Protein 7T7I (pdb70)

B-factor: mean 219.09, std 50.27, range [125.23, 400.24]

Structure (mmCIF, N/CA/C/O backbone):
data_7T7I
#
_entry.id   7T7I
#
_cell.length_a   238.153
_cell.length_b   238.153
_cell.length_c   137.532
_cell.angle_alpha   90.000
_cell.angle_beta   90.000
_cell.angle_gamma   90.000
#
_symmetry.space_group_name_H-M   'P 43 21 2'
#
loop_
_entity.id
_entity.type
_entity.pdbx_description
1 polymer 'Nuclear egress protein 2'
2 polymer 'Nuclear egress protein 1'
3 non-polymer 'ZINC ION'
4 water water
#
loop_
_atom_site.group_PDB
_atom_site.id
_atom_site.type_symbol
_atom_site.label_atom_id
_atom_site.label_alt_id
_atom_site.label_comp_id
_atom_site.label_asym_id
_atom_site.label_entity_id
_atom_site.label_seq_id
_atom_site.pdbx_PDB_ins_code
_atom_site.Cartn_x
_atom_site.Cartn_y
_atom_site.Cartn_z
_atom_site.occupancy
_atom_site.B_iso_or_equiv
_atom_site.auth_seq_id
_atom_site.auth_comp_id
_atom_site.auth_asym_id
_atom_site.auth_atom_id
_atom_site.pdbx_PDB_model_num
ATOM 1 N N . MET A 1 6 ? -73.65342 10.86787 -34.99493 1.000 250.85742 1 MET A N 1
ATOM 2 C CA . MET A 1 6 ? -72.70064 11.85621 -35.57085 1.000 245.20915 1 MET A CA 1
ATOM 3 C C . MET A 1 6 ? -72.63737 13.09954 -34.70514 1.000 218.58898 1 MET A C 1
ATOM 4 O O . MET A 1 6 ? -71.58759 13.39826 -34.12332 1.000 216.11936 1 MET A O 1
ATOM 18 N N . ALA A 1 7 ? -73.75678 13.81231 -34.59550 1.000 267.63959 2 ALA A N 1
ATOM 19 C CA . ALA A 1 7 ? -73.79797 15.07423 -33.87660 1.000 218.40951 2 ALA A CA 1
ATOM 20 C C . ALA A 1 7 ? -72.53747 15.86362 -34.18317 1.000 187.27045 2 ALA A C 1
ATOM 21 O O . ALA A 1 7 ? -71.87906 16.41815 -33.30939 1.000 175.71452 2 ALA A O 1
ATOM 28 N N . SER A 1 8 ? -72.18937 15.88649 -35.47168 1.000 211.69346 3 SER A N 1
ATOM 29 C CA . SER A 1 8 ? -70.87147 16.38131 -35.85527 1.000 210.78580 3 SER A CA 1
ATOM 30 C C . SER A 1 8 ? -70.64360 17.82241 -35.42996 1.000 216.84961 3 SER A C 1
ATOM 31 O O . SER A 1 8 ? -69.52523 18.12492 -34.97674 1.000 209.12211 3 SER A O 1
ATOM 39 N N . PRO A 1 9 ? -71.63346 18.72251 -35.47775 1.000 219.47810 4 PRO A N 1
ATOM 40 C CA . PRO A 1 9 ? -71.36733 20.10606 -35.04663 1.000 199.76311 4 PRO A CA 1
ATOM 41 C C . PRO A 1 9 ? -70.60870 20.20733 -33.73352 1.000 185.53069 4 PRO A C 1
ATOM 42 O O . PRO A 1 9 ? -69.62858 20.96189 -33.65055 1.000 192.87891 4 PRO A O 1
ATOM 53 N N . GLU A 1 10 ? -71.03339 19.48020 -32.70263 1.000 186.07400 5 GLU A N 1
ATOM 54 C CA . GLU A 1 10 ? -70.34231 19.47745 -31.41930 1.000 158.55065 5 GLU A CA 1
ATOM 55 C C . GLU A 1 10 ? -69.39831 18.29519 -31.23510 1.000 178.53647 5 GLU A C 1
ATOM 56 O O . GLU A 1 10 ? -68.24918 18.47664 -30.80436 1.000 183.00154 5 GLU A O 1
ATOM 68 N N . GLU A 1 11 ? -69.85642 17.09023 -31.58127 1.000 172.75244 6 GLU A N 1
ATOM 69 C CA . GLU A 1 11 ? -69.05030 15.89284 -31.36249 1.000 162.42799 6 GLU A CA 1
ATOM 70 C C . GLU A 1 11 ? -67.76511 15.91860 -32.17535 1.000 160.58372 6 GLU A C 1
ATOM 71 O O . GLU A 1 11 ? -66.68536 15.59104 -31.66181 1.000 159.51405 6 GLU A O 1
ATOM 83 N N . ARG A 1 12 ? -67.86257 16.27554 -33.45581 1.000 175.59595 7 ARG A N 1
ATOM 84 C CA . ARG A 1 12 ? -66.67550 16.26869 -34.30347 1.000 165.90156 7 ARG A CA 1
ATOM 85 C C . ARG A 1 12 ? -65.65127 17.27962 -33.80663 1.000 164.84591 7 ARG A C 1
ATOM 86 O O . ARG A 1 12 ? -64.44602 16.99187 -33.78406 1.000 163.96079 7 ARG A O 1
ATOM 107 N N . LEU A 1 13 ? -66.10984 18.46101 -33.38941 1.000 163.58956 8 LEU A N 1
ATOM 108 C CA . LEU A 1 13 ? -65.18859 19.46538 -32.86592 1.000 143.86145 8 LEU A CA 1
ATOM 109 C C . LEU A 1 13 ? -64.50274 18.98379 -31.59294 1.000 152.04055 8 LEU A C 1
ATOM 110 O O . LEU A 1 13 ? -63.27957 19.12581 -31.43980 1.000 141.79119 8 LEU A O 1
ATOM 126 N N . LEU A 1 14 ? -65.27182 18.40011 -30.66942 1.000 158.59373 9 LEU A N 1
ATOM 127 C CA . LEU A 1 14 ? -64.66873 17.89897 -29.43723 1.000 144.99839 9 LEU A CA 1
ATOM 128 C C . LEU A 1 14 ? -63.62114 16.83281 -29.73307 1.000 144.37920 9 LEU A C 1
ATOM 129 O O . LEU A 1 14 ? -62.53032 16.83467 -29.14090 1.000 169.83404 9 LEU A O 1
ATOM 145 N N . ASP A 1 15 ? -63.92590 15.92898 -30.66783 1.000 167.83321 10 ASP A N 1
ATOM 146 C CA . ASP A 1 15 ? -62.96985 14.89000 -31.03501 1.000 167.37405 10 ASP A CA 1
ATOM 147 C C . ASP A 1 15 ? -61.69585 15.48331 -31.62752 1.000 166.76556 10 ASP A C 1
ATOM 148 O O . ASP A 1 15 ? -60.58559 15.05695 -31.28150 1.000 180.22672 10 ASP A O 1
ATOM 157 N N . GLU A 1 16 ? -61.82998 16.46565 -32.52450 1.000 146.81996 11 GLU A N 1
ATOM 158 C CA . GLU A 1 16 ? -60.64064 17.07621 -33.11422 1.000 146.34897 11 GLU A CA 1
ATOM 159 C C . GLU A 1 16 ? -59.78245 17.75456 -32.05375 1.000 145.28412 11 GLU A C 1
ATOM 160 O O . GLU A 1 16 ? -58.54980 17.66323 -32.09161 1.000 151.94462 11 GLU A O 1
ATOM 172 N N . LEU A 1 17 ? -60.40998 18.46191 -31.11240 1.000 139.70847 12 LEU A N 1
ATOM 173 C CA . LEU A 1 17 ? -59.62699 19.13062 -30.07650 1.000 138.79611 12 LEU A CA 1
ATOM 174 C C . LEU A 1 17 ? -58.87966 18.11348 -29.21769 1.000 137.89469 12 LEU A C 1
ATOM 175 O O . LEU A 1 17 ? -57.69384 18.29944 -28.90258 1.000 137.07104 12 LEU A O 1
ATOM 191 N N . ASN A 1 18 ? -59.55540 17.02953 -28.82728 1.000 163.84846 13 ASN A N 1
ATOM 192 C CA . ASN A 1 18 ? -58.87704 15.99709 -28.04932 1.000 163.10081 13 ASN A CA 1
ATOM 193 C C . ASN A 1 18 ? -57.71065 15.40432 -28.83025 1.000 162.70392 13 ASN A C 1
ATOM 194 O O . ASN A 1 18 ? -56.64666 15.13385 -28.26167 1.000 177.42325 13 ASN A O 1
ATOM 205 N N . ASN A 1 19 ? -57.88964 15.19987 -30.13845 1.000 156.91972 14 ASN A N 1
ATOM 206 C CA . ASN A 1 19 ? -56.80722 14.65752 -30.95466 1.000 155.00083 14 ASN A CA 1
ATOM 207 C C . ASN A 1 19 ? -55.62468 15.61697 -31.01518 1.000 145.52461 14 ASN A C 1
ATOM 208 O O . ASN A 1 19 ? -54.46485 15.19227 -30.94025 1.000 145.12061 14 ASN A O 1
ATOM 219 N N . VAL A 1 20 ? -55.89824 16.91633 -31.14392 1.000 136.93913 15 VAL A N 1
ATOM 220 C CA . VAL A 1 20 ? -54.82467 17.90789 -31.11985 1.000 136.39518 15 VAL A CA 1
ATOM 221 C C . VAL A 1 20 ? -54.03697 17.79579 -29.82227 1.000 135.38820 15 VAL A C 1
ATOM 222 O O . VAL A 1 20 ? -52.80075 17.71895 -29.82200 1.000 145.14293 15 VAL A O 1
ATOM 235 N N . ILE A 1 21 ? -54.74720 17.80255 -28.69290 1.000 143.23646 16 ILE A N 1
ATOM 236 C CA . ILE A 1 21 ? -54.07342 17.77356 -27.39677 1.000 134.44520 16 ILE A CA 1
ATOM 237 C C . ILE A 1 21 ? -53.26039 16.49427 -27.24083 1.000 133.88613 16 ILE A C 1
ATOM 238 O O . ILE A 1 21 ? -52.14681 16.51217 -26.70438 1.000 133.13600 16 ILE A O 1
ATOM 254 N N . VAL A 1 22 ? -53.79552 15.36614 -27.70679 1.000 134.30198 17 VAL A N 1
ATOM 255 C CA . VAL A 1 22 ? -53.06729 14.10758 -27.58711 1.000 133.87526 17 VAL A CA 1
ATOM 256 C C . VAL A 1 22 ? -51.82086 14.12295 -28.46171 1.000 133.56454 17 VAL A C 1
ATOM 257 O O . VAL A 1 22 ? -50.77695 13.57582 -28.08768 1.000 132.91006 17 VAL A O 1
ATOM 270 N N . SER A 1 23 ? -51.90426 14.75034 -29.63516 1.000 134.08078 18 SER A N 1
ATOM 271 C CA . SER A 1 23 ? -50.81096 14.66265 -30.59420 1.000 133.95213 18 SER A CA 1
ATOM 272 C C . SER A 1 23 ? -49.67148 15.61782 -30.25982 1.000 133.28774 18 SER A C 1
ATOM 273 O O . SER A 1 23 ? -48.49857 15.24760 -30.38603 1.000 135.15488 18 SER A O 1
ATOM 281 N N . PHE A 1 24 ? -49.98450 16.84446 -29.82981 1.000 133.31921 19 PHE A N 1
ATOM 282 C CA . PHE A 1 24 ? -48.96633 17.88258 -29.74192 1.000 133.54114 19 PHE A CA 1
ATOM 283 C C . PHE A 1 24 ? -48.55666 18.27656 -28.33019 1.000 132.22314 19 PHE A C 1
ATOM 284 O O . PHE A 1 24 ? -47.51259 18.91721 -28.17519 1.000 131.81529 19 PHE A O 1
ATOM 301 N N . LEU A 1 25 ? -49.32886 17.92235 -27.30278 1.000 132.14020 20 LEU A N 1
ATOM 302 C CA . LEU A 1 25 ? -48.99234 18.37386 -25.95621 1.000 131.59296 20 LEU A CA 1
ATOM 303 C C . LEU A 1 25 ? -47.59269 17.92080 -25.55750 1.000 130.82757 20 LEU A C 1
ATOM 304 O O . LEU A 1 25 ? -46.69384 18.74427 -25.35135 1.000 130.51545 20 LEU A O 1
ATOM 320 N N . CYS A 1 26 ? -47.38784 16.61255 -25.44492 1.000 134.32138 21 CYS A N 1
ATOM 321 C CA . CYS A 1 26 ? -46.10493 16.04946 -25.04770 1.000 133.64443 21 CYS A CA 1
ATOM 322 C C . CYS A 1 26 ? -45.46860 15.36782 -26.25050 1.000 184.95712 21 CYS A C 1
ATOM 323 O O . CYS A 1 26 ? -46.11886 14.56842 -26.93261 1.000 208.32960 21 CYS A O 1
ATOM 331 N N . ASP A 1 27 ? -44.19638 15.68271 -26.50383 1.000 177.87286 22 ASP A N 1
ATOM 332 C CA . ASP A 1 27 ? -43.53744 15.18946 -27.70844 1.000 178.76177 22 ASP A CA 1
ATOM 333 C C . ASP A 1 27 ? -43.32703 13.68067 -27.66668 1.000 166.48239 22 ASP A C 1
ATOM 334 O O . ASP A 1 27 ? -43.32061 13.03188 -28.71895 1.000 169.56574 22 ASP A O 1
ATOM 343 N N . SER A 1 28 ? -43.15244 13.10369 -26.47897 1.000 169.46116 23 SER A N 1
ATOM 344 C CA . SER A 1 28 ? -42.88925 11.67648 -26.37512 1.000 172.10579 23 SER A CA 1
ATOM 345 C C . SER A 1 28 ? -43.43391 11.14183 -25.05916 1.000 160.12846 23 SER A C 1
ATOM 346 O O . SER A 1 28 ? -43.72044 11.89466 -24.12545 1.000 176.17876 23 SER A O 1
ATOM 354 N N . GLY A 1 29 ? -43.57600 9.82095 -25.00504 1.000 164.84994 24 GLY A N 1
ATOM 355 C CA . GLY A 1 29 ? -44.04068 9.13442 -23.82043 1.000 199.86491 24 GLY A CA 1
ATOM 356 C C . GLY A 1 29 ? -45.53705 8.87780 -23.83909 1.000 185.34340 24 GLY A C 1
ATOM 357 O O . GLY A 1 29 ? -46.28884 9.39844 -24.66675 1.000 173.62341 24 GLY A O 1
ATOM 361 N N . SER A 1 30 ? -45.97321 8.04785 -22.89305 1.000 172.29495 25 SER A N 1
ATOM 362 C CA . SER A 1 30 ? -47.38777 7.72809 -22.75091 1.000 172.93514 25 SER A CA 1
ATOM 363 C C . SER A 1 30 ? -48.09189 8.86518 -22.01990 1.000 172.92479 25 SER A C 1
ATOM 364 O O . SER A 1 30 ? -47.73580 9.19483 -20.88300 1.000 186.15164 25 SER A O 1
ATOM 372 N N . LEU A 1 31 ? -49.08636 9.46302 -22.66842 1.000 172.97749 26 LEU A N 1
ATOM 373 C CA . LEU A 1 31 ? -49.84364 10.57132 -22.10122 1.000 130.84168 26 LEU A CA 1
ATOM 374 C C . LEU A 1 31 ? -51.10604 10.01207 -21.45571 1.000 135.47010 26 LEU A C 1
ATOM 375 O O . LEU A 1 31 ? -51.96829 9.45973 -22.14736 1.000 167.74167 26 LEU A O 1
ATOM 391 N N . GLU A 1 32 ? -51.21276 10.15493 -20.13711 1.000 151.05936 27 GLU A N 1
ATOM 392 C CA . GLU A 1 32 ? -52.38169 9.67966 -19.39925 1.000 151.60004 27 GLU A CA 1
ATOM 393 C C . GLU A 1 32 ? -53.45741 10.75104 -19.50846 1.000 152.05814 27 GLU A C 1
ATOM 394 O O . GLU A 1 32 ? -53.47876 11.71100 -18.73421 1.000 151.86419 27 GLU A O 1
ATOM 406 N N . VAL A 1 33 ? -54.35443 10.58721 -20.47749 1.000 132.84858 28 VAL A N 1
ATOM 407 C CA . VAL A 1 33 ? -55.40387 11.55469 -20.76658 1.000 133.38759 28 VAL A CA 1
ATOM 408 C C . VAL A 1 33 ? -56.76003 10.90575 -20.54595 1.000 134.20608 28 VAL A C 1
ATOM 409 O O . VAL A 1 33 ? -56.99971 9.78240 -21.00145 1.000 150.88746 28 VAL A O 1
ATOM 422 N N . GLU A 1 34 ? -57.63463 11.60924 -19.83908 1.000 134.52240 29 GLU A N 1
ATOM 423 C CA . GLU A 1 34 ? -59.02228 11.21046 -19.64837 1.000 135.39413 29 GLU A CA 1
ATOM 424 C C . GLU A 1 34 ? -59.85405 12.19173 -20.46675 1.000 135.95704 29 GLU A C 1
ATOM 425 O O . GLU A 1 34 ? -59.88914 13.39392 -20.16697 1.000 135.81842 29 GLU A O 1
ATOM 437 N N . ARG A 1 35 ? -60.47955 11.67231 -21.52260 1.000 153.55665 30 ARG A N 1
ATOM 438 C CA . ARG A 1 35 ? -61.37280 12.43570 -22.37725 1.000 154.25948 30 ARG A CA 1
ATOM 439 C C . ARG A 1 35 ? -62.76350 12.48923 -21.76187 1.000 155.05364 30 ARG A C 1
ATOM 440 O O . ARG A 1 35 ? -63.19155 11.56902 -21.05878 1.000 184.13313 30 ARG A O 1
ATOM 461 N N . CYS A 1 36 ? -63.46666 13.58183 -22.02508 1.000 151.57355 31 CYS A N 1
ATOM 462 C CA . CYS A 1 36 ? -64.83257 13.74964 -21.56066 1.000 189.93331 31 CYS A CA 1
ATOM 463 C C . CYS A 1 36 ? -65.82141 13.51464 -22.68957 1.000 217.74333 31 CYS A C 1
ATOM 464 O O . CYS A 1 36 ? -65.61916 13.98696 -23.81059 1.000 218.93080 31 CYS A O 1
ATOM 472 N N . SER A 1 37 ? -66.88026 12.76516 -22.38695 1.000 233.32397 32 SER A N 1
ATOM 473 C CA . SER A 1 37 ? -67.97002 12.51495 -23.32269 1.000 249.33323 32 SER A CA 1
ATOM 474 C C . SER A 1 37 ? -69.23351 13.16696 -22.77100 1.000 246.36963 32 SER A C 1
ATOM 475 O O . SER A 1 37 ? -70.16085 12.49915 -22.31885 1.000 246.76921 32 SER A O 1
ATOM 483 N N . GLY A 1 38 ? -69.25106 14.49853 -22.78894 1.000 248.10081 33 GLY A N 1
ATOM 484 C CA . GLY A 1 38 ? -70.38578 15.24515 -22.28374 1.000 189.67431 33 GLY A CA 1
ATOM 485 C C . GLY A 1 38 ? -70.59630 16.54041 -23.03315 1.000 188.81143 33 GLY A C 1
ATOM 486 O O . GLY A 1 38 ? -69.63111 17.26256 -23.29557 1.000 197.18977 33 GLY A O 1
ATOM 490 N N . ALA A 1 39 ? -71.84116 16.84843 -23.39018 1.000 194.11276 34 ALA A N 1
ATOM 491 C CA . ALA A 1 39 ? -72.12780 18.12014 -24.03482 1.000 197.56106 34 ALA A CA 1
ATOM 492 C C . ALA A 1 39 ? -71.96939 19.29522 -23.08022 1.000 188.85087 34 ALA A C 1
ATOM 493 O O . ALA A 1 39 ? -71.93696 20.44331 -23.54266 1.000 163.40752 34 ALA A O 1
ATOM 500 N N . HIS A 1 40 ? -71.87296 19.04392 -21.76756 1.000 193.20888 35 HIS A N 1
ATOM 501 C CA . HIS A 1 40 ? -71.75141 20.15186 -20.83026 1.000 189.58888 35 HIS A CA 1
ATOM 502 C C . HIS A 1 40 ? -70.45811 20.92328 -21.04958 1.000 181.99955 35 HIS A C 1
ATOM 503 O O . HIS A 1 40 ? -70.34085 22.06256 -20.58704 1.000 181.92011 35 HIS A O 1
ATOM 517 N N . VAL A 1 41 ? -69.48588 20.32538 -21.73918 1.000 174.13221 36 VAL A N 1
ATOM 518 C CA . VAL A 1 41 ? -68.26750 21.01735 -22.14372 1.000 142.09410 36 VAL A CA 1
ATOM 519 C C . VAL A 1 41 ? -68.62591 22.39585 -22.67986 1.000 170.35685 36 VAL A C 1
ATOM 520 O O . VAL A 1 41 ? -68.05472 23.40712 -22.25470 1.000 224.65024 36 VAL A O 1
ATOM 533 N N . PHE A 1 42 ? -69.57359 22.44224 -23.62623 1.000 172.09449 37 PHE A N 1
ATOM 534 C CA . PHE A 1 42 ? -69.89119 23.68958 -24.30544 1.000 172.71340 37 PHE A CA 1
ATOM 535 C C . PHE A 1 42 ? -70.72048 24.65203 -23.46479 1.000 173.26190 37 PHE A C 1
ATOM 536 O O . PHE A 1 42 ? -70.56813 25.87028 -23.60456 1.000 173.42715 37 PHE A O 1
ATOM 553 N N . SER A 1 43 ? -71.57163 24.14257 -22.58245 1.000 145.12254 38 SER A N 1
ATOM 554 C CA . SER A 1 43 ? -72.47151 25.00835 -21.82887 1.000 155.83484 38 SER A CA 1
ATOM 555 C C . SER A 1 43 ? -71.69882 25.95618 -20.91692 1.000 162.61153 38 SER A C 1
ATOM 556 O O . SER A 1 43 ? -70.72053 25.57081 -20.27269 1.000 159.99212 38 SER A O 1
ATOM 564 N N . ARG A 1 44 ? -72.16069 27.20637 -20.86860 1.000 163.88205 39 ARG A N 1
ATOM 565 C CA . ARG A 1 44 ? -71.54439 28.24268 -20.05108 1.000 148.98839 39 ARG A CA 1
ATOM 566 C C . ARG A 1 44 ? -71.41673 27.80983 -18.59710 1.000 148.52217 39 ARG A C 1
ATOM 567 O O . ARG A 1 44 ? -72.21045 27.01361 -18.09016 1.000 185.17600 39 ARG A O 1
ATOM 588 N N . GLY A 1 45 ? -70.39533 28.33476 -17.92040 1.000 150.14888 40 GLY A N 1
ATOM 589 C CA . GLY A 1 45 ? -70.16547 27.98274 -16.53921 1.000 149.72098 40 GLY A CA 1
ATOM 590 C C . GLY A 1 45 ? -69.84973 26.50953 -16.42500 1.000 178.37766 40 GLY A C 1
ATOM 591 O O . GLY A 1 45 ? -70.41551 25.80884 -15.58284 1.000 232.52379 40 GLY A O 1
ATOM 595 N N . SER A 1 46 ? -68.90203 26.04054 -17.23372 1.000 156.42138 41 SER A N 1
ATOM 596 C CA . SER A 1 46 ? -68.60518 24.62056 -17.25239 1.000 155.90918 41 SER A CA 1
ATOM 597 C C . SER A 1 46 ? -67.63714 24.25547 -16.14280 1.000 155.03888 41 SER A C 1
ATOM 598 O O . SER A 1 46 ? -66.65793 24.96332 -15.87924 1.000 213.76925 41 SER A O 1
ATOM 606 N N . SER A 1 47 ? -67.94804 23.15230 -15.47811 1.000 141.08499 42 SER A N 1
ATOM 607 C CA . SER A 1 47 ? -67.12520 22.57997 -14.43549 1.000 140.36001 42 SER A CA 1
ATOM 608 C C . SER A 1 47 ? -66.43054 21.32448 -14.93413 1.000 139.73376 42 SER A C 1
ATOM 609 O O . SER A 1 47 ? -65.68194 20.69861 -14.17704 1.000 155.98019 42 SER A O 1
ATOM 617 N N . GLN A 1 48 ? -66.69560 20.91703 -16.17854 1.000 168.79335 43 GLN A N 1
ATOM 618 C CA . GLN A 1 48 ? -66.11698 19.73106 -16.79364 1.000 168.34043 43 GLN A CA 1
ATOM 619 C C . GLN A 1 48 ? -65.21184 20.06250 -17.97717 1.000 167.87445 43 GLN A C 1
ATOM 620 O O . GLN A 1 48 ? -65.55191 20.91217 -18.80587 1.000 168.30788 43 GLN A O 1
ATOM 634 N N . PRO A 1 49 ? -64.06830 19.38008 -18.08352 1.000 146.55028 44 PRO A N 1
ATOM 635 C CA . PRO A 1 49 ? -63.06107 19.68017 -19.10553 1.000 137.72932 44 PRO A CA 1
ATOM 636 C C . PRO A 1 49 ? -63.24433 18.94751 -20.43130 1.000 138.02754 44 PRO A C 1
ATOM 637 O O . PRO A 1 49 ? -63.87836 17.89377 -20.51575 1.000 138.41910 44 PRO A O 1
ATOM 648 N N . LEU A 1 50 ? -62.66048 19.54330 -21.47747 1.000 137.90368 45 LEU A N 1
ATOM 649 C CA . LEU A 1 50 ? -62.46980 18.81342 -22.72538 1.000 138.02010 45 LEU A CA 1
ATOM 650 C C . LEU A 1 50 ? -61.64741 17.55922 -22.46287 1.000 137.35858 45 LEU A C 1
ATOM 651 O O . LEU A 1 50 ? -62.00888 16.45309 -22.88447 1.000 176.81687 45 LEU A O 1
ATOM 667 N N . CYS A 1 51 ? -60.52810 17.72386 -21.75820 1.000 136.48808 46 CYS A N 1
ATOM 668 C CA . CYS A 1 51 ? -59.66311 16.61837 -21.38808 1.000 135.83526 46 CYS A CA 1
ATOM 669 C C . CYS A 1 51 ? -58.88471 16.97200 -20.12763 1.000 135.12428 46 CYS A C 1
ATOM 670 O O . CYS A 1 51 ? -58.59650 18.14742 -19.85122 1.000 134.96384 46 CYS A O 1
ATOM 678 N N . THR A 1 52 ? -58.54401 15.92771 -19.37056 1.000 134.77211 47 THR A N 1
ATOM 679 C CA . THR A 1 52 ? -57.71567 16.03506 -18.17503 1.000 134.11515 47 THR A CA 1
ATOM 680 C C . THR A 1 52 ? -56.46493 15.19383 -18.39329 1.000 133.42265 47 THR A C 1
ATOM 681 O O . THR A 1 52 ? -56.56291 13.99330 -18.66205 1.000 133.53771 47 THR A O 1
ATOM 692 N N . VAL A 1 53 ? -55.29513 15.81091 -18.25749 1.000 132.76500 48 VAL A N 1
ATOM 693 C CA . VAL A 1 53 ? -54.02025 15.16921 -18.55105 1.000 132.11537 48 VAL A CA 1
ATOM 694 C C . VAL A 1 53 ? -53.22575 15.06580 -17.25785 1.000 131.55915 48 VAL A C 1
ATOM 695 O O . VAL A 1 53 ? -53.04921 16.06192 -16.54805 1.000 131.43507 48 VAL A O 1
ATOM 708 N N . LYS A 1 54 ? -52.75024 13.86221 -16.95589 1.000 131.29575 49 LYS A N 1
ATOM 709 C CA . LYS A 1 54 ? -51.87863 13.64905 -15.81036 1.000 130.78494 49 LYS A CA 1
ATOM 710 C C . LYS A 1 54 ? -50.46530 14.11539 -16.12898 1.000 130.31238 49 LYS A C 1
ATOM 711 O O . LYS A 1 54 ? -49.98587 13.96628 -17.25621 1.000 139.69218 49 LYS A O 1
ATOM 730 N N . LEU A 1 55 ? -49.80045 14.68459 -15.12815 1.000 129.78039 50 LEU A N 1
ATOM 731 C CA . LEU A 1 55 ? -48.46954 15.25614 -15.28490 1.000 129.22499 50 LEU A CA 1
ATOM 732 C C . LEU A 1 55 ? -47.44613 14.37075 -14.58925 1.000 128.75313 50 LEU A C 1
ATOM 733 O O . LEU A 1 55 ? -47.63361 13.98498 -13.43111 1.000 143.38124 50 LEU A O 1
ATOM 749 N N . ARG A 1 56 ? -46.36954 14.05408 -15.30545 1.000 155.00191 51 ARG A N 1
ATOM 750 C CA . ARG A 1 56 ? -45.32767 13.14266 -14.85081 1.000 154.57855 51 ARG A CA 1
ATOM 751 C C . ARG A 1 56 ? -44.01685 13.89772 -14.68521 1.000 154.10805 51 ARG A C 1
ATOM 752 O O . ARG A 1 56 ? -43.70580 14.79460 -15.47583 1.000 154.05617 51 ARG A O 1
ATOM 773 N N . HIS A 1 57 ? -43.25519 13.54111 -13.65060 1.000 146.55287 52 HIS A N 1
ATOM 774 C CA . HIS A 1 57 ? -42.00284 14.23523 -13.38717 1.000 144.10020 52 HIS A CA 1
ATOM 775 C C . HIS A 1 57 ? -41.04209 14.11584 -14.56127 1.000 128.85613 52 HIS A C 1
ATOM 776 O O . HIS A 1 57 ? -40.86172 13.03849 -15.13485 1.000 130.89375 52 HIS A O 1
ATOM 790 N N . GLY A 1 58 ? -40.42603 15.24440 -14.91484 1.000 126.37807 53 GLY A N 1
ATOM 791 C CA . GLY A 1 58 ? -39.40305 15.30500 -15.92832 1.000 126.12881 53 GLY A CA 1
ATOM 792 C C . GLY A 1 58 ? -39.90701 15.58387 -17.32808 1.000 127.49794 53 GLY A C 1
ATOM 793 O O . GLY A 1 58 ? -39.16631 16.14588 -18.14117 1.000 126.30415 53 GLY A O 1
ATOM 797 N N . GLN A 1 59 ? -41.14952 15.22040 -17.62629 1.000 135.34614 54 GLN A N 1
ATOM 798 C CA . GLN A 1 59 ? -41.66624 15.38913 -18.97514 1.000 135.65906 54 GLN A CA 1
ATOM 799 C C . GLN A 1 59 ? -41.89471 16.86271 -19.28607 1.000 135.91717 54 GLN A C 1
ATOM 800 O O . GLN A 1 59 ? -42.20139 17.67011 -18.40470 1.000 136.01090 54 GLN A O 1
ATOM 814 N N . ILE A 1 60 ? -41.74052 17.20619 -20.56026 1.000 139.12325 55 ILE A N 1
ATOM 815 C CA . ILE A 1 60 ? -41.96652 18.55980 -21.05263 1.000 127.83295 55 ILE A CA 1
ATOM 816 C C . ILE A 1 60 ? -43.31999 18.58703 -21.74011 1.000 141.23227 55 ILE A C 1
ATOM 817 O O . ILE A 1 60 ? -43.65264 17.68132 -22.51574 1.000 162.87986 55 ILE A O 1
ATOM 833 N N . TYR A 1 61 ? -44.10789 19.62421 -21.45904 1.000 136.45130 56 TYR A N 1
ATOM 834 C CA . TYR A 1 61 ? -45.45929 19.75636 -21.99562 1.000 129.37113 56 TYR A CA 1
ATOM 835 C C . TYR A 1 61 ? -45.55967 21.08933 -22.72712 1.000 129.82978 56 TYR A C 1
ATOM 836 O O . TYR A 1 61 ? -45.49990 22.15145 -22.09953 1.000 129.91740 56 TYR A O 1
ATOM 854 N N . HIS A 1 62 ? -45.70939 21.02562 -24.05448 1.000 130.19364 57 HIS A N 1
ATOM 855 C CA . HIS A 1 62 ? -45.79401 22.21118 -24.89526 1.000 130.72515 57 HIS A CA 1
ATOM 856 C C . HIS A 1 62 ? -47.15358 22.87312 -24.72044 1.000 131.33580 57 HIS A C 1
ATOM 857 O O . HIS A 1 62 ? -48.09311 22.61644 -25.48540 1.000 137.28830 57 HIS A O 1
ATOM 871 N N . LEU A 1 63 ? -47.25865 23.71847 -23.70070 1.000 131.32811 58 LEU A N 1
ATOM 872 C CA . LEU A 1 63 ? -48.54023 24.30987 -23.34657 1.000 131.89206 58 LEU A CA 1
ATOM 873 C C . LEU A 1 63 ? -48.98182 25.35046 -24.36933 1.000 132.64444 58 LEU A C 1
ATOM 874 O O . LEU A 1 63 ? -50.10426 25.28808 -24.88389 1.000 133.22017 58 LEU A O 1
ATOM 890 N N . GLU A 1 64 ? -48.11475 26.31893 -24.67499 1.000 132.71895 59 GLU A N 1
ATOM 891 C CA . GLU A 1 64 ? -48.54526 27.46875 -25.46445 1.000 133.52409 59 GLU A CA 1
ATOM 892 C C . GLU A 1 64 ? -48.95781 27.06720 -26.87436 1.000 133.98499 59 GLU A C 1
ATOM 893 O O . GLU A 1 64 ? -49.93658 27.59797 -27.41466 1.000 163.70590 59 GLU A O 1
ATOM 905 N N . PHE A 1 65 ? -48.20053 26.16917 -27.50669 1.000 133.60053 60 PHE A N 1
ATOM 906 C CA . PHE A 1 65 ? -48.56042 25.72786 -28.85005 1.000 134.09327 60 PHE A CA 1
ATOM 907 C C . PHE A 1 65 ? -49.96619 25.14185 -28.85895 1.000 134.47751 60 PHE A C 1
ATOM 908 O O . PHE A 1 65 ? -50.80666 25.51198 -29.69095 1.000 147.23895 60 PHE A O 1
ATOM 925 N N . VAL A 1 66 ? -50.24184 24.23407 -27.91872 1.000 133.97078 61 VAL A N 1
ATOM 926 C CA . VAL A 1 66 ? -51.56216 23.62193 -27.82405 1.000 134.35012 61 VAL A CA 1
ATOM 927 C C . VAL A 1 66 ? -52.62820 24.68131 -27.59309 1.000 135.03123 61 VAL A C 1
ATOM 928 O O . VAL A 1 66 ? -53.69832 24.65162 -28.21446 1.000 135.76005 61 VAL A O 1
ATOM 941 N N . TYR A 1 67 ? -52.36384 25.62563 -26.68887 1.000 134.86573 62 TYR A N 1
ATOM 942 C CA . TYR A 1 67 ? -53.36664 26.63384 -26.36444 1.000 135.53223 62 TYR A CA 1
ATOM 943 C C . TYR A 1 67 ? -53.71119 27.48172 -27.58154 1.000 136.40311 62 TYR A C 1
ATOM 944 O O . TYR A 1 67 ? -54.88935 27.70578 -27.88453 1.000 137.15312 62 TYR A O 1
ATOM 962 N N . LYS A 1 68 ? -52.69285 27.97424 -28.28779 1.000 136.37886 63 LYS A N 1
ATOM 963 C CA . LYS A 1 68 ? -52.95100 28.84109 -29.43278 1.000 137.27712 63 LYS A CA 1
ATOM 964 C C . LYS A 1 68 ? -53.61832 28.06430 -30.56215 1.000 137.77363 63 LYS A C 1
ATOM 965 O O . LYS A 1 68 ? -54.48177 28.60193 -31.26653 1.000 138.69886 63 LYS A O 1
ATOM 984 N N . PHE A 1 69 ? -53.25010 26.79083 -30.73848 1.000 137.23907 64 PHE A N 1
ATOM 985 C CA . PHE A 1 69 ? -53.91944 25.96170 -31.73741 1.000 137.75577 64 PHE A CA 1
ATOM 986 C C . PHE A 1 69 ? -55.39666 25.78073 -31.40307 1.000 138.27685 64 PHE A C 1
ATOM 987 O O . PHE A 1 69 ? -56.26221 25.87354 -32.28684 1.000 139.17707 64 PHE A O 1
ATOM 1004 N N . LEU A 1 70 ? -55.70510 25.52218 -30.12976 1.000 137.78363 65 LEU A N 1
ATOM 1005 C CA . LEU A 1 70 ? -57.09816 25.38169 -29.72225 1.000 138.30113 65 LEU A CA 1
ATOM 1006 C C . LEU A 1 70 ? -57.86772 26.67730 -29.94354 1.000 139.18514 65 LEU A C 1
ATOM 1007 O O . LEU A 1 70 ? -59.01920 26.65726 -30.39550 1.000 144.04270 65 LEU A O 1
ATOM 1023 N N . ALA A 1 71 ? -57.25279 27.81513 -29.61333 1.000 139.07824 66 ALA A N 1
ATOM 1024 C CA . ALA A 1 71 ? -57.91682 29.09601 -29.82700 1.000 139.97435 66 ALA A CA 1
ATOM 1025 C C . ALA A 1 71 ? -58.18791 29.32812 -31.30672 1.000 140.87232 66 ALA A C 1
ATOM 1026 O O . ALA A 1 71 ? -59.25137 29.83855 -31.67903 1.000 141.82321 66 ALA A O 1
ATOM 1033 N N . PHE A 1 72 ? -57.23818 28.95446 -32.16760 1.000 140.64287 67 PHE A N 1
ATOM 1034 C CA . PHE A 1 72 ? -57.45902 29.07452 -33.60470 1.000 141.53785 67 PHE A CA 1
ATOM 1035 C C . PHE A 1 72 ? -58.65025 28.23460 -34.04624 1.000 144.96112 67 PHE A C 1
ATOM 1036 O O . PHE A 1 72 ? -59.54573 28.72170 -34.74824 1.000 168.69745 67 PHE A O 1
ATOM 1053 N N . LYS A 1 73 ? -58.67478 26.96051 -33.64561 1.000 141.50962 68 LYS A N 1
ATOM 1054 C CA . LYS A 1 73 ? -59.77900 26.09225 -34.04684 1.000 142.10820 68 LYS A CA 1
ATOM 1055 C C . LYS A 1 73 ? -61.11425 26.63613 -33.55253 1.000 142.78920 68 LYS A C 1
ATOM 1056 O O . LYS A 1 73 ? -62.11177 26.61324 -34.28262 1.000 143.79419 68 LYS A O 1
ATOM 1075 N N . LEU A 1 74 ? -61.15084 27.13813 -32.31619 1.000 142.31634 69 LEU A N 1
ATOM 1076 C CA . LEU A 1 74 ? -62.39791 27.66137 -31.76872 1.000 142.96455 69 LEU A CA 1
ATOM 1077 C C . LEU A 1 74 ? -62.85918 28.90161 -32.52495 1.000 144.02724 69 LEU A C 1
ATOM 1078 O O . LEU A 1 74 ? -64.04296 29.02589 -32.85884 1.000 145.48230 69 LEU A O 1
ATOM 1094 N N . LYS A 1 75 ? -61.94323 29.83206 -32.80340 1.000 143.93716 70 LYS A N 1
ATOM 1095 C CA . LYS A 1 75 ? -62.32342 31.03898 -33.52884 1.000 145.00944 70 LYS A CA 1
ATOM 1096 C C . LYS A 1 75 ? -62.75851 30.71772 -34.95230 1.000 145.93659 70 LYS A C 1
ATOM 1097 O O . LYS A 1 75 ? -63.59525 31.42984 -35.51866 1.000 152.99976 70 LYS A O 1
ATOM 1116 N N . ASN A 1 76 ? -62.20438 29.65716 -35.54552 1.000 145.54494 71 ASN A N 1
ATOM 1117 C CA . ASN A 1 76 ? -62.67590 29.21604 -36.85403 1.000 146.47333 71 ASN A CA 1
ATOM 1118 C C . ASN A 1 76 ? -64.12072 28.73407 -36.79828 1.000 147.19802 71 ASN A C 1
ATOM 1119 O O . ASN A 1 76 ? -64.85795 28.87057 -37.78063 1.000 148.35399 71 ASN A O 1
ATOM 1130 N N . CYS A 1 77 ? -64.54430 28.17481 -35.66444 1.000 146.60734 72 CYS A N 1
ATOM 1131 C CA . CYS A 1 77 ? -65.90439 27.68632 -35.48055 1.000 147.26754 72 CYS A CA 1
ATOM 1132 C C . CYS A 1 77 ? -66.83232 28.73013 -34.86224 1.000 147.85789 72 CYS A C 1
ATOM 1133 O O . CYS A 1 77 ? -67.90898 28.37671 -34.36822 1.000 161.20724 72 CYS A O 1
ATOM 1141 N N . ASN A 1 78 ? -66.43999 30.00227 -34.87706 1.000 154.68819 73 ASN A N 1
ATOM 1142 C CA . ASN A 1 78 ? -67.27094 31.09299 -34.37507 1.000 155.36451 73 ASN A CA 1
ATOM 1143 C C . ASN A 1 78 ? -67.70411 30.86164 -32.92968 1.000 154.79007 73 ASN A C 1
ATOM 1144 O O . ASN A 1 78 ? -68.80190 31.25370 -32.52596 1.000 177.41337 73 ASN A O 1
ATOM 1155 N N . TYR A 1 79 ? -66.84689 30.22315 -32.13970 1.000 171.05680 74 TYR A N 1
ATOM 1156 C CA . TYR A 1 79 ? -67.04377 30.14866 -30.69801 1.000 170.46448 74 TYR A CA 1
ATOM 1157 C C . TYR A 1 79 ? -66.45056 31.38751 -30.04167 1.000 170.21977 74 TYR A C 1
ATOM 1158 O O . TYR A 1 79 ? -65.25809 31.66261 -30.23383 1.000 188.96077 74 TYR A O 1
ATOM 1176 N N . PRO A 1 80 ? -67.22664 32.15831 -29.26679 1.000 169.90062 75 PRO A N 1
ATOM 1177 C CA . PRO A 1 80 ? -66.70747 33.44092 -28.76787 1.000 188.95886 75 PRO A CA 1
ATOM 1178 C C . PRO A 1 80 ? -65.59625 33.28831 -27.73984 1.000 193.36226 75 PRO A C 1
ATOM 1179 O O . PRO A 1 80 ? -64.54988 33.93706 -27.84469 1.000 186.07639 75 PRO A O 1
ATOM 1190 N N . SER A 1 81 ? -65.81238 32.42756 -26.74796 1.000 191.67912 76 SER A N 1
ATOM 1191 C CA . SER A 1 81 ? -64.91051 32.34225 -25.60860 1.000 186.23934 76 SER A CA 1
ATOM 1192 C C . SER A 1 81 ? -63.55024 31.77961 -26.01755 1.000 160.75459 76 SER A C 1
ATOM 1193 O O . SER A 1 81 ? -63.41258 31.05670 -27.00834 1.000 160.72546 76 SER A O 1
ATOM 1201 N N . SER A 1 82 ? -62.53072 32.12484 -25.22259 1.000 167.06482 77 SER A N 1
ATOM 1202 C CA . SER A 1 82 ? -61.17228 31.62057 -25.35537 1.000 141.09470 77 SER A CA 1
ATOM 1203 C C . SER A 1 82 ? -60.86215 30.61313 -24.25167 1.000 140.17230 77 SER A C 1
ATOM 1204 O O . SER A 1 82 ? -61.36790 30.73083 -23.13157 1.000 156.77311 77 SER A O 1
ATOM 1212 N N . PRO A 1 83 ? -60.02739 29.60138 -24.53855 1.000 139.39643 78 PRO A N 1
ATOM 1213 C CA . PRO A 1 83 ? -59.82899 28.52308 -23.56165 1.000 138.62351 78 PRO A CA 1
ATOM 1214 C C . PRO A 1 83 ? -59.13831 28.97526 -22.28842 1.000 138.08377 78 PRO A C 1
ATOM 1215 O O . PRO A 1 83 ? -58.72143 30.13717 -22.16019 1.000 138.27090 78 PRO A O 1
ATOM 1226 N N . VAL A 1 84 ? -59.02522 28.04861 -21.34443 1.000 137.49006 79 VAL A N 1
ATOM 1227 C CA . VAL A 1 84 ? -58.40314 28.27351 -20.04769 1.000 136.98533 79 VAL A CA 1
ATOM 1228 C C . VAL A 1 84 ? -57.82040 26.94520 -19.57832 1.000 136.16044 79 VAL A C 1
ATOM 1229 O O . VAL A 1 84 ? -58.49768 25.90884 -19.61526 1.000 136.22068 79 VAL A O 1
ATOM 1242 N N . PHE A 1 85 ? -56.56606 26.97049 -19.12836 1.000 135.45274 80 PHE A N 1
ATOM 1243 C CA . PHE A 1 85 ? -55.90229 25.78993 -18.59132 1.000 134.68331 80 PHE A CA 1
ATOM 1244 C C . PHE A 1 85 ? -55.80954 25.89689 -17.07485 1.000 134.49974 80 PHE A C 1
ATOM 1245 O O . PHE A 1 85 ? -55.53872 26.97687 -16.53971 1.000 134.65914 80 PHE A O 1
ATOM 1262 N N . VAL A 1 86 ? -56.04484 24.78456 -16.37915 1.000 134.24808 81 VAL A N 1
ATOM 1263 C CA . VAL A 1 86 ? -56.01934 24.76464 -14.91881 1.000 134.15080 81 VAL A CA 1
ATOM 1264 C C . VAL A 1 86 ? -55.13205 23.60661 -14.47933 1.000 133.40814 81 VAL A C 1
ATOM 1265 O O . VAL A 1 86 ? -55.54452 22.44042 -14.55469 1.000 133.35846 81 VAL A O 1
ATOM 1278 N N . ILE A 1 87 ? -53.93175 23.92111 -13.99677 1.000 132.90270 82 ILE A N 1
ATOM 1279 C CA . ILE A 1 87 ? -53.00504 22.92196 -13.46992 1.000 132.23355 82 ILE A CA 1
ATOM 1280 C C . ILE A 1 87 ? -53.15936 22.90459 -11.95642 1.000 132.34131 82 ILE A C 1
ATOM 1281 O O . ILE A 1 87 ? -52.92030 23.91643 -11.29323 1.000 139.99702 82 ILE A O 1
ATOM 1297 N N . SER A 1 88 ? -53.52123 21.75569 -11.39317 1.000 132.29529 83 SER A N 1
ATOM 1298 C CA . SER A 1 88 ? -53.84767 21.70087 -9.97542 1.000 132.55110 83 SER A CA 1
ATOM 1299 C C . SER A 1 88 ? -53.24884 20.46933 -9.31819 1.000 132.12172 83 SER A C 1
ATOM 1300 O O . SER A 1 88 ? -53.02753 19.44140 -9.96757 1.000 131.79549 83 SER A O 1
ATOM 1308 N N . ASN A 1 89 ? -52.98735 20.58890 -8.01040 1.000 132.19490 84 ASN A N 1
ATOM 1309 C CA . ASN A 1 89 ? -52.49771 19.47215 -7.20540 1.000 131.92972 84 ASN A CA 1
ATOM 1310 C C . ASN A 1 89 ? -53.62380 19.01523 -6.28536 1.000 132.56514 84 ASN A C 1
ATOM 1311 O O . ASN A 1 89 ? -54.00157 19.73182 -5.35142 1.000 133.03249 84 ASN A O 1
ATOM 1322 N N . ASN A 1 90 ? -54.15391 17.82531 -6.55416 1.000 132.64793 85 ASN A N 1
ATOM 1323 C CA . ASN A 1 90 ? -55.21458 17.21693 -5.76103 1.000 133.29199 85 ASN A CA 1
ATOM 1324 C C . ASN A 1 90 ? -54.69452 16.42058 -4.57320 1.000 153.76678 85 ASN A C 1
ATOM 1325 O O . ASN A 1 90 ? -55.49847 15.83849 -3.83684 1.000 133.82379 85 ASN A O 1
ATOM 1336 N N . GLY A 1 91 ? -53.38107 16.38059 -4.37102 1.000 163.19603 86 GLY A N 1
ATOM 1337 C CA . GLY A 1 91 ? -52.79391 15.56701 -3.32087 1.000 154.42703 86 GLY A CA 1
ATOM 1338 C C . GLY A 1 91 ? -52.23655 14.25048 -3.81807 1.000 152.54803 86 GLY A C 1
ATOM 1339 O O . GLY A 1 91 ? -51.18687 13.80535 -3.35125 1.000 152.18612 86 GLY A O 1
ATOM 1343 N N . LEU A 1 92 ? -52.92919 13.61450 -4.76363 1.000 155.75827 87 LEU A N 1
ATOM 1344 C CA . LEU A 1 92 ? -52.45408 12.35622 -5.32835 1.000 138.17398 87 LEU A CA 1
ATOM 1345 C C . LEU A 1 92 ? -51.64147 12.55568 -6.60222 1.000 147.33800 87 LEU A C 1
ATOM 1346 O O . LEU A 1 92 ? -50.61665 11.89123 -6.78842 1.000 151.37221 87 LEU A O 1
ATOM 1362 N N . ALA A 1 93 ? -52.07166 13.45675 -7.48275 1.000 133.89901 88 ALA A N 1
ATOM 1363 C CA . ALA A 1 93 ? -51.36557 13.69922 -8.73010 1.000 133.37321 88 ALA A CA 1
ATOM 1364 C C . ALA A 1 93 ? -51.65682 15.10972 -9.21808 1.000 134.93847 88 ALA A C 1
ATOM 1365 O O . ALA A 1 93 ? -52.63234 15.74253 -8.80664 1.000 174.11103 88 ALA A O 1
ATOM 1372 N N . THR A 1 94 ? -50.78649 15.60065 -10.10013 1.000 130.41193 89 THR A N 1
ATOM 1373 C CA . THR A 1 94 ? -50.94072 16.92038 -10.69761 1.000 130.50495 89 THR A CA 1
ATOM 1374 C C . THR A 1 94 ? -51.67363 16.77577 -12.02383 1.000 130.74398 89 THR A C 1
ATOM 1375 O O . THR A 1 94 ? -51.30228 15.93959 -12.85484 1.000 148.77917 89 THR A O 1
ATOM 1386 N N . THR A 1 95 ? -52.70831 17.58987 -12.22236 1.000 131.28483 90 THR A N 1
ATOM 1387 C CA . THR A 1 95 ? -53.56420 17.45358 -13.39079 1.000 131.66280 90 THR A CA 1
ATOM 1388 C C . THR A 1 95 ? -53.69351 18.76800 -14.14051 1.000 131.85210 90 THR A C 1
ATOM 1389 O O . THR A 1 95 ? -53.88069 19.82640 -13.53454 1.000 132.07413 90 THR A O 1
ATOM 1400 N N . LEU A 1 96 ? -53.60438 18.68033 -15.46711 1.000 131.83841 91 LEU A N 1
ATOM 1401 C CA . LEU A 1 96 ? -53.86048 19.79568 -16.36849 1.000 132.15617 91 LEU A CA 1
ATOM 1402 C C . LEU A 1 96 ? -55.24091 19.56990 -16.97226 1.000 132.87182 91 LEU A C 1
ATOM 1403 O O . LEU A 1 96 ? -55.44479 18.60859 -17.71972 1.000 132.94627 91 LEU A O 1
ATOM 1419 N N . ARG A 1 97 ? -56.18556 20.44881 -16.65607 1.000 133.45700 92 ARG A N 1
ATOM 1420 C CA . ARG A 1 97 ? -57.53666 20.35447 -17.18588 1.000 134.22259 92 ARG A CA 1
ATOM 1421 C C . ARG A 1 97 ? -57.73535 21.47018 -18.19965 1.000 134.61180 92 ARG A C 1
ATOM 1422 O O . ARG A 1 97 ? -57.34362 22.61769 -17.94918 1.000 134.57471 92 ARG A O 1
ATOM 1443 N N . CYS A 1 98 ? -58.34237 21.13825 -19.34283 1.000 135.05995 93 CYS A N 1
ATOM 1444 C CA . CYS A 1 98 ? -58.52899 22.10490 -20.42698 1.000 135.50876 93 CYS A CA 1
ATOM 1445 C C . CYS A 1 98 ? -60.01162 22.45933 -20.51942 1.000 136.44524 93 CYS A C 1
ATOM 1446 O O . CYS A 1 98 ? -60.80445 21.69744 -21.07880 1.000 136.90444 93 CYS A O 1
ATOM 1454 N N . PHE A 1 99 ? -60.38346 23.61543 -19.96452 1.000 136.78637 94 PHE A N 1
ATOM 1455 C CA . PHE A 1 99 ? -61.75513 24.11361 -20.00252 1.000 137.72047 94 PHE A CA 1
ATOM 1456 C C . PHE A 1 99 ? -61.86271 25.09108 -21.16477 1.000 138.23330 94 PHE A C 1
ATOM 1457 O O . PHE A 1 99 ? -60.97499 25.92869 -21.34643 1.000 137.95336 94 PHE A O 1
ATOM 1474 N N . LEU A 1 100 ? -62.92421 24.97743 -21.96429 1.000 141.41681 95 LEU A N 1
ATOM 1475 C CA . LEU A 1 100 ? -63.04372 25.88267 -23.10305 1.000 141.99313 95 LEU A CA 1
ATOM 1476 C C . LEU A 1 100 ? -63.32230 27.31900 -22.65787 1.000 144.64352 95 LEU A C 1
ATOM 1477 O O . LEU A 1 100 ? -62.92530 28.26639 -23.34572 1.000 175.34963 95 LEU A O 1
ATOM 1493 N N . HIS A 1 101 ? -64.01913 27.50728 -21.53867 1.000 159.78908 96 HIS A N 1
ATOM 1494 C CA . HIS A 1 101 ? -64.28430 28.83518 -20.99162 1.000 160.25553 96 HIS A CA 1
ATOM 1495 C C . HIS A 1 101 ? -64.03730 28.82803 -19.48549 1.000 159.81730 96 HIS A C 1
ATOM 1496 O O . HIS A 1 101 ? -64.10376 27.77882 -18.83745 1.000 159.42274 96 HIS A O 1
ATOM 1510 N N . GLU A 1 102 ? -63.70751 29.99948 -18.94606 1.000 140.44841 97 GLU A N 1
ATOM 1511 C CA . GLU A 1 102 ? -63.38268 30.12353 -17.53316 1.000 140.11002 97 GLU A CA 1
ATOM 1512 C C . GLU A 1 102 ? -64.43306 29.42668 -16.67266 1.000 140.41371 97 GLU A C 1
ATOM 1513 O O . GLU A 1 102 ? -65.63045 29.69007 -16.83457 1.000 174.82485 97 GLU A O 1
ATOM 1525 N N . PRO A 1 103 ? -64.03162 28.53249 -15.75215 1.000 139.78962 98 PRO A N 1
ATOM 1526 C CA . PRO A 1 103 ? -65.03650 27.82644 -14.93951 1.000 140.15335 98 PRO A CA 1
ATOM 1527 C C . PRO A 1 103 ? -65.72314 28.71907 -13.91272 1.000 191.16328 98 PRO A C 1
ATOM 1528 O O . PRO A 1 103 ? -65.63400 29.94964 -13.99059 1.000 189.08205 98 PRO A O 1
ATOM 1539 N N . SER A 1 104 ? -66.34413 28.10686 -12.90404 1.000 189.34212 99 SER A N 1
ATOM 1540 C CA . SER A 1 104 ? -67.00473 28.84008 -11.83310 1.000 200.70057 99 SER A CA 1
ATOM 1541 C C . SER A 1 104 ? -66.12878 28.94829 -10.59081 1.000 228.42215 99 SER A C 1
ATOM 1542 O O . SER A 1 104 ? -66.43990 29.74110 -9.69992 1.000 236.24149 99 SER A O 1
ATOM 1550 N N . GLY A 1 105 ? -65.09746 28.11199 -10.48063 1.000 259.02184 100 GLY A N 1
ATOM 1551 C CA . GLY A 1 105 ? -64.10231 28.22018 -9.43124 1.000 237.21862 100 GLY A CA 1
ATOM 1552 C C . GLY A 1 105 ? -63.36276 29.52835 -9.55579 1.000 239.55213 100 GLY A C 1
ATOM 1553 O O . GLY A 1 105 ? -62.38149 29.59489 -10.30034 1.000 194.06215 100 GLY A O 1
ATOM 1557 N N . LEU A 1 106 ? -63.80370 30.56084 -8.84189 1.000 259.42174 101 LEU A N 1
ATOM 1558 C CA . LEU A 1 106 ? -63.27329 31.90168 -9.00818 1.000 263.43382 101 LEU A CA 1
ATOM 1559 C C . LEU A 1 106 ? -62.16904 32.18257 -7.98540 1.000 255.35764 101 LEU A C 1
ATOM 1560 O O . LEU A 1 106 ? -61.86203 31.36693 -7.11405 1.000 251.23560 101 LEU A O 1
ATOM 1576 N N . ARG A 1 107 ? -61.57201 33.37354 -8.09606 1.000 236.32153 102 ARG A N 1
ATOM 1577 C CA . ARG A 1 107 ? -60.57402 33.83179 -7.13188 1.000 236.87087 102 ARG A CA 1
ATOM 1578 C C . ARG A 1 107 ? -61.11798 33.95947 -5.71404 1.000 244.23882 102 ARG A C 1
ATOM 1579 O O . ARG A 1 107 ? -60.35438 33.82377 -4.75074 1.000 250.23315 102 ARG A O 1
ATOM 1600 N N . SER A 1 108 ? -62.41299 34.20895 -5.55350 1.000 274.87380 103 SER A N 1
ATOM 1601 C CA . SER A 1 108 ? -62.98776 34.41904 -4.22262 1.000 275.38429 103 SER A CA 1
ATOM 1602 C C . SER A 1 108 ? -62.97071 33.11735 -3.42587 1.000 269.33980 103 SER A C 1
ATOM 1603 O O . SER A 1 108 ? -63.81916 32.24234 -3.60683 1.000 291.35381 103 SER A O 1
ATOM 1611 N N . GLY A 1 109 ? -61.99579 33.01186 -2.52336 1.000 225.92461 104 GLY A N 1
ATOM 1612 C CA . GLY A 1 109 ? -61.72771 31.84999 -1.69918 1.000 246.90071 104 GLY A CA 1
ATOM 1613 C C . GLY A 1 109 ? -62.07768 30.46928 -2.21151 1.000 259.30758 104 GLY A C 1
ATOM 1614 O O . GLY A 1 109 ? -62.31932 29.56320 -1.40891 1.000 254.05388 104 GLY A O 1
ATOM 1618 N N . GLN A 1 110 ? -62.08235 30.26535 -3.52518 1.000 225.94194 105 GLN A N 1
ATOM 1619 C CA . GLN A 1 110 ? -62.30526 28.93194 -4.08851 1.000 235.68448 105 GLN A CA 1
ATOM 1620 C C . GLN A 1 110 ? -60.94978 28.22477 -4.13510 1.000 229.08047 105 GLN A C 1
ATOM 1621 O O . GLN A 1 110 ? -60.14381 28.46013 -5.03867 1.000 214.53985 105 GLN A O 1
ATOM 1635 N N . SER A 1 111 ? -60.69576 27.35349 -3.15941 1.000 218.88476 106 SER A N 1
ATOM 1636 C CA . SER A 1 111 ? -59.48402 26.54352 -3.08900 1.000 216.12706 106 SER A CA 1
ATOM 1637 C C . SER A 1 111 ? -58.25579 27.40427 -2.81331 1.000 223.97221 106 SER A C 1
ATOM 1638 O O . SER A 1 111 ? -58.37350 28.51594 -2.29146 1.000 239.56976 106 SER A O 1
ATOM 1646 N N . GLY A 1 112 ? -57.08063 26.91345 -3.20529 1.000 216.83139 107 GLY A N 1
ATOM 1647 C CA . GLY A 1 112 ? -55.82682 27.61341 -3.03481 1.000 184.52339 107 GLY A CA 1
ATOM 1648 C C . GLY A 1 112 ? -55.71071 28.63902 -4.14176 1.000 187.76704 107 GLY A C 1
ATOM 1649 O O . GLY A 1 112 ? -56.04873 28.35287 -5.29090 1.000 193.03218 107 GLY A O 1
ATOM 1653 N N . PRO A 1 113 ? -55.25869 29.86637 -3.82418 1.000 216.26633 108 PRO A N 1
ATOM 1654 C CA . PRO A 1 113 ? -55.33677 30.95781 -4.81301 1.000 207.39913 108 PRO A CA 1
ATOM 1655 C C . PRO A 1 113 ? -54.95620 30.56755 -6.23231 1.000 187.10822 108 PRO A C 1
ATOM 1656 O O . PRO A 1 113 ? -54.14029 29.66644 -6.44656 1.000 185.42341 108 PRO A O 1
ATOM 1667 N N . CYS A 1 114 ? -55.56450 31.24017 -7.21138 1.000 168.24467 109 CYS A N 1
ATOM 1668 C CA . CYS A 1 114 ? -55.27222 31.03045 -8.63071 1.000 141.93418 109 CYS A CA 1
ATOM 1669 C C . CYS A 1 114 ? -53.87537 31.58766 -8.89878 1.000 168.99384 109 CYS A C 1
ATOM 1670 O O . CYS A 1 114 ? -53.68901 32.68134 -9.43923 1.000 188.97907 109 CYS A O 1
ATOM 1678 N N . LEU A 1 115 ? -52.87154 30.80911 -8.49986 1.000 179.39809 110 LEU A N 1
ATOM 1679 C CA . LEU A 1 115 ? -51.48488 31.22654 -8.64311 1.000 135.43952 110 LEU A CA 1
ATOM 1680 C C . LEU A 1 115 ? -51.17456 31.60185 -10.08504 1.000 134.73792 110 LEU A C 1
ATOM 1681 O O . LEU A 1 115 ? -51.60348 30.93501 -11.03005 1.000 134.50388 110 LEU A O 1
ATOM 1697 N N . GLY A 1 116 ? -50.42603 32.69389 -10.24133 1.000 140.62713 111 GLY A N 1
ATOM 1698 C CA . GLY A 1 116 ? -50.02895 33.17702 -11.54434 1.000 166.50036 111 GLY A CA 1
ATOM 1699 C C . GLY A 1 116 ? -48.76649 32.50948 -12.05499 1.000 156.16033 111 GLY A C 1
ATOM 1700 O O . GLY A 1 116 ? -48.19197 31.62013 -11.42859 1.000 158.68052 111 GLY A O 1
ATOM 1704 N N . LEU A 1 117 ? -48.33420 32.96257 -13.22777 1.000 137.96683 112 LEU A N 1
ATOM 1705 C CA . LEU A 1 117 ? -47.14211 32.42126 -13.85856 1.000 140.38534 112 LEU A CA 1
ATOM 1706 C C . LEU A 1 117 ? -45.87602 32.97631 -13.21657 1.000 158.63806 112 LEU A C 1
ATOM 1707 O O . LEU A 1 117 ? -45.82705 34.12634 -12.76947 1.000 198.14583 112 LEU A O 1
ATOM 1723 N N . SER A 1 118 ? -44.84580 32.13687 -13.17683 1.000 132.77374 113 SER A N 1
ATOM 1724 C CA . SER A 1 118 ? -43.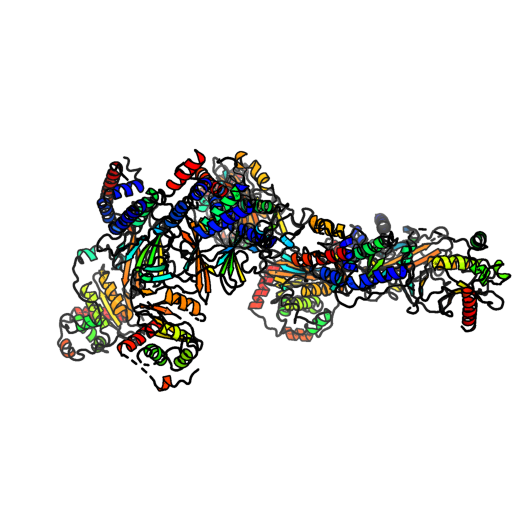52078 32.53081 -12.71619 1.000 132.66462 113 SER A CA 1
ATOM 1725 C C . SER A 1 118 ? -42.55085 31.43028 -13.12390 1.000 131.83313 113 SER A C 1
ATOM 1726 O O . SER A 1 118 ? -42.95683 30.32606 -13.49560 1.000 131.36329 113 SER A O 1
ATOM 1734 N N . THR A 1 119 ? -41.25697 31.74971 -13.05564 1.000 132.42583 114 THR A N 1
ATOM 1735 C CA . THR A 1 119 ? -40.23286 30.79432 -13.46660 1.000 130.99810 114 THR A CA 1
ATOM 1736 C C . THR A 1 119 ? -40.40163 29.47047 -12.73205 1.000 130.40372 114 THR A C 1
ATOM 1737 O O . THR A 1 119 ? -40.37162 28.39518 -13.34082 1.000 133.05305 114 THR A O 1
ATOM 1748 N N . ASP A 1 120 ? -40.59114 29.53713 -11.41727 1.000 150.30898 115 ASP A N 1
ATOM 1749 C CA . ASP A 1 120 ? -40.79061 28.37213 -10.56468 1.000 154.09213 115 ASP A CA 1
ATOM 1750 C C . ASP A 1 120 ? -41.97877 28.63385 -9.65484 1.000 150.37815 115 ASP A C 1
ATOM 1751 O O . ASP A 1 120 ? -42.03530 29.67170 -8.98744 1.000 150.95966 115 ASP A O 1
ATOM 1760 N N . VAL A 1 121 ? -42.92496 27.69883 -9.62951 1.000 130.45785 116 VAL A N 1
ATOM 1761 C CA . VAL A 1 121 ? -44.14581 27.83879 -8.84700 1.000 130.94134 116 VAL A CA 1
ATOM 1762 C C . VAL A 1 121 ? -44.27354 26.59706 -7.97883 1.000 136.19282 116 VAL A C 1
ATOM 1763 O O . VAL A 1 121 ? -44.45186 25.48927 -8.49750 1.000 130.18530 116 VAL A O 1
ATOM 1776 N N . ASP A 1 122 ? -44.18740 26.77371 -6.66424 1.000 155.44020 117 ASP A N 1
ATOM 1777 C CA . ASP A 1 122 ? -44.46737 25.67406 -5.75097 1.000 130.77279 117 ASP A CA 1
ATOM 1778 C C . ASP A 1 122 ? -45.96673 25.41300 -5.76122 1.000 131.12629 117 ASP A C 1
ATOM 1779 O O . ASP A 1 122 ? -46.76241 26.31806 -5.49021 1.000 131.75344 117 ASP A O 1
ATOM 1788 N N . LEU A 1 123 ? -46.35249 24.18240 -6.07307 1.000 130.78731 118 LEU A N 1
ATOM 1789 C CA . LEU A 1 123 ? -47.76182 23.83869 -6.21234 1.000 131.13306 118 LEU A CA 1
ATOM 1790 C C . LEU A 1 123 ? -48.16060 22.88348 -5.09597 1.000 131.26381 118 LEU A C 1
ATOM 1791 O O . LEU A 1 123 ? -48.19799 21.66477 -5.30338 1.000 130.93676 118 LEU A O 1
ATOM 1807 N N . PRO A 1 124 ? -48.46569 23.39272 -3.90545 1.000 131.80765 119 PRO A N 1
ATOM 1808 C CA . PRO A 1 124 ? -48.85844 22.50956 -2.80232 1.000 132.03554 119 PRO A CA 1
ATOM 1809 C C . PRO A 1 124 ? -50.19452 21.84020 -3.07743 1.000 132.31540 119 PRO A C 1
ATOM 1810 O O . PRO A 1 124 ? -50.89660 22.14056 -4.04250 1.000 147.60731 119 PRO A O 1
ATOM 1821 N N . LYS A 1 125 ? -50.54167 20.91187 -2.19306 1.000 132.52872 120 LYS A N 1
ATOM 1822 C CA . LYS A 1 125 ? -51.82991 20.24098 -2.28072 1.000 132.92442 120 LYS A CA 1
ATOM 1823 C C . LYS A 1 125 ? -52.96272 21.25433 -2.16905 1.000 149.19589 120 LYS A C 1
ATOM 1824 O O . LYS A 1 125 ? -52.85745 22.26496 -1.46987 1.000 165.53127 120 LYS A O 1
ATOM 1843 N N . ASN A 1 126 ? -54.06095 20.97344 -2.87161 1.000 146.93354 121 ASN A N 1
ATOM 1844 C CA . ASN A 1 126 ? -55.22913 21.85161 -2.86417 1.000 136.69751 121 ASN A CA 1
ATOM 1845 C C . ASN A 1 126 ? -54.86663 23.25686 -3.34193 1.000 136.68903 121 ASN A C 1
ATOM 1846 O O . ASN A 1 126 ? -55.33805 24.25931 -2.79857 1.000 176.58013 121 ASN A O 1
ATOM 1857 N N . SER A 1 127 ? -54.02649 23.33589 -4.37180 1.000 133.95265 122 SER A N 1
ATOM 1858 C CA . SER A 1 127 ? -53.64696 24.60187 -4.98228 1.000 133.96035 122 SER A CA 1
ATOM 1859 C C . SER A 1 127 ? -53.70032 24.46631 -6.49924 1.000 133.62684 122 SER A C 1
ATOM 1860 O O . SER A 1 127 ? -53.58486 23.36367 -7.05436 1.000 133.19070 122 SER A O 1
ATOM 1868 N N . ILE A 1 128 ? -53.89080 25.60755 -7.17663 1.000 143.11770 123 ILE A N 1
ATOM 1869 C CA . ILE A 1 128 ? -54.12391 25.62492 -8.61435 1.000 133.80397 123 ILE A CA 1
ATOM 1870 C C . ILE A 1 128 ? -53.33424 26.75688 -9.26457 1.000 147.34017 123 ILE A C 1
ATOM 1871 O O . ILE A 1 128 ? -52.95028 27.73640 -8.62196 1.000 133.98944 123 ILE A O 1
ATOM 1887 N N . ILE A 1 129 ? -53.09515 26.59585 -10.56593 1.000 146.25928 124 ILE A N 1
ATOM 1888 C CA . ILE A 1 129 ? -52.49720 27.59481 -11.44344 1.000 133.46495 124 ILE A CA 1
ATOM 1889 C C . ILE A 1 129 ? -53.43075 27.74222 -12.63604 1.000 133.86256 124 ILE A C 1
ATOM 1890 O O . ILE A 1 129 ? -53.83787 26.73871 -13.23277 1.000 133.68323 124 ILE A O 1
ATOM 1906 N N . MET A 1 130 ? -53.77445 28.97999 -12.97949 1.000 134.47024 125 MET A N 1
ATOM 1907 C CA . MET A 1 130 ? -54.77370 29.26201 -14.00377 1.000 135.01953 125 MET A CA 1
ATOM 1908 C C . MET A 1 130 ? -54.11642 30.04551 -15.12931 1.000 135.06951 125 MET A C 1
ATOM 1909 O O . MET A 1 130 ? -53.63939 31.16380 -14.91404 1.000 135.34397 125 MET A O 1
ATOM 1923 N N . LEU A 1 131 ? -54.08915 29.45672 -16.32287 1.000 134.87719 126 LEU A N 1
ATOM 1924 C CA . LEU A 1 131 ? -53.49006 30.06816 -17.50070 1.000 134.96460 126 LEU A CA 1
ATOM 1925 C C . LEU A 1 131 ? -54.58993 30.50271 -18.45840 1.000 135.74237 126 LEU A C 1
ATOM 1926 O O . LEU A 1 131 ? -55.43992 29.68919 -18.84415 1.000 135.84633 126 LEU A O 1
ATOM 1942 N N . GLY A 1 132 ? -54.56333 31.78117 -18.84016 1.000 136.35085 127 GLY A N 1
ATOM 1943 C CA . GLY A 1 132 ? -55.59202 32.36300 -19.68013 1.000 152.53324 127 GLY A CA 1
ATOM 1944 C C . GLY A 1 132 ? -55.15838 32.69044 -21.09479 1.000 138.26561 127 GLY A C 1
ATOM 1945 O O . GLY A 1 132 ? -54.32798 31.98648 -21.67640 1.000 160.97297 127 GLY A O 1
ATOM 1949 N N . GLN A 1 133 ? -55.71423 33.76992 -21.65477 1.000 138.32548 128 GLN A N 1
ATOM 1950 C CA . GLN A 1 133 ? -55.49144 34.09363 -23.06082 1.000 138.71244 128 GLN A CA 1
ATOM 1951 C C . GLN A 1 133 ? -54.17037 34.82321 -23.28245 1.000 173.61222 128 GLN A C 1
ATOM 1952 O O . GLN A 1 133 ? -53.39788 34.46081 -24.17739 1.000 174.34523 128 GLN A O 1
ATOM 1966 N N . ASP A 1 134 ? -53.89169 35.85307 -22.48130 1.000 171.97538 129 ASP A N 1
ATOM 1967 C CA . ASP A 1 134 ? -52.71889 36.69548 -22.67845 1.000 144.90969 129 ASP A CA 1
ATOM 1968 C C . ASP A 1 134 ? -51.67404 36.50847 -21.58432 1.000 144.15858 129 ASP A C 1
ATOM 1969 O O . ASP A 1 134 ? -50.77078 37.33804 -21.44876 1.000 144.31962 129 ASP A O 1
ATOM 1978 N N . ASP A 1 135 ? -51.77548 35.43406 -20.80058 1.000 142.64165 130 ASP A N 1
ATOM 1979 C CA . ASP A 1 135 ? -50.78771 35.19430 -19.75336 1.000 141.96161 130 ASP A CA 1
ATOM 1980 C C . ASP A 1 135 ? -49.43387 34.80861 -20.33858 1.000 141.35484 130 ASP A C 1
ATOM 1981 O O . ASP A 1 135 ? -48.39323 35.17401 -19.78083 1.000 141.13402 130 ASP A O 1
ATOM 1990 N N . PHE A 1 136 ? -49.42524 34.07572 -21.45411 1.000 135.91448 131 PHE A N 1
ATOM 1991 C CA . PHE A 1 136 ? -48.16580 33.65941 -22.06352 1.000 135.38171 131 PHE A CA 1
ATOM 1992 C C . PHE A 1 136 ? -47.35150 34.85881 -22.53363 1.000 135.90307 131 PHE A C 1
ATOM 1993 O O . PHE A 1 136 ? -46.13708 34.92469 -22.31044 1.000 135.53032 131 PHE A O 1
ATOM 2010 N N . ILE A 1 137 ? -47.99953 35.81671 -23.19674 1.000 136.83070 132 ILE A N 1
ATOM 2011 C CA . ILE A 1 137 ? -47.27589 36.99280 -23.66703 1.000 137.45995 132 ILE A CA 1
ATOM 2012 C C . ILE A 1 137 ? -46.79838 37.83218 -22.48712 1.000 137.59714 132 ILE A C 1
ATOM 2013 O O . ILE A 1 137 ? -45.68732 38.37373 -22.50364 1.000 137.66559 132 ILE A O 1
ATOM 2029 N N . LYS A 1 138 ? -47.62227 37.95144 -21.44310 1.000 142.28055 133 LYS A N 1
ATOM 2030 C CA . LYS A 1 138 ? -47.19609 38.67703 -20.25057 1.000 137.86524 133 LYS A CA 1
ATOM 2031 C C . LYS A 1 138 ? -45.97799 38.01966 -19.61400 1.000 136.98416 133 LYS A C 1
ATOM 2032 O O . LYS A 1 138 ? -45.07640 38.70763 -19.12188 1.000 137.16531 133 LYS A O 1
ATOM 2051 N N . PHE A 1 139 ? -45.93310 36.68617 -19.61417 1.000 136.08810 134 PHE A N 1
ATOM 2052 C CA . PHE A 1 139 ? -44.79939 35.98678 -19.02039 1.000 135.26495 134 PHE A CA 1
ATOM 2053 C C . PHE A 1 139 ? -43.55146 36.11806 -19.88308 1.000 135.15886 134 PHE A C 1
ATOM 2054 O O . PHE A 1 139 ? -42.43987 36.23930 -19.35731 1.000 134.91654 134 PHE A O 1
ATOM 2071 N N . LYS A 1 140 ? -43.71119 36.09893 -21.20771 1.000 135.39895 135 LYS A N 1
ATOM 2072 C CA . LYS A 1 140 ? -42.55476 36.16344 -22.09144 1.000 135.34330 135 LYS A CA 1
ATOM 2073 C C . LYS A 1 140 ? -42.03429 37.58044 -22.29951 1.000 136.22228 135 LYS A C 1
ATOM 2074 O O . LYS A 1 140 ? -40.89245 37.74446 -22.74217 1.000 136.20770 135 LYS A O 1
ATOM 2093 N N . SER A 1 141 ? -42.83326 38.60093 -21.99537 1.000 137.04254 136 SER A N 1
ATOM 2094 C CA . SER A 1 141 ? -42.44423 39.97286 -22.31479 1.000 138.03302 136 SER A CA 1
ATOM 2095 C C . SER A 1 141 ? -41.08876 40.35399 -21.73735 1.000 137.95825 136 SER A C 1
ATOM 2096 O O . SER A 1 141 ? -40.22297 40.80318 -22.50418 1.000 156.48949 136 SER A O 1
ATOM 2104 N N . PRO A 1 142 ? -40.83031 40.20940 -20.43549 1.000 137.58040 137 PRO A N 1
ATOM 2105 C CA . PRO A 1 142 ? -39.54997 40.66398 -19.88079 1.000 137.65623 137 PRO A CA 1
ATOM 2106 C C . PRO A 1 142 ? -38.38545 39.71249 -20.10105 1.000 136.79043 137 PRO A C 1
ATOM 2107 O O . PRO A 1 142 ? -37.29360 39.99514 -19.59877 1.000 154.31182 137 PRO A O 1
ATOM 2118 N N . LEU A 1 143 ? -38.58077 38.59113 -20.80429 1.000 136.07937 138 LEU A N 1
ATOM 2119 C CA . LEU A 1 143 ? -37.52652 37.60284 -20.99602 1.000 135.25605 138 LEU A CA 1
ATOM 2120 C C . LEU A 1 143 ? -36.97590 37.53456 -22.41396 1.000 135.39955 138 LEU A C 1
ATOM 2121 O O . LEU A 1 143 ? -35.89517 36.96944 -22.60643 1.000 140.61018 138 LEU A O 1
ATOM 2137 N N . VAL A 1 144 ? -37.67785 38.08423 -23.40475 1.000 136.09439 139 VAL A N 1
ATOM 2138 C CA . VAL A 1 144 ? -37.20307 38.08423 -24.78051 1.000 136.37326 139 VAL A CA 1
ATOM 2139 C C . VAL A 1 144 ? -37.39033 39.47969 -25.35762 1.000 137.59428 139 VAL A C 1
ATOM 2140 O O . VAL A 1 144 ? -38.14850 40.29940 -24.83646 1.000 169.39062 139 VAL A O 1
ATOM 2153 N N . PHE A 1 145 ? -36.68308 39.74271 -26.44778 1.000 138.03619 140 PHE A N 1
ATOM 2154 C CA . PHE A 1 145 ? -36.76642 41.03617 -27.10633 1.000 139.27876 140 PHE A CA 1
ATOM 2155 C C . PHE A 1 145 ? -38.05846 41.13237 -27.90923 1.000 139.77322 140 PHE A C 1
ATOM 2156 O O . PHE A 1 145 ? -38.69815 40.11849 -28.19740 1.000 139.15833 140 PHE A O 1
ATOM 2173 N N . PRO A 1 146 ? -38.46815 42.34832 -28.27972 1.000 140.95492 141 PRO A N 1
ATOM 2174 C CA . PRO A 1 146 ? -39.78240 42.50645 -28.92859 1.000 141.50636 141 PRO A CA 1
ATOM 2175 C C . PRO A 1 146 ? -40.00459 41.57808 -30.11140 1.000 141.24181 141 PRO A C 1
ATOM 2176 O O . PRO A 1 146 ? -41.08153 40.98077 -30.22743 1.000 172.03457 141 PRO A O 1
ATOM 2187 N N . ALA A 1 147 ? -39.01687 41.43944 -30.99634 1.000 141.34998 142 ALA A N 1
ATOM 2188 C CA . ALA A 1 147 ? -39.20440 40.62136 -32.18971 1.000 141.25812 142 ALA A CA 1
ATOM 2189 C C . ALA A 1 147 ? -39.47630 39.16203 -31.84419 1.000 140.02797 142 ALA A C 1
ATOM 2190 O O . ALA A 1 147 ? -40.17150 38.46814 -32.59449 1.000 139.98953 142 ALA A O 1
ATOM 2197 N N . GLU A 1 148 ? -38.95256 38.68324 -30.71743 1.000 159.25580 143 GLU A N 1
ATOM 2198 C CA . GLU A 1 148 ? -39.05420 37.28053 -30.33952 1.000 158.11261 143 GLU A CA 1
ATOM 2199 C C . GLU A 1 148 ? -40.32204 36.93060 -29.57085 1.000 157.78682 143 GLU A C 1
ATOM 2200 O O . GLU A 1 148 ? -40.52708 35.75400 -29.25383 1.000 156.92392 143 GLU A O 1
ATOM 2212 N N . LEU A 1 149 ? -41.17774 37.90463 -29.26596 1.000 144.97707 144 LEU A N 1
ATOM 2213 C CA . LEU A 1 149 ? -42.30396 37.62820 -28.37874 1.000 138.05140 144 LEU A CA 1
ATOM 2214 C C . LEU A 1 149 ? -43.30217 36.65643 -29.00030 1.000 137.86132 144 LEU A C 1
ATOM 2215 O O . LEU A 1 149 ? -43.95883 35.90284 -28.27367 1.000 137.26620 144 LEU A O 1
ATOM 2231 N N . ASP A 1 150 ? -43.42807 36.65075 -30.32616 1.000 138.42185 145 ASP A N 1
ATOM 2232 C CA . ASP A 1 150 ? -44.41307 35.80338 -30.98968 1.000 138.41722 145 ASP A CA 1
ATOM 2233 C C . ASP A 1 150 ? -44.09783 34.32417 -30.78641 1.000 137.34786 145 ASP A C 1
ATOM 2234 O O . ASP A 1 150 ? -42.93784 33.91979 -30.67610 1.000 136.76216 145 ASP A O 1
ATOM 2243 N N . LEU A 1 151 ? -45.15854 33.51151 -30.73696 1.000 137.15891 146 LEU A N 1
ATOM 2244 C CA . LEU A 1 151 ? -44.99086 32.06860 -30.58737 1.000 136.26741 146 LEU A CA 1
ATOM 2245 C C . LEU A 1 151 ? -44.12604 31.47026 -31.68879 1.000 136.19814 146 LEU A C 1
ATOM 2246 O O . LEU A 1 151 ? -43.44452 30.46458 -31.46070 1.000 135.40348 146 LEU A O 1
ATOM 2262 N N . LEU A 1 152 ? -44.13560 32.06376 -32.88335 1.000 137.07333 147 LEU A N 1
ATOM 2263 C CA . LEU A 1 152 ? -43.35227 31.51702 -33.98586 1.000 137.12638 147 LEU A CA 1
ATOM 2264 C C . LEU A 1 152 ? -41.86355 31.46044 -33.66472 1.000 136.54048 147 LEU A C 1
ATOM 2265 O O . LEU A 1 152 ? -41.12238 30.73062 -34.33216 1.000 136.32973 147 LEU A O 1
ATOM 2281 N N . LYS A 1 153 ? -41.41609 32.20560 -32.65531 1.000 136.32784 148 LYS A N 1
ATOM 2282 C CA . LYS A 1 153 ? -40.00691 32.29095 -32.29525 1.000 135.88699 148 LYS A CA 1
ATOM 2283 C C . LYS A 1 153 ? -39.70859 31.99050 -30.83559 1.000 135.00467 148 LYS A C 1
ATOM 2284 O O . LYS A 1 153 ? -38.55290 31.68642 -30.51918 1.000 134.47709 148 LYS A O 1
ATOM 2303 N N . SER A 1 154 ? -40.69006 32.06060 -29.94092 1.000 135.48559 149 SER A N 1
ATOM 2304 C CA . SER A 1 154 ? -40.47191 31.80949 -28.51881 1.000 134.14331 149 SER A CA 1
ATOM 2305 C C . SER A 1 154 ? -41.70750 31.10998 -27.97136 1.000 133.86113 149 SER A C 1
ATOM 2306 O O . SER A 1 154 ? -42.79349 31.69778 -27.93437 1.000 134.42170 149 SER A O 1
ATOM 2314 N N . MET A 1 155 ? -41.53905 29.86264 -27.54409 1.000 133.05343 150 MET A N 1
ATOM 2315 C CA . MET A 1 155 ? -42.63684 29.02011 -27.09446 1.000 132.79039 150 MET A CA 1
ATOM 2316 C C . MET A 1 155 ? -42.55080 28.82200 -25.58916 1.000 132.20386 150 MET A C 1
ATOM 2317 O O . MET A 1 155 ? -41.46603 28.61694 -25.04680 1.000 131.68005 150 MET A O 1
ATOM 2331 N N . VAL A 1 156 ? -43.68494 28.88326 -24.91300 1.000 132.34626 151 VAL A N 1
ATOM 2332 C CA . VAL A 1 156 ? -43.72393 28.60381 -23.48241 1.000 131.86233 151 VAL A CA 1
ATOM 2333 C C . VAL A 1 156 ? -44.00367 27.12118 -23.29382 1.000 131.28761 151 VAL A C 1
ATOM 2334 O O . VAL A 1 156 ? -44.78427 26.52207 -24.04198 1.000 131.48254 151 VAL A O 1
ATOM 2347 N N . VAL A 1 157 ? -43.36333 26.52174 -22.29129 1.000 130.64714 152 VAL A N 1
ATOM 2348 C CA . VAL A 1 157 ? -43.56636 25.11806 -21.96439 1.000 130.13648 152 VAL A CA 1
ATOM 2349 C C . VAL A 1 157 ? -43.53688 24.97994 -20.44995 1.000 129.80504 152 VAL A C 1
ATOM 2350 O O . VAL A 1 157 ? -43.03778 25.84916 -19.73174 1.000 129.85513 152 VAL A O 1
ATOM 2363 N N . CYS A 1 158 ? -44.07329 23.86247 -19.96917 1.000 129.53581 153 CYS A N 1
ATOM 2364 C CA . CYS A 1 158 ? -44.19552 23.60400 -18.54162 1.000 129.30810 153 CYS A CA 1
ATOM 2365 C C . CYS A 1 158 ? -43.57137 22.25356 -18.24034 1.000 128.70942 153 CYS A C 1
ATOM 2366 O O . CYS A 1 158 ? -44.02698 21.22715 -18.75508 1.000 128.65834 153 CYS A O 1
ATOM 2374 N N . ARG A 1 159 ? -42.53413 22.25697 -17.41442 1.000 128.32658 154 ARG A N 1
ATOM 2375 C CA . ARG A 1 159 ? -41.92677 21.04276 -16.90453 1.000 127.81168 154 ARG A CA 1
ATOM 2376 C C . ARG A 1 159 ? -42.43376 20.80653 -15.48919 1.000 127.83233 154 ARG A C 1
ATOM 2377 O O . ARG A 1 159 ? -42.73025 21.75127 -14.75048 1.000 128.80493 154 ARG A O 1
ATOM 2398 N N . ALA A 1 160 ? -42.53151 19.53843 -15.11468 1.000 127.58584 155 ALA A N 1
ATOM 2399 C CA . ALA A 1 160 ? -43.02017 19.14939 -13.80198 1.000 127.65531 155 ALA A CA 1
ATOM 2400 C C . ALA A 1 160 ? -41.84858 18.60159 -13.00357 1.000 127.23152 155 ALA A C 1
ATOM 2401 O O . ALA A 1 160 ? -41.09423 17.76027 -13.50335 1.000 126.86829 155 ALA A O 1
ATOM 2408 N N . TYR A 1 161 ? -41.69520 19.08026 -11.77261 1.000 127.33643 156 TYR A N 1
ATOM 2409 C CA . TYR A 1 161 ? -40.68794 18.60329 -10.83293 1.000 127.05248 156 TYR A CA 1
ATOM 2410 C C . TYR A 1 161 ? -41.51269 18.02939 -9.68917 1.000 127.30536 156 TYR A C 1
ATOM 2411 O O . TYR A 1 161 ? -41.78892 18.72142 -8.70438 1.000 137.17068 156 TYR A O 1
ATOM 2429 N N . ILE A 1 162 ? -41.90008 16.76442 -9.82384 1.000 127.22481 157 ILE A N 1
ATOM 2430 C CA . ILE A 1 162 ? -42.77556 16.10880 -8.86509 1.000 127.54281 157 ILE A CA 1
ATOM 2431 C C . ILE A 1 162 ? -41.88717 15.22166 -8.00849 1.000 138.15410 157 ILE A C 1
ATOM 2432 O O . ILE A 1 162 ? -41.27557 14.26425 -8.49920 1.000 127.00363 157 ILE A O 1
ATOM 2448 N N . THR A 1 163 ? -41.79556 15.55629 -6.72906 1.000 138.25944 158 THR A N 1
ATOM 2449 C CA . THR A 1 163 ? -41.11180 14.72996 -5.75364 1.000 127.50816 158 THR A CA 1
ATOM 2450 C C . THR A 1 163 ? -42.06983 14.52115 -4.59353 1.000 146.01307 158 THR A C 1
ATOM 2451 O O . THR A 1 163 ? -42.91752 15.37297 -4.30816 1.000 191.39198 158 THR A O 1
ATOM 2462 N N . GLU A 1 164 ? -41.93752 13.37098 -3.93553 1.000 154.80170 159 GLU A N 1
ATOM 2463 C CA . GLU A 1 164 ? -42.81744 13.04436 -2.81919 1.000 155.38883 159 GLU A CA 1
ATOM 2464 C C . GLU A 1 164 ? -42.81993 14.12109 -1.75069 1.000 166.36830 159 GLU A C 1
ATOM 2465 O O . GLU A 1 164 ? -43.83150 14.30605 -1.06192 1.000 182.79021 159 GLU A O 1
ATOM 2477 N N . HIS A 1 165 ? -41.71039 14.85066 -1.60042 1.000 184.30848 160 HIS A N 1
ATOM 2478 C CA . HIS A 1 165 ? -41.60006 15.88219 -0.57468 1.000 172.39310 160 HIS A CA 1
ATOM 2479 C C . HIS A 1 165 ? -42.07690 17.25140 -1.04755 1.000 153.18328 160 HIS A C 1
ATOM 2480 O O . HIS A 1 165 ? -42.43459 18.08318 -0.20816 1.000 153.70828 160 HIS A O 1
ATOM 2494 N N . ARG A 1 166 ? -42.10080 17.50835 -2.35541 1.000 154.23785 161 ARG A N 1
ATOM 2495 C CA . ARG A 1 166 ? -42.63809 18.75628 -2.88440 1.000 154.42279 161 ARG A CA 1
ATOM 2496 C C . ARG A 1 166 ? -42.89461 18.58378 -4.37950 1.000 154.04641 161 ARG A C 1
ATOM 2497 O O . ARG A 1 166 ? -42.16194 17.86345 -5.06070 1.000 153.54854 161 ARG A O 1
ATOM 2518 N N . THR A 1 167 ? -43.93596 19.24995 -4.87957 1.000 129.11226 162 THR A N 1
ATOM 2519 C CA . THR A 1 167 ? -44.24806 19.30105 -6.30406 1.000 128.89364 162 THR A CA 1
ATOM 2520 C C . THR A 1 167 ? -44.17316 20.75313 -6.76418 1.000 129.06527 162 THR A C 1
ATOM 2521 O O . THR A 1 167 ? -44.75573 21.63906 -6.12664 1.000 129.57931 162 THR A O 1
ATOM 2532 N N . THR A 1 168 ? -43.44130 20.99527 -7.85374 1.000 128.69975 163 THR A N 1
ATOM 2533 C CA . THR A 1 168 ? -43.19704 22.33551 -8.36994 1.000 128.87728 163 THR A CA 1
ATOM 2534 C C . THR A 1 168 ? -43.36409 22.32175 -9.88292 1.000 128.71470 163 THR A C 1
ATOM 2535 O O . THR A 1 168 ? -43.07735 21.32371 -10.54583 1.000 128.30842 163 THR A O 1
ATOM 2546 N N . MET A 1 169 ? -43.87309 23.42772 -10.42154 1.000 129.11262 164 MET A N 1
ATOM 2547 C CA . MET A 1 169 ? -44.05011 23.60431 -11.85888 1.000 129.09795 164 MET A CA 1
ATOM 2548 C C . MET A 1 169 ? -43.03732 24.63378 -12.34145 1.000 129.10296 164 MET A C 1
ATOM 2549 O O . MET A 1 169 ? -42.98717 25.75508 -11.82107 1.000 129.50809 164 MET A O 1
ATOM 2563 N N . GLN A 1 170 ? -42.21532 24.24124 -13.31317 1.000 134.60562 165 GLN A N 1
ATOM 2564 C CA . GLN A 1 170 ? -41.14602 25.07803 -13.84312 1.000 134.60570 165 GLN A CA 1
ATOM 2565 C C . GLN A 1 170 ? -41.54770 25.50321 -15.24982 1.000 134.86008 165 GLN A C 1
ATOM 2566 O O . GLN A 1 170 ? -41.58634 24.67653 -16.16501 1.000 134.61207 165 GLN A O 1
ATOM 2580 N N . PHE A 1 171 ? -41.85432 26.78307 -15.42242 1.000 129.53238 166 PHE A N 1
ATOM 2581 C CA . PHE A 1 171 ? -42.24546 27.31297 -16.72192 1.000 129.89977 166 PHE A CA 1
ATOM 2582 C C . PHE A 1 171 ? -41.02140 27.86535 -17.43745 1.000 129.88388 166 PHE A C 1
ATOM 2583 O O . PHE A 1 171 ? -40.26530 28.65598 -16.86580 1.000 160.99082 166 PHE A O 1
ATOM 2600 N N . LEU A 1 172 ? -40.82947 27.44314 -18.68690 1.000 129.77921 167 LEU A N 1
ATOM 2601 C CA . LEU A 1 172 ? -39.64481 27.79160 -19.45488 1.000 129.75784 167 LEU A CA 1
ATOM 2602 C C . LEU A 1 172 ? -40.03233 28.30490 -20.83456 1.000 130.26998 167 LEU A C 1
ATOM 2603 O O . LEU A 1 172 ? -41.16590 28.14016 -21.29324 1.000 139.52541 167 LEU A O 1
ATOM 2619 N N . VAL A 1 173 ? -39.05963 28.93112 -21.49432 1.000 130.46901 168 VAL A N 1
ATOM 2620 C CA . VAL A 1 173 ? -39.23177 29.52559 -22.81448 1.000 131.04889 168 VAL A CA 1
ATOM 2621 C C . VAL A 1 173 ? -38.20238 28.90682 -23.75034 1.000 130.76999 168 VAL A C 1
ATOM 2622 O O . VAL A 1 173 ? -36.99305 29.03591 -23.52344 1.000 146.55961 168 VAL A O 1
ATOM 2635 N N . PHE A 1 174 ? -38.68096 28.23734 -24.79399 1.000 130.82071 169 PHE A N 1
ATOM 2636 C CA . PHE A 1 174 ? -37.83721 27.56602 -25.76883 1.000 130.63402 169 PHE A CA 1
ATOM 2637 C C . PHE A 1 174 ? -37.74641 28.38931 -27.04749 1.000 131.38115 169 PHE A C 1
ATOM 2638 O O . PHE A 1 174 ? -38.73287 28.99313 -27.48394 1.000 147.07881 169 PHE A O 1
ATOM 2655 N N . GLN A 1 175 ? -36.55527 28.40668 -27.64117 1.000 131.37739 170 GLN A N 1
ATOM 2656 C CA . GLN A 1 175 ? -36.31535 29.02301 -28.93502 1.000 132.09273 170 GLN A CA 1
ATOM 2657 C C . GLN A 1 175 ? -35.63586 28.00472 -29.84235 1.000 131.85739 170 GLN A C 1
ATOM 2658 O O . GLN A 1 175 ? -35.17054 26.95208 -29.39676 1.000 131.14336 170 GLN A O 1
ATOM 2672 N N . ALA A 1 176 ? -35.57633 28.33092 -31.12932 1.000 132.53281 171 ALA A N 1
ATOM 2673 C CA . ALA A 1 176 ? -34.90384 27.49551 -32.11464 1.000 135.28594 171 ALA A CA 1
ATOM 2674 C C . ALA A 1 176 ? -33.43336 27.88146 -32.19603 1.000 160.08774 171 ALA A C 1
ATOM 2675 O O . ALA A 1 176 ? -33.10276 29.06781 -32.29046 1.000 150.70914 171 ALA A O 1
ATOM 2682 N N . ALA A 1 177 ? -32.55266 26.88009 -32.15508 1.000 140.21115 172 ALA A N 1
ATOM 2683 C CA . ALA A 1 177 ? -31.12535 27.15686 -32.27719 1.000 161.89275 172 ALA A CA 1
ATOM 2684 C C . ALA A 1 177 ? -30.73843 27.40239 -33.73080 1.000 163.31924 172 ALA A C 1
ATOM 2685 O O . ALA A 1 177 ? -30.07341 28.39581 -34.04480 1.000 152.25621 172 ALA A O 1
ATOM 2692 N N . ASN A 1 178 ? -31.15088 26.51106 -34.63169 1.000 138.68888 173 ASN A N 1
ATOM 2693 C CA . ASN A 1 178 ? -30.85626 26.65774 -36.05606 1.000 171.50613 173 ASN A CA 1
ATOM 2694 C C . ASN A 1 178 ? -31.98471 27.48153 -36.66531 1.000 141.01022 173 ASN A C 1
ATOM 2695 O O . ASN A 1 178 ? -32.97726 26.94795 -37.16386 1.000 140.48416 173 ASN A O 1
ATOM 2706 N N . ALA A 1 179 ? -31.82797 28.80892 -36.62256 1.000 141.69984 174 ALA A N 1
ATOM 2707 C CA . ALA A 1 179 ? -32.87331 29.69129 -37.12963 1.000 135.89536 174 ALA A CA 1
ATOM 2708 C C . ALA A 1 179 ? -33.15314 29.43093 -38.60300 1.000 141.72307 174 ALA A C 1
ATOM 2709 O O . ALA A 1 179 ? -34.30361 29.53497 -39.04450 1.000 142.41684 174 ALA A O 1
ATOM 2716 N N . GLN A 1 180 ? -32.12143 29.07704 -39.37075 1.000 169.60636 175 GLN A N 1
ATOM 2717 C CA . GLN A 1 180 ? -32.31107 28.79814 -40.78987 1.000 170.42941 175 GLN A CA 1
ATOM 2718 C C . GLN A 1 180 ? -33.20820 27.58078 -40.99962 1.000 170.10578 175 GLN A C 1
ATOM 2719 O O . GLN A 1 180 ? -34.11409 27.60005 -41.84732 1.000 170.83779 175 GLN A O 1
ATOM 2733 N N . LYS A 1 181 ? -32.98070 26.51391 -40.23078 1.000 153.82749 176 LYS A N 1
ATOM 2734 C CA . LYS A 1 181 ? -33.79683 25.31439 -40.38198 1.000 147.23319 176 LYS A CA 1
ATOM 2735 C C . LYS A 1 181 ? -35.23987 25.57408 -39.96153 1.000 147.29236 176 LYS A C 1
ATOM 2736 O O . LYS A 1 181 ? -36.18501 25.08404 -40.59914 1.000 175.12601 176 LYS A O 1
ATOM 2755 N N . ALA A 1 182 ? -35.42826 26.34330 -38.88731 1.000 135.78565 177 ALA A N 1
ATOM 2756 C CA . ALA A 1 182 ? -36.77257 26.74594 -38.49157 1.000 139.72827 177 ALA A CA 1
ATOM 2757 C C . ALA A 1 182 ? -37.44302 27.54930 -39.59673 1.000 137.13557 177 ALA A C 1
ATOM 2758 O O . ALA A 1 182 ? -38.64058 27.38662 -39.85794 1.000 137.49706 177 ALA A O 1
ATOM 2765 N N . SER A 1 183 ? -36.68174 28.42193 -40.25826 1.000 137.81701 178 SER A N 1
ATOM 2766 C CA . SER A 1 183 ? -37.22208 29.17178 -41.38399 1.000 139.04885 178 SER A CA 1
ATOM 2767 C C . SER A 1 183 ? -37.67542 28.23466 -42.49592 1.000 139.50717 178 SER A C 1
ATOM 2768 O O . SER A 1 183 ? -38.71810 28.45783 -43.11917 1.000 155.35534 178 SER A O 1
ATOM 2776 N N . ARG A 1 184 ? -36.90017 27.18271 -42.76692 1.000 162.00639 179 ARG A N 1
ATOM 2777 C CA . ARG A 1 184 ? -37.30463 26.22878 -43.80071 1.000 162.48131 179 ARG A CA 1
ATOM 2778 C C . ARG A 1 184 ? -38.60874 25.52194 -43.42793 1.000 162.22265 179 ARG A C 1
ATOM 2779 O O . ARG A 1 184 ? -39.50036 25.34679 -44.27379 1.000 163.03626 179 ARG A O 1
ATOM 2800 N N . VAL A 1 185 ? -38.73407 25.09071 -42.17024 1.000 138.24053 180 VAL A N 1
ATOM 2801 C CA . VAL A 1 185 ? -39.97614 24.43924 -41.74959 1.000 138.02804 180 VAL A CA 1
ATOM 2802 C C . VAL A 1 185 ? -41.15088 25.40662 -41.87800 1.000 138.77561 180 VAL A C 1
ATOM 2803 O O . VAL A 1 185 ? -42.25623 25.02899 -42.30115 1.000 139.27933 180 VAL A O 1
ATOM 2816 N N . MET A 1 186 ? -40.93222 26.67057 -41.51111 1.000 138.91990 181 MET A N 1
ATOM 2817 C CA . MET A 1 186 ? -41.98297 27.67029 -41.65494 1.000 139.71531 181 MET A CA 1
ATOM 2818 C C . MET A 1 186 ? -42.35259 27.86214 -43.11972 1.000 140.98447 181 MET A C 1
ATOM 2819 O O . MET A 1 186 ? -43.51799 28.10573 -43.44702 1.000 141.68713 181 MET A O 1
ATOM 2833 N N . ASP A 1 187 ? -41.36866 27.76579 -44.01575 1.000 141.35477 182 ASP A N 1
ATOM 2834 C CA . ASP A 1 187 ? -41.66080 27.83918 -45.44322 1.000 142.61010 182 ASP A CA 1
ATOM 2835 C C . ASP A 1 187 ? -42.56204 26.69024 -45.87278 1.000 142.77335 182 ASP A C 1
ATOM 2836 O O . ASP A 1 187 ? -43.50765 26.88461 -46.64650 1.000 154.78326 182 ASP A O 1
ATOM 2845 N N . MET A 1 188 ? -42.27574 25.48114 -45.38767 1.000 141.84465 183 MET A N 1
ATOM 2846 C CA . MET A 1 188 ? -43.15052 24.34790 -45.68473 1.000 141.99304 183 MET A CA 1
ATOM 2847 C C . MET A 1 188 ? -44.57711 24.62552 -45.22106 1.000 142.18169 183 MET A C 1
ATOM 2848 O O . MET A 1 188 ? -45.54897 24.37735 -45.95177 1.000 166.90340 183 MET A O 1
ATOM 2862 N N . ILE A 1 189 ? -44.72082 25.14369 -43.99952 1.000 141.41658 184 ILE A N 1
ATOM 2863 C CA . ILE A 1 189 ? -46.06009 25.38611 -43.46452 1.000 141.55849 184 ILE A CA 1
ATOM 2864 C C . ILE A 1 189 ? -46.77794 26.45331 -44.28399 1.000 142.83193 184 ILE A C 1
ATOM 2865 O O . ILE A 1 189 ? -47.98073 26.34614 -44.55597 1.000 143.47935 184 ILE A O 1
ATOM 2881 N N . SER A 1 190 ? -46.05757 27.50551 -44.67984 1.000 143.27087 185 SER A N 1
ATOM 2882 C CA . SER A 1 190 ? -46.67173 28.55892 -45.48144 1.000 144.56685 185 SER A CA 1
ATOM 2883 C C . SER A 1 190 ? -47.11170 28.02863 -46.83914 1.000 145.66700 185 SER A C 1
ATOM 2884 O O . SER A 1 190 ? -48.17402 28.40526 -47.34558 1.000 175.21911 185 SER A O 1
ATOM 2892 N N . ASP A 1 191 ? -46.30646 27.15766 -47.44947 1.000 167.42223 186 ASP A N 1
ATOM 2893 C CA . ASP A 1 191 ? -46.70789 26.55456 -48.71681 1.000 168.49112 186 ASP A CA 1
ATOM 2894 C C . ASP A 1 191 ? -47.98339 25.73658 -48.55032 1.000 168.56579 186 ASP A C 1
ATOM 2895 O O . ASP A 1 191 ? -48.91353 25.83647 -49.36159 1.000 169.73429 186 ASP A O 1
ATOM 2904 N N . MET A 1 192 ? -48.05146 24.92512 -47.48946 1.000 145.52978 187 MET A N 1
ATOM 2905 C CA . MET A 1 192 ? -49.26256 24.13943 -47.26134 1.000 145.61607 187 MET A CA 1
ATOM 2906 C C . MET A 1 192 ? -50.47591 25.04233 -47.06582 1.000 146.23893 187 MET A C 1
ATOM 2907 O O . MET A 1 192 ? -51.54969 24.78214 -47.62245 1.000 150.86338 187 MET A O 1
ATOM 2921 N N . SER A 1 193 ? -50.32652 26.10943 -46.27833 1.000 145.81831 188 SER A N 1
ATOM 2922 C CA . SER A 1 193 ? -51.44424 27.02315 -46.06637 1.000 146.44384 188 SER A CA 1
ATOM 2923 C C . SER A 1 193 ? -51.88418 27.66599 -47.37498 1.000 148.00745 188 SER A C 1
ATOM 2924 O O . SER A 1 193 ? -53.08337 27.76640 -47.65534 1.000 193.63289 188 SER A O 1
ATOM 2932 N N . GLN A 1 194 ? -50.92496 28.10898 -48.18889 1.000 148.46319 189 GLN A N 1
ATOM 2933 C CA . GLN A 1 194 ? -51.25894 28.76781 -49.44653 1.000 150.02497 189 GLN A CA 1
ATOM 2934 C C . GLN A 1 194 ? -51.96394 27.81769 -50.40616 1.000 157.99508 189 GLN A C 1
ATOM 2935 O O . GLN A 1 194 ? -52.84785 28.23576 -51.16380 1.000 175.55427 189 GLN A O 1
ATOM 2949 N N . GLN A 1 195 ? -51.59092 26.53498 -50.39390 1.000 157.44271 190 GLN A N 1
ATOM 2950 C CA . GLN A 1 195 ? -52.25459 25.58115 -51.28207 1.000 164.52912 190 GLN A CA 1
ATOM 2951 C C . GLN A 1 195 ? -53.70189 25.32701 -50.86355 1.000 163.56153 190 GLN A C 1
ATOM 2952 O O . GLN A 1 195 ? -54.59131 25.25985 -51.72025 1.000 175.11212 190 GLN A O 1
ATOM 2966 N N . LEU A 1 196 ? -53.96372 25.18200 -49.56563 1.000 167.23446 191 LEU A N 1
ATOM 2967 C CA . LEU A 1 196 ? -55.32163 24.91483 -49.10386 1.000 167.44251 191 LEU A CA 1
ATOM 2968 C C . LEU A 1 196 ? -56.24328 26.10479 -49.37116 1.000 199.55735 191 LEU A C 1
ATOM 2969 O O . LEU A 1 196 ? -55.82387 27.26591 -49.36605 1.000 223.28990 191 LEU A O 1
ATOM 2985 N N . SER A 1 197 ? -57.51044 25.79536 -49.63015 1.000 178.78585 192 SER A N 1
ATOM 2986 C CA . SER A 1 197 ? -58.51823 26.80092 -49.93048 1.000 198.97898 192 SER A CA 1
ATOM 2987 C C . SER A 1 197 ? -59.18809 27.38150 -48.69159 1.000 196.67837 192 SER A C 1
ATOM 2988 O O . SER A 1 197 ? -59.58565 26.64517 -47.78290 1.000 179.47046 192 SER A O 1
ATOM 2996 N N . ARG A 1 198 ? -59.29742 28.70976 -48.66604 1.000 208.98352 193 ARG A N 1
ATOM 2997 C CA . ARG A 1 198 ? -60.07748 29.43719 -47.67870 1.000 212.63736 193 ARG A CA 1
ATOM 2998 C C . ARG A 1 198 ? -61.54834 29.42042 -48.10225 1.000 216.99164 193 ARG A C 1
ATOM 2999 O O . ARG A 1 198 ? -61.89252 29.00058 -49.21134 1.000 192.39772 193 ARG A O 1
ATOM 3020 N N . SER A 1 199 ? -62.42344 29.84737 -47.19517 1.000 232.23242 194 SER A N 1
ATOM 3021 C CA . SER A 1 199 ? -63.85945 29.90319 -47.47124 1.000 182.46262 194 SER A CA 1
ATOM 3022 C C . SER A 1 199 ? -64.17426 30.23486 -48.92837 1.000 189.65940 194 SER A C 1
ATOM 3023 O O . SER A 1 199 ? -64.45193 31.38332 -49.27288 1.000 167.50473 194 SER A O 1
ATOM 3031 N N . ASP B 2 17 ? -45.17653 38.01086 -50.40618 1.000 161.02950 78 ASP B N 1
ATOM 3032 C CA . ASP B 2 17 ? -45.18825 36.55575 -50.45821 1.000 160.12737 78 ASP B CA 1
ATOM 3033 C C . ASP B 2 17 ? -44.90974 35.93629 -49.09634 1.000 174.27173 78 ASP B C 1
ATOM 3034 O O . ASP B 2 17 ? -45.83114 35.46053 -48.42915 1.000 192.17468 78 ASP B O 1
ATOM 3042 N N . ARG B 2 18 ? -43.64081 35.93156 -48.67468 1.000 190.29634 79 ARG B N 1
ATOM 3043 C CA . ARG B 2 18 ? -43.34422 35.40000 -47.34999 1.000 149.72794 79 ARG B CA 1
ATOM 3044 C C . ARG B 2 18 ? -43.98670 36.26040 -46.27502 1.000 148.38820 79 ARG B C 1
ATOM 3045 O O . ARG B 2 18 ? -44.35650 35.75794 -45.20841 1.000 147.29340 79 ARG B O 1
ATOM 3066 N N . SER B 2 19 ? -44.13121 37.55628 -46.54057 1.000 149.49971 80 SER B N 1
ATOM 3067 C CA . SER B 2 19 ? -44.82137 38.43651 -45.62066 1.000 149.52119 80 SER B CA 1
ATOM 3068 C C . SER B 2 19 ? -46.26452 37.96698 -45.47022 1.000 149.50390 80 SER B C 1
ATOM 3069 O O . SER B 2 19 ? -46.75859 37.13287 -46.22773 1.000 204.44156 80 SER B O 1
ATOM 3077 N N . HIS B 2 20 ? -46.94508 38.52524 -44.47634 1.000 153.16680 81 HIS B N 1
ATOM 3078 C CA . HIS B 2 20 ? -48.34650 38.21389 -44.19317 1.000 153.19221 81 HIS B CA 1
ATOM 3079 C C . HIS B 2 20 ? -48.50774 36.77211 -43.70432 1.000 151.93029 81 HIS B C 1
ATOM 3080 O O . HIS B 2 20 ? -49.48529 36.10769 -44.04525 1.000 152.14354 81 HIS B O 1
ATOM 3094 N N . PHE B 2 21 ? -47.60044 36.30275 -42.84742 1.000 146.78749 82 PHE B N 1
ATOM 3095 C CA . PHE B 2 21 ? -47.70545 34.93922 -42.33118 1.000 145.61767 82 PHE B CA 1
ATOM 3096 C C . PHE B 2 21 ? -48.37688 35.03213 -40.96397 1.000 144.91260 82 PHE B C 1
ATOM 3097 O O . PHE B 2 21 ? -47.73826 35.02932 -39.91116 1.000 143.95718 82 PHE B O 1
ATOM 3114 N N . SER B 2 22 ? -49.70020 35.13219 -41.00387 1.000 145.48219 83 SER B N 1
ATOM 3115 C CA . SER B 2 22 ? -50.50321 35.20206 -39.79713 1.000 144.98822 83 SER B CA 1
ATOM 3116 C C . SER B 2 22 ? -50.45465 33.87117 -39.05533 1.000 143.73096 83 SER B C 1
ATOM 3117 O O . SER B 2 22 ? -50.18527 32.81366 -39.63202 1.000 143.45709 83 SER B O 1
ATOM 3125 N N . LEU B 2 23 ? -50.71645 33.93547 -37.75035 1.000 143.02677 84 LEU B N 1
ATOM 3126 C CA . LEU B 2 23 ? -50.83640 32.71306 -36.96620 1.000 141.95247 84 LEU B CA 1
ATOM 3127 C C . LEU B 2 23 ? -51.86860 31.77160 -37.57345 1.000 142.29469 84 LEU B C 1
ATOM 3128 O O . LEU B 2 23 ? -51.72321 30.54639 -37.48623 1.000 141.61871 84 LEU B O 1
ATOM 3144 N N . ARG B 2 24 ? -52.91465 32.32444 -38.19540 1.000 143.40768 85 ARG B N 1
ATOM 3145 C CA . ARG B 2 24 ? -53.94627 31.48822 -38.79973 1.000 143.87852 85 ARG B CA 1
ATOM 3146 C C . ARG B 2 24 ? -53.38848 30.65556 -39.94712 1.000 150.34804 85 ARG B C 1
ATOM 3147 O O . ARG B 2 24 ? -53.71511 29.47166 -40.07370 1.000 143.77425 85 ARG B O 1
ATOM 3168 N N . ASP B 2 25 ? -52.56253 31.25823 -40.80648 1.000 144.52249 86 ASP B N 1
ATOM 3169 C CA . ASP B 2 25 ? -51.92817 30.49053 -41.87456 1.000 144.67535 86 ASP B CA 1
ATOM 3170 C C . ASP B 2 25 ? -51.09652 29.34719 -41.30770 1.000 143.41465 86 ASP B C 1
ATOM 3171 O O . ASP B 2 25 ? -51.14873 28.21774 -41.80913 1.000 143.35949 86 ASP B O 1
ATOM 3180 N N . PHE B 2 26 ? -50.31483 29.63051 -40.26631 1.000 142.46252 87 PHE B N 1
ATOM 3181 C CA . PHE B 2 26 ? -49.49685 28.60856 -39.61846 1.000 141.26389 87 PHE B CA 1
ATOM 3182 C C . PHE B 2 26 ? -50.35428 27.45082 -39.12165 1.000 140.84695 87 PHE B C 1
ATOM 3183 O O . PHE B 2 26 ? -50.10186 26.28221 -39.45261 1.000 140.55666 87 PHE B O 1
ATOM 3200 N N . PHE B 2 27 ? -51.39464 27.76089 -38.34485 1.000 140.90024 88 PHE B N 1
ATOM 3201 C CA . PHE B 2 27 ? -52.22121 26.70760 -37.76550 1.000 140.53478 88 PHE B CA 1
ATOM 3202 C C . PHE B 2 27 ? -53.01440 25.95861 -38.83079 1.000 141.35766 88 PHE B C 1
ATOM 3203 O O . PHE B 2 27 ? -53.25161 24.75903 -38.68530 1.000 141.02921 88 PHE B O 1
ATOM 3220 N N . ARG B 2 28 ? -53.42633 26.63470 -39.90450 1.000 142.49508 89 ARG B N 1
ATOM 3221 C CA . ARG B 2 28 ? -54.10109 25.95617 -41.00781 1.000 143.39517 89 ARG B CA 1
ATOM 3222 C C . ARG B 2 28 ? -53.16532 24.97682 -41.70243 1.000 143.15586 89 ARG B C 1
ATOM 3223 O O . ARG B 2 28 ? -53.50330 23.79776 -41.88672 1.000 143.15315 89 ARG B O 1
ATOM 3244 N N . GLY B 2 29 ? -51.98077 25.44745 -42.09137 1.000 152.79700 90 GLY B N 1
ATOM 3245 C CA . GLY B 2 29 ? -51.00787 24.55726 -42.69547 1.000 152.54701 90 GLY B CA 1
ATOM 3246 C C . GLY B 2 29 ? -50.71521 23.35133 -41.82979 1.000 151.44803 90 GLY B C 1
ATOM 3247 O O . GLY B 2 29 ? -50.51122 22.24592 -42.33646 1.000 151.47672 90 GLY B O 1
ATOM 3251 N N . ILE B 2 30 ? -50.69295 23.54281 -40.50927 1.000 140.74799 91 ILE B N 1
ATOM 3252 C CA . ILE B 2 30 ? -50.47725 22.40762 -39.61593 1.000 139.76293 91 ILE B CA 1
ATOM 3253 C C . ILE B 2 30 ? -51.69633 21.49059 -39.61311 1.000 140.14243 91 ILE B C 1
ATOM 3254 O O . ILE B 2 30 ? -51.57074 20.26433 -39.70083 1.000 139.92897 91 ILE B O 1
ATOM 3270 N N . SER B 2 31 ? -52.89464 22.06952 -39.49969 1.000 140.76430 92 SER B N 1
ATOM 3271 C CA . SER B 2 31 ? -54.11560 21.27406 -39.52730 1.000 141.25891 92 SER B CA 1
ATOM 3272 C C . SER B 2 31 ? -54.16162 20.38462 -40.75753 1.000 142.00328 92 SER B C 1
ATOM 3273 O O . SER B 2 31 ? -54.75918 19.30370 -40.72310 1.000 142.16004 92 SER B O 1
ATOM 3281 N N . ALA B 2 32 ? -53.54316 20.82093 -41.85518 1.000 142.54770 93 ALA B N 1
ATOM 3282 C CA . ALA B 2 32 ? -53.42796 19.94574 -43.01649 1.000 143.23949 93 ALA B CA 1
ATOM 3283 C C . ALA B 2 32 ? -52.67024 18.67214 -42.65735 1.000 142.41341 93 ALA B C 1
ATOM 3284 O O . ALA B 2 32 ? -53.10394 17.56274 -42.98668 1.000 142.79428 93 ALA B O 1
ATOM 3291 N N . ASN B 2 33 ? -51.53336 18.81451 -41.97471 1.000 152.30558 94 ASN B N 1
ATOM 3292 C CA . ASN B 2 33 ? -50.67805 17.67655 -41.63620 1.000 151.51758 94 ASN B CA 1
ATOM 3293 C C . ASN B 2 33 ? -50.02734 17.96194 -40.28821 1.000 150.26663 94 ASN B C 1
ATOM 3294 O O . ASN B 2 33 ? -49.19512 18.86758 -40.17973 1.000 150.10525 94 ASN B O 1
ATOM 3305 N N . PHE B 2 34 ? -50.40551 17.18816 -39.26700 1.000 138.70969 95 PHE B N 1
ATOM 3306 C CA . PHE B 2 34 ? -49.85153 17.38328 -37.93099 1.000 137.58879 95 PHE B CA 1
ATOM 3307 C C . PHE B 2 34 ? -48.33305 17.23021 -37.91157 1.000 136.87098 95 PHE B C 1
ATOM 3308 O O . PHE B 2 34 ? -47.66059 17.79237 -37.03551 1.000 136.09066 95 PHE B O 1
ATOM 3325 N N . GLU B 2 35 ? -47.77402 16.47120 -38.85629 1.000 137.17231 96 GLU B N 1
ATOM 3326 C CA . GLU B 2 35 ? -46.33629 16.22324 -38.84129 1.000 136.53017 96 GLU B CA 1
ATOM 3327 C C . GLU B 2 35 ? -45.53752 17.51018 -39.01094 1.000 136.43796 96 GLU B C 1
ATOM 3328 O O . GLU B 2 35 ? -44.42584 17.62132 -38.48434 1.000 163.63536 96 GLU B O 1
ATOM 3340 N N . LEU B 2 36 ? -46.07694 18.49273 -39.73519 1.000 137.25945 97 LEU B N 1
ATOM 3341 C CA . LEU B 2 36 ? -45.39955 19.78325 -39.83443 1.000 137.26405 97 LEU B CA 1
ATOM 3342 C C . LEU B 2 36 ? -45.35301 20.48424 -38.48042 1.000 141.09376 97 LEU B C 1
ATOM 3343 O O . LEU B 2 36 ? -44.33457 21.08940 -38.11612 1.000 146.31951 97 LEU B O 1
ATOM 3359 N N . GLY B 2 37 ? -46.44515 20.41358 -37.71945 1.000 140.92525 98 GLY B N 1
ATOM 3360 C CA . GLY B 2 37 ? -46.42720 20.96817 -36.37818 1.000 135.69373 98 GLY B CA 1
ATOM 3361 C C . GLY B 2 37 ? -45.43334 20.25733 -35.48270 1.000 134.65848 98 GLY B C 1
ATOM 3362 O O . GLY B 2 37 ? -44.76677 20.88444 -34.65511 1.000 134.08345 98 GLY B O 1
ATOM 3366 N N . LYS B 2 38 ? -45.32447 18.93540 -35.62949 1.000 134.47265 99 LYS B N 1
ATOM 3367 C CA . LYS B 2 38 ? -44.30833 18.20516 -34.87784 1.000 133.56838 99 LYS B CA 1
ATOM 3368 C C . LYS B 2 38 ? -42.90350 18.64008 -35.27993 1.000 133.36138 99 LYS B C 1
ATOM 3369 O O . LYS B 2 38 ? -42.01469 18.74055 -34.43021 1.000 151.24616 99 LYS B O 1
ATOM 3388 N N . ASP B 2 39 ? -42.67430 18.87703 -36.57294 1.000 145.11408 100 ASP B N 1
ATOM 3389 C CA . ASP B 2 39 ? -41.37907 19.39493 -37.00884 1.000 155.01503 100 ASP B CA 1
ATOM 3390 C C . ASP B 2 39 ? -41.07181 20.72143 -36.32309 1.000 144.82299 100 ASP B C 1
ATOM 3391 O O . ASP B 2 39 ? -39.97012 20.92843 -35.79328 1.000 144.25153 100 ASP B O 1
ATOM 3400 N N . PHE B 2 40 ? -42.04358 21.63637 -36.32781 1.000 134.28537 101 PHE B N 1
ATOM 3401 C CA . PHE B 2 40 ? -41.85069 22.91626 -35.65468 1.000 134.18015 101 PHE B CA 1
ATOM 3402 C C . PHE B 2 40 ? -41.50147 22.71339 -34.18588 1.000 133.22284 101 PHE B C 1
ATOM 3403 O O . PHE B 2 40 ? -40.51996 23.27237 -33.68406 1.000 132.85001 101 PHE B O 1
ATOM 3420 N N . LEU B 2 41 ? -42.30441 21.91584 -33.47744 1.000 132.88672 102 LEU B N 1
ATOM 3421 C CA . LEU B 2 41 ? -42.03702 21.66240 -32.06595 1.000 132.05401 102 LEU B CA 1
ATOM 3422 C C . LEU B 2 41 ? -40.65432 21.05268 -31.86187 1.000 131.40642 102 LEU B C 1
ATOM 3423 O O . LEU B 2 41 ? -39.99691 21.32344 -30.85023 1.000 130.83950 102 LEU B O 1
ATOM 3439 N N . ARG B 2 42 ? -40.19970 20.22767 -32.80730 1.000 147.12766 103 ARG B N 1
ATOM 3440 C CA . ARG B 2 42 ? -38.88717 19.60541 -32.68623 1.000 134.40228 103 ARG B CA 1
ATOM 3441 C C . ARG B 2 42 ? -37.77297 20.63317 -32.82320 1.000 131.01196 103 ARG B C 1
ATOM 3442 O O . ARG B 2 42 ? -36.77310 20.56987 -32.09886 1.000 130.42733 103 ARG B O 1
ATOM 3463 N N . GLU B 2 43 ? -37.92288 21.58973 -33.74315 1.000 140.73960 104 GLU B N 1
ATOM 3464 C CA . GLU B 2 43 ? -36.85129 22.56264 -33.94378 1.000 140.87770 104 GLU B CA 1
ATOM 3465 C C . GLU B 2 43 ? -36.70316 23.49821 -32.74859 1.000 140.54971 104 GLU B C 1
ATOM 3466 O O . GLU B 2 43 ? -35.59484 23.96628 -32.46635 1.000 140.36082 104 GLU B O 1
ATOM 3478 N N . MET B 2 44 ? -37.79342 23.78343 -32.03939 1.000 136.07042 105 MET B N 1
ATOM 3479 C CA . MET B 2 44 ? -37.74876 24.63179 -30.84705 1.000 131.35260 105 MET B CA 1
ATOM 3480 C C . MET B 2 44 ? -37.32379 23.74100 -29.68595 1.000 130.99077 105 MET B C 1
ATOM 3481 O O . MET B 2 44 ? -38.15075 23.16291 -28.97836 1.000 138.43691 105 MET B O 1
ATOM 3495 N N . ASN B 2 45 ? -36.00687 23.63917 -29.48308 1.000 139.18334 106 ASN B N 1
ATOM 3496 C CA . ASN B 2 45 ? -35.43621 22.64718 -28.58256 1.000 145.97980 106 ASN B CA 1
ATOM 3497 C C . ASN B 2 45 ? -34.50882 23.20815 -27.51279 1.000 134.12850 106 ASN B C 1
ATOM 3498 O O . ASN B 2 45 ? -34.14779 22.46201 -26.59555 1.000 133.53414 106 ASN B O 1
ATOM 3509 N N . THR B 2 46 ? -34.11098 24.47731 -27.59190 1.000 129.34324 107 THR B N 1
ATOM 3510 C CA . THR B 2 46 ? -33.16032 25.05127 -26.65063 1.000 129.12749 107 THR B CA 1
ATOM 3511 C C . THR B 2 46 ? -33.86105 25.98099 -25.67472 1.000 129.29846 107 THR B C 1
ATOM 3512 O O . THR B 2 46 ? -34.55276 26.90921 -26.11172 1.000 129.91136 107 THR B O 1
ATOM 3523 N N . PRO B 2 47 ? -33.72096 25.77601 -24.36299 1.000 128.84441 108 PRO B N 1
ATOM 3524 C CA . PRO B 2 47 ? -34.27186 26.74847 -23.41121 1.000 129.09602 108 PRO B CA 1
ATOM 3525 C C . PRO B 2 47 ? -33.57439 28.09293 -23.54943 1.000 129.65100 108 PRO B C 1
ATOM 3526 O O . PRO B 2 47 ? -32.48262 28.20320 -24.11104 1.000 147.47360 108 PRO B O 1
ATOM 3537 N N . ILE B 2 48 ? -34.22016 29.12834 -23.02237 1.000 131.99515 109 ILE B N 1
ATOM 3538 C CA . ILE B 2 48 ? -33.72726 30.48972 -23.20419 1.000 132.68589 109 ILE B CA 1
ATOM 3539 C C . ILE B 2 48 ? -32.72508 30.87212 -22.12313 1.000 178.81411 109 ILE B C 1
ATOM 3540 O O . ILE B 2 48 ? -31.65046 31.40057 -22.42461 1.000 175.31793 109 ILE B O 1
ATOM 3556 N N . HIS B 2 49 ? -33.03940 30.61499 -20.83869 1.000 150.91693 110 HIS B N 1
ATOM 3557 C CA . HIS B 2 49 ? -32.18873 31.09847 -19.74833 1.000 179.23107 110 HIS B CA 1
ATOM 3558 C C . HIS B 2 49 ? -32.11020 30.00127 -18.68082 1.000 178.33615 110 HIS B C 1
ATOM 3559 O O . HIS B 2 49 ? -32.81903 30.03103 -17.67059 1.000 181.27995 110 HIS B O 1
ATOM 3573 N N . VAL B 2 50 ? -31.22936 29.02528 -18.90862 1.000 189.46929 111 VAL B N 1
ATOM 3574 C CA . VAL B 2 50 ? -31.00752 27.97604 -17.91851 1.000 190.54047 111 VAL B CA 1
ATOM 3575 C C . VAL B 2 50 ? -30.07194 28.46905 -16.82551 1.000 149.72681 111 VAL B C 1
ATOM 3576 O O . VAL B 2 50 ? -30.31892 28.26221 -15.63200 1.000 140.81337 111 VAL B O 1
ATOM 3589 N N . SER B 2 51 ? -28.99053 29.13488 -17.21630 1.000 152.28974 112 SER B N 1
ATOM 3590 C CA . SER B 2 51 ? -27.95705 29.54825 -16.27968 1.000 180.76685 112 SER B CA 1
ATOM 3591 C C . SER B 2 51 ? -28.33566 30.90546 -15.70080 1.000 193.13612 112 SER B C 1
ATOM 3592 O O . SER B 2 51 ? -28.64403 31.84629 -16.44272 1.000 157.36143 112 SER B O 1
ATOM 3600 N N . GLU B 2 52 ? -28.30838 30.99984 -14.37562 1.000 194.83391 113 GLU B N 1
ATOM 3601 C CA . GLU B 2 52 ? -28.59912 32.23156 -13.65533 1.000 165.07707 113 GLU B CA 1
ATOM 3602 C C . GLU B 2 52 ? -27.42131 32.54535 -12.74907 1.000 160.33802 113 GLU B C 1
ATOM 3603 O O . GLU B 2 52 ? -27.03966 31.71800 -11.91432 1.000 161.54361 113 GLU B O 1
ATOM 3615 N N . ALA B 2 53 ? -26.84771 33.73185 -12.91452 1.000 131.78156 114 ALA B N 1
ATOM 3616 C CA . ALA B 2 53 ? -25.74408 34.13541 -12.06132 1.000 138.00591 114 ALA B CA 1
ATOM 3617 C C . ALA B 2 53 ? -26.23440 34.31623 -10.63082 1.000 148.55346 114 ALA B C 1
ATOM 3618 O O . ALA B 2 53 ? -27.39130 34.66729 -10.38565 1.000 177.12495 114 ALA B O 1
ATOM 3625 N N . VAL B 2 54 ? -25.33959 34.07088 -9.67975 1.000 158.53626 115 VAL B N 1
ATOM 3626 C CA . VAL B 2 54 ? -25.65007 34.20767 -8.26270 1.000 168.14792 115 VAL B CA 1
ATOM 3627 C C . VAL B 2 54 ? -24.40481 34.72233 -7.55911 1.000 137.82835 115 VAL B C 1
ATOM 3628 O O . VAL B 2 54 ? -23.28333 34.33322 -7.89876 1.000 176.81360 115 VAL B O 1
ATOM 3641 N N . PHE B 2 55 ? -24.59569 35.60745 -6.59022 1.000 152.09976 116 PHE B N 1
ATOM 3642 C CA . PHE B 2 55 ? -23.49515 36.13254 -5.79955 1.000 152.81572 116 PHE B CA 1
ATOM 3643 C C . PHE B 2 55 ? -23.60407 35.73279 -4.33642 1.000 156.97315 116 PHE B C 1
ATOM 3644 O O . PHE B 2 55 ? -24.70004 35.59389 -3.78748 1.000 157.52901 116 PHE B O 1
ATOM 3661 N N . LEU B 2 56 ? -22.44048 35.54592 -3.71760 1.000 183.87281 117 LEU B N 1
ATOM 3662 C CA . LEU B 2 56 ? -22.33530 35.15441 -2.32270 1.000 154.17018 117 LEU B CA 1
ATOM 3663 C C . LEU B 2 56 ? -22.58948 36.35737 -1.41957 1.000 191.67748 117 LEU B C 1
ATOM 3664 O O . LEU B 2 56 ? -22.42059 37.50462 -1.83747 1.000 232.92025 117 LEU B O 1
ATOM 3680 N N . PRO B 2 57 ? -23.01087 36.12697 -0.16603 1.000 164.30476 118 PRO B N 1
ATOM 3681 C CA . PRO B 2 57 ? -23.45007 34.84238 0.38955 1.000 163.52633 118 PRO B CA 1
ATOM 3682 C C . PRO B 2 57 ? -24.87023 34.50619 -0.04189 1.000 162.93744 118 PRO B C 1
ATOM 3683 O O . PRO B 2 57 ? -25.64137 35.39891 -0.39785 1.000 191.10180 118 PRO B O 1
ATOM 3694 N N . LEU B 2 58 ? -25.20791 33.22258 0.00292 1.000 150.52323 119 LEU B N 1
ATOM 3695 C CA . LEU B 2 58 ? -26.46671 32.71034 -0.51501 1.000 138.34427 119 LEU B CA 1
ATOM 3696 C C . LEU B 2 58 ? -27.09735 31.80693 0.52834 1.000 176.91307 119 LEU B C 1
ATOM 3697 O O . LEU B 2 58 ? -26.42859 30.91656 1.06337 1.000 175.29542 119 LEU B O 1
ATOM 3713 N N . SER B 2 59 ? -28.37759 32.02723 0.81543 1.000 205.05306 120 SER B N 1
ATOM 3714 C CA . SER B 2 59 ? -29.11857 31.13484 1.69985 1.000 172.76830 120 SER B CA 1
ATOM 3715 C C . SER B 2 59 ? -29.67799 30.03783 0.80188 1.000 152.94616 120 SER B C 1
ATOM 3716 O O . SER B 2 59 ? -30.55587 30.29120 -0.03076 1.000 166.20896 120 SER B O 1
ATOM 3724 N N . LEU B 2 60 ? -29.17188 28.81700 0.98104 1.000 134.81626 121 LEU B N 1
ATOM 3725 C CA . LEU B 2 60 ? -29.55489 27.71776 0.10629 1.000 133.89779 121 LEU B CA 1
ATOM 3726 C C . LEU B 2 60 ? -30.99251 27.29792 0.34953 1.000 192.86538 121 LEU B C 1
ATOM 3727 O O . LEU B 2 60 ? -31.67066 26.83131 -0.57207 1.000 200.25917 121 LEU B O 1
ATOM 3743 N N . CYS B 2 61 ? -31.47189 27.44814 1.57464 1.000 186.27953 122 CYS B N 1
ATOM 3744 C CA . CYS B 2 61 ? -32.84080 27.09162 1.92270 1.000 181.45051 122 CYS B CA 1
ATOM 3745 C C . CYS B 2 61 ? -33.78528 27.82733 0.96782 1.000 181.44671 122 CYS B C 1
ATOM 3746 O O . CYS B 2 61 ? -34.53377 27.18866 0.21926 1.000 180.91294 122 CYS B O 1
ATOM 3754 N N . THR B 2 62 ? -33.85539 29.15232 1.09017 1.000 196.41318 123 THR B N 1
ATOM 3755 C CA . THR B 2 62 ? -34.67107 29.99757 0.21933 1.000 177.33612 123 THR B CA 1
ATOM 3756 C C . THR B 2 62 ? -34.25565 29.95297 -1.24589 1.000 164.28337 123 THR B C 1
ATOM 3757 O O . THR B 2 62 ? -33.95731 30.99685 -1.84937 1.000 152.24599 123 THR B O 1
ATOM 3768 N N . LEU B 2 63 ? -34.15883 28.76284 -1.81193 1.000 158.48574 124 LEU B N 1
ATOM 3769 C CA . LEU B 2 63 ? -33.71511 28.57314 -3.18301 1.000 175.84298 124 LEU B CA 1
ATOM 3770 C C . LEU B 2 63 ? -34.73116 27.75233 -3.96988 1.000 191.24764 124 LEU B C 1
ATOM 3771 O O . LEU B 2 63 ? -35.42848 26.90635 -3.40555 1.000 160.03174 124 LEU B O 1
ATOM 3787 N N . SER B 2 64 ? -34.80947 28.01752 -5.28061 1.000 203.20681 125 SER B N 1
ATOM 3788 C CA . SER B 2 64 ? -35.69715 27.25305 -6.15149 1.000 169.34872 125 SER B CA 1
ATOM 3789 C C . SER B 2 64 ? -35.35378 25.76663 -6.02144 1.000 179.90078 125 SER B C 1
ATOM 3790 O O . SER B 2 64 ? -34.23345 25.41362 -5.65927 1.000 190.44140 125 SER B O 1
ATOM 3798 N N . PRO B 2 65 ? -36.30847 24.87036 -6.29730 1.000 185.89441 126 PRO B N 1
ATOM 3799 C CA . PRO B 2 65 ? -36.08594 23.45764 -5.94547 1.000 188.94634 126 PRO B CA 1
ATOM 3800 C C . PRO B 2 65 ? -35.03412 22.70649 -6.75567 1.000 195.92351 126 PRO B C 1
ATOM 3801 O O . PRO B 2 65 ? -34.10492 22.15691 -6.15334 1.000 218.23411 126 PRO B O 1
ATOM 3812 N N . GLY B 2 66 ? -35.12981 22.66810 -8.08165 1.000 182.62124 127 GLY B N 1
ATOM 3813 C CA . GLY B 2 66 ? -34.14174 21.93985 -8.86257 1.000 205.09693 127 GLY B CA 1
ATOM 3814 C C . GLY B 2 66 ? -33.07015 22.78553 -9.52208 1.000 184.44173 127 GLY B C 1
ATOM 3815 O O . GLY B 2 66 ? -33.28180 23.29394 -10.62646 1.000 173.98097 127 GLY B O 1
ATOM 3819 N N . ARG B 2 67 ? -31.91380 22.93942 -8.87080 1.000 166.68301 128 ARG B N 1
ATOM 3820 C CA . ARG B 2 67 ? -30.84997 23.77561 -9.41551 1.000 168.71694 128 ARG B CA 1
ATOM 3821 C C . ARG B 2 67 ? -29.48462 23.26501 -8.97598 1.000 176.70436 128 ARG B C 1
ATOM 3822 O O . ARG B 2 67 ? -29.29439 22.95783 -7.79493 1.000 170.64242 128 ARG B O 1
ATOM 3843 N N . CYS B 2 68 ? -28.54457 23.17773 -9.91399 1.000 184.92998 129 CYS B N 1
ATOM 3844 C CA . CYS B 2 68 ? -27.15692 22.89196 -9.57760 1.000 183.10100 129 CYS B CA 1
ATOM 3845 C C . CYS B 2 68 ? -26.40258 24.19962 -9.33954 1.000 183.64516 129 CYS B C 1
ATOM 3846 O O . CYS B 2 68 ? -26.78742 25.26270 -9.83371 1.000 184.01346 129 CYS B O 1
ATOM 3853 N N . LEU B 2 69 ? -25.29684 24.10394 -8.60208 1.000 180.04062 130 LEU B N 1
ATOM 3854 C CA . LEU B 2 69 ? -24.44069 25.25176 -8.31097 1.000 181.35962 130 LEU B CA 1
ATOM 3855 C C . LEU B 2 69 ? -23.06966 25.03120 -8.92985 1.000 180.43045 130 LEU B C 1
ATOM 3856 O O . LEU B 2 69 ? -22.36732 24.08302 -8.56818 1.000 166.83457 130 LEU B O 1
ATOM 3872 N N . ARG B 2 70 ? -22.68760 25.90443 -9.85844 1.000 175.78278 131 ARG B N 1
ATOM 3873 C CA . ARG B 2 70 ? -21.37027 25.86353 -10.48890 1.000 175.79927 131 ARG B CA 1
ATOM 3874 C C . ARG B 2 70 ? -20.57965 27.02653 -9.89193 1.000 176.55482 131 ARG B C 1
ATOM 3875 O O . ARG B 2 70 ? -20.42555 28.08144 -10.51330 1.000 195.59811 131 ARG B O 1
ATOM 3896 N N . LEU B 2 71 ? -20.04502 26.82574 -8.69399 1.000 165.51618 132 LEU B N 1
ATOM 3897 C CA . LEU B 2 71 ? -19.31574 27.88346 -8.01824 1.000 164.51383 132 LEU B CA 1
ATOM 3898 C C . LEU B 2 71 ? -17.87003 27.85106 -8.48995 1.000 171.29378 132 LEU B C 1
ATOM 3899 O O . LEU B 2 71 ? -17.28520 26.77869 -8.67804 1.000 174.84761 132 LEU B O 1
ATOM 3915 N N . SER B 2 72 ? -17.29912 29.03165 -8.68385 1.000 164.85910 133 SER B N 1
ATOM 3916 C CA . SER B 2 72 ? -15.94848 29.16617 -9.20595 1.000 161.14692 133 SER B CA 1
ATOM 3917 C C . SER B 2 72 ? -15.37913 30.47201 -8.68447 1.000 164.16315 133 SER B C 1
ATOM 3918 O O . SER B 2 72 ? -16.13401 31.38305 -8.32331 1.000 204.66598 133 SER B O 1
ATOM 3926 N N . PRO B 2 73 ? -14.05267 30.60135 -8.63642 1.000 168.22988 134 PRO B N 1
ATOM 3927 C CA . PRO B 2 73 ? -13.47328 31.81887 -8.04181 1.000 173.91876 134 PRO B CA 1
ATOM 3928 C C . PRO B 2 73 ? -13.83824 33.11076 -8.74924 1.000 173.44194 134 PRO B C 1
ATOM 3929 O O . PRO B 2 73 ? -14.10275 34.11986 -8.08035 1.000 172.94585 134 PRO B O 1
ATOM 3940 N N . PHE B 2 74 ? -13.87134 33.11325 -10.08305 1.000 179.31238 135 PHE B N 1
ATOM 3941 C CA . PHE B 2 74 ? -14.17423 34.34924 -10.79544 1.000 191.22709 135 PHE B CA 1
ATOM 3942 C C . PHE B 2 74 ? -15.66555 34.66557 -10.72604 1.000 163.15128 135 PHE B C 1
ATOM 3943 O O . PHE B 2 74 ? -16.04989 35.79217 -10.39811 1.000 180.40379 135 PHE B O 1
ATOM 3960 N N . GLY B 2 75 ? -16.51712 33.69154 -11.05289 1.000 241.59050 136 GLY B N 1
ATOM 3961 C CA . GLY B 2 75 ? -17.94772 33.86430 -10.96366 1.000 257.78981 136 GLY B CA 1
ATOM 3962 C C . GLY B 2 75 ? -18.59949 32.67380 -10.28379 1.000 255.58209 136 GLY B C 1
ATOM 3963 O O . GLY B 2 75 ? -18.01799 31.59589 -10.18414 1.000 245.96057 136 GLY B O 1
ATOM 3967 N N . HIS B 2 76 ? -19.85331 32.86773 -9.85842 1.000 173.54193 137 HIS B N 1
ATOM 3968 C CA . HIS B 2 76 ? -20.62344 31.82658 -9.17080 1.000 140.33313 137 HIS B CA 1
ATOM 3969 C C . HIS B 2 76 ? -22.01004 31.77893 -9.80984 1.000 182.03475 137 HIS B C 1
ATOM 3970 O O . HIS B 2 76 ? -22.77381 32.74595 -9.70584 1.000 211.30571 137 HIS B O 1
ATOM 3984 N N . SER B 2 77 ? -22.31420 30.70062 -10.52954 1.000 187.00906 138 SER B N 1
ATOM 3985 C CA . SER B 2 77 ? -23.54944 30.58662 -11.29511 1.000 189.51870 138 SER B CA 1
ATOM 3986 C C . SER B 2 77 ? -24.41768 29.43430 -10.79523 1.000 158.73402 138 SER B C 1
ATOM 3987 O O . SER B 2 77 ? -23.93220 28.48119 -10.18016 1.000 157.80676 138 SER B O 1
ATOM 3995 N N . LEU B 2 78 ? -25.72023 29.54538 -11.06185 1.000 176.63609 139 LEU B N 1
ATOM 3996 C CA . LEU B 2 78 ? -26.70100 28.50932 -10.75916 1.000 184.01073 139 LEU B CA 1
ATOM 3997 C C . LEU B 2 78 ? -27.41691 28.10792 -12.04353 1.000 177.17205 139 LEU B C 1
ATOM 3998 O O . LEU B 2 78 ? -27.95483 28.96600 -12.75243 1.000 196.56955 139 LEU B O 1
ATOM 4014 N N . THR B 2 79 ? -27.40917 26.81356 -12.34678 1.000 167.69369 140 THR B N 1
ATOM 4015 C CA . THR B 2 79 ? -28.02786 26.25429 -13.54338 1.000 172.90727 140 THR B CA 1
ATOM 4016 C C . THR B 2 79 ? -29.03877 25.17909 -13.14347 1.000 168.23640 140 THR B C 1
ATOM 4017 O O . THR B 2 79 ? -29.20219 24.85293 -11.96460 1.000 165.30551 140 THR B O 1
ATOM 4028 N N . LEU B 2 80 ? -29.71906 24.62671 -14.14509 1.000 155.55491 141 LEU B N 1
ATOM 4029 C CA . LEU B 2 80 ? -30.75266 23.62443 -13.93756 1.000 161.80162 141 LEU B CA 1
ATOM 4030 C C . LEU B 2 80 ? -30.20170 22.23072 -14.21280 1.000 172.42880 141 LEU B C 1
ATOM 4031 O O . LEU B 2 80 ? -29.29410 22.05173 -15.02988 1.000 175.66655 141 LEU B O 1
ATOM 4047 N N . GLY B 2 81 ? -30.76708 21.23781 -13.52244 1.000 172.29096 142 GLY B N 1
ATOM 4048 C CA . GLY B 2 81 ? -30.25285 19.88614 -13.65536 1.000 177.22541 142 GLY B CA 1
ATOM 4049 C C . GLY B 2 81 ? -30.44426 19.33387 -15.05383 1.000 172.92401 142 GLY B C 1
ATOM 4050 O O . GLY B 2 81 ? -29.59876 18.59238 -15.56082 1.000 166.43803 142 GLY B O 1
ATOM 4054 N N . SER B 2 82 ? -31.55916 19.68828 -15.69682 1.000 153.28950 143 SER B N 1
ATOM 4055 C CA . SER B 2 82 ? -31.84468 19.17430 -17.03143 1.000 184.07561 143 SER B CA 1
ATOM 4056 C C . SER B 2 82 ? -30.74314 19.53107 -18.02057 1.000 167.71718 143 SER B C 1
ATOM 4057 O O . SER B 2 82 ? -30.46503 18.76071 -18.94712 1.000 164.74699 143 SER B O 1
ATOM 4065 N N . HIS B 2 83 ? -30.11351 20.69008 -17.84641 1.000 156.59828 144 HIS B N 1
ATOM 4066 C CA . HIS B 2 83 ? -29.14426 21.22695 -18.79195 1.000 161.33158 144 HIS B CA 1
ATOM 4067 C C . HIS B 2 83 ? -27.85927 21.58441 -18.06481 1.000 176.83384 144 HIS B C 1
ATOM 4068 O O . HIS B 2 83 ? -27.27126 22.65017 -18.27513 1.000 196.95096 144 HIS B O 1
ATOM 4082 N N . CYS B 2 84 ? -27.40872 20.68537 -17.19552 1.000 203.20942 145 CYS B N 1
ATOM 4083 C CA . CYS B 2 84 ? -26.11801 20.78292 -16.52379 1.000 230.37851 145 CYS B CA 1
ATOM 4084 C C . CYS B 2 84 ? -25.18674 19.75738 -17.16016 1.000 233.55021 145 CYS B C 1
ATOM 4085 O O . CYS B 2 84 ? -25.34361 18.54972 -16.94889 1.000 198.35676 145 CYS B O 1
ATOM 4092 N N . GLU B 2 85 ? -24.22821 20.24493 -17.95254 1.000 248.47362 146 GLU B N 1
ATOM 4093 C CA . GLU B 2 85 ? -23.37202 19.35091 -18.72620 1.000 249.06436 146 GLU B CA 1
ATOM 4094 C C . GLU B 2 85 ? -22.67292 18.33151 -17.83683 1.000 233.71015 146 GLU B C 1
ATOM 4095 O O . GLU B 2 85 ? -22.59594 17.14646 -18.18383 1.000 230.62394 146 GLU B O 1
ATOM 4107 N N . ILE B 2 86 ? -22.13068 18.77282 -16.70023 1.000 217.41493 147 ILE B N 1
ATOM 4108 C CA . ILE B 2 86 ? -21.39301 17.84947 -15.84568 1.000 214.17526 147 ILE B CA 1
ATOM 4109 C C . ILE B 2 86 ? -22.33128 16.78894 -15.28708 1.000 201.45365 147 ILE B C 1
ATOM 4110 O O . ILE B 2 86 ? -21.99754 15.59778 -15.25025 1.000 204.60967 147 ILE B O 1
ATOM 4126 N N . CYS B 2 87 ? -23.52112 17.20423 -14.84673 1.000 184.09260 148 CYS B N 1
ATOM 4127 C CA . CYS B 2 87 ? -24.51142 16.27031 -14.32688 1.000 218.26317 148 CYS B CA 1
ATOM 4128 C C . CYS B 2 87 ? -25.10017 15.37322 -15.40979 1.000 254.50575 148 CYS B C 1
ATOM 4129 O O . CYS B 2 87 ? -25.84418 14.44760 -15.08312 1.000 211.30982 148 CYS B O 1
ATOM 4136 N N . ILE B 2 88 ? -24.81144 15.63798 -16.67788 1.000 238.94324 149 ILE B N 1
ATOM 4137 C CA . ILE B 2 88 ? -25.38307 14.89781 -17.79365 1.000 238.89306 149 ILE B CA 1
ATOM 4138 C C . ILE B 2 88 ? -24.39280 13.88075 -18.34235 1.000 248.14043 149 ILE B C 1
ATOM 4139 O O . ILE B 2 88 ? -24.76898 12.76585 -18.71010 1.000 241.79988 149 ILE B O 1
ATOM 4155 N N . ASN B 2 89 ? -23.13920 14.31194 -18.49411 1.000 233.63584 150 ASN B N 1
ATOM 4156 C CA . ASN B 2 89 ? -22.09361 13.42739 -18.99229 1.000 237.22873 150 ASN B CA 1
ATOM 4157 C C . ASN B 2 89 ? -21.89232 12.25179 -18.04960 1.000 238.23475 150 ASN B C 1
ATOM 4158 O O . ASN B 2 89 ? -21.92425 11.08827 -18.46821 1.000 248.67358 150 ASN B O 1
ATOM 4169 N N . ARG B 2 90 ? -21.68890 12.54240 -16.76796 1.000 216.74568 151 ARG B N 1
ATOM 4170 C CA . ARG B 2 90 ? -21.61939 11.50369 -15.75793 1.000 225.08596 151 ARG B CA 1
ATOM 4171 C C . ARG B 2 90 ? -22.92029 10.71335 -15.73950 1.000 217.50962 151 ARG B C 1
ATOM 4172 O O . ARG B 2 90 ? -23.97053 11.18708 -16.17997 1.000 220.25863 151 ARG B O 1
ATOM 4193 N N . SER B 2 91 ? -22.83895 9.48072 -15.23655 1.000 197.68560 152 SER B N 1
ATOM 4194 C CA . SER B 2 91 ? -24.03292 8.66269 -15.05861 1.000 216.15613 152 SER B CA 1
ATOM 4195 C C . SER B 2 91 ? -25.10167 9.48454 -14.34948 1.000 244.38867 152 SER B C 1
ATOM 4196 O O . SER B 2 91 ? -24.96144 9.77598 -13.15573 1.000 239.07027 152 SER B O 1
ATOM 4204 N N . GLN B 2 92 ? -26.15220 9.88681 -15.07476 1.000 236.42386 153 GLN B N 1
ATOM 4205 C CA . GLN B 2 92 ? -27.18600 10.71888 -14.46542 1.000 221.50886 153 GLN B CA 1
ATOM 4206 C C . GLN B 2 92 ? -27.87650 9.97330 -13.32953 1.000 221.74702 153 GLN B C 1
ATOM 4207 O O . GLN B 2 92 ? -28.25151 10.57506 -12.31499 1.000 210.67029 153 GLN B O 1
ATOM 4221 N N . VAL B 2 93 ? -28.03884 8.65360 -13.47853 1.000 247.29244 154 VAL B N 1
ATOM 4222 C CA . VAL B 2 93 ? -28.49084 7.82694 -12.36396 1.000 226.51589 154 VAL B CA 1
ATOM 4223 C C . VAL B 2 93 ? -27.47797 7.89043 -11.22872 1.000 225.42487 154 VAL B C 1
ATOM 4224 O O . VAL B 2 93 ? -27.84322 8.04373 -10.05681 1.000 225.22857 154 VAL B O 1
ATOM 4237 N N . HIS B 2 94 ? -26.19142 7.79956 -11.56028 1.000 202.37815 155 HIS B N 1
ATOM 4238 C CA . HIS B 2 94 ? -25.10020 7.87585 -10.57896 1.000 202.17942 155 HIS B CA 1
ATOM 4239 C C . HIS B 2 94 ? -25.31943 6.73712 -9.58385 1.000 202.38037 155 HIS B C 1
ATOM 4240 O O . HIS B 2 94 ? -25.50692 5.59030 -10.02205 1.000 205.56380 155 HIS B O 1
ATOM 4254 N N . VAL B 2 95 ? -25.29870 6.98652 -8.27617 1.000 205.81606 156 VAL B N 1
ATOM 4255 C CA . VAL B 2 95 ? -25.47871 5.93404 -7.27780 1.000 216.73083 156 VAL B CA 1
ATOM 4256 C C . VAL B 2 95 ? -26.52820 6.36642 -6.25838 1.000 202.83221 156 VAL B C 1
ATOM 4257 O O . VAL B 2 95 ? -26.18905 6.98244 -5.23590 1.000 168.49707 156 VAL B O 1
ATOM 4270 N N . PRO B 2 96 ? -27.80987 6.07594 -6.49860 1.000 205.86904 157 PRO B N 1
ATOM 4271 C CA . PRO B 2 96 ? -28.84831 6.41776 -5.51638 1.000 197.22617 157 PRO B CA 1
ATOM 4272 C C . PRO B 2 96 ? -28.67559 5.71838 -4.17727 1.000 196.96972 157 PRO B C 1
ATOM 4273 O O . PRO B 2 96 ? -28.95506 4.52015 -4.06530 1.000 201.37881 157 PRO B O 1
ATOM 4284 N N . GLN B 2 97 ? -28.21201 6.44115 -3.16456 1.000 180.57747 158 GLN B N 1
ATOM 4285 C CA . GLN B 2 97 ? -27.97555 5.87459 -1.84525 1.000 185.38841 158 GLN B CA 1
ATOM 4286 C C . GLN B 2 97 ? -29.17147 6.15043 -0.94723 1.000 190.92523 158 GLN B C 1
ATOM 4287 O O . GLN B 2 97 ? -29.87551 7.14879 -1.11890 1.000 206.94769 158 GLN B O 1
ATOM 4301 N N . GLU B 2 98 ? -29.38721 5.26997 0.03104 1.000 196.57515 159 GLU B N 1
ATOM 4302 C CA . GLU B 2 98 ? -30.52482 5.43184 0.93344 1.000 179.16063 159 GLU B CA 1
ATOM 4303 C C . GLU B 2 98 ? -30.02416 6.27255 2.10050 1.000 189.48301 159 GLU B C 1
ATOM 4304 O O . GLU B 2 98 ? -29.59112 5.76279 3.13726 1.000 149.07605 159 GLU B O 1
ATOM 4316 N N . PHE B 2 99 ? -30.13292 7.58970 1.92440 1.000 212.70808 160 PHE B N 1
ATOM 4317 C CA . PHE B 2 99 ? -29.88364 8.58151 2.95801 1.000 195.88176 160 PHE B CA 1
ATOM 4318 C C . PHE B 2 99 ? -31.19121 9.26180 3.34350 1.000 190.63195 160 PHE B C 1
ATOM 4319 O O . PHE B 2 99 ? -31.17809 10.33418 3.95660 1.000 169.43556 160 PHE B O 1
ATOM 4336 N N . SER B 2 100 ? -32.31965 8.66623 2.94634 1.000 209.28696 161 SER B N 1
ATOM 4337 C CA . SER B 2 100 ? -33.58425 9.39054 2.91265 1.000 205.05955 161 SER B CA 1
ATOM 4338 C C . SER B 2 100 ? -33.96086 9.92307 4.28600 1.000 188.88062 161 SER B C 1
ATOM 4339 O O . SER B 2 100 ? -34.41039 11.06715 4.41192 1.000 189.01263 161 SER B O 1
ATOM 4347 N N . SER B 2 101 ? -33.78291 9.11595 5.32401 1.000 204.22086 162 SER B N 1
ATOM 4348 C CA . SER B 2 101 ? -34.17495 9.48210 6.67668 1.000 183.94335 162 SER B CA 1
ATOM 4349 C C . SER B 2 101 ? -32.96290 9.98551 7.44535 1.000 165.60641 162 SER B C 1
ATOM 4350 O O . SER B 2 101 ? -31.93553 9.30099 7.51755 1.000 175.25030 162 SER B O 1
ATOM 4358 N N . THR B 2 102 ? -33.08386 11.19281 7.99871 1.000 158.89273 163 THR B N 1
ATOM 4359 C CA . THR B 2 102 ? -32.01464 11.76348 8.80787 1.000 142.67782 163 THR B CA 1
ATOM 4360 C C . THR B 2 102 ? -31.55352 10.77982 9.88067 1.000 163.35307 163 THR B C 1
ATOM 4361 O O . THR B 2 102 ? -30.37132 10.42458 9.95582 1.000 190.86115 163 THR B O 1
ATOM 4372 N N . GLN B 2 103 ? -32.49064 10.32874 10.72177 1.000 166.73742 164 GLN B N 1
ATOM 4373 C CA . GLN B 2 103 ? -32.15179 9.42517 11.82037 1.000 173.92862 164 GLN B CA 1
ATOM 4374 C C . GLN B 2 103 ? -31.63558 8.08017 11.32216 1.000 176.54253 164 GLN B C 1
ATOM 4375 O O . GLN B 2 103 ? -30.71680 7.49289 11.91943 1.000 176.55530 164 GLN B O 1
ATOM 4389 N N . LEU B 2 104 ? -32.20835 7.57987 10.22543 1.000 173.29015 165 LEU B N 1
ATOM 4390 C CA . LEU B 2 104 ? -31.74450 6.31992 9.65698 1.000 171.08882 165 LEU B CA 1
ATOM 4391 C C . LEU B 2 104 ? -30.26901 6.40279 9.30745 1.000 177.86959 165 LEU B C 1
ATOM 4392 O O . LEU B 2 104 ? -29.46067 5.57388 9.74651 1.000 164.43711 165 LEU B O 1
ATOM 4408 N N . SER B 2 105 ? -29.89208 7.42938 8.55157 1.000 180.03250 166 SER B N 1
ATOM 4409 C CA . SER B 2 105 ? -28.49600 7.58097 8.17495 1.000 176.34284 166 SER B CA 1
ATOM 4410 C C . SER B 2 105 ? -27.61516 7.88827 9.37616 1.000 177.02436 166 SER B C 1
ATOM 4411 O O . SER B 2 105 ? -26.44094 7.49778 9.39025 1.000 179.25543 166 SER B O 1
ATOM 4419 N N . PHE B 2 106 ? -28.14633 8.58146 10.38718 1.000 205.84731 167 PHE B N 1
ATOM 4420 C CA . PHE B 2 106 ? -27.33791 8.85003 11.56943 1.000 188.97655 167 PHE B CA 1
ATOM 4421 C C . PHE B 2 106 ? -26.91928 7.54828 12.23610 1.000 177.47854 167 PHE B C 1
ATOM 4422 O O . PHE B 2 106 ? -25.72918 7.28755 12.43895 1.000 179.98449 167 PHE B O 1
ATOM 4439 N N . PHE B 2 107 ? -27.89410 6.70318 12.56873 1.000 169.31050 168 PHE B N 1
ATOM 4440 C CA . PHE B 2 107 ? -27.55973 5.44524 13.22842 1.000 169.89009 168 PHE B CA 1
ATOM 4441 C C . PHE B 2 107 ? -27.05166 4.38854 12.25250 1.000 194.11788 168 PHE B C 1
ATOM 4442 O O . PHE B 2 107 ? -26.69530 3.28689 12.68649 1.000 211.51977 168 PHE B O 1
ATOM 4459 N N . ASN B 2 108 ? -26.93089 4.71504 10.96120 1.000 191.13655 169 ASN B N 1
ATOM 4460 C CA . ASN B 2 108 ? -26.30378 3.78699 10.02428 1.000 194.62089 169 ASN B CA 1
ATOM 4461 C C . ASN B 2 108 ? -24.78751 3.93120 10.00343 1.000 196.10705 169 ASN B C 1
ATOM 4462 O O . ASN B 2 108 ? -24.06390 2.92988 10.04296 1.000 197.24145 169 ASN B O 1
ATOM 4473 N N . ASN B 2 109 ? -24.28584 5.16675 9.94416 1.000 204.76095 170 ASN B N 1
ATOM 4474 C CA . ASN B 2 109 ? -22.85307 5.38985 9.82580 1.000 207.72642 170 ASN B CA 1
ATOM 4475 C C . ASN B 2 109 ? -22.31832 6.23746 10.96843 1.000 201.89058 170 ASN B C 1
ATOM 4476 O O . ASN B 2 109 ? -21.41327 7.05572 10.79289 1.000 203.37205 170 ASN B O 1
ATOM 4487 N N . VAL B 2 110 ? -22.84948 6.01510 12.16945 1.000 245.93003 171 VAL B N 1
ATOM 4488 C CA . VAL B 2 110 ? -22.08498 6.38204 13.34736 1.000 216.86972 171 VAL B CA 1
ATOM 4489 C C . VAL B 2 110 ? -21.11167 5.24946 13.62681 1.000 214.40621 171 VAL B C 1
ATOM 4490 O O . VAL B 2 110 ? -20.12529 5.43578 14.34837 1.000 156.92028 171 VAL B O 1
ATOM 4503 N N . HIS B 2 111 ? -21.37058 4.06631 13.06076 1.000 212.80483 172 HIS B N 1
ATOM 4504 C CA . HIS B 2 111 ? -20.48651 2.93485 13.33113 1.000 226.57937 172 HIS B CA 1
ATOM 4505 C C . HIS B 2 111 ? -19.15488 3.11634 12.62344 1.000 212.68730 172 HIS B C 1
ATOM 4506 O O . HIS B 2 111 ? -18.12844 2.62321 13.10610 1.000 213.35861 172 HIS B O 1
ATOM 4520 N N . LYS B 2 112 ? -19.16320 3.81807 11.48624 1.000 171.92985 173 LYS B N 1
ATOM 4521 C CA . LYS B 2 112 ? -17.97992 4.02678 10.65523 1.000 180.25874 173 LYS B CA 1
ATOM 4522 C C . LYS B 2 112 ? -17.16809 5.18104 11.23877 1.000 200.23468 173 LYS B C 1
ATOM 4523 O O . LYS B 2 112 ? -17.07743 6.28051 10.68658 1.000 194.58834 173 LYS B O 1
ATOM 4542 N N . ILE B 2 113 ? -16.57855 4.90556 12.40421 1.000 210.94359 174 ILE B N 1
ATOM 4543 C CA . ILE B 2 113 ? -15.70810 5.88354 13.03683 1.000 212.08540 174 ILE B CA 1
ATOM 4544 C C . ILE B 2 113 ? -14.32611 5.89085 12.39667 1.000 200.93213 174 ILE B C 1
ATOM 4545 O O . ILE B 2 113 ? -13.62700 6.90890 12.46582 1.000 167.59057 174 ILE B O 1
ATOM 4561 N N . ILE B 2 114 ? -13.90474 4.78121 11.78015 1.000 210.42562 175 ILE B N 1
ATOM 4562 C CA . ILE B 2 114 ? -12.65012 4.79854 11.02431 1.000 210.08903 175 ILE B CA 1
ATOM 4563 C C . ILE B 2 114 ? -12.74358 5.79380 9.88681 1.000 209.24573 175 ILE B C 1
ATOM 4564 O O . ILE B 2 114 ? -11.81093 6.61335 9.72481 1.000 209.30403 175 ILE B O 1
ATOM 4580 N N . PRO B 2 115 ? -13.80087 5.81937 9.05705 1.000 231.70120 176 PRO B N 1
ATOM 4581 C CA . PRO B 2 115 ? -14.04392 6.98227 8.19954 1.000 197.19213 176 PRO B CA 1
ATOM 4582 C C . PRO B 2 115 ? -14.59182 8.12513 9.03940 1.000 185.80722 176 PRO B C 1
ATOM 4583 O O . PRO B 2 115 ? -14.62819 8.02672 10.27046 1.000 191.44544 176 PRO B O 1
ATOM 4594 N N . ASN B 2 116 ? -15.03399 9.20367 8.39820 1.000 183.42135 177 ASN B N 1
ATOM 4595 C CA . ASN B 2 116 ? -15.59037 10.35970 9.09923 1.000 206.73367 177 ASN B CA 1
ATOM 4596 C C . ASN B 2 116 ? -14.66465 10.87709 10.19743 1.000 202.25749 177 ASN B C 1
ATOM 4597 O O . ASN B 2 116 ? -15.10158 11.62495 11.08072 1.000 185.44351 177 ASN B O 1
ATOM 4608 N N . LYS B 2 117 ? -13.38468 10.49716 10.16821 1.000 199.96706 178 LYS B N 1
ATOM 4609 C CA . LYS B 2 117 ? -12.50881 10.82979 11.28551 1.000 200.96630 178 LYS B CA 1
ATOM 4610 C C . LYS B 2 117 ? -12.41678 12.33771 11.47785 1.000 184.08936 178 LYS B C 1
ATOM 4611 O O . LYS B 2 117 ? -12.37777 12.81714 12.61094 1.000 170.32096 178 LYS B O 1
ATOM 4630 N N . THR B 2 118 ? -12.38901 13.10227 10.38359 1.000 203.72597 179 THR B N 1
ATOM 4631 C CA . THR B 2 118 ? -12.19351 14.54664 10.49154 1.000 202.77174 179 THR B CA 1
ATOM 4632 C C . THR B 2 118 ? -13.29534 15.19654 11.32581 1.000 204.65399 179 THR B C 1
ATOM 4633 O O . THR B 2 118 ? -13.03071 16.10342 12.12479 1.000 168.44557 179 THR B O 1
ATOM 4644 N N . PHE B 2 119 ? -14.54103 14.76272 11.12988 1.000 188.56794 180 PHE B N 1
ATOM 4645 C CA . PHE B 2 119 ? -15.67009 15.28607 11.89809 1.000 193.03092 180 PHE B CA 1
ATOM 4646 C C . PHE B 2 119 ? -15.44364 15.11140 13.39747 1.000 190.15502 180 PHE B C 1
ATOM 4647 O O . PHE B 2 119 ? -15.50311 16.08208 14.17905 1.000 190.98260 180 PHE B O 1
ATOM 4664 N N . TYR B 2 120 ? -15.15548 13.87441 13.80908 1.000 193.90022 181 TYR B N 1
ATOM 4665 C CA . TYR B 2 120 ? -14.90575 13.58973 15.21481 1.000 190.64853 181 TYR B CA 1
ATOM 4666 C C . TYR B 2 120 ? -13.68514 14.35414 15.70516 1.000 175.57914 181 TYR B C 1
ATOM 4667 O O . TYR B 2 120 ? -13.65162 14.82141 16.84775 1.000 161.27033 181 TYR B O 1
ATOM 4685 N N . VAL B 2 121 ? -12.67501 14.49621 14.84483 1.000 169.98183 182 VAL B N 1
ATOM 4686 C CA . VAL B 2 121 ? -11.45463 15.19808 15.22240 1.000 183.41905 182 VAL B CA 1
ATOM 4687 C C . VAL B 2 121 ? -11.76548 16.64399 15.56770 1.000 170.46309 182 VAL B C 1
ATOM 4688 O O . VAL B 2 121 ? -11.31745 17.16228 16.59138 1.000 169.69237 182 VAL B O 1
ATOM 4701 N N . SER B 2 122 ? -12.53210 17.31906 14.71434 1.000 186.32682 183 SER B N 1
ATOM 4702 C CA . SER B 2 122 ? -12.83291 18.72474 14.96309 1.000 199.02804 183 SER B CA 1
ATOM 4703 C C . SER B 2 122 ? -13.63976 18.89887 16.24495 1.000 195.14466 183 SER B C 1
ATOM 4704 O O . SER B 2 122 ? -13.25948 19.67911 17.14026 1.000 182.41089 183 SER B O 1
ATOM 4712 N N . LEU B 2 123 ? -14.72633 18.12978 16.38614 1.000 167.76058 184 LEU B N 1
ATOM 4713 C CA . LEU B 2 123 ? -15.52143 18.26691 17.60520 1.000 168.38333 184 LEU B CA 1
ATOM 4714 C C . LEU B 2 123 ? -14.68331 17.96268 18.84147 1.000 194.14295 184 LEU B C 1
ATOM 4715 O O . LEU B 2 123 ? -14.80068 18.65208 19.86328 1.000 194.91089 184 LEU B O 1
ATOM 4731 N N . LEU B 2 124 ? -13.82705 16.93796 18.76937 1.000 194.31935 185 LEU B N 1
ATOM 4732 C CA . LEU B 2 124 ? -12.99895 16.59302 19.91664 1.000 184.51479 185 LEU B CA 1
ATOM 4733 C C . LEU B 2 124 ? -11.98483 17.68480 20.21537 1.000 183.35669 185 LEU B C 1
ATOM 4734 O O . LEU B 2 124 ? -11.75958 18.02886 21.38050 1.000 163.02692 185 LEU B O 1
ATOM 4750 N N . SER B 2 125 ? -11.35881 18.23242 19.17609 1.000 187.83648 186 SER B N 1
ATOM 4751 C CA . SER B 2 125 ? -10.39500 19.30411 19.36905 1.000 195.42537 186 SER B CA 1
ATOM 4752 C C . SER B 2 125 ? -11.02308 20.44951 20.13969 1.000 202.00667 186 SER B C 1
ATOM 4753 O O . SER B 2 125 ? -10.35640 21.09686 20.95850 1.000 190.90779 186 SER B O 1
ATOM 4761 N N . SER B 2 126 ? -12.31238 20.70990 19.90312 1.000 231.89979 187 SER B N 1
ATOM 4762 C CA . SER B 2 126 ? -12.94264 21.77589 20.67460 1.000 203.50885 187 SER B CA 1
ATOM 4763 C C . SER B 2 126 ? -13.18245 21.36601 22.12596 1.000 204.37663 187 SER B C 1
ATOM 4764 O O . SER B 2 126 ? -12.99879 22.18261 23.03541 1.000 212.02443 187 SER B O 1
ATOM 4772 N N . SER B 2 127 ? -13.51094 20.08757 22.37306 1.000 193.08820 188 SER B N 1
ATOM 4773 C CA . SER B 2 127 ? -13.76828 19.54013 23.70433 1.000 208.51500 188 SER B CA 1
ATOM 4774 C C . SER B 2 127 ? -14.34463 20.54828 24.69314 1.000 221.63975 188 SER B C 1
ATOM 4775 O O . SER B 2 127 ? -14.04686 20.46944 25.89411 1.000 220.76288 188 SER B O 1
ATOM 4783 N N . PRO B 2 128 ? -15.17724 21.49123 24.25620 1.000 219.63646 189 PRO B N 1
ATOM 4784 C CA . PRO B 2 128 ? -15.66485 22.53141 25.16224 1.000 211.17290 189 PRO B CA 1
ATOM 4785 C C . PRO B 2 128 ? -16.71671 22.07761 26.16468 1.000 238.47966 189 PRO B C 1
ATOM 4786 O O . PRO B 2 128 ? -17.24974 22.92350 26.88317 1.000 245.09838 189 PRO B O 1
ATOM 4797 N N . SER B 2 129 ? -17.00408 20.78103 26.23135 1.000 210.23570 190 SER B N 1
ATOM 4798 C CA . SER B 2 129 ? -18.15200 20.18750 26.89854 1.000 224.48085 190 SER B CA 1
ATOM 4799 C C . SER B 2 129 ? -19.32551 20.24613 25.92994 1.000 220.35230 190 SER B C 1
ATOM 4800 O O . SER B 2 129 ? -20.35557 19.61093 26.17553 1.000 243.16135 190 SER B O 1
ATOM 4808 N N . ALA B 2 130 ? -19.20556 20.99795 24.83558 1.000 222.36007 191 ALA B N 1
ATOM 4809 C CA . ALA B 2 130 ? -20.17979 21.04263 23.76321 1.000 210.23474 191 ALA B CA 1
ATOM 4810 C C . ALA B 2 130 ? -19.97967 19.90787 22.77534 1.000 217.89041 191 ALA B C 1
ATOM 4811 O O . ALA B 2 130 ? -20.57967 19.92848 21.69447 1.000 188.42641 191 ALA B O 1
ATOM 4818 N N . VAL B 2 131 ? -19.13866 18.92806 23.12286 1.000 224.40859 192 VAL B N 1
ATOM 4819 C CA . VAL B 2 131 ? -19.03520 17.73305 22.29356 1.000 218.17766 192 VAL B CA 1
ATOM 4820 C C . VAL B 2 131 ? -20.34456 16.98757 22.46483 1.000 222.85693 192 VAL B C 1
ATOM 4821 O O . VAL B 2 131 ? -20.85359 16.34580 21.53371 1.000 188.57035 192 VAL B O 1
ATOM 4834 N N . LYS B 2 132 ? -20.93098 17.12510 23.65777 1.000 231.45691 193 LYS B N 1
ATOM 4835 C CA . LYS B 2 132 ? -22.27941 16.64931 23.92332 1.000 199.69763 193 LYS B CA 1
ATOM 4836 C C . LYS B 2 132 ? -23.29572 17.34181 23.03180 1.000 217.59932 193 LYS B C 1
ATOM 4837 O O . LYS B 2 132 ? -24.26511 16.71953 22.58242 1.000 211.54655 193 LYS B O 1
ATOM 4856 N N . ALA B 2 133 ? -23.08211 18.62759 22.74694 1.000 197.33432 194 ALA B N 1
ATOM 4857 C CA . ALA B 2 133 ? -24.04279 19.35509 21.93060 1.000 196.01705 194 ALA B CA 1
ATOM 4858 C C . ALA B 2 133 ? -23.85994 19.03482 20.45568 1.000 194.51205 194 ALA B C 1
ATOM 4859 O O . ALA B 2 133 ? -24.81851 19.13671 19.68207 1.000 208.05781 194 ALA B O 1
ATOM 4866 N N . GLY B 2 134 ? -22.65116 18.63768 20.05279 1.000 207.78862 195 GLY B N 1
ATOM 4867 C CA . GLY B 2 134 ? -22.46687 18.12221 18.70780 1.000 207.47664 195 GLY B CA 1
ATOM 4868 C C . GLY B 2 134 ? -23.12580 16.76836 18.53041 1.000 208.76774 195 GLY B C 1
ATOM 4869 O O . GLY B 2 134 ? -23.76728 16.50482 17.50810 1.000 175.99825 195 GLY B O 1
ATOM 4873 N N . LEU B 2 135 ? -22.98656 15.89409 19.53174 1.000 209.20494 196 LEU B N 1
ATOM 4874 C CA . LEU B 2 135 ? -23.64009 14.58956 19.47370 1.000 178.01172 196 LEU B CA 1
ATOM 4875 C C . LEU B 2 135 ? -25.15874 14.72507 19.50113 1.000 186.94018 196 LEU B C 1
ATOM 4876 O O . LEU B 2 135 ? -25.86216 13.93575 18.86092 1.000 170.60583 196 LEU B O 1
ATOM 4892 N N . SER B 2 136 ? -25.67427 15.71532 20.23164 1.000 211.39689 197 SER B N 1
ATOM 4893 C CA . SER B 2 136 ? -27.11681 15.89960 20.35151 1.000 224.72788 197 SER B CA 1
ATOM 4894 C C . SER B 2 136 ? -27.77522 16.18706 19.00590 1.000 224.75252 197 SER B C 1
ATOM 4895 O O . SER B 2 136 ? -28.95998 15.88209 18.82013 1.000 186.38191 197 SER B O 1
ATOM 4903 N N . GLN B 2 137 ? -27.03428 16.76898 18.05794 1.000 217.43650 198 GLN B N 1
ATOM 4904 C CA . GLN B 2 137 ? -27.60223 17.13986 16.77060 1.000 185.05808 198 GLN B CA 1
ATOM 4905 C C . GLN B 2 137 ? -27.15170 16.14201 15.71447 1.000 188.21546 198 GLN B C 1
ATOM 4906 O O . GLN B 2 137 ? -26.02312 16.24959 15.21026 1.000 183.29560 198 GLN B O 1
ATOM 4920 N N . PRO B 2 138 ? -27.97721 15.15835 15.34026 1.000 188.30134 199 PRO B N 1
ATOM 4921 C CA . PRO B 2 138 ? -27.52481 14.19504 14.32746 1.000 197.49802 199 PRO B CA 1
ATOM 4922 C C . PRO B 2 138 ? -27.49145 14.80746 12.94752 1.000 181.61965 199 PRO B C 1
ATOM 4923 O O . PRO B 2 138 ? -26.70207 14.36503 12.09877 1.000 168.50116 199 PRO B O 1
ATOM 4934 N N . SER B 2 139 ? -28.26999 15.87214 12.73692 1.000 177.76537 200 SER B N 1
ATOM 4935 C CA . SER B 2 139 ? -28.30609 16.53989 11.44151 1.000 181.37301 200 SER B CA 1
ATOM 4936 C C . SER B 2 139 ? -26.89895 16.77397 10.92730 1.000 195.15799 200 SER B C 1
ATOM 4937 O O . SER B 2 139 ? -26.61555 16.57135 9.74040 1.000 164.41828 200 SER B O 1
ATOM 4945 N N . LEU B 2 140 ? -25.99776 17.17328 11.82549 1.000 213.96928 201 LEU B N 1
ATOM 4946 C CA . LEU B 2 140 ? -24.64045 17.51917 11.43709 1.000 157.96422 201 LEU B CA 1
ATOM 4947 C C . LEU B 2 140 ? -24.01139 16.40083 10.61788 1.000 194.00056 201 LEU B C 1
ATOM 4948 O O . LEU B 2 140 ? -23.61157 16.60581 9.46296 1.000 174.00776 201 LEU B O 1
ATOM 4964 N N . LEU B 2 141 ? -23.97536 15.18667 11.17805 1.000 191.10311 202 LEU B N 1
ATOM 4965 C CA . LEU B 2 141 ? -23.33397 14.09335 10.45626 1.000 177.43364 202 LEU B CA 1
ATOM 4966 C C . LEU B 2 141 ? -23.96221 13.92986 9.08127 1.000 169.30510 202 LEU B C 1
ATOM 4967 O O . LEU B 2 141 ? -23.24952 13.80357 8.07495 1.000 154.42322 202 LEU B O 1
ATOM 4983 N N . TYR B 2 142 ? -25.29787 13.99897 9.01361 1.000 170.73333 203 TYR B N 1
ATOM 4984 C CA . TYR B 2 142 ? -25.97786 13.85372 7.73236 1.000 173.00748 203 TYR B CA 1
ATOM 4985 C C . TYR B 2 142 ? -25.34729 14.78355 6.71098 1.000 183.80021 203 TYR B C 1
ATOM 4986 O O . TYR B 2 142 ? -24.83047 14.33870 5.67408 1.000 175.79933 203 TYR B O 1
ATOM 5004 N N . ALA B 2 143 ? -25.27320 16.07334 7.05262 1.000 192.66911 204 ALA B N 1
ATOM 5005 C CA . ALA B 2 143 ? -24.68594 17.03622 6.13301 1.000 175.98739 204 ALA B CA 1
ATOM 5006 C C . ALA B 2 143 ? -23.31715 16.55568 5.68619 1.000 178.02316 204 ALA B C 1
ATOM 5007 O O . ALA B 2 143 ? -23.08082 16.33266 4.49088 1.000 164.92857 204 ALA B O 1
ATOM 5014 N N . TYR B 2 144 ? -22.43945 16.27715 6.65230 1.000 162.02480 205 TYR B N 1
ATOM 5015 C CA . TYR B 2 144 ? -21.08275 15.88005 6.30847 1.000 161.84002 205 TYR B CA 1
ATOM 5016 C C . TYR B 2 144 ? -21.10758 14.73680 5.30864 1.000 176.36857 205 TYR B C 1
ATOM 5017 O O . TYR B 2 144 ? -20.59798 14.86637 4.18517 1.000 187.41084 205 TYR B O 1
ATOM 5035 N N . LEU B 2 145 ? -21.84568 13.67165 5.63530 1.000 178.21457 206 LEU B N 1
ATOM 5036 C CA . LEU B 2 145 ? -21.80976 12.49388 4.77913 1.000 162.93848 206 LEU B CA 1
ATOM 5037 C C . LEU B 2 145 ? -22.18942 12.86967 3.35839 1.000 181.57814 206 LEU B C 1
ATOM 5038 O O . LEU B 2 145 ? -21.46190 12.56425 2.40459 1.000 189.02280 206 LEU B O 1
ATOM 5054 N N . VAL B 2 146 ? -23.27219 13.62748 3.20229 1.000 168.13285 207 VAL B N 1
ATOM 5055 C CA . VAL B 2 146 ? -23.74770 13.86493 1.84938 1.000 186.63384 207 VAL B CA 1
ATOM 5056 C C . VAL B 2 146 ? -22.77755 14.78424 1.12680 1.000 174.14280 207 VAL B C 1
ATOM 5057 O O . VAL B 2 146 ? -22.40864 14.53390 -0.02929 1.000 157.98059 207 VAL B O 1
ATOM 5070 N N . THR B 2 147 ? -22.26951 15.80479 1.82449 1.000 179.67105 208 THR B N 1
ATOM 5071 C CA . THR B 2 147 ? -21.30988 16.69403 1.18088 1.000 179.63723 208 THR B CA 1
ATOM 5072 C C . THR B 2 147 ? -20.04912 15.93286 0.80458 1.000 179.40980 208 THR B C 1
ATOM 5073 O O . THR B 2 147 ? -19.34485 16.31773 -0.13574 1.000 193.83631 208 THR B O 1
ATOM 5084 N N . GLY B 2 148 ? -19.75726 14.84748 1.51783 1.000 197.40049 209 GLY B N 1
ATOM 5085 C CA . GLY B 2 148 ? -18.58623 14.04942 1.22591 1.000 192.00672 209 GLY B CA 1
ATOM 5086 C C . GLY B 2 148 ? -18.86227 13.16129 0.03369 1.000 188.30654 209 GLY B C 1
ATOM 5087 O O . GLY B 2 148 ? -17.99152 12.93593 -0.81178 1.000 191.53810 209 GLY B O 1
ATOM 5091 N N . HIS B 2 149 ? -20.08439 12.63622 -0.02735 1.000 158.74528 210 HIS B N 1
ATOM 5092 C CA . HIS B 2 149 ? -20.48694 11.75636 -1.11833 1.000 164.90634 210 HIS B CA 1
ATOM 5093 C C . HIS B 2 149 ? -20.39266 12.49769 -2.44614 1.000 175.07423 210 HIS B C 1
ATOM 5094 O O . HIS B 2 149 ? -19.55464 12.16382 -3.29207 1.000 220.53401 210 HIS B O 1
ATOM 5108 N N . PHE B 2 150 ? -21.26512 13.48450 -2.65108 1.000 168.35621 211 PHE B N 1
ATOM 5109 C CA . PHE B 2 150 ? -21.35878 14.16529 -3.93443 1.000 141.15481 211 PHE B CA 1
ATOM 5110 C C . PHE B 2 150 ? -20.26226 15.19494 -4.18125 1.000 151.84103 211 PHE B C 1
ATOM 5111 O O . PHE B 2 150 ? -20.02401 15.54659 -5.34390 1.000 146.84488 211 PHE B O 1
ATOM 5128 N N . CYS B 2 151 ? -19.58492 15.68458 -3.14092 1.000 183.28997 212 CYS B N 1
ATOM 5129 C CA . CYS B 2 151 ? -18.65908 16.80276 -3.31633 1.000 183.58419 212 CYS B CA 1
ATOM 5130 C C . CYS B 2 151 ? -17.35422 16.58130 -2.55744 1.000 189.00111 212 CYS B C 1
ATOM 5131 O O . CYS B 2 151 ? -16.82351 17.50178 -1.92825 1.000 192.37375 212 CYS B O 1
ATOM 5139 N N . GLY B 2 152 ? -16.82257 15.36119 -2.60441 1.000 224.00003 213 GLY B N 1
ATOM 5140 C CA . GLY B 2 152 ? -15.50038 15.10881 -2.06033 1.000 211.84825 213 GLY B CA 1
ATOM 5141 C C . GLY B 2 152 ? -15.18826 15.46177 -0.61639 1.000 176.78797 213 GLY B C 1
ATOM 5142 O O . GLY B 2 152 ? -15.98056 16.09551 0.08608 1.000 204.48460 213 GLY B O 1
ATOM 5146 N N . THR B 2 153 ? -13.98900 15.06254 -0.18859 1.000 152.76387 214 THR B N 1
ATOM 5147 C CA . THR B 2 153 ? -13.50884 15.26429 1.17381 1.000 186.22073 214 THR B CA 1
ATOM 5148 C C . THR B 2 153 ? -13.77613 16.67130 1.68666 1.000 177.69853 214 THR B C 1
ATOM 5149 O O . THR B 2 153 ? -13.40318 17.66471 1.05429 1.000 166.80430 214 THR B O 1
ATOM 5160 N N . ILE B 2 154 ? -14.45853 16.73027 2.82421 1.000 172.15213 215 ILE B N 1
ATOM 5161 C CA . ILE B 2 154 ? -14.76414 17.96326 3.51960 1.000 172.79213 215 ILE B CA 1
ATOM 5162 C C . ILE B 2 154 ? -13.83708 18.11602 4.72004 1.000 173.66633 215 ILE B C 1
ATOM 5163 O O . ILE B 2 154 ? -13.23339 17.15435 5.20868 1.000 173.78227 215 ILE B O 1
ATOM 5179 N N . CYS B 2 155 ? -13.69521 19.35281 5.18255 1.000 180.72604 216 CYS B N 1
ATOM 5180 C CA . CYS B 2 155 ? -12.92970 19.68142 6.38445 1.000 173.05070 216 CYS B CA 1
ATOM 5181 C C . CYS B 2 155 ? -13.92316 20.29761 7.36227 1.000 168.76441 216 CYS B C 1
ATOM 5182 O O . CYS B 2 155 ? -14.39688 21.42900 7.12743 1.000 177.20979 216 CYS B O 1
ATOM 5190 N N . PRO B 2 156 ? -14.34421 19.58448 8.39925 1.000 183.30236 217 PRO B N 1
ATOM 5191 C CA . PRO B 2 156 ? -15.33989 20.14389 9.31407 1.000 158.21275 217 PRO B CA 1
ATOM 5192 C C . PRO B 2 156 ? -14.72485 21.14018 10.27934 1.000 155.07393 217 PRO B C 1
ATOM 5193 O O . PRO B 2 156 ? -13.55018 21.05475 10.64349 1.000 136.07649 217 PRO B O 1
ATOM 5204 N N . ILE B 2 157 ? -15.54827 22.09597 10.69533 1.000 174.08527 218 ILE B N 1
ATOM 5205 C CA . ILE B 2 157 ? -15.19406 23.03753 11.74721 1.000 154.73653 218 ILE B CA 1
ATOM 5206 C C . ILE B 2 157 ? -16.43340 23.28414 12.59194 1.000 151.78577 218 ILE B C 1
ATOM 5207 O O . ILE B 2 157 ? -17.55301 23.33500 12.07364 1.000 150.29856 218 ILE B O 1
ATOM 5223 N N . PHE B 2 158 ? -16.23401 23.42569 13.89460 1.000 163.19862 219 PHE B N 1
ATOM 5224 C CA . PHE B 2 158 ? -17.31877 23.62423 14.84217 1.000 163.81602 219 PHE B CA 1
ATOM 5225 C C . PHE B 2 158 ? -17.02573 24.90136 15.60909 1.000 165.09900 219 PHE B C 1
ATOM 5226 O O . PHE B 2 158 ? -15.91049 25.08133 16.11221 1.000 165.85929 219 PHE B O 1
ATOM 5243 N N . SER B 2 159 ? -18.01468 25.78350 15.69865 1.000 196.97002 220 SER B N 1
ATOM 5244 C CA . SER B 2 159 ? -17.86775 27.00559 16.46544 1.000 206.40023 220 SER B CA 1
ATOM 5245 C C . SER B 2 159 ? -19.03484 27.11466 17.43345 1.000 211.85960 220 SER B C 1
ATOM 5246 O O . SER B 2 159 ? -20.06979 26.44969 17.28553 1.000 207.61994 220 SER B O 1
ATOM 5254 N N . THR B 2 160 ? -18.87240 28.00940 18.40105 1.000 187.88939 221 THR B N 1
ATOM 5255 C CA . THR B 2 160 ? -19.81919 28.17584 19.49101 1.000 209.17505 221 THR B CA 1
ATOM 5256 C C . THR B 2 160 ? -20.47085 29.54032 19.33878 1.000 212.90181 221 THR B C 1
ATOM 5257 O O . THR B 2 160 ? -19.79025 30.57023 19.40799 1.000 191.50888 221 THR B O 1
ATOM 5268 N N . ASN B 2 161 ? -21.78199 29.54087 19.13619 1.000 204.28014 222 ASN B N 1
ATOM 5269 C CA . ASN B 2 161 ? -22.56301 30.76173 19.13611 1.000 220.09138 222 ASN B CA 1
ATOM 5270 C C . ASN B 2 161 ? -22.96745 31.11636 20.56152 1.000 238.13767 222 ASN B C 1
ATOM 5271 O O . ASN B 2 161 ? -22.74888 30.35631 21.50956 1.000 235.96629 222 ASN B O 1
ATOM 5282 N N . GLY B 2 162 ? -23.57881 32.29286 20.70706 1.000 224.90885 223 GLY B N 1
ATOM 5283 C CA . GLY B 2 162 ? -24.19134 32.62688 21.97782 1.000 224.60731 223 GLY B CA 1
ATOM 5284 C C . GLY B 2 162 ? -25.21526 31.58991 22.38567 1.000 225.97855 223 GLY B C 1
ATOM 5285 O O . GLY B 2 162 ? -25.45997 31.38453 23.57601 1.000 226.48966 223 GLY B O 1
ATOM 5289 N N . LYS B 2 163 ? -25.82941 30.93072 21.40539 1.000 235.91423 224 LYS B N 1
ATOM 5290 C CA . LYS B 2 163 ? -26.78074 29.86587 21.67937 1.000 223.58607 224 LYS B CA 1
ATOM 5291 C C . LYS B 2 163 ? -26.00650 28.59797 22.01186 1.000 224.00303 224 LYS B C 1
ATOM 5292 O O . LYS B 2 163 ? -24.95981 28.32028 21.41538 1.000 236.54202 224 LYS B O 1
ATOM 5311 N N . GLY B 2 164 ? -26.52456 27.82439 22.96359 1.000 217.96532 225 GLY B N 1
ATOM 5312 C CA . GLY B 2 164 ? -25.85838 26.58452 23.32181 1.000 232.57590 225 GLY B CA 1
ATOM 5313 C C . GLY B 2 164 ? -25.61560 25.69642 22.11879 1.000 233.64342 225 GLY B C 1
ATOM 5314 O O . GLY B 2 164 ? -24.59683 25.00698 22.03624 1.000 240.93263 225 GLY B O 1
ATOM 5318 N N . ARG B 2 165 ? -26.55817 25.68780 21.17973 1.000 231.11473 226 ARG B N 1
ATOM 5319 C CA . ARG B 2 165 ? -26.39840 24.95765 19.92887 1.000 210.50299 226 ARG B CA 1
ATOM 5320 C C . ARG B 2 165 ? -25.13475 25.40429 19.20202 1.000 206.43746 226 ARG B C 1
ATOM 5321 O O . ARG B 2 165 ? -24.95079 26.60069 18.95308 1.000 209.21976 226 ARG B O 1
ATOM 5342 N N . LEU B 2 166 ? -24.24143 24.46607 18.90493 1.000 190.57591 227 LEU B N 1
ATOM 5343 C CA . LEU B 2 166 ? -23.05044 24.79078 18.12955 1.000 221.88191 227 LEU B CA 1
ATOM 5344 C C . LEU B 2 166 ? -23.40279 24.96369 16.65328 1.000 219.16122 227 LEU B C 1
ATOM 5345 O O . LEU B 2 166 ? -24.29963 24.29834 16.12630 1.000 171.65921 227 LEU B O 1
ATOM 5361 N N . ILE B 2 167 ? -22.69399 25.87710 15.98734 1.000 209.32954 228 ILE B N 1
ATOM 5362 C CA . ILE B 2 167 ? -22.81950 26.06070 14.54349 1.000 182.73340 228 ILE B CA 1
ATOM 5363 C C . ILE B 2 167 ? -21.69049 25.29850 13.86797 1.000 178.00807 228 ILE B C 1
ATOM 5364 O O . ILE B 2 167 ? -20.57963 25.18990 14.40363 1.000 190.44156 228 ILE B O 1
ATOM 5380 N N . MET B 2 168 ? -21.96223 24.76362 12.67319 1.000 159.85159 229 MET B N 1
ATOM 5381 C CA . MET B 2 168 ? -20.97729 23.98657 11.94195 1.000 167.15223 229 MET B CA 1
ATOM 5382 C C . MET B 2 168 ? -20.63555 24.69413 10.64059 1.000 186.42680 229 MET B C 1
ATOM 5383 O O . MET B 2 168 ? -21.48434 25.34331 10.01999 1.000 184.09420 229 MET B O 1
ATOM 5397 N N . HIS B 2 169 ? -19.38833 24.51419 10.21650 1.000 198.91685 230 HIS B N 1
ATOM 5398 C CA . HIS B 2 169 ? -18.85551 25.09482 8.99046 1.000 157.32950 230 HIS B CA 1
ATOM 5399 C C . HIS B 2 169 ? -18.16024 23.93186 8.29276 1.000 151.12693 230 HIS B C 1
ATOM 5400 O O . HIS B 2 169 ? -17.04274 23.56286 8.66861 1.000 171.34668 230 HIS B O 1
ATOM 5414 N N . LEU B 2 170 ? -18.80614 23.33189 7.30274 1.000 165.78985 231 LEU B N 1
ATOM 5415 C CA . LEU B 2 170 ? -18.15855 22.29316 6.51822 1.000 169.49842 231 LEU B CA 1
ATOM 5416 C C . LEU B 2 170 ? -17.45934 22.97925 5.35583 1.000 176.54289 231 LEU B C 1
ATOM 5417 O O . LEU B 2 170 ? -18.10478 23.67210 4.56952 1.000 176.54457 231 LEU B O 1
ATOM 5433 N N . LEU B 2 171 ? -16.15639 22.78655 5.23086 1.000 191.51749 232 LEU B N 1
ATOM 5434 C CA . LEU B 2 171 ? -15.39733 23.45008 4.18521 1.000 191.39830 232 LEU B CA 1
ATOM 5435 C C . LEU B 2 171 ? -15.14720 22.43078 3.08653 1.000 190.44204 232 LEU B C 1
ATOM 5436 O O . LEU B 2 171 ? -14.75728 21.29581 3.36024 1.000 190.20282 232 LEU B O 1
ATOM 5452 N N . LEU B 2 172 ? -15.25411 22.87184 1.84010 1.000 181.51108 233 LEU B N 1
ATOM 5453 C CA . LEU B 2 172 ? -15.09105 22.00666 0.68444 1.000 186.40341 233 LEU B CA 1
ATOM 5454 C C . LEU B 2 172 ? -13.81257 22.40057 -0.03217 1.000 206.30479 233 LEU B C 1
ATOM 5455 O O . LEU B 2 172 ? -13.51215 23.59009 -0.17830 1.000 191.19105 233 LEU B O 1
ATOM 5471 N N . GLN B 2 173 ? -13.05698 21.39694 -0.46479 1.000 190.51400 234 GLN B N 1
ATOM 5472 C CA . GLN B 2 173 ? -11.72944 21.60825 -1.02596 1.000 192.78808 234 GLN B CA 1
ATOM 5473 C C . GLN B 2 173 ? -11.88307 21.65116 -2.54061 1.000 190.11273 234 GLN B C 1
ATOM 5474 O O . GLN B 2 173 ? -12.13854 20.62390 -3.17676 1.000 199.58656 234 GLN B O 1
ATOM 5488 N N . GLY B 2 174 ? -11.79888 22.84282 -3.11110 1.000 209.80701 235 GLY B N 1
ATOM 5489 C CA . GLY B 2 174 ? -12.04771 22.96312 -4.52864 1.000 198.80978 235 GLY B CA 1
ATOM 5490 C C . GLY B 2 174 ? -11.82217 24.34009 -5.10294 1.000 210.89488 235 GLY B C 1
ATOM 5491 O O . GLY B 2 174 ? -12.22511 25.33912 -4.49892 1.000 170.32075 235 GLY B O 1
ATOM 5495 N N . THR B 2 175 ? -11.16044 24.40793 -6.25842 1.000 217.33352 236 THR B N 1
ATOM 5496 C CA . THR B 2 175 ? -11.05261 25.67878 -6.96282 1.000 175.62181 236 THR B CA 1
ATOM 5497 C C . THR B 2 175 ? -12.39169 26.01654 -7.60704 1.000 175.28099 236 THR B C 1
ATOM 5498 O O . THR B 2 175 ? -12.96977 27.08072 -7.35624 1.000 175.76565 236 THR B O 1
ATOM 5509 N N . SER B 2 176 ? -12.92166 25.09190 -8.40408 1.000 150.79307 237 SER B N 1
ATOM 5510 C CA . SER B 2 176 ? -14.24001 25.21278 -9.02174 1.000 181.31991 237 SER B CA 1
ATOM 5511 C C . SER B 2 176 ? -15.05840 24.00395 -8.57692 1.000 181.85769 237 SER B C 1
ATOM 5512 O O . SER B 2 176 ? -14.75672 22.86773 -8.95752 1.000 190.33223 237 SER B O 1
ATOM 5520 N N . LEU B 2 177 ? -16.08414 24.24842 -7.76918 1.000 176.41796 238 LEU B N 1
ATOM 5521 C CA . LEU B 2 177 ? -16.91146 23.20765 -7.17114 1.000 133.88177 238 LEU B CA 1
ATOM 5522 C C . LEU B 2 177 ? -18.26309 23.13860 -7.86407 1.000 160.86874 238 LEU B C 1
ATOM 5523 O O . LEU B 2 177 ? -18.86558 24.16928 -8.18515 1.000 181.80587 238 LEU B O 1
ATOM 5539 N N . HIS B 2 178 ? -18.72739 21.91388 -8.11444 1.000 171.28640 239 HIS B N 1
ATOM 5540 C CA . HIS B 2 178 ? -20.00017 21.67625 -8.79367 1.000 159.23688 239 HIS B CA 1
ATOM 5541 C C . HIS B 2 178 ? -20.89474 20.95047 -7.79176 1.000 136.87001 239 HIS B C 1
ATOM 5542 O O . HIS B 2 178 ? -20.78823 19.73151 -7.62580 1.000 136.51110 239 HIS B O 1
ATOM 5556 N N . ILE B 2 179 ? -21.77097 21.69431 -7.12590 1.000 130.83175 240 ILE B N 1
ATOM 5557 C CA . ILE B 2 179 ? -22.70755 21.11469 -6.16792 1.000 145.07437 240 ILE B CA 1
ATOM 5558 C C . ILE B 2 179 ? -23.88854 20.58039 -6.97122 1.000 170.91078 240 ILE B C 1
ATOM 5559 O O . ILE B 2 179 ? -24.61989 21.37400 -7.59346 1.000 200.27614 240 ILE B O 1
ATOM 5575 N N . PRO B 2 180 ? -24.11160 19.26445 -6.99556 1.000 153.02643 241 PRO B N 1
ATOM 5576 C CA . PRO B 2 180 ? -25.14627 18.70634 -7.87179 1.000 160.28542 241 PRO B CA 1
ATOM 5577 C C . PRO B 2 180 ? -26.53972 19.02734 -7.35812 1.000 182.47292 241 PRO B C 1
ATOM 5578 O O . PRO B 2 180 ? -26.73728 19.57476 -6.27088 1.000 187.33081 241 PRO B O 1
ATOM 5589 N N . GLU B 2 181 ? -27.52284 18.66235 -8.18192 1.000 163.80558 242 GLU B N 1
ATOM 5590 C CA . GLU B 2 181 ? -28.91744 18.92923 -7.85067 1.000 169.40792 242 GLU B CA 1
ATOM 5591 C C . GLU B 2 181 ? -29.39161 17.99323 -6.74407 1.000 162.33289 242 GLU B C 1
ATOM 5592 O O . GLU B 2 181 ? -30.06372 18.42681 -5.79742 1.000 169.02816 242 GLU B O 1
ATOM 5604 N N . THR B 2 182 ? -29.03951 16.70622 -6.84664 1.000 130.09504 243 THR B N 1
ATOM 5605 C CA . THR B 2 182 ? -29.50773 15.71300 -5.88427 1.000 162.18064 243 THR B CA 1
ATOM 5606 C C . THR B 2 182 ? -29.00906 16.03410 -4.47956 1.000 168.81361 243 THR B C 1
ATOM 5607 O O . THR B 2 182 ? -29.72278 15.82531 -3.49012 1.000 183.96996 243 THR B O 1
ATOM 5618 N N . CYS B 2 183 ? -27.77448 16.53122 -4.37500 1.000 168.63680 244 CYS B N 1
ATOM 5619 C CA . CYS B 2 183 ? -27.21111 16.86908 -3.07172 1.000 190.10061 244 CYS B CA 1
ATOM 5620 C C . CYS B 2 183 ? -28.01335 17.98350 -2.41511 1.000 169.55801 244 CYS B C 1
ATOM 5621 O O . CYS B 2 183 ? -28.37085 17.89879 -1.23196 1.000 169.98893 244 CYS B O 1
ATOM 5629 N N . LEU B 2 184 ? -28.26726 19.05927 -3.16159 1.000 169.91360 245 LEU B N 1
ATOM 5630 C CA . LEU B 2 184 ? -29.04580 20.16377 -2.61931 1.000 166.36381 245 LEU B CA 1
ATOM 5631 C C . LEU B 2 184 ? -30.44389 19.69484 -2.24337 1.000 179.18567 245 LEU B C 1
ATOM 5632 O O . LEU B 2 184 ? -30.99387 20.11261 -1.21611 1.000 164.31478 245 LEU B O 1
ATOM 5648 N N . LYS B 2 185 ? -31.03126 18.81590 -3.05738 1.000 185.44111 246 LYS B N 1
ATOM 5649 C CA . LYS B 2 185 ? -32.33878 18.26727 -2.71992 1.000 185.55345 246 LYS B CA 1
ATOM 5650 C C . LYS B 2 185 ? -32.29043 17.57091 -1.36713 1.000 185.86432 246 LYS B C 1
ATOM 5651 O O . LYS B 2 185 ? -33.04867 17.90387 -0.45176 1.000 186.35591 246 LYS B O 1
ATOM 5670 N N . LEU B 2 186 ? -31.37826 16.60749 -1.21931 1.000 183.85015 247 LEU B N 1
ATOM 5671 C CA . LEU B 2 186 ? -31.26520 15.88184 0.04143 1.000 149.47273 247 LEU B CA 1
ATOM 5672 C C . LEU B 2 186 ? -31.09932 16.83656 1.21256 1.000 156.74419 247 LEU B C 1
ATOM 5673 O O . LEU B 2 186 ? -31.87049 16.79439 2.17977 1.000 174.37995 247 LEU B O 1
ATOM 5689 N N . LEU B 2 187 ? -30.14036 17.75594 1.10752 1.000 149.00490 248 LEU B N 1
ATOM 5690 C CA . LEU B 2 187 ? -29.84688 18.64892 2.22277 1.000 164.27213 248 LEU B CA 1
ATOM 5691 C C . LEU B 2 187 ? -31.06254 19.48796 2.59493 1.000 188.23689 248 LEU B C 1
ATOM 5692 O O . LEU B 2 187 ? -31.52969 19.45420 3.74097 1.000 172.06921 248 LEU B O 1
ATOM 5708 N N . CYS B 2 188 ? -31.59633 20.24541 1.63271 1.000 181.70419 249 CYS B N 1
ATOM 5709 C CA . CYS B 2 188 ? -32.69985 21.14514 1.94194 1.000 177.37545 249 CYS B CA 1
ATOM 5710 C C . CYS B 2 188 ? -33.93209 20.38716 2.41315 1.000 171.61091 249 CYS B C 1
ATOM 5711 O O . CYS B 2 188 ? -34.60980 20.81604 3.35343 1.000 200.58126 249 CYS B O 1
ATOM 5719 N N . GLU B 2 189 ? -34.24348 19.26120 1.77574 1.000 186.18944 250 GLU B N 1
ATOM 5720 C CA . GLU B 2 189 ? -35.48370 18.56158 2.08355 1.000 186.34944 250 GLU B CA 1
ATOM 5721 C C . GLU B 2 189 ? -35.42452 17.88842 3.44852 1.000 186.83721 250 GLU B C 1
ATOM 5722 O O . GLU B 2 189 ? -36.36218 18.01321 4.24652 1.000 199.03038 250 GLU B O 1
ATOM 5734 N N . ASN B 2 190 ? -34.33644 17.17112 3.74871 1.000 187.62262 251 ASN B N 1
ATOM 5735 C CA . ASN B 2 190 ? -34.30118 16.39766 4.98585 1.000 152.44951 251 ASN B CA 1
ATOM 5736 C C . ASN B 2 190 ? -33.76618 17.16983 6.18422 1.000 149.85656 251 ASN B C 1
ATOM 5737 O O . ASN B 2 190 ? -34.17800 16.88601 7.31417 1.000 156.80568 251 ASN B O 1
ATOM 5748 N N . ILE B 2 191 ? -32.87866 18.14380 5.98300 1.000 169.42961 252 ILE B N 1
ATOM 5749 C CA . ILE B 2 191 ? -32.26747 18.85079 7.10612 1.000 189.24382 252 ILE B CA 1
ATOM 5750 C C . ILE B 2 191 ? -32.62901 20.33020 7.07109 1.000 177.84423 252 ILE B C 1
ATOM 5751 O O . ILE B 2 191 ? -32.73304 20.97691 8.11937 1.000 188.61382 252 ILE B O 1
ATOM 5767 N N . GLY B 2 192 ? -32.78521 20.86915 5.86149 1.000 195.74934 253 GLY B N 1
ATOM 5768 C CA . GLY B 2 192 ? -33.12736 22.25622 5.62653 1.000 196.07388 253 GLY B CA 1
ATOM 5769 C C . GLY B 2 192 ? -33.91194 22.92652 6.73209 1.000 198.39752 253 GLY B C 1
ATOM 5770 O O . GLY B 2 192 ? -33.40996 23.78907 7.46086 1.000 197.66240 253 GLY B O 1
ATOM 5774 N N . PRO B 2 193 ? -35.19415 22.57133 6.83521 1.000 193.99331 254 PRO B N 1
ATOM 5775 C CA . PRO B 2 193 ? -36.07010 23.26064 7.79775 1.000 197.58579 254 PRO B CA 1
ATOM 5776 C C . PRO B 2 193 ? -35.51811 23.30623 9.20941 1.000 194.76769 254 PRO B C 1
ATOM 5777 O O . PRO B 2 193 ? -35.56947 24.36309 9.85513 1.000 183.11308 254 PRO B O 1
ATOM 5788 N N . THR B 2 194 ? -34.98760 22.19014 9.70432 1.000 183.20828 255 THR B N 1
ATOM 5789 C CA . THR B 2 194 ? -34.52441 22.14703 11.08536 1.000 182.90419 255 THR B CA 1
ATOM 5790 C C . THR B 2 194 ? -33.29422 23.02239 11.29368 1.000 190.92593 255 THR B C 1
ATOM 5791 O O . THR B 2 194 ? -33.15436 23.66147 12.34267 1.000 185.31814 255 THR B O 1
ATOM 5802 N N . TYR B 2 195 ? -32.39267 23.06869 10.31597 1.000 184.86207 256 TYR B N 1
ATOM 5803 C CA . TYR B 2 195 ? -31.14838 23.81696 10.44208 1.000 180.96087 256 TYR B CA 1
ATOM 5804 C C . TYR B 2 195 ? -30.93847 24.67440 9.20404 1.000 182.13233 256 TYR B C 1
ATOM 5805 O O . TYR B 2 195 ? -31.04654 24.18388 8.07628 1.000 208.23190 256 TYR B O 1
ATOM 5823 N N . GLU B 2 196 ? -30.62892 25.94971 9.42208 1.000 204.04812 257 GLU B N 1
ATOM 5824 C CA . GLU B 2 196 ? -30.36491 26.86869 8.32183 1.000 164.70792 257 GLU B CA 1
ATOM 5825 C C . GLU B 2 196 ? -29.09943 26.44945 7.58562 1.000 159.75392 257 GLU B C 1
ATOM 5826 O O . GLU B 2 196 ? -28.02146 26.37057 8.18552 1.000 161.64508 257 GLU B O 1
ATOM 5838 N N . LEU B 2 197 ? -29.23947 26.16966 6.29238 1.000 188.85617 258 LEU B N 1
ATOM 5839 C CA . LEU B 2 197 ? -28.12677 25.84680 5.41157 1.000 151.55914 258 LEU B CA 1
ATOM 5840 C C . LEU B 2 197 ? -27.75085 27.10033 4.63849 1.000 147.13137 258 LEU B C 1
ATOM 5841 O O . LEU B 2 197 ? -28.63121 27.79918 4.12991 1.000 162.48208 258 LEU B O 1
ATOM 5857 N N . ALA B 2 198 ? -26.45540 27.39831 4.56507 1.000 163.38192 259 ALA B N 1
ATOM 5858 C CA . ALA B 2 198 ? -26.01265 28.55961 3.80212 1.000 163.61198 259 ALA B CA 1
ATOM 5859 C C . ALA B 2 198 ? -24.66787 28.23574 3.17414 1.000 163.22359 259 ALA B C 1
ATOM 5860 O O . ALA B 2 198 ? -23.97510 27.31583 3.60634 1.000 163.02001 259 ALA B O 1
ATOM 5867 N N . VAL B 2 199 ? -24.30701 28.98900 2.13717 1.000 148.97004 260 VAL B N 1
ATOM 5868 C CA . VAL B 2 199 ? -23.02263 28.82000 1.46904 1.000 138.44870 260 VAL B CA 1
ATOM 5869 C C . VAL B 2 199 ? -22.28853 30.15334 1.44618 1.000 181.50329 260 VAL B C 1
ATOM 5870 O O . VAL B 2 199 ? -22.87847 31.18921 1.11743 1.000 184.05989 260 VAL B O 1
ATOM 5883 N N . ASP B 2 200 ? -21.00650 30.12434 1.79967 1.000 182.74361 261 ASP B N 1
ATOM 5884 C CA . ASP B 2 200 ? -20.14091 31.29968 1.72865 1.000 174.93481 261 ASP B CA 1
ATOM 5885 C C . ASP B 2 200 ? -18.72856 30.75466 1.59538 1.000 157.76553 261 ASP B C 1
ATOM 5886 O O . ASP B 2 200 ? -18.52660 29.54828 1.65828 1.000 157.09161 261 ASP B O 1
ATOM 5895 N N . LEU B 2 201 ? -17.75036 31.63136 1.40040 1.000 170.99596 262 LEU B N 1
ATOM 5896 C CA . LEU B 2 201 ? -16.37459 31.18357 1.21374 1.000 162.92838 262 LEU B CA 1
ATOM 5897 C C . LEU B 2 201 ? -15.46942 31.83497 2.24768 1.000 166.07137 262 LEU B C 1
ATOM 5898 O O . LEU B 2 201 ? -15.54477 33.04915 2.46041 1.000 180.61999 262 LEU B O 1
ATOM 5914 N N . VAL B 2 202 ? -14.62698 31.03180 2.90222 1.000 160.06735 263 VAL B N 1
ATOM 5915 C CA . VAL B 2 202 ? -13.56179 31.60175 3.71872 1.000 180.18232 263 VAL B CA 1
ATOM 5916 C C . VAL B 2 202 ? -12.35941 31.71433 2.78795 1.000 206.61551 263 VAL B C 1
ATOM 5917 O O . VAL B 2 202 ? -12.34635 31.11693 1.70131 1.000 212.50021 263 VAL B O 1
ATOM 5930 N N . GLY B 2 203 ? -11.32962 32.42928 3.22724 1.000 172.93649 264 GLY B N 1
ATOM 5931 C CA . GLY B 2 203 ? -10.11424 32.59722 2.46098 1.000 175.21967 264 GLY B CA 1
ATOM 5932 C C . GLY B 2 203 ? -9.78632 31.46160 1.51775 1.000 196.11065 264 GLY B C 1
ATOM 5933 O O . GLY B 2 203 ? -9.93712 31.57367 0.29893 1.000 183.82419 264 GLY B O 1
ATOM 5937 N N . ASP B 2 204 ? -9.37737 30.33643 2.11199 1.000 210.05411 265 ASP B N 1
ATOM 5938 C CA . ASP B 2 204 ? -8.87585 29.20618 1.34568 1.000 198.24767 265 ASP B CA 1
ATOM 5939 C C . ASP B 2 204 ? -9.91755 28.56357 0.43745 1.000 182.99972 265 ASP B C 1
ATOM 5940 O O . ASP B 2 204 ? -9.57105 28.11005 -0.66070 1.000 182.36916 265 ASP B O 1
ATOM 5949 N N . ALA B 2 205 ? -11.18541 28.53660 0.83202 1.000 179.25246 266 ALA B N 1
ATOM 5950 C CA . ALA B 2 205 ? -12.12923 27.75088 0.04389 1.000 211.11325 266 ALA B CA 1
ATOM 5951 C C . ALA B 2 205 ? -13.55926 27.99162 0.50348 1.000 185.73657 266 ALA B C 1
ATOM 5952 O O . ALA B 2 205 ? -13.81204 28.59738 1.54717 1.000 176.52086 266 ALA B O 1
ATOM 5959 N N . PHE B 2 206 ? -14.49491 27.53111 -0.32297 1.000 154.80384 267 PHE B N 1
ATOM 5960 C CA . PHE B 2 206 ? -15.91286 27.68150 -0.05481 1.000 174.46599 267 PHE B CA 1
ATOM 5961 C C . PHE B 2 206 ? -16.36190 26.68766 1.01225 1.000 189.69662 267 PHE B C 1
ATOM 5962 O O . PHE B 2 206 ? -15.70587 25.67960 1.28305 1.000 191.20483 267 PHE B O 1
ATOM 5979 N N . CYS B 2 207 ? -17.47744 27.02371 1.66023 1.000 174.42249 268 CYS B N 1
ATOM 5980 C CA . CYS B 2 207 ? -17.97682 26.31828 2.82694 1.000 162.80998 268 CYS B CA 1
ATOM 5981 C C . CYS B 2 207 ? -19.49892 26.38875 2.85959 1.000 155.81643 268 CYS B C 1
ATOM 5982 O O . CYS B 2 207 ? -20.12104 27.30693 2.30753 1.000 155.92769 268 CYS B O 1
ATOM 5990 N N . ILE B 2 208 ? -20.07424 25.42797 3.57983 1.000 185.04811 269 ILE B N 1
ATOM 5991 C CA . ILE B 2 208 ? -21.50512 25.30598 3.82489 1.000 160.82705 269 ILE B CA 1
ATOM 5992 C C . ILE B 2 208 ? -21.69434 25.38874 5.33490 1.000 167.19691 269 ILE B C 1
ATOM 5993 O O . ILE B 2 208 ? -21.18324 24.54433 6.08608 1.000 145.54998 269 ILE B O 1
ATOM 6009 N N . LYS B 2 209 ? -22.37810 26.43842 5.77867 1.000 159.42424 270 LYS B N 1
ATOM 6010 C CA . LYS B 2 209 ? -22.65833 26.66129 7.18834 1.000 150.87758 270 LYS B CA 1
ATOM 6011 C C . LYS B 2 209 ? -23.99206 26.01749 7.55099 1.000 154.03161 270 LYS B C 1
ATOM 6012 O O . LYS B 2 209 ? -25.02867 26.34127 6.95247 1.000 176.46612 270 LYS B O 1
ATOM 6031 N N . VAL B 2 210 ? -23.95105 25.09036 8.50987 1.000 150.23488 271 VAL B N 1
ATOM 6032 C CA . VAL B 2 210 ? -25.14125 24.50060 9.11389 1.000 171.72819 271 VAL B CA 1
ATOM 6033 C C . VAL B 2 210 ? -25.35987 25.19641 10.44963 1.000 189.28233 271 VAL B C 1
ATOM 6034 O O . VAL B 2 210 ? -24.44349 25.26162 11.28192 1.000 150.34031 271 VAL B O 1
ATOM 6047 N N . SER B 2 211 ? -26.55287 25.73082 10.65419 1.000 203.07300 272 SER B N 1
ATOM 6048 C CA . SER B 2 211 ? -26.84851 26.54778 11.81914 1.000 190.23047 272 SER B CA 1
ATOM 6049 C C . SER B 2 211 ? -28.16348 26.12656 12.42148 1.000 180.42771 272 SER B C 1
ATOM 6050 O O . SER B 2 211 ? -29.01692 25.54982 11.73394 1.000 199.24331 272 SER B O 1
ATOM 6058 N N . PRO B 2 212 ? -28.39342 26.39569 13.70592 1.000 187.58036 273 PRO B N 1
ATOM 6059 C CA . PRO B 2 212 ? -29.73322 26.22023 14.27348 1.000 221.82229 273 PRO B CA 1
ATOM 6060 C C . PRO B 2 212 ? -30.62743 27.37148 13.84001 1.000 244.43095 273 PRO B C 1
ATOM 6061 O O . PRO B 2 212 ? -30.18169 28.51708 13.74149 1.000 236.62778 273 PRO B O 1
ATOM 6072 N N . ARG B 2 213 ? -31.89501 27.05939 13.55317 1.000 225.71032 274 ARG B N 1
ATOM 6073 C CA . ARG B 2 213 ? -32.85874 28.08986 13.18793 1.000 234.11076 274 ARG B CA 1
ATOM 6074 C C . ARG B 2 213 ? -33.16296 28.91387 14.43569 1.000 245.70795 274 ARG B C 1
ATOM 6075 O O . ARG B 2 213 ? -34.04985 28.54606 15.21691 1.000 234.58194 274 ARG B O 1
ATOM 6096 N N . ASP B 2 214 ? -32.42412 30.00988 14.63596 1.000 236.54625 275 ASP B N 1
ATOM 6097 C CA . ASP B 2 214 ? -32.37913 30.72514 15.91053 1.000 221.93554 275 ASP B CA 1
ATOM 6098 C C . ASP B 2 214 ? -32.58618 29.74412 17.06388 1.000 225.86981 275 ASP B C 1
ATOM 6099 O O . ASP B 2 214 ? -31.90011 28.71866 17.13230 1.000 233.48724 275 ASP B O 1
ATOM 6108 N N . THR B 2 215 ? -33.51275 30.04073 17.97758 1.000 224.58745 276 THR B N 1
ATOM 6109 C CA . THR B 2 215 ? -33.94220 29.08377 18.99264 1.000 229.07991 276 THR B CA 1
ATOM 6110 C C . THR B 2 215 ? -35.39065 28.65219 18.77674 1.000 233.49298 276 THR B C 1
ATOM 6111 O O . THR B 2 215 ? -36.01638 28.09433 19.68442 1.000 244.99996 276 THR B O 1
ATOM 6122 N N . VAL B 2 216 ? -35.92765 28.89039 17.57735 1.000 246.57439 277 VAL B N 1
ATOM 6123 C CA . VAL B 2 216 ? -37.33548 28.61531 17.31357 1.000 220.49864 277 VAL B CA 1
ATOM 6124 C C . VAL B 2 216 ? -37.60847 27.11725 17.26076 1.000 228.23045 277 VAL B C 1
ATOM 6125 O O . VAL B 2 216 ? -38.70704 26.67432 17.61806 1.000 227.20407 277 VAL B O 1
ATOM 6138 N N . TYR B 2 217 ? -36.63831 26.31235 16.82507 1.000 221.33284 278 TYR B N 1
ATOM 6139 C CA . TYR B 2 217 ? -36.86794 24.88684 16.60647 1.000 200.75219 278 TYR B CA 1
ATOM 6140 C C . TYR B 2 217 ? -35.66934 24.07143 17.07082 1.000 195.29333 278 TYR B C 1
ATOM 6141 O O . TYR B 2 217 ? -34.56541 24.22612 16.54047 1.000 203.93043 278 TYR B O 1
ATOM 6159 N N . GLU B 2 218 ? -35.89687 23.19296 18.05006 1.000 192.22968 279 GLU B N 1
ATOM 6160 C CA . GLU B 2 218 ? -34.94964 22.15370 18.44569 1.000 214.51997 279 GLU B CA 1
ATOM 6161 C C . GLU B 2 218 ? -35.67945 20.81812 18.38595 1.000 225.84227 279 GLU B C 1
ATOM 6162 O O . GLU B 2 218 ? -36.76830 20.68416 18.95396 1.000 225.33560 279 GLU B O 1
ATOM 6174 N N . LYS B 2 219 ? -35.09371 19.83623 17.69834 1.000 218.73913 280 LYS B N 1
ATOM 6175 C CA . LYS B 2 219 ? -35.78284 18.58134 17.43236 1.000 238.32001 280 LYS B CA 1
ATOM 6176 C C . LYS B 2 219 ? -34.82691 17.40170 17.55564 1.000 234.63887 280 LYS B C 1
ATOM 6177 O O . LYS B 2 219 ? -33.62383 17.52868 17.31712 1.000 231.91434 280 LYS B O 1
ATOM 6196 N N . ALA B 2 220 ? -35.38702 16.24621 17.93902 1.000 227.75772 281 ALA B N 1
ATOM 6197 C CA . ALA B 2 220 ? -34.68456 14.96469 17.96371 1.000 215.69238 281 ALA B CA 1
ATOM 6198 C C . ALA B 2 220 ? -33.63402 14.88838 19.07058 1.000 225.30343 281 ALA B C 1
ATOM 6199 O O . ALA B 2 220 ? -33.15508 15.93228 19.53828 1.000 224.92336 281 ALA B O 1
ATOM 6206 N N . VAL B 2 221 ? -33.27895 13.69159 19.49077 1.000 217.10682 282 VAL B N 1
ATOM 6207 C CA . VAL B 2 221 ? -32.30163 13.50945 20.56481 1.000 228.42314 282 VAL B CA 1
ATOM 6208 C C . VAL B 2 221 ? -31.90608 12.04384 20.64572 1.000 232.60675 282 VAL B C 1
ATOM 6209 O O . VAL B 2 221 ? -32.63444 11.16458 20.17102 1.000 213.67938 282 VAL B O 1
ATOM 6222 N N . ASN B 2 222 ? -30.74656 11.78462 21.24892 1.000 250.11991 283 ASN B N 1
ATOM 6223 C CA . ASN B 2 222 ? -30.26335 10.46033 21.62367 1.000 240.48634 283 ASN B CA 1
ATOM 6224 C C . ASN B 2 222 ? -29.04200 10.71950 22.49769 1.000 246.52818 283 ASN B C 1
ATOM 6225 O O . ASN B 2 222 ? -28.40714 11.77385 22.38499 1.000 243.19698 283 ASN B O 1
ATOM 6236 N N . VAL B 2 223 ? -28.71562 9.76689 23.37162 1.000 246.56161 284 VAL B N 1
ATOM 6237 C CA . VAL B 2 223 ? -27.56753 9.97378 24.24810 1.000 226.58326 284 VAL B CA 1
ATOM 6238 C C . VAL B 2 223 ? -26.70391 8.72974 24.41552 1.000 208.14670 284 VAL B C 1
ATOM 6239 O O . VAL B 2 223 ? -26.91281 7.92796 25.33291 1.000 221.42286 284 VAL B O 1
ATOM 6252 N N . ASP B 2 224 ? -25.71850 8.56377 23.52901 1.000 203.01114 285 ASP B N 1
ATOM 6253 C CA . ASP B 2 224 ? -24.73238 7.50508 23.72459 1.000 222.57689 285 ASP B CA 1
ATOM 6254 C C . ASP B 2 224 ? -23.75647 7.89721 24.82886 1.000 242.96253 285 ASP B C 1
ATOM 6255 O O . ASP B 2 224 ? -23.31957 7.04719 25.61471 1.000 241.99280 285 ASP B O 1
ATOM 6264 N N . GLU B 2 225 ? -23.40032 9.18041 24.89225 1.000 223.35086 286 GLU B N 1
ATOM 6265 C CA . GLU B 2 225 ? -22.57362 9.74957 25.96610 1.000 222.31308 286 GLU B CA 1
ATOM 6266 C C . GLU B 2 225 ? -21.18853 9.10979 25.95588 1.000 216.83824 286 GLU B C 1
ATOM 6267 O O . GLU B 2 225 ? -20.57930 9.00088 24.87766 1.000 217.07872 286 GLU B O 1
ATOM 6279 N N . ASP B 2 226 ? -20.67397 8.65068 27.09945 1.000 209.36040 287 ASP B N 1
ATOM 6280 C CA . ASP B 2 226 ? -19.30083 8.17176 27.17546 1.000 253.42309 287 ASP B CA 1
ATOM 6281 C C . ASP B 2 226 ? -19.04466 7.00573 26.23799 1.000 249.29915 287 ASP B C 1
ATOM 6282 O O . ASP B 2 226 ? -17.88336 6.74212 25.90199 1.000 212.39304 287 ASP B O 1
ATOM 6291 N N . ALA B 2 227 ? -20.09383 6.30468 25.80503 1.000 246.37629 288 ALA B N 1
ATOM 6292 C CA . ALA B 2 227 ? -19.88442 5.21272 24.86703 1.000 217.82849 288 ALA B CA 1
ATOM 6293 C C . ALA B 2 227 ? -19.04675 5.70780 23.69805 1.000 226.18344 288 ALA B C 1
ATOM 6294 O O . ALA B 2 227 ? -18.13793 5.01135 23.23136 1.000 223.43533 288 ALA B O 1
ATOM 6301 N N . ILE B 2 228 ? -19.34922 6.90919 23.20123 1.000 244.02375 289 ILE B N 1
ATOM 6302 C CA . ILE B 2 228 ? -18.57642 7.43363 22.08402 1.000 221.34553 289 ILE B CA 1
ATOM 6303 C C . ILE B 2 228 ? -17.27812 8.08990 22.55448 1.000 214.33764 289 ILE B C 1
ATOM 6304 O O . ILE B 2 228 ? -16.26950 8.05188 21.83766 1.000 219.43971 289 ILE B O 1
ATOM 6320 N N . TYR B 2 229 ? -17.25166 8.65299 23.76889 1.000 199.37675 290 TYR B N 1
ATOM 6321 C CA . TYR B 2 229 ? -16.02427 9.28787 24.24663 1.000 201.23370 290 TYR B CA 1
ATOM 6322 C C . TYR B 2 229 ? -14.92645 8.25557 24.47633 1.000 251.04797 290 TYR B C 1
ATOM 6323 O O . TYR B 2 229 ? -13.76492 8.47955 24.11945 1.000 250.52998 290 TYR B O 1
ATOM 6341 N N . GLU B 2 230 ? -15.24885 7.15047 25.14739 1.000 237.76884 291 GLU B N 1
ATOM 6342 C CA . GLU B 2 230 ? -14.27601 6.06781 25.20631 1.000 247.68498 291 GLU B CA 1
ATOM 6343 C C . GLU B 2 230 ? -13.89700 5.62611 23.79638 1.000 231.32527 291 GLU B C 1
ATOM 6344 O O . GLU B 2 230 ? -12.74688 5.25023 23.54606 1.000 221.26787 291 GLU B O 1
ATOM 6356 N N . ALA B 2 231 ? -14.85320 5.67716 22.86234 1.000 239.86548 292 ALA B N 1
ATOM 6357 C CA . ALA B 2 231 ? -14.59531 5.21453 21.50333 1.000 221.48497 292 ALA B CA 1
ATOM 6358 C C . ALA B 2 231 ? -13.57003 6.08763 20.78656 1.000 218.62491 292 ALA B C 1
ATOM 6359 O O . ALA B 2 231 ? -12.68134 5.56437 20.10352 1.000 218.14725 292 ALA B O 1
ATOM 6366 N N . ILE B 2 232 ? -13.67322 7.41426 20.91325 1.000 226.00118 293 ILE B N 1
ATOM 6367 C CA . ILE B 2 232 ? -12.79164 8.28452 20.13730 1.000 240.58732 293 ILE B CA 1
ATOM 6368 C C . ILE B 2 232 ? -11.33312 8.05613 20.52206 1.000 253.45579 293 ILE B C 1
ATOM 6369 O O . ILE B 2 232 ? -10.43634 8.11745 19.67167 1.000 244.84451 293 ILE B O 1
ATOM 6385 N N . LYS B 2 233 ? -11.06970 7.79306 21.80234 1.000 253.71287 294 LYS B N 1
ATOM 6386 C CA . LYS B 2 233 ? -9.72060 7.50766 22.29748 1.000 240.68811 294 LYS B CA 1
ATOM 6387 C C . LYS B 2 233 ? -8.69929 8.55067 21.84364 1.000 243.15849 294 LYS B C 1
ATOM 6388 O O . LYS B 2 233 ? -7.49156 8.28592 21.84265 1.000 238.68287 294 LYS B O 1
ATOM 6407 N N . ASP B 2 234 ? -9.16435 9.73581 21.45714 1.000 248.75261 295 ASP B N 1
ATOM 6408 C CA . ASP B 2 234 ? -8.29807 10.82362 21.00911 1.000 233.07117 295 ASP B CA 1
ATOM 6409 C C . ASP B 2 234 ? -7.32802 10.34546 19.92447 1.000 221.82138 295 ASP B C 1
ATOM 6410 O O . ASP B 2 234 ? -6.10568 10.37263 20.08511 1.000 206.71339 295 ASP B O 1
ATOM 6419 N N . LEU B 2 235 ? -7.90220 9.90036 18.80482 1.000 221.46869 296 LEU B N 1
ATOM 6420 C CA . LEU B 2 235 ? -7.09884 9.49089 17.65825 1.000 217.04411 296 LEU B CA 1
ATOM 6421 C C . LEU B 2 235 ? -6.17795 10.63841 17.24665 1.000 177.10546 296 LEU B C 1
ATOM 6422 O O . LEU B 2 235 ? -6.41539 11.80125 17.55633 1.000 175.93454 296 LEU B O 1
ATOM 6438 N N . GLU B 2 236 ? -5.10577 10.29040 16.52884 1.000 185.82361 297 GLU B N 1
ATOM 6439 C CA . GLU B 2 236 ? -4.08305 11.27782 16.19180 1.000 224.54757 297 GLU B CA 1
ATOM 6440 C C . GLU B 2 236 ? -4.59839 12.27394 15.16023 1.000 228.16296 297 GLU B C 1
ATOM 6441 O O . GLU B 2 236 ? -5.35624 11.91759 14.25612 1.000 181.41630 297 GLU B O 1
ATOM 6453 N N . CYS B 2 237 ? -4.17900 13.53374 15.30100 1.000 245.59563 298 CYS B N 1
ATOM 6454 C CA . CYS B 2 237 ? -4.55084 14.60460 14.38182 1.000 219.28076 298 CYS B CA 1
ATOM 6455 C C . CYS B 2 237 ? -3.38900 14.81001 13.41761 1.000 204.02722 298 CYS B C 1
ATOM 6456 O O . CYS B 2 237 ? -2.29799 15.21369 13.83348 1.000 176.78271 298 CYS B O 1
ATOM 6464 N N . GLY B 2 238 ? -3.61095 14.50785 12.14121 1.000 205.57813 299 GLY B N 1
ATOM 6465 C CA . GLY B 2 238 ? -2.57292 14.74827 11.15396 1.000 203.27541 299 GLY B CA 1
ATOM 6466 C C . GLY B 2 238 ? -2.20256 16.21982 11.12331 1.000 203.84519 299 GLY B C 1
ATOM 6467 O O . GLY B 2 238 ? -3.06108 17.09775 11.23884 1.000 208.25369 299 GLY B O 1
ATOM 6471 N N . ASP B 2 239 ? -0.90536 16.49203 10.95999 1.000 187.80762 300 ASP B N 1
ATOM 6472 C CA . ASP B 2 239 ? -0.44768 17.87689 11.00336 1.000 206.71012 300 ASP B CA 1
ATOM 6473 C C . ASP B 2 239 ? -1.06426 18.68798 9.87215 1.000 212.07939 300 ASP B C 1
ATOM 6474 O O . ASP B 2 239 ? -1.23920 19.90445 10.00593 1.000 200.67031 300 ASP B O 1
ATOM 6483 N N . GLU B 2 240 ? -1.36507 18.04563 8.73910 1.000 226.73307 301 GLU B N 1
ATOM 6484 C CA . GLU B 2 240 ? -2.07942 18.74016 7.67236 1.000 217.34101 301 GLU B CA 1
ATOM 6485 C C . GLU B 2 240 ? -3.45936 19.18406 8.14891 1.000 183.30224 301 GLU B C 1
ATOM 6486 O O . GLU B 2 240 ? -3.83363 20.36127 8.02964 1.000 180.13405 301 GLU B O 1
ATOM 6498 N N . LEU B 2 241 ? -4.21318 18.25376 8.73570 1.000 197.32664 302 LEU B N 1
ATOM 6499 C CA . LEU B 2 241 ? -5.47814 18.61108 9.36243 1.000 213.13589 302 LEU B CA 1
ATOM 6500 C C . LEU B 2 241 ? -5.27076 19.58826 10.50448 1.000 188.92901 302 LEU B C 1
ATOM 6501 O O . LEU B 2 241 ? -6.06529 20.51117 10.68896 1.000 193.96469 302 LEU B O 1
ATOM 6517 N N . ARG B 2 242 ? -4.20866 19.39957 11.28409 1.000 175.30353 303 ARG B N 1
ATOM 6518 C CA . ARG B 2 242 ? -3.97092 20.27615 12.42437 1.000 190.37513 303 ARG B CA 1
ATOM 6519 C C . ARG B 2 242 ? -3.83391 21.72696 11.98005 1.000 186.80026 303 ARG B C 1
ATOM 6520 O O . ARG B 2 242 ? -4.50718 22.62036 12.51312 1.000 164.39034 303 ARG B O 1
ATOM 6541 N N . LEU B 2 243 ? -3.00237 21.97214 10.96350 1.000 203.26228 304 LEU B N 1
ATOM 6542 C CA . LEU B 2 243 ? -2.83152 23.32625 10.44717 1.000 203.63328 304 LEU B CA 1
ATOM 6543 C C . LEU B 2 243 ? -4.12079 23.85581 9.83192 1.000 202.91632 304 LEU B C 1
ATOM 6544 O O . LEU B 2 243 ? -4.51483 25.00250 10.08406 1.000 203.54089 304 LEU B O 1
ATOM 6560 N N . GLN B 2 244 ? -4.79436 23.03893 9.01331 1.000 199.83631 305 GLN B N 1
ATOM 6561 C CA . GLN B 2 244 ? -6.02267 23.51295 8.38278 1.000 198.33081 305 GLN B CA 1
ATOM 6562 C C . GLN B 2 244 ? -7.07098 23.89862 9.42090 1.000 202.52277 305 GLN B C 1
ATOM 6563 O O . GLN B 2 244 ? -7.63015 25.00086 9.37300 1.000 197.96923 305 GLN B O 1
ATOM 6577 N N . ILE B 2 245 ? -7.35708 22.99827 10.36503 1.000 219.38253 306 ILE B N 1
ATOM 6578 C CA . ILE B 2 245 ? -8.38267 23.26630 11.37073 1.000 208.97927 306 ILE B CA 1
ATOM 6579 C C . ILE B 2 245 ? -8.00206 24.47061 12.22235 1.000 185.97857 306 ILE B C 1
ATOM 6580 O O . ILE B 2 245 ? -8.85859 25.30021 12.55377 1.000 168.76554 306 ILE B O 1
ATOM 6596 N N . ILE B 2 246 ? -6.72722 24.58074 12.61763 1.000 195.78651 307 ILE B N 1
ATOM 6597 C CA . ILE B 2 246 ? -6.32549 25.69985 13.46725 1.000 194.21326 307 ILE B CA 1
ATOM 6598 C C . ILE B 2 246 ? -6.51694 27.02186 12.72844 1.000 178.23672 307 ILE B C 1
ATOM 6599 O O . ILE B 2 246 ? -7.10316 27.97750 13.26068 1.000 178.15805 307 ILE B O 1
ATOM 6615 N N . ASN B 2 247 ? -6.01553 27.09986 11.49139 1.000 179.35769 308 ASN B N 1
ATOM 6616 C CA . ASN B 2 247 ? -6.14154 28.33449 10.72637 1.000 182.17009 308 ASN B CA 1
ATOM 6617 C C . ASN B 2 247 ? -7.60260 28.68669 10.48319 1.000 189.84740 308 ASN B C 1
ATOM 6618 O O . ASN B 2 247 ? -7.99043 29.85730 10.57892 1.000 196.75740 308 ASN B O 1
ATOM 6629 N N . TYR B 2 248 ? -8.43142 27.68839 10.16675 1.000 196.83273 309 TYR B N 1
ATOM 6630 C CA . TYR B 2 248 ? -9.83172 27.96795 9.87011 1.000 204.62456 309 TYR B CA 1
ATOM 6631 C C . TYR B 2 248 ? -10.59512 28.40055 11.11723 1.000 192.62513 309 TYR B C 1
ATOM 6632 O O . TYR B 2 248 ? -11.47934 29.26143 11.03841 1.000 182.45905 309 TYR B O 1
ATOM 6650 N N . THR B 2 249 ? -10.26632 27.83088 12.28073 1.000 194.64689 310 THR B N 1
ATOM 6651 C CA . THR B 2 249 ? -10.88343 28.29592 13.51942 1.000 182.83437 310 THR B CA 1
ATOM 6652 C C . THR B 2 249 ? -10.49271 29.73951 13.80984 1.000 204.71853 310 THR B C 1
ATOM 6653 O O . THR B 2 249 ? -11.34275 30.57356 14.15349 1.000 205.49151 310 THR B O 1
ATOM 6664 N N . GLN B 2 250 ? -9.20202 30.05421 13.67103 1.000 194.51589 311 GLN B N 1
ATOM 6665 C CA . GLN B 2 250 ? -8.76339 31.43594 13.83080 1.000 201.00549 311 GLN B CA 1
ATOM 6666 C C . GLN B 2 250 ? -9.54473 32.36091 12.90388 1.000 216.05133 311 GLN B C 1
ATOM 6667 O O . GLN B 2 250 ? -10.05565 33.40385 13.32737 1.000 213.76563 311 GLN B O 1
ATOM 6681 N N . LEU B 2 251 ? -9.65009 31.98516 11.62657 1.000 200.41140 312 LEU B N 1
ATOM 6682 C CA . LEU B 2 251 ? -10.30457 32.85194 10.65495 1.000 198.60370 312 LEU B CA 1
ATOM 6683 C C . LEU B 2 251 ? -11.79406 33.00324 10.93512 1.000 200.58481 312 LEU B C 1
ATOM 6684 O O . LEU B 2 251 ? -12.36711 34.06917 10.67917 1.000 196.55020 312 LEU B O 1
ATOM 6700 N N . ILE B 2 252 ? -12.43550 31.95666 11.45591 1.000 206.80845 313 ILE B N 1
ATOM 6701 C CA . ILE B 2 252 ? -13.83289 32.06875 11.85530 1.000 168.92360 313 ILE B CA 1
ATOM 6702 C C . ILE B 2 252 ? -13.97053 33.04999 13.00964 1.000 212.27174 313 ILE B C 1
ATOM 6703 O O . ILE B 2 252 ? -14.89724 33.86857 13.04351 1.000 228.60261 313 ILE B O 1
ATOM 6719 N N . LEU B 2 253 ? -13.05445 32.97707 13.97795 1.000 229.47746 314 LEU B N 1
ATOM 6720 C CA . LEU B 2 253 ? -13.08200 33.91605 15.09367 1.000 231.06673 314 LEU B CA 1
ATOM 6721 C C . LEU B 2 253 ? -12.89825 35.35682 14.62307 1.000 231.85474 314 LEU B C 1
ATOM 6722 O O . LEU B 2 253 ? -13.38995 36.28738 15.27279 1.000 232.97103 314 LEU B O 1
ATOM 6738 N N . GLU B 2 254 ? -12.19938 35.56397 13.50493 1.000 206.44811 315 GLU B N 1
ATOM 6739 C CA . GLU B 2 254 ? -12.03463 36.89763 12.94158 1.000 206.14911 315 GLU B CA 1
ATOM 6740 C C . GLU B 2 254 ? -13.27839 37.40003 12.21903 1.000 204.85776 315 GLU B C 1
ATOM 6741 O O . GLU B 2 254 ? -13.28963 38.54813 11.76281 1.000 205.50361 315 GLU B O 1
ATOM 6753 N N . ASN B 2 255 ? -14.30901 36.57415 12.09552 1.000 223.33869 316 ASN B N 1
ATOM 6754 C CA . ASN B 2 255 ? -15.50922 36.93572 11.35596 1.000 218.34407 316 ASN B CA 1
ATOM 6755 C C . ASN B 2 255 ? -16.64688 37.35830 12.27365 1.000 185.01965 316 ASN B C 1
ATOM 6756 O O . ASN B 2 255 ? -16.46508 38.18831 13.16162 1.000 171.89404 316 ASN B O 1
ATOM 6767 N N . MET C 1 6 ? -33.65355 6.64950 -71.12989 1.000 207.15515 1 MET C N 1
ATOM 6768 C CA . MET C 1 6 ? -34.32957 5.41762 -70.61903 1.000 219.74254 1 MET C CA 1
ATOM 6769 C C . MET C 1 6 ? -34.69878 5.58530 -69.15049 1.000 222.99822 1 MET C C 1
ATOM 6770 O O . MET C 1 6 ? -34.28012 4.78853 -68.30922 1.000 235.24786 1 MET C O 1
ATOM 6784 N N . ALA C 1 7 ? -35.49241 6.61600 -68.84357 1.000 233.74161 2 ALA C N 1
ATOM 6785 C CA . ALA C 1 7 ? -35.84187 6.93400 -67.45799 1.000 186.16500 2 ALA C CA 1
ATOM 6786 C C . ALA C 1 7 ? -34.58404 6.90912 -66.59528 1.000 176.31894 2 ALA C C 1
ATOM 6787 O O . ALA C 1 7 ? -34.60109 6.50655 -65.42986 1.000 198.31429 2 ALA C O 1
ATOM 6794 N N . SER C 1 8 ? -33.47921 7.35362 -67.19182 1.000 200.18363 3 SER C N 1
ATOM 6795 C CA . SER C 1 8 ? -32.17182 7.16338 -66.58218 1.000 199.00628 3 SER C CA 1
ATOM 6796 C C . SER C 1 8 ? -31.96877 7.86932 -65.24521 1.000 197.07658 3 SER C C 1
ATOM 6797 O O . SER C 1 8 ? -31.17073 7.35293 -64.44806 1.000 195.87262 3 SER C O 1
ATOM 6805 N N . PRO C 1 9 ? -32.55925 9.03944 -64.95060 1.000 157.72860 4 PRO C N 1
ATOM 6806 C CA . PRO C 1 9 ? -32.33857 9.61141 -63.61372 1.000 155.89409 4 PRO C CA 1
ATOM 6807 C C . PRO C 1 9 ? -32.44489 8.54523 -62.53151 1.000 178.04434 4 PRO C C 1
ATOM 6808 O O . PRO C 1 9 ? -31.61628 8.49590 -61.61754 1.000 203.76533 4 PRO C O 1
ATOM 6819 N N . GLU C 1 10 ? -33.46006 7.68451 -62.62775 1.000 179.24650 5 GLU C N 1
ATOM 6820 C CA . GLU C 1 10 ? -33.60961 6.59872 -61.66632 1.000 175.85853 5 GLU C CA 1
ATOM 6821 C C . GLU C 1 10 ? -32.77040 5.37749 -62.04291 1.000 176.27159 5 GLU C C 1
ATOM 6822 O O . GLU C 1 10 ? -32.16190 4.74657 -61.17005 1.000 175.12998 5 GLU C O 1
ATOM 6834 N N . GLU C 1 11 ? -32.73791 5.02575 -63.33309 1.000 174.31171 6 GLU C N 1
ATOM 6835 C CA . GLU C 1 11 ? -32.06399 3.80237 -63.76380 1.000 174.90794 6 GLU C CA 1
ATOM 6836 C C . GLU C 1 11 ? -30.56736 3.83357 -63.47673 1.000 174.14076 6 GLU C C 1
ATOM 6837 O O . GLU C 1 11 ? -30.00725 2.86267 -62.95916 1.000 183.22650 6 GLU C O 1
ATOM 6849 N N . ARG C 1 12 ? -29.89627 4.92889 -63.83466 1.000 175.67697 7 ARG C N 1
ATOM 6850 C CA . ARG C 1 12 ? -28.45877 5.02932 -63.60849 1.000 175.05616 7 ARG C CA 1
ATOM 6851 C C . ARG C 1 12 ? -28.13146 4.96715 -62.12514 1.000 173.12025 7 ARG C C 1
ATOM 6852 O O . ARG C 1 12 ? -27.16145 4.31589 -61.72136 1.000 172.53359 7 ARG C O 1
ATOM 6873 N N . LEU C 1 13 ? -28.91599 5.65866 -61.29863 1.000 152.54504 8 LEU C N 1
ATOM 6874 C CA . LEU C 1 13 ? -28.65769 5.64891 -59.86425 1.000 150.76271 8 LEU C CA 1
ATOM 6875 C C . LEU C 1 13 ? -28.83588 4.24486 -59.29909 1.000 154.04608 8 LEU C C 1
ATOM 6876 O O . LEU C 1 13 ? -28.00369 3.76165 -58.51921 1.000 149.35066 8 LEU C O 1
ATOM 6892 N N . LEU C 1 14 ? -29.91704 3.56642 -59.69575 1.000 169.54991 9 LEU C N 1
ATOM 6893 C CA . LEU C 1 14 ? -30.14075 2.20131 -59.23320 1.000 150.97102 9 LEU C CA 1
ATOM 6894 C C . LEU C 1 14 ? -29.01839 1.27860 -59.69150 1.000 158.75981 9 LEU C C 1
ATOM 6895 O O . LEU C 1 14 ? -28.55580 0.42185 -58.92802 1.000 205.66750 9 LEU C O 1
ATOM 6911 N N . ASP C 1 15 ? -28.57035 1.43818 -60.93981 1.000 152.82919 10 ASP C N 1
ATOM 6912 C CA . ASP C 1 15 ? -27.47518 0.62308 -61.44982 1.000 153.42437 10 ASP C CA 1
ATOM 6913 C C . ASP C 1 15 ? -26.20125 0.85274 -60.65143 1.000 152.40962 10 ASP C C 1
ATOM 6914 O O . ASP C 1 15 ? -25.49794 -0.10234 -60.30582 1.000 177.03950 10 ASP C O 1
ATOM 6923 N N . GLU C 1 16 ? -25.88307 2.11493 -60.35479 1.000 152.79024 11 GLU C N 1
ATOM 6924 C CA . GLU C 1 16 ? -24.67776 2.40523 -59.58798 1.000 151.62779 11 GLU C CA 1
ATOM 6925 C C . GLU C 1 16 ? -24.75737 1.79730 -58.19477 1.000 150.15332 11 GLU C C 1
ATOM 6926 O O . GLU C 1 16 ? -23.78069 1.22220 -57.70423 1.000 173.13280 11 GLU C O 1
ATOM 6938 N N . LEU C 1 17 ? -25.91195 1.92036 -57.53643 1.000 148.21473 12 LEU C N 1
ATOM 6939 C CA . LEU C 1 17 ? -26.04838 1.36957 -56.19092 1.000 146.87471 12 LEU C CA 1
ATOM 6940 C C . LEU C 1 17 ? -25.91581 -0.15194 -56.20868 1.000 147.25689 12 LEU C C 1
ATOM 6941 O O . LEU C 1 17 ? -25.22271 -0.74395 -55.36666 1.000 161.77153 12 LEU C O 1
ATOM 6957 N N . ASN C 1 18 ? -26.58326 -0.80445 -57.16474 1.000 164.58911 13 ASN C N 1
ATOM 6958 C CA . ASN C 1 18 ? -26.48888 -2.25503 -57.27632 1.000 165.15325 13 ASN C CA 1
ATOM 6959 C C . ASN C 1 18 ? -25.05940 -2.69267 -57.57003 1.000 165.35907 13 ASN C C 1
ATOM 6960 O O . ASN C 1 18 ? -24.57936 -3.68711 -57.01181 1.000 198.97444 13 ASN C O 1
ATOM 6971 N N . ASN C 1 19 ? -24.35966 -1.96013 -58.44088 1.000 150.01835 14 ASN C N 1
ATOM 6972 C CA . ASN C 1 19 ? -22.97083 -2.29007 -58.73890 1.000 150.25216 14 ASN C CA 1
ATOM 6973 C C . ASN C 1 19 ? -22.09358 -2.11000 -57.50837 1.000 148.68203 14 ASN C C 1
ATOM 6974 O O . ASN C 1 19 ? -21.17848 -2.90442 -57.27280 1.000 157.56518 14 ASN C O 1
ATOM 6985 N N . VAL C 1 20 ? -22.34851 -1.06467 -56.72093 1.000 147.53363 15 VAL C N 1
ATOM 6986 C CA . VAL C 1 20 ? -21.61797 -0.87909 -55.47154 1.000 146.04919 15 VAL C CA 1
ATOM 6987 C C . VAL C 1 20 ? -21.78662 -2.10043 -54.58100 1.000 145.48413 15 VAL C C 1
ATOM 6988 O O . VAL C 1 20 ? -20.80842 -2.67286 -54.08236 1.000 157.45257 15 VAL C O 1
ATOM 7001 N N . ILE C 1 21 ? -23.03639 -2.51254 -54.35931 1.000 145.54225 16 ILE C N 1
ATOM 7002 C CA . ILE C 1 21 ? -23.27915 -3.64479 -53.46714 1.000 145.04752 16 ILE C CA 1
ATOM 7003 C C . ILE C 1 21 ? -22.62061 -4.90643 -54.01559 1.000 145.97998 16 ILE C C 1
ATOM 7004 O O . ILE C 1 21 ? -22.06977 -5.71421 -53.25881 1.000 145.45383 16 ILE C O 1
ATOM 7020 N N . VAL C 1 22 ? -22.66254 -5.09842 -55.33546 1.000 147.43957 17 VAL C N 1
ATOM 7021 C CA . VAL C 1 22 ? -22.05113 -6.28765 -55.92017 1.000 148.46105 17 VAL C CA 1
ATOM 7022 C C . VAL C 1 22 ? -20.53598 -6.25118 -55.76248 1.000 148.07845 17 VAL C C 1
ATOM 7023 O O . VAL C 1 22 ? -19.89870 -7.28441 -55.52937 1.000 158.52589 17 VAL C O 1
ATOM 7036 N N . SER C 1 23 ? -19.93493 -5.06715 -55.88028 1.000 147.67020 18 SER C N 1
ATOM 7037 C CA . SER C 1 23 ? -18.48148 -4.97416 -55.92087 1.000 147.55046 18 SER C CA 1
ATOM 7038 C C . SER C 1 23 ? -17.85994 -5.03435 -54.53170 1.000 146.06741 18 SER C C 1
ATOM 7039 O O . SER C 1 23 ? -16.84117 -5.70761 -54.33969 1.000 174.11906 18 SER C O 1
ATOM 7047 N N . PHE C 1 24 ? -18.45179 -4.34844 -53.55015 1.000 144.85898 19 PHE C N 1
ATOM 7048 C CA . PHE C 1 24 ? -17.79382 -4.16552 -52.26411 1.000 143.48134 19 PHE C CA 1
ATOM 7049 C C . PHE C 1 24 ? -18.42289 -4.92956 -51.10825 1.000 142.68129 19 PHE C C 1
ATOM 7050 O O . PHE C 1 24 ? -17.76761 -5.08501 -50.07293 1.000 141.73536 19 PHE C O 1
ATOM 7067 N N . LEU C 1 25 ? -19.66039 -5.40708 -51.24566 1.000 143.08845 20 LEU C N 1
ATOM 7068 C CA . LEU C 1 25 ? -20.31625 -6.07833 -50.12703 1.000 142.37190 20 LEU C CA 1
ATOM 7069 C C . LEU C 1 25 ? -19.50848 -7.28969 -49.67140 1.000 142.38385 20 LEU C C 1
ATOM 7070 O O . LEU C 1 25 ? -19.05799 -7.35847 -48.52274 1.000 141.34716 20 LEU C O 1
ATOM 7086 N N . CYS C 1 26 ? -19.32569 -8.26310 -50.56046 1.000 151.97769 21 CYS C N 1
ATOM 7087 C CA . CYS C 1 26 ? -18.60082 -9.49163 -50.26082 1.000 143.85752 21 CYS C CA 1
ATOM 7088 C C . CYS C 1 26 ? -17.24874 -9.43996 -50.95810 1.000 160.27870 21 CYS C C 1
ATOM 7089 O O . CYS C 1 26 ? -17.17080 -9.11898 -52.14942 1.000 162.71325 21 CYS C O 1
ATOM 7097 N N . ASP C 1 27 ? -16.18751 -9.75778 -50.21267 1.000 176.66369 22 ASP C N 1
ATOM 7098 C CA . ASP C 1 27 ? -14.83682 -9.55698 -50.72687 1.000 176.98640 22 ASP C CA 1
ATOM 7099 C C . ASP C 1 27 ? -14.51455 -10.48442 -51.89191 1.000 178.52766 22 ASP C C 1
ATOM 7100 O O . ASP C 1 27 ? -13.76545 -10.09567 -52.79573 1.000 179.19711 22 ASP C O 1
ATOM 7109 N N . SER C 1 28 ? -15.05791 -11.69982 -51.89758 1.000 180.55829 23 SER C N 1
ATOM 7110 C CA . SER C 1 28 ? -14.74947 -12.65139 -52.95458 1.000 170.28939 23 SER C CA 1
ATOM 7111 C C . SER C 1 28 ? -15.90557 -13.62429 -53.12585 1.000 168.34444 23 SER C C 1
ATOM 7112 O O . SER C 1 28 ? -16.77692 -13.74660 -52.26115 1.000 179.85820 23 SER C O 1
ATOM 7120 N N . GLY C 1 29 ? -15.90140 -14.31503 -54.26052 1.000 181.79427 24 GLY C N 1
ATOM 7121 C CA . GLY C 1 29 ? -16.89182 -15.32787 -54.55613 1.000 185.33838 24 GLY C CA 1
ATOM 7122 C C . GLY C 1 29 ? -18.05016 -14.78846 -55.37653 1.000 212.62746 24 GLY C C 1
ATOM 7123 O O . GLY C 1 29 ? -18.20101 -13.58458 -55.59968 1.000 211.88706 24 GLY C O 1
ATOM 7127 N N . SER C 1 30 ? -18.88404 -15.72045 -55.83459 1.000 220.88147 25 SER C N 1
ATOM 7128 C CA . SER C 1 30 ? -20.06993 -15.37237 -56.60652 1.000 200.09020 25 SER C CA 1
ATOM 7129 C C . SER C 1 30 ? -21.14605 -14.86689 -55.65285 1.000 198.90364 25 SER C C 1
ATOM 7130 O O . SER C 1 30 ? -21.57212 -15.59205 -54.74690 1.000 198.50238 25 SER C O 1
ATOM 7138 N N . LEU C 1 31 ? -21.58296 -13.62683 -55.85467 1.000 211.69674 26 LEU C N 1
ATOM 7139 C CA . LEU C 1 31 ? -22.57869 -12.99133 -55.00026 1.000 166.48508 26 LEU C CA 1
ATOM 7140 C C . LEU C 1 31 ? -23.95556 -13.16322 -55.63147 1.000 179.33714 26 LEU C C 1
ATOM 7141 O O . LEU C 1 31 ? -24.21397 -12.64379 -56.72317 1.000 178.62189 26 LEU C O 1
ATOM 7157 N N . GLU C 1 32 ? -24.83172 -13.89046 -54.94172 1.000 152.00293 27 GLU C N 1
ATOM 7158 C CA . GLU C 1 32 ? -26.19058 -14.15177 -55.41273 1.000 153.00543 27 GLU C CA 1
ATOM 7159 C C . GLU C 1 32 ? -27.08507 -12.98037 -55.02922 1.000 152.07033 27 GLU C C 1
ATOM 7160 O O . GLU C 1 32 ? -27.60517 -12.91774 -53.91327 1.000 150.99997 27 GLU C O 1
ATOM 7172 N N . VAL C 1 33 ? -27.26533 -12.04613 -55.96153 1.000 152.53976 28 VAL C N 1
ATOM 7173 C CA . VAL C 1 33 ? -28.05297 -10.83829 -55.74556 1.000 151.79788 28 VAL C CA 1
ATOM 7174 C C . VAL C 1 33 ? -29.21829 -10.81648 -56.72459 1.000 153.18624 28 VAL C C 1
ATOM 7175 O O . VAL C 1 33 ? -29.02417 -11.01273 -57.92954 1.000 160.02851 28 VAL C O 1
ATOM 7188 N N . GLU C 1 34 ? -30.42596 -10.58341 -56.20753 1.000 152.84264 29 GLU C N 1
ATOM 7189 C CA . GLU C 1 34 ? -31.61928 -10.39309 -57.02753 1.000 154.02419 29 GLU C CA 1
ATOM 7190 C C . GLU C 1 34 ? -32.04696 -8.93733 -56.86442 1.000 157.81365 29 GLU C C 1
ATOM 7191 O O . GLU C 1 34 ? -32.43708 -8.51586 -55.76700 1.000 168.51537 29 GLU C O 1
ATOM 7203 N N . ARG C 1 35 ? -31.92196 -8.16545 -57.94175 1.000 155.11408 30 ARG C N 1
ATOM 7204 C CA . ARG C 1 35 ? -32.34517 -6.77394 -57.97159 1.000 154.57758 30 ARG C CA 1
ATOM 7205 C C . ARG C 1 35 ? -33.80866 -6.64599 -58.38948 1.000 155.49179 30 ARG C C 1
ATOM 7206 O O . ARG C 1 35 ? -34.34430 -7.48032 -59.12225 1.000 168.53605 30 ARG C O 1
ATOM 7227 N N . CYS C 1 36 ? -34.44991 -5.58910 -57.90349 1.000 175.05232 31 CYS C N 1
ATOM 7228 C CA . CYS C 1 36 ? -35.81339 -5.22434 -58.25978 1.000 188.34708 31 CYS C CA 1
ATOM 7229 C C . CYS C 1 36 ? -35.78389 -4.08923 -59.27707 1.000 176.46149 31 CYS C C 1
ATOM 7230 O O . CYS C 1 36 ? -34.90936 -3.22105 -59.23158 1.000 175.72431 31 CYS C O 1
ATOM 7238 N N . SER C 1 37 ? -36.75118 -4.10598 -60.20429 1.000 190.44476 32 SER C N 1
ATOM 7239 C CA . SER C 1 37 ? -36.83527 -3.11403 -61.27225 1.000 189.57964 32 SER C CA 1
ATOM 7240 C C . SER C 1 37 ? -37.93382 -2.07787 -61.06701 1.000 192.38596 32 SER C C 1
ATOM 7241 O O . SER C 1 37 ? -37.95128 -1.06995 -61.78364 1.000 174.05685 32 SER C O 1
ATOM 7249 N N . GLY C 1 38 ? -38.83635 -2.29062 -60.11298 1.000 189.83286 33 GLY C N 1
ATOM 7250 C CA . GLY C 1 38 ? -39.90116 -1.34979 -59.82347 1.000 186.17355 33 GLY C CA 1
ATOM 7251 C C . GLY C 1 38 ? -39.41274 0.06461 -59.57453 1.000 192.09990 33 GLY C C 1
ATOM 7252 O O . GLY C 1 38 ? -38.70150 0.30977 -58.59495 1.000 175.96005 33 GLY C O 1
ATOM 7256 N N . ALA C 1 39 ? -39.74077 0.99338 -60.47842 1.000 194.05306 34 ALA C N 1
ATOM 7257 C CA . ALA C 1 39 ? -39.35248 2.38608 -60.29519 1.000 156.44671 34 ALA C CA 1
ATOM 7258 C C . ALA C 1 39 ? -39.96774 3.01223 -59.04982 1.000 171.95639 34 ALA C C 1
ATOM 7259 O O . ALA C 1 39 ? -39.49607 4.06802 -58.60625 1.000 171.01482 34 ALA C O 1
ATOM 7266 N N . HIS C 1 40 ? -41.00494 2.39387 -58.47213 1.000 172.37655 35 HIS C N 1
ATOM 7267 C CA . HIS C 1 40 ? -41.63547 2.95890 -57.28582 1.000 171.73691 35 HIS C CA 1
ATOM 7268 C C . HIS C 1 40 ? -40.69846 2.96377 -56.08189 1.000 169.36943 35 HIS C C 1
ATOM 7269 O O . HIS C 1 40 ? -41.01664 3.60375 -55.07339 1.000 187.22666 35 HIS C O 1
ATOM 7283 N N . VAL C 1 41 ? -39.56579 2.26298 -56.16835 1.000 150.48384 36 VAL C N 1
ATOM 7284 C CA . VAL C 1 41 ? -38.56348 2.19827 -55.11103 1.000 148.95571 36 VAL C CA 1
ATOM 7285 C C . VAL C 1 41 ? -38.36466 3.51586 -54.38062 1.000 147.76200 36 VAL C C 1
ATOM 7286 O O . VAL C 1 41 ? -38.43242 3.55985 -53.14736 1.000 152.69167 36 VAL C O 1
ATOM 7299 N N . PHE C 1 42 ? -38.12763 4.59747 -55.12708 1.000 167.12129 37 PHE C N 1
ATOM 7300 C CA . PHE C 1 42 ? -37.75559 5.86264 -54.50020 1.000 173.69198 37 PHE C CA 1
ATOM 7301 C C . PHE C 1 42 ? -38.93616 6.54670 -53.81997 1.000 155.95283 37 PHE C C 1
ATOM 7302 O O . PHE C 1 42 ? -38.72854 7.33734 -52.89278 1.000 145.63545 37 PHE C O 1
ATOM 7319 N N . SER C 1 43 ? -40.16064 6.25364 -54.25076 1.000 169.83839 38 SER C N 1
ATOM 7320 C CA . SER C 1 43 ? -41.33585 6.92617 -53.71427 1.000 147.52644 38 SER C CA 1
ATOM 7321 C C . SER C 1 43 ? -41.43796 6.69910 -52.21090 1.000 146.06515 38 SER C C 1
ATOM 7322 O O . SER C 1 43 ? -41.24253 5.58492 -51.71951 1.000 171.59173 38 SER C O 1
ATOM 7330 N N . ARG C 1 44 ? -41.74132 7.76661 -51.47552 1.000 150.35934 39 ARG C N 1
ATOM 7331 C CA . ARG C 1 44 ? -41.86940 7.64491 -50.03054 1.000 149.03202 39 ARG C CA 1
ATOM 7332 C C . ARG C 1 44 ? -42.91781 6.59726 -49.67857 1.000 160.94108 39 ARG C C 1
ATOM 7333 O O . ARG C 1 44 ? -43.91041 6.40508 -50.38558 1.000 200.50277 39 ARG C O 1
ATOM 7354 N N . GLY C 1 45 ? -42.67952 5.91985 -48.56180 1.000 171.34685 40 GLY C N 1
ATOM 7355 C CA . GLY C 1 45 ? -43.52195 4.83262 -48.11607 1.000 201.25661 40 GLY C CA 1
ATOM 7356 C C . GLY C 1 45 ? -43.53335 3.62817 -49.02408 1.000 183.87934 40 GLY C C 1
ATOM 7357 O O . GLY C 1 45 ? -44.43021 2.78901 -48.91184 1.000 177.04886 40 GLY C O 1
ATOM 7361 N N . SER C 1 46 ? -42.52749 3.47736 -49.88203 1.000 211.70959 41 SER C N 1
ATOM 7362 C CA . SER C 1 46 ? -42.41234 2.28925 -50.71721 1.000 209.53691 41 SER C CA 1
ATOM 7363 C C . SER C 1 46 ? -41.59575 1.26671 -49.93843 1.000 160.79893 41 SER C C 1
ATOM 7364 O O . SER C 1 46 ? -40.57168 1.60379 -49.33395 1.000 159.69838 41 SER C O 1
ATOM 7372 N N . SER C 1 47 ? -42.05260 0.01874 -49.95592 1.000 152.03679 42 SER C N 1
ATOM 7373 C CA . SER C 1 47 ? -41.40116 -1.05087 -49.21510 1.000 162.42953 42 SER C CA 1
ATOM 7374 C C . SER C 1 47 ? -40.62547 -2.00397 -50.11626 1.000 166.62165 42 SER C C 1
ATOM 7375 O O . SER C 1 47 ? -40.11206 -3.01983 -49.63534 1.000 168.87689 42 SER C O 1
ATOM 7383 N N . GLN C 1 48 ? -40.53473 -1.70470 -51.40436 1.000 165.24797 43 GLN C N 1
ATOM 7384 C CA . GLN C 1 48 ? -39.74389 -2.51871 -52.31116 1.000 148.13306 43 GLN C CA 1
ATOM 7385 C C . GLN C 1 48 ? -38.26732 -2.41354 -51.94266 1.000 147.11818 43 GLN C C 1
ATOM 7386 O O . GLN C 1 48 ? -37.77549 -1.31412 -51.68543 1.000 161.03527 43 GLN C O 1
ATOM 7400 N N . PRO C 1 49 ? -37.53056 -3.52139 -51.90302 1.000 147.24873 44 PRO C N 1
ATOM 7401 C CA . PRO C 1 49 ? -36.09249 -3.41037 -51.63750 1.000 146.39907 44 PRO C CA 1
ATOM 7402 C C . PRO C 1 49 ? -35.34443 -3.12261 -52.92578 1.000 147.30262 44 PRO C C 1
ATOM 7403 O O . PRO C 1 49 ? -35.72797 -3.55965 -54.01012 1.000 168.88473 44 PRO C O 1
ATOM 7414 N N . LEU C 1 50 ? -34.25207 -2.37082 -52.79030 1.000 152.59013 45 LEU C N 1
ATOM 7415 C CA . LEU C 1 50 ? -33.36528 -2.18031 -53.93154 1.000 153.40537 45 LEU C CA 1
ATOM 7416 C C . LEU C 1 50 ? -32.80826 -3.50838 -54.42214 1.000 163.28556 45 LEU C C 1
ATOM 7417 O O . LEU C 1 50 ? -32.87650 -3.82387 -55.61542 1.000 186.21344 45 LEU C O 1
ATOM 7433 N N . CYS C 1 51 ? -32.25982 -4.30491 -53.51157 1.000 179.80973 46 CYS C N 1
ATOM 7434 C CA . CYS C 1 51 ? -31.71047 -5.59986 -53.87369 1.000 159.11152 46 CYS C CA 1
ATOM 7435 C C . CYS C 1 51 ? -31.75340 -6.52285 -52.66595 1.000 160.78172 46 CYS C C 1
ATOM 7436 O O . CYS C 1 51 ? -31.69664 -6.07819 -51.51006 1.000 194.11934 46 CYS C O 1
ATOM 7444 N N . THR C 1 52 ? -31.86559 -7.81800 -52.95509 1.000 148.33608 47 THR C N 1
ATOM 7445 C CA . THR C 1 52 ? -31.86283 -8.86513 -51.94606 1.000 147.88111 47 THR C CA 1
ATOM 7446 C C . THR C 1 52 ? -30.70317 -9.81004 -52.22064 1.000 148.31460 47 THR C C 1
ATOM 7447 O O . THR C 1 52 ? -30.58514 -10.34666 -53.32682 1.000 149.69986 47 THR C O 1
ATOM 7458 N N . VAL C 1 53 ? -29.85114 -10.01319 -51.21950 1.000 147.19542 48 VAL C N 1
ATOM 7459 C CA . VAL C 1 53 ? -28.63973 -10.80988 -51.36236 1.000 147.44840 48 VAL C CA 1
ATOM 7460 C C . VAL C 1 53 ? -28.75321 -12.03170 -50.46306 1.000 147.35091 48 VAL C C 1
ATOM 7461 O O . VAL C 1 53 ? -29.04489 -11.90486 -49.26824 1.000 146.24585 48 VAL C O 1
ATOM 7474 N N . LYS C 1 54 ? -28.52062 -13.20917 -51.03695 1.000 159.23878 49 LYS C N 1
ATOM 7475 C CA . LYS C 1 54 ? -28.44214 -14.43413 -50.25437 1.000 148.62080 49 LYS C CA 1
ATOM 7476 C C . LYS C 1 54 ? -27.09980 -14.49736 -49.53986 1.000 147.62948 49 LYS C C 1
ATOM 7477 O O . LYS C 1 54 ? -26.07087 -14.08642 -50.08318 1.000 154.30192 49 LYS C O 1
ATOM 7496 N N . LEU C 1 55 ? -27.11359 -15.01526 -48.31677 1.000 146.88264 50 LEU C N 1
ATOM 7497 C CA . LEU C 1 55 ? -25.93007 -15.06232 -47.47037 1.000 145.87379 50 LEU C CA 1
ATOM 7498 C C . LEU C 1 55 ? -25.42647 -16.49444 -47.37066 1.000 167.21147 50 LEU C C 1
ATOM 7499 O O . LEU C 1 55 ? -26.21312 -17.42632 -47.16874 1.000 179.57491 50 LEU C O 1
ATOM 7515 N N . ARG C 1 56 ? -24.11618 -16.65732 -47.51452 1.000 177.40266 51 ARG C N 1
ATOM 7516 C CA . ARG C 1 56 ? -23.46025 -17.95523 -47.55214 1.000 178.24274 51 ARG C CA 1
ATOM 7517 C C . ARG C 1 56 ? -22.61731 -18.12056 -46.29606 1.000 177.13021 51 ARG C C 1
ATOM 7518 O O . ARG C 1 56 ? -21.97808 -17.16855 -45.83554 1.000 175.93003 51 ARG C O 1
ATOM 7539 N N . HIS C 1 57 ? -22.61822 -19.33207 -45.74645 1.000 177.83262 52 HIS C N 1
ATOM 7540 C CA . HIS C 1 57 ? -21.88506 -19.59048 -44.51535 1.000 145.88662 52 HIS C CA 1
ATOM 7541 C C . HIS C 1 57 ? -20.40419 -19.27944 -44.68857 1.000 145.51206 52 HIS C C 1
ATOM 7542 O O . HIS C 1 57 ? -19.78940 -19.65478 -45.69280 1.000 146.49843 52 HIS C O 1
ATOM 7556 N N . GLY C 1 58 ? -19.83266 -18.59294 -43.70217 1.000 144.14334 53 GLY C N 1
ATOM 7557 C CA . GLY C 1 58 ? -18.41894 -18.31386 -43.65419 1.000 143.70339 53 GLY C CA 1
ATOM 7558 C C . GLY C 1 58 ? -17.99967 -17.01013 -44.30071 1.000 143.21443 53 GLY C C 1
ATOM 7559 O O . GLY C 1 58 ? -16.97434 -16.44143 -43.91307 1.000 142.42542 53 GLY C O 1
ATOM 7563 N N . GLN C 1 59 ? -18.76065 -16.52335 -45.27506 1.000 143.73010 54 GLN C N 1
ATOM 7564 C CA . GLN C 1 59 ? -18.37889 -15.30586 -45.97312 1.000 143.43256 54 GLN C CA 1
ATOM 7565 C C . GLN C 1 59 ? -18.56089 -14.08756 -45.07487 1.000 145.06774 54 GLN C C 1
ATOM 7566 O O . GLN C 1 59 ? -19.43178 -14.05137 -44.20096 1.000 141.36469 54 GLN C O 1
ATOM 7580 N N . ILE C 1 60 ? -17.71983 -13.08273 -45.30081 1.000 141.45613 55 ILE C N 1
ATOM 7581 C CA . ILE C 1 60 ? -17.77434 -11.81814 -44.57741 1.000 140.17858 55 ILE C CA 1
ATOM 7582 C C . ILE C 1 60 ? -18.43430 -10.78859 -45.48155 1.000 140.39189 55 ILE C C 1
ATOM 7583 O O . ILE C 1 60 ? -18.13182 -10.71133 -46.68001 1.000 161.59250 55 ILE C O 1
ATOM 7599 N N . TYR C 1 61 ? -19.33666 -9.99406 -44.91081 1.000 139.61707 56 TYR C N 1
ATOM 7600 C CA . TYR C 1 61 ? -20.11558 -9.00873 -45.65576 1.000 139.80089 56 TYR C CA 1
ATOM 7601 C C . TYR C 1 61 ? -19.88345 -7.63457 -45.04398 1.000 138.65149 56 TYR C C 1
ATOM 7602 O O . TYR C 1 61 ? -20.27132 -7.38074 -43.89864 1.000 137.69400 56 TYR C O 1
ATOM 7620 N N . HIS C 1 62 ? -19.24787 -6.75404 -45.82024 1.000 139.99847 57 HIS C N 1
ATOM 7621 C CA . HIS C 1 62 ? -18.85619 -5.41933 -45.37183 1.000 137.91170 57 HIS C CA 1
ATOM 7622 C C . HIS C 1 62 ? -20.10144 -4.54001 -45.30315 1.000 137.62763 57 HIS C C 1
ATOM 7623 O O . HIS C 1 62 ? -20.43571 -3.79986 -46.23031 1.000 138.14245 57 HIS C O 1
ATOM 7637 N N . LEU C 1 63 ? -20.80059 -4.61756 -44.16972 1.000 136.83717 58 LEU C N 1
ATOM 7638 C CA . LEU C 1 63 ? -22.07396 -3.91465 -44.04653 1.000 136.62340 58 LEU C CA 1
ATOM 7639 C C . LEU C 1 63 ? -21.87393 -2.40540 -43.93258 1.000 136.01262 58 LEU C C 1
ATOM 7640 O O . LEU C 1 63 ? -22.48178 -1.63369 -44.68344 1.000 138.27412 58 LEU C O 1
ATOM 7656 N N . GLU C 1 64 ? -21.03484 -1.96093 -42.99238 1.000 135.09875 59 GLU C N 1
ATOM 7657 C CA . GLU C 1 64 ? -20.94788 -0.53093 -42.70694 1.000 134.49113 59 GLU C CA 1
ATOM 7658 C C . GLU C 1 64 ? -20.40182 0.24565 -43.89873 1.000 135.14624 59 GLU C C 1
ATOM 7659 O O . GLU C 1 64 ? -20.87913 1.34580 -44.20363 1.000 135.16974 59 GLU C O 1
ATOM 7671 N N . PHE C 1 65 ? -19.37392 -0.29016 -44.55926 1.000 135.71851 60 PHE C N 1
ATOM 7672 C CA . PHE C 1 65 ? -18.81628 0.37788 -45.73057 1.000 136.46102 60 PHE C CA 1
ATOM 7673 C C . PHE C 1 65 ? -19.88088 0.57667 -46.80161 1.000 153.91438 60 PHE C C 1
ATOM 7674 O O . PHE C 1 65 ? -20.04644 1.68163 -47.33637 1.000 161.78951 60 PHE C O 1
ATOM 7691 N N . VAL C 1 66 ? -20.61606 -0.48951 -47.12541 1.000 137.91260 61 VAL C N 1
ATOM 7692 C CA . VAL C 1 66 ? -21.67475 -0.39330 -48.12440 1.000 138.83179 61 VAL C CA 1
ATOM 7693 C C . VAL C 1 66 ? -22.71817 0.62706 -47.69468 1.000 138.31568 61 VAL C C 1
ATOM 7694 O O . VAL C 1 66 ? -23.19468 1.42919 -48.50644 1.000 138.89376 61 VAL C O 1
ATOM 7707 N N . TYR C 1 67 ? -23.10476 0.60232 -46.41768 1.000 137.28855 62 TYR C N 1
ATOM 7708 C CA . TYR C 1 67 ? -24.14652 1.50828 -45.94869 1.000 136.82158 62 TYR C CA 1
ATOM 7709 C C . TYR C 1 67 ? -23.71633 2.95956 -46.11870 1.000 136.62685 62 TYR C C 1
ATOM 7710 O O . TYR C 1 67 ? -24.47964 3.79482 -46.61818 1.000 139.06790 62 TYR C O 1
ATOM 7728 N N . LYS C 1 68 ? -22.49299 3.28138 -45.69221 1.000 136.10848 63 LYS C N 1
ATOM 7729 C CA . LYS C 1 68 ? -22.03629 4.66478 -45.76057 1.000 135.93628 63 LYS C CA 1
ATOM 7730 C C . LYS C 1 68 ? -21.84680 5.10372 -47.20731 1.000 137.06633 63 LYS C C 1
ATOM 7731 O O . LYS C 1 68 ? -22.14371 6.25185 -47.55676 1.000 137.27842 63 LYS C O 1
ATOM 7750 N N . PHE C 1 69 ? -21.37880 4.19735 -48.07057 1.000 137.87872 64 PHE C N 1
ATOM 7751 C CA . PHE C 1 69 ? -21.25713 4.52292 -49.48833 1.000 139.08389 64 PHE C CA 1
ATOM 7752 C C . PHE C 1 69 ? -22.62259 4.81856 -50.10004 1.000 139.70869 64 PHE C C 1
ATOM 7753 O O . PHE C 1 69 ? -22.78013 5.78151 -50.86513 1.000 140.33269 64 PHE C O 1
ATOM 7770 N N . LEU C 1 70 ? -23.62446 3.99934 -49.77188 1.000 139.61293 65 LEU C N 1
ATOM 7771 C CA . LEU C 1 70 ? -24.97121 4.23473 -50.27732 1.000 140.20385 65 LEU C CA 1
ATOM 7772 C C . LEU C 1 70 ? -25.52567 5.55887 -49.76960 1.000 139.63573 65 LEU C C 1
ATOM 7773 O O . LEU C 1 70 ? -26.17513 6.29654 -50.51877 1.000 140.34061 65 LEU C O 1
ATOM 7789 N N . ALA C 1 71 ? -25.29800 5.86794 -48.49134 1.000 138.42402 66 ALA C N 1
ATOM 7790 C CA . ALA C 1 71 ? -25.77107 7.13651 -47.94778 1.000 137.89721 66 ALA C CA 1
ATOM 7791 C C . ALA C 1 71 ? -25.10621 8.31266 -48.65027 1.000 138.37359 66 ALA C C 1
ATOM 7792 O O . ALA C 1 71 ? -25.75514 9.32898 -48.92536 1.000 138.66744 66 ALA C O 1
ATOM 7799 N N . PHE C 1 72 ? -23.80873 8.19590 -48.94439 1.000 138.51204 67 PHE C N 1
ATOM 7800 C CA . PHE C 1 72 ? -23.12572 9.24575 -49.69230 1.000 139.11561 67 PHE C CA 1
ATOM 7801 C C . PHE C 1 72 ? -23.75724 9.42949 -51.06615 1.000 140.43946 67 PHE C C 1
ATOM 7802 O O . PHE C 1 72 ? -24.06532 10.55471 -51.47669 1.000 147.37373 67 PHE C O 1
ATOM 7819 N N . LYS C 1 73 ? -23.95380 8.32895 -51.79658 1.000 141.17019 68 LYS C N 1
ATOM 7820 C CA . LYS C 1 73 ? -24.56200 8.43436 -53.11957 1.000 142.52979 68 LYS C CA 1
ATOM 7821 C C . LYS C 1 73 ? -25.94648 9.06760 -53.04259 1.000 142.59620 68 LYS C C 1
ATOM 7822 O O . LYS C 1 73 ? -26.30590 9.89846 -53.88422 1.000 143.48708 68 LYS C O 1
ATOM 7841 N N . LEU C 1 74 ? -26.73644 8.69161 -52.03663 1.000 141.71511 69 LEU C N 1
ATOM 7842 C CA . LEU C 1 74 ? -28.08613 9.23035 -51.91475 1.000 141.78133 69 LEU C CA 1
ATOM 7843 C C . LEU C 1 74 ? -28.06101 10.72498 -51.61370 1.000 141.47677 69 LEU C C 1
ATOM 7844 O O . LEU C 1 74 ? -28.79792 11.50251 -52.23036 1.000 142.21147 69 LEU C O 1
ATOM 7860 N N . LYS C 1 75 ? -27.21928 11.15078 -50.66655 1.000 140.46408 70 LYS C N 1
ATOM 7861 C CA . LYS C 1 75 ? -27.15282 12.57273 -50.34092 1.000 140.22386 70 LYS C CA 1
ATOM 7862 C C . LYS C 1 75 ? -26.59355 13.39230 -51.49718 1.000 141.32142 70 LYS C C 1
ATOM 7863 O O . LYS C 1 75 ? -26.95803 14.56189 -51.65680 1.000 141.64625 70 LYS C O 1
ATOM 7882 N N . ASN C 1 76 ? -25.71348 12.80473 -52.31105 1.000 141.96580 71 ASN C N 1
ATOM 7883 C CA . ASN C 1 76 ? -25.24032 13.50468 -53.49983 1.000 143.17254 71 ASN C CA 1
ATOM 7884 C C . ASN C 1 76 ? -26.37527 13.76267 -54.47979 1.000 144.31891 71 ASN C C 1
ATOM 7885 O O . ASN C 1 76 ? -26.36171 14.77039 -55.19398 1.000 145.18833 71 ASN C O 1
ATOM 7896 N N . CYS C 1 77 ? -27.36333 12.87136 -54.52622 1.000 144.40441 72 CYS C N 1
ATOM 7897 C CA . CYS C 1 77 ? -28.52053 13.02383 -55.39386 1.000 145.49530 72 CYS C CA 1
ATOM 7898 C C . CYS C 1 77 ? -29.69394 13.70141 -54.69355 1.000 146.79401 72 CYS C C 1
ATOM 7899 O O . CYS C 1 77 ? -30.81591 13.66547 -55.20941 1.000 148.41827 72 CYS C O 1
ATOM 7907 N N . ASN C 1 78 ? -29.45757 14.33443 -53.54462 1.000 149.79657 73 ASN C N 1
ATOM 7908 C CA . ASN C 1 78 ? -30.50456 15.05765 -52.82426 1.000 144.52993 73 ASN C CA 1
ATOM 7909 C C . ASN C 1 78 ? -31.69593 14.14926 -52.52651 1.000 144.35536 73 ASN C C 1
ATOM 7910 O O . ASN C 1 78 ? -32.85153 14.57643 -52.56204 1.000 163.23312 73 ASN C O 1
ATOM 7921 N N . TYR C 1 79 ? -31.41419 12.88567 -52.23459 1.000 142.74495 74 TYR C N 1
ATOM 7922 C CA . TYR C 1 79 ? -32.44857 11.98293 -51.74977 1.000 142.44643 74 TYR C CA 1
ATOM 7923 C C . TYR C 1 79 ? -32.60020 12.18269 -50.24691 1.000 141.04679 74 TYR C C 1
ATOM 7924 O O . TYR C 1 79 ? -31.61804 12.02625 -49.51271 1.000 147.22874 74 TYR C O 1
ATOM 7942 N N . PRO C 1 80 ? -33.78816 12.53052 -49.74705 1.000 140.86285 75 PRO C N 1
ATOM 7943 C CA . PRO C 1 80 ? -33.90069 12.79821 -48.30301 1.000 139.59008 75 PRO C CA 1
ATOM 7944 C C . PRO C 1 80 ? -33.71309 11.54723 -47.46518 1.000 138.77905 75 PRO C C 1
ATOM 7945 O O . PRO C 1 80 ? -33.08573 11.60049 -46.40002 1.000 137.72838 75 PRO C O 1
ATOM 7956 N N . SER C 1 81 ? -34.24401 10.41794 -47.92280 1.000 141.22012 76 SER C N 1
ATOM 7957 C CA . SER C 1 81 ? -34.35389 9.22910 -47.09659 1.000 157.61456 76 SER C CA 1
ATOM 7958 C C . SER C 1 81 ? -32.98512 8.71645 -46.65865 1.000 143.32172 76 SER C C 1
ATOM 7959 O O . SER C 1 81 ? -31.96034 8.95912 -47.29831 1.000 140.19425 76 SER C O 1
ATOM 7967 N N . SER C 1 82 ? -32.98608 7.98919 -45.52259 1.000 149.51695 77 SER C N 1
ATOM 7968 C CA . SER C 1 82 ? -31.82365 7.28399 -45.00168 1.000 143.55165 77 SER C CA 1
ATOM 7969 C C . SER C 1 82 ? -31.98788 5.78239 -45.22012 1.000 143.94283 77 SER C C 1
ATOM 7970 O O . SER C 1 82 ? -33.10414 5.26378 -45.10489 1.000 163.46981 77 SER C O 1
ATOM 7978 N N . PRO C 1 83 ? -30.91603 5.05493 -45.52914 1.000 136.98706 78 PRO C N 1
ATOM 7979 C CA . PRO C 1 83 ? -31.06886 3.63744 -45.88455 1.000 137.55914 78 PRO C CA 1
ATOM 7980 C C . PRO C 1 83 ? -31.46171 2.78866 -44.68269 1.000 136.85772 78 PRO C C 1
ATOM 7981 O O . PRO C 1 83 ? -31.49235 3.24106 -43.53619 1.000 135.87882 78 PRO C O 1
ATOM 7992 N N . VAL C 1 84 ? -31.76234 1.52332 -44.97175 1.000 137.46257 79 VAL C N 1
ATOM 7993 C CA . VAL C 1 84 ? -32.09553 0.53305 -43.95114 1.000 137.01321 79 VAL C CA 1
ATOM 7994 C C . VAL C 1 84 ? -31.73846 -0.84381 -44.50026 1.000 137.76495 79 VAL C C 1
ATOM 7995 O O . VAL C 1 84 ? -32.07671 -1.17306 -45.64312 1.000 138.88139 79 VAL C O 1
ATOM 8008 N N . PHE C 1 85 ? -31.02805 -1.63633 -43.70165 1.000 137.22161 80 PHE C N 1
ATOM 8009 C CA . PHE C 1 85 ? -30.71216 -3.01724 -44.04067 1.000 137.89489 80 PHE C CA 1
ATOM 8010 C C . PHE C 1 85 ? -31.55748 -3.94212 -43.17267 1.000 142.49989 80 PHE C C 1
ATOM 8011 O O . PHE C 1 85 ? -31.69913 -3.71467 -41.96730 1.000 144.28362 80 PHE C O 1
ATOM 8028 N N . VAL C 1 86 ? -32.11903 -4.98396 -43.78071 1.000 138.87846 81 VAL C N 1
ATOM 8029 C CA . VAL C 1 86 ? -32.97712 -5.93182 -43.07818 1.000 140.45984 81 VAL C CA 1
ATOM 8030 C C . VAL C 1 86 ? -32.50187 -7.33499 -43.42012 1.000 139.82245 81 VAL C C 1
ATOM 8031 O O . VAL C 1 86 ? -32.66018 -7.78399 -44.56095 1.000 140.98818 81 VAL C O 1
ATOM 8044 N N . ILE C 1 87 ? -31.89601 -8.01830 -42.45239 1.000 139.26153 82 ILE C N 1
ATOM 8045 C CA . ILE C 1 87 ? -31.50321 -9.41456 -42.62180 1.000 140.01775 82 ILE C CA 1
ATOM 8046 C C . ILE C 1 87 ? -32.58588 -10.28555 -42.00266 1.000 140.39997 82 ILE C C 1
ATOM 8047 O O . ILE C 1 87 ? -32.96421 -10.08783 -40.84139 1.000 139.58302 82 ILE C O 1
ATOM 8063 N N . SER C 1 88 ? -33.09888 -11.23306 -42.78228 1.000 146.53493 83 SER C N 1
ATOM 8064 C CA . SER C 1 88 ? -34.24852 -12.03560 -42.39685 1.000 147.15632 83 SER C CA 1
ATOM 8065 C C . SER C 1 88 ? -33.98280 -13.50152 -42.69630 1.000 148.25148 83 SER C C 1
ATOM 8066 O O . SER C 1 88 ? -33.19129 -13.83734 -43.57991 1.000 182.54673 83 SER C O 1
ATOM 8074 N N . ASN C 1 89 ? -34.66548 -14.37194 -41.95325 1.000 143.74094 84 ASN C N 1
ATOM 8075 C CA . ASN C 1 89 ? -34.55806 -15.81737 -42.11927 1.000 154.38856 84 ASN C CA 1
ATOM 8076 C C . ASN C 1 89 ? -35.81235 -16.30487 -42.83399 1.000 166.18107 84 ASN C C 1
ATOM 8077 O O . ASN C 1 89 ? -36.91155 -16.26192 -42.27165 1.000 159.21481 84 ASN C O 1
ATOM 8088 N N . ASN C 1 90 ? -35.64755 -16.76628 -44.07097 1.000 165.74731 85 ASN C N 1
ATOM 8089 C CA . ASN C 1 90 ? -36.77197 -17.27646 -44.84090 1.000 161.77427 85 ASN C CA 1
ATOM 8090 C C . ASN C 1 90 ? -37.07425 -18.73917 -44.54539 1.000 171.02485 85 ASN C C 1
ATOM 8091 O O . ASN C 1 90 ? -38.03603 -19.27755 -45.10471 1.000 164.22623 85 ASN C O 1
ATOM 8102 N N . GLY C 1 91 ? -36.27494 -19.38502 -43.68895 1.000 211.33134 86 GLY C N 1
ATOM 8103 C CA . GLY C 1 91 ? -36.42282 -20.79267 -43.39049 1.000 198.70265 86 GLY C CA 1
ATOM 8104 C C . GLY C 1 91 ? -35.50126 -21.65412 -44.23370 1.000 171.63884 86 GLY C C 1
ATOM 8105 O O . GLY C 1 91 ? -34.90234 -22.61815 -43.74356 1.000 171.88546 86 GLY C O 1
ATOM 8109 N N . LEU C 1 92 ? -35.38815 -21.29949 -45.51587 1.000 185.41961 87 LEU C N 1
ATOM 8110 C CA . LEU C 1 92 ? -34.51041 -21.99227 -46.44572 1.000 161.96128 87 LEU C CA 1
ATOM 8111 C C . LEU C 1 92 ? -33.14875 -21.31573 -46.51242 1.000 160.84291 87 LEU C C 1
ATOM 8112 O O . LEU C 1 92 ? -32.11511 -21.99073 -46.57131 1.000 207.11403 87 LEU C O 1
ATOM 8128 N N . ALA C 1 93 ? -33.13620 -19.98467 -46.50232 1.000 163.98654 88 ALA C N 1
ATOM 8129 C CA . ALA C 1 93 ? -31.89900 -19.22282 -46.52510 1.000 178.98914 88 ALA C CA 1
ATOM 8130 C C . ALA C 1 93 ? -32.14873 -17.86738 -45.88247 1.000 148.48802 88 ALA C C 1
ATOM 8131 O O . ALA C 1 93 ? -33.27825 -17.37309 -45.84330 1.000 148.48536 88 ALA C O 1
ATOM 8138 N N . THR C 1 94 ? -31.07311 -17.27127 -45.38069 1.000 147.51494 89 THR C N 1
ATOM 8139 C CA . THR C 1 94 ? -31.11105 -15.95406 -44.75954 1.000 146.03627 89 THR C CA 1
ATOM 8140 C C . THR C 1 94 ? -30.69071 -14.91858 -45.79576 1.000 175.41727 89 THR C C 1
ATOM 8141 O O . THR C 1 94 ? -29.67263 -15.09011 -46.47537 1.000 184.18580 89 THR C O 1
ATOM 8152 N N . THR C 1 95 ? -31.47366 -13.84771 -45.90958 1.000 174.54234 90 THR C N 1
ATOM 8153 C CA . THR C 1 95 ? -31.29288 -12.85153 -46.95530 1.000 145.48070 90 THR C CA 1
ATOM 8154 C C . THR C 1 95 ? -31.16582 -11.45674 -46.36633 1.000 144.06189 90 THR C C 1
ATOM 8155 O O . THR C 1 95 ? -31.88007 -11.09909 -45.42512 1.000 146.55054 90 THR C O 1
ATOM 8166 N N . LEU C 1 96 ? -30.25138 -10.67642 -46.93780 1.000 143.80134 91 LEU C N 1
ATOM 8167 C CA . LEU C 1 96 ? -30.06330 -9.27270 -46.59328 1.000 142.66223 91 LEU C CA 1
ATOM 8168 C C . LEU C 1 96 ? -30.72316 -8.41805 -47.66909 1.000 143.31726 91 LEU C C 1
ATOM 8169 O O . LEU C 1 96 ? -30.30836 -8.45132 -48.83151 1.000 144.24636 91 LEU C O 1
ATOM 8185 N N . ARG C 1 97 ? -31.75019 -7.66542 -47.28406 1.000 142.89975 92 ARG C N 1
ATOM 8186 C CA . ARG C 1 97 ? -32.49182 -6.79814 -48.18644 1.000 143.48590 92 ARG C CA 1
ATOM 8187 C C . ARG C 1 97 ? -32.17540 -5.34098 -47.88437 1.000 142.43834 92 ARG C C 1
ATOM 8188 O O . ARG C 1 97 ? -32.06733 -4.94786 -46.71623 1.000 141.22342 92 ARG C O 1
ATOM 8209 N N . CYS C 1 98 ? -32.01874 -4.54182 -48.94140 1.000 174.07761 93 CYS C N 1
ATOM 8210 C CA . CYS C 1 98 ? -31.64967 -3.13202 -48.80493 1.000 144.80367 93 CYS C CA 1
ATOM 8211 C C . CYS C 1 98 ? -32.85907 -2.26346 -49.14619 1.000 154.23388 93 CYS C C 1
ATOM 8212 O O . CYS C 1 98 ? -33.16730 -2.05290 -50.32239 1.000 146.24474 93 CYS C O 1
ATOM 8220 N N . PHE C 1 99 ? -33.54546 -1.76143 -48.11646 1.000 157.24380 94 PHE C N 1
ATOM 8221 C CA . PHE C 1 99 ? -34.69358 -0.87740 -48.29118 1.000 141.82502 94 PHE C CA 1
ATOM 8222 C C . PHE C 1 99 ? -34.21994 0.56428 -48.15021 1.000 141.09388 94 PHE C C 1
ATOM 8223 O O . PHE C 1 99 ? -33.51391 0.89027 -47.19047 1.000 139.95049 94 PHE C O 1
ATOM 8240 N N . LEU C 1 100 ? -34.60841 1.42728 -49.09809 1.000 166.21723 95 LEU C N 1
ATOM 8241 C CA . LEU C 1 100 ? -34.15161 2.81535 -49.04124 1.000 141.27759 95 LEU C CA 1
ATOM 8242 C C . LEU C 1 100 ? -34.82998 3.59044 -47.91334 1.000 140.29308 95 LEU C C 1
ATOM 8243 O O . LEU C 1 100 ? -34.23966 4.52971 -47.36665 1.000 139.45452 95 LEU C O 1
ATOM 8259 N N . HIS C 1 101 ? -36.05787 3.21578 -47.55447 1.000 158.02560 96 HIS C N 1
ATOM 8260 C CA . HIS C 1 101 ? -36.77626 3.79746 -46.43015 1.000 157.16082 96 HIS C CA 1
ATOM 8261 C C . HIS C 1 101 ? -37.21433 2.64884 -45.52735 1.000 156.82718 96 HIS C C 1
ATOM 8262 O O . HIS C 1 101 ? -37.36240 1.51097 -45.99199 1.000 161.73761 96 HIS C O 1
ATOM 8276 N N . GLU C 1 102 ? -37.37521 2.93188 -44.23937 1.000 138.77116 97 GLU C N 1
ATOM 8277 C CA . GLU C 1 102 ? -37.81553 1.89542 -43.32086 1.000 138.48167 97 GLU C CA 1
ATOM 8278 C C . GLU C 1 102 ? -39.01105 1.18778 -43.95763 1.000 167.84080 97 GLU C C 1
ATOM 8279 O O . GLU C 1 102 ? -39.98905 1.85174 -44.32952 1.000 189.27345 97 GLU C O 1
ATOM 8291 N N . PRO C 1 103 ? -38.97348 -0.14009 -44.10955 1.000 160.28217 98 PRO C N 1
ATOM 8292 C CA . PRO C 1 103 ? -40.05021 -0.79665 -44.87486 1.000 175.10632 98 PRO C CA 1
ATOM 8293 C C . PRO C 1 103 ? -41.41494 -0.73441 -44.21458 1.000 217.43140 98 PRO C C 1
ATOM 8294 O O . PRO C 1 103 ? -42.40612 -0.45564 -44.90123 1.000 231.72407 98 PRO C O 1
ATOM 8305 N N . SER C 1 104 ? -41.51067 -0.98538 -42.91452 1.000 214.36564 99 SER C N 1
ATOM 8306 C CA . SER C 1 104 ? -42.79399 -0.91290 -42.23269 1.000 208.69119 99 SER C CA 1
ATOM 8307 C C . SER C 1 104 ? -42.54832 -0.59463 -40.76508 1.000 215.13544 99 SER C C 1
ATOM 8308 O O . SER C 1 104 ? -41.40774 -0.39893 -40.33198 1.000 223.70986 99 SER C O 1
ATOM 8316 N N . GLY C 1 105 ? -43.63877 -0.50164 -40.00406 1.000 212.77802 100 GLY C N 1
ATOM 8317 C CA . GLY C 1 105 ? -43.50903 -0.30914 -38.57817 1.000 204.79505 100 GLY C CA 1
ATOM 8318 C C . GLY C 1 105 ? -43.13006 -1.60118 -37.89097 1.000 223.19399 100 GLY C C 1
ATOM 8319 O O . GLY C 1 105 ? -43.89818 -2.11215 -37.06711 1.000 231.27098 100 GLY C O 1
ATOM 8323 N N . LEU C 1 106 ? -41.91800 -2.09952 -38.14762 1.000 229.23243 101 LEU C N 1
ATOM 8324 C CA . LEU C 1 106 ? -41.50805 -3.34727 -37.52671 1.000 220.73696 101 LEU C CA 1
ATOM 8325 C C . LEU C 1 106 ? -40.87484 -3.08270 -36.17161 1.000 242.14198 101 LEU C C 1
ATOM 8326 O O . LEU C 1 106 ? -40.64487 -4.02409 -35.40172 1.000 240.45873 101 LEU C O 1
ATOM 8342 N N . ARG C 1 107 ? -40.59132 -1.81022 -35.88448 1.000 251.18472 102 ARG C N 1
ATOM 8343 C CA . ARG C 1 107 ? -40.18404 -1.39430 -34.55113 1.000 256.01816 102 ARG C CA 1
ATOM 8344 C C . ARG C 1 107 ? -41.27069 -1.69020 -33.52936 1.000 252.05629 102 ARG C C 1
ATOM 8345 O O . ARG C 1 107 ? -40.96547 -1.93849 -32.35705 1.000 239.82315 102 ARG C O 1
ATOM 8366 N N . SER C 1 108 ? -42.53812 -1.67935 -33.95473 1.000 266.91323 103 SER C N 1
ATOM 8367 C CA . SER C 1 108 ? -43.65507 -1.98543 -33.06834 1.000 230.66373 103 SER C CA 1
ATOM 8368 C C . SER C 1 108 ? -43.74369 -3.47610 -32.75695 1.000 220.94747 103 SER C C 1
ATOM 8369 O O . SER C 1 108 ? -44.80119 -3.96101 -32.34416 1.000 210.19384 103 SER C O 1
ATOM 8377 N N . GLY C 1 109 ? -42.65321 -4.21140 -32.94568 1.000 213.13477 104 GLY C N 1
ATOM 8378 C CA . GLY C 1 109 ? -42.71016 -5.65392 -32.78800 1.000 221.64963 104 GLY C CA 1
ATOM 8379 C C . GLY C 1 109 ? -43.68874 -6.31208 -33.73381 1.000 228.11912 104 GLY C C 1
ATOM 8380 O O . GLY C 1 109 ? -44.28142 -7.34301 -33.39321 1.000 231.96525 104 GLY C O 1
ATOM 8384 N N . GLN C 1 110 ? -43.86582 -5.74535 -34.92590 1.000 218.50980 105 GLN C N 1
ATOM 8385 C CA . GLN C 1 110 ? -44.75167 -6.32147 -35.92560 1.000 221.40776 105 GLN C CA 1
ATOM 8386 C C . GLN C 1 110 ? -44.06027 -7.48986 -36.61153 1.000 199.64450 105 GLN C C 1
ATOM 8387 O O . GLN C 1 110 ? -42.85107 -7.45377 -36.85946 1.000 199.18299 105 GLN C O 1
ATOM 8401 N N . SER C 1 111 ? -44.82441 -8.53074 -36.90631 1.000 205.76196 106 SER C N 1
ATOM 8402 C CA . SER C 1 111 ? -44.27632 -9.65899 -37.66755 1.000 197.36741 106 SER C CA 1
ATOM 8403 C C . SER C 1 111 ? -43.12180 -10.24355 -36.84805 1.000 212.17120 106 SER C C 1
ATOM 8404 O O . SER C 1 111 ? -43.20777 -10.29279 -35.61136 1.000 220.59462 106 SER C O 1
ATOM 8412 N N . GLY C 1 112 ? -42.04069 -10.67441 -37.49396 1.000 194.61821 107 GLY C N 1
ATOM 8413 C CA . GLY C 1 112 ? -40.93921 -11.34279 -36.83517 1.000 174.92374 107 GLY C CA 1
ATOM 8414 C C . GLY C 1 112 ? -40.06971 -10.41233 -36.01431 1.000 174.11095 107 GLY C C 1
ATOM 8415 O O . GLY C 1 112 ? -39.74410 -9.29875 -36.43410 1.000 194.60400 107 GLY C O 1
ATOM 8419 N N . PRO C 1 113 ? -39.70565 -10.85110 -34.78815 1.000 172.29441 108 PRO C N 1
ATOM 8420 C CA . PRO C 1 113 ? -39.01755 -9.95456 -33.84339 1.000 173.04962 108 PRO C CA 1
ATOM 8421 C C . PRO C 1 113 ? -37.93004 -9.09787 -34.47438 1.000 204.92641 108 PRO C C 1
ATOM 8422 O O . PRO C 1 113 ? -37.32705 -9.48449 -35.48085 1.000 214.32691 108 PRO C O 1
ATOM 8433 N N . CYS C 1 114 ? -37.67213 -7.93405 -33.88297 1.000 183.47503 109 CYS C N 1
ATOM 8434 C CA . CYS C 1 114 ? -36.65360 -7.00517 -34.36502 1.000 169.72837 109 CYS C CA 1
ATOM 8435 C C . CYS C 1 114 ? -35.44041 -7.03961 -33.43978 1.000 172.71416 109 CYS C C 1
ATOM 8436 O O . CYS C 1 114 ? -35.19536 -6.12106 -32.65436 1.000 192.47731 109 CYS C O 1
ATOM 8444 N N . LEU C 1 115 ? -34.67493 -8.12383 -33.54125 1.000 196.63097 110 LEU C N 1
ATOM 8445 C CA . LEU C 1 115 ? -33.46984 -8.27052 -32.73669 1.000 163.04274 110 LEU C CA 1
ATOM 8446 C C . LEU C 1 115 ? -32.47677 -7.14658 -33.00899 1.000 159.93697 110 LEU C C 1
ATOM 8447 O O . LEU C 1 115 ? -32.28104 -6.72766 -34.15346 1.000 141.92092 110 LEU C O 1
ATOM 8463 N N . GLY C 1 116 ? -31.84950 -6.65560 -31.93647 1.000 177.52133 111 GLY C N 1
ATOM 8464 C CA . GLY C 1 116 ? -30.84171 -5.62338 -32.04033 1.000 166.13843 111 GLY C CA 1
ATOM 8465 C C . GLY C 1 116 ? -29.45746 -6.19128 -32.31175 1.000 151.86828 111 GLY C C 1
ATOM 8466 O O . GLY C 1 116 ? -29.25707 -7.39653 -32.45359 1.000 145.53450 111 GLY C O 1
ATOM 8470 N N . LEU C 1 117 ? -28.48549 -5.28585 -32.38214 1.000 152.95461 112 LEU C N 1
ATOM 8471 C CA . LEU C 1 117 ? -27.10664 -5.66657 -32.64636 1.000 131.06031 112 LEU C CA 1
ATOM 8472 C C . LEU C 1 117 ? -26.42318 -6.20296 -31.39256 1.000 138.28034 112 LEU C C 1
ATOM 8473 O O . LEU C 1 117 ? -26.68969 -5.76057 -30.27166 1.000 181.21992 112 LEU C O 1
ATOM 8489 N N . SER C 1 118 ? -25.53219 -7.16977 -31.59764 1.000 145.06262 113 SER C N 1
ATOM 8490 C CA . SER C 1 118 ? -24.68899 -7.70883 -30.53623 1.000 130.69275 113 SER C CA 1
ATOM 8491 C C . SER C 1 118 ? -23.60399 -8.55489 -31.19215 1.000 131.13586 113 SER C C 1
ATOM 8492 O O . SER C 1 118 ? -23.67732 -8.87824 -32.38100 1.000 131.83081 113 SER C O 1
ATOM 8500 N N . THR C 1 119 ? -22.58903 -8.90677 -30.39763 1.000 130.83914 114 THR C N 1
ATOM 8501 C CA . THR C 1 119 ? -21.45349 -9.66108 -30.92288 1.000 131.29226 114 THR C CA 1
ATOM 8502 C C . THR C 1 119 ? -21.91442 -10.92349 -31.64227 1.000 132.31678 114 THR C C 1
ATOM 8503 O O . THR C 1 119 ? -21.45976 -11.22414 -32.75096 1.000 132.92232 114 THR C O 1
ATOM 8514 N N . ASP C 1 120 ? -22.82160 -11.67445 -31.02257 1.000 152.32779 115 ASP C N 1
ATOM 8515 C CA . ASP C 1 120 ? -23.37694 -12.89270 -31.59979 1.000 150.25307 115 ASP C CA 1
ATOM 8516 C C . ASP C 1 120 ? -24.88915 -12.81776 -31.45975 1.000 157.46837 115 ASP C C 1
ATOM 8517 O O . ASP C 1 120 ? -25.39980 -12.57557 -30.36020 1.000 157.89424 115 ASP C O 1
ATOM 8526 N N . VAL C 1 121 ? -25.60228 -13.02608 -32.56413 1.000 148.68170 116 VAL C N 1
ATOM 8527 C CA . VAL C 1 121 ? -27.05206 -12.89966 -32.59042 1.000 159.03044 116 VAL C CA 1
ATOM 8528 C C . VAL C 1 121 ? -27.64061 -14.17780 -33.16603 1.000 164.34749 116 VAL C C 1
ATOM 8529 O O . VAL C 1 121 ? -27.39293 -14.51080 -34.33224 1.000 150.68453 116 VAL C O 1
ATOM 8542 N N . ASP C 1 122 ? -28.39861 -14.89920 -32.34541 1.000 159.08668 117 ASP C N 1
ATOM 8543 C CA . ASP C 1 122 ? -29.17847 -16.02610 -32.83559 1.000 160.32533 117 ASP C CA 1
ATOM 8544 C C . ASP C 1 122 ? -30.36244 -15.50413 -33.63993 1.000 160.69165 117 ASP C C 1
ATOM 8545 O O . ASP C 1 122 ? -31.12785 -14.66023 -33.16098 1.000 160.09289 117 ASP C O 1
ATOM 8554 N N . LEU C 1 123 ? -30.49743 -15.98975 -34.87466 1.000 147.66899 118 LEU C N 1
ATOM 8555 C CA . LEU C 1 123 ? -31.53688 -15.54878 -35.80012 1.000 141.20428 118 LEU C CA 1
ATOM 8556 C C . LEU C 1 123 ? -32.52636 -16.68038 -36.03329 1.000 141.20354 118 LEU C C 1
ATOM 8557 O O . LEU C 1 123 ? -32.38342 -17.44622 -36.99874 1.000 141.91152 118 LEU C O 1
ATOM 8573 N N . PRO C 1 124 ? -33.54126 -16.84044 -35.18649 1.000 157.52248 119 PRO C N 1
ATOM 8574 C CA . PRO C 1 124 ? -34.51700 -17.90849 -35.42584 1.000 174.55467 119 PRO C CA 1
ATOM 8575 C C . PRO C 1 124 ? -35.27673 -17.64182 -36.71561 1.000 156.18503 119 PRO C C 1
ATOM 8576 O O . PRO C 1 124 ? -35.19022 -16.56880 -37.31701 1.000 155.66865 119 PRO C O 1
ATOM 8587 N N . LYS C 1 125 ? -36.03252 -18.64380 -37.14815 1.000 164.52761 120 LYS C N 1
ATOM 8588 C CA . LYS C 1 125 ? -36.88117 -18.46226 -38.31436 1.000 168.71177 120 LYS C CA 1
ATOM 8589 C C . LYS C 1 125 ? -37.90929 -17.37535 -38.03211 1.000 159.96827 120 LYS C C 1
ATOM 8590 O O . LYS C 1 125 ? -38.35818 -17.19287 -36.89785 1.000 159.32454 120 LYS C O 1
ATOM 8609 N N . ASN C 1 126 ? -38.28433 -16.64789 -39.07985 1.000 151.59972 121 ASN C N 1
ATOM 8610 C CA . ASN C 1 126 ? -39.25358 -15.55967 -38.96070 1.000 154.60910 121 ASN C CA 1
ATOM 8611 C C . ASN C 1 126 ? -38.78682 -14.50580 -37.96140 1.000 179.34241 121 ASN C C 1
ATOM 8612 O O . ASN C 1 126 ? -39.57264 -13.98075 -37.16990 1.000 171.05258 121 ASN C O 1
ATOM 8623 N N . SER C 1 127 ? -37.49220 -14.20007 -37.99561 1.000 179.85165 122 SER C N 1
ATOM 8624 C CA . SER C 1 127 ? -36.92082 -13.13120 -37.19149 1.000 172.78739 122 SER C CA 1
ATOM 8625 C C . SER C 1 127 ? -35.98884 -12.32283 -38.07951 1.000 161.88337 122 SER C C 1
ATOM 8626 O O . SER C 1 127 ? -35.42177 -12.84262 -39.04514 1.000 162.62795 122 SER C O 1
ATOM 8634 N N . ILE C 1 128 ? -35.82749 -11.04482 -37.74077 1.000 173.57238 123 ILE C N 1
ATOM 8635 C CA . ILE C 1 128 ? -35.08492 -10.11456 -38.57756 1.000 153.16052 123 ILE C CA 1
ATOM 8636 C C . ILE C 1 128 ? -34.22846 -9.21442 -37.70166 1.000 137.45046 123 ILE C C 1
ATOM 8637 O O . ILE C 1 128 ? -34.48526 -9.02967 -36.51042 1.000 151.23202 123 ILE C O 1
ATOM 8653 N N . ILE C 1 129 ? -33.19531 -8.65601 -38.32034 1.000 137.18459 124 ILE C N 1
ATOM 8654 C CA . ILE C 1 129 ? -32.35004 -7.64462 -37.70178 1.000 136.00670 124 ILE C CA 1
ATOM 8655 C C . ILE C 1 129 ? -32.31386 -6.44820 -38.64051 1.000 135.99089 124 ILE C C 1
ATOM 8656 O O . ILE C 1 129 ? -32.10112 -6.60617 -39.85079 1.000 136.79206 124 ILE C O 1
ATOM 8672 N N . MET C 1 130 ? -32.53097 -5.26002 -38.08061 1.000 135.15536 125 MET C N 1
ATOM 8673 C CA . MET C 1 130 ? -32.68032 -4.02620 -38.83809 1.000 135.14760 125 MET C CA 1
ATOM 8674 C C . MET C 1 130 ? -31.55985 -3.07066 -38.46536 1.000 134.22347 125 MET C C 1
ATOM 8675 O O . MET C 1 130 ? -31.44460 -2.66080 -37.30526 1.000 133.32897 125 MET C O 1
ATOM 8689 N N . LEU C 1 131 ? -30.74263 -2.72151 -39.45214 1.000 138.28741 126 LEU C N 1
ATOM 8690 C CA . LEU C 1 131 ? -29.63171 -1.79818 -39.28805 1.000 133.82252 126 LEU C CA 1
ATOM 8691 C C . LEU C 1 131 ? -29.99926 -0.47463 -39.94034 1.000 133.91299 126 LEU C C 1
ATOM 8692 O O . LEU C 1 131 ? -30.36013 -0.43813 -41.12335 1.000 134.78982 126 LEU C O 1
ATOM 8708 N N . GLY C 1 132 ? -29.90785 0.60251 -39.16620 1.000 144.97585 127 GLY C N 1
ATOM 8709 C CA . GLY C 1 132 ? -30.29597 1.91304 -39.63801 1.000 145.03534 127 GLY C CA 1
ATOM 8710 C C . GLY C 1 132 ? -29.09968 2.80796 -39.86846 1.000 144.74445 127 GLY C C 1
ATOM 8711 O O . GLY C 1 132 ? -28.03480 2.34004 -40.28133 1.000 173.49163 127 GLY C O 1
ATOM 8715 N N . GLN C 1 133 ? -29.26246 4.10167 -39.59813 1.000 133.13994 128 GLN C N 1
ATOM 8716 C CA . GLN C 1 133 ? -28.21082 5.06252 -39.90454 1.000 133.00689 128 GLN C CA 1
ATOM 8717 C C . GLN C 1 133 ? -27.13034 5.05966 -38.82932 1.000 135.03118 128 GLN C C 1
ATOM 8718 O O . GLN C 1 133 ? -25.93654 5.06262 -39.14878 1.000 132.18666 128 GLN C O 1
ATOM 8732 N N . ASP C 1 134 ? -27.52551 5.05280 -37.55475 1.000 144.35178 129 ASP C N 1
ATOM 8733 C CA . ASP C 1 134 ? -26.58742 5.15843 -36.44524 1.000 143.56117 129 ASP C CA 1
ATOM 8734 C C . ASP C 1 134 ? -26.46467 3.86301 -35.64732 1.000 143.28779 129 ASP C C 1
ATOM 8735 O O . ASP C 1 134 ? -25.93912 3.87937 -34.53053 1.000 142.62556 129 ASP C O 1
ATOM 8744 N N . ASP C 1 135 ? -26.92673 2.73664 -36.19551 1.000 130.24827 130 ASP C N 1
ATOM 8745 C CA . ASP C 1 135 ? -26.80432 1.47401 -35.47088 1.000 147.97174 130 ASP C CA 1
ATOM 8746 C C . ASP C 1 135 ? -25.34811 1.03028 -35.38578 1.000 129.94702 130 ASP C C 1
ATOM 8747 O O . ASP C 1 135 ? -24.91544 0.47611 -34.36581 1.000 129.49080 130 ASP C O 1
ATOM 8756 N N . PHE C 1 136 ? -24.57356 1.28602 -36.44167 1.000 130.37333 131 PHE C N 1
ATOM 8757 C CA . PHE C 1 136 ? -23.17473 0.87714 -36.45632 1.000 130.32350 131 PHE C CA 1
ATOM 8758 C C . PHE C 1 136 ? -22.39298 1.59753 -35.36506 1.000 129.50502 131 PHE C C 1
ATOM 8759 O O . PHE C 1 136 ? -21.60193 0.98531 -34.63776 1.000 129.19641 131 PHE C O 1
ATOM 8776 N N . ILE C 1 137 ? -22.60544 2.90881 -35.23825 1.000 132.90939 132 ILE C N 1
ATOM 8777 C CA . ILE C 1 137 ? -21.90448 3.68101 -34.21946 1.000 129.64719 132 ILE C CA 1
ATOM 8778 C C . ILE C 1 137 ? -22.35620 3.25581 -32.82782 1.000 127.94340 132 ILE C C 1
ATOM 8779 O O . ILE C 1 137 ? -21.55165 3.18743 -31.89143 1.000 127.48597 132 ILE C O 1
ATOM 8795 N N . LYS C 1 138 ? -23.64908 2.96576 -32.66802 1.000 128.01455 133 LYS C N 1
ATOM 8796 C CA . LYS C 1 138 ? -24.14580 2.49174 -31.38148 1.000 127.57161 133 LYS C CA 1
ATOM 8797 C C . LYS C 1 138 ? -23.46985 1.18773 -30.98269 1.000 127.60193 133 LYS C C 1
ATOM 8798 O O . LYS C 1 138 ? -23.15283 0.97773 -29.80626 1.000 127.14740 133 LYS C O 1
ATOM 8817 N N . PHE C 1 139 ? -23.24079 0.29715 -31.94996 1.000 128.20109 134 PHE C N 1
ATOM 8818 C CA . PHE C 1 139 ? -22.57147 -0.96243 -31.63923 1.000 131.57907 134 PHE C CA 1
ATOM 8819 C C . PHE C 1 139 ? -21.08626 -0.74618 -31.36942 1.000 128.04290 134 PHE C C 1
ATOM 8820 O O . PHE C 1 139 ? -20.50168 -1.41653 -30.51052 1.000 127.83280 134 PHE C O 1
ATOM 8837 N N . LYS C 1 140 ? -20.46063 0.18559 -32.09124 1.000 128.09491 135 LYS C N 1
ATOM 8838 C CA . LYS C 1 140 ? -19.03259 0.43275 -31.94518 1.000 127.92763 135 LYS C CA 1
ATOM 8839 C C . LYS C 1 140 ? -18.69522 1.31095 -30.74783 1.000 127.24213 135 LYS C C 1
ATOM 8840 O O . LYS C 1 140 ? -17.52750 1.36313 -30.34728 1.000 127.07538 135 LYS C O 1
ATOM 8859 N N . SER C 1 141 ? -19.67901 1.99889 -30.17417 1.000 158.32958 136 SER C N 1
ATOM 8860 C CA . SER C 1 141 ? -19.42694 3.01139 -29.15622 1.000 157.78046 136 SER C CA 1
ATOM 8861 C C . SER C 1 141 ? -18.60595 2.48637 -27.98411 1.000 157.45053 136 SER C C 1
ATOM 8862 O O . SER C 1 141 ? -17.54781 3.05429 -27.68453 1.000 193.57958 136 SER C O 1
ATOM 8870 N N . PRO C 1 142 ? -19.02825 1.42131 -27.29878 1.000 125.98696 137 PRO C N 1
ATOM 8871 C CA . PRO C 1 142 ? -18.28155 0.97061 -26.11694 1.000 132.13010 137 PRO C CA 1
ATOM 8872 C C . PRO C 1 142 ? -17.05500 0.12548 -26.42172 1.000 131.81570 137 PRO C C 1
ATOM 8873 O O . PRO C 1 142 ? -16.39070 -0.31966 -25.47911 1.000 163.26266 137 PRO C O 1
ATOM 8884 N N . LEU C 1 143 ? -16.72387 -0.10238 -27.69474 1.000 138.27326 138 LEU C N 1
ATOM 8885 C CA . LEU C 1 143 ? -15.63211 -0.99535 -28.05476 1.000 141.26497 138 LEU C CA 1
ATOM 8886 C C . LEU C 1 143 ? -14.39014 -0.28268 -28.56488 1.000 132.49826 138 LEU C C 1
ATOM 8887 O O . LEU C 1 143 ? -13.32099 -0.89953 -28.59962 1.000 144.73663 138 LEU C O 1
ATOM 8903 N N . VAL C 1 144 ? -14.49682 0.98435 -28.96311 1.000 126.74538 139 VAL C N 1
ATOM 8904 C CA . VAL C 1 144 ? -13.34511 1.74623 -29.41911 1.000 126.87199 139 VAL C CA 1
ATOM 8905 C C . VAL C 1 144 ? -13.38320 3.12368 -28.77281 1.000 146.46095 139 VAL C C 1
ATOM 8906 O O . VAL C 1 144 ? -14.41971 3.58724 -28.29315 1.000 163.89581 139 VAL C O 1
ATOM 8919 N N . PHE C 1 145 ? -12.22983 3.77554 -28.76697 1.000 134.34557 140 PHE C N 1
ATOM 8920 C CA . PHE C 1 145 ? -12.10913 5.12300 -28.23732 1.000 139.34589 140 PHE C CA 1
ATOM 8921 C C . PHE C 1 145 ? -12.65371 6.12574 -29.24351 1.000 145.70341 140 PHE C C 1
ATOM 8922 O O . PHE C 1 145 ? -12.82312 5.80716 -30.42270 1.000 150.96751 140 PHE C O 1
ATOM 8939 N N . PRO C 1 146 ? -12.95060 7.34796 -28.79890 1.000 148.55647 141 PRO C N 1
ATOM 8940 C CA . PRO C 1 146 ? -13.62747 8.29679 -29.70062 1.000 133.60546 141 PRO C CA 1
ATOM 8941 C C . PRO C 1 146 ? -12.93229 8.46882 -31.04116 1.000 127.16706 141 PRO C C 1
ATOM 8942 O O . PRO C 1 146 ? -13.58306 8.39861 -32.09267 1.000 143.92132 141 PRO C O 1
ATOM 8953 N N . ALA C 1 147 ? -11.61052 8.65321 -31.03376 1.000 150.87706 142 ALA C N 1
ATOM 8954 C CA . ALA C 1 147 ? -10.90167 8.93342 -32.27709 1.000 171.24650 142 ALA C CA 1
ATOM 8955 C C . ALA C 1 147 ? -11.03103 7.78925 -33.27170 1.000 151.88905 142 ALA C C 1
ATOM 8956 O O . ALA C 1 147 ? -11.03293 8.02185 -34.48626 1.000 152.47151 142 ALA C O 1
ATOM 8963 N N . GLU C 1 148 ? -11.14921 6.55652 -32.78730 1.000 147.84059 143 GLU C N 1
ATOM 8964 C CA . GLU C 1 148 ? -11.22292 5.40133 -33.66895 1.000 150.63294 143 GLU C CA 1
ATOM 8965 C C . GLU C 1 148 ? -12.65064 5.11458 -34.11085 1.000 148.30459 143 GLU C C 1
ATOM 8966 O O . GLU C 1 148 ? -12.87032 4.18653 -34.89597 1.000 148.73064 143 GLU C O 1
ATOM 8978 N N . LEU C 1 149 ? -13.62096 5.89270 -33.62258 1.000 128.21235 144 LEU C N 1
ATOM 8979 C CA . LEU C 1 149 ? -15.02183 5.60560 -33.90793 1.000 128.24122 144 LEU C CA 1
ATOM 8980 C C . LEU C 1 149 ? -15.33597 5.75311 -35.38799 1.000 128.95315 144 LEU C C 1
ATOM 8981 O O . LEU C 1 149 ? -16.23602 5.08036 -35.90213 1.000 129.21595 144 LEU C O 1
ATOM 8997 N N . ASP C 1 150 ? -14.61138 6.62307 -36.08455 1.000 141.11710 145 ASP C N 1
ATOM 8998 C CA . ASP C 1 150 ? -14.89810 6.88692 -37.48635 1.000 141.86918 145 ASP C CA 1
ATOM 8999 C C . ASP C 1 150 ? -14.69274 5.62941 -38.32275 1.000 142.41714 145 ASP C C 1
ATOM 9000 O O . ASP C 1 150 ? -13.83653 4.79050 -38.02968 1.000 147.65449 145 ASP C O 1
ATOM 9009 N N . LEU C 1 151 ? -15.49951 5.50467 -39.37954 1.000 131.24570 146 LEU C N 1
ATOM 9010 C CA . LEU C 1 151 ? -15.35902 4.37380 -40.28966 1.000 131.91801 146 LEU C CA 1
ATOM 9011 C C . LEU C 1 151 ? -13.94627 4.27837 -40.84536 1.000 132.37896 146 LEU C C 1
ATOM 9012 O O . LEU C 1 151 ? -13.48401 3.18344 -41.18179 1.000 132.74583 146 LEU C O 1
ATOM 9028 N N . LEU C 1 152 ? -13.24741 5.40875 -40.94949 1.000 132.42956 147 LEU C N 1
ATOM 9029 C CA . LEU C 1 152 ? -11.90099 5.40779 -41.50308 1.000 132.93883 147 LEU C CA 1
ATOM 9030 C C . LEU C 1 152 ? -10.94009 4.52669 -40.71555 1.000 132.57575 147 LEU C C 1
ATOM 9031 O O . LEU C 1 152 ? -9.88470 4.16234 -41.24577 1.000 151.62643 147 LEU C O 1
ATOM 9047 N N . LYS C 1 153 ? -11.27118 4.17426 -39.47068 1.000 131.76314 148 LYS C N 1
ATOM 9048 C CA . LYS C 1 153 ? -10.36240 3.39966 -38.63360 1.000 131.43002 148 LYS C CA 1
ATOM 9049 C C . LYS C 1 153 ? -10.96826 2.14158 -38.02219 1.000 131.12810 148 LYS C C 1
ATOM 9050 O O . LYS C 1 153 ? -10.20366 1.26136 -37.60986 1.000 152.27117 148 LYS C O 1
ATOM 9069 N N . SER C 1 154 ? -12.29184 2.01748 -37.94341 1.000 130.95839 149 SER C N 1
ATOM 9070 C CA . SER C 1 154 ? -12.92933 0.83652 -37.36273 1.000 130.75157 149 SER C CA 1
ATOM 9071 C C . SER C 1 154 ? -14.20422 0.55878 -38.14528 1.000 131.17330 149 SER C C 1
ATOM 9072 O O . SER C 1 154 ? -15.15107 1.34889 -38.08500 1.000 130.95089 149 SER C O 1
ATOM 9080 N N . MET C 1 155 ? -14.23611 -0.55757 -38.87064 1.000 131.83609 150 MET C N 1
ATOM 9081 C CA . MET C 1 155 ? -15.35723 -0.88530 -39.74311 1.000 132.41678 150 MET C CA 1
ATOM 9082 C C . MET C 1 155 ? -16.11751 -2.07701 -39.17543 1.000 132.34860 150 MET C C 1
ATOM 9083 O O . MET C 1 155 ? -15.51182 -3.03459 -38.69356 1.000 132.32642 150 MET C O 1
ATOM 9097 N N . VAL C 1 156 ? -17.44066 -2.03007 -39.24313 1.000 132.38623 151 VAL C N 1
ATOM 9098 C CA . VAL C 1 156 ? -18.26441 -3.14740 -38.79413 1.000 132.45749 151 VAL C CA 1
ATOM 9099 C C . VAL C 1 156 ? -18.49949 -4.09711 -39.95888 1.000 133.51391 151 VAL C C 1
ATOM 9100 O O . VAL C 1 156 ? -18.66576 -3.67003 -41.10691 1.000 134.14180 151 VAL C O 1
ATOM 9113 N N . VAL C 1 157 ? -18.50611 -5.39821 -39.66224 1.000 133.78756 152 VAL C N 1
ATOM 9114 C CA . VAL C 1 157 ? -18.77170 -6.43285 -40.65261 1.000 134.85564 152 VAL C CA 1
ATOM 9115 C C . VAL C 1 157 ? -19.58185 -7.54401 -39.99849 1.000 134.95398 152 VAL C C 1
ATOM 9116 O O . VAL C 1 157 ? -19.62770 -7.67641 -38.77311 1.000 134.23654 152 VAL C O 1
ATOM 9129 N N . CYS C 1 158 ? -20.21990 -8.35295 -40.84336 1.000 135.94065 153 CYS C N 1
ATOM 9130 C CA . CYS C 1 158 ? -21.13303 -9.40292 -40.40733 1.000 136.25627 153 CYS C CA 1
ATOM 9131 C C . CYS C 1 158 ? -20.72462 -10.72204 -41.04305 1.000 137.31675 153 CYS C C 1
ATOM 9132 O O . CYS C 1 158 ? -20.70375 -10.83879 -42.27248 1.000 138.23605 153 CYS C O 1
ATOM 9140 N N . ARG C 1 159 ? -20.40172 -11.70901 -40.21146 1.000 137.25830 154 ARG C N 1
ATOM 9141 C CA . ARG C 1 159 ? -20.11964 -13.06275 -40.66203 1.000 138.30523 154 ARG C CA 1
ATOM 9142 C C . ARG C 1 159 ? -21.35007 -13.93172 -40.42087 1.000 138.84169 154 ARG C C 1
ATOM 9143 O O . ARG C 1 159 ? -22.09230 -13.73279 -39.45306 1.000 138.19719 154 ARG C O 1
ATOM 9164 N N . ALA C 1 160 ? -21.55158 -14.90804 -41.30365 1.000 140.09740 155 ALA C N 1
ATOM 9165 C CA . ALA C 1 160 ? -22.72500 -15.77254 -41.27963 1.000 140.85982 155 ALA C CA 1
ATOM 9166 C C . ALA C 1 160 ? -22.33489 -17.18750 -40.87476 1.000 143.30023 155 ALA C C 1
ATOM 9167 O O . ALA C 1 160 ? -21.36190 -17.74186 -41.39645 1.000 142.09175 155 ALA C O 1
ATOM 9174 N N . TYR C 1 161 ? -23.09442 -17.76411 -39.94323 1.000 160.51126 156 TYR C N 1
ATOM 9175 C CA . TYR C 1 161 ? -22.93240 -19.13628 -39.46883 1.000 161.20970 156 TYR C CA 1
ATOM 9176 C C . TYR C 1 161 ? -24.23434 -19.87808 -39.76405 1.000 163.17380 156 TYR C C 1
ATOM 9177 O O . TYR C 1 161 ? -25.16272 -19.85735 -38.95229 1.000 161.94698 156 TYR C O 1
ATOM 9195 N N . ILE C 1 162 ? -24.31163 -20.49735 -40.93955 1.000 182.02378 157 ILE C N 1
ATOM 9196 C CA . ILE C 1 162 ? -25.51232 -21.18725 -41.40202 1.000 173.01557 157 ILE C CA 1
ATOM 9197 C C . ILE C 1 162 ? -25.27201 -22.69022 -41.28220 1.000 177.85305 157 ILE C C 1
ATOM 9198 O O . ILE C 1 162 ? -24.41203 -23.24628 -41.97421 1.000 155.64022 157 ILE C O 1
ATOM 9214 N N . THR C 1 163 ? -26.02492 -23.35414 -40.40216 1.000 173.64508 158 THR C N 1
ATOM 9215 C CA . THR C 1 163 ? -26.02607 -24.80383 -40.27003 1.000 174.90370 158 THR C CA 1
ATOM 9216 C C . THR C 1 163 ? -27.47270 -25.27996 -40.23621 1.000 175.77212 158 THR C C 1
ATOM 9217 O O . THR C 1 163 ? -28.37110 -24.53467 -39.83048 1.000 181.06169 158 THR C O 1
ATOM 9228 N N . GLU C 1 164 ? -27.69663 -26.53552 -40.64205 1.000 162.93387 159 GLU C N 1
ATOM 9229 C CA . GLU C 1 164 ? -29.06674 -27.03192 -40.71969 1.000 163.95509 159 GLU C CA 1
ATOM 9230 C C . GLU C 1 164 ? -29.81902 -26.81249 -39.41258 1.000 163.11615 159 GLU C C 1
ATOM 9231 O O . GLU C 1 164 ? -31.03268 -26.57724 -39.42227 1.000 188.48858 159 GLU C O 1
ATOM 9243 N N . HIS C 1 165 ? -29.11776 -26.87321 -38.28240 1.000 160.45776 160 HIS C N 1
ATOM 9244 C CA . HIS C 1 165 ? -29.75352 -26.72696 -36.98092 1.000 159.73785 160 HIS C CA 1
ATOM 9245 C C . HIS C 1 165 ? -29.76826 -25.30132 -36.44659 1.000 171.58686 160 HIS C C 1
ATOM 9246 O O . HIS C 1 165 ? -30.57126 -25.00995 -35.55391 1.000 189.61542 160 HIS C O 1
ATOM 9260 N N . ARG C 1 166 ? -28.92544 -24.40416 -36.95272 1.000 181.51654 161 ARG C N 1
ATOM 9261 C CA . ARG C 1 166 ? -28.91340 -23.05568 -36.40158 1.000 168.81783 161 ARG C CA 1
ATOM 9262 C C . ARG C 1 166 ? -28.30162 -22.04517 -37.35390 1.000 169.69879 161 ARG C C 1
ATOM 9263 O O . ARG C 1 166 ? -27.33503 -22.33639 -38.05762 1.000 181.99455 161 ARG C O 1
ATOM 9284 N N . THR C 1 167 ? -28.87136 -20.84260 -37.33761 1.000 166.09593 162 THR C N 1
ATOM 9285 C CA . THR C 1 167 ? -28.37435 -19.70193 -38.09132 1.000 153.18007 162 THR C CA 1
ATOM 9286 C C . THR C 1 167 ? -27.97645 -18.62229 -37.09743 1.000 157.70045 162 THR C C 1
ATOM 9287 O O . THR C 1 167 ? -28.78269 -18.23028 -36.24619 1.000 159.74223 162 THR C O 1
ATOM 9298 N N . THR C 1 168 ? -26.74157 -18.14183 -37.20824 1.000 177.64804 163 THR C N 1
ATOM 9299 C CA . THR C 1 168 ? -26.21001 -17.16619 -36.26706 1.000 163.43230 163 THR C CA 1
ATOM 9300 C C . THR C 1 168 ? -25.44592 -16.10144 -37.03754 1.000 147.32613 163 THR C C 1
ATOM 9301 O O . THR C 1 168 ? -24.75775 -16.40085 -38.01728 1.000 139.57843 163 THR C O 1
ATOM 9312 N N . MET C 1 169 ? -25.58565 -14.85303 -36.60497 1.000 137.85331 164 MET C N 1
ATOM 9313 C CA . MET C 1 169 ? -24.88478 -13.73103 -37.21564 1.000 137.32467 164 MET C CA 1
ATOM 9314 C C . MET C 1 169 ? -23.88060 -13.16794 -36.22202 1.000 136.20683 164 MET C C 1
ATOM 9315 O O . MET C 1 169 ? -24.25464 -12.77009 -35.11372 1.000 139.10741 164 MET C O 1
ATOM 9329 N N . GLN C 1 170 ? -22.61144 -13.13213 -36.61825 1.000 147.00095 165 GLN C N 1
ATOM 9330 C CA . GLN C 1 170 ? -21.53886 -12.64061 -35.76122 1.000 146.06852 165 GLN C CA 1
ATOM 9331 C C . GLN C 1 170 ? -21.07203 -11.29363 -36.29582 1.000 145.53447 165 GLN C C 1
ATOM 9332 O O . GLN C 1 170 ? -20.47100 -11.22010 -37.37196 1.000 146.03745 165 GLN C O 1
ATOM 9346 N N . PHE C 1 171 ? -21.36266 -10.23006 -35.55107 1.000 136.62329 166 PHE C N 1
ATOM 9347 C CA . PHE C 1 171 ? -20.95341 -8.88849 -35.93703 1.000 133.27005 166 PHE C CA 1
ATOM 9348 C C . PHE C 1 171 ? -19.62179 -8.57388 -35.26943 1.000 132.63356 166 PHE C C 1
ATOM 9349 O O . PHE C 1 171 ? -19.48122 -8.72104 -34.05120 1.000 140.77131 166 PHE C O 1
ATOM 9366 N N . LEU C 1 172 ? -18.64927 -8.14728 -36.06594 1.000 132.79346 167 LEU C N 1
ATOM 9367 C CA . LEU C 1 172 ? -17.30835 -7.87344 -35.57442 1.000 132.33560 167 LEU C CA 1
ATOM 9368 C C . LEU C 1 172 ? -16.83739 -6.52510 -36.10032 1.000 132.04225 167 LEU C C 1
ATOM 9369 O O . LEU C 1 172 ? -17.43529 -5.93615 -37.00667 1.000 132.33596 167 LEU C O 1
ATOM 9385 N N . VAL C 1 173 ? -15.75074 -6.03751 -35.50834 1.000 131.51988 168 VAL C N 1
ATOM 9386 C CA . VAL C 1 173 ? -15.17303 -4.74203 -35.84103 1.000 131.23577 168 VAL C CA 1
ATOM 9387 C C . VAL C 1 173 ? -13.74285 -4.97867 -36.30026 1.000 131.59744 168 VAL C C 1
ATOM 9388 O O . VAL C 1 173 ? -12.91147 -5.47882 -35.53237 1.000 144.75476 168 VAL C O 1
ATOM 9401 N N . PHE C 1 174 ? -13.46137 -4.62200 -37.54722 1.000 132.18968 169 PHE C N 1
ATOM 9402 C CA . PHE C 1 174 ? -12.15399 -4.81036 -38.15121 1.000 132.66943 169 PHE C CA 1
ATOM 9403 C C . PHE C 1 174 ? -11.39443 -3.49199 -38.18161 1.000 132.33900 169 PHE C C 1
ATOM 9404 O O . PHE C 1 174 ? -11.97181 -2.42645 -38.43089 1.000 139.05235 169 PHE C O 1
ATOM 9421 N N . GLN C 1 175 ? -10.09534 -3.58236 -37.91346 1.000 132.32569 170 GLN C N 1
ATOM 9422 C CA . GLN C 1 175 ? -9.16156 -2.47272 -37.97924 1.000 132.17858 170 GLN C CA 1
ATOM 9423 C C . GLN C 1 175 ? -7.99330 -2.89398 -38.85993 1.000 141.30207 170 GLN C C 1
ATOM 9424 O O . GLN C 1 175 ? -7.85093 -4.06605 -39.22044 1.000 140.99685 170 GLN C O 1
ATOM 9438 N N . ALA C 1 176 ? -7.14719 -1.93067 -39.20717 1.000 143.70025 171 ALA C N 1
ATOM 9439 C CA . ALA C 1 176 ? -5.96108 -2.20822 -40.00422 1.000 133.82722 171 ALA C CA 1
ATOM 9440 C C . ALA C 1 176 ? -4.80351 -2.60176 -39.09554 1.000 133.56983 171 ALA C C 1
ATOM 9441 O O . ALA C 1 176 ? -4.51348 -1.91053 -38.11391 1.000 153.65562 171 ALA C O 1
ATOM 9448 N N . ALA C 1 177 ? -4.14660 -3.71528 -39.42576 1.000 134.16777 172 ALA C N 1
ATOM 9449 C CA . ALA C 1 177 ? -2.97433 -4.14402 -38.67050 1.000 134.06938 172 ALA C CA 1
ATOM 9450 C C . ALA C 1 177 ? -1.74755 -3.34357 -39.09030 1.000 141.88562 172 ALA C C 1
ATOM 9451 O O . ALA C 1 177 ? -1.01075 -2.82597 -38.24408 1.000 133.98387 172 ALA C O 1
ATOM 9458 N N . ASN C 1 178 ? -1.51594 -3.23529 -40.39775 1.000 140.89469 173 ASN C N 1
ATOM 9459 C CA . ASN C 1 178 ? -0.40696 -2.45346 -40.94158 1.000 135.71914 173 ASN C CA 1
ATOM 9460 C C . ASN C 1 178 ? -0.91121 -1.02629 -41.10951 1.000 135.43527 173 ASN C C 1
ATOM 9461 O O . ASN C 1 178 ? -1.43231 -0.64454 -42.15848 1.000 146.92717 173 ASN C O 1
ATOM 9472 N N . ALA C 1 179 ? -0.75663 -0.22769 -40.05035 1.000 134.69811 174 ALA C N 1
ATOM 9473 C CA . ALA C 1 179 ? -1.26215 1.14089 -40.07046 1.000 157.32383 174 ALA C CA 1
ATOM 9474 C C . ALA C 1 179 ? -0.63699 1.95066 -41.19839 1.000 142.56779 174 ALA C C 1
ATOM 9475 O O . ALA C 1 179 ? -1.31227 2.77029 -41.83283 1.000 135.54559 174 ALA C O 1
ATOM 9482 N N . GLN C 1 180 ? 0.65399 1.73778 -41.46125 1.000 135.78671 175 GLN C N 1
ATOM 9483 C CA . GLN C 1 180 ? 1.35053 2.55250 -42.45076 1.000 136.61826 175 GLN C CA 1
ATOM 9484 C C . GLN C 1 180 ? 0.80173 2.31052 -43.85217 1.000 137.44163 175 GLN C C 1
ATOM 9485 O O . GLN C 1 180 ? 0.65249 3.25155 -44.64047 1.000 151.71651 175 GLN C O 1
ATOM 9499 N N . LYS C 1 181 ? 0.47675 1.05930 -44.17737 1.000 157.60032 176 LYS C N 1
ATOM 9500 C CA . LYS C 1 181 ? -0.04656 0.75834 -45.50633 1.000 158.47335 176 LYS C CA 1
ATOM 9501 C C . LYS C 1 181 ? -1.46825 1.28423 -45.67223 1.000 158.15408 176 LYS C C 1
ATOM 9502 O O . LYS C 1 181 ? -1.83773 1.75860 -46.75343 1.000 158.86274 176 LYS C O 1
ATOM 9521 N N . ALA C 1 182 ? -2.28533 1.19976 -44.61886 1.000 137.23039 177 ALA C N 1
ATOM 9522 C CA . ALA C 1 182 ? -3.60374 1.82488 -44.66116 1.000 136.87847 177 ALA C CA 1
ATOM 9523 C C . ALA C 1 182 ? -3.47910 3.32954 -44.86697 1.000 136.94587 177 ALA C C 1
ATOM 9524 O O . ALA C 1 182 ? -4.26060 3.93430 -45.61239 1.000 137.30061 177 ALA C O 1
ATOM 9531 N N . SER C 1 183 ? -2.49740 3.94991 -44.20722 1.000 136.67426 178 SER C N 1
ATOM 9532 C CA . SER C 1 183 ? -2.22887 5.36864 -44.41660 1.000 136.88105 178 SER C CA 1
ATOM 9533 C C . SER C 1 183 ? -1.85179 5.65557 -45.86252 1.000 138.08566 178 SER C C 1
ATOM 9534 O O . SER C 1 183 ? -2.28892 6.65586 -46.44256 1.000 141.14725 178 SER C O 1
ATOM 9542 N N . ARG C 1 184 ? -1.02625 4.79462 -46.45573 1.000 138.78111 179 ARG C N 1
ATOM 9543 C CA . ARG C 1 184 ? -0.65058 4.97430 -47.85425 1.000 140.02374 179 ARG C CA 1
ATOM 9544 C C . ARG C 1 184 ? -1.87121 4.88128 -48.76182 1.000 140.44185 179 ARG C C 1
ATOM 9545 O O . ARG C 1 184 ? -2.02963 5.68073 -49.69362 1.000 141.20943 179 ARG C O 1
ATOM 9566 N N . VAL C 1 185 ? -2.74350 3.90472 -48.50490 1.000 140.01628 180 VAL C N 1
ATOM 9567 C CA . VAL C 1 185 ? -3.95437 3.75251 -49.30782 1.000 140.42244 180 VAL C CA 1
ATOM 9568 C C . VAL C 1 185 ? -4.83926 4.98678 -49.18064 1.000 140.07052 180 VAL C C 1
ATOM 9569 O O . VAL C 1 185 ? -5.41707 5.46334 -50.16713 1.000 147.84895 180 VAL C O 1
ATOM 9582 N N . MET C 1 186 ? -4.96667 5.52358 -47.96582 1.000 141.27224 181 MET C N 1
ATOM 9583 C CA . MET C 1 186 ? -5.80466 6.70449 -47.78215 1.000 140.94574 181 MET C CA 1
ATOM 9584 C C . MET C 1 186 ? -5.19120 7.93664 -48.43629 1.000 141.68484 181 MET C C 1
ATOM 9585 O O . MET C 1 186 ? -5.92289 8.80158 -48.92735 1.000 141.99998 181 MET C O 1
ATOM 9599 N N . ASP C 1 187 ? -3.86034 8.03902 -48.45433 1.000 139.75685 182 ASP C N 1
ATOM 9600 C CA . ASP C 1 187 ? -3.22004 9.10857 -49.21444 1.000 140.66926 182 ASP C CA 1
ATOM 9601 C C . ASP C 1 187 ? -3.51069 8.96541 -50.70317 1.000 141.89800 182 ASP C C 1
ATOM 9602 O O . ASP C 1 187 ? -3.77009 9.95939 -51.39289 1.000 152.51424 182 ASP C O 1
ATOM 9611 N N . MET C 1 188 ? -3.45581 7.73565 -51.21982 1.000 142.28602 183 MET C N 1
ATOM 9612 C CA . MET C 1 188 ? -3.82775 7.50621 -52.61250 1.000 143.48758 183 MET C CA 1
ATOM 9613 C C . MET C 1 188 ? -5.24932 7.99218 -52.87374 1.000 143.43252 183 MET C C 1
ATOM 9614 O O . MET C 1 188 ? -5.51991 8.66856 -53.87438 1.000 144.39977 183 MET C O 1
ATOM 9628 N N . ILE C 1 189 ? -6.17244 7.65554 -51.97084 1.000 142.35206 184 ILE C N 1
ATOM 9629 C CA . ILE C 1 189 ? -7.57123 8.02956 -52.15843 1.000 142.27257 184 ILE C CA 1
ATOM 9630 C C . ILE C 1 189 ? -7.73692 9.54423 -52.10599 1.000 142.29693 184 ILE C C 1
ATOM 9631 O O . ILE C 1 189 ? -8.50902 10.12393 -52.87856 1.000 142.95182 184 ILE C O 1
ATOM 9647 N N . SER C 1 190 ? -7.03598 10.20775 -51.18312 1.000 141.63873 185 SER C N 1
ATOM 9648 C CA . SER C 1 190 ? -7.13260 11.66131 -51.08675 1.000 141.72132 185 SER C CA 1
ATOM 9649 C C . SER C 1 190 ? -6.58103 12.33297 -52.33780 1.000 143.12458 185 SER C C 1
ATOM 9650 O O . SER C 1 190 ? -7.15227 13.31381 -52.83071 1.000 143.65228 185 SER C O 1
ATOM 9658 N N . ASP C 1 191 ? -5.46841 11.81918 -52.86686 1.000 157.78373 186 ASP C N 1
ATOM 9659 C CA . ASP C 1 191 ? -4.93513 12.35235 -54.11559 1.000 156.81944 186 ASP C CA 1
ATOM 9660 C C . ASP C 1 191 ? -5.93157 12.16750 -55.25217 1.000 146.13477 186 ASP C C 1
ATOM 9661 O O . ASP C 1 191 ? -6.15078 13.08278 -56.05498 1.000 147.08689 186 ASP C O 1
ATOM 9670 N N . MET C 1 192 ? -6.54899 10.98709 -55.33285 1.000 145.89996 187 MET C N 1
ATOM 9671 C CA . MET C 1 192 ? -7.54233 10.74406 -56.37333 1.000 146.75611 187 MET C CA 1
ATOM 9672 C C . MET C 1 192 ? -8.70614 11.71932 -56.25045 1.000 146.53820 187 MET C C 1
ATOM 9673 O O . MET C 1 192 ? -9.17276 12.27133 -57.25325 1.000 147.61581 187 MET C O 1
ATOM 9687 N N . SER C 1 193 ? -9.18689 11.94497 -55.02557 1.000 145.20637 188 SER C N 1
ATOM 9688 C CA . SER C 1 193 ? -10.28887 12.87998 -54.82292 1.000 144.96108 188 SER C CA 1
ATOM 9689 C C . SER C 1 193 ? -9.89749 14.28899 -55.24779 1.000 152.18317 188 SER C C 1
ATOM 9690 O O . SER C 1 193 ? -10.67037 14.97999 -55.92173 1.000 191.49651 188 SER C O 1
ATOM 9698 N N . GLN C 1 194 ? -8.69741 14.73338 -54.86608 1.000 165.79263 189 GLN C N 1
ATOM 9699 C CA . GLN C 1 194 ? -8.26517 16.07791 -55.23443 1.000 166.59129 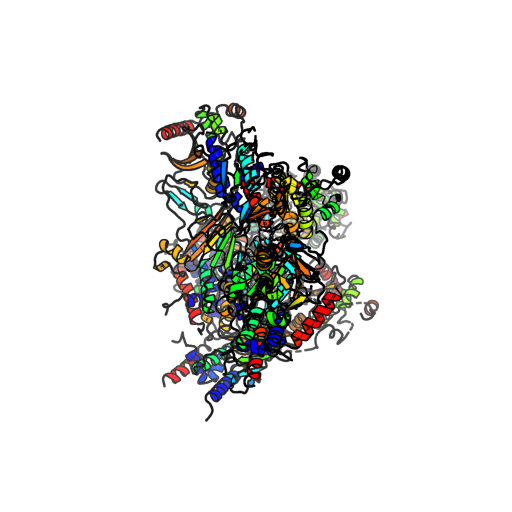189 GLN C CA 1
ATOM 9700 C C . GLN C 1 194 ? -8.13873 16.21443 -56.74641 1.000 168.24488 189 GLN C C 1
ATOM 9701 O O . GLN C 1 194 ? -8.42330 17.27650 -57.31154 1.000 169.09609 189 GLN C O 1
ATOM 9715 N N . GLN C 1 195 ? -7.69857 15.14771 -57.41452 1.000 181.02938 190 GLN C N 1
ATOM 9716 C CA . GLN C 1 195 ? -7.55856 15.17471 -58.86463 1.000 150.29318 190 GLN C CA 1
ATOM 9717 C C . GLN C 1 195 ? -8.91304 15.17359 -59.56393 1.000 181.61529 190 GLN C C 1
ATOM 9718 O O . GLN C 1 195 ? -9.11965 15.90580 -60.53762 1.000 174.50921 190 GLN C O 1
ATOM 9732 N N . LEU C 1 196 ? -9.84849 14.36962 -59.07220 1.000 195.54805 191 LEU C N 1
ATOM 9733 C CA . LEU C 1 196 ? -11.11218 14.08335 -59.76386 1.000 197.04240 191 LEU C CA 1
ATOM 9734 C C . LEU C 1 196 ? -12.03202 15.29403 -59.87370 1.000 196.31112 191 LEU C C 1
ATOM 9735 O O . LEU C 1 196 ? -12.78963 15.60170 -58.95368 1.000 176.95493 191 LEU C O 1
ATOM 9751 N N . SER C 1 197 ? -12.00878 15.96430 -61.02861 1.000 210.15299 192 SER C N 1
ATOM 9752 C CA . SER C 1 197 ? -13.00078 16.99937 -61.32973 1.000 210.64396 192 SER C CA 1
ATOM 9753 C C . SER C 1 197 ? -14.16843 16.33245 -62.06176 1.000 226.57414 192 SER C C 1
ATOM 9754 O O . SER C 1 197 ? -14.41036 16.55213 -63.25119 1.000 212.72918 192 SER C O 1
ATOM 9762 N N . ARG C 1 198 ? -14.93122 15.54496 -61.30179 1.000 266.07526 193 ARG C N 1
ATOM 9763 C CA . ARG C 1 198 ? -16.07796 14.82616 -61.84107 1.000 258.40346 193 ARG C CA 1
ATOM 9764 C C . ARG C 1 198 ? -17.05893 14.46250 -60.73670 1.000 268.32020 193 ARG C C 1
ATOM 9765 O O . ARG C 1 198 ? -16.75847 14.54940 -59.54347 1.000 272.98889 193 ARG C O 1
ATOM 9786 N N . SER C 1 199 ? -18.24927 14.05696 -61.17198 1.000 226.14759 194 SER C N 1
ATOM 9787 C CA . SER C 1 199 ? -19.32551 13.61965 -60.29747 1.000 242.07399 194 SER C CA 1
ATOM 9788 C C . SER C 1 199 ? -19.03879 12.23832 -59.71857 1.000 219.64636 194 SER C C 1
ATOM 9789 O O . SER C 1 199 ? -17.89781 11.91693 -59.38644 1.000 177.34794 194 SER C O 1
ATOM 9797 N N . VAL D 2 16 ? -3.53961 18.58177 -50.85442 1.000 178.52969 77 VAL D N 1
ATOM 9798 C CA . VAL D 2 16 ? -4.31608 19.26334 -49.82530 1.000 184.35202 77 VAL D CA 1
ATOM 9799 C C . VAL D 2 16 ? -4.03783 18.61949 -48.47082 1.000 180.86393 77 VAL D C 1
ATOM 9800 O O . VAL D 2 16 ? -3.73665 17.42741 -48.39060 1.000 175.91172 77 VAL D O 1
ATOM 9812 N N . ASP D 2 17 ? -4.13928 19.41912 -47.40947 1.000 214.63198 78 ASP D N 1
ATOM 9813 C CA . ASP D 2 17 ? -3.84054 18.93276 -46.06969 1.000 181.85264 78 ASP D CA 1
ATOM 9814 C C . ASP D 2 17 ? -4.64799 17.68017 -45.75718 1.000 148.57075 78 ASP D C 1
ATOM 9815 O O . ASP D 2 17 ? -5.84154 17.59606 -46.05611 1.000 148.80621 78 ASP D O 1
ATOM 9824 N N . ARG D 2 18 ? -3.97530 16.70012 -45.15218 1.000 152.28127 79 ARG D N 1
ATOM 9825 C CA . ARG D 2 18 ? -4.63534 15.46821 -44.73700 1.000 151.41596 79 ARG D CA 1
ATOM 9826 C C . ARG D 2 18 ? -5.68167 15.70463 -43.65746 1.000 151.95750 79 ARG D C 1
ATOM 9827 O O . ARG D 2 18 ? -6.60773 14.89758 -43.52440 1.000 179.45336 79 ARG D O 1
ATOM 9848 N N . SER D 2 19 ? -5.55590 16.78283 -42.88104 1.000 170.15824 80 SER D N 1
ATOM 9849 C CA . SER D 2 19 ? -6.53893 17.05543 -41.83829 1.000 156.33281 80 SER D CA 1
ATOM 9850 C C . SER D 2 19 ? -7.94249 17.19214 -42.41553 1.000 139.12643 80 SER D C 1
ATOM 9851 O O . SER D 2 19 ? -8.92202 16.78573 -41.77936 1.000 146.43269 80 SER D O 1
ATOM 9859 N N . HIS D 2 20 ? -8.06720 17.75622 -43.61641 1.000 136.79038 81 HIS D N 1
ATOM 9860 C CA . HIS D 2 20 ? -9.38205 17.92125 -44.23353 1.000 141.62785 81 HIS D CA 1
ATOM 9861 C C . HIS D 2 20 ? -9.68153 16.75625 -45.18015 1.000 137.29702 81 HIS D C 1
ATOM 9862 O O . HIS D 2 20 ? -9.89318 16.92693 -46.38141 1.000 149.11525 81 HIS D O 1
ATOM 9876 N N . PHE D 2 21 ? -9.71574 15.55127 -44.61883 1.000 136.54533 82 PHE D N 1
ATOM 9877 C CA . PHE D 2 21 ? -10.07727 14.35575 -45.37623 1.000 136.77962 82 PHE D CA 1
ATOM 9878 C C . PHE D 2 21 ? -11.45555 13.88993 -44.90671 1.000 162.93026 82 PHE D C 1
ATOM 9879 O O . PHE D 2 21 ? -11.58301 12.98641 -44.07930 1.000 142.27022 82 PHE D O 1
ATOM 9896 N N . SER D 2 22 ? -12.49519 14.52683 -45.44044 1.000 157.45261 83 SER D N 1
ATOM 9897 C CA . SER D 2 22 ? -13.86761 14.17146 -45.10371 1.000 162.18984 83 SER D CA 1
ATOM 9898 C C . SER D 2 22 ? -14.23167 12.80038 -45.67142 1.000 153.63077 83 SER D C 1
ATOM 9899 O O . SER D 2 22 ? -13.62313 12.31055 -46.62683 1.000 154.39333 83 SER D O 1
ATOM 9907 N N . LEU D 2 23 ? -15.24586 12.17739 -45.06326 1.000 135.46502 84 LEU D N 1
ATOM 9908 C CA . LEU D 2 23 ? -15.77709 10.93391 -45.61059 1.000 135.71946 84 LEU D CA 1
ATOM 9909 C C . LEU D 2 23 ? -16.17352 11.10126 -47.07139 1.000 136.89080 84 LEU D C 1
ATOM 9910 O O . LEU D 2 23 ? -16.06483 10.15546 -47.86246 1.000 137.48891 84 LEU D O 1
ATOM 9926 N N . ARG D 2 24 ? -16.64352 12.29339 -47.44555 1.000 146.11904 85 ARG D N 1
ATOM 9927 C CA . ARG D 2 24 ? -17.02784 12.53137 -48.83158 1.000 147.31585 85 ARG D CA 1
ATOM 9928 C C . ARG D 2 24 ? -15.82561 12.44392 -49.76267 1.000 148.20589 85 ARG D C 1
ATOM 9929 O O . ARG D 2 24 ? -15.92606 11.89360 -50.86464 1.000 161.64050 85 ARG D O 1
ATOM 9950 N N . ASP D 2 25 ? -14.68858 13.01264 -49.35605 1.000 141.76747 86 ASP D N 1
ATOM 9951 C CA . ASP D 2 25 ? -13.47222 12.86837 -50.15049 1.000 154.63768 86 ASP D CA 1
ATOM 9952 C C . ASP D 2 25 ? -13.12282 11.39797 -50.33645 1.000 142.59733 86 ASP D C 1
ATOM 9953 O O . ASP D 2 25 ? -12.75708 10.96682 -51.43693 1.000 148.14887 86 ASP D O 1
ATOM 9962 N N . PHE D 2 26 ? -13.22191 10.61946 -49.25825 1.000 138.96829 87 PHE D N 1
ATOM 9963 C CA . PHE D 2 26 ? -12.94702 9.18649 -49.30936 1.000 138.93864 87 PHE D CA 1
ATOM 9964 C C . PHE D 2 26 ? -13.83238 8.49294 -50.33798 1.000 139.75119 87 PHE D C 1
ATOM 9965 O O . PHE D 2 26 ? -13.33814 7.79412 -51.23620 1.000 140.60904 87 PHE D O 1
ATOM 9982 N N . PHE D 2 27 ? -15.14831 8.69653 -50.23919 1.000 139.57105 88 PHE D N 1
ATOM 9983 C CA . PHE D 2 27 ? -16.06514 8.00708 -51.14160 1.000 140.34715 88 PHE D CA 1
ATOM 9984 C C . PHE D 2 27 ? -15.94138 8.49683 -52.58182 1.000 141.73518 88 PHE D C 1
ATOM 9985 O O . PHE D 2 27 ? -16.10343 7.70217 -53.51152 1.000 142.64223 88 PHE D O 1
ATOM 10002 N N . ARG D 2 28 ? -15.64818 9.78081 -52.80054 1.000 142.00994 89 ARG D N 1
ATOM 10003 C CA . ARG D 2 28 ? -15.43109 10.24887 -54.16582 1.000 143.41386 89 ARG D CA 1
ATOM 10004 C C . ARG D 2 28 ? -14.18273 9.60909 -54.76108 1.000 144.06788 89 ARG D C 1
ATOM 10005 O O . ARG D 2 28 ? -14.21338 9.07720 -55.87895 1.000 145.20734 89 ARG D O 1
ATOM 10026 N N . GLY D 2 29 ? -13.06529 9.67056 -54.03336 1.000 143.42696 90 GLY D N 1
ATOM 10027 C CA . GLY D 2 29 ? -11.85332 9.02884 -54.50707 1.000 143.99767 90 GLY D CA 1
ATOM 10028 C C . GLY D 2 29 ? -12.05836 7.56520 -54.83172 1.000 144.26036 90 GLY D C 1
ATOM 10029 O O . GLY D 2 29 ? -11.47187 7.04298 -55.78252 1.000 151.33668 90 GLY D O 1
ATOM 10033 N N . ILE D 2 30 ? -12.89188 6.87785 -54.04755 1.000 143.38236 91 ILE D N 1
ATOM 10034 C CA . ILE D 2 30 ? -13.16795 5.47437 -54.34414 1.000 143.70528 91 ILE D CA 1
ATOM 10035 C C . ILE D 2 30 ? -14.01716 5.35077 -55.60498 1.000 144.96362 91 ILE D C 1
ATOM 10036 O O . ILE D 2 30 ? -13.72845 4.53570 -56.48773 1.000 145.97685 91 ILE D O 1
ATOM 10052 N N . SER D 2 31 ? -15.08580 6.14722 -55.70400 1.000 144.97503 92 SER D N 1
ATOM 10053 C CA . SER D 2 31 ? -15.92194 6.12288 -56.89952 1.000 146.23179 92 SER D CA 1
ATOM 10054 C C . SER D 2 31 ? -15.09487 6.34650 -58.15581 1.000 147.63806 92 SER D C 1
ATOM 10055 O O . SER D 2 31 ? -15.44200 5.84266 -59.22981 1.000 148.87055 92 SER D O 1
ATOM 10063 N N . ALA D 2 32 ? -14.00046 7.10028 -58.04291 1.000 147.54751 93 ALA D N 1
ATOM 10064 C CA . ALA D 2 32 ? -13.09000 7.24998 -59.17280 1.000 148.88759 93 ALA D CA 1
ATOM 10065 C C . ALA D 2 32 ? -12.53513 5.89834 -59.60727 1.000 149.45855 93 ALA D C 1
ATOM 10066 O O . ALA D 2 32 ? -12.49917 5.58200 -60.80197 1.000 150.87548 93 ALA D O 1
ATOM 10073 N N . ASN D 2 33 ? -12.09914 5.08466 -58.64569 1.000 148.43267 94 ASN D N 1
ATOM 10074 C CA . ASN D 2 33 ? -11.45385 3.80402 -58.92885 1.000 148.90283 94 ASN D CA 1
ATOM 10075 C C . ASN D 2 33 ? -11.85666 2.81689 -57.84164 1.000 154.68558 94 ASN D C 1
ATOM 10076 O O . ASN D 2 33 ? -11.43229 2.95176 -56.68985 1.000 160.19544 94 ASN D O 1
ATOM 10087 N N . PHE D 2 34 ? -12.67236 1.82346 -58.20990 1.000 148.24157 95 PHE D N 1
ATOM 10088 C CA . PHE D 2 34 ? -13.10448 0.81823 -57.24437 1.000 147.31527 95 PHE D CA 1
ATOM 10089 C C . PHE D 2 34 ? -11.92129 0.05477 -56.66088 1.000 146.88696 95 PHE D C 1
ATOM 10090 O O . PHE D 2 34 ? -12.00746 -0.47147 -55.54295 1.000 145.79762 95 PHE D O 1
ATOM 10107 N N . GLU D 2 35 ? -10.81698 -0.03323 -57.40570 1.000 147.79291 96 GLU D N 1
ATOM 10108 C CA . GLU D 2 35 ? -9.66704 -0.78843 -56.92349 1.000 147.51812 96 GLU D CA 1
ATOM 10109 C C . GLU D 2 35 ? -9.10185 -0.17733 -55.64911 1.000 148.50630 96 GLU D C 1
ATOM 10110 O O . GLU D 2 35 ? -8.57185 -0.89762 -54.79690 1.000 165.04078 96 GLU D O 1
ATOM 10122 N N . LEU D 2 36 ? -9.21581 1.14284 -55.49246 1.000 145.69959 97 LEU D N 1
ATOM 10123 C CA . LEU D 2 36 ? -8.79139 1.77462 -54.24790 1.000 144.38428 97 LEU D CA 1
ATOM 10124 C C . LEU D 2 36 ? -9.65711 1.31711 -53.07980 1.000 143.17997 97 LEU D C 1
ATOM 10125 O O . LEU D 2 36 ? -9.14944 1.04695 -51.98320 1.000 142.22036 97 LEU D O 1
ATOM 10141 N N . GLY D 2 37 ? -10.96838 1.21217 -53.29818 1.000 143.27817 98 GLY D N 1
ATOM 10142 C CA . GLY D 2 37 ? -11.83585 0.69509 -52.25532 1.000 142.27573 98 GLY D CA 1
ATOM 10143 C C . GLY D 2 37 ? -11.53025 -0.74831 -51.91133 1.000 142.24904 98 GLY D C 1
ATOM 10144 O O . GLY D 2 37 ? -11.57385 -1.14066 -50.74338 1.000 141.23604 98 GLY D O 1
ATOM 10148 N N . LYS D 2 38 ? -11.21718 -1.55991 -52.92376 1.000 143.43203 99 LYS D N 1
ATOM 10149 C CA . LYS D 2 38 ? -10.82111 -2.94111 -52.65984 1.000 143.55115 99 LYS D CA 1
ATOM 10150 C C . LYS D 2 38 ? -9.52320 -3.00528 -51.85976 1.000 158.75732 99 LYS D C 1
ATOM 10151 O O . LYS D 2 38 ? -9.39231 -3.82153 -50.93924 1.000 143.60841 99 LYS D O 1
ATOM 10170 N N . ASP D 2 39 ? -8.54989 -2.15536 -52.19739 1.000 159.33124 100 ASP D N 1
ATOM 10171 C CA . ASP D 2 39 ? -7.31222 -2.09885 -51.42378 1.000 171.03606 100 ASP D CA 1
ATOM 10172 C C . ASP D 2 39 ? -7.59983 -1.74945 -49.96895 1.000 157.29282 100 ASP D C 1
ATOM 10173 O O . ASP D 2 39 ? -7.10872 -2.41112 -49.04170 1.000 156.69226 100 ASP D O 1
ATOM 10182 N N . PHE D 2 40 ? -8.40549 -0.70803 -49.75315 1.000 140.56266 101 PHE D N 1
ATOM 10183 C CA . PHE D 2 40 ? -8.77187 -0.32630 -48.39509 1.000 139.25607 101 PHE D CA 1
ATOM 10184 C C . PHE D 2 40 ? -9.41514 -1.49590 -47.66176 1.000 138.79716 101 PHE D C 1
ATOM 10185 O O . PHE D 2 40 ? -9.03134 -1.82662 -46.53372 1.000 137.98677 101 PHE D O 1
ATOM 10202 N N . LEU D 2 41 ? -10.40229 -2.13560 -48.29394 1.000 139.38360 102 LEU D N 1
ATOM 10203 C CA . LEU D 2 41 ? -11.07937 -3.26243 -47.66402 1.000 139.08930 102 LEU D CA 1
ATOM 10204 C C . LEU D 2 41 ? -10.09713 -4.37505 -47.31332 1.000 148.22533 102 LEU D C 1
ATOM 10205 O O . LEU D 2 41 ? -10.25169 -5.04602 -46.28581 1.000 138.55581 102 LEU D O 1
ATOM 10221 N N . ARG D 2 42 ? -9.07830 -4.58956 -48.15131 1.000 164.63136 103 ARG D N 1
ATOM 10222 C CA . ARG D 2 42 ? -8.10352 -5.62960 -47.83712 1.000 140.22708 103 ARG D CA 1
ATOM 10223 C C . ARG D 2 42 ? -7.25588 -5.24655 -46.62948 1.000 142.50955 103 ARG D C 1
ATOM 10224 O O . ARG D 2 42 ? -6.94401 -6.09806 -45.78902 1.000 138.85528 103 ARG D O 1
ATOM 10245 N N . GLU D 2 43 ? -6.87240 -3.97139 -46.52185 1.000 143.32241 104 GLU D N 1
ATOM 10246 C CA . GLU D 2 43 ? -5.99365 -3.57723 -45.42314 1.000 137.95856 104 GLU D CA 1
ATOM 10247 C C . GLU D 2 43 ? -6.69527 -3.67882 -44.07216 1.000 136.85290 104 GLU D C 1
ATOM 10248 O O . GLU D 2 43 ? -6.03795 -3.92066 -43.05394 1.000 136.28147 104 GLU D O 1
ATOM 10260 N N . MET D 2 44 ? -8.01481 -3.50153 -44.03858 1.000 136.59587 105 MET D N 1
ATOM 10261 C CA . MET D 2 44 ? -8.79727 -3.62192 -42.80651 1.000 135.63882 105 MET D CA 1
ATOM 10262 C C . MET D 2 44 ? -9.08592 -5.10200 -42.57963 1.000 135.88570 105 MET D C 1
ATOM 10263 O O . MET D 2 44 ? -10.09550 -5.63869 -43.03823 1.000 140.75825 105 MET D O 1
ATOM 10277 N N . ASN D 2 45 ? -8.18551 -5.77410 -41.85408 1.000 135.70022 106 ASN D N 1
ATOM 10278 C CA . ASN D 2 45 ? -8.20623 -7.22721 -41.76565 1.000 136.14822 106 ASN D CA 1
ATOM 10279 C C . ASN D 2 45 ? -8.22804 -7.79846 -40.35385 1.000 135.42573 106 ASN D C 1
ATOM 10280 O O . ASN D 2 45 ? -8.43567 -9.00784 -40.21486 1.000 181.20605 106 ASN D O 1
ATOM 10291 N N . THR D 2 46 ? -8.03021 -6.99228 -39.31173 1.000 134.48808 107 THR D N 1
ATOM 10292 C CA . THR D 2 46 ? -7.88921 -7.52398 -37.95976 1.000 133.89181 107 THR D CA 1
ATOM 10293 C C . THR D 2 46 ? -9.13326 -7.29065 -37.11877 1.000 133.18722 107 THR D C 1
ATOM 10294 O O . THR D 2 46 ? -9.56946 -6.14213 -36.98238 1.000 135.48304 107 THR D O 1
ATOM 10305 N N . PRO D 2 47 ? -9.71802 -8.33655 -36.52701 1.000 133.21614 108 PRO D N 1
ATOM 10306 C CA . PRO D 2 47 ? -10.83738 -8.13105 -35.59612 1.000 132.54789 108 PRO D CA 1
ATOM 10307 C C . PRO D 2 47 ? -10.40768 -7.35043 -34.36055 1.000 131.64515 108 PRO D C 1
ATOM 10308 O O . PRO D 2 47 ? -9.22038 -7.19988 -34.06762 1.000 156.49754 108 PRO D O 1
ATOM 10319 N N . ILE D 2 48 ? -11.40113 -6.85062 -33.62690 1.000 135.64381 109 ILE D N 1
ATOM 10320 C CA . ILE D 2 48 ? -11.15009 -5.93269 -32.51432 1.000 158.95821 109 ILE D CA 1
ATOM 10321 C C . ILE D 2 48 ? -10.85758 -6.67654 -31.21697 1.000 147.03878 109 ILE D C 1
ATOM 10322 O O . ILE D 2 48 ? -9.90485 -6.34716 -30.50573 1.000 132.77520 109 ILE D O 1
ATOM 10338 N N . HIS D 2 49 ? -11.65646 -7.69979 -30.88202 1.000 181.87029 110 HIS D N 1
ATOM 10339 C CA . HIS D 2 49 ? -11.54623 -8.38706 -29.58881 1.000 211.39218 110 HIS D CA 1
ATOM 10340 C C . HIS D 2 49 ? -11.68071 -9.87771 -29.91310 1.000 243.77385 110 HIS D C 1
ATOM 10341 O O . HIS D 2 49 ? -12.75443 -10.47653 -29.79902 1.000 226.17769 110 HIS D O 1
ATOM 10355 N N . VAL D 2 50 ? -10.55641 -10.46898 -30.30883 1.000 239.43476 111 VAL D N 1
ATOM 10356 C CA . VAL D 2 50 ? -10.51843 -11.88147 -30.65172 1.000 237.42110 111 VAL D CA 1
ATOM 10357 C C . VAL D 2 50 ? -10.47694 -12.74180 -29.39492 1.000 237.39824 111 VAL D C 1
ATOM 10358 O O . VAL D 2 50 ? -11.20400 -13.73560 -29.28423 1.000 237.86539 111 VAL D O 1
ATOM 10371 N N . SER D 2 51 ? -9.64112 -12.37235 -28.42777 1.000 243.52494 112 SER D N 1
ATOM 10372 C CA . SER D 2 51 ? -9.41957 -13.19754 -27.24892 1.000 231.35474 112 SER D CA 1
ATOM 10373 C C . SER D 2 51 ? -10.37265 -12.84192 -26.11517 1.000 250.09096 112 SER D C 1
ATOM 10374 O O . SER D 2 51 ? -10.47687 -11.67713 -25.72584 1.000 228.27751 112 SER D O 1
ATOM 10382 N N . GLU D 2 52 ? -11.07799 -13.85151 -25.60434 1.000 258.70419 113 GLU D N 1
ATOM 10383 C CA . GLU D 2 52 ? -11.86801 -13.74568 -24.37954 1.000 236.33504 113 GLU D CA 1
ATOM 10384 C C . GLU D 2 52 ? -11.44589 -14.91868 -23.50437 1.000 234.39982 113 GLU D C 1
ATOM 10385 O O . GLU D 2 52 ? -11.60827 -16.07621 -23.90574 1.000 253.87045 113 GLU D O 1
ATOM 10397 N N . ALA D 2 53 ? -10.91895 -14.63317 -22.31696 1.000 194.79265 114 ALA D N 1
ATOM 10398 C CA . ALA D 2 53 ? -10.48351 -15.69949 -21.42156 1.000 203.37467 114 ALA D CA 1
ATOM 10399 C C . ALA D 2 53 ? -11.66994 -16.49228 -20.88612 1.000 220.85568 114 ALA D C 1
ATOM 10400 O O . ALA D 2 53 ? -12.78529 -15.97957 -20.77591 1.000 238.73357 114 ALA D O 1
ATOM 10407 N N . VAL D 2 54 ? -11.41942 -17.76062 -20.54691 1.000 209.50536 115 VAL D N 1
ATOM 10408 C CA . VAL D 2 54 ? -12.45307 -18.63877 -20.01950 1.000 193.33256 115 VAL D CA 1
ATOM 10409 C C . VAL D 2 54 ? -11.85872 -19.56592 -18.96569 1.000 199.59638 115 VAL D C 1
ATOM 10410 O O . VAL D 2 54 ? -10.70953 -20.00322 -19.06687 1.000 195.08041 115 VAL D O 1
ATOM 10423 N N . PHE D 2 55 ? -12.67142 -19.86915 -17.94771 1.000 190.96655 116 PHE D N 1
ATOM 10424 C CA . PHE D 2 55 ? -12.30708 -20.79472 -16.88049 1.000 196.75479 116 PHE D CA 1
ATOM 10425 C C . PHE D 2 55 ? -12.02462 -22.18960 -17.44210 1.000 204.28201 116 PHE D C 1
ATOM 10426 O O . PHE D 2 55 ? -12.48594 -22.56088 -18.52556 1.000 207.20668 116 PHE D O 1
ATOM 10443 N N . LEU D 2 56 ? -11.24821 -22.97244 -16.67912 1.000 221.74095 117 LEU D N 1
ATOM 10444 C CA . LEU D 2 56 ? -10.82289 -24.27977 -17.17721 1.000 186.41917 117 LEU D CA 1
ATOM 10445 C C . LEU D 2 56 ? -11.96556 -25.28212 -17.26278 1.000 178.38801 117 LEU D C 1
ATOM 10446 O O . LEU D 2 56 ? -12.10051 -25.93940 -18.31117 1.000 151.51006 117 LEU D O 1
ATOM 10462 N N . PRO D 2 57 ? -12.82200 -25.45275 -16.24454 1.000 188.81487 118 PRO D N 1
ATOM 10463 C CA . PRO D 2 57 ? -13.93237 -26.40307 -16.40996 1.000 179.66171 118 PRO D CA 1
ATOM 10464 C C . PRO D 2 57 ? -14.98809 -25.79630 -17.31610 1.000 198.78196 118 PRO D C 1
ATOM 10465 O O . PRO D 2 57 ? -15.83349 -25.02199 -16.85996 1.000 206.69628 118 PRO D O 1
ATOM 10476 N N . LEU D 2 58 ? -14.95501 -26.15741 -18.59689 1.000 199.75990 119 LEU D N 1
ATOM 10477 C CA . LEU D 2 58 ? -15.77097 -25.52188 -19.62216 1.000 191.52823 119 LEU D CA 1
ATOM 10478 C C . LEU D 2 58 ? -16.46853 -26.57310 -20.46622 1.000 158.07953 119 LEU D C 1
ATOM 10479 O O . LEU D 2 58 ? -15.82661 -27.49732 -20.97583 1.000 174.18363 119 LEU D O 1
ATOM 10495 N N . SER D 2 59 ? -17.78263 -26.42083 -20.60943 1.000 162.18401 120 SER D N 1
ATOM 10496 C CA . SER D 2 59 ? -18.59028 -27.29185 -21.45190 1.000 205.48554 120 SER D CA 1
ATOM 10497 C C . SER D 2 59 ? -18.67312 -26.69209 -22.85075 1.000 201.24848 120 SER D C 1
ATOM 10498 O O . SER D 2 59 ? -19.18425 -25.57920 -23.02562 1.000 172.97092 120 SER D O 1
ATOM 10506 N N . LEU D 2 60 ? -18.16764 -27.42728 -23.84444 1.000 204.85734 121 LEU D N 1
ATOM 10507 C CA . LEU D 2 60 ? -18.14235 -26.89741 -25.20229 1.000 202.04061 121 LEU D CA 1
ATOM 10508 C C . LEU D 2 60 ? -19.53590 -26.81588 -25.81146 1.000 194.50480 121 LEU D C 1
ATOM 10509 O O . LEU D 2 60 ? -19.79078 -25.94173 -26.64772 1.000 168.90858 121 LEU D O 1
ATOM 10525 N N . CYS D 2 61 ? -20.44621 -27.71147 -25.42080 1.000 196.45589 122 CYS D N 1
ATOM 10526 C CA . CYS D 2 61 ? -21.78813 -27.68412 -25.99330 1.000 197.30185 122 CYS D CA 1
ATOM 10527 C C . CYS D 2 61 ? -22.45596 -26.32629 -25.81869 1.000 196.87490 122 CYS D C 1
ATOM 10528 O O . CYS D 2 61 ? -23.40160 -26.01265 -26.55013 1.000 199.69406 122 CYS D O 1
ATOM 10536 N N . THR D 2 62 ? -21.98751 -25.52027 -24.87056 1.000 213.54119 123 THR D N 1
ATOM 10537 C CA . THR D 2 62 ? -22.49438 -24.17159 -24.61688 1.000 214.31726 123 THR D CA 1
ATOM 10538 C C . THR D 2 62 ? -21.34151 -23.22225 -24.93691 1.000 173.25887 123 THR D C 1
ATOM 10539 O O . THR D 2 62 ? -20.56969 -22.84845 -24.04909 1.000 169.55311 123 THR D O 1
ATOM 10550 N N . LEU D 2 63 ? -21.21951 -22.84628 -26.20836 1.000 169.81390 124 LEU D N 1
ATOM 10551 C CA . LEU D 2 63 ? -20.11888 -22.00912 -26.66043 1.000 197.40404 124 LEU D CA 1
ATOM 10552 C C . LEU D 2 63 ? -20.49894 -21.35567 -27.98037 1.000 191.29793 124 LEU D C 1
ATOM 10553 O O . LEU D 2 63 ? -21.15249 -21.98014 -28.81804 1.000 147.53895 124 LEU D O 1
ATOM 10569 N N . SER D 2 64 ? -20.08202 -20.10297 -28.16192 1.000 165.58277 125 SER D N 1
ATOM 10570 C CA . SER D 2 64 ? -20.34900 -19.41615 -29.41594 1.000 162.83861 125 SER D CA 1
ATOM 10571 C C . SER D 2 64 ? -19.65345 -20.14946 -30.56267 1.000 163.75912 125 SER D C 1
ATOM 10572 O O . SER D 2 64 ? -18.59610 -20.75759 -30.37078 1.000 209.95760 125 SER D O 1
ATOM 10580 N N . PRO D 2 65 ? -20.22230 -20.11424 -31.76271 1.000 148.20817 126 PRO D N 1
ATOM 10581 C CA . PRO D 2 65 ? -19.67371 -20.90590 -32.86891 1.000 171.53684 126 PRO D CA 1
ATOM 10582 C C . PRO D 2 65 ? -18.41203 -20.27505 -33.44664 1.000 216.39512 126 PRO D C 1
ATOM 10583 O O . PRO D 2 65 ? -18.02719 -19.15327 -33.11240 1.000 208.90874 126 PRO D O 1
ATOM 10594 N N . GLY D 2 66 ? -17.77074 -21.03222 -34.33595 1.000 241.53508 127 GLY D N 1
ATOM 10595 C CA . GLY D 2 66 ? -16.58412 -20.56961 -35.03099 1.000 225.98560 127 GLY D CA 1
ATOM 10596 C C . GLY D 2 66 ? -15.53705 -19.93476 -34.14062 1.000 224.95782 127 GLY D C 1
ATOM 10597 O O . GLY D 2 66 ? -15.21615 -18.75382 -34.30079 1.000 231.28847 127 GLY D O 1
ATOM 10601 N N . ARG D 2 67 ? -14.97728 -20.71700 -33.21983 1.000 184.91196 128 ARG D N 1
ATOM 10602 C CA . ARG D 2 67 ? -13.98424 -20.23480 -32.26483 1.000 182.36772 128 ARG D CA 1
ATOM 10603 C C . ARG D 2 67 ? -12.99091 -21.33469 -31.92783 1.000 195.03836 128 ARG D C 1
ATOM 10604 O O . ARG D 2 67 ? -13.38879 -22.46281 -31.62837 1.000 164.97353 128 ARG D O 1
ATOM 10625 N N . CYS D 2 68 ? -11.69853 -20.99371 -31.99553 1.000 205.71175 129 CYS D N 1
ATOM 10626 C CA . CYS D 2 68 ? -10.60597 -21.87429 -31.60674 1.000 155.66850 129 CYS D CA 1
ATOM 10627 C C . CYS D 2 68 ? -10.33553 -21.67499 -30.12267 1.000 153.86284 129 CYS D C 1
ATOM 10628 O O . CYS D 2 68 ? -10.65409 -20.62984 -29.55438 1.000 175.68352 129 CYS D O 1
ATOM 10635 N N . LEU D 2 69 ? -9.73820 -22.68078 -29.48857 1.000 154.82528 130 LEU D N 1
ATOM 10636 C CA . LEU D 2 69 ? -9.41459 -22.58531 -28.06741 1.000 164.35927 130 LEU D CA 1
ATOM 10637 C C . LEU D 2 69 ? -7.90690 -22.74578 -27.91793 1.000 196.85652 130 LEU D C 1
ATOM 10638 O O . LEU D 2 69 ? -7.35353 -23.78528 -28.29272 1.000 221.50746 130 LEU D O 1
ATOM 10654 N N . ARG D 2 70 ? -7.24452 -21.72190 -27.37703 1.000 165.17399 131 ARG D N 1
ATOM 10655 C CA . ARG D 2 70 ? -5.79689 -21.72845 -27.17540 1.000 167.01741 131 ARG D CA 1
ATOM 10656 C C . ARG D 2 70 ? -5.53695 -21.93245 -25.68852 1.000 188.32494 131 ARG D C 1
ATOM 10657 O O . ARG D 2 70 ? -5.34232 -20.98135 -24.93104 1.000 216.52563 131 ARG D O 1
ATOM 10678 N N . LEU D 2 71 ? -5.52224 -23.20264 -25.27281 1.000 183.19440 132 LEU D N 1
ATOM 10679 C CA . LEU D 2 71 ? -5.35362 -23.53040 -23.86429 1.000 190.10370 132 LEU D CA 1
ATOM 10680 C C . LEU D 2 71 ? -3.87665 -23.55015 -23.50376 1.000 225.07203 132 LEU D C 1
ATOM 10681 O O . LEU D 2 71 ? -3.04055 -24.03133 -24.27036 1.000 230.54591 132 LEU D O 1
ATOM 10697 N N . SER D 2 72 ? -3.55851 -22.99107 -22.34292 1.000 235.18136 133 SER D N 1
ATOM 10698 C CA . SER D 2 72 ? -2.19502 -22.87280 -21.84853 1.000 241.08412 133 SER D CA 1
ATOM 10699 C C . SER D 2 72 ? -2.27656 -22.75697 -20.33803 1.000 243.02656 133 SER D C 1
ATOM 10700 O O . SER D 2 72 ? -3.31739 -22.35295 -19.81011 1.000 243.51375 133 SER D O 1
ATOM 10708 N N . PRO D 2 73 ? -1.20355 -23.08018 -19.60941 1.000 241.26137 134 PRO D N 1
ATOM 10709 C CA . PRO D 2 73 ? -1.31906 -22.98035 -18.14347 1.000 234.99739 134 PRO D CA 1
ATOM 10710 C C . PRO D 2 73 ? -1.70643 -21.58471 -17.68290 1.000 225.64422 134 PRO D C 1
ATOM 10711 O O . PRO D 2 73 ? -2.49681 -21.44295 -16.74021 1.000 238.70419 134 PRO D O 1
ATOM 10722 N N . PHE D 2 74 ? -1.16203 -20.55003 -18.32500 1.000 222.13296 135 PHE D N 1
ATOM 10723 C CA . PHE D 2 74 ? -1.43354 -19.15533 -18.00483 1.000 225.76298 135 PHE D CA 1
ATOM 10724 C C . PHE D 2 74 ? -2.65412 -18.60816 -18.71294 1.000 220.57277 135 PHE D C 1
ATOM 10725 O O . PHE D 2 74 ? -3.55166 -18.04142 -18.08264 1.000 220.01471 135 PHE D O 1
ATOM 10742 N N . GLY D 2 75 ? -2.68695 -18.80669 -20.02530 1.000 256.79351 136 GLY D N 1
ATOM 10743 C CA . GLY D 2 75 ? -3.69197 -18.24387 -20.88586 1.000 224.77850 136 GLY D CA 1
ATOM 10744 C C . GLY D 2 75 ? -5.12233 -18.60676 -20.59479 1.000 232.19749 136 GLY D C 1
ATOM 10745 O O . GLY D 2 75 ? -5.90449 -17.75179 -20.16504 1.000 199.43033 136 GLY D O 1
ATOM 10749 N N . HIS D 2 76 ? -5.47405 -19.87069 -20.79354 1.000 213.18434 137 HIS D N 1
ATOM 10750 C CA . HIS D 2 76 ? -6.86142 -20.30517 -20.69986 1.000 214.40667 137 HIS D CA 1
ATOM 10751 C C . HIS D 2 76 ? -7.73615 -19.35231 -21.52586 1.000 224.70582 137 HIS D C 1
ATOM 10752 O O . HIS D 2 76 ? -8.64358 -18.69494 -21.01768 1.000 207.12170 137 HIS D O 1
ATOM 10766 N N . SER D 2 77 ? -7.41375 -19.26243 -22.82091 1.000 213.61228 138 SER D N 1
ATOM 10767 C CA . SER D 2 77 ? -7.99739 -18.28351 -23.73103 1.000 195.04092 138 SER D CA 1
ATOM 10768 C C . SER D 2 77 ? -8.78772 -18.94281 -24.85721 1.000 170.78485 138 SER D C 1
ATOM 10769 O O . SER D 2 77 ? -8.55318 -20.09631 -25.21906 1.000 179.61848 138 SER D O 1
ATOM 10777 N N . LEU D 2 78 ? -9.73861 -18.17910 -25.40286 1.000 182.00383 139 LEU D N 1
ATOM 10778 C CA . LEU D 2 78 ? -10.57683 -18.57460 -26.53264 1.000 186.36705 139 LEU D CA 1
ATOM 10779 C C . LEU D 2 78 ? -10.44250 -17.53012 -27.63654 1.000 196.12517 139 LEU D C 1
ATOM 10780 O O . LEU D 2 78 ? -10.58366 -16.33324 -27.36662 1.000 209.43607 139 LEU D O 1
ATOM 10796 N N . THR D 2 79 ? -10.16303 -17.96276 -28.86590 1.000 180.02806 140 THR D N 1
ATOM 10797 C CA . THR D 2 79 ? -9.94788 -17.04539 -29.98771 1.000 179.83627 140 THR D CA 1
ATOM 10798 C C . THR D 2 79 ? -10.93210 -17.36094 -31.11953 1.000 180.45154 140 THR D C 1
ATOM 10799 O O . THR D 2 79 ? -11.71904 -18.30453 -31.03319 1.000 181.04273 140 THR D O 1
ATOM 10810 N N . LEU D 2 80 ? -10.89266 -16.54982 -32.18216 1.000 160.68407 141 LEU D N 1
ATOM 10811 C CA . LEU D 2 80 ? -11.75734 -16.71518 -33.34517 1.000 157.51903 141 LEU D CA 1
ATOM 10812 C C . LEU D 2 80 ? -10.96727 -17.36323 -34.47910 1.000 173.60634 141 LEU D C 1
ATOM 10813 O O . LEU D 2 80 ? -9.76316 -17.13950 -34.62523 1.000 170.81367 141 LEU D O 1
ATOM 10829 N N . GLY D 2 81 ? -11.66564 -18.16189 -35.29035 1.000 177.69343 142 GLY D N 1
ATOM 10830 C CA . GLY D 2 81 ? -10.99350 -18.94535 -36.31970 1.000 185.11947 142 GLY D CA 1
ATOM 10831 C C . GLY D 2 81 ? -10.44114 -18.14539 -37.48678 1.000 173.03068 142 GLY D C 1
ATOM 10832 O O . GLY D 2 81 ? -9.37537 -18.47076 -38.01854 1.000 192.92293 142 GLY D O 1
ATOM 10836 N N . SER D 2 82 ? -11.14997 -17.09285 -37.90356 1.000 182.33819 143 SER D N 1
ATOM 10837 C CA . SER D 2 82 ? -10.78188 -16.39781 -39.13645 1.000 193.26535 143 SER D CA 1
ATOM 10838 C C . SER D 2 82 ? -9.34452 -15.89036 -39.11106 1.000 204.85105 143 SER D C 1
ATOM 10839 O O . SER D 2 82 ? -8.66046 -15.89698 -40.14260 1.000 185.69399 143 SER D O 1
ATOM 10847 N N . HIS D 2 83 ? -8.86707 -15.45113 -37.95040 1.000 203.49351 144 HIS D N 1
ATOM 10848 C CA . HIS D 2 83 ? -7.56066 -14.81226 -37.81933 1.000 184.37200 144 HIS D CA 1
ATOM 10849 C C . HIS D 2 83 ? -6.76158 -15.45314 -36.69803 1.000 184.18729 144 HIS D C 1
ATOM 10850 O O . HIS D 2 83 ? -6.18354 -14.78418 -35.83992 1.000 187.66348 144 HIS D O 1
ATOM 10864 N N . CYS D 2 84 ? -6.72512 -16.77823 -36.70097 1.000 163.83246 145 CYS D N 1
ATOM 10865 C CA . CYS D 2 84 ? -5.83636 -17.55210 -35.83754 1.000 204.77517 145 CYS D CA 1
ATOM 10866 C C . CYS D 2 84 ? -4.73062 -18.00984 -36.78490 1.000 218.63705 145 CYS D C 1
ATOM 10867 O O . CYS D 2 84 ? -4.90955 -18.94986 -37.56331 1.000 211.19816 145 CYS D O 1
ATOM 10874 N N . GLU D 2 85 ? -3.58082 -17.33217 -36.70855 1.000 214.08030 146 GLU D N 1
ATOM 10875 C CA . GLU D 2 85 ? -2.52768 -17.52513 -37.70144 1.000 208.23594 146 GLU D CA 1
ATOM 10876 C C . GLU D 2 85 ? -2.09706 -18.98150 -37.79978 1.000 196.33029 146 GLU D C 1
ATOM 10877 O O . GLU D 2 85 ? -1.87612 -19.49402 -38.90224 1.000 193.51712 146 GLU D O 1
ATOM 10889 N N . ILE D 2 86 ? -1.94068 -19.65603 -36.66096 1.000 215.42467 147 ILE D N 1
ATOM 10890 C CA . ILE D 2 86 ? -1.43648 -21.02546 -36.68372 1.000 216.47176 147 ILE D CA 1
ATOM 10891 C C . ILE D 2 86 ? -2.41485 -21.94421 -37.40867 1.000 221.82829 147 ILE D C 1
ATOM 10892 O O . ILE D 2 86 ? -2.00630 -22.82550 -38.17571 1.000 244.96943 147 ILE D O 1
ATOM 10908 N N . CYS D 2 87 ? -3.71974 -21.75548 -37.18578 1.000 217.56204 148 CYS D N 1
ATOM 10909 C CA . CYS D 2 87 ? -4.71058 -22.60130 -37.84473 1.000 213.24541 148 CYS D CA 1
ATOM 10910 C C . CYS D 2 87 ? -4.77523 -22.38831 -39.35434 1.000 206.79004 148 CYS D C 1
ATOM 10911 O O . CYS D 2 87 ? -5.43548 -23.16859 -40.04056 1.000 200.81587 148 CYS D O 1
ATOM 10918 N N . ILE D 2 88 ? -4.14676 -21.33656 -39.87191 1.000 200.68462 149 ILE D N 1
ATOM 10919 C CA . ILE D 2 88 ? -4.15338 -21.03082 -41.28961 1.000 196.97077 149 ILE D CA 1
ATOM 10920 C C . ILE D 2 88 ? -2.81971 -21.37333 -41.93870 1.000 227.84598 149 ILE D C 1
ATOM 10921 O O . ILE D 2 88 ? -2.79387 -21.74438 -43.12514 1.000 232.14273 149 ILE D O 1
ATOM 10937 N N . ASN D 2 89 ? -1.71687 -21.19368 -41.22047 1.000 228.58527 150 ASN D N 1
ATOM 10938 C CA . ASN D 2 89 ? -0.40087 -21.49728 -41.74332 1.000 237.65177 150 ASN D CA 1
ATOM 10939 C C . ASN D 2 89 ? -0.26661 -22.95952 -42.13209 1.000 237.58749 150 ASN D C 1
ATOM 10940 O O . ASN D 2 89 ? 0.59733 -23.29320 -42.95081 1.000 233.50821 150 ASN D O 1
ATOM 10951 N N . ARG D 2 90 ? -1.10304 -23.83168 -41.57759 1.000 242.77544 151 ARG D N 1
ATOM 10952 C CA . ARG D 2 90 ? -1.20165 -25.22046 -42.00565 1.000 247.10261 151 ARG D CA 1
ATOM 10953 C C . ARG D 2 90 ? -2.45481 -25.50051 -42.81709 1.000 240.82132 151 ARG D C 1
ATOM 10954 O O . ARG D 2 90 ? -2.38446 -26.21797 -43.81605 1.000 232.22987 151 ARG D O 1
ATOM 10975 N N . SER D 2 91 ? -3.59834 -24.93224 -42.42870 1.000 232.93425 152 SER D N 1
ATOM 10976 C CA . SER D 2 91 ? -4.84928 -25.18876 -43.13085 1.000 235.48390 152 SER D CA 1
ATOM 10977 C C . SER D 2 91 ? -4.99372 -24.29580 -44.35783 1.000 230.50747 152 SER D C 1
ATOM 10978 O O . SER D 2 91 ? -6.01986 -23.62899 -44.53118 1.000 231.77068 152 SER D O 1
ATOM 10986 N N . GLN D 2 92 ? -3.96754 -24.26737 -45.21071 1.000 247.67495 153 GLN D N 1
ATOM 10987 C CA . GLN D 2 92 ? -4.11785 -23.62767 -46.51409 1.000 253.17490 153 GLN D CA 1
ATOM 10988 C C . GLN D 2 92 ? -4.96797 -24.49492 -47.43368 1.000 237.64767 153 GLN D C 1
ATOM 10989 O O . GLN D 2 92 ? -5.85841 -23.99373 -48.13021 1.000 207.78109 153 GLN D O 1
ATOM 11003 N N . VAL D 2 93 ? -4.69804 -25.79876 -47.44749 1.000 243.80157 154 VAL D N 1
ATOM 11004 C CA . VAL D 2 93 ? -5.58402 -26.80086 -48.02936 1.000 243.14012 154 VAL D CA 1
ATOM 11005 C C . VAL D 2 93 ? -5.71198 -27.90317 -46.98447 1.000 248.63120 154 VAL D C 1
ATOM 11006 O O . VAL D 2 93 ? -6.79595 -28.14365 -46.43970 1.000 236.09148 154 VAL D O 1
ATOM 11019 N N . HIS D 2 94 ? -4.59441 -28.57389 -46.70132 1.000 249.01113 155 HIS D N 1
ATOM 11020 C CA . HIS D 2 94 ? -4.43473 -29.44149 -45.52872 1.000 229.30348 155 HIS D CA 1
ATOM 11021 C C . HIS D 2 94 ? -5.57640 -30.45584 -45.51028 1.000 235.43113 155 HIS D C 1
ATOM 11022 O O . HIS D 2 94 ? -5.81079 -31.10551 -46.53821 1.000 223.77160 155 HIS D O 1
ATOM 11036 N N . VAL D 2 95 ? -6.29603 -30.60406 -44.40164 1.000 229.63493 156 VAL D N 1
ATOM 11037 C CA . VAL D 2 95 ? -7.28799 -31.65516 -44.19429 1.000 223.57466 156 VAL D CA 1
ATOM 11038 C C . VAL D 2 95 ? -8.12420 -31.91781 -45.43974 1.000 221.15267 156 VAL D C 1
ATOM 11039 O O . VAL D 2 95 ? -8.95747 -31.08338 -45.81884 1.000 236.40686 156 VAL D O 1
ATOM 11052 N N . PRO D 2 96 ? -7.92885 -33.05221 -46.11372 1.000 218.64065 157 PRO D N 1
ATOM 11053 C CA . PRO D 2 96 ? -8.89830 -33.50598 -47.12512 1.000 226.19507 157 PRO D CA 1
ATOM 11054 C C . PRO D 2 96 ? -9.84777 -34.58563 -46.61821 1.000 236.50616 157 PRO D C 1
ATOM 11055 O O . PRO D 2 96 ? -10.54163 -35.19208 -47.44227 1.000 241.89633 157 PRO D O 1
ATOM 11066 N N . GLN D 2 97 ? -9.89839 -34.82207 -45.30770 1.000 217.84490 158 GLN D N 1
ATOM 11067 C CA . GLN D 2 97 ? -10.66129 -35.93793 -44.77533 1.000 210.89416 158 GLN D CA 1
ATOM 11068 C C . GLN D 2 97 ? -12.16355 -35.71937 -44.91709 1.000 210.89898 158 GLN D C 1
ATOM 11069 O O . GLN D 2 97 ? -12.66724 -34.59546 -44.82980 1.000 214.42899 158 GLN D O 1
ATOM 11083 N N . GLU D 2 98 ? -12.87924 -36.82337 -45.14170 1.000 192.10933 159 GLU D N 1
ATOM 11084 C CA . GLU D 2 98 ? -14.33956 -36.83563 -45.22344 1.000 216.28636 159 GLU D CA 1
ATOM 11085 C C . GLU D 2 98 ? -14.87717 -37.32581 -43.88058 1.000 199.66715 159 GLU D C 1
ATOM 11086 O O . GLU D 2 98 ? -14.95166 -38.53445 -43.63961 1.000 185.53347 159 GLU D O 1
ATOM 11098 N N . PHE D 2 99 ? -15.24509 -36.39618 -43.00157 1.000 181.44208 160 PHE D N 1
ATOM 11099 C CA . PHE D 2 99 ? -15.90862 -36.72598 -41.74536 1.000 199.93090 160 PHE D CA 1
ATOM 11100 C C . PHE D 2 99 ? -17.32753 -36.16767 -41.69170 1.000 206.58715 160 PHE D C 1
ATOM 11101 O O . PHE D 2 99 ? -17.80286 -35.73767 -40.63698 1.000 188.94240 160 PHE D O 1
ATOM 11118 N N . SER D 2 100 ? -18.03090 -36.17537 -42.82647 1.000 219.07137 161 SER D N 1
ATOM 11119 C CA . SER D 2 100 ? -19.33144 -35.51433 -42.88255 1.000 216.08394 161 SER D CA 1
ATOM 11120 C C . SER D 2 100 ? -20.33236 -36.12491 -41.90667 1.000 228.26140 161 SER D C 1
ATOM 11121 O O . SER D 2 100 ? -21.23737 -35.42602 -41.43612 1.000 191.94772 161 SER D O 1
ATOM 11129 N N . SER D 2 101 ? -20.19575 -37.41210 -41.58928 1.000 238.70978 162 SER D N 1
ATOM 11130 C CA . SER D 2 101 ? -21.16547 -38.09657 -40.74460 1.000 239.25563 162 SER D CA 1
ATOM 11131 C C . SER D 2 101 ? -20.45491 -39.06012 -39.80617 1.000 239.68865 162 SER D C 1
ATOM 11132 O O . SER D 2 101 ? -19.35676 -39.54291 -40.08690 1.000 240.22650 162 SER D O 1
ATOM 11140 N N . THR D 2 102 ? -21.11646 -39.34779 -38.68161 1.000 205.70162 163 THR D N 1
ATOM 11141 C CA . THR D 2 102 ? -20.51349 -40.18673 -37.65029 1.000 222.53482 163 THR D CA 1
ATOM 11142 C C . THR D 2 102 ? -20.51313 -41.65756 -38.05408 1.000 206.75973 163 THR D C 1
ATOM 11143 O O . THR D 2 102 ? -19.46082 -42.30430 -38.08547 1.000 191.50592 163 THR D O 1
ATOM 11154 N N . GLN D 2 103 ? -21.69209 -42.20895 -38.35496 1.000 214.12773 164 GLN D N 1
ATOM 11155 C CA . GLN D 2 103 ? -21.78017 -43.63189 -38.66776 1.000 194.74415 164 GLN D CA 1
ATOM 11156 C C . GLN D 2 103 ? -20.98647 -43.98668 -39.92182 1.000 204.35580 164 GLN D C 1
ATOM 11157 O O . GLN D 2 103 ? -20.33805 -45.04387 -39.98374 1.000 189.83665 164 GLN D O 1
ATOM 11171 N N . LEU D 2 104 ? -21.01934 -43.11201 -40.93004 1.000 206.01666 165 LEU D N 1
ATOM 11172 C CA . LEU D 2 104 ? -20.27067 -43.36454 -42.15695 1.000 220.06703 165 LEU D CA 1
ATOM 11173 C C . LEU D 2 104 ? -18.77324 -43.44830 -41.88673 1.000 206.53534 165 LEU D C 1
ATOM 11174 O O . LEU D 2 104 ? -18.11105 -44.41729 -42.27941 1.000 208.03635 165 LEU D O 1
ATOM 11190 N N . SER D 2 105 ? -18.21888 -42.44551 -41.20340 1.000 243.17388 166 SER D N 1
ATOM 11191 C CA . SER D 2 105 ? -16.79037 -42.48350 -40.91710 1.000 235.75892 166 SER D CA 1
ATOM 11192 C C . SER D 2 105 ? -16.44797 -43.64119 -39.99092 1.000 210.27546 166 SER D C 1
ATOM 11193 O O . SER D 2 105 ? -15.35461 -44.21614 -40.09085 1.000 187.73194 166 SER D O 1
ATOM 11201 N N . PHE D 2 106 ? -17.37286 -44.00881 -39.10248 1.000 219.51303 167 PHE D N 1
ATOM 11202 C CA . PHE D 2 106 ? -17.12427 -45.13703 -38.21790 1.000 232.72584 167 PHE D CA 1
ATOM 11203 C C . PHE D 2 106 ? -16.92099 -46.40690 -39.03082 1.000 225.24459 167 PHE D C 1
ATOM 11204 O O . PHE D 2 106 ? -15.92109 -47.11362 -38.86410 1.000 185.25541 167 PHE D O 1
ATOM 11221 N N . PHE D 2 107 ? -17.85841 -46.70712 -39.93599 1.000 220.22168 168 PHE D N 1
ATOM 11222 C CA . PHE D 2 107 ? -17.67060 -47.91010 -40.73722 1.000 200.77568 168 PHE D CA 1
ATOM 11223 C C . PHE D 2 107 ? -16.59381 -47.72799 -41.79582 1.000 210.03096 168 PHE D C 1
ATOM 11224 O O . PHE D 2 107 ? -16.15631 -48.71342 -42.40062 1.000 194.00488 168 PHE D O 1
ATOM 11241 N N . ASN D 2 108 ? -16.08905 -46.51251 -41.96422 1.000 214.46125 169 ASN D N 1
ATOM 11242 C CA . ASN D 2 108 ? -14.97377 -46.31950 -42.87866 1.000 214.39633 169 ASN D CA 1
ATOM 11243 C C . ASN D 2 108 ? -13.65917 -46.70365 -42.21360 1.000 224.07589 169 ASN D C 1
ATOM 11244 O O . ASN D 2 108 ? -12.82397 -47.36967 -42.83820 1.000 215.75542 169 ASN D O 1
ATOM 11255 N N . ASN D 2 109 ? -13.45476 -46.30094 -40.95537 1.000 245.97845 170 ASN D N 1
ATOM 11256 C CA . ASN D 2 109 ? -12.19519 -46.58623 -40.27408 1.000 239.97241 170 ASN D CA 1
ATOM 11257 C C . ASN D 2 109 ? -12.40778 -47.27533 -38.93012 1.000 240.16916 170 ASN D C 1
ATOM 11258 O O . ASN D 2 109 ? -11.68767 -47.00024 -37.96150 1.000 244.38634 170 ASN D O 1
ATOM 11269 N N . VAL D 2 110 ? -13.35469 -48.20695 -38.83464 1.000 236.90305 171 VAL D N 1
ATOM 11270 C CA . VAL D 2 110 ? -13.41615 -49.06727 -37.65374 1.000 237.98149 171 VAL D CA 1
ATOM 11271 C C . VAL D 2 110 ? -12.55420 -50.31355 -37.83145 1.000 221.91351 171 VAL D C 1
ATOM 11272 O O . VAL D 2 110 ? -11.88106 -50.74888 -36.89387 1.000 185.14466 171 VAL D O 1
ATOM 11285 N N . HIS D 2 111 ? -12.56154 -50.90799 -39.02740 1.000 231.47413 172 HIS D N 1
ATOM 11286 C CA . HIS D 2 111 ? -11.80971 -52.13472 -39.26269 1.000 233.45800 172 HIS D CA 1
ATOM 11287 C C . HIS D 2 111 ? -10.30167 -51.92429 -39.22661 1.000 237.43104 172 HIS D C 1
ATOM 11288 O O . HIS D 2 111 ? -9.55820 -52.91191 -39.23936 1.000 234.33165 172 HIS D O 1
ATOM 11302 N N . LYS D 2 112 ? -9.83453 -50.67649 -39.18184 1.000 250.96055 173 LYS D N 1
ATOM 11303 C CA . LYS D 2 112 ? -8.40182 -50.38529 -39.13788 1.000 241.63571 173 LYS D CA 1
ATOM 11304 C C . LYS D 2 112 ? -7.92310 -50.40542 -37.68444 1.000 232.25009 173 LYS D C 1
ATOM 11305 O O . LYS D 2 112 ? -7.63961 -49.37722 -37.06772 1.000 217.83080 173 LYS D O 1
ATOM 11324 N N . ILE D 2 113 ? -7.83053 -51.61940 -37.13757 1.000 218.19853 174 ILE D N 1
ATOM 11325 C CA . ILE D 2 113 ? -7.40521 -51.76540 -35.74875 1.000 211.62843 174 ILE D CA 1
ATOM 11326 C C . ILE D 2 113 ? -5.92606 -51.43063 -35.60259 1.000 218.75373 174 ILE D C 1
ATOM 11327 O O . ILE D 2 113 ? -5.50365 -50.84676 -34.59585 1.000 227.55648 174 ILE D O 1
ATOM 11343 N N . ILE D 2 114 ? -5.11371 -51.78990 -36.59916 1.000 218.55108 175 ILE D N 1
ATOM 11344 C CA . ILE D 2 114 ? -3.66508 -51.62011 -36.47380 1.000 236.31684 175 ILE D CA 1
ATOM 11345 C C . ILE D 2 114 ? -3.29456 -50.14906 -36.32531 1.000 247.03501 175 ILE D C 1
ATOM 11346 O O . ILE D 2 114 ? -2.43333 -49.82940 -35.49233 1.000 200.22072 175 ILE D O 1
ATOM 11362 N N . PRO D 2 115 ? -3.88069 -49.21218 -37.07800 1.000 235.69249 176 PRO D N 1
ATOM 11363 C CA . PRO D 2 115 ? -3.63504 -47.79098 -36.76786 1.000 207.79426 176 PRO D CA 1
ATOM 11364 C C . PRO D 2 115 ? -4.30169 -47.32174 -35.48536 1.000 204.07659 176 PRO D C 1
ATOM 11365 O O . PRO D 2 115 ? -3.73176 -46.49177 -34.76582 1.000 202.50258 176 PRO D O 1
ATOM 11376 N N . ASN D 2 116 ? -5.49416 -47.82783 -35.17692 1.000 208.23327 177 ASN D N 1
ATOM 11377 C CA . ASN D 2 116 ? -6.25829 -47.42740 -34.00248 1.000 207.09802 177 ASN D CA 1
ATOM 11378 C C . ASN D 2 116 ? -5.87869 -48.21395 -32.74868 1.000 207.65054 177 ASN D C 1
ATOM 11379 O O . ASN D 2 116 ? -6.69313 -48.31410 -31.82353 1.000 207.44171 177 ASN D O 1
ATOM 11390 N N . LYS D 2 117 ? -4.66326 -48.76576 -32.69415 1.000 209.15666 178 LYS D N 1
ATOM 11391 C CA . LYS D 2 117 ? -4.32613 -49.71976 -31.64202 1.000 196.06075 178 LYS D CA 1
ATOM 11392 C C . LYS D 2 117 ? -4.52944 -49.14442 -30.24363 1.000 194.63580 178 LYS D C 1
ATOM 11393 O O . LYS D 2 117 ? -5.02209 -49.84345 -29.35166 1.000 195.38058 178 LYS D O 1
ATOM 11412 N N . THR D 2 118 ? -4.15127 -47.88383 -30.02185 1.000 195.65337 179 THR D N 1
ATOM 11413 C CA . THR D 2 118 ? -4.22924 -47.32999 -28.67098 1.000 186.90925 179 THR D CA 1
ATOM 11414 C C . THR D 2 118 ? -5.66819 -47.30503 -28.16303 1.000 177.38590 179 THR D C 1
ATOM 11415 O O . THR D 2 118 ? -5.93808 -47.65783 -27.00508 1.000 166.18652 179 THR D O 1
ATOM 11426 N N . PHE D 2 119 ? -6.60399 -46.88840 -29.01842 1.000 184.77678 180 PHE D N 1
ATOM 11427 C CA . PHE D 2 119 ? -8.01217 -46.84914 -28.63770 1.000 217.24055 180 PHE D CA 1
ATOM 11428 C C . PHE D 2 119 ? -8.50872 -48.21703 -28.19080 1.000 217.08024 180 PHE D C 1
ATOM 11429 O O . PHE D 2 119 ? -9.08684 -48.35850 -27.10399 1.000 203.22623 180 PHE D O 1
ATOM 11446 N N . TYR D 2 120 ? -8.30557 -49.23599 -29.02765 1.000 211.80612 181 TYR D N 1
ATOM 11447 C CA . TYR D 2 120 ? -8.76072 -50.57755 -28.68109 1.000 185.45818 181 TYR D CA 1
ATOM 11448 C C . TYR D 2 120 ? -8.05953 -51.10080 -27.43576 1.000 177.01281 181 TYR D C 1
ATOM 11449 O O . TYR D 2 120 ? -8.66825 -51.81022 -26.62987 1.000 177.95630 181 TYR D O 1
ATOM 11467 N N . VAL D 2 121 ? -6.77839 -50.77396 -27.26257 1.000 189.91647 182 VAL D N 1
ATOM 11468 C CA . VAL D 2 121 ? -6.05137 -51.24572 -26.08661 1.000 194.35511 182 VAL D CA 1
ATOM 11469 C C . VAL D 2 121 ? -6.69138 -50.68747 -24.82089 1.000 210.47819 182 VAL D C 1
ATOM 11470 O O . VAL D 2 121 ? -6.98886 -51.42306 -23.86617 1.000 193.45898 182 VAL D O 1
ATOM 11483 N N . SER D 2 122 ? -6.94106 -49.37624 -24.80855 1.000 198.13995 183 SER D N 1
ATOM 11484 C CA . SER D 2 122 ? -7.55682 -48.76449 -23.63663 1.000 189.07334 183 SER D CA 1
ATOM 11485 C C . SER D 2 122 ? -8.95242 -49.32796 -23.39679 1.000 214.69485 183 SER D C 1
ATOM 11486 O O . SER D 2 122 ? -9.31639 -49.64087 -22.25651 1.000 176.62900 183 SER D O 1
ATOM 11494 N N . LEU D 2 123 ? -9.75287 -49.45995 -24.45833 1.000 207.45900 184 LEU D N 1
ATOM 11495 C CA . LEU D 2 123 ? -11.08462 -50.03654 -24.29809 1.000 177.54691 184 LEU D CA 1
ATOM 11496 C C . LEU D 2 123 ? -11.00942 -51.43717 -23.70439 1.000 179.61347 184 LEU D C 1
ATOM 11497 O O . LEU D 2 123 ? -11.81743 -51.79872 -22.84100 1.000 201.02682 184 LEU D O 1
ATOM 11513 N N . LEU D 2 124 ? -10.04276 -52.23959 -24.15439 1.000 206.22321 185 LEU D N 1
ATOM 11514 C CA . LEU D 2 124 ? -9.91473 -53.60074 -23.65042 1.000 225.26944 185 LEU D CA 1
ATOM 11515 C C . LEU D 2 124 ? -9.56196 -53.59838 -22.17292 1.000 225.33352 185 LEU D C 1
ATOM 11516 O O . LEU D 2 124 ? -10.04341 -54.44542 -21.41021 1.000 176.91550 185 LEU D O 1
ATOM 11532 N N . SER D 2 125 ? -8.70603 -52.66405 -21.75076 1.000 198.12554 186 SER D N 1
ATOM 11533 C CA . SER D 2 125 ? -8.34844 -52.60799 -20.33733 1.000 201.53412 186 SER D CA 1
ATOM 11534 C C . SER D 2 125 ? -9.59614 -52.54889 -19.45859 1.000 228.00630 186 SER D C 1
ATOM 11535 O O . SER D 2 125 ? -9.66024 -53.20741 -18.41313 1.000 238.49147 186 SER D O 1
ATOM 11543 N N . SER D 2 126 ? -10.60132 -51.76865 -19.87079 1.000 218.44125 187 SER D N 1
ATOM 11544 C CA . SER D 2 126 ? -11.90202 -51.72896 -19.19844 1.000 209.62157 187 SER D CA 1
ATOM 11545 C C . SER D 2 126 ? -12.72815 -52.94119 -19.62689 1.000 257.38236 187 SER D C 1
ATOM 11546 O O . SER D 2 126 ? -13.61262 -52.87020 -20.48500 1.000 260.33492 187 SER D O 1
ATOM 11554 N N . SER D 2 127 ? -12.42488 -54.07755 -19.02174 1.000 255.95240 188 SER D N 1
ATOM 11555 C CA . SER D 2 127 ? -13.14082 -55.31196 -19.28804 1.000 239.39586 188 SER D CA 1
ATOM 11556 C C . SER D 2 127 ? -14.67002 -55.21089 -19.35091 1.000 292.53104 188 SER D C 1
ATOM 11557 O O . SER D 2 127 ? -15.26392 -55.79790 -20.25952 1.000 267.23741 188 SER D O 1
ATOM 11565 N N . PRO D 2 128 ? -15.33886 -54.49569 -18.44727 1.000 276.95608 189 PRO D N 1
ATOM 11566 C CA . PRO D 2 128 ? -16.82225 -54.48223 -18.48268 1.000 253.41941 189 PRO D CA 1
ATOM 11567 C C . PRO D 2 128 ? -17.35796 -53.85401 -19.76249 1.000 264.31855 189 PRO D C 1
ATOM 11568 O O . PRO D 2 128 ? -17.15880 -52.66955 -20.02580 1.000 250.61811 189 PRO D O 1
ATOM 11579 N N . SER D 2 129 ? -18.08457 -54.66926 -20.54440 1.000 266.58297 190 SER D N 1
ATOM 11580 C CA . SER D 2 129 ? -18.60591 -54.29147 -21.85892 1.000 288.32744 190 SER D CA 1
ATOM 11581 C C . SER D 2 129 ? -17.47181 -54.32269 -22.87495 1.000 280.40076 190 SER D C 1
ATOM 11582 O O . SER D 2 129 ? -17.53694 -55.04823 -23.87232 1.000 264.99815 190 SER D O 1
ATOM 11590 N N . ALA D 2 130 ? -16.42644 -53.53441 -22.62286 1.000 277.15654 191 ALA D N 1
ATOM 11591 C CA . ALA D 2 130 ? -15.19364 -53.53745 -23.41558 1.000 240.60587 191 ALA D CA 1
ATOM 11592 C C . ALA D 2 130 ? -15.51276 -53.29972 -24.88508 1.000 231.27684 191 ALA D C 1
ATOM 11593 O O . ALA D 2 130 ? -16.11374 -52.25893 -25.20425 1.000 198.98668 191 ALA D O 1
ATOM 11600 N N . VAL D 2 131 ? -15.21389 -54.23497 -25.78876 1.000 234.54160 192 VAL D N 1
ATOM 11601 C CA . VAL D 2 131 ? -15.40273 -53.97863 -27.21152 1.000 230.22020 192 VAL D CA 1
ATOM 11602 C C . VAL D 2 131 ? -16.87525 -53.82400 -27.54506 1.000 218.84653 192 VAL D C 1
ATOM 11603 O O . VAL D 2 131 ? -17.23646 -53.05463 -28.44587 1.000 198.01991 192 VAL D O 1
ATOM 11616 N N . LYS D 2 132 ? -17.75282 -54.50235 -26.80646 1.000 227.94755 193 LYS D N 1
ATOM 11617 C CA . LYS D 2 132 ? -19.17853 -54.33940 -27.05267 1.000 225.37373 193 LYS D CA 1
ATOM 11618 C C . LYS D 2 132 ? -19.58945 -52.88565 -26.87572 1.000 222.96492 193 LYS D C 1
ATOM 11619 O O . LYS D 2 132 ? -20.39152 -52.36064 -27.65854 1.000 222.58957 193 LYS D O 1
ATOM 11638 N N . ALA D 2 133 ? -18.98211 -52.18915 -25.91118 1.000 175.82490 194 ALA D N 1
ATOM 11639 C CA . ALA D 2 133 ? -19.37205 -50.80547 -25.69012 1.000 189.84512 194 ALA D CA 1
ATOM 11640 C C . ALA D 2 133 ? -18.95302 -49.93184 -26.85980 1.000 230.37383 194 ALA D C 1
ATOM 11641 O O . ALA D 2 133 ? -19.56210 -48.88078 -27.08673 1.000 228.46533 194 ALA D O 1
ATOM 11648 N N . GLY D 2 134 ? -17.92898 -50.34612 -27.60691 1.000 200.81016 195 GLY D N 1
ATOM 11649 C CA . GLY D 2 134 ? -17.61018 -49.65673 -28.84232 1.000 188.47644 195 GLY D CA 1
ATOM 11650 C C . GLY D 2 134 ? -18.65739 -49.88737 -29.91376 1.000 192.78180 195 GLY D C 1
ATOM 11651 O O . GLY D 2 134 ? -19.04629 -48.95705 -30.62610 1.000 204.89808 195 GLY D O 1
ATOM 11655 N N . LEU D 2 135 ? -19.13595 -51.12909 -30.03981 1.000 189.30920 196 LEU D N 1
ATOM 11656 C CA . LEU D 2 135 ? -20.14394 -51.41552 -31.05495 1.000 201.32537 196 LEU D CA 1
ATOM 11657 C C . LEU D 2 135 ? -21.46704 -50.73223 -30.73562 1.000 214.85147 196 LEU D C 1
ATOM 11658 O O . LEU D 2 135 ? -22.15702 -50.25340 -31.64307 1.000 235.00950 196 LEU D O 1
ATOM 11674 N N . SER D 2 136 ? -21.84453 -50.68098 -29.45621 1.000 219.19875 197 SER D N 1
ATOM 11675 C CA . SER D 2 136 ? -23.13243 -50.09120 -29.11085 1.000 223.93781 197 SER D CA 1
ATOM 11676 C C . SER D 2 136 ? -23.17111 -48.60988 -29.46087 1.000 240.01325 197 SER D C 1
ATOM 11677 O O . SER D 2 136 ? -24.17320 -48.11387 -29.99025 1.000 238.41067 197 SER D O 1
ATOM 11685 N N . GLN D 2 137 ? -22.09037 -47.89052 -29.17161 1.000 223.76824 198 GLN D N 1
ATOM 11686 C CA . GLN D 2 137 ? -21.96919 -46.46967 -29.49378 1.000 221.66306 198 GLN D CA 1
ATOM 11687 C C . GLN D 2 137 ? -20.76774 -46.21717 -30.38938 1.000 221.27217 198 GLN D C 1
ATOM 11688 O O . GLN D 2 137 ? -19.63208 -46.13029 -29.88906 1.000 220.61647 198 GLN D O 1
ATOM 11702 N N . PRO D 2 138 ? -20.94070 -46.09492 -31.70723 1.000 205.04230 199 PRO D N 1
ATOM 11703 C CA . PRO D 2 138 ? -19.76906 -45.81227 -32.55035 1.000 198.95480 199 PRO D CA 1
ATOM 11704 C C . PRO D 2 138 ? -19.29389 -44.37913 -32.39666 1.000 195.81298 199 PRO D C 1
ATOM 11705 O O . PRO D 2 138 ? -18.12056 -44.08775 -32.67791 1.000 199.80744 199 PRO D O 1
ATOM 11716 N N . SER D 2 139 ? -20.16413 -43.49826 -31.89161 1.000 218.25422 200 SER D N 1
ATOM 11717 C CA . SER D 2 139 ? -19.82865 -42.08839 -31.73739 1.000 210.98630 200 SER D CA 1
ATOM 11718 C C . SER D 2 139 ? -18.46787 -41.89748 -31.08401 1.000 223.56130 200 SER D C 1
ATOM 11719 O O . SER D 2 139 ? -17.67355 -41.05988 -31.52747 1.000 194.64055 200 SER D O 1
ATOM 11727 N N . LEU D 2 140 ? -18.17138 -42.67248 -30.03665 1.000 204.97641 201 LEU D N 1
ATOM 11728 C CA . LEU D 2 140 ? -16.90837 -42.48596 -29.33049 1.000 184.08539 201 LEU D CA 1
ATOM 11729 C C . LEU D 2 140 ? -15.72345 -42.52980 -30.28613 1.000 184.28206 201 LEU D C 1
ATOM 11730 O O . LEU D 2 140 ? -14.88631 -41.61929 -30.28939 1.000 182.88987 201 LEU D O 1
ATOM 11746 N N . LEU D 2 141 ? -15.63521 -43.57250 -31.11769 1.000 162.94125 202 LEU D N 1
ATOM 11747 C CA . LEU D 2 141 ? -14.47818 -43.66488 -32.00303 1.000 163.24030 202 LEU D CA 1
ATOM 11748 C C . LEU D 2 141 ? -14.31385 -42.37031 -32.78785 1.000 161.77185 202 LEU D C 1
ATOM 11749 O O . LEU D 2 141 ? -13.19331 -41.86804 -32.94418 1.000 160.98614 202 LEU D O 1
ATOM 11765 N N . TYR D 2 142 ? -15.43127 -41.78300 -33.23202 1.000 165.81249 203 TYR D N 1
ATOM 11766 C CA . TYR D 2 142 ? -15.36056 -40.54942 -34.00568 1.000 202.13257 203 TYR D CA 1
ATOM 11767 C C . TYR D 2 142 ? -14.42694 -39.56518 -33.31776 1.000 190.98842 203 TYR D C 1
ATOM 11768 O O . TYR D 2 142 ? -13.41521 -39.13647 -33.89021 1.000 181.32454 203 TYR D O 1
ATOM 11786 N N . ALA D 2 143 ? -14.70133 -39.28591 -32.04123 1.000 184.93428 204 ALA D N 1
ATOM 11787 C CA . ALA D 2 143 ? -13.88506 -38.34810 -31.28083 1.000 171.96968 204 ALA D CA 1
ATOM 11788 C C . ALA D 2 143 ? -12.41213 -38.72392 -31.34015 1.000 178.22642 204 ALA D C 1
ATOM 11789 O O . ALA D 2 143 ? -11.56640 -37.89652 -31.70626 1.000 179.80044 204 ALA D O 1
ATOM 11796 N N . TYR D 2 144 ? -12.08213 -39.97105 -30.98187 1.000 182.97453 205 TYR D N 1
ATOM 11797 C CA . TYR D 2 144 ? -10.68188 -40.37936 -31.01584 1.000 200.89078 205 TYR D CA 1
ATOM 11798 C C . TYR D 2 144 ? -10.06853 -40.04280 -32.35995 1.000 193.98382 205 TYR D C 1
ATOM 11799 O O . TYR D 2 144 ? -8.98061 -39.45997 -32.44164 1.000 169.49414 205 TYR D O 1
ATOM 11817 N N . LEU D 2 145 ? -10.75583 -40.42658 -33.42967 1.000 161.59082 206 LEU D N 1
ATOM 11818 C CA . LEU D 2 145 ? -10.24509 -40.15168 -34.76210 1.000 161.84355 206 LEU D CA 1
ATOM 11819 C C . LEU D 2 145 ? -10.06246 -38.65455 -34.93643 1.000 179.88121 206 LEU D C 1
ATOM 11820 O O . LEU D 2 145 ? -8.94170 -38.16719 -35.15810 1.000 198.27144 206 LEU D O 1
ATOM 11836 N N . VAL D 2 146 ? -11.11004 -37.89854 -34.60766 1.000 185.90512 207 VAL D N 1
ATOM 11837 C CA . VAL D 2 146 ? -11.14320 -36.49422 -34.98227 1.000 187.85099 207 VAL D CA 1
ATOM 11838 C C . VAL D 2 146 ? -10.10168 -35.72922 -34.18567 1.000 197.10707 207 VAL D C 1
ATOM 11839 O O . VAL D 2 146 ? -9.20403 -35.09036 -34.75493 1.000 196.35987 207 VAL D O 1
ATOM 11852 N N . THR D 2 147 ? -10.09393 -35.93360 -32.86780 1.000 181.03267 208 THR D N 1
ATOM 11853 C CA . THR D 2 147 ? -9.13893 -35.21864 -32.03773 1.000 162.63987 208 THR D CA 1
ATOM 11854 C C . THR D 2 147 ? -7.73622 -35.50412 -32.53378 1.000 175.74338 208 THR D C 1
ATOM 11855 O O . THR D 2 147 ? -6.96139 -34.57662 -32.81625 1.000 159.45754 208 THR D O 1
ATOM 11866 N N . GLY D 2 148 ? -7.44051 -36.78507 -32.77930 1.000 188.47498 209 GLY D N 1
ATOM 11867 C CA . GLY D 2 148 ? -6.09449 -37.11875 -33.19279 1.000 193.79150 209 GLY D CA 1
ATOM 11868 C C . GLY D 2 148 ? -5.69213 -36.34388 -34.42696 1.000 196.98405 209 GLY D C 1
ATOM 11869 O O . GLY D 2 148 ? -4.66928 -35.64620 -34.43074 1.000 162.51395 209 GLY D O 1
ATOM 11873 N N . HIS D 2 149 ? -6.55675 -36.36146 -35.44861 1.000 184.07652 210 HIS D N 1
ATOM 11874 C CA . HIS D 2 149 ? -6.24479 -35.66210 -36.68590 1.000 183.93310 210 HIS D CA 1
ATOM 11875 C C . HIS D 2 149 ? -5.71516 -34.27459 -36.35732 1.000 184.43380 210 HIS D C 1
ATOM 11876 O O . HIS D 2 149 ? -4.62553 -33.87534 -36.77619 1.000 205.62722 210 HIS D O 1
ATOM 11890 N N . PHE D 2 150 ? -6.51877 -33.51941 -35.61123 1.000 177.62166 211 PHE D N 1
ATOM 11891 C CA . PHE D 2 150 ? -6.23749 -32.11539 -35.36810 1.000 200.61548 211 PHE D CA 1
ATOM 11892 C C . PHE D 2 150 ? -5.24777 -31.87861 -34.23976 1.000 215.14592 211 PHE D C 1
ATOM 11893 O O . PHE D 2 150 ? -4.64824 -30.79441 -34.20425 1.000 210.17500 211 PHE D O 1
ATOM 11910 N N . CYS D 2 151 ? -5.04665 -32.83521 -33.32860 1.000 205.57631 212 CYS D N 1
ATOM 11911 C CA . CYS D 2 151 ? -4.22977 -32.54496 -32.14731 1.000 203.92456 212 CYS D CA 1
ATOM 11912 C C . CYS D 2 151 ? -3.31860 -33.69930 -31.73130 1.000 170.73550 212 CYS D C 1
ATOM 11913 O O . CYS D 2 151 ? -3.19823 -34.02268 -30.55139 1.000 170.61847 212 CYS D O 1
ATOM 11921 N N . GLY D 2 152 ? -2.63609 -34.32431 -32.69229 1.000 151.31322 213 GLY D N 1
ATOM 11922 C CA . GLY D 2 152 ? -1.66657 -35.34587 -32.33060 1.000 182.73055 213 GLY D CA 1
ATOM 11923 C C . GLY D 2 152 ? -2.17162 -36.47370 -31.44502 1.000 181.62625 213 GLY D C 1
ATOM 11924 O O . GLY D 2 152 ? -3.28310 -36.41144 -30.91163 1.000 202.74049 213 GLY D O 1
ATOM 11928 N N . THR D 2 153 ? -1.34790 -37.51013 -31.27733 1.000 154.40560 214 THR D N 1
ATOM 11929 C CA . THR D 2 153 ? -1.71976 -38.67905 -30.48559 1.000 185.39222 214 THR D CA 1
ATOM 11930 C C . THR D 2 153 ? -2.33410 -38.30466 -29.14122 1.000 177.29617 214 THR D C 1
ATOM 11931 O O . THR D 2 153 ? -1.82557 -37.44132 -28.42269 1.000 183.36000 214 THR D O 1
ATOM 11942 N N . ILE D 2 154 ? -3.45955 -38.94574 -28.83240 1.000 182.63461 215 ILE D N 1
ATOM 11943 C CA . ILE D 2 154 ? -4.17674 -38.80483 -27.57376 1.000 182.02615 215 ILE D CA 1
ATOM 11944 C C . ILE D 2 154 ? -4.18845 -40.16014 -26.87643 1.000 183.48956 215 ILE D C 1
ATOM 11945 O O . ILE D 2 154 ? -4.02450 -41.20690 -27.50693 1.000 185.00934 215 ILE D O 1
ATOM 11961 N N . CYS D 2 155 ? -4.40775 -40.13568 -25.56011 1.000 196.54985 216 CYS D N 1
ATOM 11962 C CA . CYS D 2 155 ? -4.47854 -41.36127 -24.76714 1.000 210.82425 216 CYS D CA 1
ATOM 11963 C C . CYS D 2 155 ? -5.89389 -41.50653 -24.22585 1.000 185.12905 216 CYS D C 1
ATOM 11964 O O . CYS D 2 155 ? -6.27247 -40.79820 -23.28006 1.000 188.04222 216 CYS D O 1
ATOM 11972 N N . PRO D 2 156 ? -6.71465 -42.39231 -24.78634 1.000 175.05508 217 PRO D N 1
ATOM 11973 C CA . PRO D 2 156 ? -8.10568 -42.49879 -24.33601 1.000 175.20247 217 PRO D CA 1
ATOM 11974 C C . PRO D 2 156 ? -8.21712 -43.23537 -23.01281 1.000 165.49130 217 PRO D C 1
ATOM 11975 O O . PRO D 2 156 ? -7.37373 -44.05758 -22.65203 1.000 209.95863 217 PRO D O 1
ATOM 11986 N N . ILE D 2 157 ? -9.28416 -42.91819 -22.28509 1.000 170.49466 218 ILE D N 1
ATOM 11987 C CA . ILE D 2 157 ? -9.60368 -43.57186 -21.02172 1.000 171.20472 218 ILE D CA 1
ATOM 11988 C C . ILE D 2 157 ? -11.10769 -43.79675 -20.96306 1.000 179.09682 218 ILE D C 1
ATOM 11989 O O . ILE D 2 157 ? -11.88545 -42.96494 -21.44213 1.000 212.74729 218 ILE D O 1
ATOM 12005 N N . PHE D 2 158 ? -11.52269 -44.91665 -20.37125 1.000 200.91849 219 PHE D N 1
ATOM 12006 C CA . PHE D 2 158 ? -12.93163 -45.28988 -20.31299 1.000 204.28414 219 PHE D CA 1
ATOM 12007 C C . PHE D 2 158 ? -13.35136 -45.48755 -18.86165 1.000 184.53644 219 PHE D C 1
ATOM 12008 O O . PHE D 2 158 ? -12.71574 -46.24732 -18.12431 1.000 178.05788 219 PHE D O 1
ATOM 12025 N N . SER D 2 159 ? -14.42120 -44.79823 -18.46301 1.000 185.52490 220 SER D N 1
ATOM 12026 C CA . SER D 2 159 ? -15.00958 -44.89136 -17.13708 1.000 202.52791 220 SER D CA 1
ATOM 12027 C C . SER D 2 159 ? -16.52402 -45.01761 -17.25571 1.000 219.33381 220 SER D C 1
ATOM 12028 O O . SER D 2 159 ? -17.09322 -44.88512 -18.33819 1.000 235.08062 220 SER D O 1
ATOM 12036 N N . THR D 2 160 ? -17.17911 -45.31623 -16.13238 1.000 211.82208 221 THR D N 1
ATOM 12037 C CA . THR D 2 160 ? -18.62567 -45.51789 -16.08011 1.000 192.59571 221 THR D CA 1
ATOM 12038 C C . THR D 2 160 ? -19.27010 -44.49714 -15.14627 1.000 188.72303 221 THR D C 1
ATOM 12039 O O . THR D 2 160 ? -18.87979 -44.39247 -13.97758 1.000 188.58775 221 THR D O 1
ATOM 12050 N N . ASN D 2 161 ? -20.23991 -43.73295 -15.66647 1.000 202.33474 222 ASN D N 1
ATOM 12051 C CA . ASN D 2 161 ? -21.09629 -42.87651 -14.84414 1.000 185.19368 222 ASN D CA 1
ATOM 12052 C C . ASN D 2 161 ? -22.24047 -43.70573 -14.25937 1.000 205.99155 222 ASN D C 1
ATOM 12053 O O . ASN D 2 161 ? -23.41090 -43.51586 -14.58440 1.000 163.45215 222 ASN D O 1
ATOM 12064 N N . GLY D 2 162 ? -21.88355 -44.65088 -13.39406 1.000 222.00906 223 GLY D N 1
ATOM 12065 C CA . GLY D 2 162 ? -22.88563 -45.46703 -12.74445 1.000 223.53768 223 GLY D CA 1
ATOM 12066 C C . GLY D 2 162 ? -23.82232 -46.05571 -13.78362 1.000 236.64620 223 GLY D C 1
ATOM 12067 O O . GLY D 2 162 ? -23.36503 -46.71994 -14.72439 1.000 225.53071 223 GLY D O 1
ATOM 12071 N N . LYS D 2 163 ? -25.11872 -45.77906 -13.66270 1.000 252.31075 224 LYS D N 1
ATOM 12072 C CA . LYS D 2 163 ? -26.05462 -46.23267 -14.68071 1.000 255.34093 224 LYS D CA 1
ATOM 12073 C C . LYS D 2 163 ? -25.67844 -45.56740 -15.99864 1.000 261.30559 224 LYS D C 1
ATOM 12074 O O . LYS D 2 163 ? -25.33262 -44.38271 -16.03633 1.000 210.39678 224 LYS D O 1
ATOM 12093 N N . GLY D 2 164 ? -25.75630 -46.33138 -17.08099 1.000 254.16411 225 GLY D N 1
ATOM 12094 C CA . GLY D 2 164 ? -25.40313 -45.86616 -18.41122 1.000 246.83076 225 GLY D CA 1
ATOM 12095 C C . GLY D 2 164 ? -23.93622 -46.06742 -18.73520 1.000 246.66763 225 GLY D C 1
ATOM 12096 O O . GLY D 2 164 ? -23.59003 -46.41684 -19.86684 1.000 247.22378 225 GLY D O 1
ATOM 12100 N N . ARG D 2 165 ? -23.06218 -45.87102 -17.74359 1.000 226.18883 226 ARG D N 1
ATOM 12101 C CA . ARG D 2 165 ? -21.64157 -46.15742 -17.91573 1.000 222.65560 226 ARG D CA 1
ATOM 12102 C C . ARG D 2 165 ? -21.12467 -45.39369 -19.12854 1.000 220.68173 226 ARG D C 1
ATOM 12103 O O . ARG D 2 165 ? -21.56759 -44.27161 -19.39358 1.000 221.02807 226 ARG D O 1
ATOM 12124 N N . LEU D 2 166 ? -20.18374 -45.98573 -19.85889 1.000 207.43071 227 LEU D N 1
ATOM 12125 C CA . LEU D 2 166 ? -19.70382 -45.44440 -21.12809 1.000 233.15051 227 LEU D CA 1
ATOM 12126 C C . LEU D 2 166 ? -19.26883 -43.97888 -21.03903 1.000 241.86876 227 LEU D C 1
ATOM 12127 O O . LEU D 2 166 ? -19.72115 -43.12124 -21.80331 1.000 219.04374 227 LEU D O 1
ATOM 12143 N N . ILE D 2 167 ? -18.37080 -43.68494 -20.10257 1.000 239.55835 228 ILE D N 1
ATOM 12144 C CA . ILE D 2 167 ? -17.74354 -42.36873 -20.00933 1.000 203.49329 228 ILE D CA 1
ATOM 12145 C C . ILE D 2 167 ? -16.40895 -42.43706 -20.73889 1.000 203.42741 228 ILE D C 1
ATOM 12146 O O . ILE D 2 167 ? -15.69489 -43.44247 -20.64257 1.000 208.46571 228 ILE D O 1
ATOM 12162 N N . MET D 2 168 ? -16.05274 -41.37307 -21.46120 1.000 176.89351 229 MET D N 1
ATOM 12163 C CA . MET D 2 168 ? -14.77484 -41.33570 -22.16780 1.000 176.75662 229 MET D CA 1
ATOM 12164 C C . MET D 2 168 ? -13.98990 -40.09867 -21.74654 1.000 185.07384 229 MET D C 1
ATOM 12165 O O . MET D 2 168 ? -14.56660 -39.04256 -21.47423 1.000 217.39402 229 MET D O 1
ATOM 12179 N N . HIS D 2 169 ? -12.66335 -40.24153 -21.72276 1.000 192.74151 230 HIS D N 1
ATOM 12180 C CA . HIS D 2 169 ? -11.72447 -39.17145 -21.38359 1.000 191.22079 230 HIS D CA 1
ATOM 12181 C C . HIS D 2 169 ? -10.57689 -39.16634 -22.39130 1.000 191.29365 230 HIS D C 1
ATOM 12182 O O . HIS D 2 169 ? -9.68060 -40.01458 -22.32238 1.000 192.29792 230 HIS D O 1
ATOM 12196 N N . LEU D 2 170 ? -10.60443 -38.21190 -23.32378 1.000 179.35595 231 LEU D N 1
ATOM 12197 C CA . LEU D 2 170 ? -9.52255 -38.03242 -24.28426 1.000 179.28209 231 LEU D CA 1
ATOM 12198 C C . LEU D 2 170 ? -8.49118 -37.07009 -23.70945 1.000 194.34730 231 LEU D C 1
ATOM 12199 O O . LEU D 2 170 ? -8.84107 -35.96202 -23.30022 1.000 205.53706 231 LEU D O 1
ATOM 12215 N N . LEU D 2 171 ? -7.22999 -37.49365 -23.65731 1.000 209.07874 232 LEU D N 1
ATOM 12216 C CA . LEU D 2 171 ? -6.17187 -36.69370 -23.05406 1.000 184.84369 232 LEU D CA 1
ATOM 12217 C C . LEU D 2 171 ? -5.27362 -36.07224 -24.11718 1.000 193.36021 232 LEU D C 1
ATOM 12218 O O . LEU D 2 171 ? -4.93009 -36.71996 -25.11030 1.000 184.60931 232 LEU D O 1
ATOM 12234 N N . LEU D 2 172 ? -4.89948 -34.80709 -23.89302 1.000 207.92127 233 LEU D N 1
ATOM 12235 C CA . LEU D 2 172 ? -3.98199 -34.05855 -24.75272 1.000 220.55737 233 LEU D CA 1
ATOM 12236 C C . LEU D 2 172 ? -2.88803 -33.47198 -23.87250 1.000 221.03542 233 LEU D C 1
ATOM 12237 O O . LEU D 2 172 ? -3.14883 -33.12198 -22.72226 1.000 217.46149 233 LEU D O 1
ATOM 12253 N N . GLN D 2 173 ? -1.65853 -33.37982 -24.38125 1.000 209.88551 234 GLN D N 1
ATOM 12254 C CA . GLN D 2 173 ? -0.55431 -32.96414 -23.52304 1.000 205.23947 234 GLN D CA 1
ATOM 12255 C C . GLN D 2 173 ? 0.44543 -32.12313 -24.30733 1.000 199.62994 234 GLN D C 1
ATOM 12256 O O . GLN D 2 173 ? 0.32831 -31.95094 -25.52365 1.000 171.20987 234 GLN D O 1
ATOM 12270 N N . GLY D 2 174 ? 1.44596 -31.60532 -23.58633 1.000 196.16463 235 GLY D N 1
ATOM 12271 C CA . GLY D 2 174 ? 2.44476 -30.70045 -24.11861 1.000 202.45314 235 GLY D CA 1
ATOM 12272 C C . GLY D 2 174 ? 2.27030 -29.26406 -23.68526 1.000 224.07672 235 GLY D C 1
ATOM 12273 O O . GLY D 2 174 ? 3.17000 -28.44548 -23.92229 1.000 195.25252 235 GLY D O 1
ATOM 12277 N N . THR D 2 175 ? 1.15050 -28.93843 -23.03650 1.000 233.02968 236 THR D N 1
ATOM 12278 C CA . THR D 2 175 ? 0.87946 -27.58648 -22.55749 1.000 209.44267 236 THR D CA 1
ATOM 12279 C C . THR D 2 175 ? 0.85557 -26.63532 -23.75170 1.000 203.12775 236 THR D C 1
ATOM 12280 O O . THR D 2 175 ? 1.49476 -26.88973 -24.77797 1.000 193.88546 236 THR D O 1
ATOM 12291 N N . SER D 2 176 ? 0.10801 -25.54455 -23.63623 1.000 210.34886 237 SER D N 1
ATOM 12292 C CA . SER D 2 176 ? -0.02013 -24.56649 -24.71004 1.000 226.34881 237 SER D CA 1
ATOM 12293 C C . SER D 2 176 ? -0.45285 -25.25977 -26.00444 1.000 210.83631 237 SER D C 1
ATOM 12294 O O . SER D 2 176 ? 0.24242 -25.24226 -27.02240 1.000 210.93719 237 SER D O 1
ATOM 12302 N N . LEU D 2 177 ? -1.62106 -25.89376 -25.93710 1.000 208.70183 238 LEU D N 1
ATOM 12303 C CA . LEU D 2 177 ? -2.19197 -26.66805 -27.03193 1.000 185.23660 238 LEU D CA 1
ATOM 12304 C C . LEU D 2 177 ? -3.35046 -25.87855 -27.63263 1.000 198.01109 238 LEU D C 1
ATOM 12305 O O . LEU D 2 177 ? -4.13505 -25.25379 -26.90433 1.000 191.74561 238 LEU D O 1
ATOM 12321 N N . HIS D 2 178 ? -3.45443 -25.91144 -28.96217 1.000 183.99957 239 HIS D N 1
ATOM 12322 C CA . HIS D 2 178 ? -4.43512 -25.12674 -29.70906 1.000 162.69949 239 HIS D CA 1
ATOM 12323 C C . HIS D 2 178 ? -5.43475 -26.03567 -30.41503 1.000 163.65513 239 HIS D C 1
ATOM 12324 O O . HIS D 2 178 ? -5.10762 -26.65958 -31.42996 1.000 164.63075 239 HIS D O 1
ATOM 12338 N N . ILE D 2 179 ? -6.64149 -26.12808 -29.86516 1.000 173.32691 240 ILE D N 1
ATOM 12339 C CA . ILE D 2 179 ? -7.71057 -26.91567 -30.47257 1.000 166.60505 240 ILE D CA 1
ATOM 12340 C C . ILE D 2 179 ? -8.35796 -26.04899 -31.54967 1.000 185.10728 240 ILE D C 1
ATOM 12341 O O . ILE D 2 179 ? -8.94534 -24.99676 -31.22874 1.000 195.88527 240 ILE D O 1
ATOM 12357 N N . PRO D 2 180 ? -8.26517 -26.44326 -32.84575 1.000 168.66378 241 PRO D N 1
ATOM 12358 C CA . PRO D 2 180 ? -8.73782 -25.56753 -33.92930 1.000 185.21225 241 PRO D CA 1
ATOM 12359 C C . PRO D 2 180 ? -10.24777 -25.43653 -34.03570 1.000 160.59224 241 PRO D C 1
ATOM 12360 O O . PRO D 2 180 ? -11.00057 -26.09687 -33.31457 1.000 156.55305 241 PRO D O 1
ATOM 12371 N N . GLU D 2 181 ? -10.68903 -24.57772 -34.95900 1.000 159.07244 242 GLU D N 1
ATOM 12372 C CA . GLU D 2 181 ? -12.11479 -24.32212 -35.12899 1.000 158.97705 242 GLU D CA 1
ATOM 12373 C C . GLU D 2 181 ? -12.81988 -25.51507 -35.76320 1.000 195.59635 242 GLU D C 1
ATOM 12374 O O . GLU D 2 181 ? -13.88589 -25.93779 -35.29898 1.000 190.00039 242 GLU D O 1
ATOM 12386 N N . THR D 2 182 ? -12.23948 -26.06688 -36.83309 1.000 196.95451 243 THR D N 1
ATOM 12387 C CA . THR D 2 182 ? -12.89796 -27.14180 -37.57159 1.000 172.72493 243 THR D CA 1
ATOM 12388 C C . THR D 2 182 ? -13.08997 -28.37103 -36.69068 1.000 171.23191 243 THR D C 1
ATOM 12389 O O . THR D 2 182 ? -14.10706 -29.06958 -36.79112 1.000 172.07100 243 THR D O 1
ATOM 12400 N N . CYS D 2 183 ? -12.11685 -28.64797 -35.82032 1.000 162.85744 244 CYS D N 1
ATOM 12401 C CA . CYS D 2 183 ? -12.20754 -29.80316 -34.93560 1.000 153.04586 244 CYS D CA 1
ATOM 12402 C C . CYS D 2 183 ? -13.38559 -29.66574 -33.98286 1.000 152.51908 244 CYS D C 1
ATOM 12403 O O . CYS D 2 183 ? -14.22573 -30.57005 -33.87154 1.000 196.10109 244 CYS D O 1
ATOM 12411 N N . LEU D 2 184 ? -13.45954 -28.53279 -33.28600 1.000 155.66060 245 LEU D N 1
ATOM 12412 C CA . LEU D 2 184 ? -14.54559 -28.30808 -32.34199 1.000 155.10137 245 LEU D CA 1
ATOM 12413 C C . LEU D 2 184 ? -15.88180 -28.30970 -33.06809 1.000 172.80421 245 LEU D C 1
ATOM 12414 O O . LEU D 2 184 ? -16.88501 -28.82200 -32.55269 1.000 172.98618 245 LEU D O 1
ATOM 12430 N N . LYS D 2 185 ? -15.90392 -27.74245 -34.27621 1.000 169.22899 246 LYS D N 1
ATOM 12431 C CA . LYS D 2 185 ? -17.11133 -27.72814 -35.08943 1.000 172.52546 246 LYS D CA 1
ATOM 12432 C C . LYS D 2 185 ? -17.60357 -29.14579 -35.34200 1.000 171.41780 246 LYS D C 1
ATOM 12433 O O . LYS D 2 185 ? -18.76148 -29.47874 -35.06501 1.000 171.80921 246 LYS D O 1
ATOM 12452 N N . LEU D 2 186 ? -16.73426 -29.98733 -35.90865 1.000 199.75270 247 LEU D N 1
ATOM 12453 C CA . LEU D 2 186 ? -17.11440 -31.36525 -36.19569 1.000 177.79887 247 LEU D CA 1
ATOM 12454 C C . LEU D 2 186 ? -17.60603 -32.06449 -34.93773 1.000 175.98574 247 LEU D C 1
ATOM 12455 O O . LEU D 2 186 ? -18.65713 -32.71580 -34.94307 1.000 179.32785 247 LEU D O 1
ATOM 12471 N N . LEU D 2 187 ? -16.85511 -31.93962 -33.84456 1.000 176.57745 248 LEU D N 1
ATOM 12472 C CA . LEU D 2 187 ? -17.21402 -32.65573 -32.62614 1.000 180.21913 248 LEU D CA 1
ATOM 12473 C C . LEU D 2 187 ? -18.60461 -32.24877 -32.15082 1.000 173.41258 248 LEU D C 1
ATOM 12474 O O . LEU D 2 187 ? -19.49409 -33.09198 -31.98763 1.000 179.91641 248 LEU D O 1
ATOM 12490 N N . CYS D 2 188 ? -18.81405 -30.94915 -31.93140 1.000 183.91845 249 CYS D N 1
ATOM 12491 C CA . CYS D 2 188 ? -20.09431 -30.49252 -31.40073 1.000 196.17177 249 CYS D CA 1
ATOM 12492 C C . CYS D 2 188 ? -21.24441 -30.79639 -32.35665 1.000 182.73739 249 CYS D C 1
ATOM 12493 O O . CYS D 2 188 ? -22.33913 -31.17094 -31.92038 1.000 162.43021 249 CYS D O 1
ATOM 12501 N N . GLU D 2 189 ? -21.02495 -30.62362 -33.66169 1.000 176.03513 250 GLU D N 1
ATOM 12502 C CA . GLU D 2 189 ? -22.10383 -30.77548 -34.63348 1.000 199.45949 250 GLU D CA 1
ATOM 12503 C C . GLU D 2 189 ? -22.50950 -32.23341 -34.82225 1.000 182.78586 250 GLU D C 1
ATOM 12504 O O . GLU D 2 189 ? -23.70381 -32.55604 -34.84976 1.000 197.05870 250 GLU D O 1
ATOM 12516 N N . ASN D 2 190 ? -21.52942 -33.12947 -34.94954 1.000 163.15946 251 ASN D N 1
ATOM 12517 C CA . ASN D 2 190 ? -21.80553 -34.50678 -35.34761 1.000 158.15460 251 ASN D CA 1
ATOM 12518 C C . ASN D 2 190 ? -22.21035 -35.38144 -34.16573 1.000 199.08162 251 ASN D C 1
ATOM 12519 O O . ASN D 2 190 ? -23.31053 -35.94240 -34.14854 1.000 259.05224 251 ASN D O 1
ATOM 12530 N N . ILE D 2 191 ? -21.33883 -35.51536 -33.17096 1.000 177.62128 252 ILE D N 1
ATOM 12531 C CA . ILE D 2 191 ? -21.63663 -36.38759 -32.03891 1.000 187.87838 252 ILE D CA 1
ATOM 12532 C C . ILE D 2 191 ? -22.32348 -35.61891 -30.91335 1.000 176.97959 252 ILE D C 1
ATOM 12533 O O . ILE D 2 191 ? -23.13512 -36.19376 -30.18022 1.000 177.60774 252 ILE D O 1
ATOM 12549 N N . GLY D 2 192 ? -22.00738 -34.33374 -30.76953 1.000 197.70528 253 GLY D N 1
ATOM 12550 C CA . GLY D 2 192 ? -22.55496 -33.47770 -29.74279 1.000 196.41990 253 GLY D CA 1
ATOM 12551 C C . GLY D 2 192 ? -23.95189 -33.80369 -29.25304 1.000 201.48225 253 GLY D C 1
ATOM 12552 O O . GLY D 2 192 ? -24.16837 -34.01875 -28.05360 1.000 215.99953 253 GLY D O 1
ATOM 12556 N N . PRO D 2 193 ? -24.92793 -33.85190 -30.16635 1.000 218.90139 254 PRO D N 1
ATOM 12557 C CA . PRO D 2 193 ? -26.32628 -34.01666 -29.72585 1.000 201.05892 254 PRO D CA 1
ATOM 12558 C C . PRO D 2 193 ? -26.55334 -35.19623 -28.79620 1.000 204.69503 254 PRO D C 1
ATOM 12559 O O . PRO D 2 193 ? -27.23930 -35.05542 -27.77571 1.000 218.43768 254 PRO D O 1
ATOM 12570 N N . THR D 2 194 ? -25.99731 -36.36268 -29.12049 1.000 202.91480 255 THR D N 1
ATOM 12571 C CA . THR D 2 194 ? -26.20625 -37.53922 -28.28961 1.000 180.46616 255 THR D CA 1
ATOM 12572 C C . THR D 2 194 ? -25.29936 -37.57245 -27.06499 1.000 189.02869 255 THR D C 1
ATOM 12573 O O . THR D 2 194 ? -25.61630 -38.27509 -26.09862 1.000 190.87951 255 THR D O 1
ATOM 12584 N N . TYR D 2 195 ? -24.19275 -36.83007 -27.07557 1.000 217.28704 256 TYR D N 1
ATOM 12585 C CA . TYR D 2 195 ? -23.17547 -36.92254 -26.03496 1.000 202.04562 256 TYR D CA 1
ATOM 12586 C C . TYR D 2 195 ? -22.78038 -35.53002 -25.56903 1.000 222.88722 256 TYR D C 1
ATOM 12587 O O . TYR D 2 195 ? -22.34586 -34.70342 -26.37770 1.000 212.88020 256 TYR D O 1
ATOM 12605 N N . GLU D 2 196 ? -22.92898 -35.27371 -24.27055 1.000 203.83738 257 GLU D N 1
ATOM 12606 C CA . GLU D 2 196 ? -22.38757 -34.06224 -23.67470 1.000 192.81248 257 GLU D CA 1
ATOM 12607 C C . GLU D 2 196 ? -20.86342 -34.11227 -23.69590 1.000 192.51760 257 GLU D C 1
ATOM 12608 O O . GLU D 2 196 ? -20.25100 -35.18121 -23.60805 1.000 193.63168 257 GLU D O 1
ATOM 12620 N N . LEU D 2 197 ? -20.25094 -32.93561 -23.79976 1.000 224.26758 258 LEU D N 1
ATOM 12621 C CA . LEU D 2 197 ? -18.81913 -32.82268 -24.04916 1.000 200.33775 258 LEU D CA 1
ATOM 12622 C C . LEU D 2 197 ? -18.28667 -31.63269 -23.26885 1.000 202.15860 258 LEU D C 1
ATOM 12623 O O . LEU D 2 197 ? -18.87758 -30.54882 -23.31043 1.000 191.59525 258 LEU D O 1
ATOM 12639 N N . ALA D 2 198 ? -17.17558 -31.83864 -22.56053 1.000 176.10041 259 ALA D N 1
ATOM 12640 C CA . ALA D 2 198 ? -16.58322 -30.78660 -21.74699 1.000 166.97094 259 ALA D CA 1
ATOM 12641 C C . ALA D 2 198 ? -15.07135 -30.95391 -21.72332 1.000 166.96841 259 ALA D C 1
ATOM 12642 O O . ALA D 2 198 ? -14.53794 -31.98240 -22.13147 1.000 179.60166 259 ALA D O 1
ATOM 12649 N N . VAL D 2 199 ? -14.38163 -29.91379 -21.25655 1.000 195.88078 260 VAL D N 1
ATOM 12650 C CA . VAL D 2 199 ? -12.92979 -29.90494 -21.10766 1.000 186.77477 260 VAL D CA 1
ATOM 12651 C C . VAL D 2 199 ? -12.60580 -29.65435 -19.64167 1.000 198.93958 260 VAL D C 1
ATOM 12652 O O . VAL D 2 199 ? -13.28006 -28.85442 -18.98085 1.000 187.61489 260 VAL D O 1
ATOM 12665 N N . ASP D 2 200 ? -11.57151 -30.33657 -19.14109 1.000 206.20237 261 ASP D N 1
ATOM 12666 C CA . ASP D 2 200 ? -11.15960 -30.17703 -17.75423 1.000 209.64205 261 ASP D CA 1
ATOM 12667 C C . ASP D 2 200 ? -9.64900 -30.34251 -17.63640 1.000 186.17140 261 ASP D C 1
ATOM 12668 O O . ASP D 2 200 ? -8.95770 -30.70281 -18.59503 1.000 181.16387 261 ASP D O 1
ATOM 12677 N N . LEU D 2 201 ? -9.14713 -30.06535 -16.42777 1.000 199.34775 262 LEU D N 1
ATOM 12678 C CA . LEU D 2 201 ? -7.72582 -30.09715 -16.10063 1.000 205.94719 262 LEU D CA 1
ATOM 12679 C C . LEU D 2 201 ? -7.45341 -31.03733 -14.93079 1.000 221.09124 262 LEU D C 1
ATOM 12680 O O . LEU D 2 201 ? -6.45551 -30.86667 -14.22054 1.000 207.60748 262 LEU D O 1
ATOM 12696 N N . VAL D 2 202 ? -8.33335 -32.02320 -14.70910 1.000 241.92495 263 VAL D N 1
ATOM 12697 C CA . VAL D 2 202 ? -8.10773 -33.00708 -13.64962 1.000 243.74654 263 VAL D CA 1
ATOM 12698 C C . VAL D 2 202 ? -6.72448 -33.61966 -13.78225 1.000 226.76464 263 VAL D C 1
ATOM 12699 O O . VAL D 2 202 ? -6.02497 -33.84101 -12.78571 1.000 218.86579 263 VAL D O 1
ATOM 12712 N N . GLY D 2 203 ? -6.30493 -33.89677 -15.00903 1.000 220.08973 264 GLY D N 1
ATOM 12713 C CA . GLY D 2 203 ? -5.00176 -34.46647 -15.23605 1.000 212.26801 264 GLY D CA 1
ATOM 12714 C C . GLY D 2 203 ? -3.96123 -33.38176 -15.42380 1.000 244.53808 264 GLY D C 1
ATOM 12715 O O . GLY D 2 203 ? -4.27538 -32.25651 -15.80476 1.000 232.86657 264 GLY D O 1
ATOM 12719 N N . ASP D 2 204 ? -2.70364 -33.72689 -15.12395 1.000 217.39938 265 ASP D N 1
ATOM 12720 C CA . ASP D 2 204 ? -1.62865 -32.76441 -15.34304 1.000 205.33718 265 ASP D CA 1
ATOM 12721 C C . ASP D 2 204 ? -1.61148 -32.38551 -16.81667 1.000 203.68283 265 ASP D C 1
ATOM 12722 O O . ASP D 2 204 ? -1.14053 -31.30527 -17.18779 1.000 201.65680 265 ASP D O 1
ATOM 12731 N N . ALA D 2 205 ? -2.10276 -33.28914 -17.66700 1.000 250.27747 266 ALA D N 1
ATOM 12732 C CA . ALA D 2 205 ? -2.39103 -33.04999 -19.07215 1.000 222.74230 266 ALA D CA 1
ATOM 12733 C C . ALA D 2 205 ? -3.86763 -32.65006 -19.18550 1.000 216.96064 266 ALA D C 1
ATOM 12734 O O . ALA D 2 205 ? -4.67690 -32.92986 -18.29474 1.000 186.60446 266 ALA D O 1
ATOM 12741 N N . PHE D 2 206 ? -4.21799 -32.00958 -20.30074 1.000 215.62910 267 PHE D N 1
ATOM 12742 C CA . PHE D 2 206 ? -5.57519 -31.52034 -20.49202 1.000 216.98458 267 PHE D CA 1
ATOM 12743 C C . PHE D 2 206 ? -6.49573 -32.69102 -20.82502 1.000 212.94330 267 PHE D C 1
ATOM 12744 O O . PHE D 2 206 ? -6.04192 -33.75043 -21.28055 1.000 223.01763 267 PHE D O 1
ATOM 12761 N N . CYS D 2 207 ? -7.80690 -32.48131 -20.65268 1.000 239.20915 268 CYS D N 1
ATOM 12762 C CA . CYS D 2 207 ? -8.75481 -33.56907 -20.82113 1.000 240.39955 268 CYS D CA 1
ATOM 12763 C C . CYS D 2 207 ? -10.02440 -33.08275 -21.49577 1.000 239.99029 268 CYS D C 1
ATOM 12764 O O . CYS D 2 207 ? -10.43202 -31.93012 -21.33751 1.000 238.74079 268 CYS D O 1
ATOM 12772 N N . ILE D 2 208 ? -10.65574 -34.00288 -22.22322 1.000 214.80590 269 ILE D N 1
ATOM 12773 C CA . ILE D 2 208 ? -11.95403 -33.81399 -22.86008 1.000 183.29343 269 ILE D CA 1
ATOM 12774 C C . ILE D 2 208 ? -12.83778 -34.95822 -22.38492 1.000 163.60358 269 ILE D C 1
ATOM 12775 O O . ILE D 2 208 ? -12.64361 -36.10983 -22.79976 1.000 202.88444 269 ILE D O 1
ATOM 12791 N N . LYS D 2 209 ? -13.81891 -34.63959 -21.54419 1.000 156.41931 270 LYS D N 1
ATOM 12792 C CA . LYS D 2 209 ? -14.75808 -35.61600 -21.00766 1.000 175.39845 270 LYS D CA 1
ATOM 12793 C C . LYS D 2 209 ? -15.96353 -35.70963 -21.93506 1.000 178.30905 270 LYS D C 1
ATOM 12794 O O . LYS D 2 209 ? -16.68113 -34.71831 -22.12701 1.000 209.68709 270 LYS D O 1
ATOM 12813 N N . VAL D 2 210 ? -16.18781 -36.88670 -22.51273 1.000 180.97666 271 VAL D N 1
ATOM 12814 C CA . VAL D 2 210 ? -17.40935 -37.17015 -23.25641 1.000 169.66909 271 VAL D CA 1
ATOM 12815 C C . VAL D 2 210 ? -18.28446 -38.03251 -22.35762 1.000 202.95797 271 VAL D C 1
ATOM 12816 O O . VAL D 2 210 ? -17.82189 -39.04588 -21.81160 1.000 219.09258 271 VAL D O 1
ATOM 12829 N N . SER D 2 211 ? -19.54059 -37.61919 -22.17734 1.000 186.71721 272 SER D N 1
ATOM 12830 C CA . SER D 2 211 ? -20.45032 -38.29527 -21.26766 1.000 187.62143 272 SER D CA 1
ATOM 12831 C C . SER D 2 211 ? -21.83411 -38.36644 -21.90222 1.000 191.23725 272 SER D C 1
ATOM 12832 O O . SER D 2 211 ? -22.34194 -37.34171 -22.38488 1.000 187.41146 272 SER D O 1
ATOM 12840 N N . PRO D 2 212 ? -22.47725 -39.52934 -21.91682 1.000 224.60730 273 PRO D N 1
ATOM 12841 C CA . PRO D 2 212 ? -23.82356 -39.60503 -22.49050 1.000 219.97763 273 PRO D CA 1
ATOM 12842 C C . PRO D 2 212 ? -24.84169 -39.00529 -21.53793 1.000 205.77249 273 PRO D C 1
ATOM 12843 O O . PRO D 2 212 ? -24.66095 -39.00105 -20.31832 1.000 205.17375 273 PRO D O 1
ATOM 12854 N N . ARG D 2 213 ? -25.91720 -38.47781 -22.11657 1.000 207.42726 274 ARG D N 1
ATOM 12855 C CA . ARG D 2 213 ? -27.00784 -37.93351 -21.32823 1.000 216.83952 274 ARG D CA 1
ATOM 12856 C C . ARG D 2 213 ? -28.05297 -39.02167 -21.08450 1.000 268.33824 274 ARG D C 1
ATOM 12857 O O . ARG D 2 213 ? -27.94728 -40.14457 -21.58525 1.000 284.02126 274 ARG D O 1
ATOM 12878 N N . ASP D 2 214 ? -29.08446 -38.68789 -20.30645 1.000 271.45938 275 ASP D N 1
ATOM 12879 C CA . ASP D 2 214 ? -30.22302 -39.58753 -20.17327 1.000 263.83301 275 ASP D CA 1
ATOM 12880 C C . ASP D 2 214 ? -30.93856 -39.80216 -21.50049 1.000 257.31309 275 ASP D C 1
ATOM 12881 O O . ASP D 2 214 ? -31.78872 -40.69548 -21.59135 1.000 233.40687 275 ASP D O 1
ATOM 12890 N N . THR D 2 215 ? -30.61558 -39.00777 -22.52275 1.000 262.98456 276 THR D N 1
ATOM 12891 C CA . THR D 2 215 ? -31.16352 -39.18880 -23.85986 1.000 240.61753 276 THR D CA 1
ATOM 12892 C C . THR D 2 215 ? -30.95671 -40.61791 -24.34211 1.000 244.26311 276 THR D C 1
ATOM 12893 O O . THR D 2 215 ? -30.09399 -41.33701 -23.82531 1.000 235.67812 276 THR D O 1
ATOM 12904 N N . VAL D 2 216 ? -31.73597 -41.03754 -25.33564 1.000 249.56701 277 VAL D N 1
ATOM 12905 C CA . VAL D 2 216 ? -31.58651 -42.37807 -25.88699 1.000 269.05737 277 VAL D CA 1
ATOM 12906 C C . VAL D 2 216 ? -30.22311 -42.49197 -26.55999 1.000 253.81362 277 VAL D C 1
ATOM 12907 O O . VAL D 2 216 ? -29.82666 -41.62219 -27.34912 1.000 216.88393 277 VAL D O 1
ATOM 12920 N N . TYR D 2 217 ? -29.49391 -43.55908 -26.23810 1.000 254.54823 278 TYR D N 1
ATOM 12921 C CA . TYR D 2 217 ? -28.18896 -43.78491 -26.83985 1.000 240.58937 278 TYR D CA 1
ATOM 12922 C C . TYR D 2 217 ? -28.33442 -43.99218 -28.34314 1.000 226.25228 278 TYR D C 1
ATOM 12923 O O . TYR D 2 217 ? -29.34728 -44.50419 -28.82753 1.000 238.71415 278 TYR D O 1
ATOM 12941 N N . GLU D 2 218 ? -27.30922 -43.57490 -29.08428 1.000 219.05420 279 GLU D N 1
ATOM 12942 C CA . GLU D 2 218 ? -27.33819 -43.65553 -30.53776 1.000 215.48588 279 GLU D CA 1
ATOM 12943 C C . GLU D 2 218 ? -27.59779 -45.09015 -30.99167 1.000 232.80141 279 GLU D C 1
ATOM 12944 O O . GLU D 2 218 ? -27.35838 -46.05798 -30.26385 1.000 247.95522 279 GLU D O 1
ATOM 12956 N N . LYS D 2 219 ? -28.10519 -45.21465 -32.21664 1.000 233.40501 280 LYS D N 1
ATOM 12957 C CA . LYS D 2 219 ? -28.38609 -46.52655 -32.78096 1.000 229.38988 280 LYS D CA 1
ATOM 12958 C C . LYS D 2 219 ? -27.09382 -47.31436 -32.94918 1.000 251.03652 280 LYS D C 1
ATOM 12959 O O . LYS D 2 219 ? -26.07861 -46.78636 -33.41240 1.000 254.37641 280 LYS D O 1
ATOM 12978 N N . ALA D 2 220 ? -27.13816 -48.59060 -32.57574 1.000 234.49463 281 ALA D N 1
ATOM 12979 C CA . ALA D 2 220 ? -25.98375 -49.46307 -32.72837 1.000 211.30209 281 ALA D CA 1
ATOM 12980 C C . ALA D 2 220 ? -25.82203 -49.86508 -34.18811 1.000 238.86193 281 ALA D C 1
ATOM 12981 O O . ALA D 2 220 ? -26.80569 -50.10996 -34.89361 1.000 242.30554 281 ALA D O 1
ATOM 12988 N N . VAL D 2 221 ? -24.56838 -49.93234 -34.63885 1.000 210.91102 282 VAL D N 1
ATOM 12989 C CA . VAL D 2 221 ? -24.30674 -50.25587 -36.03692 1.000 217.88887 282 VAL D CA 1
ATOM 12990 C C . VAL D 2 221 ? -24.33962 -51.76300 -36.26682 1.000 253.60470 282 VAL D C 1
ATOM 12991 O O . VAL D 2 221 ? -24.76227 -52.22081 -37.33491 1.000 260.61389 282 VAL D O 1
ATOM 13004 N N . ASN D 2 222 ? -23.89944 -52.55355 -35.28839 1.000 238.09590 283 ASN D N 1
ATOM 13005 C CA . ASN D 2 222 ? -23.99512 -54.01227 -35.35487 1.000 240.68138 283 ASN D CA 1
ATOM 13006 C C . ASN D 2 222 ? -23.25876 -54.57297 -36.57032 1.000 242.05722 283 ASN D C 1
ATOM 13007 O O . ASN D 2 222 ? -23.73706 -55.49223 -37.23785 1.000 260.06730 283 ASN D O 1
ATOM 13018 N N . VAL D 2 223 ? -22.09375 -54.00386 -36.87355 1.000 263.42288 284 VAL D N 1
ATOM 13019 C CA . VAL D 2 223 ? -21.25266 -54.45043 -37.98005 1.000 256.35212 284 VAL D CA 1
ATOM 13020 C C . VAL D 2 223 ? -20.06317 -55.21961 -37.42665 1.000 222.67120 284 VAL D C 1
ATOM 13021 O O . VAL D 2 223 ? -19.42748 -54.78241 -36.45997 1.000 208.34180 284 VAL D O 1
ATOM 13034 N N . ASP D 2 224 ? -19.75587 -56.35111 -38.06083 1.000 238.86067 285 ASP D N 1
ATOM 13035 C CA . ASP D 2 224 ? -18.59964 -57.17944 -37.72244 1.000 252.81708 285 ASP D CA 1
ATOM 13036 C C . ASP D 2 224 ? -18.35581 -57.19806 -36.21611 1.000 246.68538 285 ASP D C 1
ATOM 13037 O O . ASP D 2 224 ? -17.26197 -56.90430 -35.72738 1.000 238.98105 285 ASP D O 1
ATOM 13046 N N . GLU D 2 225 ? -19.41282 -57.51194 -35.47065 1.000 262.43885 286 GLU D N 1
ATOM 13047 C CA . GLU D 2 225 ? -19.31159 -57.61403 -34.02262 1.000 247.55893 286 GLU D CA 1
ATOM 13048 C C . GLU D 2 225 ? -18.08054 -58.42332 -33.62514 1.000 230.71131 286 GLU D C 1
ATOM 13049 O O . GLU D 2 225 ? -17.12029 -57.88672 -33.06144 1.000 227.05318 286 GLU D O 1
ATOM 13061 N N . ASP D 2 226 ? -18.12681 -59.72818 -33.88577 1.000 246.42811 287 ASP D N 1
ATOM 13062 C CA . ASP D 2 226 ? -17.06447 -60.65018 -33.49849 1.000 247.62754 287 ASP D CA 1
ATOM 13063 C C . ASP D 2 226 ? -15.82228 -60.62642 -34.38486 1.000 247.65260 287 ASP D C 1
ATOM 13064 O O . ASP D 2 226 ? -14.75474 -61.03930 -33.92043 1.000 247.89204 287 ASP D O 1
ATOM 13073 N N . ALA D 2 227 ? -15.92390 -60.17487 -35.63685 1.000 245.64247 288 ALA D N 1
ATOM 13074 C CA . ALA D 2 227 ? -14.79116 -60.28555 -36.55570 1.000 245.19617 288 ALA D CA 1
ATOM 13075 C C . ALA D 2 227 ? -13.51295 -59.66862 -35.99661 1.000 227.60937 288 ALA D C 1
ATOM 13076 O O . ALA D 2 227 ? -12.42948 -60.25474 -36.11357 1.000 201.90526 288 ALA D O 1
ATOM 13083 N N . ILE D 2 228 ? -13.61442 -58.48365 -35.39265 1.000 212.08856 289 ILE D N 1
ATOM 13084 C CA . ILE D 2 228 ? -12.43153 -57.78413 -34.89830 1.000 215.88246 289 ILE D CA 1
ATOM 13085 C C . ILE D 2 228 ? -11.90407 -58.32814 -33.57921 1.000 210.49171 289 ILE D C 1
ATOM 13086 O O . ILE D 2 228 ? -10.80040 -57.95103 -33.16358 1.000 209.39643 289 ILE D O 1
ATOM 13102 N N . TYR D 2 229 ? -12.66091 -59.19033 -32.89950 1.000 214.78880 290 TYR D N 1
ATOM 13103 C CA . TYR D 2 229 ? -12.22053 -59.69681 -31.60491 1.000 215.03198 290 TYR D CA 1
ATOM 13104 C C . TYR D 2 229 ? -10.88106 -60.41806 -31.73149 1.000 216.13134 290 TYR D C 1
ATOM 13105 O O . TYR D 2 229 ? -9.92163 -60.12267 -31.00438 1.000 237.36030 290 TYR D O 1
ATOM 13123 N N . GLU D 2 230 ? -10.79720 -61.36114 -32.67338 1.000 212.17475 291 GLU D N 1
ATOM 13124 C CA . GLU D 2 230 ? -9.54017 -62.05128 -32.93849 1.000 213.34526 291 GLU D CA 1
ATOM 13125 C C . GLU D 2 230 ? -8.43329 -61.06797 -33.29403 1.000 225.11941 291 GLU D C 1
ATOM 13126 O O . GLU D 2 230 ? -7.27125 -61.26713 -32.92094 1.000 237.46193 291 GLU D O 1
ATOM 13138 N N . ALA D 2 231 ? -8.77638 -59.99330 -34.00601 1.000 240.72690 292 ALA D N 1
ATOM 13139 C CA . ALA D 2 231 ? -7.76556 -59.02898 -34.42560 1.000 226.70841 292 ALA D CA 1
ATOM 13140 C C . ALA D 2 231 ? -7.13854 -58.33017 -33.22584 1.000 235.37604 292 ALA D C 1
ATOM 13141 O O . ALA D 2 231 ? -5.90943 -58.25604 -33.10941 1.000 223.68337 292 ALA D O 1
ATOM 13148 N N . ILE D 2 232 ? -7.96873 -57.80694 -32.31969 1.000 232.15380 293 ILE D N 1
ATOM 13149 C CA . ILE D 2 232 ? -7.42234 -57.09225 -31.17201 1.000 231.21116 293 ILE D CA 1
ATOM 13150 C C . ILE D 2 232 ? -6.73555 -58.05640 -30.21620 1.000 222.54146 293 ILE D C 1
ATOM 13151 O O . ILE D 2 232 ? -5.78767 -57.67591 -29.51710 1.000 244.27531 293 ILE D O 1
ATOM 13167 N N . LYS D 2 233 ? -7.18929 -59.31231 -30.16245 1.000 239.02723 294 LYS D N 1
ATOM 13168 C CA . LYS D 2 233 ? -6.58119 -60.25779 -29.23143 1.000 240.31013 294 LYS D CA 1
ATOM 13169 C C . LYS D 2 233 ? -5.10486 -60.47279 -29.54331 1.000 240.64956 294 LYS D C 1
ATOM 13170 O O . LYS D 2 233 ? -4.28654 -60.62381 -28.62849 1.000 240.52178 294 LYS D O 1
ATOM 13189 N N . ASP D 2 234 ? -4.74156 -60.47896 -30.82605 1.000 242.86090 295 ASP D N 1
ATOM 13190 C CA . ASP D 2 234 ? -3.34630 -60.63568 -31.23843 1.000 240.57551 295 ASP D CA 1
ATOM 13191 C C . ASP D 2 234 ? -2.71550 -59.24765 -31.31340 1.000 238.07644 295 ASP D C 1
ATOM 13192 O O . ASP D 2 234 ? -2.52357 -58.66655 -32.38329 1.000 237.49675 295 ASP D O 1
ATOM 13201 N N . LEU D 2 235 ? -2.38752 -58.70954 -30.14097 1.000 244.09226 296 LEU D N 1
ATOM 13202 C CA . LEU D 2 235 ? -1.89080 -57.34404 -30.03759 1.000 262.02048 296 LEU D CA 1
ATOM 13203 C C . LEU D 2 235 ? -0.88367 -57.26414 -28.90250 1.000 261.35374 296 LEU D C 1
ATOM 13204 O O . LEU D 2 235 ? -0.98958 -57.99249 -27.91417 1.000 240.25981 296 LEU D O 1
ATOM 13220 N N . GLU D 2 236 ? 0.10518 -56.38304 -29.06884 1.000 255.46775 297 GLU D N 1
ATOM 13221 C CA . GLU D 2 236 ? 1.12612 -56.12536 -28.05197 1.000 239.59836 297 GLU D CA 1
ATOM 13222 C C . GLU D 2 236 ? 1.50987 -54.64394 -28.16189 1.000 219.14066 297 GLU D C 1
ATOM 13223 O O . GLU D 2 236 ? 0.63715 -53.79635 -28.38189 1.000 209.52699 297 GLU D O 1
ATOM 13235 N N . CYS D 2 237 ? 2.79300 -54.31692 -28.00355 1.000 247.27532 298 CYS D N 1
ATOM 13236 C CA . CYS D 2 237 ? 3.31250 -52.95128 -28.03997 1.000 255.63280 298 CYS D CA 1
ATOM 13237 C C . CYS D 2 237 ? 2.83406 -52.09104 -26.87664 1.000 254.20884 298 CYS D C 1
ATOM 13238 O O . CYS D 2 237 ? 3.12240 -50.88624 -26.84318 1.000 241.60964 298 CYS D O 1
ATOM 13246 N N . GLY D 2 238 ? 2.11089 -52.66690 -25.92303 1.000 242.65319 299 GLY D N 1
ATOM 13247 C CA . GLY D 2 238 ? 1.65559 -51.93037 -24.76291 1.000 208.62311 299 GLY D CA 1
ATOM 13248 C C . GLY D 2 238 ? 2.65329 -51.94517 -23.62313 1.000 241.00278 299 GLY D C 1
ATOM 13249 O O . GLY D 2 238 ? 2.74665 -52.93035 -22.88471 1.000 256.90166 299 GLY D O 1
ATOM 13253 N N . ASP D 2 239 ? 3.41747 -50.86184 -23.48278 1.000 229.52196 300 ASP D N 1
ATOM 13254 C CA . ASP D 2 239 ? 4.45438 -50.76653 -22.46187 1.000 245.06336 300 ASP D CA 1
ATOM 13255 C C . ASP D 2 239 ? 4.43403 -49.37906 -21.82978 1.000 214.51003 300 ASP D C 1
ATOM 13256 O O . ASP D 2 239 ? 3.70122 -49.14565 -20.86344 1.000 209.51447 300 ASP D O 1
ATOM 13265 N N . GLU D 2 240 ? 5.23555 -48.45189 -22.36088 1.000 206.64318 301 GLU D N 1
ATOM 13266 C CA . GLU D 2 240 ? 5.18848 -47.07816 -21.86904 1.000 204.67135 301 GLU D CA 1
ATOM 13267 C C . GLU D 2 240 ? 3.79240 -46.49399 -22.05429 1.000 208.48977 301 GLU D C 1
ATOM 13268 O O . GLU D 2 240 ? 3.30268 -45.74492 -21.19842 1.000 202.45402 301 GLU D O 1
ATOM 13280 N N . LEU D 2 241 ? 3.14364 -46.80668 -23.18161 1.000 239.03405 302 LEU D N 1
ATOM 13281 C CA . LEU D 2 241 ? 1.76165 -46.37955 -23.35964 1.000 229.46789 302 LEU D CA 1
ATOM 13282 C C . LEU D 2 241 ? 0.88724 -46.90990 -22.23076 1.000 206.56878 302 LEU D C 1
ATOM 13283 O O . LEU D 2 241 ? 0.00261 -46.20334 -21.73641 1.000 176.94723 302 LEU D O 1
ATOM 13299 N N . ARG D 2 242 ? 1.10803 -48.16033 -21.81960 1.000 213.59031 303 ARG D N 1
ATOM 13300 C CA . ARG D 2 242 ? 0.37137 -48.68808 -20.67791 1.000 221.73161 303 ARG D CA 1
ATOM 13301 C C . ARG D 2 242 ? 0.67250 -47.88212 -19.42124 1.000 218.14785 303 ARG D C 1
ATOM 13302 O O . ARG D 2 242 ? -0.22490 -47.60888 -18.61743 1.000 203.97388 303 ARG D O 1
ATOM 13323 N N . LEU D 2 243 ? 1.94050 -47.52218 -19.21546 1.000 238.61389 304 LEU D N 1
ATOM 13324 C CA . LEU D 2 243 ? 2.28665 -46.71734 -18.05113 1.000 237.44077 304 LEU D CA 1
ATOM 13325 C C . LEU D 2 243 ? 1.48012 -45.42710 -18.04686 1.000 235.56718 304 LEU D C 1
ATOM 13326 O O . LEU D 2 243 ? 0.88860 -45.05081 -17.03032 1.000 234.95337 304 LEU D O 1
ATOM 13342 N N . GLN D 2 244 ? 1.41233 -44.76078 -19.19823 1.000 215.14273 305 GLN D N 1
ATOM 13343 C CA . GLN D 2 244 ? 0.63457 -43.53153 -19.32020 1.000 189.62277 305 GLN D CA 1
ATOM 13344 C C . GLN D 2 244 ? -0.84203 -43.77550 -19.02294 1.000 202.12481 305 GLN D C 1
ATOM 13345 O O . GLN D 2 244 ? -1.45971 -43.05491 -18.22563 1.000 213.73478 305 GLN D O 1
ATOM 13359 N N . ILE D 2 245 ? -1.41789 -44.80383 -19.65084 1.000 234.55072 306 ILE D N 1
ATOM 13360 C CA . ILE D 2 245 ? -2.84545 -45.08847 -19.50952 1.000 241.68945 306 ILE D CA 1
ATOM 13361 C C . ILE D 2 245 ? -3.20391 -45.34599 -18.05067 1.000 204.16294 306 ILE D C 1
ATOM 13362 O O . ILE D 2 245 ? -4.12582 -44.73420 -17.49734 1.000 188.77161 306 ILE D O 1
ATOM 13378 N N . ILE D 2 246 ? -2.45122 -46.22800 -17.39706 1.000 210.87913 307 ILE D N 1
ATOM 13379 C CA . ILE D 2 246 ? -2.71393 -46.58215 -16.00430 1.000 211.70318 307 ILE D CA 1
ATOM 13380 C C . ILE D 2 246 ? -2.47763 -45.39066 -15.07942 1.000 209.68696 307 ILE D C 1
ATOM 13381 O O . ILE D 2 246 ? -3.26039 -45.14174 -14.14553 1.000 209.34186 307 ILE D O 1
ATOM 13397 N N . ASN D 2 247 ? -1.37480 -44.66640 -15.28491 1.000 207.47780 308 ASN D N 1
ATOM 13398 C CA . ASN D 2 247 ? -1.06908 -43.52854 -14.43037 1.000 206.29975 308 ASN D CA 1
ATOM 13399 C C . ASN D 2 247 ? -2.18933 -42.50323 -14.47828 1.000 214.29962 308 ASN D C 1
ATOM 13400 O O . ASN D 2 247 ? -2.59033 -41.96093 -13.44014 1.000 223.29479 308 ASN D O 1
ATOM 13411 N N . TYR D 2 248 ? -2.71184 -42.22468 -15.67472 1.000 229.88610 309 TYR D N 1
ATOM 13412 C CA . TYR D 2 248 ? -3.82324 -41.28539 -15.77814 1.000 206.19492 309 TYR D CA 1
ATOM 13413 C C . TYR D 2 248 ? -5.10755 -41.87595 -15.20850 1.000 187.78572 309 TYR D C 1
ATOM 13414 O O . TYR D 2 248 ? -5.91868 -41.14075 -14.63577 1.000 183.64978 309 TYR D O 1
ATOM 13432 N N . THR D 2 249 ? -5.29039 -43.19596 -15.31027 1.000 202.91812 310 THR D N 1
ATOM 13433 C CA . THR D 2 249 ? -6.46009 -43.82394 -14.70104 1.000 210.47152 310 THR D CA 1
ATOM 13434 C C . THR D 2 249 ? -6.50674 -43.61758 -13.19346 1.000 207.39137 310 THR D C 1
ATOM 13435 O O . THR D 2 249 ? -7.58662 -43.39670 -12.63052 1.000 187.77656 310 THR D O 1
ATOM 13446 N N . GLN D 2 250 ? -5.36291 -43.71671 -12.51176 1.000 192.47952 311 GLN D N 1
ATOM 13447 C CA . GLN D 2 250 ? -5.40712 -43.49608 -11.06814 1.000 194.83834 311 GLN D CA 1
ATOM 13448 C C . GLN D 2 250 ? -6.09386 -42.17228 -10.75032 1.000 199.05894 311 GLN D C 1
ATOM 13449 O O . GLN D 2 250 ? -7.03412 -42.10725 -9.94867 1.000 184.64493 311 GLN D O 1
ATOM 13463 N N . LEU D 2 251 ? -5.61122 -41.09467 -11.37631 1.000 205.35683 312 LEU D N 1
ATOM 13464 C CA . LEU D 2 251 ? -6.14554 -39.76844 -11.10861 1.000 179.80215 312 LEU D CA 1
ATOM 13465 C C . LEU D 2 251 ? -7.57033 -39.63636 -11.62179 1.000 180.89599 312 LEU D C 1
ATOM 13466 O O . LEU D 2 251 ? -8.35812 -38.86372 -11.06521 1.000 225.26469 312 LEU D O 1
ATOM 13482 N N . ILE D 2 252 ? -7.91772 -40.38305 -12.67225 1.000 168.83665 313 ILE D N 1
ATOM 13483 C CA . ILE D 2 252 ? -9.28990 -40.37636 -13.16716 1.000 210.90033 313 ILE D CA 1
ATOM 13484 C C . ILE D 2 252 ? -10.23925 -40.90151 -12.09978 1.000 199.88232 313 ILE D C 1
ATOM 13485 O O . ILE D 2 252 ? -11.27012 -40.28718 -11.79884 1.000 196.92187 313 ILE D O 1
ATOM 13501 N N . LEU D 2 253 ? -9.89869 -42.04599 -11.50243 1.000 180.07922 314 LEU D N 1
ATOM 13502 C CA . LEU D 2 253 ? -10.73202 -42.58290 -10.43222 1.000 190.04285 314 LEU D CA 1
ATOM 13503 C C . LEU D 2 253 ? -10.71908 -41.66701 -9.21811 1.000 214.85475 314 LEU D C 1
ATOM 13504 O O . LEU D 2 253 ? -11.74692 -41.49744 -8.55151 1.000 191.74465 314 LEU D O 1
ATOM 13520 N N . GLU D 2 254 ? -9.56719 -41.06178 -8.92011 1.000 210.04921 315 GLU D N 1
ATOM 13521 C CA . GLU D 2 254 ? -9.44871 -40.08761 -7.84378 1.000 229.76725 315 GLU D CA 1
ATOM 13522 C C . GLU D 2 254 ? -9.74889 -38.65806 -8.28622 1.000 261.35199 315 GLU D C 1
ATOM 13523 O O . GLU D 2 254 ? -9.18815 -37.71354 -7.71142 1.000 264.68263 315 GLU D O 1
ATOM 13535 N N . ASN D 2 255 ? -10.62066 -38.46107 -9.27718 1.000 265.43525 316 ASN D N 1
ATOM 13536 C CA . ASN D 2 255 ? -10.97885 -37.10828 -9.68445 1.000 265.26747 316 ASN D CA 1
ATOM 13537 C C . ASN D 2 255 ? -11.79603 -36.42897 -8.58697 1.000 274.46365 316 ASN D C 1
ATOM 13538 O O . ASN D 2 255 ? -11.35345 -35.45609 -7.97140 1.000 285.19783 316 ASN D O 1
ATOM 13549 N N . LYS D 2 256 ? -12.98674 -36.95718 -8.34755 1.000 258.93766 317 LYS D N 1
ATOM 13550 C CA . LYS D 2 256 ? -13.96980 -36.37490 -7.44031 1.000 267.02160 317 LYS D CA 1
ATOM 13551 C C . LYS D 2 256 ? -15.06371 -37.42212 -7.27966 1.000 254.88611 317 LYS D C 1
ATOM 13552 O O . LYS D 2 256 ? -15.00889 -38.49513 -7.88771 1.000 248.50780 317 LYS D O 1
ATOM 13571 N N . GLN D 2 257 ? -16.06071 -37.11150 -6.46476 1.000 269.79267 318 GLN D N 1
ATOM 13572 C CA . GLN D 2 257 ? -17.13490 -38.07010 -6.22737 1.000 219.51516 318 GLN D CA 1
ATOM 13573 C C . GLN D 2 257 ? -18.07999 -38.11174 -7.42546 1.000 240.85095 318 GLN D C 1
ATOM 13574 O O . GLN D 2 257 ? -18.22580 -37.12413 -8.14816 1.000 222.26790 318 GLN D O 1
ATOM 13588 N N . MET E 1 6 ? -80.78563 31.48608 -76.19526 1.000 237.47735 1 MET E N 1
ATOM 13589 C CA . MET E 1 6 ? -80.74580 30.07419 -76.67697 1.000 250.08878 1 MET E CA 1
ATOM 13590 C C . MET E 1 6 ? -81.19408 29.13959 -75.55687 1.000 245.45981 1 MET E C 1
ATOM 13591 O O . MET E 1 6 ? -82.20024 28.44133 -75.68000 1.000 243.42038 1 MET E O 1
ATOM 13605 N N . ALA E 1 7 ? -80.43039 29.12589 -74.46653 1.000 241.27152 2 ALA E N 1
ATOM 13606 C CA . ALA E 1 7 ? -80.71736 28.25559 -73.33633 1.000 214.33248 2 ALA E CA 1
ATOM 13607 C C . ALA E 1 7 ? -80.17340 28.90383 -72.07183 1.000 212.55133 2 ALA E C 1
ATOM 13608 O O . ALA E 1 7 ? -79.29014 29.76421 -72.11986 1.000 201.93790 2 ALA E O 1
ATOM 13615 N N . SER E 1 8 ? -80.71502 28.47757 -70.93709 1.000 225.39167 3 SER E N 1
ATOM 13616 C CA . SER E 1 8 ? -80.44398 29.16062 -69.68099 1.000 230.81832 3 SER E CA 1
ATOM 13617 C C . SER E 1 8 ? -78.96308 29.06846 -69.31927 1.000 201.54851 3 SER E C 1
ATOM 13618 O O . SER E 1 8 ? -78.35222 28.00394 -69.47010 1.000 193.24431 3 SER E O 1
ATOM 13626 N N . PRO E 1 9 ? -78.35055 30.16705 -68.85695 1.000 215.33952 4 PRO E N 1
ATOM 13627 C CA . PRO E 1 9 ? -76.95062 30.08974 -68.39924 1.000 190.86844 4 PRO E CA 1
ATOM 13628 C C . PRO E 1 9 ? -76.69276 28.93110 -67.44995 1.000 202.15714 4 PRO E C 1
ATOM 13629 O O . PRO E 1 9 ? -75.69243 28.21300 -67.59293 1.000 221.38024 4 PRO E O 1
ATOM 13640 N N . GLU E 1 10 ? -77.60570 28.70371 -66.50362 1.000 208.69398 5 GLU E N 1
ATOM 13641 C CA . GLU E 1 10 ? -77.41714 27.62681 -65.53991 1.000 206.90536 5 GLU E CA 1
ATOM 13642 C C . GLU E 1 10 ? -77.57791 26.27409 -66.21761 1.000 207.74763 5 GLU E C 1
ATOM 13643 O O . GLU E 1 10 ? -76.84640 25.32666 -65.90862 1.000 210.46345 5 GLU E O 1
ATOM 13655 N N . GLU E 1 11 ? -78.53820 26.16127 -67.13602 1.000 219.99794 6 GLU E N 1
ATOM 13656 C CA . GLU E 1 11 ? -78.72457 24.90626 -67.85426 1.000 235.22319 6 GLU E CA 1
ATOM 13657 C C . GLU E 1 11 ? -77.46511 24.55939 -68.64021 1.000 232.08850 6 GLU E C 1
ATOM 13658 O O . GLU E 1 11 ? -76.98329 23.41961 -68.60229 1.000 202.62244 6 GLU E O 1
ATOM 13670 N N . ARG E 1 12 ? -76.90464 25.54796 -69.34338 1.000 216.06101 7 ARG E N 1
ATOM 13671 C CA . ARG E 1 12 ? -75.67890 25.32329 -70.10094 1.000 202.09173 7 ARG E CA 1
ATOM 13672 C C . ARG E 1 12 ? -74.53097 24.92217 -69.18616 1.000 199.60471 7 ARG E C 1
ATOM 13673 O O . ARG E 1 12 ? -73.76149 24.00861 -69.50682 1.000 199.26557 7 ARG E O 1
ATOM 13694 N N . LEU E 1 13 ? -74.39441 25.59664 -68.04233 1.000 187.00532 8 LEU E N 1
ATOM 13695 C CA . LEU E 1 13 ? -73.29815 25.27423 -67.13370 1.000 187.32240 8 LEU E CA 1
ATOM 13696 C C . LEU E 1 13 ? -73.43323 23.85640 -66.58687 1.000 216.10863 8 LEU E C 1
ATOM 13697 O O . LEU E 1 13 ? -72.44557 23.11194 -66.51116 1.000 222.24171 8 LEU E O 1
ATOM 13713 N N . LEU E 1 14 ? -74.64596 23.47184 -66.18010 1.000 222.47900 9 LEU E N 1
ATOM 13714 C CA . LEU E 1 14 ? -74.86700 22.11471 -65.69122 1.000 216.64383 9 LEU E CA 1
ATOM 13715 C C . LEU E 1 14 ? -74.56416 21.09151 -66.77881 1.000 219.89387 9 LEU E C 1
ATOM 13716 O O . LEU E 1 14 ? -73.98084 20.03298 -66.50570 1.000 189.54066 9 LEU E O 1
ATOM 13732 N N . ASP E 1 15 ? -74.96532 21.38570 -68.01931 1.000 225.38354 10 ASP E N 1
ATOM 13733 C CA . ASP E 1 15 ? -74.65041 20.48921 -69.12510 1.000 215.71439 10 ASP E CA 1
ATOM 13734 C C . ASP E 1 15 ? -73.14324 20.34102 -69.27842 1.000 196.34561 10 ASP E C 1
ATOM 13735 O O . ASP E 1 15 ? -72.63489 19.23160 -69.48114 1.000 201.85468 10 ASP E O 1
ATOM 13744 N N . GLU E 1 16 ? -72.41220 21.45292 -69.17066 1.000 186.41070 11 GLU E N 1
ATOM 13745 C CA . GLU E 1 16 ? -70.95955 21.40091 -69.28609 1.000 185.31860 11 GLU E CA 1
ATOM 13746 C C . GLU E 1 16 ? -70.35537 20.53053 -68.19166 1.000 183.12441 11 GLU E C 1
ATOM 13747 O O . GLU E 1 16 ? -69.45868 19.72120 -68.45381 1.000 203.00260 11 GLU E O 1
ATOM 13759 N N . LEU E 1 17 ? -70.83558 20.68416 -66.95563 1.000 181.74951 12 LEU E N 1
ATOM 13760 C CA . LEU E 1 17 ? -70.28823 19.90364 -65.84744 1.000 183.41815 12 LEU E CA 1
ATOM 13761 C C . LEU E 1 17 ? -70.56601 18.41291 -66.02515 1.000 180.68769 12 LEU E C 1
ATOM 13762 O O . LEU E 1 17 ? -69.67907 17.56869 -65.82476 1.000 180.23155 12 LEU E O 1
ATOM 13778 N N . ASN E 1 18 ? -71.80536 18.06859 -66.38229 1.000 181.71974 13 ASN E N 1
ATOM 13779 C CA . ASN E 1 18 ? -72.14846 16.66524 -66.59188 1.000 182.37746 13 ASN E CA 1
ATOM 13780 C C . ASN E 1 18 ? -71.32523 16.07619 -67.73319 1.000 201.68571 13 ASN E C 1
ATOM 13781 O O . ASN E 1 18 ? -70.86336 14.92994 -67.65125 1.000 218.73356 13 ASN E O 1
ATOM 13792 N N . ASN E 1 19 ? -71.10578 16.85639 -68.79662 1.000 185.97447 14 ASN E N 1
ATOM 13793 C CA . ASN E 1 19 ? -70.27339 16.38566 -69.89785 1.000 185.59549 14 ASN E CA 1
ATOM 13794 C C . ASN E 1 19 ? -68.83775 16.16409 -69.44071 1.000 183.68613 14 ASN E C 1
ATOM 13795 O O . ASN E 1 19 ? -68.19216 15.19221 -69.84744 1.000 183.81770 14 ASN E O 1
ATOM 13806 N N . VAL E 1 20 ? -68.31908 17.06054 -68.59838 1.000 181.96087 15 VAL E N 1
ATOM 13807 C CA . VAL E 1 20 ? -66.97937 16.87683 -68.04440 1.000 180.05343 15 VAL E CA 1
ATOM 13808 C C . VAL E 1 20 ? -66.89097 15.54533 -67.31174 1.000 205.02993 15 VAL E C 1
ATOM 13809 O O . VAL E 1 20 ? -65.97141 14.74592 -67.53747 1.000 236.82382 15 VAL E O 1
ATOM 13822 N N . ILE E 1 21 ? -67.83944 15.29619 -66.40625 1.000 208.01052 16 ILE E N 1
ATOM 13823 C CA . ILE E 1 21 ? -67.78720 14.06452 -65.62134 1.000 177.44567 16 ILE E CA 1
ATOM 13824 C C . ILE E 1 21 ? -67.88052 12.84977 -66.53744 1.000 178.96494 16 ILE E C 1
ATOM 13825 O O . ILE E 1 21 ? -67.20523 11.83707 -66.31927 1.000 178.24297 16 ILE E O 1
ATOM 13841 N N . VAL E 1 22 ? -68.71262 12.92712 -67.57817 1.000 188.13072 17 VAL E N 1
ATOM 13842 C CA . VAL E 1 22 ? -68.83174 11.79561 -68.49311 1.000 182.77770 17 VAL E CA 1
ATOM 13843 C C . VAL E 1 22 ? -67.52691 11.58219 -69.25220 1.000 182.82053 17 VAL E C 1
ATOM 13844 O O . VAL E 1 22 ? -67.13526 10.44341 -69.53212 1.000 183.12278 17 VAL E O 1
ATOM 13857 N N . SER E 1 23 ? -66.82973 12.66791 -69.59072 1.000 191.85521 18 SER E N 1
ATOM 13858 C CA . SER E 1 23 ? -65.66767 12.55633 -70.46407 1.000 182.94885 18 SER E CA 1
ATOM 13859 C C . SER E 1 23 ? -64.42200 12.09412 -69.71629 1.000 180.88353 18 SER E C 1
ATOM 13860 O O . SER E 1 23 ? -63.66610 11.26336 -70.23299 1.000 181.19289 18 SER E O 1
ATOM 13868 N N . PHE E 1 24 ? -64.18608 12.60757 -68.50477 1.000 178.82960 19 PHE E N 1
ATOM 13869 C CA . PHE E 1 24 ? -62.90678 12.38970 -67.84231 1.000 176.90150 19 PHE E CA 1
ATOM 13870 C C . PHE E 1 24 ? -62.95749 11.45717 -66.63983 1.000 175.34898 19 PHE E C 1
ATOM 13871 O O . PHE E 1 24 ? -61.90208 10.97975 -66.21204 1.000 174.01950 19 PHE E O 1
ATOM 13888 N N . LEU E 1 25 ? -64.13840 11.18407 -66.08590 1.000 177.44152 20 LEU E N 1
ATOM 13889 C CA . LEU E 1 25 ? -64.21661 10.40701 -64.85191 1.000 182.03657 20 LEU E CA 1
ATOM 13890 C C . LEU E 1 25 ? -63.58525 9.02672 -65.01265 1.000 174.02344 20 LEU E C 1
ATOM 13891 O O . LEU E 1 25 ? -62.60583 8.69449 -64.33559 1.000 172.40930 20 LEU E O 1
ATOM 13907 N N . CYS E 1 26 ? -64.13622 8.20637 -65.90385 1.000 182.40035 21 CYS E N 1
ATOM 13908 C CA . CYS E 1 26 ? -63.68995 6.83238 -66.09905 1.000 182.68200 21 CYS E CA 1
ATOM 13909 C C . CYS E 1 26 ? -62.92214 6.71746 -67.40747 1.000 209.14152 21 CYS E C 1
ATOM 13910 O O . CYS E 1 26 ? -63.37661 7.20795 -68.44669 1.000 191.47402 21 CYS E O 1
ATOM 13918 N N . ASP E 1 27 ? -61.75924 6.06319 -67.34958 1.000 198.47099 22 ASP E N 1
ATOM 13919 C CA . ASP E 1 27 ? -60.86420 6.03673 -68.50052 1.000 202.28846 22 ASP E CA 1
ATOM 13920 C C . ASP E 1 27 ? -61.44705 5.24719 -69.66608 1.000 201.87357 22 ASP E C 1
ATOM 13921 O O . ASP E 1 27 ? -61.19191 5.58737 -70.82717 1.000 206.84963 22 ASP E O 1
ATOM 13930 N N . SER E 1 28 ? -62.21901 4.19826 -69.38845 1.000 202.44601 23 SER E N 1
ATOM 13931 C CA . SER E 1 28 ? -62.78288 3.37208 -70.44632 1.000 210.21186 23 SER E CA 1
ATOM 13932 C C . SER E 1 28 ? -64.06884 2.72415 -69.95431 1.000 205.35967 23 SER E C 1
ATOM 13933 O O . SER E 1 28 ? -64.33853 2.66420 -68.75192 1.000 203.81523 23 SER E O 1
ATOM 13941 N N . GLY E 1 29 ? -64.86031 2.23628 -70.90353 1.000 200.49589 24 GLY E N 1
ATOM 13942 C CA . GLY E 1 29 ? -66.09077 1.53644 -70.60229 1.000 205.47953 24 GLY E CA 1
ATOM 13943 C C . GLY E 1 29 ? -67.30655 2.44663 -70.64074 1.000 242.68343 24 GLY E C 1
ATOM 13944 O O . GLY E 1 29 ? -67.21459 3.67260 -70.74055 1.000 260.90984 24 GLY E O 1
ATOM 13948 N N . SER E 1 30 ? -68.47498 1.81101 -70.56012 1.000 248.22590 25 SER E N 1
ATOM 13949 C CA . SER E 1 30 ? -69.74438 2.52862 -70.54385 1.000 217.71712 25 SER E CA 1
ATOM 13950 C C . SER E 1 30 ? -69.96558 3.11338 -69.15336 1.000 209.70092 25 SER E C 1
ATOM 13951 O O . SER E 1 30 ? -70.00034 2.37682 -68.16107 1.000 210.46049 25 SER E O 1
ATOM 13959 N N . LEU E 1 31 ? -70.11442 4.43324 -69.08279 1.000 186.87231 26 LEU E N 1
ATOM 13960 C CA . LEU E 1 31 ? -70.27390 5.14410 -67.82135 1.000 184.88983 26 LEU E CA 1
ATOM 13961 C C . LEU E 1 31 ? -71.75096 5.35888 -67.52036 1.000 185.76011 26 LEU E C 1
ATOM 13962 O O . LEU E 1 31 ? -72.44847 6.04936 -68.27157 1.000 238.85191 26 LEU E O 1
ATOM 13978 N N . GLU E 1 32 ? -72.22073 4.76753 -66.42428 1.000 184.85330 27 GLU E N 1
ATOM 13979 C CA . GLU E 1 32 ? -73.60544 4.92568 -65.98824 1.000 217.83712 27 GLU E CA 1
ATOM 13980 C C . GLU E 1 32 ? -73.72317 6.20920 -65.17524 1.000 198.90558 27 GLU E C 1
ATOM 13981 O O . GLU E 1 32 ? -73.44415 6.22458 -63.97485 1.000 186.87740 27 GLU E O 1
ATOM 13993 N N . VAL E 1 33 ? -74.13550 7.29350 -65.82577 1.000 217.02821 28 VAL E N 1
ATOM 13994 C CA . VAL E 1 33 ? -74.30755 8.58957 -65.18039 1.000 183.82085 28 VAL E CA 1
ATOM 13995 C C . VAL E 1 33 ? -75.78544 8.94006 -65.26666 1.000 216.86600 28 VAL E C 1
ATOM 13996 O O . VAL E 1 33 ? -76.36448 8.94674 -66.35839 1.000 244.52296 28 VAL E O 1
ATOM 14009 N N . GLU E 1 34 ? -76.38248 9.26455 -64.12682 1.000 190.83294 29 GLU E N 1
ATOM 14010 C CA . GLU E 1 34 ? -77.78685 9.62805 -64.03705 1.000 206.46302 29 GLU E CA 1
ATOM 14011 C C . GLU E 1 34 ? -77.89432 11.10305 -63.69070 1.000 191.28558 29 GLU E C 1
ATOM 14012 O O . GLU E 1 34 ? -77.42228 11.53022 -62.62855 1.000 189.27623 29 GLU E O 1
ATOM 14024 N N . ARG E 1 35 ? -78.50154 11.86960 -64.59172 1.000 194.30262 30 ARG E N 1
ATOM 14025 C CA . ARG E 1 35 ? -78.76348 13.27593 -64.34536 1.000 193.94277 30 ARG E CA 1
ATOM 14026 C C . ARG E 1 35 ? -79.99401 13.42064 -63.46360 1.000 221.10617 30 ARG E C 1
ATOM 14027 O O . ARG E 1 35 ? -80.95482 12.65316 -63.57487 1.000 238.15310 30 ARG E O 1
ATOM 14048 N N . CYS E 1 36 ? -79.95259 14.41343 -62.58369 1.000 215.73232 31 CYS E N 1
ATOM 14049 C CA . CYS E 1 36 ? -81.06196 14.74866 -61.70300 1.000 215.67276 31 CYS E CA 1
ATOM 14050 C C . CYS E 1 36 ? -81.72845 16.01180 -62.23010 1.000 221.13340 31 CYS E C 1
ATOM 14051 O O . CYS E 1 36 ? -81.05566 16.90560 -62.75486 1.000 227.29997 31 CYS E O 1
ATOM 14059 N N . SER E 1 37 ? -83.04361 16.08406 -62.09325 1.000 240.98921 32 SER E N 1
ATOM 14060 C CA . SER E 1 37 ? -83.79853 17.22038 -62.59351 1.000 225.45069 32 SER E CA 1
ATOM 14061 C C . SER E 1 37 ? -84.22123 18.12433 -61.44166 1.000 202.09270 32 SER E C 1
ATOM 14062 O O . SER E 1 37 ? -84.06266 17.79823 -60.26357 1.000 185.54601 32 SER E O 1
ATOM 14070 N N . GLY E 1 38 ? -84.75926 19.28406 -61.80395 1.000 213.95812 33 GLY E N 1
ATOM 14071 C CA . GLY E 1 38 ? -85.15896 20.26955 -60.82249 1.000 225.37248 33 GLY E CA 1
ATOM 14072 C C . GLY E 1 38 ? -84.14583 21.39257 -60.75004 1.000 213.35625 33 GLY E C 1
ATOM 14073 O O . GLY E 1 38 ? -82.93687 21.14964 -60.80127 1.000 184.90181 33 GLY E O 1
ATOM 14077 N N . ALA E 1 39 ? -84.62575 22.63072 -60.63446 1.000 238.18927 34 ALA E N 1
ATOM 14078 C CA . ALA E 1 39 ? -83.73527 23.78043 -60.53940 1.000 207.92986 34 ALA E CA 1
ATOM 14079 C C . ALA E 1 39 ? -83.07706 23.91043 -59.17252 1.000 224.04034 34 ALA E C 1
ATOM 14080 O O . ALA E 1 39 ? -82.09626 24.65044 -59.04053 1.000 204.20355 34 ALA E O 1
ATOM 14087 N N . HIS E 1 40 ? -83.58838 23.21168 -58.15918 1.000 235.35653 35 HIS E N 1
ATOM 14088 C CA . HIS E 1 40 ? -83.02817 23.27980 -56.81439 1.000 233.16224 35 HIS E CA 1
ATOM 14089 C C . HIS E 1 40 ? -81.61929 22.71761 -56.70226 1.000 231.55163 35 HIS E C 1
ATOM 14090 O O . HIS E 1 40 ? -81.00093 22.89337 -55.64684 1.000 230.36102 35 HIS E O 1
ATOM 14104 N N . VAL E 1 41 ? -81.11525 22.02400 -57.72496 1.000 242.31618 36 VAL E N 1
ATOM 14105 C CA . VAL E 1 41 ? -79.73981 21.52770 -57.72953 1.000 212.14446 36 VAL E CA 1
ATOM 14106 C C . VAL E 1 41 ? -78.86026 22.59100 -57.07968 1.000 227.65524 36 VAL E C 1
ATOM 14107 O O . VAL E 1 41 ? -78.07179 22.29790 -56.17384 1.000 257.04275 36 VAL E O 1
ATOM 14120 N N . PHE E 1 42 ? -78.99671 23.83673 -57.54279 1.000 232.44411 37 PHE E N 1
ATOM 14121 C CA . PHE E 1 42 ? -78.18461 24.93624 -57.04173 1.000 231.20934 37 PHE E CA 1
ATOM 14122 C C . PHE E 1 42 ? -78.61895 25.41810 -55.66200 1.000 230.08364 37 PHE E C 1
ATOM 14123 O O . PHE E 1 42 ? -77.80197 26.00367 -54.94181 1.000 228.59548 37 PHE E O 1
ATOM 14140 N N . SER E 1 43 ? -79.87573 25.19270 -55.27949 1.000 243.48238 38 SER E N 1
ATOM 14141 C CA . SER E 1 43 ? -80.38745 25.75720 -54.03716 1.000 228.71530 38 SER E CA 1
ATOM 14142 C C . SER E 1 43 ? -79.55989 25.29494 -52.84585 1.000 192.03249 38 SER E C 1
ATOM 14143 O O . SER E 1 43 ? -79.28622 24.10376 -52.68525 1.000 191.44552 38 SER E O 1
ATOM 14151 N N . ARG E 1 44 ? -79.15956 26.25004 -52.00997 1.000 193.79338 39 ARG E N 1
ATOM 14152 C CA . ARG E 1 44 ? -78.40958 25.92938 -50.80372 1.000 202.46056 39 ARG E CA 1
ATOM 14153 C C . ARG E 1 44 ? -79.24441 25.02779 -49.89736 1.000 205.22257 39 ARG E C 1
ATOM 14154 O O . ARG E 1 44 ? -80.46954 25.14056 -49.82484 1.000 220.19038 39 ARG E O 1
ATOM 14175 N N . GLY E 1 45 ? -78.56465 24.12349 -49.19730 1.000 208.55528 40 GLY E N 1
ATOM 14176 C CA . GLY E 1 45 ? -79.23231 23.18044 -48.31955 1.000 208.24524 40 GLY E CA 1
ATOM 14177 C C . GLY E 1 45 ? -80.18854 22.23786 -49.01176 1.000 209.76885 40 GLY E C 1
ATOM 14178 O O . GLY E 1 45 ? -81.02765 21.61742 -48.34923 1.000 222.07753 40 GLY E O 1
ATOM 14182 N N . SER E 1 46 ? -80.05245 22.06785 -50.32487 1.000 232.46734 41 SER E N 1
ATOM 14183 C CA . SER E 1 46 ? -80.85651 21.13015 -51.09480 1.000 225.73324 41 SER E CA 1
ATOM 14184 C C . SER E 1 46 ? -80.13803 19.78602 -51.12689 1.000 203.76389 41 SER E C 1
ATOM 14185 O O . SER E 1 46 ? -78.90609 19.71110 -51.11071 1.000 169.59446 41 SER E O 1
ATOM 14193 N N . SER E 1 47 ? -80.92145 18.71543 -51.10832 1.000 222.94982 42 SER E N 1
ATOM 14194 C CA . SER E 1 47 ? -80.37696 17.36014 -51.15106 1.000 181.08177 42 SER E CA 1
ATOM 14195 C C . SER E 1 47 ? -80.47312 16.79416 -52.55206 1.000 193.44123 42 SER E C 1
ATOM 14196 O O . SER E 1 47 ? -80.79754 15.61716 -52.73879 1.000 187.74123 42 SER E O 1
ATOM 14204 N N . GLN E 1 48 ? -80.22488 17.62752 -53.56767 1.000 191.03138 43 GLN E N 1
ATOM 14205 C CA . GLN E 1 48 ? -80.27679 17.16488 -54.93781 1.000 180.98021 43 GLN E CA 1
ATOM 14206 C C . GLN E 1 48 ? -78.86468 17.05068 -55.48180 1.000 180.18945 43 GLN E C 1
ATOM 14207 O O . GLN E 1 48 ? -78.09337 18.01549 -55.39798 1.000 179.27179 43 GLN E O 1
ATOM 14221 N N . PRO E 1 49 ? -78.48850 15.90489 -56.04543 1.000 185.38820 44 PRO E N 1
ATOM 14222 C CA . PRO E 1 49 ? -77.15613 15.76697 -56.64043 1.000 184.78634 44 PRO E CA 1
ATOM 14223 C C . PRO E 1 49 ? -77.14870 16.19336 -58.09750 1.000 186.47205 44 PRO E C 1
ATOM 14224 O O . PRO E 1 49 ? -78.13591 16.06001 -58.82253 1.000 219.78875 44 PRO E O 1
ATOM 14235 N N . LEU E 1 50 ? -76.00038 16.71801 -58.52249 1.000 175.24990 45 LEU E N 1
ATOM 14236 C CA . LEU E 1 50 ? -75.80525 16.98581 -59.94154 1.000 188.37370 45 LEU E CA 1
ATOM 14237 C C . LEU E 1 50 ? -75.93432 15.70335 -60.75176 1.000 205.37759 45 LEU E C 1
ATOM 14238 O O . LEU E 1 50 ? -76.65387 15.65706 -61.75672 1.000 202.32943 45 LEU E O 1
ATOM 14254 N N . CYS E 1 51 ? -75.24539 14.64703 -60.32537 1.000 189.87054 46 CYS E N 1
ATOM 14255 C CA . CYS E 1 51 ? -75.32295 13.37039 -61.01542 1.000 184.44569 46 CYS E CA 1
ATOM 14256 C C . CYS E 1 51 ? -75.01393 12.23546 -60.05029 1.000 193.12516 46 CYS E C 1
ATOM 14257 O O . CYS E 1 51 ? -74.28516 12.40799 -59.06355 1.000 200.18706 46 CYS E O 1
ATOM 14265 N N . THR E 1 52 ? -75.59211 11.07158 -60.35232 1.000 177.99323 47 THR E N 1
ATOM 14266 C CA . THR E 1 52 ? -75.36777 9.83929 -59.60253 1.000 177.13196 47 THR E CA 1
ATOM 14267 C C . THR E 1 52 ? -74.77375 8.80278 -60.54790 1.000 178.02939 47 THR E C 1
ATOM 14268 O O . THR E 1 52 ? -75.36375 8.49918 -61.58763 1.000 180.03679 47 THR E O 1
ATOM 14279 N N . VAL E 1 53 ? -73.61773 8.25357 -60.18599 1.000 176.61392 48 VAL E N 1
ATOM 14280 C CA . VAL E 1 53 ? -72.86294 7.34865 -61.04598 1.000 177.26711 48 VAL E CA 1
ATOM 14281 C C . VAL E 1 53 ? -72.78974 5.98057 -60.38398 1.000 176.81217 48 VAL E C 1
ATOM 14282 O O . VAL E 1 53 ? -72.43610 5.87550 -59.20472 1.000 175.03687 48 VAL E O 1
ATOM 14295 N N . LYS E 1 54 ? -73.12166 4.93676 -61.14065 1.000 178.48431 49 LYS E N 1
ATOM 14296 C CA . LYS E 1 54 ? -72.95661 3.57607 -60.65140 1.000 178.24609 49 LYS E CA 1
ATOM 14297 C C . LYS E 1 54 ? -71.48419 3.18915 -60.71079 1.000 177.07238 49 LYS E C 1
ATOM 14298 O O . LYS E 1 54 ? -70.75859 3.58660 -61.62708 1.000 177.40207 49 LYS E O 1
ATOM 14317 N N . LEU E 1 55 ? -71.04725 2.40989 -59.72730 1.000 175.75643 50 LEU E N 1
ATOM 14318 C CA . LEU E 1 55 ? -69.64964 2.02690 -59.57094 1.000 182.80104 50 LEU E CA 1
ATOM 14319 C C . LEU E 1 55 ? -69.47629 0.55921 -59.93314 1.000 175.40524 50 LEU E C 1
ATOM 14320 O O . LEU E 1 55 ? -70.24855 -0.29244 -59.47978 1.000 175.98783 50 LEU E O 1
ATOM 14336 N N . ARG E 1 56 ? -68.46460 0.27067 -60.75044 1.000 175.64756 51 ARG E N 1
ATOM 14337 C CA . ARG E 1 56 ? -68.22753 -1.06800 -61.26932 1.000 176.77320 51 ARG E CA 1
ATOM 14338 C C . ARG E 1 56 ? -66.93227 -1.63708 -60.70560 1.000 190.37532 51 ARG E C 1
ATOM 14339 O O . ARG E 1 56 ? -65.93153 -0.92445 -60.57520 1.000 220.04739 51 ARG E O 1
ATOM 14360 N N . HIS E 1 57 ? -66.96123 -2.92656 -60.37705 1.000 175.50203 52 HIS E N 1
ATOM 14361 C CA . HIS E 1 57 ? -65.79004 -3.59472 -59.82683 1.000 174.14995 52 HIS E CA 1
ATOM 14362 C C . HIS E 1 57 ? -64.63229 -3.55217 -60.81686 1.000 174.35597 52 HIS E C 1
ATOM 14363 O O . HIS E 1 57 ? -64.80578 -3.83058 -62.00753 1.000 176.19827 52 HIS E O 1
ATOM 14377 N N . GLY E 1 58 ? -63.44684 -3.19845 -60.32213 1.000 172.51778 53 GLY E N 1
ATOM 14378 C CA . GLY E 1 58 ? -62.22746 -3.23519 -61.09684 1.000 188.27530 53 GLY E CA 1
ATOM 14379 C C . GLY E 1 58 ? -61.90265 -1.96278 -61.85426 1.000 178.24639 53 GLY E C 1
ATOM 14380 O O . GLY E 1 58 ? -60.72496 -1.68870 -62.10884 1.000 171.77123 53 GLY E O 1
ATOM 14384 N N . GLN E 1 59 ? -62.91336 -1.18378 -62.22510 1.000 173.44015 54 GLN E N 1
ATOM 14385 C CA . GLN E 1 59 ? -62.68421 0.02353 -63.00501 1.000 173.69294 54 GLN E CA 1
ATOM 14386 C C . GLN E 1 59 ? -62.04809 1.10505 -62.13845 1.000 171.55652 54 GLN E C 1
ATOM 14387 O O . GLN E 1 59 ? -62.25636 1.16338 -60.92330 1.000 170.13869 54 GLN E O 1
ATOM 14401 N N . ILE E 1 60 ? -61.26183 1.96790 -62.77964 1.000 188.07658 55 ILE E N 1
ATOM 14402 C CA . ILE E 1 60 ? -60.60023 3.08521 -62.11291 1.000 198.19758 55 ILE E CA 1
ATOM 14403 C C . ILE E 1 60 ? -61.37938 4.35885 -62.40611 1.000 176.85842 55 ILE E C 1
ATOM 14404 O O . ILE E 1 60 ? -61.80212 4.59625 -63.54590 1.000 171.87571 55 ILE E O 1
ATOM 14420 N N . TYR E 1 61 ? -61.56976 5.18193 -61.37512 1.000 168.66952 56 TYR E N 1
ATOM 14421 C CA . TYR E 1 61 ? -62.34314 6.41653 -61.46870 1.000 169.01292 56 TYR E CA 1
ATOM 14422 C C . TYR E 1 61 ? -61.46312 7.58278 -61.03893 1.000 171.31348 56 TYR E C 1
ATOM 14423 O O . TYR E 1 61 ? -61.06792 7.67222 -59.87142 1.000 165.69910 56 TYR E O 1
ATOM 14441 N N . HIS E 1 62 ? -61.15733 8.47252 -61.98619 1.000 192.36161 57 HIS E N 1
ATOM 14442 C CA . HIS E 1 62 ? -60.28750 9.62231 -61.74009 1.000 167.05677 57 HIS E CA 1
ATOM 14443 C C . HIS E 1 62 ? -61.07415 10.65715 -60.93886 1.000 166.42621 57 HIS E C 1
ATOM 14444 O O . HIS E 1 62 ? -61.65249 11.60530 -61.47567 1.000 167.38803 57 HIS E O 1
ATOM 14458 N N . LEU E 1 63 ? -61.08806 10.47127 -59.61659 1.000 164.81992 58 LEU E N 1
ATOM 14459 C CA . LEU E 1 63 ? -61.90471 11.32872 -58.76284 1.000 164.24349 58 LEU E CA 1
ATOM 14460 C C . LEU E 1 63 ? -61.31697 12.73220 -58.64447 1.000 163.49229 58 LEU E C 1
ATOM 14461 O O . LEU E 1 63 ? -62.01798 13.72499 -58.86834 1.000 184.26172 58 LEU E O 1
ATOM 14477 N N . GLU E 1 64 ? -60.03484 12.83980 -58.28247 1.000 162.13926 59 GLU E N 1
ATOM 14478 C CA . GLU E 1 64 ? -59.48080 14.14857 -57.94496 1.000 161.25533 59 GLU E CA 1
ATOM 14479 C C . GLU E 1 64 ? -59.46875 15.08998 -59.14380 1.000 162.63861 59 GLU E C 1
ATOM 14480 O O . GLU E 1 64 ? -59.76622 16.28368 -59.00560 1.000 162.65208 59 GLU E O 1
ATOM 14492 N N . PHE E 1 65 ? -59.08091 14.58978 -60.31847 1.000 163.83782 60 PHE E N 1
ATOM 14493 C CA . PHE E 1 65 ? -59.07819 15.44101 -61.50274 1.000 165.29789 60 PHE E CA 1
ATOM 14494 C C . PHE E 1 65 ? -60.46960 16.00356 -61.75340 1.000 166.55812 60 PHE E C 1
ATOM 14495 O O . PHE E 1 65 ? -60.63807 17.20775 -61.97949 1.000 202.42923 60 PHE E O 1
ATOM 14512 N N . VAL E 1 66 ? -61.48214 15.13590 -61.71805 1.000 167.25026 61 VAL E N 1
ATOM 14513 C CA . VAL E 1 66 ? -62.85625 15.57959 -61.92475 1.000 168.49577 61 VAL E CA 1
ATOM 14514 C C . VAL E 1 66 ? -63.23840 16.62252 -60.88344 1.000 167.42183 61 VAL E C 1
ATOM 14515 O O . VAL E 1 66 ? -63.82382 17.66130 -61.20727 1.000 168.26662 61 VAL E O 1
ATOM 14528 N N . TYR E 1 67 ? -62.90045 16.37005 -59.61794 1.000 165.60011 62 TYR E N 1
ATOM 14529 C CA . TYR E 1 67 ? -63.30245 17.28864 -58.55875 1.000 164.60216 62 TYR E CA 1
ATOM 14530 C C . TYR E 1 67 ? -62.68976 18.66847 -58.75528 1.000 164.43574 62 TYR E C 1
ATOM 14531 O O . TYR E 1 67 ? -63.39037 19.68506 -58.69826 1.000 164.93064 62 TYR E O 1
ATOM 14549 N N . LYS E 1 68 ? -61.37717 18.72749 -58.97918 1.000 178.85282 63 LYS E N 1
ATOM 14550 C CA . LYS E 1 68 ? -60.72235 20.02708 -59.10752 1.000 169.53715 63 LYS E CA 1
ATOM 14551 C C . LYS E 1 68 ? -61.13210 20.73699 -60.39354 1.000 166.53637 63 LYS E C 1
ATOM 14552 O O . LYS E 1 68 ? -61.27395 21.96435 -60.40627 1.000 185.71000 63 LYS E O 1
ATOM 14571 N N . PHE E 1 69 ? -61.34235 19.99260 -61.48269 1.000 166.96973 64 PHE E N 1
ATOM 14572 C CA . PHE E 1 69 ? -61.82600 20.61497 -62.71162 1.000 168.95279 64 PHE E CA 1
ATOM 14573 C C . PHE E 1 69 ? -63.21393 21.21388 -62.50877 1.000 180.14907 64 PHE E C 1
ATOM 14574 O O . PHE E 1 69 ? -63.48962 22.34110 -62.94688 1.000 200.22521 64 PHE E O 1
ATOM 14591 N N . LEU E 1 70 ? -64.10064 20.47405 -61.83777 1.000 195.01157 65 LEU E N 1
ATOM 14592 C CA . LEU E 1 70 ? -65.43530 20.98419 -61.54554 1.000 198.84303 65 LEU E CA 1
ATOM 14593 C C . LEU E 1 70 ? -65.36764 22.21574 -60.65251 1.000 184.24714 65 LEU E C 1
ATOM 14594 O O . LEU E 1 70 ? -66.10873 23.18415 -60.85970 1.000 169.99648 65 LEU E O 1
ATOM 14610 N N . ALA E 1 71 ? -64.49180 22.19181 -59.64450 1.000 181.97629 66 ALA E N 1
ATOM 14611 C CA . ALA E 1 71 ? -64.33951 23.34943 -58.76989 1.000 166.14210 66 ALA E CA 1
ATOM 14612 C C . ALA E 1 71 ? -63.84023 24.56045 -59.54719 1.000 168.46904 66 ALA E C 1
ATOM 14613 O O . ALA E 1 71 ? -64.27788 25.69066 -59.30069 1.000 185.56645 66 ALA E O 1
ATOM 14620 N N . PHE E 1 72 ? -62.91388 24.34588 -60.48404 1.000 167.43233 67 PHE E N 1
ATOM 14621 C CA . PHE E 1 72 ? -62.45084 25.44025 -61.33042 1.000 168.42384 67 PHE E CA 1
ATOM 14622 C C . PHE E 1 72 ? -63.60633 26.02877 -62.12820 1.000 170.38127 67 PHE E C 1
ATOM 14623 O O . PHE E 1 72 ? -63.79219 27.25078 -62.16924 1.000 179.10507 67 PHE E O 1
ATOM 14640 N N . LYS E 1 73 ? -64.39119 25.16750 -62.77995 1.000 171.58381 68 LYS E N 1
ATOM 14641 C CA . LYS E 1 73 ? -65.52603 25.65664 -63.55869 1.000 173.54307 68 LYS E CA 1
ATOM 14642 C C . LYS E 1 73 ? -66.50082 26.43161 -62.67826 1.000 173.27668 68 LYS E C 1
ATOM 14643 O O . LYS E 1 73 ? -67.02501 27.47449 -63.08709 1.000 174.47152 68 LYS E O 1
ATOM 14662 N N . LEU E 1 74 ? -66.74827 25.94284 -61.46136 1.000 171.76807 69 LEU E N 1
ATOM 14663 C CA . LEU E 1 74 ? -67.67562 26.62329 -60.56315 1.000 171.48510 69 LEU E CA 1
ATOM 14664 C C . LEU E 1 74 ? -67.14289 27.99495 -60.16257 1.000 201.97998 69 LEU E C 1
ATOM 14665 O O . LEU E 1 74 ? -67.88156 28.98639 -60.17145 1.000 240.87505 69 LEU E O 1
ATOM 14681 N N . LYS E 1 75 ? -65.85721 28.07225 -59.80417 1.000 181.98732 70 LYS E N 1
ATOM 14682 C CA . LYS E 1 75 ? -65.27984 29.35552 -59.41645 1.000 169.09152 70 LYS E CA 1
ATOM 14683 C C . LYS E 1 75 ? -65.25083 30.32649 -60.58901 1.000 170.85728 70 LYS E C 1
ATOM 14684 O O . LYS E 1 75 ? -65.33617 31.54320 -60.38750 1.000 198.63234 70 LYS E O 1
ATOM 14703 N N . ASN E 1 76 ? -65.13090 29.81295 -61.81574 1.000 199.38246 71 ASN E N 1
ATOM 14704 C CA . ASN E 1 76 ? -65.22380 30.67933 -62.98560 1.000 191.01146 71 ASN E CA 1
ATOM 14705 C C . ASN E 1 76 ? -66.60490 31.31097 -63.10587 1.000 177.24471 71 ASN E C 1
ATOM 14706 O O . ASN E 1 76 ? -66.73082 32.43989 -63.59286 1.000 176.59927 71 ASN E O 1
ATOM 14717 N N . CYS E 1 77 ? -67.64798 30.60521 -62.66929 1.000 202.69916 72 CYS E N 1
ATOM 14718 C CA . CYS E 1 77 ? -69.01365 31.10812 -62.71132 1.000 187.77745 72 CYS E CA 1
ATOM 14719 C C . CYS E 1 77 ? -69.44707 31.77137 -61.40642 1.000 186.65446 72 CYS E C 1
ATOM 14720 O O . CYS E 1 77 ? -70.64814 31.97655 -61.19656 1.000 197.30043 72 CYS E O 1
ATOM 14728 N N . ASN E 1 78 ? -68.50235 32.10791 -60.52891 1.000 175.97099 73 ASN E N 1
ATOM 14729 C CA . ASN E 1 78 ? -68.80434 32.82438 -59.28979 1.000 174.94186 73 ASN E CA 1
ATOM 14730 C C . ASN E 1 78 ? -69.85304 32.09175 -58.45302 1.000 174.42734 73 ASN E C 1
ATOM 14731 O O . ASN E 1 78 ? -70.69817 32.70978 -57.80215 1.000 192.24267 73 ASN E O 1
ATOM 14742 N N . TYR E 1 79 ? -69.79870 30.76756 -58.46846 1.000 222.27873 74 TYR E N 1
ATOM 14743 C CA . TYR E 1 79 ? -70.60340 29.96688 -57.55160 1.000 221.54488 74 TYR E CA 1
ATOM 14744 C C . TYR E 1 79 ? -69.88387 29.86397 -56.21243 1.000 219.39157 74 TYR E C 1
ATOM 14745 O O . TYR E 1 79 ? -68.72678 29.43030 -56.17658 1.000 218.32884 74 TYR E O 1
ATOM 14763 N N . PRO E 1 80 ? -70.51858 30.24639 -55.09548 1.000 200.20362 75 PRO E N 1
ATOM 14764 C CA . PRO E 1 80 ? -69.77651 30.32228 -53.82818 1.000 186.78684 75 PRO E CA 1
ATOM 14765 C C . PRO E 1 80 ? -69.33354 28.96152 -53.31717 1.000 227.78493 75 PRO E C 1
ATOM 14766 O O . PRO E 1 80 ? -68.17236 28.77712 -52.93702 1.000 211.77782 75 PRO E O 1
ATOM 14777 N N . SER E 1 81 ? -70.25381 28.00185 -53.30877 1.000 246.15533 76 SER E N 1
ATOM 14778 C CA . SER E 1 81 ? -69.99563 26.71415 -52.68319 1.000 238.31469 76 SER E CA 1
ATOM 14779 C C . SER E 1 81 ? -68.93604 25.93014 -53.45743 1.000 181.34190 76 SER E C 1
ATOM 14780 O O . SER E 1 81 ? -68.72605 26.12500 -54.65797 1.000 182.52975 76 SER E O 1
ATOM 14788 N N . SER E 1 82 ? -68.26360 25.02319 -52.74264 1.000 162.54234 77 SER E N 1
ATOM 14789 C CA . SER E 1 82 ? -67.30336 24.08337 -53.30424 1.000 176.06417 77 SER E CA 1
ATOM 14790 C C . SER E 1 82 ? -67.91535 22.68373 -53.35953 1.000 166.52004 77 SER E C 1
ATOM 14791 O O . SER E 1 82 ? -68.71384 22.31909 -52.49146 1.000 168.05714 77 SER E O 1
ATOM 14799 N N . PRO E 1 83 ? -67.56769 21.87352 -54.35833 1.000 163.25722 78 PRO E N 1
ATOM 14800 C CA . PRO E 1 83 ? -68.27069 20.59704 -54.54742 1.000 163.89614 78 PRO E CA 1
ATOM 14801 C C . PRO E 1 83 ? -68.00841 19.62219 -53.40607 1.000 165.28600 78 PRO E C 1
ATOM 14802 O O . PRO E 1 83 ? -67.18545 19.84845 -52.51642 1.000 160.81382 78 PRO E O 1
ATOM 14813 N N . VAL E 1 84 ? -68.74007 18.50912 -53.45537 1.000 168.74119 79 VAL E N 1
ATOM 14814 C CA . VAL E 1 84 ? -68.67053 17.44294 -52.46019 1.000 161.87924 79 VAL E CA 1
ATOM 14815 C C . VAL E 1 84 ? -69.08011 16.13976 -53.13794 1.000 162.97624 79 VAL E C 1
ATOM 14816 O O . VAL E 1 84 ? -70.08438 16.09359 -53.85747 1.000 164.59433 79 VAL E O 1
ATOM 14829 N N . PHE E 1 85 ? -68.29498 15.08416 -52.93115 1.000 167.90461 80 PHE E N 1
ATOM 14830 C CA . PHE E 1 85 ? -68.60984 13.75991 -53.45247 1.000 186.73677 80 PHE E CA 1
ATOM 14831 C C . PHE E 1 85 ? -69.05578 12.84450 -52.31673 1.000 178.92029 80 PHE E C 1
ATOM 14832 O O . PHE E 1 85 ? -68.47343 12.86314 -51.22643 1.000 160.79640 80 PHE E O 1
ATOM 14849 N N . VAL E 1 86 ? -70.08741 12.04128 -52.57783 1.000 163.69336 81 VAL E N 1
ATOM 14850 C CA . VAL E 1 86 ? -70.66386 11.13649 -51.58623 1.000 163.32921 81 VAL E CA 1
ATOM 14851 C C . VAL E 1 86 ? -70.74777 9.74443 -52.19889 1.000 177.11662 81 VAL E C 1
ATOM 14852 O O . VAL E 1 86 ? -71.54307 9.51257 -53.11733 1.000 182.29213 81 VAL E O 1
ATOM 14865 N N . ILE E 1 87 ? -69.92113 8.82734 -51.70512 1.000 163.32748 82 ILE E N 1
ATOM 14866 C CA . ILE E 1 87 ? -69.93451 7.42910 -52.12162 1.000 164.16037 82 ILE E CA 1
ATOM 14867 C C . ILE E 1 87 ? -70.76173 6.63996 -51.11602 1.000 175.10866 82 ILE E C 1
ATOM 14868 O O . ILE E 1 87 ? -70.47950 6.67279 -49.91418 1.000 204.23528 82 ILE E O 1
ATOM 14884 N N . SER E 1 88 ? -71.78006 5.92591 -51.59376 1.000 165.76862 83 SER E N 1
ATOM 14885 C CA . SER E 1 88 ? -72.68983 5.22051 -50.70364 1.000 165.96234 83 SER E CA 1
ATOM 14886 C C . SER E 1 88 ? -72.98568 3.83044 -51.24642 1.000 170.25043 83 SER E C 1
ATOM 14887 O O . SER E 1 88 ? -72.92396 3.59080 -52.45408 1.000 184.79825 83 SER E O 1
ATOM 14895 N N . ASN E 1 89 ? -73.29928 2.91364 -50.33051 1.000 167.10347 84 ASN E N 1
ATOM 14896 C CA . ASN E 1 89 ? -73.69733 1.54649 -50.65323 1.000 169.52012 84 ASN E CA 1
ATOM 14897 C C . ASN E 1 89 ? -75.19068 1.43083 -50.36560 1.000 177.71771 84 ASN E C 1
ATOM 14898 O O . ASN E 1 89 ? -75.61001 1.51500 -49.20571 1.000 194.34464 84 ASN E O 1
ATOM 14909 N N . ASN E 1 90 ? -75.99092 1.23821 -51.41156 1.000 171.66627 85 ASN E N 1
ATOM 14910 C CA . ASN E 1 90 ? -77.43082 1.10499 -51.23621 1.000 173.04147 85 ASN E CA 1
ATOM 14911 C C . ASN E 1 90 ? -77.85629 -0.30559 -50.85548 1.000 173.84741 85 ASN E C 1
ATOM 14912 O O . ASN E 1 90 ? -79.05330 -0.54041 -50.65786 1.000 209.93347 85 ASN E O 1
ATOM 14923 N N . GLY E 1 91 ? -76.91794 -1.24089 -50.74871 1.000 173.27359 86 GLY E N 1
ATOM 14924 C CA . GLY E 1 91 ? -77.25559 -2.62555 -50.49113 1.000 174.18838 86 GLY E CA 1
ATOM 14925 C C . GLY E 1 91 ? -77.30761 -3.40037 -51.79067 1.000 184.83500 86 GLY E C 1
ATOM 14926 O O . GLY E 1 91 ? -76.86909 -4.55166 -51.86939 1.000 176.42969 86 GLY E O 1
ATOM 14930 N N . LEU E 1 92 ? -77.85074 -2.75160 -52.82378 1.000 191.24143 87 LEU E N 1
ATOM 14931 C CA . LEU E 1 92 ? -77.95075 -3.32519 -54.15939 1.000 179.27469 87 LEU E CA 1
ATOM 14932 C C . LEU E 1 92 ? -76.77930 -2.91697 -55.04724 1.000 178.75917 87 LEU E C 1
ATOM 14933 O O . LEU E 1 92 ? -76.24133 -3.75207 -55.78159 1.000 179.55430 87 LEU E O 1
ATOM 14949 N N . ALA E 1 93 ? -76.38051 -1.64637 -54.99866 1.000 191.55716 88 ALA E N 1
ATOM 14950 C CA . ALA E 1 93 ? -75.26115 -1.15325 -55.79046 1.000 176.97909 88 ALA E CA 1
ATOM 14951 C C . ALA E 1 93 ? -74.68715 0.07902 -55.10723 1.000 174.94280 88 ALA E C 1
ATOM 14952 O O . ALA E 1 93 ? -75.35581 0.73292 -54.30301 1.000 178.68868 88 ALA E O 1
ATOM 14959 N N . THR E 1 94 ? -73.43616 0.38545 -55.43906 1.000 185.80451 89 THR E N 1
ATOM 14960 C CA . THR E 1 94 ? -72.73474 1.54160 -54.89505 1.000 183.93251 89 THR E CA 1
ATOM 14961 C C . THR E 1 94 ? -72.83830 2.71998 -55.85429 1.000 184.58154 89 THR E C 1
ATOM 14962 O O . THR E 1 94 ? -72.62074 2.56693 -57.06122 1.000 194.97982 89 THR E O 1
ATOM 14973 N N . THR E 1 95 ? -73.17117 3.89056 -55.31152 1.000 189.44367 90 THR E N 1
ATOM 14974 C CA . THR E 1 95 ? -73.40254 5.08799 -56.10480 1.000 177.78895 90 THR E CA 1
ATOM 14975 C C . THR E 1 95 ? -72.52528 6.23179 -55.61518 1.000 179.57391 90 THR E C 1
ATOM 14976 O O . THR E 1 95 ? -72.38488 6.45615 -54.40759 1.000 169.16393 90 THR E O 1
ATOM 14987 N N . LEU E 1 96 ? -71.93753 6.94661 -56.57123 1.000 171.04445 91 LEU E N 1
ATOM 14988 C CA . LEU E 1 96 ? -71.18088 8.16705 -56.32396 1.000 169.69085 91 LEU E CA 1
ATOM 14989 C C . LEU E 1 96 ? -72.04802 9.34892 -56.73855 1.000 170.64632 91 LEU E C 1
ATOM 14990 O O . LEU E 1 96 ? -72.37647 9.49367 -57.91876 1.000 189.33018 91 LEU E O 1
ATOM 15006 N N . ARG E 1 97 ? -72.41878 10.18527 -55.77616 1.000 169.66844 92 ARG E N 1
ATOM 15007 C CA . ARG E 1 97 ? -73.25647 11.35118 -56.01868 1.000 187.36424 92 ARG E CA 1
ATOM 15008 C C . ARG E 1 97 ? -72.43093 12.62229 -55.89721 1.000 169.32610 92 ARG E C 1
ATOM 15009 O O . ARG E 1 97 ? -71.62157 12.76634 -54.97318 1.000 167.52708 92 ARG E O 1
ATOM 15030 N N . CYS E 1 98 ? -72.64195 13.54097 -56.84155 1.000 172.60491 93 CYS E N 1
ATOM 15031 C CA . CYS E 1 98 ? -71.86854 14.77932 -56.92555 1.000 169.71724 93 CYS E CA 1
ATOM 15032 C C . CYS E 1 98 ? -72.75005 15.96736 -56.55287 1.000 178.66145 93 CYS E C 1
ATOM 15033 O O . CYS E 1 98 ? -73.55949 16.42880 -57.36215 1.000 173.80584 93 CYS E O 1
ATOM 15041 N N . PHE E 1 99 ? -72.59472 16.45766 -55.32385 1.000 175.70933 94 PHE E N 1
ATOM 15042 C CA . PHE E 1 99 ? -73.33074 17.61761 -54.84236 1.000 178.23564 94 PHE E CA 1
ATOM 15043 C C . PHE E 1 99 ? -72.46891 18.86344 -54.98476 1.000 167.81123 94 PHE E C 1
ATOM 15044 O O . PHE E 1 99 ? -71.30023 18.85294 -54.59714 1.000 166.37016 94 PHE E O 1
ATOM 15061 N N . LEU E 1 100 ? -73.03690 19.93129 -55.54592 1.000 168.95985 95 LEU E N 1
ATOM 15062 C CA . LEU E 1 100 ? -72.27152 21.16888 -55.65052 1.000 168.47428 95 LEU E CA 1
ATOM 15063 C C . LEU E 1 100 ? -72.07796 21.80413 -54.27824 1.000 189.03635 95 LEU E C 1
ATOM 15064 O O . LEU E 1 100 ? -71.09532 22.51980 -54.05263 1.000 201.08014 95 LEU E O 1
ATOM 15080 N N . HIS E 1 101 ? -73.00765 21.55162 -53.36152 1.000 185.18879 96 HIS E N 1
ATOM 15081 C CA . HIS E 1 101 ? -72.99699 22.08544 -52.00808 1.000 183.78938 96 HIS E CA 1
ATOM 15082 C C . HIS E 1 101 ? -73.19494 20.97330 -50.98815 1.000 182.82843 96 HIS E C 1
ATOM 15083 O O . HIS E 1 101 ? -73.85422 19.97093 -51.26636 1.000 206.37994 96 HIS E O 1
ATOM 15097 N N . GLU E 1 102 ? -72.58867 21.14555 -49.81740 1.000 166.74062 97 GLU E N 1
ATOM 15098 C CA . GLU E 1 102 ? -72.74410 20.18128 -48.73962 1.000 165.77738 97 GLU E CA 1
ATOM 15099 C C . GLU E 1 102 ? -74.22449 19.87145 -48.52119 1.000 197.89976 97 GLU E C 1
ATOM 15100 O O . GLU E 1 102 ? -75.03839 20.80096 -48.44884 1.000 212.51648 97 GLU E O 1
ATOM 15112 N N . PRO E 1 103 ? -74.61838 18.59869 -48.42923 1.000 189.90852 98 PRO E N 1
ATOM 15113 C CA . PRO E 1 103 ? -76.03945 18.29957 -48.19106 1.000 190.98892 98 PRO E CA 1
ATOM 15114 C C . PRO E 1 103 ? -76.45072 18.85355 -46.83501 1.000 225.97601 98 PRO E C 1
ATOM 15115 O O . PRO E 1 103 ? -75.61975 19.03716 -45.93945 1.000 236.34158 98 PRO E O 1
ATOM 15126 N N . SER E 1 104 ? -77.74988 19.13910 -46.69380 1.000 211.56239 99 SER E N 1
ATOM 15127 C CA . SER E 1 104 ? -78.23670 19.73030 -45.44986 1.000 208.41146 99 SER E CA 1
ATOM 15128 C C . SER E 1 104 ? -77.73083 18.97297 -44.23538 1.000 239.39943 99 SER E C 1
ATOM 15129 O O . SER E 1 104 ? -77.38463 19.56963 -43.20966 1.000 259.70414 99 SER E O 1
ATOM 15137 N N . GLY E 1 105 ? -77.65276 17.65739 -44.34933 1.000 220.41371 100 GLY E N 1
ATOM 15138 C CA . GLY E 1 105 ? -77.10732 16.82844 -43.31222 1.000 190.88515 100 GLY E CA 1
ATOM 15139 C C . GLY E 1 105 ? -77.12356 15.38721 -43.74986 1.000 194.76605 100 GLY E C 1
ATOM 15140 O O . GLY E 1 105 ? -77.95269 14.98314 -44.57456 1.000 223.73651 100 GLY E O 1
ATOM 15144 N N . LEU E 1 106 ? -76.18966 14.60570 -43.23729 1.000 198.77740 101 LEU E N 1
ATOM 15145 C CA . LEU E 1 106 ? -76.04829 13.20268 -43.58653 1.000 227.84292 101 LEU E CA 1
ATOM 15146 C C . LEU E 1 106 ? -76.22108 12.32708 -42.35100 1.000 247.81688 101 LEU E C 1
ATOM 15147 O O . LEU E 1 106 ? -75.60131 11.26770 -42.22627 1.000 241.17040 101 LEU E O 1
ATOM 15163 N N . ARG E 1 107 ? -77.07533 12.78407 -41.42787 1.000 235.22124 102 ARG E N 1
ATOM 15164 C CA . ARG E 1 107 ? -77.47567 11.95660 -40.29867 1.000 221.54585 102 ARG E CA 1
ATOM 15165 C C . ARG E 1 107 ? -78.16927 10.69411 -40.78057 1.000 233.12398 102 ARG E C 1
ATOM 15166 O O . ARG E 1 107 ? -78.10784 9.65246 -40.11863 1.000 250.26009 102 ARG E O 1
ATOM 15187 N N . SER E 1 108 ? -78.82606 10.77139 -41.93442 1.000 234.48343 103 SER E N 1
ATOM 15188 C CA . SER E 1 108 ? -79.52251 9.63522 -42.53166 1.000 253.54626 103 SER E CA 1
ATOM 15189 C C . SER E 1 108 ? -78.47829 8.64150 -43.01921 1.000 213.13251 103 SER E C 1
ATOM 15190 O O . SER E 1 108 ? -77.86566 8.82687 -44.07329 1.000 204.05385 103 SER E O 1
ATOM 15198 N N . GLY E 1 109 ? -78.27346 7.57670 -42.25086 1.000 222.09990 104 GLY E N 1
ATOM 15199 C CA . GLY E 1 109 ? -77.21373 6.64683 -42.56438 1.000 223.58604 104 GLY E CA 1
ATOM 15200 C C . GLY E 1 109 ? -75.87383 7.10659 -42.05325 1.000 229.35788 104 GLY E C 1
ATOM 15201 O O . GLY E 1 109 ? -74.84789 6.85196 -42.69365 1.000 220.73565 104 GLY E O 1
ATOM 15205 N N . GLN E 1 110 ? -75.84236 7.77010 -40.89934 1.000 241.78129 105 GLN E N 1
ATOM 15206 C CA . GLN E 1 110 ? -74.58787 8.27089 -40.34245 1.000 240.01179 105 GLN E CA 1
ATOM 15207 C C . GLN E 1 110 ? -73.77758 7.12367 -39.72943 1.000 239.15663 105 GLN E C 1
ATOM 15208 O O . GLN E 1 110 ? -73.44297 7.11349 -38.55394 1.000 238.01746 105 GLN E O 1
ATOM 15222 N N . SER E 1 111 ? -73.48062 6.13361 -40.57938 1.000 212.07717 106 SER E N 1
ATOM 15223 C CA . SER E 1 111 ? -72.57709 5.02961 -40.24784 1.000 221.38113 106 SER E CA 1
ATOM 15224 C C . SER E 1 111 ? -71.24550 5.43891 -40.86453 1.000 227.33239 106 SER E C 1
ATOM 15225 O O . SER E 1 111 ? -71.02725 5.25749 -42.06526 1.000 214.90018 106 SER E O 1
ATOM 15233 N N . GLY E 1 112 ? -70.36224 6.00537 -40.05112 1.000 277.61324 107 GLY E N 1
ATOM 15234 C CA . GLY E 1 112 ? -69.15418 6.58700 -40.57211 1.000 253.53825 107 GLY E CA 1
ATOM 15235 C C . GLY E 1 112 ? -69.56381 7.67850 -41.54137 1.000 246.02224 107 GLY E C 1
ATOM 15236 O O . GLY E 1 112 ? -69.11456 7.72768 -42.69188 1.000 207.87787 107 GLY E O 1
ATOM 15240 N N . PRO E 1 113 ? -70.45887 8.56703 -41.08574 1.000 280.71773 108 PRO E N 1
ATOM 15241 C CA . PRO E 1 113 ? -71.05536 9.55783 -42.00155 1.000 295.84667 108 PRO E CA 1
ATOM 15242 C C . PRO E 1 113 ? -70.03816 10.22115 -42.89803 1.000 260.05803 108 PRO E C 1
ATOM 15243 O O . PRO E 1 113 ? -70.36379 10.61918 -44.02244 1.000 259.52874 108 PRO E O 1
ATOM 15254 N N . CYS E 1 114 ? -68.80234 10.36410 -42.41895 1.000 253.87359 109 CYS E N 1
ATOM 15255 C CA . CYS E 1 114 ? -67.71768 10.89040 -43.20714 1.000 253.49925 109 CYS E CA 1
ATOM 15256 C C . CYS E 1 114 ? -66.47057 10.06788 -42.87720 1.000 252.38889 109 CYS E C 1
ATOM 15257 O O . CYS E 1 114 ? -65.52735 10.54109 -42.24478 1.000 273.97012 109 CYS E O 1
ATOM 15265 N N . LEU E 1 115 ? -66.46607 8.80440 -43.29831 1.000 246.92899 110 LEU E N 1
ATOM 15266 C CA . LEU E 1 115 ? -65.26016 8.00433 -43.15100 1.000 226.97301 110 LEU E CA 1
ATOM 15267 C C . LEU E 1 115 ? -64.15895 8.70995 -43.92785 1.000 205.36533 110 LEU E C 1
ATOM 15268 O O . LEU E 1 115 ? -64.38822 9.21597 -45.03066 1.000 187.84386 110 LEU E O 1
ATOM 15284 N N . GLY E 1 116 ? -62.96014 8.74944 -43.36663 1.000 189.65616 111 GLY E N 1
ATOM 15285 C CA . GLY E 1 116 ? -61.88612 9.42866 -44.04742 1.000 184.51911 111 GLY E CA 1
ATOM 15286 C C . GLY E 1 116 ? -61.25675 8.55317 -45.10332 1.000 183.52880 111 GLY E C 1
ATOM 15287 O O . GLY E 1 116 ? -61.60197 7.38570 -45.28791 1.000 184.21129 111 GLY E O 1
ATOM 15291 N N . LEU E 1 117 ? -60.30568 9.14084 -45.81483 1.000 150.07264 112 LEU E N 1
ATOM 15292 C CA . LEU E 1 117 ? -59.61657 8.42099 -46.86987 1.000 150.66295 112 LEU E CA 1
ATOM 15293 C C . LEU E 1 117 ? -58.54282 7.52616 -46.27144 1.000 158.67413 112 LEU E C 1
ATOM 15294 O O . LEU E 1 117 ? -57.92328 7.85093 -45.25402 1.000 152.12177 112 LEU E O 1
ATOM 15310 N N . SER E 1 118 ? -58.32840 6.38885 -46.91879 1.000 161.62380 113 SER E N 1
ATOM 15311 C CA . SER E 1 118 ? -57.28138 5.45680 -46.52625 1.000 169.54684 113 SER E CA 1
ATOM 15312 C C . SER E 1 118 ? -57.08590 4.48815 -47.68096 1.000 158.32361 113 SER E C 1
ATOM 15313 O O . SER E 1 118 ? -57.89074 4.43476 -48.61510 1.000 169.44131 113 SER E O 1
ATOM 15321 N N . THR E 1 119 ? -55.99491 3.72710 -47.60934 1.000 164.09086 114 THR E N 1
ATOM 15322 C CA . THR E 1 119 ? -55.66908 2.80399 -48.68859 1.000 165.17809 114 THR E CA 1
ATOM 15323 C C . THR E 1 119 ? -56.85916 1.91086 -49.01864 1.000 184.79664 114 THR E C 1
ATOM 15324 O O . THR E 1 119 ? -57.19826 1.71216 -50.19100 1.000 170.60874 114 THR E O 1
ATOM 15335 N N . ASP E 1 120 ? -57.50289 1.35832 -47.99240 1.000 189.90963 115 ASP E N 1
ATOM 15336 C CA . ASP E 1 120 ? -58.65058 0.47940 -48.16590 1.000 175.80315 115 ASP E CA 1
ATOM 15337 C C . ASP E 1 120 ? -59.73986 0.87296 -47.18115 1.000 175.53386 115 ASP E C 1
ATOM 15338 O O . ASP E 1 120 ? -59.47368 1.00059 -45.98224 1.000 174.22447 115 ASP E O 1
ATOM 15347 N N . VAL E 1 121 ? -60.95991 1.06331 -47.68185 1.000 176.02591 116 VAL E N 1
ATOM 15348 C CA . VAL E 1 121 ? -62.09630 1.47411 -46.86445 1.000 188.11520 116 VAL E CA 1
ATOM 15349 C C . VAL E 1 121 ? -63.22812 0.48673 -47.11478 1.000 177.53190 116 VAL E C 1
ATOM 15350 O O . VAL E 1 121 ? -63.74499 0.40249 -48.23518 1.000 179.01652 116 VAL E O 1
ATOM 15363 N N . ASP E 1 122 ? -63.60951 -0.25888 -46.08148 1.000 155.95733 117 ASP E N 1
ATOM 15364 C CA . ASP E 1 122 ? -64.77947 -1.12124 -46.17854 1.000 157.42587 117 ASP E CA 1
ATOM 15365 C C . ASP E 1 122 ? -66.05177 -0.28342 -46.17510 1.000 188.03917 117 ASP E C 1
ATOM 15366 O O . ASP E 1 122 ? -66.27348 0.52598 -45.26843 1.000 198.28468 117 ASP E O 1
ATOM 15375 N N . LEU E 1 123 ? -66.88665 -0.47635 -47.19526 1.000 186.77665 118 LEU E N 1
ATOM 15376 C CA . LEU E 1 123 ? -68.10919 0.30182 -47.33573 1.000 180.46971 118 LEU E CA 1
ATOM 15377 C C . LEU E 1 123 ? -69.31726 -0.60572 -47.13653 1.000 185.74792 118 LEU E C 1
ATOM 15378 O O . LEU E 1 123 ? -69.92048 -1.05990 -48.11787 1.000 163.68388 118 LEU E O 1
ATOM 15394 N N . PRO E 1 124 ? -69.70229 -0.89464 -45.89639 1.000 192.50643 119 PRO E N 1
ATOM 15395 C CA . PRO E 1 124 ? -70.88545 -1.73245 -45.66811 1.000 176.07244 119 PRO E CA 1
ATOM 15396 C C . PRO E 1 124 ? -72.15640 -1.01912 -46.10669 1.000 192.38214 119 PRO E C 1
ATOM 15397 O O . PRO E 1 124 ? -72.16182 0.16070 -46.46350 1.000 203.91366 119 PRO E O 1
ATOM 15408 N N . LYS E 1 125 ? -73.25377 -1.76972 -46.07888 1.000 190.99227 120 LYS E N 1
ATOM 15409 C CA . LYS E 1 125 ? -74.55286 -1.20907 -46.42049 1.000 201.56373 120 LYS E CA 1
ATOM 15410 C C . LYS E 1 125 ? -74.92069 -0.07736 -45.46699 1.000 218.99077 120 LYS E C 1
ATOM 15411 O O . LYS E 1 125 ? -74.57715 -0.09113 -44.28184 1.000 226.19481 120 LYS E O 1
ATOM 15430 N N . ASN E 1 126 ? -75.63020 0.91495 -46.00555 1.000 220.03358 121 ASN E N 1
ATOM 15431 C CA . ASN E 1 126 ? -76.06556 2.08321 -45.23902 1.000 219.22371 121 ASN E CA 1
ATOM 15432 C C . ASN E 1 126 ? -74.88375 2.78808 -44.57759 1.000 217.14889 121 ASN E C 1
ATOM 15433 O O . ASN E 1 126 ? -74.96641 3.24093 -43.43508 1.000 216.07163 121 ASN E O 1
ATOM 15444 N N . SER E 1 127 ? -73.77185 2.87711 -45.30226 1.000 199.75222 122 SER E N 1
ATOM 15445 C CA . SER E 1 127 ? -72.60011 3.62085 -44.85959 1.000 201.08580 122 SER E CA 1
ATOM 15446 C C . SER E 1 127 ? -72.08859 4.43291 -46.04083 1.000 198.46392 122 SER E C 1
ATOM 15447 O O . SER E 1 127 ? -72.29727 4.06400 -47.20018 1.000 206.73931 122 SER E O 1
ATOM 15455 N N . ILE E 1 128 ? -71.41201 5.54285 -45.74103 1.000 193.67378 123 ILE E N 1
ATOM 15456 C CA . ILE E 1 128 ? -71.02598 6.50654 -46.76220 1.000 202.63836 123 ILE E CA 1
ATOM 15457 C C . ILE E 1 128 ? -69.61485 7.02418 -46.52474 1.000 219.43038 123 ILE E C 1
ATOM 15458 O O . ILE E 1 128 ? -69.07288 6.95761 -45.42002 1.000 199.34234 123 ILE E O 1
ATOM 15474 N N . ILE E 1 129 ? -69.02818 7.54372 -47.60236 1.000 222.39233 124 ILE E N 1
ATOM 15475 C CA . ILE E 1 129 ? -67.73485 8.21454 -47.58849 1.000 178.69943 124 ILE E CA 1
ATOM 15476 C C . ILE E 1 129 ? -67.92462 9.58638 -48.22068 1.000 179.09385 124 ILE E C 1
ATOM 15477 O O . ILE E 1 129 ? -68.52376 9.70032 -49.29742 1.000 159.50380 124 ILE E O 1
ATOM 15493 N N . MET E 1 130 ? -67.41648 10.62215 -47.55560 1.000 182.06297 125 MET E N 1
ATOM 15494 C CA . MET E 1 130 ? -67.63232 12.00490 -47.96191 1.000 182.37139 125 MET E CA 1
ATOM 15495 C C . MET E 1 130 ? -66.28809 12.63372 -48.29675 1.000 181.51206 125 MET E C 1
ATOM 15496 O O . MET E 1 130 ? -65.42577 12.76102 -47.42050 1.000 180.01139 125 MET E O 1
ATOM 15510 N N . LEU E 1 131 ? -66.11073 13.02682 -49.55429 1.000 172.90690 126 LEU E N 1
ATOM 15511 C CA . LEU E 1 131 ? -64.89134 13.67890 -50.00980 1.000 158.72709 126 LEU E CA 1
ATOM 15512 C C . LEU E 1 131 ? -65.18181 15.14842 -50.27988 1.000 174.88432 126 LEU E C 1
ATOM 15513 O O . LEU E 1 131 ? -66.09694 15.47702 -51.04543 1.000 158.44876 126 LEU E O 1
ATOM 15529 N N . GLY E 1 132 ? -64.40095 16.02376 -49.64971 1.000 173.61353 127 GLY E N 1
ATOM 15530 C CA . GLY E 1 132 ? -64.61475 17.45123 -49.75596 1.000 159.03339 127 GLY E CA 1
ATOM 15531 C C . GLY E 1 132 ? -63.55722 18.15894 -50.57536 1.000 167.75850 127 GLY E C 1
ATOM 15532 O O . GLY E 1 132 ? -63.03438 17.60382 -51.54593 1.000 190.63463 127 GLY E O 1
ATOM 15536 N N . GLN E 1 133 ? -63.23084 19.39160 -50.18503 1.000 167.28076 128 GLN E N 1
ATOM 15537 C CA . GLN E 1 133 ? -62.32581 20.21479 -50.97811 1.000 163.56679 128 GLN E CA 1
ATOM 15538 C C . GLN E 1 133 ? -60.86769 19.85806 -50.71458 1.000 162.28693 128 GLN E C 1
ATOM 15539 O O . GLN E 1 133 ? -60.07815 19.71777 -51.65485 1.000 162.96144 128 GLN E O 1
ATOM 15553 N N . ASP E 1 134 ? -60.49198 19.70306 -49.44289 1.000 158.36082 129 ASP E N 1
ATOM 15554 C CA . ASP E 1 134 ? -59.10053 19.49716 -49.06358 1.000 157.08549 129 ASP E CA 1
ATOM 15555 C C . ASP E 1 134 ? -58.82356 18.08315 -48.55825 1.000 156.33088 129 ASP E C 1
ATOM 15556 O O . ASP E 1 134 ? -57.77752 17.84305 -47.95001 1.000 155.10267 129 ASP E O 1
ATOM 15565 N N . ASP E 1 135 ? -59.73720 17.13982 -48.79817 1.000 164.85261 130 ASP E N 1
ATOM 15566 C CA . ASP E 1 135 ? -59.50693 15.76632 -48.35625 1.000 164.27978 130 ASP E CA 1
ATOM 15567 C C . ASP E 1 135 ? -58.41792 15.08842 -49.18148 1.000 164.35626 130 ASP E C 1
ATOM 15568 O O . ASP E 1 135 ? -57.64291 14.28080 -48.65419 1.000 163.39243 130 ASP E O 1
ATOM 15577 N N . PHE E 1 136 ? -58.33983 15.40399 -50.47566 1.000 165.80457 131 PHE E N 1
ATOM 15578 C CA . PHE E 1 136 ? -57.35079 14.76101 -51.33593 1.000 152.61718 131 PHE E CA 1
ATOM 15579 C C . PHE E 1 136 ? -55.93088 15.09718 -50.89274 1.000 151.29260 131 PHE E C 1
ATOM 15580 O O . PHE E 1 136 ? -55.06421 14.21914 -50.82451 1.000 150.72504 131 PHE E O 1
ATOM 15597 N N . ILE E 1 137 ? -55.66866 16.37146 -50.59595 1.000 150.85216 132 ILE E N 1
ATOM 15598 C CA . ILE E 1 137 ? -54.33392 16.75888 -50.14977 1.000 151.14877 132 ILE E CA 1
ATOM 15599 C C . ILE E 1 137 ? -54.03083 16.14074 -48.78999 1.000 150.35358 132 ILE E C 1
ATOM 15600 O O . ILE E 1 137 ? -52.89713 15.72734 -48.51715 1.000 155.02687 132 ILE E O 1
ATOM 15616 N N . LYS E 1 138 ? -55.03607 16.07065 -47.91438 1.000 147.94276 133 LYS E N 1
ATOM 15617 C CA . LYS E 1 138 ? -54.84584 15.42573 -46.61965 1.000 146.67081 133 LYS E CA 1
ATOM 15618 C C . LYS E 1 138 ? -54.45781 13.96366 -46.79333 1.000 146.62028 133 LYS E C 1
ATOM 15619 O O . LYS E 1 138 ? -53.62573 13.43984 -46.04364 1.000 148.65010 133 LYS E O 1
ATOM 15638 N N . PHE E 1 139 ? -55.05248 13.28804 -47.77932 1.000 152.18896 134 PHE E N 1
ATOM 15639 C CA . PHE E 1 139 ? -54.71419 11.89049 -48.02770 1.000 148.00702 134 PHE E CA 1
ATOM 15640 C C . PHE E 1 139 ? -53.33518 11.74715 -48.66021 1.000 170.89086 134 PHE E C 1
ATOM 15641 O O . PHE E 1 139 ? -52.60241 10.80032 -48.35106 1.000 192.24899 134 PHE E O 1
ATOM 15658 N N . LYS E 1 140 ? -52.96136 12.67307 -49.54477 1.000 168.90289 135 LYS E N 1
ATOM 15659 C CA . LYS E 1 140 ? -51.68833 12.55448 -50.24438 1.000 148.31415 135 LYS E CA 1
ATOM 15660 C C . LYS E 1 140 ? -50.49913 13.02475 -49.41773 1.000 170.77318 135 LYS E C 1
ATOM 15661 O O . LYS E 1 140 ? -49.35964 12.68348 -49.75384 1.000 170.61241 135 LYS E O 1
ATOM 15680 N N . SER E 1 141 ? -50.73077 13.79498 -48.35263 1.000 145.97907 136 SER E N 1
ATOM 15681 C CA . SER E 1 141 ? -49.61588 14.40687 -47.63132 1.000 144.75815 136 SER E CA 1
ATOM 15682 C C . SER E 1 141 ? -48.59436 13.38338 -47.15244 1.000 143.84294 136 SER E C 1
ATOM 15683 O O . SER E 1 141 ? -47.40463 13.51749 -47.48797 1.000 173.27113 136 SER E O 1
ATOM 15691 N N . PRO E 1 142 ? -48.96518 12.35602 -46.38454 1.000 153.93009 137 PRO E N 1
ATOM 15692 C CA . PRO E 1 142 ? -47.95836 11.42611 -45.85567 1.000 153.04523 137 PRO E CA 1
ATOM 15693 C C . PRO E 1 142 ? -47.50348 10.35514 -46.83421 1.000 176.24101 137 PRO E C 1
ATOM 15694 O O . PRO E 1 142 ? -46.69090 9.50484 -46.45153 1.000 182.97756 137 PRO E O 1
ATOM 15705 N N . LEU E 1 143 ? -47.98730 10.36606 -48.07805 1.000 160.70068 138 LEU E N 1
ATOM 15706 C CA . LEU E 1 143 ? -47.70099 9.29034 -49.01471 1.000 145.39134 138 LEU E CA 1
ATOM 15707 C C . LEU E 1 143 ? -46.72978 9.67424 -50.12137 1.000 167.04011 138 LEU E C 1
ATOM 15708 O O . LEU E 1 143 ? -46.15547 8.77934 -50.74967 1.000 162.13582 138 LEU E O 1
ATOM 15724 N N . VAL E 1 144 ? -46.53108 10.96840 -50.37389 1.000 145.94735 139 VAL E N 1
ATOM 15725 C CA . VAL E 1 144 ? -45.60070 11.45282 -51.38666 1.000 146.47860 139 VAL E CA 1
ATOM 15726 C C . VAL E 1 144 ? -44.81330 12.62012 -50.80465 1.000 145.51931 139 VAL E C 1
ATOM 15727 O O . VAL E 1 144 ? -45.17029 13.18894 -49.77212 1.000 150.90733 139 VAL E O 1
ATOM 15740 N N . PHE E 1 145 ? -43.72397 12.97085 -51.48285 1.000 145.72442 140 PHE E N 1
ATOM 15741 C CA . PHE E 1 145 ? -42.89232 14.07271 -51.03530 1.000 157.12110 140 PHE E CA 1
ATOM 15742 C C . PHE E 1 145 ? -43.56779 15.41133 -51.32660 1.000 145.57742 140 PHE E C 1
ATOM 15743 O O . PHE E 1 145 ? -44.46638 15.49743 -52.16621 1.000 146.77537 140 PHE E O 1
ATOM 15760 N N . PRO E 1 146 ? -43.14970 16.47457 -50.63266 1.000 144.82549 141 PRO E N 1
ATOM 15761 C CA . PRO E 1 146 ? -43.82598 17.77295 -50.80359 1.000 145.39018 141 PRO E CA 1
ATOM 15762 C C . PRO E 1 146 ? -43.90384 18.25021 -52.24459 1.000 146.90471 141 PRO E C 1
ATOM 15763 O O . PRO E 1 146 ? -44.95994 18.72868 -52.67632 1.000 163.65293 141 PRO E O 1
ATOM 15774 N N . ALA E 1 147 ? -42.81082 18.13788 -53.00294 1.000 147.24906 142 ALA E N 1
ATOM 15775 C CA . ALA E 1 147 ? -42.79443 18.68280 -54.35654 1.000 148.73411 142 ALA E CA 1
ATOM 15776 C C . ALA E 1 147 ? -43.85874 18.04135 -55.23630 1.000 149.98573 142 ALA E C 1
ATOM 15777 O O . ALA E 1 147 ? -44.36983 18.68457 -56.16029 1.000 171.09598 142 ALA E O 1
ATOM 15784 N N . GLU E 1 148 ? -44.20315 16.78482 -54.97102 1.000 161.16538 143 GLU E N 1
ATOM 15785 C CA . GLU E 1 148 ? -45.17123 16.05076 -55.77368 1.000 162.37715 143 GLU E CA 1
ATOM 15786 C C . GLU E 1 148 ? -46.60657 16.25023 -55.30565 1.000 162.49971 143 GLU E C 1
ATOM 15787 O O . GLU E 1 148 ? -47.52331 15.68948 -55.91489 1.000 163.55390 143 GLU E O 1
ATOM 15799 N N . LEU E 1 149 ? -46.82689 17.03275 -54.24665 1.000 150.04418 144 LEU E N 1
ATOM 15800 C CA . LEU E 1 149 ? -48.16525 17.13239 -53.67313 1.000 150.05376 144 LEU E CA 1
ATOM 15801 C C . LEU E 1 149 ? -49.15331 17.73892 -54.66044 1.000 151.62505 144 LEU E C 1
ATOM 15802 O O . LEU E 1 149 ? -50.35002 17.43672 -54.60106 1.000 152.12122 144 LEU E O 1
ATOM 15818 N N . ASP E 1 150 ? -48.68151 18.58925 -55.56966 1.000 152.48417 145 ASP E N 1
ATOM 15819 C CA . ASP E 1 150 ? -49.57789 19.22908 -56.52313 1.000 154.05369 145 ASP E CA 1
ATOM 15820 C C . ASP E 1 150 ? -50.21789 18.17664 -57.42311 1.000 155.26901 145 ASP E C 1
ATOM 15821 O O . ASP E 1 150 ? -49.60620 17.15997 -57.76059 1.000 155.26432 145 ASP E O 1
ATOM 15830 N N . LEU E 1 151 ? -51.46995 18.42919 -57.81290 1.000 156.38451 146 LEU E N 1
ATOM 15831 C CA . LEU E 1 151 ? -52.17037 17.49686 -58.69098 1.000 157.70704 146 LEU E CA 1
ATOM 15832 C C . LEU E 1 151 ? -51.41845 17.26980 -59.99601 1.000 158.86270 146 LEU E C 1
ATOM 15833 O O . LEU E 1 151 ? -51.53165 16.19490 -60.59639 1.000 177.13811 146 LEU E O 1
ATOM 15849 N N . LEU E 1 152 ? -50.65202 18.26159 -60.45375 1.000 159.11059 147 LEU E N 1
ATOM 15850 C CA . LEU E 1 152 ? -49.93107 18.11998 -61.71318 1.000 160.30426 147 LEU E CA 1
ATOM 15851 C C . LEU E 1 152 ? -48.96028 16.94597 -61.70273 1.000 159.70751 147 LEU E C 1
ATOM 15852 O O . LEU E 1 152 ? -48.51306 16.52224 -62.77432 1.000 160.82879 147 LEU E O 1
ATOM 15868 N N . LYS E 1 153 ? -48.62406 16.40947 -60.52813 1.000 158.04159 148 LYS E N 1
ATOM 15869 C CA . LYS E 1 153 ? -47.64893 15.33018 -60.43488 1.000 157.40609 148 LYS E CA 1
ATOM 15870 C C . LYS E 1 153 ? -48.15058 14.08959 -59.70599 1.000 156.73714 148 LYS E C 1
ATOM 15871 O O . LYS E 1 153 ? -47.57431 13.01371 -59.90756 1.000 156.71586 148 LYS E O 1
ATOM 15890 N N . SER E 1 154 ? -49.18803 14.19001 -58.87606 1.000 156.25665 149 SER E N 1
ATOM 15891 C CA . SER E 1 154 ? -49.71072 13.02845 -58.15764 1.000 155.69957 149 SER E CA 1
ATOM 15892 C C . SER E 1 154 ? -51.21477 13.19858 -57.99080 1.000 164.10809 149 SER E C 1
ATOM 15893 O O . SER E 1 154 ? -51.65835 14.10958 -57.28549 1.000 170.53661 149 SER E O 1
ATOM 15901 N N . MET E 1 155 ? -51.99403 12.32856 -58.62960 1.000 157.52907 150 MET E N 1
ATOM 15902 C CA . MET E 1 155 ? -53.44848 12.42334 -58.62815 1.000 158.35674 150 MET E CA 1
ATOM 15903 C C . MET E 1 155 ? -54.04847 11.28081 -57.81902 1.000 157.86309 150 MET E C 1
ATOM 15904 O O . MET E 1 155 ? -53.54692 10.15305 -57.85164 1.000 183.35663 150 MET E O 1
ATOM 15918 N N . VAL E 1 156 ? -55.12608 11.57347 -57.09891 1.000 157.65288 151 VAL E N 1
ATOM 15919 C CA . VAL E 1 156 ? -55.84206 10.56510 -56.32590 1.000 157.34051 151 VAL E CA 1
ATOM 15920 C C . VAL E 1 156 ? -56.87626 9.90262 -57.22407 1.000 162.70077 151 VAL E C 1
ATOM 15921 O O . VAL E 1 156 ? -57.50435 10.56006 -58.06246 1.000 178.41552 151 VAL E O 1
ATOM 15934 N N . VAL E 1 157 ? -57.05451 8.59058 -57.05401 1.000 159.29426 152 VAL E N 1
ATOM 15935 C CA . VAL E 1 157 ? -58.05116 7.83339 -57.80016 1.000 161.00007 152 VAL E CA 1
ATOM 15936 C C . VAL E 1 157 ? -58.66031 6.78654 -56.87712 1.000 167.95793 152 VAL E C 1
ATOM 15937 O O . VAL E 1 157 ? -58.09141 6.42641 -55.84439 1.000 159.12024 152 VAL E O 1
ATOM 15950 N N . CYS E 1 158 ? -59.83919 6.30023 -57.26393 1.000 210.90945 153 CYS E N 1
ATOM 15951 C CA . CYS E 1 158 ? -60.61032 5.36690 -56.45105 1.000 161.92185 153 CYS E CA 1
ATOM 15952 C C . CYS E 1 158 ? -61.00540 4.16410 -57.29257 1.000 163.58150 153 CYS E C 1
ATOM 15953 O O . CYS E 1 158 ? -61.70551 4.31013 -58.29992 1.000 165.25814 153 CYS E O 1
ATOM 15961 N N . ARG E 1 159 ? -60.55575 2.98432 -56.87894 1.000 163.18035 154 ARG E N 1
ATOM 15962 C CA . ARG E 1 159 ? -60.94919 1.71460 -57.46741 1.000 164.66174 154 ARG E CA 1
ATOM 15963 C C . ARG E 1 159 ? -61.99741 1.04232 -56.59089 1.000 164.74326 154 ARG E C 1
ATOM 15964 O O . ARG E 1 159 ? -62.02283 1.22175 -55.37078 1.000 182.22722 154 ARG E O 1
ATOM 15985 N N . ALA E 1 160 ? -62.87674 0.27818 -57.22758 1.000 166.52731 155 ALA E N 1
ATOM 15986 C CA . ALA E 1 160 ? -63.96869 -0.39736 -56.54328 1.000 166.94648 155 ALA E CA 1
ATOM 15987 C C . ALA E 1 160 ? -63.71677 -1.89763 -56.54575 1.000 184.63750 155 ALA E C 1
ATOM 15988 O O . ALA E 1 160 ? -63.39201 -2.47479 -57.58921 1.000 187.85198 155 ALA E O 1
ATOM 15995 N N . TYR E 1 161 ? -63.86508 -2.52285 -55.37965 1.000 196.24284 156 TYR E N 1
ATOM 15996 C CA . TYR E 1 161 ? -63.76890 -3.96917 -55.21494 1.000 196.78656 156 TYR E CA 1
ATOM 15997 C C . TYR E 1 161 ? -65.14145 -4.41847 -54.72107 1.000 197.67866 156 TYR E C 1
ATOM 15998 O O . TYR E 1 161 ? -65.40177 -4.43429 -53.51411 1.000 210.48665 156 TYR E O 1
ATOM 16016 N N . ILE E 1 162 ? -66.03533 -4.71684 -55.65692 1.000 205.27619 157 ILE E N 1
ATOM 16017 C CA . ILE E 1 162 ? -67.39723 -5.12465 -55.34443 1.000 176.66364 157 ILE E CA 1
ATOM 16018 C C . ILE E 1 162 ? -67.50873 -6.61606 -55.62744 1.000 182.77304 157 ILE E C 1
ATOM 16019 O O . ILE E 1 162 ? -67.41206 -7.04982 -56.78210 1.000 197.55802 157 ILE E O 1
ATOM 16035 N N . THR E 1 163 ? -67.70819 -7.39997 -54.57436 1.000 176.28360 158 THR E N 1
ATOM 16036 C CA . THR E 1 163 ? -68.01000 -8.81646 -54.66324 1.000 194.30355 158 THR E CA 1
ATOM 16037 C C . THR E 1 163 ? -69.21956 -9.06651 -53.77604 1.000 224.08865 158 THR E C 1
ATOM 16038 O O . THR E 1 163 ? -69.47254 -8.31920 -52.82530 1.000 211.21256 158 THR E O 1
ATOM 16049 N N . GLU E 1 164 ? -69.97209 -10.11828 -54.09633 1.000 220.66208 159 GLU E N 1
ATOM 16050 C CA . GLU E 1 164 ? -71.18579 -10.40763 -53.34236 1.000 221.63830 159 GLU E CA 1
ATOM 16051 C C . GLU E 1 164 ? -70.90353 -10.45988 -51.84533 1.000 215.93078 159 GLU E C 1
ATOM 16052 O O . GLU E 1 164 ? -71.78511 -10.15672 -51.03268 1.000 242.81550 159 GLU E O 1
ATOM 16064 N N . HIS E 1 165 ? -69.67838 -10.82749 -51.46365 1.000 198.73499 160 HIS E N 1
ATOM 16065 C CA . HIS E 1 165 ? -69.33082 -10.99515 -50.06232 1.000 197.11117 160 HIS E CA 1
ATOM 16066 C C . HIS E 1 165 ? -68.80681 -9.72051 -49.41140 1.000 194.96933 160 HIS E C 1
ATOM 16067 O O . HIS E 1 165 ? -68.85180 -9.60892 -48.18051 1.000 193.74620 160 HIS E O 1
ATOM 16081 N N . ARG E 1 166 ? -68.31838 -8.76026 -50.19587 1.000 204.60829 161 ARG E N 1
ATOM 16082 C CA . ARG E 1 166 ? -67.73535 -7.55207 -49.63166 1.000 173.85481 161 ARG E CA 1
ATOM 16083 C C . ARG E 1 166 ? -67.67456 -6.41983 -50.64274 1.000 178.81529 161 ARG E C 1
ATOM 16084 O O . ARG E 1 166 ? -67.41537 -6.64347 -51.82626 1.000 199.83512 161 ARG E O 1
ATOM 16105 N N . THR E 1 167 ? -67.87628 -5.20161 -50.14818 1.000 172.36608 162 THR E N 1
ATOM 16106 C CA . THR E 1 167 ? -67.73788 -3.98407 -50.93274 1.000 166.08522 162 THR E CA 1
ATOM 16107 C C . THR E 1 167 ? -66.62391 -3.15131 -50.31665 1.000 163.98251 162 THR E C 1
ATOM 16108 O O . THR E 1 167 ? -66.66537 -2.84322 -49.12068 1.000 162.67400 162 THR E O 1
ATOM 16119 N N . THR E 1 168 ? -65.63525 -2.78441 -51.12997 1.000 163.72884 163 THR E N 1
ATOM 16120 C CA . THR E 1 168 ? -64.47008 -2.05962 -50.64237 1.000 191.01529 163 THR E CA 1
ATOM 16121 C C . THR E 1 168 ? -64.07701 -0.97681 -51.63554 1.000 201.27852 163 THR E C 1
ATOM 16122 O O . THR E 1 168 ? -64.17856 -1.16765 -52.85064 1.000 184.44666 163 THR E O 1
ATOM 16133 N N . MET E 1 169 ? -63.64150 0.16574 -51.11254 1.000 196.49837 164 MET E N 1
ATOM 16134 C CA . MET E 1 169 ? -63.14545 1.26903 -51.92427 1.000 160.46607 164 MET E CA 1
ATOM 16135 C C . MET E 1 169 ? -61.64975 1.40178 -51.66773 1.000 193.90868 164 MET E C 1
ATOM 16136 O O . MET E 1 169 ? -61.22530 1.58704 -50.52157 1.000 198.75204 164 MET E O 1
ATOM 16150 N N . GLN E 1 170 ? -60.85641 1.30000 -52.72908 1.000 189.63036 165 GLN E N 1
ATOM 16151 C CA . GLN E 1 170 ? -59.40288 1.34877 -52.64504 1.000 158.29652 165 GLN E CA 1
ATOM 16152 C C . GLN E 1 170 ? -58.93174 2.66927 -53.23740 1.000 178.94651 165 GLN E C 1
ATOM 16153 O O . GLN E 1 170 ? -59.02868 2.88148 -54.44925 1.000 181.41076 165 GLN E O 1
ATOM 16167 N N . PHE E 1 171 ? -58.42516 3.55469 -52.38672 1.000 204.75334 166 PHE E N 1
ATOM 16168 C CA . PHE E 1 171 ? -57.92072 4.84511 -52.83447 1.000 192.49819 166 PHE E CA 1
ATOM 16169 C C . PHE E 1 171 ? -56.42360 4.73798 -53.09179 1.000 164.91153 166 PHE E C 1
ATOM 16170 O O . PHE E 1 171 ? -55.67130 4.25654 -52.23821 1.000 154.30374 166 PHE E O 1
ATOM 16187 N N . LEU E 1 172 ? -55.99945 5.18484 -54.27051 1.000 156.30572 167 LEU E N 1
ATOM 16188 C CA . LEU E 1 172 ? -54.61630 5.07336 -54.69842 1.000 155.90094 167 LEU E CA 1
ATOM 16189 C C . LEU E 1 172 ? -54.13377 6.42309 -55.20946 1.000 155.80227 167 LEU E C 1
ATOM 16190 O O . LEU E 1 172 ? -54.92556 7.32619 -55.49601 1.000 158.79697 167 LEU E O 1
ATOM 16206 N N . VAL E 1 173 ? -52.81476 6.54271 -55.32804 1.000 155.09491 168 VAL E N 1
ATOM 16207 C CA . VAL E 1 173 ? -52.15798 7.76056 -55.78602 1.000 154.95276 168 VAL E CA 1
ATOM 16208 C C . VAL E 1 173 ? -51.32248 7.40070 -57.00399 1.000 155.91567 168 VAL E C 1
ATOM 16209 O O . VAL E 1 173 ? -50.38476 6.59986 -56.90570 1.000 161.60431 168 VAL E O 1
ATOM 16222 N N . PHE E 1 174 ? -51.66415 7.98306 -58.14724 1.000 157.32702 169 PHE E N 1
ATOM 16223 C CA . PHE E 1 174 ? -50.97769 7.71137 -59.40015 1.000 158.47737 169 PHE E CA 1
ATOM 16224 C C . PHE E 1 174 ? -50.05067 8.87031 -59.74510 1.000 158.17593 169 PHE E C 1
ATOM 16225 O O . PHE E 1 174 ? -50.38250 10.03874 -59.51350 1.000 178.69248 169 PHE E O 1
ATOM 16242 N N . GLN E 1 175 ? -48.88661 8.53194 -60.29722 1.000 158.27416 170 GLN E N 1
ATOM 16243 C CA . GLN E 1 175 ? -47.90838 9.49195 -60.77908 1.000 158.22239 170 GLN E CA 1
ATOM 16244 C C . GLN E 1 175 ? -47.56618 9.18190 -62.22980 1.000 159.91412 170 GLN E C 1
ATOM 16245 O O . GLN E 1 175 ? -47.95213 8.14581 -62.77736 1.000 168.62301 170 GLN E O 1
ATOM 16259 N N . ALA E 1 176 ? -46.82728 10.09721 -62.85143 1.000 160.23425 171 ALA E N 1
ATOM 16260 C CA . ALA E 1 176 ? -46.36121 9.91736 -64.21848 1.000 161.81646 171 ALA E CA 1
ATOM 16261 C C . ALA E 1 176 ? -45.05275 9.13831 -64.20078 1.000 161.74011 171 ALA E C 1
ATOM 16262 O O . ALA E 1 176 ? -44.12005 9.49584 -63.47360 1.000 226.61468 171 ALA E O 1
ATOM 16269 N N . ALA E 1 177 ? -44.98847 8.07210 -64.99970 1.000 162.43976 172 ALA E N 1
ATOM 16270 C CA . ALA E 1 177 ? -43.76798 7.27698 -65.07774 1.000 162.10200 172 ALA E CA 1
ATOM 16271 C C . ALA E 1 177 ? -42.74429 7.91541 -66.00886 1.000 162.80953 172 ALA E C 1
ATOM 16272 O O . ALA E 1 177 ? -41.58454 8.10984 -65.62899 1.000 193.29858 172 ALA E O 1
ATOM 16279 N N . ASN E 1 178 ? -43.15769 8.25061 -67.22983 1.000 168.06364 173 ASN E N 1
ATOM 16280 C CA . ASN E 1 178 ? -42.28250 8.89631 -68.20766 1.000 168.98383 173 ASN E CA 1
ATOM 16281 C C . ASN E 1 178 ? -42.40386 10.40347 -68.02649 1.000 183.21589 173 ASN E C 1
ATOM 16282 O O . ASN E 1 178 ? -43.26158 11.05803 -68.62183 1.000 202.61953 173 ASN E O 1
ATOM 16293 N N . ALA E 1 179 ? -41.53117 10.96129 -67.18417 1.000 176.51048 174 ALA E N 1
ATOM 16294 C CA . ALA E 1 179 ? -41.59916 12.38718 -66.88737 1.000 166.08141 174 ALA E CA 1
ATOM 16295 C C . ALA E 1 179 ? -41.46982 13.23744 -68.14463 1.000 172.47092 174 ALA E C 1
ATOM 16296 O O . ALA E 1 179 ? -41.99685 14.35473 -68.19212 1.000 165.20581 174 ALA E O 1
ATOM 16303 N N . GLN E 1 180 ? -40.79772 12.72573 -69.17790 1.000 178.73952 175 GLN E N 1
ATOM 16304 C CA A GLN E 1 180 ? -40.57118 13.52265 -70.37959 0.590 174.92737 175 GLN E CA 1
ATOM 16305 C CA B GLN E 1 180 ? -40.57142 13.52679 -70.37672 0.410 187.32097 175 GLN E CA 1
ATOM 16306 C C . GLN E 1 180 ? -41.87067 13.74978 -71.14454 1.000 188.28784 175 GLN E C 1
ATOM 16307 O O . GLN E 1 180 ? -42.17944 14.87863 -71.54667 1.000 198.93697 175 GLN E O 1
ATOM 16334 N N . LYS E 1 181 ? -42.65387 12.68816 -71.35448 1.000 186.99876 176 LYS E N 1
ATOM 16335 C CA . LYS E 1 181 ? -43.91526 12.85897 -72.06975 1.000 188.62742 176 LYS E CA 1
ATOM 16336 C C . LYS E 1 181 ? -44.92824 13.63947 -71.23829 1.000 187.81041 176 LYS E C 1
ATOM 16337 O O . LYS E 1 181 ? -45.71938 14.41590 -71.78595 1.000 189.01208 176 LYS E O 1
ATOM 16356 N N . ALA E 1 182 ? -44.94905 13.42465 -69.92103 1.000 168.95086 177 ALA E N 1
ATOM 16357 C CA . ALA E 1 182 ? -45.81377 14.23736 -69.07211 1.000 168.10621 177 ALA E CA 1
ATOM 16358 C C . ALA E 1 182 ? -45.44784 15.71286 -69.18325 1.000 186.40728 177 ALA E C 1
ATOM 16359 O O . ALA E 1 182 ? -46.32957 16.57822 -69.26576 1.000 180.24329 177 ALA E O 1
ATOM 16366 N N . SER E 1 183 ? -44.14713 16.01706 -69.20664 1.000 194.12111 178 SER E N 1
ATOM 16367 C CA . SER E 1 183 ? -43.70722 17.39367 -69.40777 1.000 167.87262 178 SER E CA 1
ATOM 16368 C C . SER E 1 183 ? -44.15315 17.91703 -70.76793 1.000 171.91466 178 SER E C 1
ATOM 16369 O O . SER E 1 183 ? -44.55809 19.07757 -70.89333 1.000 170.64471 178 SER E O 1
ATOM 16377 N N . ARG E 1 184 ? -44.07483 17.07554 -71.80223 1.000 182.55248 179 ARG E N 1
ATOM 16378 C CA . ARG E 1 184 ? -44.51930 17.48876 -73.13109 1.000 184.83253 179 ARG E CA 1
ATOM 16379 C C . ARG E 1 184 ? -46.00635 17.82887 -73.13552 1.000 190.29654 179 ARG E C 1
ATOM 16380 O O . ARG E 1 184 ? -46.42715 18.82300 -73.74202 1.000 186.79689 179 ARG E O 1
ATOM 16401 N N . VAL E 1 185 ? -46.82034 16.99436 -72.48722 1.000 205.85209 180 VAL E N 1
ATOM 16402 C CA . VAL E 1 185 ? -48.25593 17.25571 -72.40615 1.000 191.79743 180 VAL E CA 1
ATOM 16403 C C . VAL E 1 185 ? -48.51346 18.55859 -71.65818 1.000 181.96790 180 VAL E C 1
ATOM 16404 O O . VAL E 1 185 ? -49.35601 19.37634 -72.06190 1.000 183.10648 180 VAL E O 1
ATOM 16417 N N . MET E 1 186 ? -47.80149 18.76597 -70.54741 1.000 171.53073 181 MET E N 1
ATOM 16418 C CA A MET E 1 186 ? -47.93938 20.01519 -69.80760 0.440 177.01251 181 MET E CA 1
ATOM 16419 C CA B MET E 1 186 ? -47.93857 20.01524 -69.80731 0.560 170.67594 181 MET E CA 1
ATOM 16420 C C . MET E 1 186 ? -47.58040 21.20804 -70.68483 1.000 172.02691 181 MET E C 1
ATOM 16421 O O . MET E 1 186 ? -48.22932 22.25886 -70.61570 1.000 190.46534 181 MET E O 1
ATOM 16448 N N . ASP E 1 187 ? -46.55019 21.06027 -71.52149 1.000 182.70116 182 ASP E N 1
ATOM 16449 C CA . ASP E 1 187 ? -46.15641 22.13709 -72.42359 1.000 180.40378 182 ASP E CA 1
ATOM 16450 C C . ASP E 1 187 ? -47.24242 22.41716 -73.45392 1.000 176.37833 182 ASP E C 1
ATOM 16451 O O . ASP E 1 187 ? -47.52336 23.57934 -73.76834 1.000 177.28435 182 ASP E O 1
ATOM 16460 N N . MET E 1 188 ? -47.84542 21.36378 -74.00753 1.000 177.30354 183 MET E N 1
ATOM 16461 C CA . MET E 1 188 ? -48.96027 21.55204 -74.93270 1.000 179.35139 183 MET E CA 1
ATOM 16462 C C . MET E 1 188 ? -50.08271 22.34665 -74.27074 1.000 182.12901 183 MET E C 1
ATOM 16463 O O . MET E 1 188 ? -50.62870 23.29501 -74.85595 1.000 205.24357 183 MET E O 1
ATOM 16477 N N . ILE E 1 189 ? -50.42800 21.98181 -73.03443 1.000 180.74841 184 ILE E N 1
ATOM 16478 C CA . ILE E 1 189 ? -51.52112 22.66399 -72.34528 1.000 176.78153 184 ILE E CA 1
ATOM 16479 C C . ILE E 1 189 ? -51.16113 24.12456 -72.08680 1.000 182.13717 184 ILE E C 1
ATOM 16480 O O . ILE E 1 189 ? -51.99895 25.02673 -72.24034 1.000 177.44695 184 ILE E O 1
ATOM 16496 N N . SER E 1 190 ? -49.91207 24.38172 -71.68967 1.000 178.95492 185 SER E N 1
ATOM 16497 C CA . SER E 1 190 ? -49.48527 25.75359 -71.43680 1.000 175.19273 185 SER E CA 1
ATOM 16498 C C . SER E 1 190 ? -49.52293 26.58181 -72.71418 1.000 177.43874 185 SER E C 1
ATOM 16499 O O . SER E 1 190 ? -49.90690 27.75657 -72.69052 1.000 206.84977 185 SER E O 1
ATOM 16507 N N . ASP E 1 191 ? -49.12106 25.98793 -73.83970 1.000 178.82302 186 ASP E N 1
ATOM 16508 C CA . ASP E 1 191 ? -49.20544 26.68981 -75.11539 1.000 181.13181 186 ASP E CA 1
ATOM 16509 C C . ASP E 1 191 ? -50.64815 27.04630 -75.44657 1.000 182.47486 186 ASP E C 1
ATOM 16510 O O . ASP E 1 191 ? -50.93527 28.16169 -75.90027 1.000 186.61158 186 ASP E O 1
ATOM 16519 N N . MET E 1 192 ? -51.57074 26.10604 -75.23165 1.000 182.28045 187 MET E N 1
ATOM 16520 C CA . MET E 1 192 ? -52.97788 26.38498 -75.50776 1.000 183.54599 187 MET E CA 1
ATOM 16521 C C . MET E 1 192 ? -53.48455 27.54071 -74.64601 1.000 182.79142 187 MET E C 1
ATOM 16522 O O . MET E 1 192 ? -54.16659 28.45214 -75.14108 1.000 209.10918 187 MET E O 1
ATOM 16536 N N . SER E 1 193 ? -53.14695 27.52526 -73.35251 1.000 180.54828 188 SER E N 1
ATOM 16537 C CA . SER E 1 193 ? -53.57180 28.60251 -72.46008 1.000 179.75617 188 SER E CA 1
ATOM 16538 C C . SER E 1 193 ? -52.99392 29.94494 -72.89724 1.000 184.95517 188 SER E C 1
ATOM 16539 O O . SER E 1 193 ? -53.69940 30.96669 -72.91090 1.000 211.86786 188 SER E O 1
ATOM 16547 N N . GLN E 1 194 ? -51.70438 29.96402 -73.24463 1.000 188.11526 189 GLN E N 1
ATOM 16548 C CA . GLN E 1 194 ? -51.07174 31.20312 -73.67717 1.000 181.48308 189 GLN E CA 1
ATOM 16549 C C . GLN E 1 194 ? -51.70347 31.72062 -74.95742 1.000 184.06349 189 GLN E C 1
ATOM 16550 O O . GLN E 1 194 ? -51.79940 32.93432 -75.15217 1.000 187.96662 189 GLN E O 1
ATOM 16564 N N . GLN E 1 195 ? -52.13827 30.82233 -75.84155 1.000 187.60989 190 GLN E N 1
ATOM 16565 C CA . GLN E 1 195 ? -52.80932 31.27140 -77.05582 1.000 217.95299 190 GLN E CA 1
ATOM 16566 C C . GLN E 1 195 ? -54.15626 31.89700 -76.72054 1.000 230.81253 190 GLN E C 1
ATOM 16567 O O . GLN E 1 195 ? -54.52481 32.93928 -77.27583 1.000 189.87232 190 GLN E O 1
ATOM 16581 N N . LEU E 1 196 ? -54.90138 31.27175 -75.80668 1.000 224.89817 191 LEU E N 1
ATOM 16582 C CA . LEU E 1 196 ? -56.22287 31.78333 -75.45988 1.000 203.78758 191 LEU E CA 1
ATOM 16583 C C . LEU E 1 196 ? -56.15347 33.13968 -74.77065 1.000 217.62454 191 LEU E C 1
ATOM 16584 O O . LEU E 1 196 ? -57.03824 33.97922 -74.97252 1.000 200.50786 191 LEU E O 1
ATOM 16600 N N . SER E 1 197 ? -55.12167 33.37772 -73.96199 1.000 246.07790 192 SER E N 1
ATOM 16601 C CA . SER E 1 197 ? -55.02260 34.66690 -73.28095 1.000 235.65485 192 SER E CA 1
ATOM 16602 C C . SER E 1 197 ? -54.32952 35.73164 -74.12487 1.000 213.90276 192 SER E C 1
ATOM 16603 O O . SER E 1 197 ? -54.77460 36.88441 -74.15508 1.000 193.53126 192 SER E O 1
ATOM 16611 N N . ARG E 1 198 ? -53.24005 35.36962 -74.80192 1.000 230.22590 193 ARG E N 1
ATOM 16612 C CA . ARG E 1 198 ? -52.55013 36.30447 -75.68262 1.000 231.85623 193 ARG E CA 1
ATOM 16613 C C . ARG E 1 198 ? -53.49367 36.90799 -76.71511 1.000 243.63437 193 ARG E C 1
ATOM 16614 O O . ARG E 1 198 ? -53.44830 38.11565 -76.97722 1.000 256.00800 193 ARG E O 1
ATOM 16635 N N . SER E 1 199 ? -54.35474 36.08593 -77.30953 1.000 243.45081 194 SER E N 1
ATOM 16636 C CA . SER E 1 199 ? -55.31113 36.55488 -78.31011 1.000 229.03256 194 SER E CA 1
ATOM 16637 C C . SER E 1 199 ? -54.58341 37.15152 -79.51244 1.000 219.53945 194 SER E C 1
ATOM 16638 O O . SER E 1 199 ? -53.49747 36.70265 -79.87995 1.000 219.37167 194 SER E O 1
ATOM 16646 N N . ASP F 2 17 ? -42.41018 30.03437 -64.37665 1.000 180.36840 78 ASP F N 1
ATOM 16647 C CA . ASP F 2 17 ? -42.92418 29.98333 -65.74584 1.000 222.19042 78 ASP F CA 1
ATOM 16648 C C . ASP F 2 17 ? -43.18334 28.50885 -66.09015 1.000 219.83974 78 ASP F C 1
ATOM 16649 O O . ASP F 2 17 ? -44.29642 28.01435 -65.90422 1.000 197.42598 78 ASP F O 1
ATOM 16657 N N . ARG F 2 18 ? -42.16360 27.82145 -66.61477 1.000 218.00583 79 ARG F N 1
ATOM 16658 C CA . ARG F 2 18 ? -42.28327 26.38424 -66.84093 1.000 222.36898 79 ARG F CA 1
ATOM 16659 C C . ARG F 2 18 ? -42.42724 25.63048 -65.53078 1.000 223.20914 79 ARG F C 1
ATOM 16660 O O . ARG F 2 18 ? -43.11738 24.60612 -65.46880 1.000 192.78003 79 ARG F O 1
ATOM 16681 N N . SER F 2 19 ? -41.79276 26.13962 -64.48016 1.000 203.29607 80 SER F N 1
ATOM 16682 C CA . SER F 2 19 ? -41.87413 25.51897 -63.16640 1.000 203.36310 80 SER F CA 1
ATOM 16683 C C . SER F 2 19 ? -43.29375 25.56092 -62.61577 1.000 204.97573 80 SER F C 1
ATOM 16684 O O . SER F 2 19 ? -43.86375 24.52757 -62.25313 1.000 201.01939 80 SER F O 1
ATOM 16692 N N . HIS F 2 20 ? -43.87517 26.75766 -62.53017 1.000 217.79773 81 HIS F N 1
ATOM 16693 C CA . HIS F 2 20 ? -45.21095 26.96245 -61.97144 1.000 226.66000 81 HIS F CA 1
ATOM 16694 C C . HIS F 2 20 ? -46.21705 27.32171 -63.05783 1.000 223.54027 81 HIS F C 1
ATOM 16695 O O . HIS F 2 20 ? -46.29479 28.46448 -63.51153 1.000 209.50672 81 HIS F O 1
ATOM 16709 N N . PHE F 2 21 ? -46.97904 26.31085 -63.46192 1.000 225.53768 82 PHE F N 1
ATOM 16710 C CA . PHE F 2 21 ? -48.09216 26.40208 -64.40976 1.000 194.43633 82 PHE F CA 1
ATOM 16711 C C . PHE F 2 21 ? -49.35639 26.31223 -63.56343 1.000 206.68980 82 PHE F C 1
ATOM 16712 O O . PHE F 2 21 ? -49.82327 25.22652 -63.23305 1.000 204.46462 82 PHE F O 1
ATOM 16729 N N . SER F 2 22 ? -49.90272 27.47645 -63.18594 1.000 199.32045 83 SER F N 1
ATOM 16730 C CA . SER F 2 22 ? -51.02455 27.50882 -62.25404 1.000 204.35394 83 SER F CA 1
ATOM 16731 C C . SER F 2 22 ? -52.11358 26.52610 -62.66303 1.000 182.13045 83 SER F C 1
ATOM 16732 O O . SER F 2 22 ? -52.31760 26.24133 -63.84601 1.000 183.47298 83 SER F O 1
ATOM 16740 N N . LEU F 2 23 ? -52.82029 26.00879 -61.65264 1.000 188.80570 84 LEU F N 1
ATOM 16741 C CA . LEU F 2 23 ? -53.95440 25.12629 -61.90084 1.000 186.41930 84 LEU F CA 1
ATOM 16742 C C . LEU F 2 23 ? -55.01911 25.79864 -62.75382 1.000 188.27998 84 LEU F C 1
ATOM 16743 O O . LEU F 2 23 ? -55.68121 25.13464 -63.55792 1.000 189.52012 84 LEU F O 1
ATOM 16759 N N . ARG F 2 24 ? -55.20255 27.10735 -62.58991 1.000 172.46255 85 ARG F N 1
ATOM 16760 C CA . ARG F 2 24 ? -56.20829 27.82529 -63.36449 1.000 174.26365 85 ARG F CA 1
ATOM 16761 C C . ARG F 2 24 ? -55.85145 27.83009 -64.84596 1.000 176.04340 85 ARG F C 1
ATOM 16762 O O . ARG F 2 24 ? -56.69899 27.54865 -65.70657 1.000 196.54749 85 ARG F O 1
ATOM 16783 N N . ASP F 2 25 ? -54.58809 28.13121 -65.15578 1.000 199.20946 86 ASP F N 1
ATOM 16784 C CA . ASP F 2 25 ? -54.11350 28.06668 -66.53321 1.000 210.08034 86 ASP F CA 1
ATOM 16785 C C . ASP F 2 25 ? -54.25863 26.66048 -67.09618 1.000 178.61671 86 ASP F C 1
ATOM 16786 O O . ASP F 2 25 ? -54.70287 26.47840 -68.23780 1.000 173.33012 86 ASP F O 1
ATOM 16795 N N . PHE F 2 26 ? -53.87358 25.65545 -66.30851 1.000 170.84162 87 PHE F N 1
ATOM 16796 C CA . PHE F 2 26 ? -54.00327 24.26712 -66.73596 1.000 176.50612 87 PHE F CA 1
ATOM 16797 C C . PHE F 2 26 ? -55.44243 23.94039 -67.10737 1.000 183.27430 87 PHE F C 1
ATOM 16798 O O . PHE F 2 26 ? -55.71343 23.40711 -68.19056 1.000 173.03908 87 PHE F O 1
ATOM 16815 N N . PHE F 2 27 ? -56.38304 24.25387 -66.21590 1.000 217.87558 88 PHE F N 1
ATOM 16816 C CA . PHE F 2 27 ? -57.77011 23.89349 -66.46794 1.000 176.39994 88 PHE F CA 1
ATOM 16817 C C . PHE F 2 27 ? -58.35018 24.66581 -67.64600 1.000 174.12284 88 PHE F C 1
ATOM 16818 O O . PHE F 2 27 ? -59.16037 24.11594 -68.39701 1.000 178.18184 88 PHE F O 1
ATOM 16835 N N . ARG F 2 28 ? -57.94693 25.92353 -67.84738 1.000 174.48256 89 ARG F N 1
ATOM 16836 C CA . ARG F 2 28 ? -58.44365 26.64949 -69.01485 1.000 176.68462 89 ARG F CA 1
ATOM 16837 C C . ARG F 2 28 ? -57.91204 26.01454 -70.29880 1.000 178.08827 89 ARG F C 1
ATOM 16838 O O . ARG F 2 28 ? -58.67918 25.71343 -71.22789 1.000 184.95441 89 ARG F O 1
ATOM 16859 N N . GLY F 2 29 ? -56.59697 25.78849 -70.36042 1.000 177.33172 90 GLY F N 1
ATOM 16860 C CA . GLY F 2 29 ? -56.02335 25.11739 -71.51466 1.000 178.56750 90 GLY F CA 1
ATOM 16861 C C . GLY F 2 29 ? -56.67991 23.78327 -71.80691 1.000 179.08801 90 GLY F C 1
ATOM 16862 O O . GLY F 2 29 ? -56.84295 23.40193 -72.96846 1.000 180.91319 90 GLY F O 1
ATOM 16866 N N . ILE F 2 30 ? -57.06612 23.05223 -70.75900 1.000 177.57088 91 ILE F N 1
ATOM 16867 C CA . ILE F 2 30 ? -57.75598 21.78135 -70.96638 1.000 178.08904 91 ILE F CA 1
ATOM 16868 C C . ILE F 2 30 ? -59.15271 22.02688 -71.52521 1.000 182.45111 91 ILE F C 1
ATOM 16869 O O . ILE F 2 30 ? -59.58595 21.36391 -72.47481 1.000 181.53910 91 ILE F O 1
ATOM 16885 N N . SER F 2 31 ? -59.88286 22.97879 -70.93613 1.000 191.44028 92 SER F N 1
ATOM 16886 C CA . SER F 2 31 ? -61.20620 23.32031 -71.44230 1.000 181.33997 92 SER F CA 1
ATOM 16887 C C . SER F 2 31 ? -61.15592 23.63393 -72.92809 1.000 183.67767 92 SER F C 1
ATOM 16888 O O . SER F 2 31 ? -62.14364 23.43052 -73.64281 1.000 185.45690 92 SER F O 1
ATOM 16896 N N . ALA F 2 32 ? -60.01711 24.13250 -73.41094 1.000 183.77745 93 ALA F N 1
ATOM 16897 C CA . ALA F 2 32 ? -59.86639 24.34208 -74.84756 1.000 186.03071 93 ALA F CA 1
ATOM 16898 C C . ALA F 2 32 ? -60.03578 23.03733 -75.62297 1.000 187.15464 93 ALA F C 1
ATOM 16899 O O . ALA F 2 32 ? -60.76440 22.98550 -76.62099 1.000 189.29548 93 ALA F O 1
ATOM 16906 N N . ASN F 2 33 ? -59.37111 21.96994 -75.17756 1.000 185.80443 94 ASN F N 1
ATOM 16907 C CA . ASN F 2 33 ? -59.37707 20.69904 -75.90315 1.000 193.93481 94 ASN F CA 1
ATOM 16908 C C . ASN F 2 33 ? -59.33671 19.56544 -74.88764 1.000 197.96241 94 ASN F C 1
ATOM 16909 O O . ASN F 2 33 ? -58.32107 19.37295 -74.21232 1.000 194.55054 94 ASN F O 1
ATOM 16920 N N . PHE F 2 34 ? -60.43869 18.81530 -74.78706 1.000 201.30847 95 PHE F N 1
ATOM 16921 C CA . PHE F 2 34 ? -60.50001 17.70769 -73.83863 1.000 184.02015 95 PHE F CA 1
ATOM 16922 C C . PHE F 2 34 ? -59.43736 16.64916 -74.11998 1.000 183.71221 95 PHE F C 1
ATOM 16923 O O . PHE F 2 34 ? -59.02605 15.92681 -73.20334 1.000 181.96856 95 PHE F O 1
ATOM 16940 N N . GLU F 2 35 ? -58.98978 16.52607 -75.37240 1.000 191.84817 96 GLU F N 1
ATOM 16941 C CA . GLU F 2 35 ? -58.00354 15.49741 -75.68987 1.000 204.48301 96 GLU F CA 1
ATOM 16942 C C . GLU F 2 35 ? -56.70408 15.72725 -74.92866 1.000 196.18577 96 GLU F C 1
ATOM 16943 O O . GLU F 2 35 ? -55.99268 14.76862 -74.61231 1.000 226.28208 96 GLU F O 1
ATOM 16955 N N . LEU F 2 36 ? -56.37955 16.98460 -74.61859 1.000 182.49213 97 LEU F N 1
ATOM 16956 C CA . LEU F 2 36 ? -55.20605 17.25627 -73.79516 1.000 180.44704 97 LEU F CA 1
ATOM 16957 C C . LEU F 2 36 ? -55.37736 16.67422 -72.39585 1.000 178.32805 97 LEU F C 1
ATOM 16958 O O . LEU F 2 36 ? -54.43890 16.09655 -71.83209 1.000 176.86809 97 LEU F O 1
ATOM 16974 N N . GLY F 2 37 ? -56.57384 16.81089 -71.82087 1.000 178.19216 98 GLY F N 1
ATOM 16975 C CA . GLY F 2 37 ? -56.84091 16.18748 -70.53462 1.000 176.38972 98 GLY F CA 1
ATOM 16976 C C . GLY F 2 37 ? -56.79832 14.67401 -70.60537 1.000 176.48805 98 GLY F C 1
ATOM 16977 O O . GLY F 2 37 ? -56.32965 14.00762 -69.67630 1.000 174.81939 98 GLY F O 1
ATOM 16981 N N . LYS F 2 38 ? -57.29684 14.10971 -71.70681 1.000 178.52090 99 LYS F N 1
ATOM 16982 C CA . LYS F 2 38 ? -57.21349 12.66588 -71.89430 1.000 195.78245 99 LYS F CA 1
ATOM 16983 C C . LYS F 2 38 ? -55.75816 12.21951 -71.93748 1.000 213.40363 99 LYS F C 1
ATOM 16984 O O . LYS F 2 38 ? -55.38704 11.21061 -71.32626 1.000 221.62002 99 LYS F O 1
ATOM 17003 N N . ASP F 2 39 ? -54.91539 12.98126 -72.63724 1.000 199.66279 100 ASP F N 1
ATOM 17004 C CA . ASP F 2 39 ? -53.48478 12.70089 -72.66067 1.000 188.28633 100 ASP F CA 1
ATOM 17005 C C . ASP F 2 39 ? -52.89492 12.75339 -71.25757 1.000 185.76419 100 ASP F C 1
ATOM 17006 O O . ASP F 2 39 ? -52.11054 11.88121 -70.86938 1.000 185.34774 100 ASP F O 1
ATOM 17015 N N . PHE F 2 40 ? -53.23301 13.79520 -70.49363 1.000 174.13261 101 PHE F N 1
ATOM 17016 C CA . PHE F 2 40 ? -52.71727 13.90495 -69.13087 1.000 171.80176 101 PHE F CA 1
ATOM 17017 C C . PHE F 2 40 ? -53.08658 12.67736 -68.30319 1.000 185.93058 101 PHE F C 1
ATOM 17018 O O . PHE F 2 40 ? -52.22071 12.05728 -67.67421 1.000 184.71194 101 PHE F O 1
ATOM 17035 N N . LEU F 2 41 ? -54.37137 12.30890 -68.28735 1.000 175.32185 102 LEU F N 1
ATOM 17036 C CA . LEU F 2 41 ? -54.76407 11.10794 -67.55267 1.000 170.97129 102 LEU F CA 1
ATOM 17037 C C . LEU F 2 41 ? -54.03804 9.87043 -68.06915 1.000 171.42414 102 LEU F C 1
ATOM 17038 O O . LEU F 2 41 ? -53.72485 8.96323 -67.28998 1.000 170.26048 102 LEU F O 1
ATOM 17054 N N . ARG F 2 42 ? -53.76054 9.81421 -69.37302 1.000 179.90180 103 ARG F N 1
ATOM 17055 C CA . ARG F 2 42 ? -53.07753 8.65378 -69.93599 1.000 180.50452 103 ARG F CA 1
ATOM 17056 C C . ARG F 2 42 ? -51.63419 8.56489 -69.45619 1.000 178.93553 103 ARG F C 1
ATOM 17057 O O . ARG F 2 42 ? -51.14800 7.47343 -69.13864 1.000 178.38596 103 ARG F O 1
ATOM 17078 N N . GLU F 2 43 ? -50.93511 9.69934 -69.39047 1.000 193.16219 104 GLU F N 1
ATOM 17079 C CA . GLU F 2 43 ? -49.52718 9.67862 -69.00459 1.000 170.46643 104 GLU F CA 1
ATOM 17080 C C . GLU F 2 43 ? -49.34864 9.35994 -67.52451 1.000 168.28064 104 GLU F C 1
ATOM 17081 O O . GLU F 2 43 ? -48.33733 8.76261 -67.13880 1.000 209.56280 104 GLU F O 1
ATOM 17093 N N . MET F 2 44 ? -50.30714 9.74955 -66.68637 1.000 167.26768 105 MET F N 1
ATOM 17094 C CA . MET F 2 44 ? -50.27316 9.45663 -65.25321 1.000 177.76708 105 MET F CA 1
ATOM 17095 C C . MET F 2 44 ? -50.79733 8.03911 -65.06975 1.000 175.15459 105 MET F C 1
ATOM 17096 O O . MET F 2 44 ? -51.99833 7.81364 -64.90693 1.000 166.11210 105 MET F O 1
ATOM 17110 N N . ASN F 2 45 ? -49.88321 7.06538 -65.08453 1.000 165.27579 106 ASN F N 1
ATOM 17111 C CA . ASN F 2 45 ? -50.27311 5.66158 -65.17369 1.000 165.93571 106 ASN F CA 1
ATOM 17112 C C . ASN F 2 45 ? -49.72147 4.82215 -64.02876 1.000 164.29301 106 ASN F C 1
ATOM 17113 O O . ASN F 2 45 ? -50.50089 4.15670 -63.33926 1.000 164.01772 106 ASN F O 1
ATOM 17124 N N . THR F 2 46 ? -48.41354 4.80707 -63.81608 1.000 163.28225 107 THR F N 1
ATOM 17125 C CA . THR F 2 46 ? -47.84515 3.92269 -62.81005 1.000 161.89404 107 THR F CA 1
ATOM 17126 C C . THR F 2 46 ? -48.39490 4.29252 -61.43711 1.000 160.33824 107 THR F C 1
ATOM 17127 O O . THR F 2 46 ? -48.25734 5.45129 -61.01733 1.000 159.44085 107 THR F O 1
ATOM 17138 N N . PRO F 2 47 ? -49.04461 3.37628 -60.72348 1.000 160.06912 108 PRO F N 1
ATOM 17139 C CA . PRO F 2 47 ? -49.42297 3.67870 -59.34046 1.000 158.50036 108 PRO F CA 1
ATOM 17140 C C . PRO F 2 47 ? -48.17674 3.78797 -58.47882 1.000 156.75045 108 PRO F C 1
ATOM 17141 O O . PRO F 2 47 ? -47.12484 3.22432 -58.78722 1.000 163.67242 108 PRO F O 1
ATOM 17152 N N . ILE F 2 48 ? -48.30157 4.50732 -57.38841 1.000 176.94390 109 ILE F N 1
ATOM 17153 C CA . ILE F 2 48 ? -47.15622 4.73799 -56.51541 1.000 187.31707 109 ILE F CA 1
ATOM 17154 C C . ILE F 2 48 ? -47.13674 3.64706 -55.45176 1.000 195.71697 109 ILE F C 1
ATOM 17155 O O . ILE F 2 48 ? -48.18511 3.14955 -55.02624 1.000 221.45645 109 ILE F O 1
ATOM 17171 N N . HIS F 2 49 ? -45.92991 3.30173 -54.99432 1.000 214.66312 110 HIS F N 1
ATOM 17172 C CA . HIS F 2 49 ? -45.68843 2.13613 -54.14856 1.000 213.98315 110 HIS F CA 1
ATOM 17173 C C . HIS F 2 49 ? -46.71427 1.03893 -54.42466 1.000 230.72570 110 HIS F C 1
ATOM 17174 O O . HIS F 2 49 ? -47.69656 0.88969 -53.68887 1.000 237.86066 110 HIS F O 1
ATOM 17188 N N . VAL F 2 50 ? -46.48503 0.26244 -55.48556 1.000 249.20470 111 VAL F N 1
ATOM 17189 C CA . VAL F 2 50 ? -47.37019 -0.85204 -55.81672 1.000 211.94294 111 VAL F CA 1
ATOM 17190 C C . VAL F 2 50 ? -47.04876 -2.08484 -54.98763 1.000 202.86791 111 VAL F C 1
ATOM 17191 O O . VAL F 2 50 ? -47.93562 -2.67803 -54.36133 1.000 182.07429 111 VAL F O 1
ATOM 17204 N N . SER F 2 51 ? -45.78223 -2.48296 -54.96555 1.000 216.27251 112 SER F N 1
ATOM 17205 C CA . SER F 2 51 ? -45.36654 -3.71381 -54.30933 1.000 184.24830 112 SER F CA 1
ATOM 17206 C C . SER F 2 51 ? -45.03536 -3.39660 -52.85897 1.000 190.99710 112 SER F C 1
ATOM 17207 O O . SER F 2 51 ? -44.30756 -2.43863 -52.57563 1.000 188.92420 112 SER F O 1
ATOM 17215 N N . GLU F 2 52 ? -45.56484 -4.20572 -51.94903 1.000 201.33160 113 GLU F N 1
ATOM 17216 C CA . GLU F 2 52 ? -45.34190 -4.04689 -50.52192 1.000 214.30170 113 GLU F CA 1
ATOM 17217 C C . GLU F 2 52 ? -44.70067 -5.31332 -49.98166 1.000 201.80577 113 GLU F C 1
ATOM 17218 O O . GLU F 2 52 ? -45.23051 -6.41445 -50.17149 1.000 200.55061 113 GLU F O 1
ATOM 17230 N N . ALA F 2 53 ? -43.56066 -5.15234 -49.31614 1.000 226.08087 114 ALA F N 1
ATOM 17231 C CA . ALA F 2 53 ? -42.87792 -6.29187 -48.72639 1.000 175.21640 114 ALA F CA 1
ATOM 17232 C C . ALA F 2 53 ? -43.76978 -6.91479 -47.66199 1.000 195.76663 114 ALA F C 1
ATOM 17233 O O . ALA F 2 53 ? -44.62902 -6.25272 -47.07448 1.000 193.56368 114 ALA F O 1
ATOM 17240 N N . VAL F 2 54 ? -43.56142 -8.20405 -47.41518 1.000 241.50487 115 VAL F N 1
ATOM 17241 C CA . VAL F 2 54 ? -44.38634 -8.96008 -46.48375 1.000 231.79866 115 VAL F CA 1
ATOM 17242 C C . VAL F 2 54 ? -43.48984 -9.88465 -45.67749 1.000 239.55734 115 VAL F C 1
ATOM 17243 O O . VAL F 2 54 ? -42.45787 -10.36257 -46.15315 1.000 236.52268 115 VAL F O 1
ATOM 17256 N N . PHE F 2 55 ? -43.87568 -10.09132 -44.42801 1.000 271.66606 116 PHE F N 1
ATOM 17257 C CA . PHE F 2 55 ? -43.16260 -10.93174 -43.47942 1.000 269.89875 116 PHE F CA 1
ATOM 17258 C C . PHE F 2 55 ? -43.90378 -12.24879 -43.31329 1.000 277.45543 116 PHE F C 1
ATOM 17259 O O . PHE F 2 55 ? -45.12053 -12.32288 -43.50118 1.000 274.70296 116 PHE F O 1
ATOM 17276 N N . LEU F 2 56 ? -43.15535 -13.29576 -42.95570 1.000 264.48714 117 LEU F N 1
ATOM 17277 C CA . LEU F 2 56 ? -43.73739 -14.63653 -42.98534 1.000 265.81682 117 LEU F CA 1
ATOM 17278 C C . LEU F 2 56 ? -44.75872 -14.86928 -41.87918 1.000 278.64927 117 LEU F C 1
ATOM 17279 O O . LEU F 2 56 ? -45.83746 -15.41250 -42.17289 1.000 266.97976 117 LEU F O 1
ATOM 17295 N N . PRO F 2 57 ? -44.51435 -14.50294 -40.61652 1.000 259.28509 118 PRO F N 1
ATOM 17296 C CA . PRO F 2 57 ? -45.57638 -14.77573 -39.62097 1.000 247.81921 118 PRO F CA 1
ATOM 17297 C C . PRO F 2 57 ? -46.71068 -13.76827 -39.76180 1.000 256.00449 118 PRO F C 1
ATOM 17298 O O . PRO F 2 57 ? -46.88100 -12.85811 -38.94699 1.000 262.16489 118 PRO F O 1
ATOM 17309 N N . LEU F 2 58 ? -47.51941 -13.93778 -40.80897 1.000 258.65899 119 LEU F N 1
ATOM 17310 C CA . LEU F 2 58 ? -48.50262 -12.93747 -41.20299 1.000 257.42594 119 LEU F CA 1
ATOM 17311 C C . LEU F 2 58 ? -49.86002 -13.58808 -41.42577 1.000 254.05601 119 LEU F C 1
ATOM 17312 O O . LEU F 2 58 ? -49.97180 -14.58862 -42.14283 1.000 244.32490 119 LEU F O 1
ATOM 17328 N N . SER F 2 59 ? -50.88289 -13.01080 -40.79854 1.000 260.65231 120 SER F N 1
ATOM 17329 C CA . SER F 2 59 ? -52.26140 -13.46852 -40.91315 1.000 235.54735 120 SER F CA 1
ATOM 17330 C C . SER F 2 59 ? -52.98394 -12.76047 -42.05287 1.000 229.09615 120 SER F C 1
ATOM 17331 O O . SER F 2 59 ? -52.94848 -11.52916 -42.15238 1.000 229.78849 120 SER F O 1
ATOM 17339 N N . LEU F 2 60 ? -53.63155 -13.54792 -42.91675 1.000 237.94464 121 LEU F N 1
ATOM 17340 C CA . LEU F 2 60 ? -54.29552 -12.98266 -44.08483 1.000 236.81553 121 LEU F CA 1
ATOM 17341 C C . LEU F 2 60 ? -55.46065 -12.07673 -43.69793 1.000 245.70064 121 LEU F C 1
ATOM 17342 O O . LEU F 2 60 ? -55.80483 -11.16043 -44.45245 1.000 249.48734 121 LEU F O 1
ATOM 17358 N N . CYS F 2 61 ? -56.08138 -12.31456 -42.54319 1.000 256.34586 122 CYS F N 1
ATOM 17359 C CA . CYS F 2 61 ? -57.24154 -11.53656 -42.12688 1.000 248.01742 122 CYS F CA 1
ATOM 17360 C C . CYS F 2 61 ? -56.96398 -10.03889 -42.13033 1.000 246.72173 122 CYS F C 1
ATOM 17361 O O . CYS F 2 61 ? -55.80725 -9.61019 -42.05179 1.000 245.51769 122 CYS F O 1
ATOM 17369 N N . THR F 2 62 ? -58.03047 -9.24028 -42.23031 1.000 253.20943 123 THR F N 1
ATOM 17370 C CA . THR F 2 62 ? -57.92642 -7.78038 -42.23650 1.000 264.21133 123 THR F CA 1
ATOM 17371 C C . THR F 2 62 ? -57.00583 -7.26892 -43.34430 1.000 266.44120 123 THR F C 1
ATOM 17372 O O . THR F 2 62 ? -56.29881 -6.27336 -43.16665 1.000 244.89859 123 THR F O 1
ATOM 17383 N N . LEU F 2 63 ? -56.93044 -7.99774 -44.45656 1.000 276.81390 124 LEU F N 1
ATOM 17384 C CA . LEU F 2 63 ? -56.09257 -7.62142 -45.58921 1.000 257.70053 124 LEU F CA 1
ATOM 17385 C C . LEU F 2 63 ? -56.96461 -7.38756 -46.81382 1.000 254.59575 124 LEU F C 1
ATOM 17386 O O . LEU F 2 63 ? -57.85200 -8.19481 -47.11014 1.000 240.75032 124 LEU F O 1
ATOM 17402 N N . SER F 2 64 ? -56.70640 -6.29520 -47.52902 1.000 247.99468 125 SER F N 1
ATOM 17403 C CA . SER F 2 64 ? -57.45354 -6.03073 -48.74685 1.000 219.56760 125 SER F CA 1
ATOM 17404 C C . SER F 2 64 ? -57.07649 -7.03707 -49.83337 1.000 225.53992 125 SER F C 1
ATOM 17405 O O . SER F 2 64 ? -55.92504 -7.47067 -49.91966 1.000 239.15552 125 SER F O 1
ATOM 17413 N N . PRO F 2 65 ? -58.02426 -7.40565 -50.69122 1.000 240.29271 126 PRO F N 1
ATOM 17414 C CA . PRO F 2 65 ? -57.74970 -8.45695 -51.68210 1.000 255.51470 126 PRO F CA 1
ATOM 17415 C C . PRO F 2 65 ? -56.92853 -7.92301 -52.84971 1.000 254.05478 126 PRO F C 1
ATOM 17416 O O . PRO F 2 65 ? -56.01554 -7.11700 -52.64531 1.000 240.60687 126 PRO F O 1
ATOM 17427 N N . GLY F 2 66 ? -57.26563 -8.33399 -54.07147 1.000 257.28736 127 GLY F N 1
ATOM 17428 C CA . GLY F 2 66 ? -56.57961 -7.88197 -55.26683 1.000 246.05035 127 GLY F CA 1
ATOM 17429 C C . GLY F 2 66 ? -55.07603 -7.80881 -55.12202 1.000 218.29375 127 GLY F C 1
ATOM 17430 O O . GLY F 2 66 ? -54.43403 -6.95439 -55.73466 1.000 201.13020 127 GLY F O 1
ATOM 17434 N N . ARG F 2 67 ? -54.48986 -8.73877 -54.37303 1.000 228.11316 128 ARG F N 1
ATOM 17435 C CA . ARG F 2 67 ? -53.05363 -8.72512 -54.13082 1.000 208.63310 128 ARG F CA 1
ATOM 17436 C C . ARG F 2 67 ? -52.60043 -10.17577 -54.08074 1.000 216.31937 128 ARG F C 1
ATOM 17437 O O . ARG F 2 67 ? -53.14395 -10.97596 -53.31410 1.000 234.22301 128 ARG F O 1
ATOM 17458 N N . CYS F 2 68 ? -51.60531 -10.50052 -54.89563 1.000 202.86198 129 CYS F N 1
ATOM 17459 C CA . CYS F 2 68 ? -50.98827 -11.81813 -54.94227 1.000 192.04969 129 CYS F CA 1
ATOM 17460 C C . CYS F 2 68 ? -49.73689 -11.88841 -54.07722 1.000 187.92624 129 CYS F C 1
ATOM 17461 O O . CYS F 2 68 ? -49.12473 -10.86794 -53.73928 1.000 217.74561 129 CYS F O 1
ATOM 17468 N N . LEU F 2 69 ? -49.35994 -13.11655 -53.71514 1.000 193.58254 130 LEU F N 1
ATOM 17469 C CA . LEU F 2 69 ? -48.14867 -13.34092 -52.93531 1.000 189.02699 130 LEU F CA 1
ATOM 17470 C C . LEU F 2 69 ? -47.17844 -14.21365 -53.72054 1.000 215.89911 130 LEU F C 1
ATOM 17471 O O . LEU F 2 69 ? -47.47992 -15.37854 -54.00296 1.000 230.67864 130 LEU F O 1
ATOM 17487 N N . ARG F 2 70 ? -46.02332 -13.64960 -54.07747 1.000 214.14649 131 ARG F N 1
ATOM 17488 C CA . ARG F 2 70 ? -44.95446 -14.40235 -54.72738 1.000 204.33227 131 ARG F CA 1
ATOM 17489 C C . ARG F 2 70 ? -43.80542 -14.53472 -53.72700 1.000 194.77295 131 ARG F C 1
ATOM 17490 O O . ARG F 2 70 ? -42.82544 -13.78764 -53.77801 1.000 215.27578 131 ARG F O 1
ATOM 17511 N N . LEU F 2 71 ? -43.91404 -15.49773 -52.82425 1.000 200.47140 132 LEU F N 1
ATOM 17512 C CA . LEU F 2 71 ? -42.85367 -15.70936 -51.84531 1.000 206.22379 132 LEU F CA 1
ATOM 17513 C C . LEU F 2 71 ? -41.82527 -16.68864 -52.39930 1.000 239.31476 132 LEU F C 1
ATOM 17514 O O . LEU F 2 71 ? -42.17007 -17.64578 -53.10108 1.000 236.30414 132 LEU F O 1
ATOM 17530 N N . SER F 2 72 ? -40.56046 -16.43387 -52.07962 1.000 250.03955 133 SER F N 1
ATOM 17531 C CA . SER F 2 72 ? -39.43354 -17.15844 -52.64554 1.000 235.70269 133 SER F CA 1
ATOM 17532 C C . SER F 2 72 ? -38.29691 -17.14535 -51.63869 1.000 217.00484 133 SER F C 1
ATOM 17533 O O . SER F 2 72 ? -38.31491 -16.35458 -50.68762 1.000 184.36590 133 SER F O 1
ATOM 17541 N N . PRO F 2 73 ? -37.29334 -18.01165 -51.81462 1.000 221.40996 134 PRO F N 1
ATOM 17542 C CA . PRO F 2 73 ? -36.17182 -18.03396 -50.86067 1.000 195.14570 134 PRO F CA 1
ATOM 17543 C C . PRO F 2 73 ? -35.54055 -16.66933 -50.67320 1.000 213.88504 134 PRO F C 1
ATOM 17544 O O . PRO F 2 73 ? -35.04704 -16.36328 -49.57992 1.000 203.70367 134 PRO F O 1
ATOM 17555 N N . PHE F 2 74 ? -35.54089 -15.83538 -51.71333 1.000 221.68733 135 PHE F N 1
ATOM 17556 C CA . PHE F 2 74 ? -34.94118 -14.51149 -51.60123 1.000 188.56399 135 PHE F CA 1
ATOM 17557 C C . PHE F 2 74 ? -35.81283 -13.58458 -50.75927 1.000 183.04462 135 PHE F C 1
ATOM 17558 O O . PHE F 2 74 ? -35.30535 -12.87157 -49.88557 1.000 181.52120 135 PHE F O 1
ATOM 17575 N N . GLY F 2 75 ? -37.12203 -13.56624 -51.00769 1.000 200.21738 136 GLY F N 1
ATOM 17576 C CA . GLY F 2 75 ? -37.98529 -12.69458 -50.23261 1.000 207.05404 136 GLY F CA 1
ATOM 17577 C C . GLY F 2 75 ? -39.43448 -13.12325 -50.18566 1.000 217.05563 136 GLY F C 1
ATOM 17578 O O . GLY F 2 75 ? -39.92260 -13.86231 -51.04606 1.000 223.87482 136 GLY F O 1
ATOM 17582 N N . HIS F 2 76 ? -40.11999 -12.63709 -49.14779 1.000 218.15776 137 HIS F N 1
ATOM 17583 C CA . HIS F 2 76 ? -41.54329 -12.87927 -48.91123 1.000 219.81916 137 HIS F CA 1
ATOM 17584 C C . HIS F 2 76 ? -42.29338 -11.61363 -49.33194 1.000 218.70169 137 HIS F C 1
ATOM 17585 O O . HIS F 2 76 ? -42.36621 -10.64787 -48.56835 1.000 217.39391 137 HIS F O 1
ATOM 17599 N N . SER F 2 77 ? -42.82107 -11.58766 -50.55446 1.000 224.72924 138 SER F N 1
ATOM 17600 C CA . SER F 2 77 ? -43.38485 -10.35912 -51.09461 1.000 224.73702 138 SER F CA 1
ATOM 17601 C C . SER F 2 77 ? -44.89032 -10.43931 -51.31282 1.000 225.81315 138 SER F C 1
ATOM 17602 O O . SER F 2 77 ? -45.45290 -11.51345 -51.53954 1.000 227.07546 138 SER F O 1
ATOM 17610 N N . LEU F 2 78 ? -45.52698 -9.26955 -51.23169 1.000 174.02215 139 LEU F N 1
ATOM 17611 C CA . LEU F 2 78 ? -46.93774 -9.07218 -51.54291 1.000 174.53141 139 LEU F CA 1
ATOM 17612 C C . LEU F 2 78 ? -47.04110 -7.97909 -52.59504 1.000 215.32636 139 LEU F C 1
ATOM 17613 O O . LEU F 2 78 ? -46.56012 -6.86163 -52.37847 1.000 223.52260 139 LEU F O 1
ATOM 17629 N N . THR F 2 79 ? -47.65816 -8.29768 -53.73065 1.000 199.79315 140 THR F N 1
ATOM 17630 C CA . THR F 2 79 ? -47.81999 -7.33678 -54.81093 1.000 178.32248 140 THR F CA 1
ATOM 17631 C C . THR F 2 79 ? -49.29120 -7.24101 -55.18774 1.000 176.80700 140 THR F C 1
ATOM 17632 O O . THR F 2 79 ? -50.12675 -8.02155 -54.72854 1.000 185.40419 140 THR F O 1
ATOM 17643 N N . LEU F 2 80 ? -49.59479 -6.29763 -56.07202 1.000 167.77902 141 LEU F N 1
ATOM 17644 C CA . LEU F 2 80 ? -50.96468 -6.01338 -56.46948 1.000 178.07746 141 LEU F CA 1
ATOM 17645 C C . LEU F 2 80 ? -51.27442 -6.62467 -57.82901 1.000 188.09551 141 LEU F C 1
ATOM 17646 O O . LEU F 2 80 ? -50.40307 -6.74295 -58.69416 1.000 190.56362 141 LEU F O 1
ATOM 17662 N N . GLY F 2 81 ? -52.54134 -7.00508 -58.00878 1.000 192.28337 142 GLY F N 1
ATOM 17663 C CA . GLY F 2 81 ? -52.93674 -7.68185 -59.22937 1.000 216.82888 142 GLY F CA 1
ATOM 17664 C C . GLY F 2 81 ? -52.83566 -6.80471 -60.45886 1.000 223.96983 142 GLY F C 1
ATOM 17665 O O . GLY F 2 81 ? -52.50730 -7.29022 -61.54590 1.000 220.37532 142 GLY F O 1
ATOM 17669 N N . SER F 2 82 ? -53.11122 -5.50738 -60.30907 1.000 215.93507 143 SER F N 1
ATOM 17670 C CA . SER F 2 82 ? -53.12704 -4.60919 -61.45875 1.000 219.92193 143 SER F CA 1
ATOM 17671 C C . SER F 2 82 ? -51.80251 -4.62343 -62.21184 1.000 222.91833 143 SER F C 1
ATOM 17672 O O . SER F 2 82 ? -51.78685 -4.46632 -63.43858 1.000 217.00730 143 SER F O 1
ATOM 17680 N N . HIS F 2 83 ? -50.68853 -4.80425 -61.50513 1.000 229.69405 144 HIS F N 1
ATOM 17681 C CA . HIS F 2 83 ? -49.35457 -4.72834 -62.08832 1.000 223.82711 144 HIS F CA 1
ATOM 17682 C C . HIS F 2 83 ? -48.54068 -5.96566 -61.75089 1.000 217.13068 144 HIS F C 1
ATOM 17683 O O . HIS F 2 83 ? -47.35105 -5.88559 -61.42736 1.000 213.92148 144 HIS F O 1
ATOM 17697 N N . CYS F 2 84 ? -49.17505 -7.13183 -61.81508 1.000 248.53290 145 CYS F N 1
ATOM 17698 C CA . CYS F 2 84 ? -48.48351 -8.41320 -61.76146 1.000 248.81404 145 CYS F CA 1
ATOM 17699 C C . CYS F 2 84 ? -48.61199 -9.08226 -63.12542 1.000 251.07617 145 CYS F C 1
ATOM 17700 O O . CYS F 2 84 ? -49.69373 -9.56335 -63.48359 1.000 252.54771 145 CYS F O 1
ATOM 17707 N N . GLU F 2 85 ? -47.51912 -9.10493 -63.89032 1.000 273.20400 146 GLU F N 1
ATOM 17708 C CA . GLU F 2 85 ? -47.58520 -9.67875 -65.23035 1.000 268.51107 146 GLU F CA 1
ATOM 17709 C C . GLU F 2 85 ? -48.09999 -11.11443 -65.17551 1.000 236.03898 146 GLU F C 1
ATOM 17710 O O . GLU F 2 85 ? -48.90002 -11.52989 -66.02257 1.000 223.98856 146 GLU F O 1
ATOM 17722 N N . ILE F 2 86 ? -47.64759 -11.88866 -64.18405 1.000 227.84682 147 ILE F N 1
ATOM 17723 C CA . ILE F 2 86 ? -48.01885 -13.29839 -64.10835 1.000 223.09189 147 ILE F CA 1
ATOM 17724 C C . ILE F 2 86 ? -49.52022 -13.44445 -63.89653 1.000 223.65394 147 ILE F C 1
ATOM 17725 O O . ILE F 2 86 ? -50.17588 -14.27732 -64.53551 1.000 234.25967 147 ILE F O 1
ATOM 17741 N N . CYS F 2 87 ? -50.08791 -12.63731 -62.99930 1.000 269.98087 148 CYS F N 1
ATOM 17742 C CA . CYS F 2 87 ? -51.51885 -12.67297 -62.72893 1.000 266.54867 148 CYS F CA 1
ATOM 17743 C C . CYS F 2 87 ? -52.36226 -12.12255 -63.87011 1.000 259.17968 148 CYS F C 1
ATOM 17744 O O . CYS F 2 87 ? -53.59004 -12.26469 -63.82604 1.000 217.06407 148 CYS F O 1
ATOM 17751 N N . ILE F 2 88 ? -51.75276 -11.52657 -64.89569 1.000 246.31517 149 ILE F N 1
ATOM 17752 C CA . ILE F 2 88 ? -52.54484 -10.85988 -65.92209 1.000 260.11039 149 ILE F CA 1
ATOM 17753 C C . ILE F 2 88 ? -52.70513 -11.81634 -67.09868 1.000 265.54206 149 ILE F C 1
ATOM 17754 O O . ILE F 2 88 ? -53.82680 -12.22742 -67.41502 1.000 251.73423 149 ILE F O 1
ATOM 17770 N N . ASN F 2 89 ? -51.60246 -12.21478 -67.73299 1.000 271.06157 150 ASN F N 1
ATOM 17771 C CA . ASN F 2 89 ? -51.70436 -13.16828 -68.83887 1.000 258.02514 150 ASN F CA 1
ATOM 17772 C C . ASN F 2 89 ? -52.17671 -14.53014 -68.32942 1.000 230.63782 150 ASN F C 1
ATOM 17773 O O . ASN F 2 89 ? -52.84078 -14.62799 -67.29748 1.000 227.97530 150 ASN F O 1
ATOM 17784 N N . PRO F 2 96 ? -64.00709 -21.89442 -63.56534 1.000 215.98222 157 PRO F N 1
ATOM 17785 C CA . PRO F 2 96 ? -63.90964 -22.12210 -62.11578 1.000 222.60028 157 PRO F CA 1
ATOM 17786 C C . PRO F 2 96 ? -65.24321 -22.44945 -61.43161 1.000 230.03991 157 PRO F C 1
ATOM 17787 O O . PRO F 2 96 ? -66.30241 -22.37509 -62.05367 1.000 243.35257 157 PRO F O 1
ATOM 17798 N N . GLN F 2 97 ? -65.16315 -22.81465 -60.15375 1.000 197.74869 158 GLN F N 1
ATOM 17799 C CA . GLN F 2 97 ? -66.27644 -23.28718 -59.33801 1.000 225.85561 158 GLN F CA 1
ATOM 17800 C C . GLN F 2 97 ? -66.83507 -22.17730 -58.44544 1.000 242.01758 158 GLN F C 1
ATOM 17801 O O . GLN F 2 97 ? -66.16152 -21.19059 -58.13608 1.000 202.23662 158 GLN F O 1
ATOM 17815 N N . GLU F 2 98 ? -68.09140 -22.36826 -58.02456 1.000 245.19515 159 GLU F N 1
ATOM 17816 C CA . GLU F 2 98 ? -68.86251 -21.38397 -57.25765 1.000 252.74147 159 GLU F CA 1
ATOM 17817 C C . GLU F 2 98 ? -68.60056 -21.56190 -55.76594 1.000 238.73616 159 GLU F C 1
ATOM 17818 O O . GLU F 2 98 ? -69.09230 -22.50847 -55.14937 1.000 238.06088 159 GLU F O 1
ATOM 17830 N N . PHE F 2 99 ? -67.79012 -20.68574 -55.18134 1.000 233.94781 160 PHE F N 1
ATOM 17831 C CA . PHE F 2 99 ? -67.64185 -20.65633 -53.72605 1.000 240.56992 160 PHE F CA 1
ATOM 17832 C C . PHE F 2 99 ? -68.15896 -19.35282 -53.13137 1.000 203.91039 160 PHE F C 1
ATOM 17833 O O . PHE F 2 99 ? -67.43947 -18.65188 -52.42196 1.000 194.37087 160 PHE F O 1
ATOM 17850 N N . THR F 2 102 ? -67.82831 -22.13907 -49.94357 1.000 275.30338 163 THR F N 1
ATOM 17851 C CA . THR F 2 102 ? -68.46595 -22.21281 -48.63606 1.000 260.10287 163 THR F CA 1
ATOM 17852 C C . THR F 2 102 ? -68.77528 -23.65386 -48.25719 1.000 255.43071 163 THR F C 1
ATOM 17853 O O . THR F 2 102 ? -68.57381 -24.57008 -49.05393 1.000 267.65316 163 THR F O 1
ATOM 17863 N N . GLN F 2 103 ? -69.27107 -23.84948 -47.03260 1.000 256.37484 164 GLN F N 1
ATOM 17864 C CA . GLN F 2 103 ? -69.63398 -25.19401 -46.59915 1.000 259.78627 164 GLN F CA 1
ATOM 17865 C C . GLN F 2 103 ? -70.73495 -25.74910 -47.49073 1.000 257.79106 164 GLN F C 1
ATOM 17866 O O . GLN F 2 103 ? -70.80281 -26.96053 -47.72447 1.000 256.99049 164 GLN F O 1
ATOM 17880 N N . LEU F 2 104 ? -71.62499 -24.87721 -47.96701 1.000 270.49844 165 LEU F N 1
ATOM 17881 C CA . LEU F 2 104 ? -72.63347 -25.29022 -48.93437 1.000 269.34469 165 LEU F CA 1
ATOM 17882 C C . LEU F 2 104 ? -71.96171 -25.85031 -50.18225 1.000 268.67111 165 LEU F C 1
ATOM 17883 O O . LEU F 2 104 ? -72.31421 -26.93159 -50.66789 1.000 264.96019 165 LEU F O 1
ATOM 17899 N N . SER F 2 105 ? -70.98200 -25.11404 -50.71092 1.000 267.27200 166 SER F N 1
ATOM 17900 C CA . SER F 2 105 ? -70.22762 -25.52814 -51.88651 1.000 266.26038 166 SER F CA 1
ATOM 17901 C C . SER F 2 105 ? -69.38529 -26.77540 -51.64521 1.000 266.63793 166 SER F C 1
ATOM 17902 O O . SER F 2 105 ? -68.98147 -27.42557 -52.61460 1.000 282.37131 166 SER F O 1
ATOM 17910 N N . PHE F 2 106 ? -69.09414 -27.11434 -50.38699 1.000 267.76573 167 PHE F N 1
ATOM 17911 C CA . PHE F 2 106 ? -68.22236 -28.25277 -50.10246 1.000 265.14126 167 PHE F CA 1
ATOM 17912 C C . PHE F 2 106 ? -68.70124 -29.51559 -50.81038 1.000 294.02501 167 PHE F C 1
ATOM 17913 O O . PHE F 2 106 ? -67.93110 -30.15555 -51.53543 1.000 296.24454 167 PHE F O 1
ATOM 17930 N N . PHE F 2 107 ? -69.95879 -29.90012 -50.61608 1.000 302.56403 168 PHE F N 1
ATOM 17931 C CA . PHE F 2 107 ? -70.49272 -31.07378 -51.31037 1.000 281.09649 168 PHE F CA 1
ATOM 17932 C C . PHE F 2 107 ? -70.97217 -30.76674 -52.73117 1.000 282.70522 168 PHE F C 1
ATOM 17933 O O . PHE F 2 107 ? -72.02376 -31.26044 -53.14360 1.000 294.99197 168 PHE F O 1
ATOM 17950 N N . ASN F 2 108 ? -70.21641 -30.00089 -53.52415 1.000 273.87602 169 ASN F N 1
ATOM 17951 C CA . ASN F 2 108 ? -70.63443 -29.78808 -54.90734 1.000 258.60448 169 ASN F CA 1
ATOM 17952 C C . ASN F 2 108 ? -70.25843 -30.97345 -55.78893 1.000 267.09786 169 ASN F C 1
ATOM 17953 O O . ASN F 2 108 ? -71.10608 -31.51497 -56.50700 1.000 291.03567 169 ASN F O 1
ATOM 17964 N N . ASN F 2 109 ? -68.98944 -31.38921 -55.75098 1.000 249.29806 170 ASN F N 1
ATOM 17965 C CA . ASN F 2 109 ? -68.48704 -32.51918 -56.54101 1.000 255.52560 170 ASN F CA 1
ATOM 17966 C C . ASN F 2 109 ? -67.68390 -33.41173 -55.59796 1.000 269.96322 170 ASN F C 1
ATOM 17967 O O . ASN F 2 109 ? -66.46334 -33.27931 -55.50461 1.000 284.81435 170 ASN F O 1
ATOM 17978 N N . VAL F 2 110 ? -68.36272 -34.32046 -54.90697 1.000 274.22632 171 VAL F N 1
ATOM 17979 C CA . VAL F 2 110 ? -67.66009 -35.34439 -54.14418 1.000 279.62233 171 VAL F CA 1
ATOM 17980 C C . VAL F 2 110 ? -67.26495 -36.49385 -55.06413 1.000 259.30202 171 VAL F C 1
ATOM 17981 O O . VAL F 2 110 ? -66.25150 -37.15661 -54.84366 1.000 249.94113 171 VAL F O 1
ATOM 17994 N N . ILE F 2 114 ? -59.03092 -41.37234 -54.84551 1.000 202.93936 175 ILE F N 1
ATOM 17995 C CA . ILE F 2 114 ? -57.58719 -41.19629 -54.89633 1.000 201.34817 175 ILE F CA 1
ATOM 17996 C C . ILE F 2 114 ? -57.18898 -39.71933 -54.81188 1.000 252.79676 175 ILE F C 1
ATOM 17997 O O . ILE F 2 114 ? -56.21302 -39.38608 -54.14597 1.000 304.41323 175 ILE F O 1
ATOM 18012 N N . PRO F 2 115 ? -57.94113 -38.83094 -55.47314 1.000 246.83765 176 PRO F N 1
ATOM 18013 C CA . PRO F 2 115 ? -57.62748 -37.39669 -55.32586 1.000 267.57846 176 PRO F CA 1
ATOM 18014 C C . PRO F 2 115 ? -57.87874 -36.84915 -53.93362 1.000 256.14848 176 PRO F C 1
ATOM 18015 O O . PRO F 2 115 ? -57.09631 -36.01118 -53.46094 1.000 216.84003 176 PRO F O 1
ATOM 18026 N N . ASN F 2 116 ? -58.93608 -37.29087 -53.25542 1.000 267.33625 177 ASN F N 1
ATOM 18027 C CA . ASN F 2 116 ? -59.25727 -36.79176 -51.92655 1.000 259.23521 177 ASN F CA 1
ATOM 18028 C C . ASN F 2 116 ? -58.70333 -37.67538 -50.81792 1.000 258.88484 177 ASN F C 1
ATOM 18029 O O . ASN F 2 116 ? -59.05405 -37.47846 -49.64878 1.000 257.76280 177 ASN F O 1
ATOM 18040 N N . LYS F 2 117 ? -57.83945 -38.63693 -51.15716 1.000 277.68307 178 LYS F N 1
ATOM 18041 C CA . LYS F 2 117 ? -57.42638 -39.62800 -50.16975 1.000 251.22293 178 LYS F CA 1
ATOM 18042 C C . LYS F 2 117 ? -56.51363 -39.04195 -49.09122 1.000 267.76043 178 LYS F C 1
ATOM 18043 O O . LYS F 2 117 ? -56.63730 -39.40486 -47.91764 1.000 257.96746 178 LYS F O 1
ATOM 18062 N N . THR F 2 118 ? -55.59023 -38.14271 -49.46121 1.000 251.18854 179 THR F N 1
ATOM 18063 C CA . THR F 2 118 ? -54.53328 -37.72653 -48.53366 1.000 233.33420 179 THR F CA 1
ATOM 18064 C C . THR F 2 118 ? -55.08264 -37.04950 -47.27784 1.000 246.37989 179 THR F C 1
ATOM 18065 O O . THR F 2 118 ? -54.63374 -37.33133 -46.15735 1.000 245.48628 179 THR F O 1
ATOM 18076 N N . PHE F 2 119 ? -56.02450 -36.11833 -47.44562 1.000 256.33384 180 PHE F N 1
ATOM 18077 C CA . PHE F 2 119 ? -56.63005 -35.44857 -46.29473 1.000 240.85210 180 PHE F CA 1
ATOM 18078 C C . PHE F 2 119 ? -57.27731 -36.48067 -45.37685 1.000 251.94689 180 PHE F C 1
ATOM 18079 O O . PHE F 2 119 ? -57.11918 -36.43942 -44.14822 1.000 245.92415 180 PHE F O 1
ATOM 18096 N N . TYR F 2 120 ? -58.03008 -37.41046 -45.97178 1.000 239.88399 181 TYR F N 1
ATOM 18097 C CA . TYR F 2 120 ? -58.70088 -38.45127 -45.20452 1.000 241.32865 181 TYR F CA 1
ATOM 18098 C C . TYR F 2 120 ? -57.68736 -39.29957 -44.44347 1.000 250.90304 181 TYR F C 1
ATOM 18099 O O . TYR F 2 120 ? -57.92603 -39.69922 -43.29668 1.000 254.72023 181 TYR F O 1
ATOM 18117 N N . VAL F 2 121 ? -56.55020 -39.59361 -45.08006 1.000 266.31750 182 VAL F N 1
ATOM 18118 C CA . VAL F 2 121 ? -55.50170 -40.38073 -44.43944 1.000 260.81615 182 VAL F CA 1
ATOM 18119 C C . VAL F 2 121 ? -54.95701 -39.63449 -43.23528 1.000 281.92694 182 VAL F C 1
ATOM 18120 O O . VAL F 2 121 ? -54.70294 -40.22676 -42.18307 1.000 296.81841 182 VAL F O 1
ATOM 18133 N N . SER F 2 122 ? -54.71677 -38.33261 -43.38810 1.000 285.27302 183 SER F N 1
ATOM 18134 C CA . SER F 2 122 ? -54.23769 -37.55183 -42.25377 1.000 260.67841 183 SER F CA 1
ATOM 18135 C C . SER F 2 122 ? -55.25437 -37.60719 -41.11966 1.000 267.91838 183 SER F C 1
ATOM 18136 O O . SER F 2 122 ? -54.88507 -37.74651 -39.94702 1.000 272.47703 183 SER F O 1
ATOM 18144 N N . LEU F 2 123 ? -56.54277 -37.49294 -41.45148 1.000 277.20555 184 LEU F N 1
ATOM 18145 C CA . LEU F 2 123 ? -57.56953 -37.60719 -40.42191 1.000 277.51962 184 LEU F CA 1
ATOM 18146 C C . LEU F 2 123 ? -57.47454 -38.94929 -39.70189 1.000 278.91219 184 LEU F C 1
ATOM 18147 O O . LEU F 2 123 ? -57.49889 -39.01305 -38.46750 1.000 279.52382 184 LEU F O 1
ATOM 18163 N N . LEU F 2 124 ? -57.32918 -40.03376 -40.46580 1.000 280.35190 185 LEU F N 1
ATOM 18164 C CA . LEU F 2 124 ? -57.30617 -41.36830 -39.87173 1.000 276.21038 185 LEU F CA 1
ATOM 18165 C C . LEU F 2 124 ? -56.06045 -41.58172 -39.01890 1.000 305.42776 185 LEU F C 1
ATOM 18166 O O . LEU F 2 124 ? -56.13793 -42.15633 -37.92618 1.000 291.32521 185 LEU F O 1
ATOM 18182 N N . SER F 2 125 ? -54.90468 -41.12862 -39.50821 1.000 327.47563 186 SER F N 1
ATOM 18183 C CA . SER F 2 125 ? -53.64866 -41.28690 -38.78075 1.000 311.58353 186 SER F CA 1
ATOM 18184 C C . SER F 2 125 ? -53.72053 -40.67572 -37.38789 1.000 313.86725 186 SER F C 1
ATOM 18185 O O . SER F 2 125 ? -53.19191 -41.24429 -36.42651 1.000 309.60576 186 SER F O 1
ATOM 18193 N N . SER F 2 126 ? -54.37931 -39.52868 -37.25485 1.000 294.56579 187 SER F N 1
ATOM 18194 C CA . SER F 2 126 ? -54.57593 -38.95849 -35.93366 1.000 283.17413 187 SER F CA 1
ATOM 18195 C C . SER F 2 126 ? -55.57935 -39.82529 -35.18030 1.000 307.99147 187 SER F C 1
ATOM 18196 O O . SER F 2 126 ? -56.35489 -40.57583 -35.77890 1.000 323.85110 187 SER F O 1
ATOM 18204 N N . SER F 2 127 ? -55.54119 -39.73440 -33.84611 1.000 295.70074 188 SER F N 1
ATOM 18205 C CA . SER F 2 127 ? -56.42895 -40.52763 -32.99724 1.000 281.78085 188 SER F CA 1
ATOM 18206 C C . SER F 2 127 ? -57.80163 -40.59315 -33.65004 1.000 277.67059 188 SER F C 1
ATOM 18207 O O . SER F 2 127 ? -58.27726 -39.57112 -34.16242 1.000 289.25091 188 SER F O 1
ATOM 18215 N N . PRO F 2 128 ? -58.48672 -41.73991 -33.63931 1.000 275.54419 189 PRO F N 1
ATOM 18216 C CA . PRO F 2 128 ? -59.77044 -41.80359 -34.35727 1.000 284.76306 189 PRO F CA 1
ATOM 18217 C C . PRO F 2 128 ? -60.78033 -40.81103 -33.81416 1.000 296.33492 189 PRO F C 1
ATOM 18218 O O . PRO F 2 128 ? -61.78439 -40.53398 -34.48366 1.000 274.22998 189 PRO F O 1
ATOM 18229 N N . SER F 2 129 ? -60.54440 -40.26145 -32.61994 1.000 287.77126 190 SER F N 1
ATOM 18230 C CA . SER F 2 129 ? -61.46554 -39.28109 -32.06989 1.000 294.69920 190 SER F CA 1
ATOM 18231 C C . SER F 2 129 ? -61.30826 -37.93329 -32.75851 1.000 291.86961 190 SER F C 1
ATOM 18232 O O . SER F 2 129 ? -62.18246 -37.07075 -32.63086 1.000 278.50184 190 SER F O 1
ATOM 18240 N N . ALA F 2 130 ? -60.22214 -37.74730 -33.50507 1.000 295.95576 191 ALA F N 1
ATOM 18241 C CA . ALA F 2 130 ? -59.99447 -36.53616 -34.27186 1.000 267.89181 191 ALA F CA 1
ATOM 18242 C C . ALA F 2 130 ? -60.65879 -36.57904 -35.63475 1.000 273.13176 191 ALA F C 1
ATOM 18243 O O . ALA F 2 130 ? -60.93729 -35.52015 -36.20935 1.000 249.64884 191 ALA F O 1
ATOM 18250 N N . VAL F 2 131 ? -60.99374 -37.76814 -36.12999 1.000 283.23321 192 VAL F N 1
ATOM 18251 C CA . VAL F 2 131 ? -61.60690 -37.84751 -37.44683 1.000 265.63317 192 VAL F CA 1
ATOM 18252 C C . VAL F 2 131 ? -63.03753 -37.33950 -37.38258 1.000 266.22305 192 VAL F C 1
ATOM 18253 O O . VAL F 2 131 ? -63.48324 -36.57230 -38.24520 1.000 266.10294 192 VAL F O 1
ATOM 18266 N N . LYS F 2 132 ? -63.76249 -37.72104 -36.33306 1.000 268.07333 193 LYS F N 1
ATOM 18267 C CA . LYS F 2 132 ? -65.12781 -37.24524 -36.14917 1.000 245.09890 193 LYS F CA 1
ATOM 18268 C C . LYS F 2 132 ? -65.16771 -35.74340 -35.91635 1.000 233.59381 193 LYS F C 1
ATOM 18269 O O . LYS F 2 132 ? -66.06204 -35.05268 -36.42519 1.000 237.79937 193 LYS F O 1
ATOM 18288 N N . ALA F 2 133 ? -64.16926 -35.20795 -35.21046 1.000 254.05296 194 ALA F N 1
ATOM 18289 C CA . ALA F 2 133 ? -64.17519 -33.78429 -34.90980 1.000 255.59983 194 ALA F CA 1
ATOM 18290 C C . ALA F 2 133 ? -63.73236 -32.95815 -36.10725 1.000 264.56444 194 ALA F C 1
ATOM 18291 O O . ALA F 2 133 ? -64.13605 -31.79662 -36.23357 1.000 254.53967 194 ALA F O 1
ATOM 18298 N N . GLY F 2 134 ? -62.91884 -33.53368 -36.99465 1.000 261.91279 195 GLY F N 1
ATOM 18299 C CA . GLY F 2 134 ? -62.63672 -32.87346 -38.25691 1.000 258.84519 195 GLY F CA 1
ATOM 18300 C C . GLY F 2 134 ? -63.83245 -32.89104 -39.18911 1.000 260.66710 195 GLY F C 1
ATOM 18301 O O . GLY F 2 134 ? -64.14250 -31.88869 -39.83980 1.000 260.07158 195 GLY F O 1
ATOM 18305 N N . LEU F 2 135 ? -64.52949 -34.02960 -39.25623 1.000 267.02575 196 LEU F N 1
ATOM 18306 C CA . LEU F 2 135 ? -65.70407 -34.12959 -40.11381 1.000 216.13660 196 LEU F CA 1
ATOM 18307 C C . LEU F 2 135 ? -66.83179 -33.21717 -39.64855 1.000 253.85705 196 LEU F C 1
ATOM 18308 O O . LEU F 2 135 ? -67.58192 -32.69672 -40.48247 1.000 236.33124 196 LEU F O 1
ATOM 18324 N N . SER F 2 136 ? -66.97721 -33.01283 -38.33609 1.000 242.92670 197 SER F N 1
ATOM 18325 C CA . SER F 2 136 ? -68.09613 -32.20780 -37.85625 1.000 232.95051 197 SER F CA 1
ATOM 18326 C C . SER F 2 136 ? -68.05432 -30.78659 -38.41088 1.000 276.73426 197 SER F C 1
ATOM 18327 O O . SER F 2 136 ? -69.11029 -30.19827 -38.67658 1.000 260.67401 197 SER F O 1
ATOM 18335 N N . GLN F 2 137 ? -66.85964 -30.21934 -38.59109 1.000 282.17819 198 GLN F N 1
ATOM 18336 C CA . GLN F 2 137 ? -66.71328 -28.88703 -39.16417 1.000 266.57155 198 GLN F CA 1
ATOM 18337 C C . GLN F 2 137 ? -65.99660 -29.01130 -40.50528 1.000 282.86649 198 GLN F C 1
ATOM 18338 O O . GLN F 2 137 ? -64.75916 -29.09629 -40.54277 1.000 252.50797 198 GLN F O 1
ATOM 18352 N N . PRO F 2 138 ? -66.72263 -29.02913 -41.62780 1.000 331.70415 199 PRO F N 1
ATOM 18353 C CA . PRO F 2 138 ? -66.08526 -29.24920 -42.93484 1.000 318.30580 199 PRO F CA 1
ATOM 18354 C C . PRO F 2 138 ? -65.32709 -28.06455 -43.51157 1.000 315.68419 199 PRO F C 1
ATOM 18355 O O . PRO F 2 138 ? -64.70312 -28.22864 -44.56888 1.000 302.03701 199 PRO F O 1
ATOM 18366 N N . SER F 2 139 ? -65.39674 -26.87968 -42.91070 1.000 323.97888 200 SER F N 1
ATOM 18367 C CA . SER F 2 139 ? -64.78515 -25.69601 -43.50334 1.000 276.83529 200 SER F CA 1
ATOM 18368 C C . SER F 2 139 ? -63.39623 -25.97138 -44.07522 1.000 263.99161 200 SER F C 1
ATOM 18369 O O . SER F 2 139 ? -63.10704 -25.59424 -45.21965 1.000 282.73836 200 SER F O 1
ATOM 18377 N N . LEU F 2 140 ? -62.56382 -26.69122 -43.32393 1.000 247.96946 201 LEU F N 1
ATOM 18378 C CA . LEU F 2 140 ? -61.19558 -26.93838 -43.76744 1.000 261.69536 201 LEU F CA 1
ATOM 18379 C C . LEU F 2 140 ? -61.18325 -27.53633 -45.16946 1.000 270.38950 201 LEU F C 1
ATOM 18380 O O . LEU F 2 140 ? -60.52987 -27.01498 -46.08454 1.000 299.75484 201 LEU F O 1
ATOM 18396 N N . LEU F 2 141 ? -61.95802 -28.60600 -45.36222 1.000 262.96341 202 LEU F N 1
ATOM 18397 C CA . LEU F 2 141 ? -61.97790 -29.30717 -46.63853 1.000 273.46064 202 LEU F CA 1
ATOM 18398 C C . LEU F 2 141 ? -62.20108 -28.35134 -47.80001 1.000 305.70646 202 LEU F C 1
ATOM 18399 O O . LEU F 2 141 ? -61.53565 -28.46404 -48.83837 1.000 306.88725 202 LEU F O 1
ATOM 18415 N N . TYR F 2 142 ? -63.10279 -27.37806 -47.63358 1.000 323.01454 203 TYR F N 1
ATOM 18416 C CA . TYR F 2 142 ? -63.38384 -26.45990 -48.73296 1.000 301.72232 203 TYR F CA 1
ATOM 18417 C C . TYR F 2 142 ? -62.09311 -25.90802 -49.32266 1.000 303.97392 203 TYR F C 1
ATOM 18418 O O . TYR F 2 142 ? -61.85626 -26.00687 -50.53384 1.000 312.74495 203 TYR F O 1
ATOM 18436 N N . ALA F 2 143 ? -61.22085 -25.36568 -48.46983 1.000 308.43633 204 ALA F N 1
ATOM 18437 C CA . ALA F 2 143 ? -59.97660 -24.79536 -48.97197 1.000 305.53286 204 ALA F CA 1
ATOM 18438 C C . ALA F 2 143 ? -59.24336 -25.79513 -49.85507 1.000 322.02871 204 ALA F C 1
ATOM 18439 O O . ALA F 2 143 ? -58.94947 -25.51558 -51.02555 1.000 324.05785 204 ALA F O 1
ATOM 18446 N N . TYR F 2 144 ? -59.00116 -26.99711 -49.32533 1.000 313.17581 205 TYR F N 1
ATOM 18447 C CA . TYR F 2 144 ? -58.23772 -27.99387 -50.06817 1.000 280.13208 205 TYR F CA 1
ATOM 18448 C C . TYR F 2 144 ? -58.83096 -28.17596 -51.45890 1.000 276.47134 205 TYR F C 1
ATOM 18449 O O . TYR F 2 144 ? -58.09581 -28.28976 -52.44679 1.000 268.81995 205 TYR F O 1
ATOM 18467 N N . LEU F 2 145 ? -60.16396 -28.20318 -51.55909 1.000 299.10988 206 LEU F N 1
ATOM 18468 C CA . LEU F 2 145 ? -60.77793 -28.46974 -52.85302 1.000 274.17151 206 LEU F CA 1
ATOM 18469 C C . LEU F 2 145 ? -60.25952 -27.48216 -53.89359 1.000 284.33175 206 LEU F C 1
ATOM 18470 O O . LEU F 2 145 ? -59.81876 -27.87885 -54.97895 1.000 256.13883 206 LEU F O 1
ATOM 18486 N N . VAL F 2 146 ? -60.31632 -26.18526 -53.57915 1.000 290.73706 207 VAL F N 1
ATOM 18487 C CA . VAL F 2 146 ? -59.90221 -25.15750 -54.53039 1.000 274.79285 207 VAL F CA 1
ATOM 18488 C C . VAL F 2 146 ? -58.40741 -24.84604 -54.42850 1.000 253.82109 207 VAL F C 1
ATOM 18489 O O . VAL F 2 146 ? -57.85492 -24.20709 -55.33456 1.000 253.63901 207 VAL F O 1
ATOM 18502 N N . THR F 2 147 ? -57.75066 -25.25398 -53.34176 1.000 286.79844 208 THR F N 1
ATOM 18503 C CA . THR F 2 147 ? -56.33018 -24.97823 -53.17424 1.000 263.58870 208 THR F CA 1
ATOM 18504 C C . THR F 2 147 ? -55.53851 -25.57631 -54.32727 1.000 255.26168 208 THR F C 1
ATOM 18505 O O . THR F 2 147 ? -55.79322 -26.70454 -54.75777 1.000 251.75764 208 THR F O 1
ATOM 18516 N N . GLY F 2 148 ? -54.56962 -24.81170 -54.83213 1.000 241.69916 209 GLY F N 1
ATOM 18517 C CA . GLY F 2 148 ? -53.77819 -25.25188 -55.95045 1.000 242.80813 209 GLY F CA 1
ATOM 18518 C C . GLY F 2 148 ? -54.30685 -24.79683 -57.29436 1.000 251.95666 209 GLY F C 1
ATOM 18519 O O . GLY F 2 148 ? -53.51931 -24.60339 -58.22727 1.000 258.54453 209 GLY F O 1
ATOM 18523 N N . HIS F 2 149 ? -55.63346 -24.67283 -57.42468 1.000 248.12157 210 HIS F N 1
ATOM 18524 C CA . HIS F 2 149 ? -56.30263 -24.30734 -58.67285 1.000 215.12166 210 HIS F CA 1
ATOM 18525 C C . HIS F 2 149 ? -55.79699 -25.24480 -59.76773 1.000 224.86057 210 HIS F C 1
ATOM 18526 O O . HIS F 2 149 ? -56.09257 -26.44446 -59.72667 1.000 246.71452 210 HIS F O 1
ATOM 18540 N N . PHE F 2 150 ? -55.04511 -24.73970 -60.75079 1.000 231.31379 211 PHE F N 1
ATOM 18541 C CA . PHE F 2 150 ? -54.67241 -25.62464 -61.84778 1.000 254.57938 211 PHE F CA 1
ATOM 18542 C C . PHE F 2 150 ? -53.48984 -26.52598 -61.50137 1.000 264.26952 211 PHE F C 1
ATOM 18543 O O . PHE F 2 150 ? -53.36222 -27.61926 -62.06471 1.000 246.84818 211 PHE F O 1
ATOM 18560 N N . CYS F 2 151 ? -52.61787 -26.09316 -60.59107 1.000 268.83024 212 CYS F N 1
ATOM 18561 C CA . CYS F 2 151 ? -51.37631 -26.81093 -60.31115 1.000 252.41671 212 CYS F CA 1
ATOM 18562 C C . CYS F 2 151 ? -51.08606 -26.77587 -58.82269 1.000 248.12400 212 CYS F C 1
ATOM 18563 O O . CYS F 2 151 ? -50.80250 -25.70769 -58.27205 1.000 244.03102 212 CYS F O 1
ATOM 18571 N N . GLY F 2 152 ? -51.14547 -27.93400 -58.18801 1.000 243.71871 213 GLY F N 1
ATOM 18572 C CA . GLY F 2 152 ? -50.76853 -28.02607 -56.79772 1.000 224.32327 213 GLY F CA 1
ATOM 18573 C C . GLY F 2 152 ? -50.96997 -29.42635 -56.27754 1.000 218.86021 213 GLY F C 1
ATOM 18574 O O . GLY F 2 152 ? -51.70415 -30.23471 -56.85891 1.000 230.76097 213 GLY F O 1
ATOM 18578 N N . THR F 2 153 ? -50.28777 -29.68437 -55.16018 1.000 223.57402 214 THR F N 1
ATOM 18579 C CA . THR F 2 153 ? -50.35564 -30.96091 -54.43600 1.000 238.52824 214 THR F CA 1
ATOM 18580 C C . THR F 2 153 ? -49.94882 -30.59493 -52.99773 1.000 219.74548 214 THR F C 1
ATOM 18581 O O . THR F 2 153 ? -48.77692 -30.70971 -52.63644 1.000 214.24461 214 THR F O 1
ATOM 18592 N N . ILE F 2 154 ? -50.94407 -30.28443 -52.18507 1.000 224.72568 215 ILE F N 1
ATOM 18593 C CA . ILE F 2 154 ? -50.70869 -29.95212 -50.78945 1.000 215.79789 215 ILE F CA 1
ATOM 18594 C C . ILE F 2 154 ? -50.84324 -31.24875 -50.00917 1.000 280.45580 215 ILE F C 1
ATOM 18595 O O . ILE F 2 154 ? -51.55188 -32.17750 -50.41158 1.000 254.61609 215 ILE F O 1
ATOM 18611 N N . CYS F 2 155 ? -50.14842 -31.31116 -48.88019 1.000 265.50606 216 CYS F N 1
ATOM 18612 C CA . CYS F 2 155 ? -50.18453 -32.46188 -47.97857 1.000 258.37033 216 CYS F CA 1
ATOM 18613 C C . CYS F 2 155 ? -50.64886 -31.94163 -46.62902 1.000 258.95154 216 CYS F C 1
ATOM 18614 O O . CYS F 2 155 ? -49.87124 -31.28231 -45.91522 1.000 274.60628 216 CYS F O 1
ATOM 18622 N N . PRO F 2 156 ? -51.89521 -32.18967 -46.23535 1.000 260.20458 217 PRO F N 1
ATOM 18623 C CA . PRO F 2 156 ? -52.38999 -31.61980 -44.97929 1.000 257.33774 217 PRO F CA 1
ATOM 18624 C C . PRO F 2 156 ? -51.79351 -32.34249 -43.78429 1.000 253.71305 217 PRO F C 1
ATOM 18625 O O . PRO F 2 156 ? -51.38887 -33.50281 -43.85965 1.000 254.96825 217 PRO F O 1
ATOM 18636 N N . ILE F 2 157 ? -51.74313 -31.63037 -42.66035 1.000 262.61684 218 ILE F N 1
ATOM 18637 C CA . ILE F 2 157 ? -51.32302 -32.20915 -41.39164 1.000 270.00638 218 ILE F CA 1
ATOM 18638 C C . ILE F 2 157 ? -52.28238 -31.68176 -40.33692 1.000 261.36089 218 ILE F C 1
ATOM 18639 O O . ILE F 2 157 ? -52.72473 -30.53099 -40.40872 1.000 282.99693 218 ILE F O 1
ATOM 18655 N N . PHE F 2 158 ? -52.61030 -32.51885 -39.36115 1.000 263.20761 219 PHE F N 1
ATOM 18656 C CA . PHE F 2 158 ? -53.63733 -32.20105 -38.38089 1.000 264.00949 219 PHE F CA 1
ATOM 18657 C C . PHE F 2 158 ? -53.06475 -32.27512 -36.97511 1.000 261.64349 219 PHE F C 1
ATOM 18658 O O . PHE F 2 158 ? -52.36990 -33.23602 -36.62952 1.000 248.49849 219 PHE F O 1
ATOM 18675 N N . SER F 2 159 ? -53.36255 -31.25500 -36.17378 1.000 274.44098 220 SER F N 1
ATOM 18676 C CA . SER F 2 159 ? -52.98289 -31.16754 -34.77907 1.000 265.13319 220 SER F CA 1
ATOM 18677 C C . SER F 2 159 ? -54.25276 -30.91579 -33.97482 1.000 262.63542 220 SER F C 1
ATOM 18678 O O . SER F 2 159 ? -55.28300 -30.47378 -34.50525 1.000 263.19977 220 SER F O 1
ATOM 18686 N N . THR F 2 160 ? -54.15097 -31.13014 -32.66685 1.000 261.47309 221 THR F N 1
ATOM 18687 C CA . THR F 2 160 ? -55.31454 -31.15112 -31.79303 1.000 259.60038 221 THR F CA 1
ATOM 18688 C C . THR F 2 160 ? -55.29377 -29.99921 -30.80674 1.000 246.52816 221 THR F C 1
ATOM 18689 O O . THR F 2 160 ? -54.33319 -29.83863 -30.04713 1.000 245.52905 221 THR F O 1
ATOM 18700 N N . ASN F 2 161 ? -56.36026 -29.20464 -30.83660 1.000 252.15024 222 ASN F N 1
ATOM 18701 C CA . ASN F 2 161 ? -56.61257 -28.19670 -29.81878 1.000 252.74489 222 ASN F CA 1
ATOM 18702 C C . ASN F 2 161 ? -57.31265 -28.81579 -28.61648 1.000 271.84155 222 ASN F C 1
ATOM 18703 O O . ASN F 2 161 ? -58.08859 -29.76886 -28.76482 1.000 240.33520 222 ASN F O 1
ATOM 18714 N N . GLY F 2 162 ? -56.93776 -28.36559 -27.42420 1.000 272.41825 223 GLY F N 1
ATOM 18715 C CA . GLY F 2 162 ? -57.69690 -28.63659 -26.22328 1.000 262.03165 223 GLY F CA 1
ATOM 18716 C C . GLY F 2 162 ? -59.11870 -29.08652 -26.49769 1.000 249.52754 223 GLY F C 1
ATOM 18717 O O . GLY F 2 162 ? -59.53310 -30.18916 -26.12656 1.000 250.82776 223 GLY F O 1
ATOM 18721 N N . LYS F 2 163 ? -59.86928 -28.20893 -27.16869 1.000 256.57690 224 LYS F N 1
ATOM 18722 C CA . LYS F 2 163 ? -61.26941 -28.42771 -27.50248 1.000 266.08117 224 LYS F CA 1
ATOM 18723 C C . LYS F 2 163 ? -61.39783 -29.43079 -28.64354 1.000 295.76389 224 LYS F C 1
ATOM 18724 O O . LYS F 2 163 ? -60.44576 -29.70281 -29.37927 1.000 321.49750 224 LYS F O 1
ATOM 18743 N N . GLY F 2 164 ? -62.57992 -30.04634 -28.73421 1.000 291.06699 225 GLY F N 1
ATOM 18744 C CA . GLY F 2 164 ? -62.82710 -31.01751 -29.79238 1.000 271.45989 225 GLY F CA 1
ATOM 18745 C C . GLY F 2 164 ? -62.37758 -30.56281 -31.16607 1.000 276.83014 225 GLY F C 1
ATOM 18746 O O . GLY F 2 164 ? -61.92400 -31.37667 -31.97415 1.000 261.21840 225 GLY F O 1
ATOM 18750 N N . ARG F 2 165 ? -62.49412 -29.26371 -31.44805 1.000 306.40532 226 ARG F N 1
ATOM 18751 C CA . ARG F 2 165 ? -62.05216 -28.70619 -32.72152 1.000 274.58233 226 ARG F CA 1
ATOM 18752 C C . ARG F 2 165 ? -60.62089 -29.12260 -33.04670 1.000 269.65142 226 ARG F C 1
ATOM 18753 O O . ARG F 2 165 ? -59.77186 -29.26084 -32.16812 1.000 263.22145 226 ARG F O 1
ATOM 18774 N N . LEU F 2 166 ? -60.35808 -29.27019 -34.34993 1.000 256.74839 227 LEU F N 1
ATOM 18775 C CA . LEU F 2 166 ? -59.09354 -29.72981 -34.92064 1.000 246.00970 227 LEU F CA 1
ATOM 18776 C C . LEU F 2 166 ? -58.39436 -28.59911 -35.65699 1.000 270.25114 227 LEU F C 1
ATOM 18777 O O . LEU F 2 166 ? -58.95207 -28.04765 -36.60735 1.000 264.87586 227 LEU F O 1
ATOM 18793 N N . ILE F 2 167 ? -57.16964 -28.24165 -35.21653 1.000 285.04433 228 ILE F N 1
ATOM 18794 C CA . ILE F 2 167 ? -56.38360 -27.22864 -35.91792 1.000 261.89883 228 ILE F CA 1
ATOM 18795 C C . ILE F 2 167 ? -55.49425 -27.94172 -36.92839 1.000 252.10899 228 ILE F C 1
ATOM 18796 O O . ILE F 2 167 ? -55.05681 -29.06773 -36.68794 1.000 273.55886 228 ILE F O 1
ATOM 18812 N N . MET F 2 168 ? -55.29526 -27.33574 -38.09845 1.000 271.25956 229 MET F N 1
ATOM 18813 C CA . MET F 2 168 ? -54.51436 -27.96132 -39.15667 1.000 272.09184 229 MET F CA 1
ATOM 18814 C C . MET F 2 168 ? -53.42620 -27.04577 -39.70357 1.000 270.55210 229 MET F C 1
ATOM 18815 O O . MET F 2 168 ? -53.47741 -25.82198 -39.56786 1.000 269.10214 229 MET F O 1
ATOM 18829 N N . HIS F 2 169 ? -52.43054 -27.68457 -40.32139 1.000 254.14810 230 HIS F N 1
ATOM 18830 C CA . HIS F 2 169 ? -51.31609 -27.03165 -41.00608 1.000 245.64454 230 HIS F CA 1
ATOM 18831 C C . HIS F 2 169 ? -51.23809 -27.68711 -42.38664 1.000 245.42727 230 HIS F C 1
ATOM 18832 O O . HIS F 2 169 ? -50.80344 -28.83901 -42.50246 1.000 269.77174 230 HIS F O 1
ATOM 18846 N N . LEU F 2 170 ? -51.72931 -27.01608 -43.42679 1.000 225.01826 231 LEU F N 1
ATOM 18847 C CA . LEU F 2 170 ? -51.56981 -27.53101 -44.78444 1.000 225.84261 231 LEU F CA 1
ATOM 18848 C C . LEU F 2 170 ? -50.32348 -26.90860 -45.40430 1.000 280.15959 231 LEU F C 1
ATOM 18849 O O . LEU F 2 170 ? -50.17327 -25.68426 -45.40570 1.000 299.61796 231 LEU F O 1
ATOM 18865 N N . LEU F 2 171 ? -49.45212 -27.74269 -45.95821 1.000 309.77488 232 LEU F N 1
ATOM 18866 C CA . LEU F 2 171 ? -48.17518 -27.27550 -46.47508 1.000 301.64433 232 LEU F CA 1
ATOM 18867 C C . LEU F 2 171 ? -48.30100 -26.94608 -47.95844 1.000 319.06404 232 LEU F C 1
ATOM 18868 O O . LEU F 2 171 ? -49.28650 -27.28788 -48.61697 1.000 310.87342 232 LEU F O 1
ATOM 18884 N N . LEU F 2 172 ? -47.28349 -26.27213 -48.48877 1.000 289.12143 233 LEU F N 1
ATOM 18885 C CA . LEU F 2 172 ? -47.29092 -25.85255 -49.88032 1.000 280.09036 233 LEU F CA 1
ATOM 18886 C C . LEU F 2 172 ? -46.19543 -26.56470 -50.66322 1.000 268.47708 233 LEU F C 1
ATOM 18887 O O . LEU F 2 172 ? -45.10097 -26.81878 -50.14764 1.000 268.87945 233 LEU F O 1
ATOM 18903 N N . GLN F 2 173 ? -46.52394 -26.89453 -51.91166 1.000 250.12665 234 GLN F N 1
ATOM 18904 C CA . GLN F 2 173 ? -45.70624 -27.72091 -52.78639 1.000 242.00504 234 GLN F CA 1
ATOM 18905 C C . GLN F 2 173 ? -44.22341 -27.38112 -52.79496 1.000 236.41024 234 GLN F C 1
ATOM 18906 O O . GLN F 2 173 ? -43.41838 -28.15573 -52.26774 1.000 230.84354 234 GLN F O 1
ATOM 18920 N N . GLY F 2 174 ? -43.83977 -26.25127 -53.38703 1.000 238.25036 235 GLY F N 1
ATOM 18921 C CA . GLY F 2 174 ? -42.42727 -25.95988 -53.55092 1.000 237.25123 235 GLY F CA 1
ATOM 18922 C C . GLY F 2 174 ? -42.00048 -24.52825 -53.30250 1.000 236.74482 235 GLY F C 1
ATOM 18923 O O . GLY F 2 174 ? -42.76544 -23.72549 -52.77084 1.000 265.71808 235 GLY F O 1
ATOM 18927 N N . THR F 2 175 ? -40.75224 -24.21351 -53.65016 1.000 237.82518 236 THR F N 1
ATOM 18928 C CA . THR F 2 175 ? -40.23273 -22.86030 -53.53410 1.000 237.63030 236 THR F CA 1
ATOM 18929 C C . THR F 2 175 ? -40.72622 -21.98940 -54.68792 1.000 243.49516 236 THR F C 1
ATOM 18930 O O . THR F 2 175 ? -41.30695 -22.46920 -55.66790 1.000 242.77589 236 THR F O 1
ATOM 18941 N N . SER F 2 176 ? -40.47089 -20.69082 -54.56590 1.000 224.24941 237 SER F N 1
ATOM 18942 C CA . SER F 2 176 ? -40.85325 -19.71037 -55.57488 1.000 222.81495 237 SER F CA 1
ATOM 18943 C C . SER F 2 176 ? -42.32355 -19.87424 -55.94281 1.000 226.41649 237 SER F C 1
ATOM 18944 O O . SER F 2 176 ? -42.67934 -20.16383 -57.08694 1.000 235.54674 237 SER F O 1
ATOM 18952 N N . LEU F 2 177 ? -43.19017 -19.66458 -54.95646 1.000 221.32594 238 LEU F N 1
ATOM 18953 C CA . LEU F 2 177 ? -44.60892 -19.88886 -55.17072 1.000 220.17985 238 LEU F CA 1
ATOM 18954 C C . LEU F 2 177 ? -45.31764 -18.55278 -55.33114 1.000 232.39808 238 LEU F C 1
ATOM 18955 O O . LEU F 2 177 ? -45.11077 -17.62072 -54.53838 1.000 248.63537 238 LEU F O 1
ATOM 18971 N N . HIS F 2 178 ? -46.17899 -18.49425 -56.34091 1.000 233.68125 239 HIS F N 1
ATOM 18972 C CA . HIS F 2 178 ? -46.97279 -17.33476 -56.71568 1.000 233.59108 239 HIS F CA 1
ATOM 18973 C C . HIS F 2 178 ? -48.43073 -17.72954 -56.54522 1.000 234.67908 239 HIS F C 1
ATOM 18974 O O . HIS F 2 178 ? -49.03512 -18.30967 -57.44971 1.000 236.63463 239 HIS F O 1
ATOM 18988 N N . ILE F 2 179 ? -48.99741 -17.41863 -55.38341 1.000 219.26645 240 ILE F N 1
ATOM 18989 C CA . ILE F 2 179 ? -50.41452 -17.64094 -55.12213 1.000 178.36688 240 ILE F CA 1
ATOM 18990 C C . ILE F 2 179 ? -51.16649 -16.41905 -55.64669 1.000 182.33511 240 ILE F C 1
ATOM 18991 O O . ILE F 2 179 ? -50.93152 -15.29829 -55.14350 1.000 229.35755 240 ILE F O 1
ATOM 19007 N N . PRO F 2 180 ? -52.00000 -16.56432 -56.67608 1.000 183.76972 241 PRO F N 1
ATOM 19008 C CA . PRO F 2 180 ? -52.64199 -15.39047 -57.27239 1.000 234.71926 241 PRO F CA 1
ATOM 19009 C C . PRO F 2 180 ? -53.72390 -14.83770 -56.36011 1.000 257.72580 241 PRO F C 1
ATOM 19010 O O . PRO F 2 180 ? -54.10017 -15.42894 -55.34619 1.000 267.51195 241 PRO F O 1
ATOM 19021 N N . GLU F 2 181 ? -54.24111 -13.67700 -56.76198 1.000 256.34925 242 GLU F N 1
ATOM 19022 C CA . GLU F 2 181 ? -55.25640 -12.99753 -55.96792 1.000 255.66115 242 GLU F CA 1
ATOM 19023 C C . GLU F 2 181 ? -56.60637 -13.70122 -56.05714 1.000 257.35145 242 GLU F C 1
ATOM 19024 O O . GLU F 2 181 ? -57.34404 -13.76047 -55.06964 1.000 256.86813 242 GLU F O 1
ATOM 19036 N N . THR F 2 182 ? -56.95996 -14.22068 -57.23408 1.000 241.91899 243 THR F N 1
ATOM 19037 C CA . THR F 2 182 ? -58.32823 -14.68057 -57.45183 1.000 266.26452 243 THR F CA 1
ATOM 19038 C C . THR F 2 182 ? -58.74555 -15.76383 -56.45951 1.000 264.39503 243 THR F C 1
ATOM 19039 O O . THR F 2 182 ? -59.87810 -15.75221 -55.96432 1.000 267.89056 243 THR F O 1
ATOM 19050 N N . CYS F 2 183 ? -57.86751 -16.72558 -56.17819 1.000 259.79860 244 CYS F N 1
ATOM 19051 C CA . CYS F 2 183 ? -58.21216 -17.77558 -55.22123 1.000 269.16774 244 CYS F CA 1
ATOM 19052 C C . CYS F 2 183 ? -58.19656 -17.26205 -53.78343 1.000 263.58847 244 CYS F C 1
ATOM 19053 O O . CYS F 2 183 ? -59.16592 -17.44344 -53.03000 1.000 280.35628 244 CYS F O 1
ATOM 19061 N N . LEU F 2 184 ? -57.08999 -16.62826 -53.38638 1.000 252.05081 245 LEU F N 1
ATOM 19062 C CA . LEU F 2 184 ? -56.91971 -16.20399 -52.00102 1.000 250.09006 245 LEU F CA 1
ATOM 19063 C C . LEU F 2 184 ? -57.97559 -15.19371 -51.57419 1.000 249.61480 245 LEU F C 1
ATOM 19064 O O . LEU F 2 184 ? -58.38089 -15.17779 -50.40966 1.000 249.60822 245 LEU F O 1
ATOM 19080 N N . LYS F 2 185 ? -58.39296 -14.30181 -52.47181 1.000 258.35556 246 LYS F N 1
ATOM 19081 C CA . LYS F 2 185 ? -59.44006 -13.35165 -52.10645 1.000 274.93152 246 LYS F CA 1
ATOM 19082 C C . LYS F 2 185 ? -60.68682 -14.09775 -51.64537 1.000 274.70240 246 LYS F C 1
ATOM 19083 O O . LYS F 2 185 ? -61.21311 -13.84659 -50.55197 1.000 278.40616 246 LYS F O 1
ATOM 19102 N N . LEU F 2 186 ? -61.16835 -15.02569 -52.47494 1.000 272.41244 247 LEU F N 1
ATOM 19103 C CA . LEU F 2 186 ? -62.33754 -15.82177 -52.12425 1.000 274.19032 247 LEU F CA 1
ATOM 19104 C C . LEU F 2 186 ? -62.11036 -16.53322 -50.79595 1.000 260.20813 247 LEU F C 1
ATOM 19105 O O . LEU F 2 186 ? -62.96607 -16.50955 -49.90043 1.000 267.28319 247 LEU F O 1
ATOM 19121 N N . LEU F 2 187 ? -60.94651 -17.17215 -50.65528 1.000 264.76223 248 LEU F N 1
ATOM 19122 C CA . LEU F 2 187 ? -60.66012 -17.95342 -49.45482 1.000 267.86503 248 LEU F CA 1
ATOM 19123 C C . LEU F 2 187 ? -60.69550 -17.09024 -48.19847 1.000 269.32563 248 LEU F C 1
ATOM 19124 O O . LEU F 2 187 ? -61.49666 -17.32985 -47.28788 1.000 274.56189 248 LEU F O 1
ATOM 19140 N N . CYS F 2 188 ? -59.84599 -16.06035 -48.14496 1.000 289.42530 249 CYS F N 1
ATOM 19141 C CA . CYS F 2 188 ? -59.73816 -15.24881 -46.93819 1.000 254.93804 249 CYS F CA 1
ATOM 19142 C C . CYS F 2 188 ? -61.05349 -14.55106 -46.62106 1.000 268.09516 249 CYS F C 1
ATOM 19143 O O . CYS F 2 188 ? -61.43759 -14.44516 -45.44811 1.000 225.83274 249 CYS F O 1
ATOM 19151 N N . GLU F 2 189 ? -61.76546 -14.06481 -47.64587 1.000 262.45263 250 GLU F N 1
ATOM 19152 C CA . GLU F 2 189 ? -62.99805 -13.33431 -47.37545 1.000 246.50291 250 GLU F CA 1
ATOM 19153 C C . GLU F 2 189 ? -64.04847 -14.28123 -46.80478 1.000 259.93575 250 GLU F C 1
ATOM 19154 O O . GLU F 2 189 ? -64.70686 -13.96463 -45.80761 1.000 261.94421 250 GLU F O 1
ATOM 19166 N N . ASN F 2 190 ? -64.21315 -15.45828 -47.41897 1.000 277.32010 251 ASN F N 1
ATOM 19167 C CA . ASN F 2 190 ? -65.23152 -16.41156 -46.99611 1.000 278.44213 251 ASN F CA 1
ATOM 19168 C C . ASN F 2 190 ? -64.71827 -17.37413 -45.93031 1.000 285.62241 251 ASN F C 1
ATOM 19169 O O . ASN F 2 190 ? -65.44146 -18.30585 -45.55662 1.000 287.23368 251 ASN F O 1
ATOM 19180 N N . ILE F 2 191 ? -63.48872 -17.17549 -45.44043 1.000 285.80175 252 ILE F N 1
ATOM 19181 C CA . ILE F 2 191 ? -62.93300 -18.09132 -44.45064 1.000 287.95642 252 ILE F CA 1
ATOM 19182 C C . ILE F 2 191 ? -63.77746 -18.06497 -43.18824 1.000 281.73659 252 ILE F C 1
ATOM 19183 O O . ILE F 2 191 ? -63.93354 -19.09235 -42.51731 1.000 270.19411 252 ILE F O 1
ATOM 19199 N N . GLY F 2 192 ? -64.35703 -16.90669 -42.85858 1.000 259.44253 253 GLY F N 1
ATOM 19200 C CA . GLY F 2 192 ? -65.10877 -16.74705 -41.63425 1.000 238.60374 253 GLY F CA 1
ATOM 19201 C C . GLY F 2 192 ? -64.37575 -17.45101 -40.51376 1.000 264.89284 253 GLY F C 1
ATOM 19202 O O . GLY F 2 192 ? -63.26639 -17.06593 -40.13899 1.000 233.25646 253 GLY F O 1
ATOM 19206 N N . PRO F 2 193 ? -64.98850 -18.50553 -39.94289 1.000 261.94460 254 PRO F N 1
ATOM 19207 C CA . PRO F 2 193 ? -64.27695 -19.27610 -38.91223 1.000 248.90346 254 PRO F CA 1
ATOM 19208 C C . PRO F 2 193 ? -62.92871 -19.78501 -39.42441 1.000 248.65768 254 PRO F C 1
ATOM 19209 O O . PRO F 2 193 ? -62.88424 -20.39627 -40.49585 1.000 236.62072 254 PRO F O 1
ATOM 19220 N N . LEU F 2 197 ? -56.78850 -18.01510 -39.88504 1.000 213.66859 258 LEU F N 1
ATOM 19221 C CA . LEU F 2 197 ? -55.91588 -18.44611 -40.97361 1.000 245.58557 258 LEU F CA 1
ATOM 19222 C C . LEU F 2 197 ? -54.66118 -17.57778 -41.03065 1.000 232.89044 258 LEU F C 1
ATOM 19223 O O . LEU F 2 197 ? -54.74157 -16.35060 -41.00761 1.000 221.86169 258 LEU F O 1
ATOM 19238 N N . ALA F 2 198 ? -53.50140 -18.22896 -41.10300 1.000 263.83683 259 ALA F N 1
ATOM 19239 C CA . ALA F 2 198 ? -52.22058 -17.53516 -41.14380 1.000 250.03843 259 ALA F CA 1
ATOM 19240 C C . ALA F 2 198 ? -51.22794 -18.37638 -41.93504 1.000 250.69452 259 ALA F C 1
ATOM 19241 O O . ALA F 2 198 ? -51.48038 -19.54241 -42.24069 1.000 261.72938 259 ALA F O 1
ATOM 19248 N N . VAL F 2 199 ? -50.08376 -17.77361 -42.26043 1.000 229.50816 260 VAL F N 1
ATOM 19249 C CA . VAL F 2 199 ? -49.01140 -18.44451 -42.99019 1.000 231.84504 260 VAL F CA 1
ATOM 19250 C C . VAL F 2 199 ? -47.78898 -18.49876 -42.08167 1.000 257.90998 260 VAL F C 1
ATOM 19251 O O . VAL F 2 199 ? -47.45845 -17.51478 -41.41122 1.000 246.42743 260 VAL F O 1
ATOM 19264 N N . ASP F 2 200 ? -47.11447 -19.64950 -42.07250 1.000 229.46740 261 ASP F N 1
ATOM 19265 C CA . ASP F 2 200 ? -45.98164 -19.90567 -41.19121 1.000 230.67387 261 ASP F CA 1
ATOM 19266 C C . ASP F 2 200 ? -45.02452 -20.88632 -41.86475 1.000 219.99223 261 ASP F C 1
ATOM 19267 O O . ASP F 2 200 ? -45.21726 -21.28384 -43.01672 1.000 216.54586 261 ASP F O 1
ATOM 19276 N N . LEU F 2 201 ? -43.98091 -21.27458 -41.12305 1.000 232.86417 262 LEU F N 1
ATOM 19277 C CA . LEU F 2 201 ? -42.82547 -21.98980 -41.65650 1.000 214.29073 262 LEU F CA 1
ATOM 19278 C C . LEU F 2 201 ? -42.64094 -23.38281 -41.07737 1.000 261.23624 262 LEU F C 1
ATOM 19279 O O . LEU F 2 201 ? -42.30728 -23.52624 -39.89897 1.000 256.07336 262 LEU F O 1
ATOM 19295 N N . VAL F 2 202 ? -42.90461 -24.41326 -41.88783 1.000 250.65771 263 VAL F N 1
ATOM 19296 C CA . VAL F 2 202 ? -42.44813 -25.77094 -41.58251 1.000 219.24688 263 VAL F CA 1
ATOM 19297 C C . VAL F 2 202 ? -41.07848 -25.93170 -42.23141 1.000 230.49010 263 VAL F C 1
ATOM 19298 O O . VAL F 2 202 ? -40.91658 -25.65029 -43.42447 1.000 235.89798 263 VAL F O 1
ATOM 19311 N N . GLY F 2 203 ? -40.08609 -26.34184 -41.44681 1.000 255.77518 264 GLY F N 1
ATOM 19312 C CA . GLY F 2 203 ? -38.73032 -26.51180 -41.93281 1.000 220.61992 264 GLY F CA 1
ATOM 19313 C C . GLY F 2 203 ? -38.53981 -26.75380 -43.41908 1.000 229.09073 264 GLY F C 1
ATOM 19314 O O . GLY F 2 203 ? -37.99723 -25.89950 -44.12726 1.000 173.61755 264 GLY F O 1
ATOM 19318 N N . ASP F 2 204 ? -38.96188 -27.92283 -43.91077 1.000 221.20199 265 ASP F N 1
ATOM 19319 C CA . ASP F 2 204 ? -38.72424 -28.24009 -45.31604 1.000 235.78773 265 ASP F CA 1
ATOM 19320 C C . ASP F 2 204 ? -39.48930 -27.30811 -46.24563 1.000 212.65122 265 ASP F C 1
ATOM 19321 O O . ASP F 2 204 ? -38.97836 -26.93030 -47.30641 1.000 223.91673 265 ASP F O 1
ATOM 19330 N N . ALA F 2 205 ? -40.71252 -26.93200 -45.87757 1.000 208.51573 266 ALA F N 1
ATOM 19331 C CA . ALA F 2 205 ? -41.51669 -26.06475 -46.72587 1.000 207.07157 266 ALA F CA 1
ATOM 19332 C C . ALA F 2 205 ? -42.47738 -25.25881 -45.86480 1.000 253.76194 266 ALA F C 1
ATOM 19333 O O . ALA F 2 205 ? -42.85009 -25.67114 -44.76490 1.000 260.11608 266 ALA F O 1
ATOM 19340 N N . PHE F 2 206 ? -42.92183 -24.12092 -46.40213 1.000 248.93792 267 PHE F N 1
ATOM 19341 C CA . PHE F 2 206 ? -43.83478 -23.25360 -45.66851 1.000 253.28880 267 PHE F CA 1
ATOM 19342 C C . PHE F 2 206 ? -45.27117 -23.76076 -45.79670 1.000 249.82837 267 PHE F C 1
ATOM 19343 O O . PHE F 2 206 ? -45.61721 -24.51384 -46.71036 1.000 255.15155 267 PHE F O 1
ATOM 19360 N N . CYS F 2 207 ? -46.11345 -23.32620 -44.86284 1.000 228.99030 268 CYS F N 1
ATOM 19361 C CA . CYS F 2 207 ? -47.45074 -23.86949 -44.69665 1.000 243.30171 268 CYS F CA 1
ATOM 19362 C C . CYS F 2 207 ? -48.40495 -22.76378 -44.27445 1.000 214.60158 268 CYS F C 1
ATOM 19363 O O . CYS F 2 207 ? -47.98904 -21.66976 -43.89383 1.000 210.12693 268 CYS F O 1
ATOM 19371 N N . ILE F 2 208 ? -49.69899 -23.04288 -44.40581 1.000 244.73252 269 ILE F N 1
ATOM 19372 C CA . ILE F 2 208 ? -50.75537 -22.15043 -43.94299 1.000 238.65475 269 ILE F CA 1
ATOM 19373 C C . ILE F 2 208 ? -51.55960 -22.90732 -42.88991 1.000 252.27559 269 ILE F C 1
ATOM 19374 O O . ILE F 2 208 ? -52.03660 -24.02881 -43.13506 1.000 273.48481 269 ILE F O 1
ATOM 19390 N N . LYS F 2 209 ? -51.57688 -22.34587 -41.68255 1.000 232.18839 270 LYS F N 1
ATOM 19391 C CA . LYS F 2 209 ? -52.31026 -22.87649 -40.54197 1.000 229.91091 270 LYS F CA 1
ATOM 19392 C C . LYS F 2 209 ? -53.71729 -22.29237 -40.54234 1.000 221.11672 270 LYS F C 1
ATOM 19393 O O . LYS F 2 209 ? -53.88763 -21.06709 -40.51219 1.000 234.69277 270 LYS F O 1
ATOM 19412 N N . VAL F 2 210 ? -54.71680 -23.16827 -40.58142 1.000 240.22797 271 VAL F N 1
ATOM 19413 C CA . VAL F 2 210 ? -56.10518 -22.75224 -40.48341 1.000 225.58048 271 VAL F CA 1
ATOM 19414 C C . VAL F 2 210 ? -56.59978 -22.97090 -39.05756 1.000 232.80273 271 VAL F C 1
ATOM 19415 O O . VAL F 2 210 ? -56.00504 -22.47657 -38.09958 1.000 192.70719 271 VAL F O 1
ATOM 19428 N N . ASN F 2 222 ? -74.20622 -34.26026 -39.35728 1.000 203.87588 283 ASN F N 1
ATOM 19429 C CA . ASN F 2 222 ? -73.09874 -35.19024 -39.55045 1.000 204.10940 283 ASN F CA 1
ATOM 19430 C C . ASN F 2 222 ? -73.57778 -36.45318 -40.27396 1.000 249.27492 283 ASN F C 1
ATOM 19431 O O . ASN F 2 222 ? -74.29404 -37.28113 -39.70891 1.000 267.25741 283 ASN F O 1
ATOM 19441 N N . VAL F 2 223 ? -73.23360 -36.55743 -41.55974 1.000 240.68062 284 VAL F N 1
ATOM 19442 C CA . VAL F 2 223 ? -73.59957 -37.73665 -42.33586 1.000 247.42776 284 VAL F CA 1
ATOM 19443 C C . VAL F 2 223 ? -72.95986 -38.97334 -41.71651 1.000 233.09133 284 VAL F C 1
ATOM 19444 O O . VAL F 2 223 ? -71.80035 -38.94282 -41.28358 1.000 242.89141 284 VAL F O 1
ATOM 19457 N N . ASP F 2 224 ? -73.72590 -40.06600 -41.65680 1.000 221.03188 285 ASP F N 1
ATOM 19458 C CA . ASP F 2 224 ? -73.22031 -41.34082 -41.15559 1.000 228.20892 285 ASP F CA 1
ATOM 19459 C C . ASP F 2 224 ? -71.78510 -41.56321 -41.61437 1.000 261.09757 285 ASP F C 1
ATOM 19460 O O . ASP F 2 224 ? -71.45251 -41.35184 -42.78432 1.000 268.98076 285 ASP F O 1
ATOM 19469 N N . GLU F 2 225 ? -70.93726 -41.98837 -40.67863 1.000 246.62479 286 GLU F N 1
ATOM 19470 C CA . GLU F 2 225 ? -69.51008 -42.15263 -40.94336 1.000 262.00275 286 GLU F CA 1
ATOM 19471 C C . GLU F 2 225 ? -69.17340 -43.52580 -41.52586 1.000 250.36164 286 GLU F C 1
ATOM 19472 O O . GLU F 2 225 ? -68.48294 -44.34487 -40.92085 1.000 254.07666 286 GLU F O 1
ATOM 19484 N N . ASP F 2 226 ? -69.70818 -43.78483 -42.71730 1.000 258.86070 287 ASP F N 1
ATOM 19485 C CA . ASP F 2 226 ? -69.33900 -45.00467 -43.42476 1.000 278.16101 287 ASP F CA 1
ATOM 19486 C C . ASP F 2 226 ? -67.91526 -44.90546 -43.96342 1.000 303.39200 287 ASP F C 1
ATOM 19487 O O . ASP F 2 226 ? -67.27583 -45.93529 -44.21131 1.000 308.94281 287 ASP F O 1
ATOM 19496 N N . ALA F 2 227 ? -67.42920 -43.67682 -44.16861 1.000 315.77599 288 ALA F N 1
ATOM 19497 C CA . ALA F 2 227 ? -66.08306 -43.45735 -44.68523 1.000 314.37859 288 ALA F CA 1
ATOM 19498 C C . ALA F 2 227 ? -65.02830 -44.12275 -43.80954 1.000 313.63028 288 ALA F C 1
ATOM 19499 O O . ALA F 2 227 ? -64.05475 -44.68713 -44.32197 1.000 313.98766 288 ALA F O 1
ATOM 19506 N N . ILE F 2 228 ? -65.19554 -44.06677 -42.48561 1.000 305.84576 289 ILE F N 1
ATOM 19507 C CA . ILE F 2 228 ? -64.14758 -44.59114 -41.61741 1.000 284.50691 289 ILE F CA 1
ATOM 19508 C C . ILE F 2 228 ? -64.13175 -46.10994 -41.66669 1.000 299.61230 289 ILE F C 1
ATOM 19509 O O . ILE F 2 228 ? -63.08062 -46.73633 -41.48533 1.000 292.05789 289 ILE F O 1
ATOM 19525 N N . TYR F 2 229 ? -65.28637 -46.72795 -41.90406 1.000 306.48464 290 TYR F N 1
ATOM 19526 C CA . TYR F 2 229 ? -65.32734 -48.17131 -42.11075 1.000 300.45881 290 TYR F CA 1
ATOM 19527 C C . TYR F 2 229 ? -64.68802 -48.53459 -43.44432 1.000 300.66147 290 TYR F C 1
ATOM 19528 O O . TYR F 2 229 ? -63.91695 -49.49771 -43.53094 1.000 293.45686 290 TYR F O 1
ATOM 19546 N N . GLU F 2 230 ? -65.01308 -47.78083 -44.49991 1.000 313.90873 291 GLU F N 1
ATOM 19547 C CA . GLU F 2 230 ? -64.36347 -47.99829 -45.78797 1.000 306.90879 291 GLU F CA 1
ATOM 19548 C C . GLU F 2 230 ? -62.84562 -47.96361 -45.65098 1.000 284.59018 291 GLU F C 1
ATOM 19549 O O . GLU F 2 230 ? -62.13395 -48.71241 -46.33094 1.000 268.99178 291 GLU F O 1
ATOM 19561 N N . ALA F 2 231 ? -62.33297 -47.10639 -44.77352 1.000 273.12254 292 ALA F N 1
ATOM 19562 C CA . ALA F 2 231 ? -60.89448 -46.98784 -44.57081 1.000 273.92515 292 ALA F CA 1
ATOM 19563 C C . ALA F 2 231 ? -60.33188 -48.27866 -43.98218 1.000 280.23699 292 ALA F C 1
ATOM 19564 O O . ALA F 2 231 ? -60.57617 -48.60095 -42.81916 1.000 278.60113 292 ALA F O 1
ATOM 19571 N N . GLY F 2 238 ? -49.18802 -45.36236 -52.08439 1.000 213.35320 299 GLY F N 1
ATOM 19572 C CA . GLY F 2 238 ? -49.03132 -44.08166 -51.42163 1.000 230.54793 299 GLY F CA 1
ATOM 19573 C C . GLY F 2 238 ? -48.17871 -44.15977 -50.17085 1.000 243.29135 299 GLY F C 1
ATOM 19574 O O . GLY F 2 238 ? -48.60325 -43.75738 -49.08753 1.000 246.09122 299 GLY F O 1
ATOM 19577 N N . ASP F 2 239 ? -46.97006 -44.69505 -50.32753 1.000 238.41468 300 ASP F N 1
ATOM 19578 C CA . ASP F 2 239 ? -46.03315 -44.88043 -49.22660 1.000 238.68497 300 ASP F CA 1
ATOM 19579 C C . ASP F 2 239 ? -45.22221 -43.61646 -48.96059 1.000 259.10851 300 ASP F C 1
ATOM 19580 O O . ASP F 2 239 ? -45.12179 -43.16829 -47.81489 1.000 232.99110 300 ASP F O 1
ATOM 19589 N N . GLU F 2 240 ? -44.61324 -43.05347 -50.00651 1.000 265.55686 301 GLU F N 1
ATOM 19590 C CA . GLU F 2 240 ? -43.84321 -41.82624 -49.84089 1.000 213.71388 301 GLU F CA 1
ATOM 19591 C C . GLU F 2 240 ? -44.69531 -40.70689 -49.25108 1.000 238.20606 301 GLU F C 1
ATOM 19592 O O . GLU F 2 240 ? -44.22641 -39.95263 -48.39163 1.000 259.66136 301 GLU F O 1
ATOM 19604 N N . LEU F 2 241 ? -45.94142 -40.56407 -49.71030 1.000 258.65711 302 LEU F N 1
ATOM 19605 C CA . LEU F 2 241 ? -46.81874 -39.55360 -49.12520 1.000 257.82074 302 LEU F CA 1
ATOM 19606 C C . LEU F 2 241 ? -47.06477 -39.82604 -47.64395 1.000 256.45882 302 LEU F C 1
ATOM 19607 O O . LEU F 2 241 ? -47.10433 -38.89457 -46.83212 1.000 254.39861 302 LEU F O 1
ATOM 19623 N N . ARG F 2 242 ? -47.25582 -41.09613 -47.27496 1.000 249.06430 303 ARG F N 1
ATOM 19624 C CA . ARG F 2 242 ? -47.42945 -41.43616 -45.86479 1.000 228.82631 303 ARG F CA 1
ATOM 19625 C C . ARG F 2 242 ? -46.19557 -41.04761 -45.05787 1.000 242.50740 303 ARG F C 1
ATOM 19626 O O . ARG F 2 242 ? -46.31011 -40.51922 -43.94650 1.000 256.89310 303 ARG F O 1
ATOM 19647 N N . LEU F 2 243 ? -45.00582 -41.33018 -45.59337 1.000 229.11663 304 LEU F N 1
ATOM 19648 C CA . LEU F 2 243 ? -43.76558 -40.93593 -44.92921 1.000 228.88413 304 LEU F CA 1
ATOM 19649 C C . LEU F 2 243 ? -43.70149 -39.42408 -44.75404 1.000 261.37840 304 LEU F C 1
ATOM 19650 O O . LEU F 2 243 ? -43.29244 -38.92457 -43.69485 1.000 243.38602 304 LEU F O 1
ATOM 19666 N N . GLN F 2 244 ? -44.07744 -38.68138 -45.79706 1.000 258.82914 305 GLN F N 1
ATOM 19667 C CA . GLN F 2 244 ? -44.11630 -37.22746 -45.70136 1.000 221.42910 305 GLN F CA 1
ATOM 19668 C C . GLN F 2 244 ? -45.03873 -36.80414 -44.56819 1.000 224.06582 305 GLN F C 1
ATOM 19669 O O . GLN F 2 244 ? -44.68917 -35.95086 -43.74439 1.000 244.59461 305 GLN F O 1
ATOM 19683 N N . ILE F 2 245 ? -46.23583 -37.39092 -44.52476 1.000 246.39163 306 ILE F N 1
ATOM 19684 C CA . ILE F 2 245 ? -47.19759 -37.05326 -43.48305 1.000 252.96372 306 ILE F CA 1
ATOM 19685 C C . ILE F 2 245 ? -46.60341 -37.32524 -42.10999 1.000 257.87626 306 ILE F C 1
ATOM 19686 O O . ILE F 2 245 ? -46.73838 -36.51563 -41.19044 1.000 235.22931 306 ILE F O 1
ATOM 19702 N N . ILE F 2 246 ? -45.93357 -38.46648 -41.95047 1.000 266.35416 307 ILE F N 1
ATOM 19703 C CA . ILE F 2 246 ? -45.40193 -38.83628 -40.64109 1.000 250.98301 307 ILE F CA 1
ATOM 19704 C C . ILE F 2 246 ? -44.34363 -37.83549 -40.19152 1.000 224.66943 307 ILE F C 1
ATOM 19705 O O . ILE F 2 246 ? -44.41948 -37.27040 -39.08944 1.000 230.51688 307 ILE F O 1
ATOM 19721 N N . ASN F 2 247 ? -43.34940 -37.58422 -41.04816 1.000 224.02829 308 ASN F N 1
ATOM 19722 C CA . ASN F 2 247 ? -42.27057 -36.68276 -40.65326 1.000 232.94510 308 ASN F CA 1
ATOM 19723 C C . ASN F 2 247 ? -42.79210 -35.27232 -40.40471 1.000 257.53683 308 ASN F C 1
ATOM 19724 O O . ASN F 2 247 ? -42.40952 -34.62456 -39.42185 1.000 250.22330 308 ASN F O 1
ATOM 19735 N N . TYR F 2 248 ? -43.67785 -34.77889 -41.27381 1.000 264.23367 309 TYR F N 1
ATOM 19736 C CA . TYR F 2 248 ? -44.18448 -33.42389 -41.09525 1.000 251.48784 309 TYR F CA 1
ATOM 19737 C C . TYR F 2 248 ? -45.12151 -33.31797 -39.89609 1.000 253.43525 309 TYR F C 1
ATOM 19738 O O . TYR F 2 248 ? -45.17279 -32.26556 -39.25995 1.000 242.20889 309 TYR F O 1
ATOM 19756 N N . THR F 2 249 ? -45.88097 -34.36786 -39.57161 1.000 265.95649 310 THR F N 1
ATOM 19757 C CA . THR F 2 249 ? -46.68183 -34.33391 -38.35214 1.000 257.01396 310 THR F CA 1
ATOM 19758 C C . THR F 2 249 ? -45.78400 -34.25068 -37.12400 1.000 251.79991 310 THR F C 1
ATOM 19759 O O . THR F 2 249 ? -46.03756 -33.46227 -36.20515 1.000 250.38087 310 THR F O 1
ATOM 19770 N N . GLN F 2 250 ? -44.73071 -35.07163 -37.08312 1.000 278.20696 311 GLN F N 1
ATOM 19771 C CA . GLN F 2 250 ? -43.76177 -34.95232 -35.99660 1.000 252.48959 311 GLN F CA 1
ATOM 19772 C C . GLN F 2 250 ? -43.23349 -33.52304 -35.91942 1.000 234.76459 311 GLN F C 1
ATOM 19773 O O . GLN F 2 250 ? -43.15151 -32.92750 -34.83864 1.000 233.49013 311 GLN F O 1
ATOM 19787 N N . LEU F 2 251 ? -42.87001 -32.95841 -37.07364 1.000 243.59783 312 LEU F N 1
ATOM 19788 C CA . LEU F 2 251 ? -42.31218 -31.61024 -37.10284 1.000 259.14329 312 LEU F CA 1
ATOM 19789 C C . LEU F 2 251 ? -43.32825 -30.56723 -36.65214 1.000 254.11305 312 LEU F C 1
ATOM 19790 O O . LEU F 2 251 ? -42.94858 -29.54432 -36.06862 1.000 238.88947 312 LEU F O 1
ATOM 19806 N N . ILE F 2 252 ? -44.61676 -30.79975 -36.92160 1.000 282.59213 313 ILE F N 1
ATOM 19807 C CA . ILE F 2 252 ? -45.66839 -29.92123 -36.41601 1.000 263.60072 313 ILE F CA 1
ATOM 19808 C C . ILE F 2 252 ? -45.73810 -30.00686 -34.89775 1.000 261.25446 313 ILE F C 1
ATOM 19809 O O . ILE F 2 252 ? -45.85267 -28.98756 -34.20636 1.000 219.41104 313 ILE F O 1
ATOM 19825 N N . LEU F 2 253 ? -45.67066 -31.22611 -34.35593 1.000 277.63145 314 LEU F N 1
ATOM 19826 C CA . LEU F 2 253 ? -45.62388 -31.38052 -32.90489 1.000 255.45638 314 LEU F CA 1
ATOM 19827 C C . LEU F 2 253 ? -44.39492 -30.68941 -32.32646 1.000 236.65261 314 LEU F C 1
ATOM 19828 O O . LEU F 2 253 ? -44.40893 -30.26203 -31.16578 1.000 199.77141 314 LEU F O 1
ATOM 19844 N N . GLU F 2 254 ? -43.32625 -30.57071 -33.11909 1.000 236.04879 315 GLU F N 1
ATOM 19845 C CA . GLU F 2 254 ? -42.16100 -29.81349 -32.67309 1.000 209.79511 315 GLU F CA 1
ATOM 19846 C C . GLU F 2 254 ? -42.43461 -28.31574 -32.74061 1.000 219.85361 315 GLU F C 1
ATOM 19847 O O . GLU F 2 254 ? -42.27410 -27.59833 -31.74589 1.000 243.10168 315 GLU F O 1
ATOM 19859 N N . ASN F 2 255 ? -42.85464 -27.82680 -33.90475 1.000 206.64310 316 ASN F N 1
ATOM 19860 C CA . ASN F 2 255 ? -43.14819 -26.40897 -34.09367 1.000 218.58643 316 ASN F CA 1
ATOM 19861 C C . ASN F 2 255 ? -42.00166 -25.52808 -33.60774 1.000 182.43101 316 ASN F C 1
ATOM 19862 O O . ASN F 2 255 ? -42.18537 -24.33780 -33.35176 1.000 174.98635 316 ASN F O 1
ATOM 19873 N N . MET G 1 6 ? -124.46889 26.98350 -16.12404 1.000 208.79078 1 MET G N 1
ATOM 19874 C CA . MET G 1 6 ? -123.70087 28.26078 -16.08333 1.000 207.49180 1 MET G CA 1
ATOM 19875 C C . MET G 1 6 ? -122.20907 28.04300 -16.30711 1.000 205.09461 1 MET G C 1
ATOM 19876 O O . MET G 1 6 ? -121.73923 26.90931 -16.39833 1.000 221.20896 1 MET G O 1
ATOM 19890 N N . ALA G 1 7 ? -121.47216 29.14913 -16.40147 1.000 203.74811 2 ALA G N 1
ATOM 19891 C CA . ALA G 1 7 ? -120.03483 29.11146 -16.64255 1.000 222.42571 2 ALA G CA 1
ATOM 19892 C C . ALA G 1 7 ? -119.43600 30.48646 -16.36576 1.000 218.53344 2 ALA G C 1
ATOM 19893 O O . ALA G 1 7 ? -119.12548 31.23609 -17.29692 1.000 220.81832 2 ALA G O 1
ATOM 19900 N N . SER G 1 8 ? -119.26417 30.81635 -15.08923 1.000 200.23595 3 SER G N 1
ATOM 19901 C CA . SER G 1 8 ? -118.89274 32.17176 -14.70849 1.000 199.71459 3 SER G CA 1
ATOM 19902 C C . SER G 1 8 ? -117.50034 32.51661 -15.23220 1.000 197.70610 3 SER G C 1
ATOM 19903 O O . SER G 1 8 ? -116.61864 31.64720 -15.27596 1.000 222.39751 3 SER G O 1
ATOM 19911 N N . PRO G 1 9 ? -117.26609 33.76861 -15.64294 1.000 197.62282 4 PRO G N 1
ATOM 19912 C CA . PRO G 1 9 ? -115.91840 34.14861 -16.10904 1.000 195.75688 4 PRO G CA 1
ATOM 19913 C C . PRO G 1 9 ? -114.78222 33.75234 -15.17403 1.000 226.29179 4 PRO G C 1
ATOM 19914 O O . PRO G 1 9 ? -113.78963 33.15119 -15.61730 1.000 192.37333 4 PRO G O 1
ATOM 19925 N N . GLU G 1 10 ? -114.92906 34.00804 -13.87203 1.000 232.03901 5 GLU G N 1
ATOM 19926 C CA . GLU G 1 10 ? -113.84715 33.68843 -12.94747 1.000 192.28926 5 GLU G CA 1
ATOM 19927 C C . GLU G 1 10 ? -113.79154 32.18811 -12.70144 1.000 191.91665 5 GLU G C 1
ATOM 19928 O O . GLU G 1 10 ? -112.70246 31.61589 -12.60086 1.000 202.44195 5 GLU G O 1
ATOM 19940 N N . GLU G 1 11 ? -114.95011 31.53800 -12.59591 1.000 193.50258 6 GLU G N 1
ATOM 19941 C CA . GLU G 1 11 ? -114.95329 30.09052 -12.44366 1.000 193.32484 6 GLU G CA 1
ATOM 19942 C C . GLU G 1 11 ? -114.29524 29.44355 -13.65582 1.000 192.38104 6 GLU G C 1
ATOM 19943 O O . GLU G 1 11 ? -113.49083 28.51556 -13.51726 1.000 203.79367 6 GLU G O 1
ATOM 19955 N N . ARG G 1 12 ? -114.62073 29.93472 -14.85577 1.000 193.03014 7 ARG G N 1
ATOM 19956 C CA . ARG G 1 12 ? -114.02985 29.39172 -16.07265 1.000 192.27425 7 ARG G CA 1
ATOM 19957 C C . ARG G 1 12 ? -112.51544 29.55209 -16.07236 1.000 190.07997 7 ARG G C 1
ATOM 19958 O O . ARG G 1 12 ? -111.77272 28.60323 -16.36313 1.000 234.79060 7 ARG G O 1
ATOM 19979 N N . LEU G 1 13 ? -112.03541 30.75396 -15.74054 1.000 189.48027 8 LEU G N 1
ATOM 19980 C CA . LEU G 1 13 ? -110.59550 30.98687 -15.77460 1.000 187.47702 8 LEU G CA 1
ATOM 19981 C C . LEU G 1 13 ? -109.87626 30.14417 -14.72882 1.000 186.22581 8 LEU G C 1
ATOM 19982 O O . LEU G 1 13 ? -108.80746 29.58666 -15.00307 1.000 199.80714 8 LEU G O 1
ATOM 19998 N N . LEU G 1 14 ? -110.42271 30.07104 -13.51281 1.000 186.86734 9 LEU G N 1
ATOM 19999 C CA . LEU G 1 14 ? -109.80319 29.24729 -12.48266 1.000 185.84148 9 LEU G CA 1
ATOM 20000 C C . LEU G 1 14 ? -109.78459 27.77942 -12.88859 1.000 185.71498 9 LEU G C 1
ATOM 20001 O O . LEU G 1 14 ? -108.80410 27.07584 -12.63304 1.000 202.75159 9 LEU G O 1
ATOM 20017 N N . ASP G 1 15 ? -110.86577 27.28773 -13.49964 1.000 199.72266 10 ASP G N 1
ATOM 20018 C CA . ASP G 1 15 ? -110.86688 25.90463 -13.96385 1.000 188.97355 10 ASP G CA 1
ATOM 20019 C C . ASP G 1 15 ? -109.77247 25.68494 -15.00029 1.000 187.52106 10 ASP G C 1
ATOM 20020 O O . ASP G 1 15 ? -109.04557 24.68700 -14.94272 1.000 234.81124 10 ASP G O 1
ATOM 20029 N N . GLU G 1 16 ? -109.62245 26.61983 -15.94246 1.000 185.74128 11 GLU G N 1
ATOM 20030 C CA . GLU G 1 16 ? -108.57737 26.48177 -16.95463 1.000 184.42683 11 GLU G CA 1
ATOM 20031 C C . GLU G 1 16 ? -107.18680 26.47431 -16.32391 1.000 182.40420 11 GLU G C 1
ATOM 20032 O O . GLU G 1 16 ? -106.34307 25.63412 -16.66085 1.000 205.73452 11 GLU G O 1
ATOM 20044 N N . LEU G 1 17 ? -106.93433 27.39331 -15.38980 1.000 181.98235 12 LEU G N 1
ATOM 20045 C CA . LEU G 1 17 ? -105.62047 27.45798 -14.75265 1.000 180.14364 12 LEU G CA 1
ATOM 20046 C C . LEU G 1 17 ? -105.34053 26.20735 -13.92495 1.000 179.61763 12 LEU G C 1
ATOM 20047 O O . LEU G 1 17 ? -104.23227 25.65573 -13.97200 1.000 186.40855 12 LEU G O 1
ATOM 20063 N N . ASN G 1 18 ? -106.32592 25.75746 -13.14731 1.000 180.87150 13 ASN G N 1
ATOM 20064 C CA . ASN G 1 18 ? -106.16196 24.54317 -12.36097 1.000 180.59561 13 ASN G CA 1
ATOM 20065 C C . ASN G 1 18 ? -105.89994 23.34231 -13.25384 1.000 180.31477 13 ASN G C 1
ATOM 20066 O O . ASN G 1 18 ? -105.07122 22.48774 -12.92584 1.000 203.64096 13 ASN G O 1
ATOM 20077 N N . ASN G 1 19 ? -106.59738 23.25610 -14.38716 1.000 181.36446 14 ASN G N 1
ATOM 20078 C CA . ASN G 1 19 ? -106.36459 22.15075 -15.30764 1.000 181.21024 14 ASN G CA 1
ATOM 20079 C C . ASN G 1 19 ? -104.96031 22.21544 -15.88999 1.000 179.36212 14 ASN G C 1
ATOM 20080 O O . ASN G 1 19 ? -104.29445 21.18404 -16.02628 1.000 225.77323 14 ASN G O 1
ATOM 20091 N N . VAL G 1 20 ? -104.48402 23.41693 -16.22174 1.000 178.70965 15 VAL G N 1
ATOM 20092 C CA . VAL G 1 20 ? -103.10629 23.55923 -16.68949 1.000 176.94517 15 VAL G CA 1
ATOM 20093 C C . VAL G 1 20 ? -102.13851 23.01779 -15.64303 1.000 175.54649 15 VAL G C 1
ATOM 20094 O O . VAL G 1 20 ? -101.26334 22.19015 -15.93821 1.000 174.48035 15 VAL G O 1
ATOM 20107 N N . ILE G 1 21 ? -102.28824 23.47973 -14.39874 1.000 175.59764 16 ILE G N 1
ATOM 20108 C CA . ILE G 1 21 ? -101.35954 23.08725 -13.34237 1.000 174.32471 16 ILE G CA 1
ATOM 20109 C C . ILE G 1 21 ? -101.40990 21.58159 -13.11483 1.000 174.43956 16 ILE G C 1
ATOM 20110 O O . ILE G 1 21 ? -100.37540 20.93122 -12.92606 1.000 173.14497 16 ILE G O 1
ATOM 20126 N N . VAL G 1 22 ? -102.61122 21.00313 -13.13142 1.000 176.05031 17 VAL G N 1
ATOM 20127 C CA . VAL G 1 22 ? -102.75259 19.57060 -12.90052 1.000 176.37503 17 VAL G CA 1
ATOM 20128 C C . VAL G 1 22 ? -102.14697 18.78057 -14.05126 1.000 175.75807 17 VAL G C 1
ATOM 20129 O O . VAL G 1 22 ? -101.57266 17.70453 -13.84882 1.000 203.45192 17 VAL G O 1
ATOM 20142 N N . SER G 1 23 ? -102.26031 19.29770 -15.27401 1.000 175.95773 18 SER G N 1
ATOM 20143 C CA . SER G 1 23 ? -101.85415 18.53058 -16.44204 1.000 175.68100 18 SER G CA 1
ATOM 20144 C C . SER G 1 23 ? -100.34507 18.55809 -16.64153 1.000 173.73186 18 SER G C 1
ATOM 20145 O O . SER G 1 23 ? -99.74863 17.52975 -16.98039 1.000 173.17078 18 SER G O 1
ATOM 20153 N N . PHE G 1 24 ? -99.70701 19.71368 -16.43723 1.000 172.73787 19 PHE G N 1
ATOM 20154 C CA . PHE G 1 24 ? -98.31335 19.87619 -16.82813 1.000 171.01412 19 PHE G CA 1
ATOM 20155 C C . PHE G 1 24 ? -97.32471 19.97260 -15.67349 1.000 169.62022 19 PHE G C 1
ATOM 20156 O O . PHE G 1 24 ? -96.11902 19.84364 -15.91364 1.000 168.18309 19 PHE G O 1
ATOM 20173 N N . LEU G 1 25 ? -97.77857 20.19534 -14.43933 1.000 170.03696 20 LEU G N 1
ATOM 20174 C CA . LEU G 1 25 ? -96.83338 20.39137 -13.34338 1.000 168.78148 20 LEU G CA 1
ATOM 20175 C C . LEU G 1 25 ? -95.88511 19.20139 -13.23379 1.000 167.72452 20 LEU G C 1
ATOM 20176 O O . LEU G 1 25 ? -94.66909 19.34184 -13.40074 1.000 187.19132 20 LEU G O 1
ATOM 20192 N N . CYS G 1 26 ? -96.42495 18.01854 -12.95196 1.000 170.49929 21 CYS G N 1
ATOM 20193 C CA . CYS G 1 26 ? -95.63780 16.79957 -12.81734 1.000 167.72115 21 CYS G CA 1
ATOM 20194 C C . CYS G 1 26 ? -95.91325 15.90245 -14.01695 1.000 173.09035 21 CYS G C 1
ATOM 20195 O O . CYS G 1 26 ? -97.07548 15.66397 -14.36384 1.000 202.57584 21 CYS G O 1
ATOM 20203 N N . ASP G 1 27 ? -94.84453 15.40152 -14.64309 1.000 176.65834 22 ASP G N 1
ATOM 20204 C CA . ASP G 1 27 ? -95.00130 14.65311 -15.88667 1.000 191.56519 22 ASP G CA 1
ATOM 20205 C C . ASP G 1 27 ? -95.72306 13.32997 -15.66420 1.000 178.31904 22 ASP G C 1
ATOM 20206 O O . ASP G 1 27 ? -96.42631 12.85053 -16.56109 1.000 179.44401 22 ASP G O 1
ATOM 20215 N N . SER G 1 28 ? -95.56674 12.72976 -14.48700 1.000 168.63578 23 SER G N 1
ATOM 20216 C CA . SER G 1 28 ? -96.17221 11.43915 -14.20120 1.000 181.06904 23 SER G CA 1
ATOM 20217 C C . SER G 1 28 ? -96.47454 11.35934 -12.71321 1.000 207.86655 23 SER G C 1
ATOM 20218 O O . SER G 1 28 ? -95.94538 12.12907 -11.90775 1.000 184.40611 23 SER G O 1
ATOM 20226 N N . GLY G 1 29 ? -97.33437 10.41357 -12.35805 1.000 211.27923 24 GLY G N 1
ATOM 20227 C CA . GLY G 1 29 ? -97.71955 10.19765 -10.98046 1.000 211.82874 24 GLY G CA 1
ATOM 20228 C C . GLY G 1 29 ? -99.01112 10.91602 -10.62870 1.000 213.25248 24 GLY G C 1
ATOM 20229 O O . GLY G 1 29 ? -99.54368 11.73197 -11.38543 1.000 213.67640 24 GLY G O 1
ATOM 20233 N N . SER G 1 30 ? -99.51751 10.59180 -9.44277 1.000 198.93162 25 SER G N 1
ATOM 20234 C CA . SER G 1 30 ? -100.74771 11.18879 -8.94001 1.000 224.85250 25 SER G CA 1
ATOM 20235 C C . SER G 1 30 ? -100.47063 12.58586 -8.39743 1.000 249.82724 25 SER G C 1
ATOM 20236 O O . SER G 1 30 ? -99.63531 12.75471 -7.50132 1.000 207.87155 25 SER G O 1
ATOM 20244 N N . LEU G 1 31 ? -101.16697 13.58590 -8.93786 1.000 242.74143 26 LEU G N 1
ATOM 20245 C CA . LEU G 1 31 ? -101.00295 14.96702 -8.49801 1.000 205.39771 26 LEU G CA 1
ATOM 20246 C C . LEU G 1 31 ? -102.05721 15.25086 -7.43323 1.000 196.66958 26 LEU G C 1
ATOM 20247 O O . LEU G 1 31 ? -103.25801 15.26563 -7.72686 1.000 198.24850 26 LEU G O 1
ATOM 20263 N N . GLU G 1 32 ? -101.61370 15.47293 -6.19778 1.000 188.23000 27 GLU G N 1
ATOM 20264 C CA . GLU G 1 32 ? -102.52391 15.80740 -5.10397 1.000 205.32215 27 GLU G CA 1
ATOM 20265 C C . GLU G 1 32 ? -102.72769 17.31593 -5.14147 1.000 218.63405 27 GLU G C 1
ATOM 20266 O O . GLU G 1 32 ? -101.96136 18.08257 -4.55607 1.000 226.56669 27 GLU G O 1
ATOM 20278 N N . VAL G 1 33 ? -103.77394 17.74997 -5.83900 1.000 197.11165 28 VAL G N 1
ATOM 20279 C CA . VAL G 1 33 ? -104.08902 19.16512 -5.98731 1.000 178.46883 28 VAL G CA 1
ATOM 20280 C C . VAL G 1 33 ? -105.45848 19.39475 -5.37119 1.000 180.36968 28 VAL G C 1
ATOM 20281 O O . VAL G 1 33 ? -106.43371 18.73564 -5.75393 1.000 225.26216 28 VAL G O 1
ATOM 20294 N N . GLU G 1 34 ? -105.53386 20.32174 -4.41959 1.000 180.49902 29 GLU G N 1
ATOM 20295 C CA . GLU G 1 34 ? -106.79908 20.72580 -3.81697 1.000 182.28621 29 GLU G CA 1
ATOM 20296 C C . GLU G 1 34 ? -107.04908 22.19309 -4.13846 1.000 182.43640 29 GLU G C 1
ATOM 20297 O O . GLU G 1 34 ? -106.30815 23.06883 -3.68003 1.000 181.49468 29 GLU G O 1
ATOM 20309 N N . ARG G 1 35 ? -108.07757 22.46293 -4.93390 1.000 183.70874 30 ARG G N 1
ATOM 20310 C CA . ARG G 1 35 ? -108.48863 23.83573 -5.17852 1.000 184.17017 30 ARG G CA 1
ATOM 20311 C C . ARG G 1 35 ? -109.41510 24.27650 -4.05237 1.000 207.68356 30 ARG G C 1
ATOM 20312 O O . ARG G 1 35 ? -110.19974 23.47929 -3.52829 1.000 208.45546 30 ARG G O 1
ATOM 20333 N N . CYS G 1 36 ? -109.32129 25.54747 -3.67859 1.000 214.57949 31 CYS G N 1
ATOM 20334 C CA . CYS G 1 36 ? -110.20292 26.12593 -2.67490 1.000 218.64434 31 CYS G CA 1
ATOM 20335 C C . CYS G 1 36 ? -111.23593 27.00103 -3.37162 1.000 245.26499 31 CYS G C 1
ATOM 20336 O O . CYS G 1 36 ? -110.91427 27.72449 -4.31880 1.000 225.96114 31 CYS G O 1
ATOM 20344 N N . SER G 1 37 ? -112.47682 26.93137 -2.89750 1.000 248.70126 32 SER G N 1
ATOM 20345 C CA . SER G 1 37 ? -113.58881 27.69077 -3.46425 1.000 250.43084 32 SER G CA 1
ATOM 20346 C C . SER G 1 37 ? -113.98764 28.77409 -2.46606 1.000 247.13778 32 SER G C 1
ATOM 20347 O O . SER G 1 37 ? -114.98492 28.65726 -1.75202 1.000 244.90865 32 SER G O 1
ATOM 20355 N N . GLY G 1 38 ? -113.19083 29.84009 -2.42269 1.000 214.14014 33 GLY G N 1
ATOM 20356 C CA . GLY G 1 38 ? -113.45052 30.94550 -1.52226 1.000 201.65474 33 GLY G CA 1
ATOM 20357 C C . GLY G 1 38 ? -113.83232 32.21407 -2.25630 1.000 209.10989 33 GLY G C 1
ATOM 20358 O O . GLY G 1 38 ? -114.33425 33.16591 -1.65143 1.000 260.37897 33 GLY G O 1
ATOM 20362 N N . ALA G 1 39 ? -113.57124 32.23771 -3.56343 1.000 192.15797 34 ALA G N 1
ATOM 20363 C CA . ALA G 1 39 ? -113.91789 33.34382 -4.44878 1.000 192.70662 34 ALA G CA 1
ATOM 20364 C C . ALA G 1 39 ? -113.02547 34.56422 -4.25058 1.000 211.79416 34 ALA G C 1
ATOM 20365 O O . ALA G 1 39 ? -112.93641 35.41599 -5.14128 1.000 223.65288 34 ALA G O 1
ATOM 20372 N N . HIS G 1 40 ? -112.36156 34.66788 -3.09811 1.000 216.15560 35 HIS G N 1
ATOM 20373 C CA . HIS G 1 40 ? -111.43985 35.77500 -2.87161 1.000 194.34428 35 HIS G CA 1
ATOM 20374 C C . HIS G 1 40 ? -110.18407 35.64564 -3.72600 1.000 188.17832 35 HIS G C 1
ATOM 20375 O O . HIS G 1 40 ? -109.39763 36.59575 -3.79341 1.000 187.38912 35 HIS G O 1
ATOM 20389 N N . VAL G 1 41 ? -109.98372 34.48494 -4.35718 1.000 188.25507 36 VAL G N 1
ATOM 20390 C CA . VAL G 1 41 ? -108.80201 34.16521 -5.15039 1.000 186.45692 36 VAL G CA 1
ATOM 20391 C C . VAL G 1 41 ? -108.27552 35.40000 -5.86161 1.000 219.31248 36 VAL G C 1
ATOM 20392 O O . VAL G 1 41 ? -107.09632 35.74653 -5.73875 1.000 259.42094 36 VAL G O 1
ATOM 20405 N N . PHE G 1 42 ? -109.14568 36.07259 -6.60287 1.000 192.02910 37 PHE G N 1
ATOM 20406 C CA . PHE G 1 42 ? -108.72754 37.21486 -7.40265 1.000 199.41646 37 PHE G CA 1
ATOM 20407 C C . PHE G 1 42 ? -108.53264 38.48166 -6.57965 1.000 192.58856 37 PHE G C 1
ATOM 20408 O O . PHE G 1 42 ? -107.83813 39.39004 -7.03891 1.000 191.40746 37 PHE G O 1
ATOM 20425 N N . SER G 1 43 ? -109.15176 38.59271 -5.40783 1.000 227.80559 38 SER G N 1
ATOM 20426 C CA . SER G 1 43 ? -109.04272 39.82724 -4.64185 1.000 212.85110 38 SER G CA 1
ATOM 20427 C C . SER G 1 43 ? -107.59381 40.10821 -4.25301 1.000 186.21995 38 SER G C 1
ATOM 20428 O O . SER G 1 43 ? -106.92790 39.26240 -3.65154 1.000 185.13057 38 SER G O 1
ATOM 20436 N N . ARG G 1 44 ? -107.10277 41.30218 -4.59940 1.000 197.34663 39 ARG G N 1
ATOM 20437 C CA . ARG G 1 44 ? -105.77022 41.71664 -4.16979 1.000 194.51750 39 ARG G CA 1
ATOM 20438 C C . ARG G 1 44 ? -105.73305 41.86604 -2.65390 1.000 184.96498 39 ARG G C 1
ATOM 20439 O O . ARG G 1 44 ? -106.73154 42.20894 -2.01852 1.000 187.79530 39 ARG G O 1
ATOM 20460 N N . GLY G 1 45 ? -104.56793 41.60588 -2.08028 1.000 183.53445 40 GLY G N 1
ATOM 20461 C CA . GLY G 1 45 ? -104.36799 41.67312 -0.64872 1.000 183.68823 40 GLY G CA 1
ATOM 20462 C C . GLY G 1 45 ? -105.17610 40.66221 0.14383 1.000 202.60491 40 GLY G C 1
ATOM 20463 O O . GLY G 1 45 ? -105.22669 40.73578 1.37154 1.000 200.65724 40 GLY G O 1
ATOM 20467 N N . SER G 1 46 ? -105.81079 39.72013 -0.55009 1.000 227.38566 41 SER G N 1
ATOM 20468 C CA . SER G 1 46 ? -106.51352 38.60327 0.07380 1.000 243.83183 41 SER G CA 1
ATOM 20469 C C . SER G 1 46 ? -105.61415 37.37566 0.00228 1.000 199.64966 41 SER G C 1
ATOM 20470 O O . SER G 1 46 ? -104.91156 37.17254 -0.99349 1.000 189.85090 41 SER G O 1
ATOM 20478 N N . SER G 1 47 ? -105.62793 36.56450 1.05273 1.000 204.53383 42 SER G N 1
ATOM 20479 C CA . SER G 1 47 ? -104.79653 35.36805 1.10454 1.000 203.12299 42 SER G CA 1
ATOM 20480 C C . SER G 1 47 ? -105.66893 34.14972 0.82781 1.000 203.79590 42 SER G C 1
ATOM 20481 O O . SER G 1 47 ? -106.41797 33.69292 1.69545 1.000 221.49800 42 SER G O 1
ATOM 20489 N N . GLN G 1 48 ? -105.57573 33.63536 -0.39789 1.000 183.37581 43 GLN G N 1
ATOM 20490 C CA . GLN G 1 48 ? -106.26399 32.43779 -0.80471 1.000 182.83706 43 GLN G CA 1
ATOM 20491 C C . GLN G 1 48 ? -105.39412 31.83543 -1.90091 1.000 181.31026 43 GLN G C 1
ATOM 20492 O O . GLN G 1 48 ? -104.97808 32.56892 -2.81357 1.000 205.16392 43 GLN G O 1
ATOM 20506 N N . PRO G 1 49 ? -105.09599 30.54088 -1.84824 1.000 180.69914 44 PRO G N 1
ATOM 20507 C CA . PRO G 1 49 ? -104.31595 29.92503 -2.92300 1.000 179.35411 44 PRO G CA 1
ATOM 20508 C C . PRO G 1 49 ? -105.21327 29.45642 -4.05464 1.000 180.22455 44 PRO G C 1
ATOM 20509 O O . PRO G 1 49 ? -106.34772 29.01921 -3.85260 1.000 243.23282 44 PRO G O 1
ATOM 20520 N N . LEU G 1 50 ? -104.68222 29.56522 -5.27253 1.000 179.35005 45 LEU G N 1
ATOM 20521 C CA . LEU G 1 50 ? -105.34811 28.95581 -6.41731 1.000 179.98532 45 LEU G CA 1
ATOM 20522 C C . LEU G 1 50 ? -105.42925 27.44682 -6.23583 1.000 186.17050 45 LEU G C 1
ATOM 20523 O O . LEU G 1 50 ? -106.49426 26.84075 -6.40003 1.000 219.66765 45 LEU G O 1
ATOM 20539 N N . CYS G 1 51 ? -104.30542 26.82568 -5.88810 1.000 178.48642 46 CYS G N 1
ATOM 20540 C CA . CYS G 1 51 ? -104.25144 25.39680 -5.62776 1.000 178.38153 46 CYS G CA 1
ATOM 20541 C C . CYS G 1 51 ? -103.09708 25.13056 -4.67429 1.000 177.01831 46 CYS G C 1
ATOM 20542 O O . CYS G 1 51 ? -102.10465 25.86172 -4.66161 1.000 175.78049 46 CYS G O 1
ATOM 20550 N N . THR G 1 52 ? -103.23826 24.07939 -3.87285 1.000 177.32766 47 THR G N 1
ATOM 20551 C CA . THR G 1 52 ? -102.20122 23.64491 -2.94594 1.000 176.17809 47 THR G CA 1
ATOM 20552 C C . THR G 1 52 ? -101.80030 22.22527 -3.31354 1.000 175.62536 47 THR G C 1
ATOM 20553 O O . THR G 1 52 ? -102.65319 21.33256 -3.37128 1.000 183.90473 47 THR G O 1
ATOM 20564 N N . VAL G 1 53 ? -100.50981 22.01842 -3.56204 1.000 173.94476 48 VAL G N 1
ATOM 20565 C CA . VAL G 1 53 ? -99.99414 20.74084 -4.03519 1.000 173.28070 48 VAL G CA 1
ATOM 20566 C C . VAL G 1 53 ? -99.04657 20.17177 -2.99158 1.000 172.34989 48 VAL G C 1
ATOM 20567 O O . VAL G 1 53 ? -98.12146 20.85978 -2.54555 1.000 171.25562 48 VAL G O 1
ATOM 20580 N N . LYS G 1 54 ? -99.27779 18.92067 -2.60448 1.000 172.85413 49 LYS G N 1
ATOM 20581 C CA . LYS G 1 54 ? -98.32854 18.20809 -1.76366 1.000 171.96049 49 LYS G CA 1
ATOM 20582 C C . LYS G 1 54 ? -97.16127 17.74805 -2.62699 1.000 170.38156 49 LYS G C 1
ATOM 20583 O O . LYS G 1 54 ? -97.34393 17.36101 -3.78515 1.000 189.08010 49 LYS G O 1
ATOM 20602 N N . LEU G 1 55 ? -95.96054 17.78895 -2.06190 1.000 169.05159 50 LEU G N 1
ATOM 20603 C CA . LEU G 1 55 ? -94.74285 17.46263 -2.78895 1.000 167.47233 50 LEU G CA 1
ATOM 20604 C C . LEU G 1 55 ? -94.22594 16.11283 -2.31591 1.000 167.18027 50 LEU G C 1
ATOM 20605 O O . LEU G 1 55 ? -94.17267 15.84937 -1.10959 1.000 177.19137 50 LEU G O 1
ATOM 20621 N N . ARG G 1 56 ? -93.84696 15.26722 -3.26728 1.000 166.67217 51 ARG G N 1
ATOM 20622 C CA . ARG G 1 56 ? -93.41822 13.90544 -2.99542 1.000 166.51316 51 ARG G CA 1
ATOM 20623 C C . ARG G 1 56 ? -91.92692 13.78111 -3.26541 1.000 164.73939 51 ARG G C 1
ATOM 20624 O O . ARG G 1 56 ? -91.40682 14.36059 -4.22364 1.000 163.82004 51 ARG G O 1
ATOM 20645 N N . HIS G 1 57 ? -91.24727 13.02088 -2.41342 1.000 183.82278 52 HIS G N 1
ATOM 20646 C CA . HIS G 1 57 ? -89.80885 12.84039 -2.54632 1.000 162.70605 52 HIS G CA 1
ATOM 20647 C C . HIS G 1 57 ? -89.48050 12.26084 -3.91543 1.000 162.17836 52 HIS G C 1
ATOM 20648 O O . HIS G 1 57 ? -90.11312 11.30119 -4.36595 1.000 186.19120 52 HIS G O 1
ATOM 20662 N N . GLY G 1 58 ? -88.48405 12.84757 -4.57827 1.000 160.79664 53 GLY G N 1
ATOM 20663 C CA . GLY G 1 58 ? -88.00921 12.35472 -5.84819 1.000 160.17470 53 GLY G CA 1
ATOM 20664 C C . GLY G 1 58 ? -88.68966 12.94791 -7.06231 1.000 160.61967 53 GLY G C 1
ATOM 20665 O O . GLY G 1 58 ? -88.08927 12.96368 -8.14503 1.000 161.13542 53 GLY G O 1
ATOM 20669 N N . GLN G 1 59 ? -89.91824 13.43330 -6.91980 1.000 161.90245 54 GLN G N 1
ATOM 20670 C CA . GLN G 1 59 ? -90.67442 13.92362 -8.06115 1.000 162.53085 54 GLN G CA 1
ATOM 20671 C C . GLN G 1 59 ? -90.11317 15.24111 -8.58697 1.000 161.59149 54 GLN G C 1
ATOM 20672 O O . GLN G 1 59 ? -89.55155 16.04990 -7.84440 1.000 160.89717 54 GLN G O 1
ATOM 20686 N N . ILE G 1 60 ? -90.27394 15.44496 -9.89694 1.000 161.65684 55 ILE G N 1
ATOM 20687 C CA . ILE G 1 60 ? -89.84916 16.65972 -10.58567 1.000 160.96792 55 ILE G CA 1
ATOM 20688 C C . ILE G 1 60 ? -91.07406 17.52079 -10.85914 1.000 164.45009 55 ILE G C 1
ATOM 20689 O O . ILE G 1 60 ? -92.11882 17.01301 -11.28663 1.000 214.52255 55 ILE G O 1
ATOM 20705 N N . TYR G 1 61 ? -90.95305 18.82618 -10.61507 1.000 161.96617 56 TYR G N 1
ATOM 20706 C CA . TYR G 1 61 ? -92.06188 19.76308 -10.78328 1.000 163.14857 56 TYR G CA 1
ATOM 20707 C C . TYR G 1 61 ? -91.62673 20.88937 -11.71341 1.000 162.59683 56 TYR G C 1
ATOM 20708 O O . TYR G 1 61 ? -90.75769 21.69090 -11.35686 1.000 166.16473 56 TYR G O 1
ATOM 20726 N N . HIS G 1 62 ? -92.23257 20.95090 -12.90082 1.000 163.30557 57 HIS G N 1
ATOM 20727 C CA . HIS G 1 62 ? -91.88663 21.94118 -13.92227 1.000 162.94741 57 HIS G CA 1
ATOM 20728 C C . HIS G 1 62 ? -92.47398 23.28926 -13.52140 1.000 163.60682 57 HIS G C 1
ATOM 20729 O O . HIS G 1 62 ? -93.56882 23.66638 -13.94454 1.000 185.37402 57 HIS G O 1
ATOM 20743 N N . LEU G 1 63 ? -91.73680 24.03416 -12.70071 1.000 162.77807 58 LEU G N 1
ATOM 20744 C CA . LEU G 1 63 ? -92.26911 25.28271 -12.16870 1.000 163.44832 58 LEU G CA 1
ATOM 20745 C C . LEU G 1 63 ? -92.33892 26.36574 -13.24311 1.000 163.66947 58 LEU G C 1
ATOM 20746 O O . LEU G 1 63 ? -93.39039 26.98386 -13.43872 1.000 179.61034 58 LEU G O 1
ATOM 20762 N N . GLU G 1 64 ? -91.23117 26.61883 -13.94741 1.000 162.51692 59 GLU G N 1
ATOM 20763 C CA . GLU G 1 64 ? -91.18312 27.77220 -14.84420 1.000 162.69772 59 GLU G CA 1
ATOM 20764 C C . GLU G 1 64 ? -92.16827 27.63450 -16.00008 1.000 163.87320 59 GLU G C 1
ATOM 20765 O O . GLU G 1 64 ? -92.81478 28.61313 -16.39428 1.000 164.79896 59 GLU G O 1
ATOM 20777 N N . PHE G 1 65 ? -92.25929 26.44231 -16.59083 1.000 163.88702 60 PHE G N 1
ATOM 20778 C CA . PHE G 1 65 ? -93.19713 26.23099 -17.68986 1.000 165.08078 60 PHE G CA 1
ATOM 20779 C C . PHE G 1 65 ? -94.62118 26.53920 -17.24293 1.000 166.67377 60 PHE G C 1
ATOM 20780 O O . PHE G 1 65 ? -95.35882 27.26881 -17.92048 1.000 188.32834 60 PHE G O 1
ATOM 20797 N N . VAL G 1 66 ? -95.01889 25.99393 -16.09093 1.000 166.92067 61 VAL G N 1
ATOM 20798 C CA . VAL G 1 66 ? -96.34605 26.26333 -15.55128 1.000 168.44038 61 VAL G CA 1
ATOM 20799 C C . VAL G 1 66 ? -96.53354 27.75538 -15.32505 1.000 168.80487 61 VAL G C 1
ATOM 20800 O O . VAL G 1 66 ? -97.58197 28.32060 -15.65494 1.000 174.15486 61 VAL G O 1
ATOM 20813 N N . TYR G 1 67 ? -95.52527 28.41590 -14.75409 1.000 167.66616 62 TYR G N 1
ATOM 20814 C CA . TYR G 1 67 ? -95.65613 29.83307 -14.43666 1.000 168.03879 62 TYR G CA 1
ATOM 20815 C C . TYR G 1 67 ? -95.89338 30.64487 -15.70247 1.000 168.60133 62 TYR G C 1
ATOM 20816 O O . TYR G 1 67 ? -96.76640 31.51899 -15.74314 1.000 170.01193 62 TYR G O 1
ATOM 20834 N N . LYS G 1 68 ? -95.10617 30.37969 -16.74597 1.000 167.77302 63 LYS G N 1
ATOM 20835 C CA . LYS G 1 68 ? -95.23469 31.15710 -17.97312 1.000 168.28448 63 LYS G CA 1
ATOM 20836 C C . LYS G 1 68 ? -96.55902 30.86878 -18.67250 1.000 169.87854 63 LYS G C 1
ATOM 20837 O O . LYS G 1 68 ? -97.17983 31.78133 -19.22912 1.000 198.06937 63 LYS G O 1
ATOM 20856 N N . PHE G 1 69 ? -97.02660 29.61635 -18.63930 1.000 170.17333 64 PHE G N 1
ATOM 20857 C CA . PHE G 1 69 ? -98.34155 29.32691 -19.20778 1.000 171.81039 64 PHE G CA 1
ATOM 20858 C C . PHE G 1 69 ? -99.43692 30.06372 -18.44122 1.000 173.11405 64 PHE G C 1
ATOM 20859 O O . PHE G 1 69 ? -100.38141 30.59803 -19.04061 1.000 206.85666 64 PHE G O 1
ATOM 20876 N N . LEU G 1 70 ? -99.33407 30.08630 -17.10923 1.000 172.76096 65 LEU G N 1
ATOM 20877 C CA . LEU G 1 70 ? -100.30881 30.80507 -16.29806 1.000 173.97083 65 LEU G CA 1
ATOM 20878 C C . LEU G 1 70 ? -100.30487 32.29118 -16.62918 1.000 177.05007 65 LEU G C 1
ATOM 20879 O O . LEU G 1 70 ? -101.36746 32.91371 -16.74843 1.000 185.42908 65 LEU G O 1
ATOM 20895 N N . ALA G 1 71 ? -99.11561 32.87569 -16.78294 1.000 173.06186 66 ALA G N 1
ATOM 20896 C CA . ALA G 1 71 ? -99.02520 34.28560 -17.14476 1.000 173.40168 66 ALA G CA 1
ATOM 20897 C C . ALA G 1 71 ? -99.63332 34.53600 -18.51799 1.000 174.44333 66 ALA G C 1
ATOM 20898 O O . ALA G 1 71 ? -100.29762 35.55620 -18.73627 1.000 209.77093 66 ALA G O 1
ATOM 20905 N N . PHE G 1 72 ? -99.41140 33.61639 -19.45964 1.000 174.10326 67 PHE G N 1
ATOM 20906 C CA . PHE G 1 72 ? -100.01115 33.75008 -20.78265 1.000 175.17750 67 PHE G CA 1
ATOM 20907 C C . PHE G 1 72 ? -101.53015 33.77294 -20.68633 1.000 177.02555 67 PHE G C 1
ATOM 20908 O O . PHE G 1 72 ? -102.18744 34.65986 -21.24568 1.000 215.76791 67 PHE G O 1
ATOM 20925 N N . LYS G 1 73 ? -102.10864 32.80223 -19.97527 1.000 177.32621 68 LYS G N 1
ATOM 20926 C CA . LYS G 1 73 ? -103.56236 32.77665 -19.84264 1.000 179.13213 68 LYS G CA 1
ATOM 20927 C C . LYS G 1 73 ? -104.07828 34.03293 -19.14767 1.000 179.94828 68 LYS G C 1
ATOM 20928 O O . LYS G 1 73 ? -105.11776 34.58099 -19.53413 1.000 230.92768 68 LYS G O 1
ATOM 20947 N N . LEU G 1 74 ? -103.36912 34.50587 -18.11923 1.000 178.96657 69 LEU G N 1
ATOM 20948 C CA . LEU G 1 74 ? -103.82430 35.69227 -17.40204 1.000 179.76640 69 LEU G CA 1
ATOM 20949 C C . LEU G 1 74 ? -103.81201 36.91699 -18.30958 1.000 180.31751 69 LEU G C 1
ATOM 20950 O O . LEU G 1 74 ? -104.77460 37.69244 -18.33674 1.000 184.03619 69 LEU G O 1
ATOM 20966 N N . LYS G 1 75 ? -102.72888 37.11040 -19.06621 1.000 179.18302 70 LYS G N 1
ATOM 20967 C CA . LYS G 1 75 ? -102.67926 38.25606 -19.96811 1.000 179.74867 70 LYS G CA 1
ATOM 20968 C C . LYS G 1 75 ? -103.70244 38.13120 -21.08982 1.000 183.58405 70 LYS G C 1
ATOM 20969 O O . LYS G 1 75 ? -104.19419 39.14988 -21.58954 1.000 189.50673 70 LYS G O 1
ATOM 20988 N N . ASN G 1 76 ? -104.03851 36.90533 -21.50368 1.000 181.35123 71 ASN G N 1
ATOM 20989 C CA . ASN G 1 76 ? -105.11938 36.75689 -22.47265 1.000 182.96623 71 ASN G CA 1
ATOM 20990 C C . ASN G 1 76 ? -106.44160 37.23552 -21.88868 1.000 184.67117 71 ASN G C 1
ATOM 20991 O O . ASN G 1 76 ? -107.27942 37.77926 -22.61583 1.000 186.17970 71 ASN G O 1
ATOM 21002 N N . CYS G 1 77 ? -106.64754 37.04718 -20.58517 1.000 184.52023 72 CYS G N 1
ATOM 21003 C CA . CYS G 1 77 ? -107.82708 37.56053 -19.90476 1.000 186.08088 72 CYS G CA 1
ATOM 21004 C C . CYS G 1 77 ? -107.55723 38.90941 -19.24648 1.000 186.05826 72 CYS G C 1
ATOM 21005 O O . CYS G 1 77 ? -108.38391 39.38794 -18.46386 1.000 187.16751 72 CYS G O 1
ATOM 21013 N N . ASN G 1 78 ? -106.41461 39.52443 -19.55202 1.000 184.87782 73 ASN G N 1
ATOM 21014 C CA . ASN G 1 78 ? -106.08657 40.87812 -19.11111 1.000 184.92981 73 ASN G CA 1
ATOM 21015 C C . ASN G 1 78 ? -106.24720 41.06222 -17.60324 1.000 184.92090 73 ASN G C 1
ATOM 21016 O O . ASN G 1 78 ? -106.62926 42.13613 -17.13909 1.000 201.85376 73 ASN G O 1
ATOM 21027 N N . TYR G 1 79 ? -105.95416 40.02558 -16.81452 1.000 183.96585 74 TYR G N 1
ATOM 21028 C CA . TYR G 1 79 ? -105.94653 40.28642 -15.37528 1.000 183.87014 74 TYR G CA 1
ATOM 21029 C C . TYR G 1 79 ? -104.57113 40.81851 -14.97994 1.000 182.32492 74 TYR G C 1
ATOM 21030 O O . TYR G 1 79 ? -103.55868 40.18312 -15.29638 1.000 180.82091 74 TYR G O 1
ATOM 21048 N N . PRO G 1 80 ? -104.48311 41.96374 -14.29792 1.000 182.68374 75 PRO G N 1
ATOM 21049 C CA . PRO G 1 80 ? -103.16399 42.59733 -14.11466 1.000 181.36434 75 PRO G CA 1
ATOM 21050 C C . PRO G 1 80 ? -102.12722 41.82326 -13.31352 1.000 196.24358 75 PRO G C 1
ATOM 21051 O O . PRO G 1 80 ? -100.96179 41.78829 -13.73267 1.000 178.29750 75 PRO G O 1
ATOM 21062 N N . SER G 1 81 ? -102.48850 41.20624 -12.19089 1.000 211.12577 76 SER G N 1
ATOM 21063 C CA . SER G 1 81 ? -101.46919 40.70672 -11.27496 1.000 209.70987 76 SER G CA 1
ATOM 21064 C C . SER G 1 81 ? -100.59675 39.64152 -11.92797 1.000 176.78674 76 SER G C 1
ATOM 21065 O O . SER G 1 81 ? -101.00116 38.96188 -12.87584 1.000 177.00536 76 SER G O 1
ATOM 21073 N N . SER G 1 82 ? -99.37586 39.50687 -11.40433 1.000 175.29243 77 SER G N 1
ATOM 21074 C CA . SER G 1 82 ? -98.42145 38.48392 -11.80517 1.000 173.75270 77 SER G CA 1
ATOM 21075 C C . SER G 1 82 ? -98.36604 37.39947 -10.73988 1.000 177.48143 77 SER G C 1
ATOM 21076 O O . SER G 1 82 ? -98.47158 37.70035 -9.54524 1.000 179.91731 77 SER G O 1
ATOM 21084 N N . PRO G 1 83 ? -98.20525 36.13405 -11.10351 1.000 172.59135 78 PRO G N 1
ATOM 21085 C CA . PRO G 1 83 ? -98.32087 35.05754 -10.10869 1.000 172.37782 78 PRO G CA 1
ATOM 21086 C C . PRO G 1 83 ? -97.15788 35.07619 -9.11944 1.000 171.08820 78 PRO G C 1
ATOM 21087 O O . PRO G 1 83 ? -96.19037 35.82841 -9.22820 1.000 170.24620 78 PRO G O 1
ATOM 21098 N N . VAL G 1 84 ? -97.28666 34.19902 -8.12327 1.000 171.02721 79 VAL G N 1
ATOM 21099 C CA . VAL G 1 84 ? -96.30502 33.99881 -7.05825 1.000 169.95442 79 VAL G CA 1
ATOM 21100 C C . VAL G 1 84 ? -96.44108 32.56167 -6.57841 1.000 175.99890 79 VAL G C 1
ATOM 21101 O O . VAL G 1 84 ? -97.55200 32.08929 -6.30635 1.000 224.27334 79 VAL G O 1
ATOM 21114 N N . PHE G 1 85 ? -95.31533 31.85683 -6.49928 1.000 168.30589 80 PHE G N 1
ATOM 21115 C CA . PHE G 1 85 ? -95.27824 30.49789 -5.98331 1.000 168.01483 80 PHE G CA 1
ATOM 21116 C C . PHE G 1 85 ? -94.64835 30.53000 -4.59884 1.000 167.54001 80 PHE G C 1
ATOM 21117 O O . PHE G 1 85 ? -93.63757 31.20607 -4.38876 1.000 166.61908 80 PHE G O 1
ATOM 21134 N N . VAL G 1 86 ? -95.23992 29.80365 -3.65700 1.000 168.23385 81 VAL G N 1
ATOM 21135 C CA . VAL G 1 86 ? -94.75634 29.75642 -2.28470 1.000 167.98825 81 VAL G CA 1
ATOM 21136 C C . VAL G 1 86 ? -94.66565 28.29427 -1.88129 1.000 168.80435 81 VAL G C 1
ATOM 21137 O O . VAL G 1 86 ? -95.69295 27.63430 -1.69059 1.000 190.30698 81 VAL G O 1
ATOM 21150 N N . ILE G 1 87 ? -93.44598 27.78098 -1.77638 1.000 177.07305 82 ILE G N 1
ATOM 21151 C CA . ILE G 1 87 ? -93.20005 26.43174 -1.27953 1.000 165.98446 82 ILE G CA 1
ATOM 21152 C C . ILE G 1 87 ? -92.83342 26.55026 0.19001 1.000 166.02046 82 ILE G C 1
ATOM 21153 O O . ILE G 1 87 ? -91.86516 27.23081 0.53521 1.000 165.16677 82 ILE G O 1
ATOM 21169 N N . SER G 1 88 ? -93.57909 25.87858 1.06073 1.000 167.04994 83 SER G N 1
ATOM 21170 C CA . SER G 1 88 ? -93.37672 26.04964 2.49056 1.000 167.34433 83 SER G CA 1
ATOM 21171 C C . SER G 1 88 ? -93.37332 24.69902 3.18401 1.000 167.48372 83 SER G C 1
ATOM 21172 O O . SER G 1 88 ? -94.04392 23.75674 2.75278 1.000 168.01995 83 SER G O 1
ATOM 21180 N N . ASN G 1 89 ? -92.61481 24.62107 4.27735 1.000 167.07907 84 ASN G N 1
ATOM 21181 C CA . ASN G 1 89 ? -92.53996 23.41273 5.09340 1.000 167.27881 84 ASN G CA 1
ATOM 21182 C C . ASN G 1 89 ? -93.22092 23.66907 6.43253 1.000 168.65486 84 ASN G C 1
ATOM 21183 O O . ASN G 1 89 ? -92.73447 24.47036 7.23873 1.000 168.55284 84 ASN G O 1
ATOM 21194 N N . ASN G 1 90 ? -94.34422 22.99048 6.66880 1.000 170.00776 85 ASN G N 1
ATOM 21195 C CA . ASN G 1 90 ? -95.04821 23.10728 7.93976 1.000 171.44005 85 ASN G CA 1
ATOM 21196 C C . ASN G 1 90 ? -94.47897 22.18168 9.00465 1.000 175.13903 85 ASN G C 1
ATOM 21197 O O . ASN G 1 90 ? -94.98915 22.16934 10.13030 1.000 192.24850 85 ASN G O 1
ATOM 21208 N N . GLY G 1 91 ? -93.44129 21.41571 8.67791 1.000 176.82673 86 GLY G N 1
ATOM 21209 C CA . GLY G 1 91 ? -92.91531 20.42025 9.59484 1.000 169.94371 86 GLY G CA 1
ATOM 21210 C C . GLY G 1 91 ? -93.39201 19.01873 9.27785 1.000 170.39607 86 GLY G C 1
ATOM 21211 O O . GLY G 1 91 ? -92.63263 18.05962 9.41683 1.000 169.70570 86 GLY G O 1
ATOM 21215 N N . LEU G 1 92 ? -94.64813 18.88507 8.84851 1.000 171.61617 87 LEU G N 1
ATOM 21216 C CA . LEU G 1 92 ? -95.19126 17.57481 8.50874 1.000 172.22042 87 LEU G CA 1
ATOM 21217 C C . LEU G 1 92 ? -95.02322 17.24232 7.03167 1.000 171.32401 87 LEU G C 1
ATOM 21218 O O . LEU G 1 92 ? -94.66612 16.11012 6.69074 1.000 170.91884 87 LEU G O 1
ATOM 21234 N N . ALA G 1 93 ? -95.26806 18.20558 6.14775 1.000 171.06789 88 ALA G N 1
ATOM 21235 C CA . ALA G 1 93 ? -95.10988 17.99655 4.71805 1.000 170.27415 88 ALA G CA 1
ATOM 21236 C C . ALA G 1 93 ? -94.84783 19.34118 4.05964 1.000 169.55336 88 ALA G C 1
ATOM 21237 O O . ALA G 1 93 ? -95.18045 20.39611 4.60506 1.000 170.09177 88 ALA G O 1
ATOM 21244 N N . THR G 1 94 ? -94.24236 19.29458 2.87708 1.000 168.39016 89 THR G N 1
ATOM 21245 C CA . THR G 1 94 ? -93.93663 20.49062 2.10331 1.000 167.67439 89 THR G CA 1
ATOM 21246 C C . THR G 1 94 ? -95.04263 20.71952 1.08309 1.000 168.59300 89 THR G C 1
ATOM 21247 O O . THR G 1 94 ? -95.42269 19.79598 0.35582 1.000 168.86516 89 THR G O 1
ATOM 21258 N N . THR G 1 95 ? -95.54947 21.95005 1.02804 1.000 169.12570 90 THR G N 1
ATOM 21259 C CA . THR G 1 95 ? -96.69260 22.28590 0.19076 1.000 170.20373 90 THR G CA 1
ATOM 21260 C C . THR G 1 95 ? -96.35685 23.46306 -0.71185 1.000 169.54604 90 THR G C 1
ATOM 21261 O O . THR G 1 95 ? -95.72868 24.43477 -0.27915 1.000 183.03021 90 THR G O 1
ATOM 21272 N N . LEU G 1 96 ? -96.77984 23.36090 -1.96964 1.000 169.71367 91 LEU G N 1
ATOM 21273 C CA . LEU G 1 96 ? -96.64301 24.42866 -2.95027 1.000 169.35345 91 LEU G CA 1
ATOM 21274 C C . LEU G 1 96 ? -97.98661 25.12006 -3.13735 1.000 170.94637 91 LEU G C 1
ATOM 21275 O O . LEU G 1 96 ? -98.95814 24.48490 -3.56100 1.000 201.26038 91 LEU G O 1
ATOM 21291 N N . ARG G 1 97 ? -98.04530 26.40496 -2.79732 1.000 171.18471 92 ARG G N 1
ATOM 21292 C CA . ARG G 1 97 ? -99.23669 27.22233 -2.96292 1.000 172.66102 92 ARG G CA 1
ATOM 21293 C C . ARG G 1 97 ? -99.00894 28.23268 -4.07941 1.000 172.28234 92 ARG G C 1
ATOM 21294 O O . ARG G 1 97 ? -97.94184 28.85027 -4.16576 1.000 178.89237 92 ARG G O 1
ATOM 21315 N N . CYS G 1 98 ? -100.01078 28.39207 -4.93761 1.000 173.36633 93 CYS G N 1
ATOM 21316 C CA . CYS G 1 98 ? -99.93337 29.28554 -6.08857 1.000 173.23154 93 CYS G CA 1
ATOM 21317 C C . CYS G 1 98 ? -100.86351 30.46363 -5.82907 1.000 174.60601 93 CYS G C 1
ATOM 21318 O O . CYS G 1 98 ? -102.07790 30.35753 -6.01897 1.000 176.06189 93 CYS G O 1
ATOM 21326 N N . PHE G 1 99 ? -100.29709 31.58484 -5.39611 1.000 174.20821 94 PHE G N 1
ATOM 21327 C CA . PHE G 1 99 ? -101.06446 32.80110 -5.17143 1.000 175.45951 94 PHE G CA 1
ATOM 21328 C C . PHE G 1 99 ? -100.93936 33.68820 -6.40266 1.000 175.36644 94 PHE G C 1
ATOM 21329 O O . PHE G 1 99 ? -99.82773 34.00475 -6.83150 1.000 174.06970 94 PHE G O 1
ATOM 21346 N N . LEU G 1 100 ? -102.08531 34.10676 -6.94898 1.000 176.81594 95 LEU G N 1
ATOM 21347 C CA . LEU G 1 100 ? -102.09382 34.93999 -8.14611 1.000 176.95711 95 LEU G CA 1
ATOM 21348 C C . LEU G 1 100 ? -101.61490 36.35254 -7.86808 1.000 176.85363 95 LEU G C 1
ATOM 21349 O O . LEU G 1 100 ? -101.04902 37.00808 -8.75093 1.000 176.33831 95 LEU G O 1
ATOM 21365 N N . HIS G 1 101 ? -101.82893 36.82922 -6.65113 1.000 177.40425 96 HIS G N 1
ATOM 21366 C CA . HIS G 1 101 ? -101.47618 38.17722 -6.24115 1.000 177.53816 96 HIS G CA 1
ATOM 21367 C C . HIS G 1 101 ? -100.54031 38.01969 -5.06004 1.000 176.53776 96 HIS G C 1
ATOM 21368 O O . HIS G 1 101 ? -100.89484 37.36694 -4.07343 1.000 176.87758 96 HIS G O 1
ATOM 21382 N N . GLU G 1 102 ? -99.34620 38.58434 -5.16662 1.000 175.35714 97 GLU G N 1
ATOM 21383 C CA . GLU G 1 102 ? -98.38056 38.40414 -4.10232 1.000 174.36238 97 GLU G CA 1
ATOM 21384 C C . GLU G 1 102 ? -99.00823 38.79950 -2.77059 1.000 175.52387 97 GLU G C 1
ATOM 21385 O O . GLU G 1 102 ? -99.46766 39.94051 -2.62823 1.000 176.58626 97 GLU G O 1
ATOM 21397 N N . PRO G 1 103 ? -99.06914 37.90307 -1.79349 1.000 175.45521 98 PRO G N 1
ATOM 21398 C CA . PRO G 1 103 ? -99.57562 38.30049 -0.47707 1.000 176.55323 98 PRO G CA 1
ATOM 21399 C C . PRO G 1 103 ? -98.55252 39.19462 0.20060 1.000 175.96572 98 PRO G C 1
ATOM 21400 O O . PRO G 1 103 ? -97.36163 39.15656 -0.11104 1.000 199.43701 98 PRO G O 1
ATOM 21411 N N . SER G 1 104 ? -99.01928 39.97480 1.16136 1.000 186.76520 99 SER G N 1
ATOM 21412 C CA . SER G 1 104 ? -98.12803 40.85919 1.89217 1.000 222.07844 99 SER G CA 1
ATOM 21413 C C . SER G 1 104 ? -97.66473 40.16387 3.16939 1.000 232.11589 99 SER G C 1
ATOM 21414 O O . SER G 1 104 ? -98.25688 39.18182 3.61881 1.000 227.69357 99 SER G O 1
ATOM 21422 N N . GLY G 1 105 ? -96.56561 40.66695 3.73335 1.000 211.92461 100 GLY G N 1
ATOM 21423 C CA . GLY G 1 105 ? -96.03834 40.16444 4.98065 1.000 211.63284 100 GLY G CA 1
ATOM 21424 C C . GLY G 1 105 ? -95.09359 38.99141 4.85194 1.000 210.23354 100 GLY G C 1
ATOM 21425 O O . GLY G 1 105 ? -94.24770 38.79687 5.73699 1.000 219.99318 100 GLY G O 1
ATOM 21429 N N . LEU G 1 106 ? -95.16712 38.23936 3.75646 1.000 222.98451 101 LEU G N 1
ATOM 21430 C CA . LEU G 1 106 ? -94.32875 37.06247 3.58243 1.000 221.52514 101 LEU G CA 1
ATOM 21431 C C . LEU G 1 106 ? -93.03783 37.37389 2.84659 1.000 220.00643 101 LEU G C 1
ATOM 21432 O O . LEU G 1 106 ? -92.03358 36.68709 3.06875 1.000 218.76892 101 LEU G O 1
ATOM 21448 N N . ARG G 1 107 ? -93.02407 38.38523 1.97439 1.000 211.79359 102 ARG G N 1
ATOM 21449 C CA . ARG G 1 107 ? -91.73954 38.83001 1.44730 1.000 205.93966 102 ARG G CA 1
ATOM 21450 C C . ARG G 1 107 ? -90.87382 39.33249 2.59344 1.000 209.13766 102 ARG G C 1
ATOM 21451 O O . ARG G 1 107 ? -89.64770 39.18273 2.56758 1.000 167.40106 102 ARG G O 1
ATOM 21472 N N . SER G 1 108 ? -91.50476 39.92918 3.60477 1.000 222.83473 103 SER G N 1
ATOM 21473 C CA . SER G 1 108 ? -90.85060 40.29642 4.84813 1.000 211.26668 103 SER G CA 1
ATOM 21474 C C . SER G 1 108 ? -90.65711 39.03416 5.69075 1.000 210.45697 103 SER G C 1
ATOM 21475 O O . SER G 1 108 ? -91.00951 37.92294 5.28319 1.000 193.25782 103 SER G O 1
ATOM 21483 N N . GLY G 1 109 ? -90.12063 39.20384 6.89595 1.000 226.02644 104 GLY G N 1
ATOM 21484 C CA . GLY G 1 109 ? -89.80666 38.06438 7.73726 1.000 210.51960 104 GLY G CA 1
ATOM 21485 C C . GLY G 1 109 ? -90.81830 37.76132 8.82425 1.000 211.95507 104 GLY G C 1
ATOM 21486 O O . GLY G 1 109 ? -90.44110 37.28142 9.89769 1.000 211.97068 104 GLY G O 1
ATOM 21490 N N . GLN G 1 110 ? -92.10299 38.01288 8.56418 1.000 177.74363 105 GLN G N 1
ATOM 21491 C CA . GLN G 1 110 ? -93.12801 37.71257 9.56541 1.000 192.97455 105 GLN G CA 1
ATOM 21492 C C . GLN G 1 110 ? -93.45141 36.21927 9.59091 1.000 210.30756 105 GLN G C 1
ATOM 21493 O O . GLN G 1 110 ? -93.16432 35.52720 10.57235 1.000 230.16329 105 GLN G O 1
ATOM 21507 N N . SER G 1 111 ? -94.05523 35.70735 8.51173 1.000 185.20251 106 SER G N 1
ATOM 21508 C CA . SER G 1 111 ? -94.33631 34.27715 8.42335 1.000 179.00765 106 SER G CA 1
ATOM 21509 C C . SER G 1 111 ? -93.09427 33.44296 8.70995 1.000 215.98022 106 SER G C 1
ATOM 21510 O O . SER G 1 111 ? -93.20246 32.31735 9.21231 1.000 227.99382 106 SER G O 1
ATOM 21518 N N . GLY G 1 112 ? -91.91187 33.97391 8.40319 1.000 187.43574 107 GLY G N 1
ATOM 21519 C CA . GLY G 1 112 ? -90.67981 33.25101 8.59245 1.000 168.79196 107 GLY G CA 1
ATOM 21520 C C . GLY G 1 112 ? -89.72023 33.42843 7.43559 1.000 167.27934 107 GLY G C 1
ATOM 21521 O O . GLY G 1 112 ? -90.04376 34.04812 6.41798 1.000 167.30962 107 GLY G O 1
ATOM 21525 N N . PRO G 1 113 ? -88.50485 32.90679 7.58876 1.000 165.98433 108 PRO G N 1
ATOM 21526 C CA . PRO G 1 113 ? -87.46487 33.12287 6.57230 1.000 164.53535 108 PRO G CA 1
ATOM 21527 C C . PRO G 1 113 ? -87.98279 32.87831 5.16267 1.000 164.29492 108 PRO G C 1
ATOM 21528 O O . PRO G 1 113 ? -88.55979 31.82905 4.86786 1.000 164.40724 108 PRO G O 1
ATOM 21539 N N . CYS G 1 114 ? -87.78313 33.86270 4.29097 1.000 164.05110 109 CYS G N 1
ATOM 21540 C CA . CYS G 1 114 ? -88.18758 33.77457 2.88987 1.000 163.84044 109 CYS G CA 1
ATOM 21541 C C . CYS G 1 114 ? -86.94931 33.57145 2.02036 1.000 162.24103 109 CYS G C 1
ATOM 21542 O O . CYS G 1 114 ? -86.48286 34.47881 1.32869 1.000 161.87550 109 CYS G O 1
ATOM 21550 N N . LEU G 1 115 ? -86.41384 32.35461 2.06780 1.000 174.99279 110 LEU G N 1
ATOM 21551 C CA . LEU G 1 115 ? -85.22991 32.01967 1.28956 1.000 159.83293 110 LEU G CA 1
ATOM 21552 C C . LEU G 1 115 ? -85.45804 32.21658 -0.20478 1.000 159.61368 110 LEU G C 1
ATOM 21553 O O . LEU G 1 115 ? -86.51821 31.89070 -0.74325 1.000 160.35995 110 LEU G O 1
ATOM 21569 N N . GLY G 1 116 ? -84.43709 32.76398 -0.87028 1.000 158.63749 111 GLY G N 1
ATOM 21570 C CA . GLY G 1 116 ? -84.46328 32.97860 -2.29984 1.000 158.33845 111 GLY G CA 1
ATOM 21571 C C . GLY G 1 116 ? -84.01588 31.75085 -3.07520 1.000 157.32934 111 GLY G C 1
ATOM 21572 O O . GLY G 1 116 ? -83.76440 30.68273 -2.52315 1.000 156.91379 111 GLY G O 1
ATOM 21576 N N . LEU G 1 117 ? -83.91720 31.92330 -4.39103 1.000 182.13443 112 LEU G N 1
ATOM 21577 C CA . LEU G 1 117 ? -83.51272 30.83070 -5.25993 1.000 156.12947 112 LEU G CA 1
ATOM 21578 C C . LEU G 1 117 ? -82.01103 30.58105 -5.16918 1.000 154.70313 112 LEU G C 1
ATOM 21579 O O . LEU G 1 117 ? -81.20832 31.50321 -4.99901 1.000 154.30084 112 LEU G O 1
ATOM 21595 N N . SER G 1 118 ? -81.64272 29.31007 -5.28358 1.000 154.00303 113 SER G N 1
ATOM 21596 C CA . SER G 1 118 ? -80.25360 28.87311 -5.34953 1.000 152.64296 113 SER G CA 1
ATOM 21597 C C . SER G 1 118 ? -80.27654 27.41205 -5.78007 1.000 152.24845 113 SER G C 1
ATOM 21598 O O . SER G 1 118 ? -81.32729 26.76499 -5.77879 1.000 156.46990 113 SER G O 1
ATOM 21606 N N . THR G 1 119 ? -79.10392 26.89658 -6.15155 1.000 151.04750 114 THR G N 1
ATOM 21607 C CA . THR G 1 119 ? -79.03156 25.52868 -6.65485 1.000 150.65302 114 THR G CA 1
ATOM 21608 C C . THR G 1 119 ? -79.67937 24.54611 -5.68305 1.000 151.23566 114 THR G C 1
ATOM 21609 O O . THR G 1 119 ? -80.49134 23.70638 -6.08377 1.000 178.30173 114 THR G O 1
ATOM 21620 N N . ASP G 1 120 ? -79.34516 24.64503 -4.39700 1.000 151.19785 115 ASP G N 1
ATOM 21621 C CA . ASP G 1 120 ? -79.90030 23.77743 -3.36136 1.000 151.81160 115 ASP G CA 1
ATOM 21622 C C . ASP G 1 120 ? -80.34087 24.63906 -2.18681 1.000 152.60852 115 ASP G C 1
ATOM 21623 O O . ASP G 1 120 ? -79.56932 25.47732 -1.70774 1.000 152.17777 115 ASP G O 1
ATOM 21632 N N . VAL G 1 121 ? -81.57500 24.43475 -1.72673 1.000 153.82902 116 VAL G N 1
ATOM 21633 C CA . VAL G 1 121 ? -82.15776 25.23654 -0.65728 1.000 154.78297 116 VAL G CA 1
ATOM 21634 C C . VAL G 1 121 ? -82.66709 24.30931 0.43686 1.000 155.48422 116 VAL G C 1
ATOM 21635 O O . VAL G 1 121 ? -83.57212 23.50185 0.19790 1.000 164.77910 116 VAL G O 1
ATOM 21648 N N . ASP G 1 122 ? -82.07910 24.41351 1.62690 1.000 155.36274 117 ASP G N 1
ATOM 21649 C CA . ASP G 1 122 ? -82.61056 23.71668 2.79149 1.000 156.22037 117 ASP G CA 1
ATOM 21650 C C . ASP G 1 122 ? -83.89183 24.40132 3.25207 1.000 157.68589 117 ASP G C 1
ATOM 21651 O O . ASP G 1 122 ? -83.90125 25.60848 3.51242 1.000 157.95609 117 ASP G O 1
ATOM 21660 N N . LEU G 1 123 ? -84.97474 23.63276 3.35116 1.000 158.69422 118 LEU G N 1
ATOM 21661 C CA . LEU G 1 123 ? -86.27342 24.19461 3.70525 1.000 160.16782 118 LEU G CA 1
ATOM 21662 C C . LEU G 1 123 ? -86.72561 23.68599 5.06873 1.000 161.16143 118 LEU G C 1
ATOM 21663 O O . LEU G 1 123 ? -87.51278 22.73555 5.15142 1.000 161.93530 118 LEU G O 1
ATOM 21679 N N . PRO G 1 124 ? -86.25464 24.29198 6.15539 1.000 161.24751 119 PRO G N 1
ATOM 21680 C CA . PRO G 1 124 ? -86.67263 23.85433 7.49355 1.000 162.28450 119 PRO G CA 1
ATOM 21681 C C . PRO G 1 124 ? -88.14218 24.15065 7.75363 1.000 163.92518 119 PRO G C 1
ATOM 21682 O O . PRO G 1 124 ? -88.83015 24.80602 6.97016 1.000 178.50682 119 PRO G O 1
ATOM 21693 N N . LYS G 1 125 ? -88.62061 23.64564 8.88993 1.000 164.98047 120 LYS G N 1
ATOM 21694 C CA . LYS G 1 125 ? -89.99090 23.90781 9.31069 1.000 189.80859 120 LYS G CA 1
ATOM 21695 C C . LYS G 1 125 ? -90.20367 25.40667 9.49790 1.000 167.11415 120 LYS G C 1
ATOM 21696 O O . LYS G 1 125 ? -89.28900 26.14618 9.87083 1.000 166.46638 120 LYS G O 1
ATOM 21715 N N . ASN G 1 126 ? -91.43021 25.85487 9.22931 1.000 168.30977 121 ASN G N 1
ATOM 21716 C CA . ASN G 1 126 ? -91.77647 27.27267 9.31812 1.000 168.91513 121 ASN G CA 1
ATOM 21717 C C . ASN G 1 126 ? -90.86464 28.10597 8.42182 1.000 167.60525 121 ASN G C 1
ATOM 21718 O O . ASN G 1 126 ? -90.43124 29.19887 8.78989 1.000 200.48686 121 ASN G O 1
ATOM 21729 N N . SER G 1 127 ? -90.56603 27.58361 7.23420 1.000 166.59132 122 SER G N 1
ATOM 21730 C CA . SER G 1 127 ? -89.77654 28.30973 6.25155 1.000 165.42270 122 SER G CA 1
ATOM 21731 C C . SER G 1 127 ? -90.41704 28.17002 4.87850 1.000 165.43301 122 SER G C 1
ATOM 21732 O O . SER G 1 127 ? -91.13048 27.19808 4.59290 1.000 166.79483 122 SER G O 1
ATOM 21740 N N . ILE G 1 128 ? -90.15561 29.17005 4.03178 1.000 164.99604 123 ILE G N 1
ATOM 21741 C CA . ILE G 1 128 ? -90.79943 29.29370 2.73351 1.000 165.17406 123 ILE G CA 1
ATOM 21742 C C . ILE G 1 128 ? -89.79331 29.74847 1.68591 1.000 163.84467 123 ILE G C 1
ATOM 21743 O O . ILE G 1 128 ? -88.75588 30.33681 1.99245 1.000 163.03982 123 ILE G O 1
ATOM 21759 N N . ILE G 1 129 ? -90.12735 29.45753 0.43246 1.000 163.70111 124 ILE G N 1
ATOM 21760 C CA . ILE G 1 129 ? -89.41137 29.93441 -0.74156 1.000 162.71125 124 ILE G CA 1
ATOM 21761 C C . ILE G 1 129 ? -90.44134 30.57223 -1.66134 1.000 163.67105 124 ILE G C 1
ATOM 21762 O O . ILE G 1 129 ? -91.47793 29.96244 -1.95120 1.000 172.59313 124 ILE G O 1
ATOM 21778 N N . MET G 1 130 ? -90.15869 31.78887 -2.12011 1.000 163.57978 125 MET G N 1
ATOM 21779 C CA . MET G 1 130 ? -91.09817 32.57147 -2.91351 1.000 164.58607 125 MET G CA 1
ATOM 21780 C C . MET G 1 130 ? -90.48798 32.84393 -4.27997 1.000 163.74219 125 MET G C 1
ATOM 21781 O O . MET G 1 130 ? -89.44984 33.50651 -4.38168 1.000 168.49439 125 MET G O 1
ATOM 21795 N N . LEU G 1 131 ? -91.13526 32.33196 -5.32082 1.000 164.07249 126 LEU G N 1
ATOM 21796 C CA . LEU G 1 131 ? -90.71219 32.51673 -6.70132 1.000 163.47692 126 LEU G CA 1
ATOM 21797 C C . LEU G 1 131 ? -91.66686 33.48580 -7.38290 1.000 164.69132 126 LEU G C 1
ATOM 21798 O O . LEU G 1 131 ? -92.88858 33.28897 -7.35068 1.000 165.93459 126 LEU G O 1
ATOM 21814 N N . GLY G 1 132 ? -91.10279 34.52735 -7.99240 1.000 164.38402 127 GLY G N 1
ATOM 21815 C CA . GLY G 1 132 ? -91.88089 35.58881 -8.59525 1.000 167.45916 127 GLY G CA 1
ATOM 21816 C C . GLY G 1 132 ? -91.88222 35.58532 -10.10869 1.000 165.43339 127 GLY G C 1
ATOM 21817 O O . GLY G 1 132 ? -91.86730 34.52375 -10.73781 1.000 165.01536 127 GLY G O 1
ATOM 21821 N N . GLN G 1 133 ? -91.89302 36.77946 -10.70280 1.000 165.89073 128 GLN G N 1
ATOM 21822 C CA . GLN G 1 133 ? -92.07014 36.90485 -12.14486 1.000 166.11737 128 GLN G CA 1
ATOM 21823 C C . GLN G 1 133 ? -90.77795 36.64645 -12.91025 1.000 164.68412 128 GLN G C 1
ATOM 21824 O O . GLN G 1 133 ? -90.77035 35.88658 -13.88489 1.000 164.41651 128 GLN G O 1
ATOM 21838 N N . ASP G 1 134 ? -89.67706 37.26719 -12.48768 1.000 163.81283 129 ASP G N 1
ATOM 21839 C CA . ASP G 1 134 ? -88.41310 37.19569 -13.20971 1.000 162.54004 129 ASP G CA 1
ATOM 21840 C C . ASP G 1 134 ? -87.35039 36.40417 -12.45504 1.000 161.14196 129 ASP G C 1
ATOM 21841 O O . ASP G 1 134 ? -86.16185 36.50736 -12.77535 1.000 174.37479 129 ASP G O 1
ATOM 21850 N N . ASP G 1 135 ? -87.75219 35.61094 -11.46178 1.000 161.21008 130 ASP G N 1
ATOM 21851 C CA . ASP G 1 135 ? -86.77555 34.84753 -10.69338 1.000 159.97902 130 ASP G CA 1
ATOM 21852 C C . ASP G 1 135 ? -86.14073 33.74464 -11.53239 1.000 158.94201 130 ASP G C 1
ATOM 21853 O O . ASP G 1 135 ? -84.95301 33.44225 -11.37142 1.000 157.70408 130 ASP G O 1
ATOM 21862 N N . PHE G 1 136 ? -86.91206 33.13139 -12.43092 1.000 159.48288 131 PHE G N 1
ATOM 21863 C CA . PHE G 1 136 ? -86.38202 32.03493 -13.23567 1.000 158.63292 131 PHE G CA 1
ATOM 21864 C C . PHE G 1 136 ? -85.27031 32.51892 -14.15940 1.000 157.74854 131 PHE G C 1
ATOM 21865 O O . PHE G 1 136 ? -84.21020 31.88865 -14.25977 1.000 172.66067 131 PHE G O 1
ATOM 21882 N N . ILE G 1 137 ? -85.49183 33.64397 -14.84231 1.000 158.38626 132 ILE G N 1
ATOM 21883 C CA . ILE G 1 137 ? -84.46302 34.17520 -15.72994 1.000 157.67867 132 ILE G CA 1
ATOM 21884 C C . ILE G 1 137 ? -83.25979 34.65065 -14.92427 1.000 156.67670 132 ILE G C 1
ATOM 21885 O O . ILE G 1 137 ? -82.11274 34.51193 -15.36076 1.000 155.61706 132 ILE G O 1
ATOM 21901 N N . LYS G 1 138 ? -83.49637 35.23635 -13.74770 1.000 157.05960 133 LYS G N 1
ATOM 21902 C CA . LYS G 1 138 ? -82.37905 35.63301 -12.89753 1.000 156.19025 133 LYS G CA 1
ATOM 21903 C C . LYS G 1 138 ? -81.53663 34.42670 -12.50123 1.000 154.94268 133 LYS G C 1
ATOM 21904 O O . LYS G 1 138 ? -80.30491 34.51049 -12.43946 1.000 153.90161 133 LYS G O 1
ATOM 21923 N N . PHE G 1 139 ? -82.18510 33.29338 -12.22902 1.000 155.09037 134 PHE G N 1
ATOM 21924 C CA . PHE G 1 139 ? -81.44951 32.09619 -11.83774 1.000 154.01744 134 PHE G CA 1
ATOM 21925 C C . PHE G 1 139 ? -80.71027 31.49863 -13.02823 1.000 153.17102 134 PHE G C 1
ATOM 21926 O O . PHE G 1 139 ? -79.60029 30.97708 -12.87802 1.000 160.79650 134 PHE G O 1
ATOM 21943 N N . LYS G 1 140 ? -81.31018 31.56714 -14.21887 1.000 153.77054 135 LYS G N 1
ATOM 21944 C CA . LYS G 1 140 ? -80.70679 30.98367 -15.41036 1.000 153.13005 135 LYS G CA 1
ATOM 21945 C C . LYS G 1 140 ? -79.64095 31.86974 -16.04499 1.000 152.53262 135 LYS G C 1
ATOM 21946 O O . LYS G 1 140 ? -78.84464 31.37344 -16.85066 1.000 162.10031 135 LYS G O 1
ATOM 21965 N N . SER G 1 141 ? -79.60696 33.16114 -15.70548 1.000 152.92693 136 SER G N 1
ATOM 21966 C CA . SER G 1 141 ? -78.73272 34.09625 -16.41272 1.000 152.61153 136 SER G CA 1
ATOM 21967 C C . SER G 1 141 ? -77.27083 33.67036 -16.39773 1.000 158.38418 136 SER G C 1
ATOM 21968 O O . SER G 1 141 ? -76.66997 33.54048 -17.47888 1.000 150.81011 136 SER G O 1
ATOM 21976 N N . PRO G 1 142 ? -76.63948 33.43908 -15.24438 1.000 150.51842 137 PRO G N 1
ATOM 21977 C CA . PRO G 1 142 ? -75.20916 33.10998 -15.23734 1.000 149.24842 137 PRO G CA 1
ATOM 21978 C C . PRO G 1 142 ? -74.89700 31.66104 -15.56794 1.000 148.48617 137 PRO G C 1
ATOM 21979 O O . PRO G 1 142 ? -73.72248 31.27875 -15.52140 1.000 168.75035 137 PRO G O 1
ATOM 21990 N N . LEU G 1 143 ? -75.90008 30.84779 -15.90601 1.000 149.03967 138 LEU G N 1
ATOM 21991 C CA . LEU G 1 143 ? -75.69867 29.42002 -16.10151 1.000 148.45520 138 LEU G CA 1
ATOM 21992 C C . LEU G 1 143 ? -75.73170 28.98995 -17.56086 1.000 148.52699 138 LEU G C 1
ATOM 21993 O O . LEU G 1 143 ? -75.25476 27.89458 -17.87241 1.000 147.89231 138 LEU G O 1
ATOM 22009 N N . VAL G 1 144 ? -76.27650 29.81544 -18.45636 1.000 149.34115 139 VAL G N 1
ATOM 22010 C CA . VAL G 1 144 ? -76.31083 29.52578 -19.88400 1.000 149.53705 139 VAL G CA 1
ATOM 22011 C C . VAL G 1 144 ? -75.92753 30.78839 -20.64561 1.000 160.19990 139 VAL G C 1
ATOM 22012 O O . VAL G 1 144 ? -75.93957 31.89712 -20.10542 1.000 150.03559 139 VAL G O 1
ATOM 22025 N N . PHE G 1 145 ? -75.58185 30.60831 -21.91854 1.000 149.71615 140 PHE G N 1
ATOM 22026 C CA . PHE G 1 145 ? -75.22606 31.73909 -22.76030 1.000 150.02572 140 PHE G CA 1
ATOM 22027 C C . PHE G 1 145 ? -76.48130 32.51122 -23.15674 1.000 151.43382 140 PHE G C 1
ATOM 22028 O O . PHE G 1 145 ? -77.59803 31.99813 -23.04934 1.000 189.14847 140 PHE G O 1
ATOM 22045 N N . PRO G 1 146 ? -76.32458 33.75494 -23.61612 1.000 151.91583 141 PRO G N 1
ATOM 22046 C CA . PRO G 1 146 ? -77.51106 34.57978 -23.90943 1.000 153.31695 141 PRO G CA 1
ATOM 22047 C C . PRO G 1 146 ? -78.52798 33.90849 -24.82042 1.000 171.50186 141 PRO G C 1
ATOM 22048 O O . PRO G 1 146 ? -79.73495 33.99315 -24.56145 1.000 189.72894 141 PRO G O 1
ATOM 22059 N N . ALA G 1 147 ? -78.07390 33.24307 -25.88456 1.000 195.52127 142 ALA G N 1
ATOM 22060 C CA . ALA G 1 147 ? -79.00311 32.67875 -26.85833 1.000 175.25987 142 ALA G CA 1
ATOM 22061 C C . ALA G 1 147 ? -79.93887 31.64924 -26.23647 1.000 155.09792 142 ALA G C 1
ATOM 22062 O O . ALA G 1 147 ? -81.07224 31.48542 -26.70095 1.000 156.24156 142 ALA G O 1
ATOM 22069 N N . GLU G 1 148 ? -79.49339 30.95170 -25.19612 1.000 169.03352 143 GLU G N 1
ATOM 22070 C CA . GLU G 1 148 ? -80.26705 29.88093 -24.58238 1.000 169.20970 143 GLU G CA 1
ATOM 22071 C C . GLU G 1 148 ? -81.21748 30.36432 -23.49096 1.000 169.86871 143 GLU G C 1
ATOM 22072 O O . GLU G 1 148 ? -81.92800 29.54104 -22.90366 1.000 173.34085 143 GLU G O 1
ATOM 22084 N N . LEU G 1 149 ? -81.25433 31.66783 -23.20457 1.000 155.29015 144 LEU G N 1
ATOM 22085 C CA . LEU G 1 149 ? -82.00472 32.14579 -22.04674 1.000 155.81144 144 LEU G CA 1
ATOM 22086 C C . LEU G 1 149 ? -83.50001 31.87649 -22.16909 1.000 157.14952 144 LEU G C 1
ATOM 22087 O O . LEU G 1 149 ? -84.18329 31.72750 -21.14951 1.000 157.49485 144 LEU G O 1
ATOM 22103 N N . ASP G 1 150 ? -84.03002 31.81064 -23.38782 1.000 157.97685 145 ASP G N 1
ATOM 22104 C CA . ASP G 1 150 ? -85.46591 31.63092 -23.54938 1.000 159.36260 145 ASP G CA 1
ATOM 22105 C C . ASP G 1 150 ? -85.90695 30.29769 -22.95713 1.000 159.25435 145 ASP G C 1
ATOM 22106 O O . ASP G 1 150 ? -85.17999 29.30216 -23.00123 1.000 158.30261 145 ASP G O 1
ATOM 22115 N N . LEU G 1 151 ? -87.11739 30.28431 -22.39130 1.000 160.30721 146 LEU G N 1
ATOM 22116 C CA . LEU G 1 151 ? -87.66819 29.03207 -21.88253 1.000 160.44318 146 LEU G CA 1
ATOM 22117 C C . LEU G 1 151 ? -87.73328 27.98932 -22.98917 1.000 160.61424 146 LEU G C 1
ATOM 22118 O O . LEU G 1 151 ? -87.66222 26.78506 -22.71947 1.000 160.26079 146 LEU G O 1
ATOM 22134 N N . LEU G 1 152 ? -87.86569 28.43710 -24.24016 1.000 164.43798 147 LEU G N 1
ATOM 22135 C CA . LEU G 1 152 ? -87.93891 27.52093 -25.36929 1.000 164.73574 147 LEU G CA 1
ATOM 22136 C C . LEU G 1 152 ? -86.70202 26.64104 -25.47363 1.000 163.34590 147 LEU G C 1
ATOM 22137 O O . LEU G 1 152 ? -86.74978 25.60041 -26.13877 1.000 163.49869 147 LEU G O 1
ATOM 22153 N N . LYS G 1 153 ? -85.60128 27.03162 -24.82951 1.000 158.84664 148 LYS G N 1
ATOM 22154 C CA . LYS G 1 153 ? -84.34893 26.29471 -24.91756 1.000 157.50394 148 LYS G CA 1
ATOM 22155 C C . LYS G 1 153 ? -83.75557 25.92061 -23.56863 1.000 156.42571 148 LYS G C 1
ATOM 22156 O O . LYS G 1 153 ? -82.93416 24.99929 -23.51821 1.000 170.58840 148 LYS G O 1
ATOM 22175 N N . SER G 1 154 ? -84.13376 26.58476 -22.48142 1.000 156.58471 149 SER G N 1
ATOM 22176 C CA . SER G 1 154 ? -83.61030 26.27003 -21.15544 1.000 158.57526 149 SER G CA 1
ATOM 22177 C C . SER G 1 154 ? -84.73326 26.48366 -20.15212 1.000 156.58710 149 SER G C 1
ATOM 22178 O O . SER G 1 154 ? -85.16809 27.61807 -19.93047 1.000 159.30527 149 SER G O 1
ATOM 22186 N N . MET G 1 155 ? -85.19883 25.39520 -19.55186 1.000 156.77175 150 MET G N 1
ATOM 22187 C CA . MET G 1 155 ? -86.33408 25.40337 -18.64093 1.000 157.75008 150 MET G CA 1
ATOM 22188 C C . MET G 1 155 ? -85.88429 25.10537 -17.22109 1.000 157.03056 150 MET G C 1
ATOM 22189 O O . MET G 1 155 ? -85.05953 24.22151 -16.99538 1.000 163.90604 150 MET G O 1
ATOM 22203 N N . VAL G 1 156 ? -86.43843 25.83484 -16.26322 1.000 157.56119 151 VAL G N 1
ATOM 22204 C CA . VAL G 1 156 ? -86.13067 25.61011 -14.85602 1.000 157.08306 151 VAL G CA 1
ATOM 22205 C C . VAL G 1 156 ? -87.10856 24.59128 -14.29375 1.000 157.92888 151 VAL G C 1
ATOM 22206 O O . VAL G 1 156 ? -88.29357 24.58552 -14.64425 1.000 159.18985 151 VAL G O 1
ATOM 22219 N N . VAL G 1 157 ? -86.60998 23.71891 -13.41689 1.000 157.29450 152 VAL G N 1
ATOM 22220 C CA . VAL G 1 157 ? -87.43474 22.71605 -12.75624 1.000 158.06954 152 VAL G CA 1
ATOM 22221 C C . VAL G 1 157 ? -86.95623 22.54930 -11.32116 1.000 157.55543 152 VAL G C 1
ATOM 22222 O O . VAL G 1 157 ? -85.83181 22.91183 -10.96906 1.000 162.52985 152 VAL G O 1
ATOM 22235 N N . CYS G 1 158 ? -87.83225 21.98861 -10.48944 1.000 158.47349 153 CYS G N 1
ATOM 22236 C CA . CYS G 1 158 ? -87.57663 21.83767 -9.06315 1.000 158.27719 153 CYS G CA 1
ATOM 22237 C C . CYS G 1 158 ? -87.82287 20.39557 -8.65382 1.000 158.57104 153 CYS G C 1
ATOM 22238 O O . CYS G 1 158 ? -88.93910 19.88995 -8.80166 1.000 187.47614 153 CYS G O 1
ATOM 22246 N N . ARG G 1 159 ? -86.78522 19.73690 -8.14890 1.000 157.54373 154 ARG G N 1
ATOM 22247 C CA . ARG G 1 159 ? -86.89143 18.41053 -7.56087 1.000 157.78720 154 ARG G CA 1
ATOM 22248 C C . ARG G 1 159 ? -86.89453 18.53126 -6.04062 1.000 159.04411 154 ARG G C 1
ATOM 22249 O O . ARG G 1 159 ? -86.28710 19.44149 -5.46878 1.000 194.96722 154 ARG G O 1
ATOM 22270 N N . ALA G 1 160 ? -87.60305 17.61413 -5.39017 1.000 158.91105 155 ALA G N 1
ATOM 22271 C CA . ALA G 1 160 ? -87.77266 17.62767 -3.94416 1.000 159.36045 155 ALA G CA 1
ATOM 22272 C C . ALA G 1 160 ? -87.04121 16.45156 -3.31613 1.000 158.84900 155 ALA G C 1
ATOM 22273 O O . ALA G 1 160 ? -87.15689 15.31874 -3.79426 1.000 189.90973 155 ALA G O 1
ATOM 22280 N N . TYR G 1 161 ? -86.28950 16.72291 -2.25025 1.000 158.28013 156 TYR G N 1
ATOM 22281 C CA . TYR G 1 161 ? -85.60894 15.70144 -1.45951 1.000 157.90980 156 TYR G CA 1
ATOM 22282 C C . TYR G 1 161 ? -86.19806 15.79278 -0.05184 1.000 158.92077 156 TYR G C 1
ATOM 22283 O O . TYR G 1 161 ? -85.70683 16.55776 0.78221 1.000 172.47329 156 TYR G O 1
ATOM 22301 N N . ILE G 1 162 ? -87.27998 15.05737 0.19046 1.000 160.24799 157 ILE G N 1
ATOM 22302 C CA . ILE G 1 162 ? -87.98632 15.07308 1.46723 1.000 161.42426 157 ILE G CA 1
ATOM 22303 C C . ILE G 1 162 ? -87.69071 13.76141 2.18574 1.000 161.60486 157 ILE G C 1
ATOM 22304 O O . ILE G 1 162 ? -88.09009 12.68503 1.72393 1.000 162.10485 157 ILE G O 1
ATOM 22320 N N . THR G 1 163 ? -86.99589 13.84575 3.31933 1.000 161.27896 158 THR G N 1
ATOM 22321 C CA . THR G 1 163 ? -86.75960 12.72271 4.21158 1.000 161.62930 158 THR G CA 1
ATOM 22322 C C . THR G 1 163 ? -87.10274 13.17500 5.62402 1.000 162.51640 158 THR G C 1
ATOM 22323 O O . THR G 1 163 ? -87.07265 14.36975 5.93393 1.000 162.39252 158 THR G O 1
ATOM 22334 N N . GLU G 1 164 ? -87.42134 12.20800 6.48882 1.000 166.47041 159 GLU G N 1
ATOM 22335 C CA . GLU G 1 164 ? -87.86119 12.55535 7.83486 1.000 167.53100 159 GLU G CA 1
ATOM 22336 C C . GLU G 1 164 ? -86.90624 13.53487 8.50419 1.000 166.65174 159 GLU G C 1
ATOM 22337 O O . GLU G 1 164 ? -87.33229 14.37092 9.30891 1.000 204.21685 159 GLU G O 1
ATOM 22349 N N . HIS G 1 165 ? -85.61832 13.45962 8.17768 1.000 180.98757 160 HIS G N 1
ATOM 22350 C CA . HIS G 1 165 ? -84.62640 14.29945 8.83395 1.000 161.34765 160 HIS G CA 1
ATOM 22351 C C . HIS G 1 165 ? -84.33852 15.60855 8.11008 1.000 167.75021 160 HIS G C 1
ATOM 22352 O O . HIS G 1 165 ? -83.84094 16.54142 8.74847 1.000 183.72844 160 HIS G O 1
ATOM 22366 N N . ARG G 1 166 ? -84.63619 15.72254 6.81709 1.000 186.56941 161 ARG G N 1
ATOM 22367 C CA . ARG G 1 166 ? -84.37104 16.97919 6.12830 1.000 173.60776 161 ARG G CA 1
ATOM 22368 C C . ARG G 1 166 ? -85.17304 17.09635 4.84184 1.000 171.49219 161 ARG G C 1
ATOM 22369 O O . ARG G 1 166 ? -85.39331 16.10704 4.13938 1.000 169.92896 161 ARG G O 1
ATOM 22390 N N . THR G 1 167 ? -85.59580 18.32421 4.54792 1.000 170.28446 162 THR G N 1
ATOM 22391 C CA . THR G 1 167 ? -86.31011 18.66672 3.32741 1.000 159.95461 162 THR G CA 1
ATOM 22392 C C . THR G 1 167 ? -85.48613 19.67577 2.54120 1.000 158.76750 162 THR G C 1
ATOM 22393 O O . THR G 1 167 ? -85.07282 20.70403 3.08788 1.000 158.55512 162 THR G O 1
ATOM 22404 N N . THR G 1 168 ? -85.24994 19.38216 1.26375 1.000 158.07331 163 THR G N 1
ATOM 22405 C CA . THR G 1 168 ? -84.40299 20.21537 0.42180 1.000 156.92805 163 THR G CA 1
ATOM 22406 C C . THR G 1 168 ? -85.02649 20.37434 -0.95746 1.000 157.12159 163 THR G C 1
ATOM 22407 O O . THR G 1 168 ? -85.64446 19.44377 -1.48210 1.000 157.61580 163 THR G O 1
ATOM 22418 N N . MET G 1 169 ? -84.86707 21.56396 -1.53518 1.000 156.81238 164 MET G N 1
ATOM 22419 C CA . MET G 1 169 ? -85.34236 21.87018 -2.87946 1.000 156.94982 164 MET G CA 1
ATOM 22420 C C . MET G 1 169 ? -84.13466 22.03223 -3.79454 1.000 155.55198 164 MET G C 1
ATOM 22421 O O . MET G 1 169 ? -83.26204 22.86873 -3.53378 1.000 154.81081 164 MET G O 1
ATOM 22435 N N . GLN G 1 170 ? -84.08081 21.22495 -4.85430 1.000 155.25863 165 GLN G N 1
ATOM 22436 C CA . GLN G 1 170 ? -82.98300 21.22767 -5.81428 1.000 154.01764 165 GLN G CA 1
ATOM 22437 C C . GLN G 1 170 ? -83.49648 21.80201 -7.12873 1.000 154.34265 165 GLN G C 1
ATOM 22438 O O . GLN G 1 170 ? -84.30361 21.16987 -7.81444 1.000 166.70187 165 GLN G O 1
ATOM 22452 N N . PHE G 1 171 ? -83.03816 22.99991 -7.47371 1.000 153.92415 166 PHE G N 1
ATOM 22453 C CA . PHE G 1 171 ? -83.44189 23.65834 -8.70927 1.000 154.23891 166 PHE G CA 1
ATOM 22454 C C . PHE G 1 171 ? -82.42890 23.38127 -9.81179 1.000 153.16026 166 PHE G C 1
ATOM 22455 O O . PHE G 1 171 ? -81.22262 23.55406 -9.61252 1.000 152.05307 166 PHE G O 1
ATOM 22472 N N . LEU G 1 172 ? -82.92200 22.94891 -10.97027 1.000 153.54687 167 LEU G N 1
ATOM 22473 C CA . LEU G 1 172 ? -82.07041 22.58386 -12.09083 1.000 152.68779 167 LEU G CA 1
ATOM 22474 C C . LEU G 1 172 ? -82.55959 23.24811 -13.37151 1.000 153.22777 167 LEU G C 1
ATOM 22475 O O . LEU G 1 172 ? -83.68444 23.74948 -13.45691 1.000 156.29508 167 LEU G O 1
ATOM 22491 N N . VAL G 1 173 ? -81.68679 23.22800 -14.37696 1.000 152.44022 168 VAL G N 1
ATOM 22492 C CA . VAL G 1 173 ? -81.93164 23.83592 -15.67868 1.000 152.82967 168 VAL G CA 1
ATOM 22493 C C . VAL G 1 173 ? -81.79708 22.74154 -16.72756 1.000 152.71996 168 VAL G C 1
ATOM 22494 O O . VAL G 1 173 ? -80.71443 22.16807 -16.89662 1.000 165.12735 168 VAL G O 1
ATOM 22507 N N . PHE G 1 174 ? -82.88911 22.45787 -17.42935 1.000 153.84946 169 PHE G N 1
ATOM 22508 C CA . PHE G 1 174 ? -82.94366 21.41256 -18.43825 1.000 154.01487 169 PHE G CA 1
ATOM 22509 C C . PHE G 1 174 ? -82.90465 22.01594 -19.83599 1.000 154.26094 169 PHE G C 1
ATOM 22510 O O . PHE G 1 174 ? -83.49101 23.07396 -20.08791 1.000 154.95300 169 PHE G O 1
ATOM 22527 N N . GLN G 1 175 ? -82.20720 21.33243 -20.73842 1.000 153.74847 170 GLN G N 1
ATOM 22528 C CA . GLN G 1 175 ? -82.15067 21.68073 -22.14861 1.000 154.05439 170 GLN G CA 1
ATOM 22529 C C . GLN G 1 175 ? -82.53072 20.44843 -22.95863 1.000 154.62648 170 GLN G C 1
ATOM 22530 O O . GLN G 1 175 ? -82.63865 19.33901 -22.42853 1.000 154.59828 170 GLN G O 1
ATOM 22544 N N . ALA G 1 176 ? -82.73358 20.64454 -24.25728 1.000 155.22571 171 ALA G N 1
ATOM 22545 C CA . ALA G 1 176 ? -83.06132 19.54518 -25.15512 1.000 179.93512 171 ALA G CA 1
ATOM 22546 C C . ALA G 1 176 ? -81.77865 18.88742 -25.64688 1.000 154.77887 171 ALA G C 1
ATOM 22547 O O . ALA G 1 176 ? -80.85973 19.57208 -26.10796 1.000 166.54537 171 ALA G O 1
ATOM 22554 N N . ALA G 1 177 ? -81.71997 17.55809 -25.54361 1.000 154.75678 172 ALA G N 1
ATOM 22555 C CA . ALA G 1 177 ? -80.55132 16.82565 -26.01734 1.000 153.83321 172 ALA G CA 1
ATOM 22556 C C . ALA G 1 177 ? -80.58982 16.63929 -27.52925 1.000 154.47352 172 ALA G C 1
ATOM 22557 O O . ALA G 1 177 ? -79.61389 16.93973 -28.22518 1.000 167.03989 172 ALA G O 1
ATOM 22564 N N . ASN G 1 178 ? -81.70908 16.14349 -28.05299 1.000 162.01100 173 ASN G N 1
ATOM 22565 C CA . ASN G 1 178 ? -81.88290 15.95142 -29.49223 1.000 181.59185 173 ASN G CA 1
ATOM 22566 C C . ASN G 1 178 ? -82.46708 17.23282 -30.07222 1.000 163.57764 173 ASN G C 1
ATOM 22567 O O . ASN G 1 178 ? -83.68349 17.41758 -30.13335 1.000 164.83901 173 ASN G O 1
ATOM 22578 N N . ALA G 1 179 ? -81.58093 18.13482 -30.50077 1.000 156.67119 174 ALA G N 1
ATOM 22579 C CA . ALA G 1 179 ? -82.02730 19.42228 -31.01974 1.000 157.31971 174 ALA G CA 1
ATOM 22580 C C . ALA G 1 179 ? -82.96488 19.26099 -32.20919 1.000 172.64165 174 ALA G C 1
ATOM 22581 O O . ALA G 1 179 ? -83.85224 20.09606 -32.41574 1.000 176.81884 174 ALA G O 1
ATOM 22588 N N . GLN G 1 180 ? -82.79895 18.19262 -32.99121 1.000 176.15840 175 GLN G N 1
ATOM 22589 C CA . GLN G 1 180 ? -83.60639 18.02420 -34.19696 1.000 193.66950 175 GLN G CA 1
ATOM 22590 C C . GLN G 1 180 ? -85.03440 17.60553 -33.86053 1.000 190.54943 175 GLN G C 1
ATOM 22591 O O . GLN G 1 180 ? -85.99455 18.10593 -34.46095 1.000 180.36745 175 GLN G O 1
ATOM 22605 N N . LYS G 1 181 ? -85.19987 16.69833 -32.89780 1.000 173.34363 176 LYS G N 1
ATOM 22606 C CA . LYS G 1 181 ? -86.54401 16.31656 -32.47431 1.000 187.19646 176 LYS G CA 1
ATOM 22607 C C . LYS G 1 181 ? -87.25146 17.48064 -31.78896 1.000 180.19227 176 LYS G C 1
ATOM 22608 O O . LYS G 1 181 ? -88.45828 17.68783 -31.98055 1.000 176.29868 176 LYS G O 1
ATOM 22627 N N . ALA G 1 182 ? -86.51431 18.25495 -30.98977 1.000 184.44470 177 ALA G N 1
ATOM 22628 C CA . ALA G 1 182 ? -87.07879 19.46898 -30.41254 1.000 168.05490 177 ALA G CA 1
ATOM 22629 C C . ALA G 1 182 ? -87.50559 20.44084 -31.50473 1.000 178.98876 177 ALA G C 1
ATOM 22630 O O . ALA G 1 182 ? -88.54966 21.09376 -31.39364 1.000 193.77196 177 ALA G O 1
ATOM 22637 N N . SER G 1 183 ? -86.70082 20.55854 -32.56479 1.000 175.22230 178 SER G N 1
ATOM 22638 C CA . SER G 1 183 ? -87.07767 21.40253 -33.69295 1.000 170.91465 178 SER G CA 1
ATOM 22639 C C . SER G 1 183 ? -88.36374 20.90627 -34.33878 1.000 183.25063 178 SER G C 1
ATOM 22640 O O . SER G 1 183 ? -89.22158 21.70728 -34.72376 1.000 204.96672 178 SER G O 1
ATOM 22648 N N . ARG G 1 184 ? -88.51106 19.58564 -34.47554 1.000 194.14171 179 ARG G N 1
ATOM 22649 C CA . ARG G 1 184 ? -89.74427 19.04346 -35.04169 1.000 200.20106 179 ARG G CA 1
ATOM 22650 C C . ARG G 1 184 ? -90.94571 19.40171 -34.17113 1.000 196.73457 179 ARG G C 1
ATOM 22651 O O . ARG G 1 184 ? -91.99680 19.81774 -34.67940 1.000 198.23686 179 ARG G O 1
ATOM 22672 N N . VAL G 1 185 ? -90.80082 19.25783 -32.85162 1.000 197.49025 180 VAL G N 1
ATOM 22673 C CA . VAL G 1 185 ? -91.89507 19.59197 -31.94132 1.000 170.66265 180 VAL G CA 1
ATOM 22674 C C . VAL G 1 185 ? -92.24938 21.07201 -32.04959 1.000 182.47902 180 VAL G C 1
ATOM 22675 O O . VAL G 1 185 ? -93.43088 21.44753 -32.09539 1.000 214.69468 180 VAL G O 1
ATOM 22688 N N . MET G 1 186 ? -91.23430 21.93704 -32.09177 1.000 191.09097 181 MET G N 1
ATOM 22689 C CA A MET G 1 186 ? -91.49385 23.37074 -32.16889 0.440 173.57800 181 MET G CA 1
ATOM 22690 C CA B MET G 1 186 ? -91.49340 23.37092 -32.16907 0.560 193.62428 181 MET G CA 1
ATOM 22691 C C . MET G 1 186 ? -92.14265 23.73953 -33.49772 1.000 178.38361 181 MET G C 1
ATOM 22692 O O . MET G 1 186 ? -92.99556 24.63442 -33.55271 1.000 170.63725 181 MET G O 1
ATOM 22719 N N . ASP G 1 187 ? -91.75179 23.06245 -34.57995 1.000 193.07404 182 ASP G N 1
ATOM 22720 C CA . ASP G 1 187 ? -92.40502 23.28440 -35.86388 1.000 184.19397 182 ASP G CA 1
ATOM 22721 C C . ASP G 1 187 ? -93.87237 22.88934 -35.79243 1.000 175.59428 182 ASP G C 1
ATOM 22722 O O . ASP G 1 187 ? -94.74112 23.59474 -36.31917 1.000 191.41977 182 ASP G O 1
ATOM 22731 N N . MET G 1 188 ? -94.16628 21.75785 -35.14695 1.000 172.93687 183 MET G N 1
ATOM 22732 C CA . MET G 1 188 ? -95.55749 21.36422 -34.94932 1.000 174.51476 183 MET G CA 1
ATOM 22733 C C . MET G 1 188 ? -96.32970 22.45008 -34.20851 1.000 174.97440 183 MET G C 1
ATOM 22734 O O . MET G 1 188 ? -97.46170 22.78921 -34.57567 1.000 176.59885 183 MET G O 1
ATOM 22748 N N . ILE G 1 189 ? -95.73666 22.99433 -33.14403 1.000 188.50062 184 ILE G N 1
ATOM 22749 C CA . ILE G 1 189 ? -96.44319 23.99914 -32.35170 1.000 174.03936 184 ILE G CA 1
ATOM 22750 C C . ILE G 1 189 ? -96.68088 25.26704 -33.16680 1.000 174.84484 184 ILE G C 1
ATOM 22751 O O . ILE G 1 189 ? -97.76272 25.86517 -33.10630 1.000 176.17807 184 ILE G O 1
ATOM 22767 N N . SER G 1 190 ? -95.68234 25.70241 -33.93776 1.000 174.11572 185 SER G N 1
ATOM 22768 C CA . SER G 1 190 ? -95.86624 26.90020 -34.75282 1.000 174.94119 185 SER G CA 1
ATOM 22769 C C . SER G 1 190 ? -96.93360 26.67283 -35.81747 1.000 176.88663 185 SER G C 1
ATOM 22770 O O . SER G 1 190 ? -97.73964 27.56724 -36.10376 1.000 178.15670 185 SER G O 1
ATOM 22778 N N . ASP G 1 191 ? -96.95325 25.47913 -36.41744 1.000 187.85432 186 ASP G N 1
ATOM 22779 C CA . ASP G 1 191 ? -97.99666 25.15493 -37.38417 1.000 179.14424 186 ASP G CA 1
ATOM 22780 C C . ASP G 1 191 ? -99.37458 25.19817 -36.73726 1.000 180.44338 186 ASP G C 1
ATOM 22781 O O . ASP G 1 191 ? -100.32892 25.71683 -37.32831 1.000 185.34067 186 ASP G O 1
ATOM 22790 N N . MET G 1 192 ? -99.50475 24.63854 -35.53138 1.000 179.79398 187 MET G N 1
ATOM 22791 C CA . MET G 1 192 ? -100.78518 24.70187 -34.83423 1.000 181.00005 187 MET G CA 1
ATOM 22792 C C . MET G 1 192 ? -101.19498 26.14545 -34.57513 1.000 186.95498 187 MET G C 1
ATOM 22793 O O . MET G 1 192 ? -102.36546 26.50472 -34.73881 1.000 215.41297 187 MET G O 1
ATOM 22807 N N . SER G 1 193 ? -100.25068 26.98403 -34.14729 1.000 208.71385 188 SER G N 1
ATOM 22808 C CA . SER G 1 193 ? -100.58037 28.38256 -33.89250 1.000 191.22848 188 SER G CA 1
ATOM 22809 C C . SER G 1 193 ? -101.06526 29.06662 -35.16532 1.000 181.91784 188 SER G C 1
ATOM 22810 O O . SER G 1 193 ? -102.06827 29.78883 -35.15283 1.000 183.30609 188 SER G O 1
ATOM 22818 N N . GLN G 1 194 ? -100.36321 28.84848 -36.28012 1.000 181.71794 189 GLN G N 1
ATOM 22819 C CA . GLN G 1 194 ? -100.76531 29.48453 -37.53215 1.000 183.17518 189 GLN G CA 1
ATOM 22820 C C . GLN G 1 194 ? -102.11214 28.96527 -38.02531 1.000 185.18727 189 GLN G C 1
ATOM 22821 O O . GLN G 1 194 ? -102.90337 29.73096 -38.58817 1.000 225.78866 189 GLN G O 1
ATOM 22835 N N . GLN G 1 195 ? -102.40055 27.67548 -37.82843 1.000 188.63650 190 GLN G N 1
ATOM 22836 C CA . GLN G 1 195 ? -103.70499 27.16214 -38.24120 1.000 221.53251 190 GLN G CA 1
ATOM 22837 C C . GLN G 1 195 ? -104.81188 27.73333 -37.36287 1.000 232.02128 190 GLN G C 1
ATOM 22838 O O . GLN G 1 195 ? -105.85592 28.16720 -37.86509 1.000 207.43120 190 GLN G O 1
ATOM 22852 N N . LEU G 1 196 ? -104.60425 27.74034 -36.04478 1.000 231.45832 191 LEU G N 1
ATOM 22853 C CA . LEU G 1 196 ? -105.58702 28.32288 -35.14137 1.000 227.31264 191 LEU G CA 1
ATOM 22854 C C . LEU G 1 196 ? -105.66615 29.83485 -35.29629 1.000 212.19082 191 LEU G C 1
ATOM 22855 O O . LEU G 1 196 ? -106.60537 30.44972 -34.78119 1.000 208.42033 191 LEU G O 1
ATOM 22871 N N . SER G 1 197 ? -104.71159 30.43857 -35.99606 1.000 236.65031 192 SER G N 1
ATOM 22872 C CA . SER G 1 197 ? -104.72291 31.86679 -36.25772 1.000 220.55464 192 SER G CA 1
ATOM 22873 C C . SER G 1 197 ? -105.58080 32.11826 -37.48517 1.000 235.74712 192 SER G C 1
ATOM 22874 O O . SER G 1 197 ? -105.66945 31.27318 -38.38011 1.000 215.06134 192 SER G O 1
ATOM 22882 N N . ARG G 1 198 ? -106.23181 33.27935 -37.50967 1.000 276.00644 193 ARG G N 1
ATOM 22883 C CA . ARG G 1 198 ? -107.09499 33.73404 -38.59589 1.000 271.38389 193 ARG G CA 1
ATOM 22884 C C . ARG G 1 198 ? -108.44829 33.04352 -38.45850 1.000 273.04031 193 ARG G C 1
ATOM 22885 O O . ARG G 1 198 ? -109.31022 33.21908 -39.32930 1.000 278.62180 193 ARG G O 1
ATOM 22906 N N . SER G 1 199 ? -108.65875 32.26005 -37.40127 1.000 275.54553 194 SER G N 1
ATOM 22907 C CA . SER G 1 199 ? -109.92040 31.56633 -37.16846 1.000 260.54205 194 SER G CA 1
ATOM 22908 C C . SER G 1 199 ? -110.85931 32.42734 -36.32925 1.000 252.25088 194 SER G C 1
ATOM 22909 O O . SER G 1 199 ? -110.44779 33.01669 -35.32871 1.000 249.56739 194 SER G O 1
ATOM 22917 N N . ASP H 2 17 ? -92.44263 32.06743 -39.90046 1.000 188.11525 78 ASP H N 1
ATOM 22918 C CA . ASP H 2 17 ? -92.62787 31.07526 -38.84668 1.000 202.01936 78 ASP H CA 1
ATOM 22919 C C . ASP H 2 17 ? -91.67296 31.34075 -37.68616 1.000 212.37375 78 ASP H C 1
ATOM 22920 O O . ASP H 2 17 ? -92.05851 31.93676 -36.68037 1.000 238.98524 78 ASP H O 1
ATOM 22928 N N . ARG H 2 18 ? -90.42306 30.89228 -37.82898 1.000 204.72576 79 ARG H N 1
ATOM 22929 C CA . ARG H 2 18 ? -89.41920 31.17221 -36.80588 1.000 213.26255 79 ARG H CA 1
ATOM 22930 C C . ARG H 2 18 ? -89.14162 32.66594 -36.70090 1.000 219.55667 79 ARG H C 1
ATOM 22931 O O . ARG H 2 18 ? -88.72108 33.14632 -35.64145 1.000 202.09353 79 ARG H O 1
ATOM 22952 N N . SER H 2 19 ? -89.36083 33.41229 -37.78650 1.000 251.26045 80 SER H N 1
ATOM 22953 C CA . SER H 2 19 ? -89.14722 34.85415 -37.74639 1.000 220.63696 80 SER H CA 1
ATOM 22954 C C . SER H 2 19 ? -90.01887 35.49660 -36.67586 1.000 231.54902 80 SER H C 1
ATOM 22955 O O . SER H 2 19 ? -89.55136 36.33451 -35.89630 1.000 212.92778 80 SER H O 1
ATOM 22963 N N . HIS H 2 20 ? -91.29813 35.11964 -36.62667 1.000 226.34649 81 HIS H N 1
ATOM 22964 C CA . HIS H 2 20 ? -92.19664 35.65094 -35.61076 1.000 226.86037 81 HIS H CA 1
ATOM 22965 C C . HIS H 2 20 ? -92.77561 34.53657 -34.74551 1.000 226.56904 81 HIS H C 1
ATOM 22966 O O . HIS H 2 20 ? -93.99755 34.34456 -34.72303 1.000 227.86020 81 HIS H O 1
ATOM 22980 N N . PHE H 2 21 ? -91.93339 33.80871 -34.01457 1.000 258.94117 82 PHE H N 1
ATOM 22981 C CA . PHE H 2 21 ? -92.42153 32.77281 -33.11209 1.000 209.63947 82 PHE H CA 1
ATOM 22982 C C . PHE H 2 21 ? -92.27137 33.23961 -31.66383 1.000 196.13390 82 PHE H C 1
ATOM 22983 O O . PHE H 2 21 ? -91.31758 32.88604 -30.96696 1.000 168.80906 82 PHE H O 1
ATOM 23000 N N . SER H 2 22 ? -93.22424 34.05873 -31.22377 1.000 207.43992 83 SER H N 1
ATOM 23001 C CA . SER H 2 22 ? -93.28085 34.54219 -29.85013 1.000 170.93164 83 SER H CA 1
ATOM 23002 C C . SER H 2 22 ? -93.72830 33.43285 -28.89860 1.000 170.63233 83 SER H C 1
ATOM 23003 O O . SER H 2 22 ? -94.33485 32.43662 -29.30407 1.000 171.22284 83 SER H O 1
ATOM 23011 N N . LEU H 2 23 ? -93.41696 33.61426 -27.61048 1.000 169.77082 84 LEU H N 1
ATOM 23012 C CA . LEU H 2 23 ? -93.94810 32.70436 -26.60175 1.000 169.68419 84 LEU H CA 1
ATOM 23013 C C . LEU H 2 23 ? -95.46338 32.59659 -26.69444 1.000 171.41828 84 LEU H C 1
ATOM 23014 O O . LEU H 2 23 ? -96.03145 31.54659 -26.38202 1.000 171.68761 84 LEU H O 1
ATOM 23030 N N . ARG H 2 24 ? -96.13775 33.67649 -27.09423 1.000 172.66488 85 ARG H N 1
ATOM 23031 C CA . ARG H 2 24 ? -97.59042 33.62599 -27.22067 1.000 175.61063 85 ARG H CA 1
ATOM 23032 C C . ARG H 2 24 ? -98.00804 32.63631 -28.30232 1.000 215.02866 85 ARG H C 1
ATOM 23033 O O . ARG H 2 24 ? -98.98117 31.89620 -28.12901 1.000 228.06384 85 ARG H O 1
ATOM 23054 N N . ASP H 2 25 ? -97.29729 32.61825 -29.43316 1.000 191.19623 86 ASP H N 1
ATOM 23055 C CA . ASP H 2 25 ? -97.57125 31.61786 -30.46268 1.000 191.02236 86 ASP H CA 1
ATOM 23056 C C . ASP H 2 25 ? -97.41643 30.20873 -29.89978 1.000 190.25949 86 ASP H C 1
ATOM 23057 O O . ASP H 2 25 ? -98.25653 29.32818 -30.13497 1.000 191.23966 86 ASP H O 1
ATOM 23066 N N . PHE H 2 26 ? -96.33387 29.98368 -29.15189 1.000 172.90935 87 PHE H N 1
ATOM 23067 C CA . PHE H 2 26 ? -96.08790 28.68836 -28.52606 1.000 172.10346 87 PHE H CA 1
ATOM 23068 C C . PHE H 2 26 ? -97.24347 28.28619 -27.61969 1.000 173.02601 87 PHE H C 1
ATOM 23069 O O . PHE H 2 26 ? -97.79205 27.18427 -27.74072 1.000 173.60944 87 PHE H O 1
ATOM 23086 N N . PHE H 2 27 ? -97.62678 29.17303 -26.70167 1.000 173.23770 88 PHE H N 1
ATOM 23087 C CA . PHE H 2 27 ? -98.68201 28.85387 -25.74674 1.000 174.09441 88 PHE H CA 1
ATOM 23088 C C . PHE H 2 27 ? -100.03001 28.69880 -26.43783 1.000 176.01452 88 PHE H C 1
ATOM 23089 O O . PHE H 2 27 ? -100.86995 27.92812 -25.97282 1.000 176.79189 88 PHE H O 1
ATOM 23106 N N . ARG H 2 28 ? -100.25911 29.41357 -27.53973 1.000 176.86726 89 ARG H N 1
ATOM 23107 C CA . ARG H 2 28 ? -101.47439 29.20409 -28.31878 1.000 178.71947 89 ARG H CA 1
ATOM 23108 C C . ARG H 2 28 ? -101.51139 27.79587 -28.89347 1.000 178.86045 89 ARG H C 1
ATOM 23109 O O . ARG H 2 28 ? -102.48492 27.05089 -28.70303 1.000 185.48558 89 ARG H O 1
ATOM 23130 N N . GLY H 2 29 ? -100.44413 27.41033 -29.59298 1.000 177.79422 90 GLY H N 1
ATOM 23131 C CA . GLY H 2 29 ? -100.36736 26.05700 -30.11308 1.000 177.84659 90 GLY H CA 1
ATOM 23132 C C . GLY H 2 29 ? -100.53759 25.00960 -29.02987 1.000 177.48647 90 GLY H C 1
ATOM 23133 O O . GLY H 2 29 ? -101.13256 23.95419 -29.26074 1.000 178.34885 90 GLY H O 1
ATOM 23137 N N . ILE H 2 30 ? -100.01658 25.28649 -27.83373 1.000 176.28293 91 ILE H N 1
ATOM 23138 C CA . ILE H 2 30 ? -100.14285 24.33381 -26.73505 1.000 175.94595 91 ILE H CA 1
ATOM 23139 C C . ILE H 2 30 ? -101.58498 24.27100 -26.24162 1.000 177.60247 91 ILE H C 1
ATOM 23140 O O . ILE H 2 30 ? -102.15315 23.18610 -26.07433 1.000 196.52747 91 ILE H O 1
ATOM 23156 N N . SER H 2 31 ? -102.19630 25.43267 -25.99260 1.000 178.32380 92 SER H N 1
ATOM 23157 C CA . SER H 2 31 ? -103.58871 25.46700 -25.56112 1.000 179.98876 92 SER H CA 1
ATOM 23158 C C . SER H 2 31 ? -1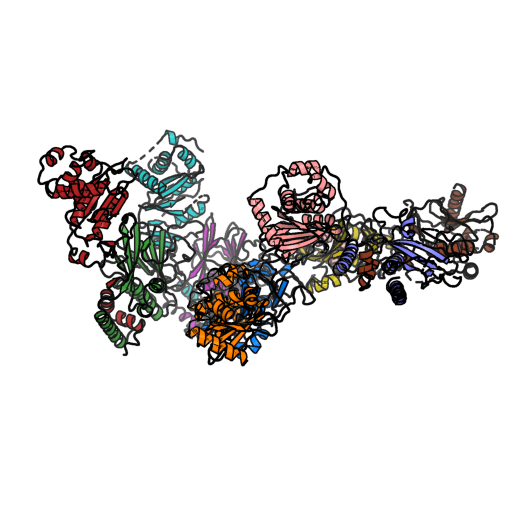04.48642 24.72660 -26.53782 1.000 181.56982 92 SER H C 1
ATOM 23159 O O . SER H 2 31 ? -105.51115 24.16333 -26.13661 1.000 182.80128 92 SER H O 1
ATOM 23167 N N . ALA H 2 32 ? -104.12281 24.71746 -27.82099 1.000 185.65583 93 ALA H N 1
ATOM 23168 C CA . ALA H 2 32 ? -104.86905 23.91376 -28.78314 1.000 183.09468 93 ALA H CA 1
ATOM 23169 C C . ALA H 2 32 ? -104.83450 22.43539 -28.40616 1.000 182.93171 93 ALA H C 1
ATOM 23170 O O . ALA H 2 32 ? -105.86645 21.75442 -28.41669 1.000 184.41130 93 ALA H O 1
ATOM 23177 N N . ASN H 2 33 ? -103.65210 21.92273 -28.06450 1.000 202.09804 94 ASN H N 1
ATOM 23178 C CA . ASN H 2 33 ? -103.47279 20.49715 -27.79196 1.000 189.12293 94 ASN H CA 1
ATOM 23179 C C . ASN H 2 33 ? -102.43131 20.34529 -26.69208 1.000 180.42372 94 ASN H C 1
ATOM 23180 O O . ASN H 2 33 ? -101.24733 20.60772 -26.92265 1.000 177.59922 94 ASN H O 1
ATOM 23191 N N . PHE H 2 34 ? -102.86750 19.91848 -25.50159 1.000 179.25386 95 PHE H N 1
ATOM 23192 C CA . PHE H 2 34 ? -101.92492 19.74047 -24.40215 1.000 177.60751 95 PHE H CA 1
ATOM 23193 C C . PHE H 2 34 ? -100.86688 18.69137 -24.73465 1.000 176.46607 95 PHE H C 1
ATOM 23194 O O . PHE H 2 34 ? -99.75699 18.72971 -24.18728 1.000 174.81687 95 PHE H O 1
ATOM 23211 N N . GLU H 2 35 ? -101.19184 17.74055 -25.61560 1.000 177.37561 96 GLU H N 1
ATOM 23212 C CA . GLU H 2 35 ? -100.24609 16.67263 -25.92479 1.000 178.78771 96 GLU H CA 1
ATOM 23213 C C . GLU H 2 35 ? -98.97464 17.22149 -26.55867 1.000 176.58605 96 GLU H C 1
ATOM 23214 O O . GLU H 2 35 ? -97.89017 16.66109 -26.36111 1.000 215.98227 96 GLU H O 1
ATOM 23226 N N . LEU H 2 36 ? -99.07876 18.32179 -27.30688 1.000 175.20721 97 LEU H N 1
ATOM 23227 C CA . LEU H 2 36 ? -97.87813 18.96235 -27.83409 1.000 203.91591 97 LEU H CA 1
ATOM 23228 C C . LEU H 2 36 ? -97.00794 19.49249 -26.70051 1.000 186.46505 97 LEU H C 1
ATOM 23229 O O . LEU H 2 36 ? -95.77467 19.39880 -26.75188 1.000 170.68329 97 LEU H O 1
ATOM 23245 N N . GLY H 2 37 ? -97.63424 20.06043 -25.66919 1.000 197.50792 98 GLY H N 1
ATOM 23246 C CA . GLY H 2 37 ? -96.87624 20.49456 -24.50945 1.000 171.09668 98 GLY H CA 1
ATOM 23247 C C . GLY H 2 37 ? -96.21343 19.33846 -23.78901 1.000 170.13233 98 GLY H C 1
ATOM 23248 O O . GLY H 2 37 ? -95.08350 19.45885 -23.30814 1.000 168.58545 98 GLY H O 1
ATOM 23252 N N . LYS H 2 38 ? -96.90731 18.20147 -23.70095 1.000 171.09759 99 LYS H N 1
ATOM 23253 C CA . LYS H 2 38 ? -96.28913 17.02081 -23.10641 1.000 170.31234 99 LYS H CA 1
ATOM 23254 C C . LYS H 2 38 ? -95.08528 16.56678 -23.92478 1.000 182.42054 99 LYS H C 1
ATOM 23255 O O . LYS H 2 38 ? -94.04606 16.20105 -23.36432 1.000 183.30155 99 LYS H O 1
ATOM 23274 N N . ASP H 2 39 ? -95.20521 16.58934 -25.25439 1.000 185.48855 100 ASP H N 1
ATOM 23275 C CA . ASP H 2 39 ? -94.06804 16.25506 -26.10777 1.000 179.44544 100 ASP H CA 1
ATOM 23276 C C . ASP H 2 39 ? -92.89399 17.19208 -25.84483 1.000 174.00100 100 ASP H C 1
ATOM 23277 O O . ASP H 2 39 ? -91.74981 16.74822 -25.67249 1.000 222.58935 100 ASP H O 1
ATOM 23286 N N . PHE H 2 40 ? -93.16177 18.49932 -25.81300 1.000 167.25062 101 PHE H N 1
ATOM 23287 C CA . PHE H 2 40 ? -92.09856 19.46255 -25.54983 1.000 165.81453 101 PHE H CA 1
ATOM 23288 C C . PHE H 2 40 ? -91.41538 19.17240 -24.21968 1.000 164.57657 101 PHE H C 1
ATOM 23289 O O . PHE H 2 40 ? -90.18494 19.07690 -24.14689 1.000 163.99086 101 PHE H O 1
ATOM 23306 N N . LEU H 2 41 ? -92.20393 19.03303 -23.14982 1.000 165.15607 102 LEU H N 1
ATOM 23307 C CA . LEU H 2 41 ? -91.62725 18.74511 -21.84072 1.000 164.13345 102 LEU H CA 1
ATOM 23308 C C . LEU H 2 41 ? -90.82505 17.44909 -21.86134 1.000 165.65035 102 LEU H C 1
ATOM 23309 O O . LEU H 2 41 ? -89.81291 17.33134 -21.16110 1.000 162.03572 102 LEU H O 1
ATOM 23325 N N . ARG H 2 42 ? -91.25936 16.46802 -22.65442 1.000 184.55831 103 ARG H N 1
ATOM 23326 C CA . ARG H 2 42 ? -90.52883 15.21011 -22.74146 1.000 163.60939 103 ARG H CA 1
ATOM 23327 C C . ARG H 2 42 ? -89.17761 15.41029 -23.41181 1.000 162.23384 103 ARG H C 1
ATOM 23328 O O . ARG H 2 42 ? -88.18165 14.79965 -23.00838 1.000 161.09928 103 ARG H O 1
ATOM 23349 N N . GLU H 2 43 ? -89.12212 16.26399 -24.43619 1.000 165.08566 104 GLU H N 1
ATOM 23350 C CA . GLU H 2 43 ? -87.87414 16.43659 -25.17309 1.000 163.92386 104 GLU H CA 1
ATOM 23351 C C . GLU H 2 43 ? -86.80182 17.12888 -24.33572 1.000 162.37659 104 GLU H C 1
ATOM 23352 O O . GLU H 2 43 ? -85.60966 16.86076 -24.52166 1.000 161.18933 104 GLU H O 1
ATOM 23364 N N . MET H 2 44 ? -87.19304 18.01118 -23.41719 1.000 159.70027 105 MET H N 1
ATOM 23365 C CA . MET H 2 44 ? -86.24399 18.70067 -22.54094 1.000 158.37015 105 MET H CA 1
ATOM 23366 C C . MET H 2 44 ? -85.93580 17.79723 -21.35195 1.000 162.51193 105 MET H C 1
ATOM 23367 O O . MET H 2 44 ? -86.57333 17.88073 -20.30089 1.000 181.27741 105 MET H O 1
ATOM 23381 N N . ASN H 2 45 ? -84.93818 16.92040 -21.51268 1.000 171.37619 106 ASN H N 1
ATOM 23382 C CA . ASN H 2 45 ? -84.68593 15.86936 -20.53179 1.000 171.00120 106 ASN H CA 1
ATOM 23383 C C . ASN H 2 45 ? -83.22622 15.80679 -20.08751 1.000 169.40073 106 ASN H C 1
ATOM 23384 O O . ASN H 2 45 ? -82.71704 14.72246 -19.78903 1.000 186.01394 106 ASN H O 1
ATOM 23395 N N . THR H 2 46 ? -82.53263 16.94692 -20.02915 1.000 158.14786 107 THR H N 1
ATOM 23396 C CA . THR H 2 46 ? -81.11829 16.92222 -19.66301 1.000 152.57695 107 THR H CA 1
ATOM 23397 C C . THR H 2 46 ? -80.69207 18.17394 -18.90506 1.000 151.93481 107 THR H C 1
ATOM 23398 O O . THR H 2 46 ? -80.84763 19.28935 -19.41458 1.000 160.30380 107 THR H O 1
ATOM 23409 N N . PRO H 2 47 ? -80.14095 18.03356 -17.69954 1.000 151.21699 108 PRO H N 1
ATOM 23410 C CA . PRO H 2 47 ? -79.58393 19.19867 -17.00279 1.000 150.55813 108 PRO H CA 1
ATOM 23411 C C . PRO H 2 47 ? -78.37234 19.75766 -17.73097 1.000 149.53352 108 PRO H C 1
ATOM 23412 O O . PRO H 2 47 ? -77.78207 19.11765 -18.60493 1.000 168.28356 108 PRO H O 1
ATOM 23423 N N . ILE H 2 48 ? -78.00358 20.97917 -17.35182 1.000 149.17706 109 ILE H N 1
ATOM 23424 C CA . ILE H 2 48 ? -76.91415 21.67405 -18.02680 1.000 148.34110 109 ILE H CA 1
ATOM 23425 C C . ILE H 2 48 ? -75.56484 21.29402 -17.42908 1.000 167.49949 109 ILE H C 1
ATOM 23426 O O . ILE H 2 48 ? -74.60025 21.06669 -18.16081 1.000 175.65296 109 ILE H O 1
ATOM 23442 N N . HIS H 2 49 ? -75.46091 21.22964 -16.10182 1.000 193.62415 110 HIS H N 1
ATOM 23443 C CA . HIS H 2 49 ? -74.18345 21.01646 -15.41230 1.000 192.47378 110 HIS H CA 1
ATOM 23444 C C . HIS H 2 49 ? -74.36224 20.13018 -14.19029 1.000 192.50300 110 HIS H C 1
ATOM 23445 O O . HIS H 2 49 ? -74.59468 20.60496 -13.07668 1.000 194.86460 110 HIS H O 1
ATOM 23459 N N . VAL H 2 50 ? -74.26497 18.82245 -14.42534 1.000 179.18844 111 VAL H N 1
ATOM 23460 C CA . VAL H 2 50 ? -74.35310 17.83478 -13.35788 1.000 188.46434 111 VAL H CA 1
ATOM 23461 C C . VAL H 2 50 ? -73.03860 17.75084 -12.58388 1.000 188.96709 111 VAL H C 1
ATOM 23462 O O . VAL H 2 50 ? -73.03678 17.54551 -11.36537 1.000 163.88041 111 VAL H O 1
ATOM 23475 N N . SER H 2 51 ? -71.90544 17.90082 -13.27011 1.000 181.17630 112 SER H N 1
ATOM 23476 C CA . SER H 2 51 ? -70.60004 17.61630 -12.68283 1.000 169.60454 112 SER H CA 1
ATOM 23477 C C . SER H 2 51 ? -70.04365 18.79865 -11.89476 1.000 169.19193 112 SER H C 1
ATOM 23478 O O . SER H 2 51 ? -70.03710 19.93452 -12.37978 1.000 169.22708 112 SER H O 1
ATOM 23486 N N . GLU H 2 52 ? -69.59014 18.52485 -10.66734 1.000 183.51933 113 GLU H N 1
ATOM 23487 C CA . GLU H 2 52 ? -68.93798 19.51313 -9.81161 1.000 160.24247 113 GLU H CA 1
ATOM 23488 C C . GLU H 2 52 ? -67.60320 18.97640 -9.30828 1.000 192.42283 113 GLU H C 1
ATOM 23489 O O . GLU H 2 52 ? -67.56009 17.90955 -8.68587 1.000 197.29203 113 GLU H O 1
ATOM 23501 N N . ALA H 2 53 ? -66.51938 19.70531 -9.58182 1.000 185.75652 114 ALA H N 1
ATOM 23502 C CA . ALA H 2 53 ? -65.20612 19.33367 -9.06485 1.000 161.38431 114 ALA H CA 1
ATOM 23503 C C . ALA H 2 53 ? -65.12495 19.56998 -7.55619 1.000 146.31775 114 ALA H C 1
ATOM 23504 O O . ALA H 2 53 ? -65.78826 20.45379 -7.00767 1.000 158.85770 114 ALA H O 1
ATOM 23511 N N . VAL H 2 54 ? -64.29952 18.76468 -6.88171 1.000 138.51495 115 VAL H N 1
ATOM 23512 C CA . VAL H 2 54 ? -64.11325 18.87020 -5.43573 1.000 156.06000 115 VAL H CA 1
ATOM 23513 C C . VAL H 2 54 ? -62.68187 18.48603 -5.07751 1.000 188.34037 115 VAL H C 1
ATOM 23514 O O . VAL H 2 54 ? -62.05383 17.67563 -5.76193 1.000 189.41860 115 VAL H O 1
ATOM 23527 N N . PHE H 2 55 ? -62.15335 19.10018 -4.01318 1.000 169.66271 116 PHE H N 1
ATOM 23528 C CA . PHE H 2 55 ? -60.82924 18.77593 -3.49488 1.000 168.96178 116 PHE H CA 1
ATOM 23529 C C . PHE H 2 55 ? -60.90061 18.50149 -1.99775 1.000 169.40048 116 PHE H C 1
ATOM 23530 O O . PHE H 2 55 ? -61.69127 19.11041 -1.27647 1.000 170.14431 116 PHE H O 1
ATOM 23547 N N . LEU H 2 56 ? -60.05068 17.56790 -1.53484 1.000 160.09173 117 LEU H N 1
ATOM 23548 C CA . LEU H 2 56 ? -60.03829 17.12913 -0.14282 1.000 153.10563 117 LEU H CA 1
ATOM 23549 C C . LEU H 2 56 ? -59.30670 18.14410 0.73600 1.000 187.23873 117 LEU H C 1
ATOM 23550 O O . LEU H 2 56 ? -58.57727 19.00093 0.23102 1.000 213.21492 117 LEU H O 1
ATOM 23566 N N . PRO H 2 57 ? -59.48055 18.07470 2.07080 1.000 180.82982 118 PRO H N 1
ATOM 23567 C CA . PRO H 2 57 ? -60.37961 17.20332 2.84115 1.000 149.07803 118 PRO H CA 1
ATOM 23568 C C . PRO H 2 57 ? -61.81295 17.70414 2.77666 1.000 170.42859 118 PRO H C 1
ATOM 23569 O O . PRO H 2 57 ? -62.02852 18.91475 2.70277 1.000 222.27054 118 PRO H O 1
ATOM 23580 N N . LEU H 2 58 ? -62.78265 16.79579 2.81100 1.000 171.14902 119 LEU H N 1
ATOM 23581 C CA . LEU H 2 58 ? -64.17459 17.14574 2.56579 1.000 186.51598 119 LEU H CA 1
ATOM 23582 C C . LEU H 2 58 ? -65.05131 16.55221 3.65549 1.000 173.49113 119 LEU H C 1
ATOM 23583 O O . LEU H 2 58 ? -64.98782 15.34790 3.92021 1.000 205.08918 119 LEU H O 1
ATOM 23599 N N . SER H 2 59 ? -65.86579 17.39684 4.28469 1.000 182.12729 120 SER H N 1
ATOM 23600 C CA . SER H 2 59 ? -66.83181 16.94589 5.27958 1.000 183.25533 120 SER H CA 1
ATOM 23601 C C . SER H 2 59 ? -68.16223 16.67431 4.58656 1.000 184.20593 120 SER H C 1
ATOM 23602 O O . SER H 2 59 ? -68.78008 17.59215 4.03511 1.000 192.62497 120 SER H O 1
ATOM 23610 N N . LEU H 2 60 ? -68.60169 15.41527 4.61513 1.000 150.27703 121 LEU H N 1
ATOM 23611 C CA . LEU H 2 60 ? -69.82986 15.05258 3.91765 1.000 145.73041 121 LEU H CA 1
ATOM 23612 C C . LEU H 2 60 ? -71.06913 15.58467 4.62911 1.000 183.98325 121 LEU H C 1
ATOM 23613 O O . LEU H 2 60 ? -72.08825 15.85152 3.98272 1.000 189.09172 121 LEU H O 1
ATOM 23629 N N . CYS H 2 61 ? -71.00317 15.73531 5.95319 1.000 189.85693 122 CYS H N 1
ATOM 23630 C CA . CYS H 2 61 ? -72.17294 16.14092 6.72579 1.000 198.28997 122 CYS H CA 1
ATOM 23631 C C . CYS H 2 61 ? -72.78136 17.45597 6.25037 1.000 198.47620 122 CYS H C 1
ATOM 23632 O O . CYS H 2 61 ? -73.98670 17.67270 6.42721 1.000 194.42687 122 CYS H O 1
ATOM 23640 N N . THR H 2 62 ? -71.98652 18.33949 5.64615 1.000 205.11607 123 THR H N 1
ATOM 23641 C CA . THR H 2 62 ? -72.47891 19.65293 5.24088 1.000 186.81051 123 THR H CA 1
ATOM 23642 C C . THR H 2 62 ? -72.88615 19.75052 3.77526 1.000 207.11646 123 THR H C 1
ATOM 23643 O O . THR H 2 62 ? -73.86756 20.43244 3.46313 1.000 244.57365 123 THR H O 1
ATOM 23654 N N . LEU H 2 63 ? -72.17110 19.08997 2.86786 1.000 197.89350 124 LEU H N 1
ATOM 23655 C CA . LEU H 2 63 ? -72.45456 19.23473 1.44410 1.000 196.24364 124 LEU H CA 1
ATOM 23656 C C . LEU H 2 63 ? -73.89034 18.83465 1.11125 1.000 203.97347 124 LEU H C 1
ATOM 23657 O O . LEU H 2 63 ? -74.46749 17.92239 1.70952 1.000 206.93718 124 LEU H O 1
ATOM 23673 N N . SER H 2 64 ? -74.45974 19.54075 0.13442 1.000 186.73977 125 SER H N 1
ATOM 23674 C CA . SER H 2 64 ? -75.83137 19.30954 -0.29316 1.000 183.76328 125 SER H CA 1
ATOM 23675 C C . SER H 2 64 ? -76.02832 17.88427 -0.81155 1.000 190.95986 125 SER H C 1
ATOM 23676 O O . SER H 2 64 ? -75.08697 17.24807 -1.29624 1.000 202.13496 125 SER H O 1
ATOM 23684 N N . PRO H 2 65 ? -77.26333 17.36022 -0.71926 1.000 190.99504 126 PRO H N 1
ATOM 23685 C CA . PRO H 2 65 ? -77.49549 15.93148 -0.97680 1.000 214.90830 126 PRO H CA 1
ATOM 23686 C C . PRO H 2 65 ? -77.48978 15.48459 -2.43202 1.000 183.77748 126 PRO H C 1
ATOM 23687 O O . PRO H 2 65 ? -77.07958 16.21405 -3.33963 1.000 180.90116 126 PRO H O 1
ATOM 23698 N N . GLY H 2 66 ? -77.97119 14.25566 -2.63252 1.000 199.53431 127 GLY H N 1
ATOM 23699 C CA . GLY H 2 66 ? -78.09710 13.59792 -3.91684 1.000 176.75753 127 GLY H CA 1
ATOM 23700 C C . GLY H 2 66 ? -76.90960 13.70244 -4.84520 1.000 175.41206 127 GLY H C 1
ATOM 23701 O O . GLY H 2 66 ? -77.04652 14.14876 -5.98820 1.000 169.09755 127 GLY H O 1
ATOM 23705 N N . ARG H 2 67 ? -75.74360 13.26257 -4.37792 1.000 167.28865 128 ARG H N 1
ATOM 23706 C CA . ARG H 2 67 ? -74.55156 13.26478 -5.20777 1.000 166.07980 128 ARG H CA 1
ATOM 23707 C C . ARG H 2 67 ? -73.59419 12.16529 -4.76489 1.000 165.52136 128 ARG H C 1
ATOM 23708 O O . ARG H 2 67 ? -73.34606 11.98234 -3.56961 1.000 175.64831 128 ARG H O 1
ATOM 23729 N N . CYS H 2 68 ? -73.06350 11.44806 -5.74775 1.000 198.90012 129 CYS H N 1
ATOM 23730 C CA . CYS H 2 68 ? -72.00193 10.47091 -5.56680 1.000 185.84733 129 CYS H CA 1
ATOM 23731 C C . CYS H 2 68 ? -70.64180 11.15306 -5.71039 1.000 161.10912 129 CYS H C 1
ATOM 23732 O O . CYS H 2 68 ? -70.50904 12.20414 -6.35578 1.000 151.47209 129 CYS H O 1
ATOM 23739 N N . LEU H 2 69 ? -69.62051 10.52650 -5.11839 1.000 143.28461 130 LEU H N 1
ATOM 23740 C CA . LEU H 2 69 ? -68.25524 11.04821 -5.14503 1.000 145.11419 130 LEU H CA 1
ATOM 23741 C C . LEU H 2 69 ? -67.32784 10.07724 -5.86104 1.000 175.69569 130 LEU H C 1
ATOM 23742 O O . LEU H 2 69 ? -67.15102 8.93508 -5.42140 1.000 187.16310 130 LEU H O 1
ATOM 23758 N N . ARG H 2 70 ? -66.72987 10.54364 -6.95359 1.000 181.11534 131 ARG H N 1
ATOM 23759 C CA . ARG H 2 70 ? -65.78649 9.78210 -7.76195 1.000 180.44250 131 ARG H CA 1
ATOM 23760 C C . ARG H 2 70 ? -64.37848 10.33457 -7.53853 1.000 179.35304 131 ARG H C 1
ATOM 23761 O O . ARG H 2 70 ? -63.98280 11.32585 -8.15602 1.000 181.09101 131 ARG H O 1
ATOM 23782 N N . LEU H 2 71 ? -63.66556 9.74664 -6.57659 1.000 200.29024 132 LEU H N 1
A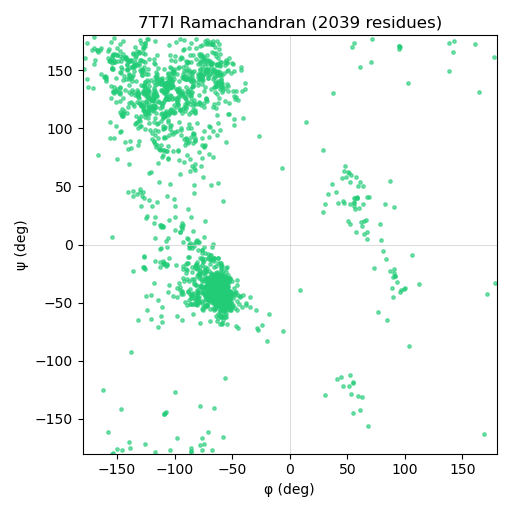TOM 23783 C CA . LEU H 2 71 ? -62.27945 10.11823 -6.32558 1.000 191.63938 132 LEU H CA 1
ATOM 23784 C C . LEU H 2 71 ? -61.39306 9.34201 -7.29515 1.000 165.96766 132 LEU H C 1
ATOM 23785 O O . LEU H 2 71 ? -61.59392 8.14178 -7.50915 1.000 156.14836 132 LEU H O 1
ATOM 23801 N N . SER H 2 72 ? -60.40900 10.02068 -7.88085 1.000 159.23216 133 SER H N 1
ATOM 23802 C CA . SER H 2 72 ? -59.58415 9.39697 -8.90783 1.000 168.42708 133 SER H CA 1
ATOM 23803 C C . SER H 2 72 ? -58.25750 10.13571 -9.00185 1.000 157.72643 133 SER H C 1
ATOM 23804 O O . SER H 2 72 ? -58.14017 11.27284 -8.53194 1.000 157.56132 133 SER H O 1
ATOM 23812 N N . PRO H 2 73 ? -57.23093 9.50317 -9.58500 1.000 170.20610 134 PRO H N 1
ATOM 23813 C CA . PRO H 2 73 ? -55.94846 10.20707 -9.76066 1.000 180.06281 134 PRO H CA 1
ATOM 23814 C C . PRO H 2 73 ? -56.09615 11.46207 -10.59866 1.000 159.43505 134 PRO H C 1
ATOM 23815 O O . PRO H 2 73 ? -55.42163 12.46821 -10.34535 1.000 158.99330 134 PRO H O 1
ATOM 23826 N N . PHE H 2 74 ? -56.98128 11.42499 -11.59806 1.000 160.65677 135 PHE H N 1
ATOM 23827 C CA . PHE H 2 74 ? -57.18191 12.58786 -12.45397 1.000 171.31281 135 PHE H CA 1
ATOM 23828 C C . PHE H 2 74 ? -57.90812 13.68584 -11.69268 1.000 169.02008 135 PHE H C 1
ATOM 23829 O O . PHE H 2 74 ? -57.54304 14.86312 -11.79118 1.000 160.76160 135 PHE H O 1
ATOM 23846 N N . GLY H 2 75 ? -58.94759 13.33566 -10.95945 1.000 197.51004 136 GLY H N 1
ATOM 23847 C CA . GLY H 2 75 ? -59.60430 14.32360 -10.14412 1.000 200.09408 136 GLY H CA 1
ATOM 23848 C C . GLY H 2 75 ? -60.38689 13.72580 -9.00588 1.000 197.52393 136 GLY H C 1
ATOM 23849 O O . GLY H 2 75 ? -60.20159 12.56931 -8.62696 1.000 197.23109 136 GLY H O 1
ATOM 23853 N N . HIS H 2 76 ? -61.30176 14.53286 -8.49136 1.000 159.73786 137 HIS H N 1
ATOM 23854 C CA . HIS H 2 76 ? -62.18306 14.16189 -7.38836 1.000 174.07592 137 HIS H CA 1
ATOM 23855 C C . HIS H 2 76 ? -63.47812 14.91307 -7.66873 1.000 192.93704 137 HIS H C 1
ATOM 23856 O O . HIS H 2 76 ? -63.57492 16.11043 -7.38142 1.000 167.12816 137 HIS H O 1
ATOM 23870 N N . SER H 2 77 ? -64.43482 14.23172 -8.28070 1.000 188.59477 138 SER H N 1
ATOM 23871 C CA . SER H 2 77 ? -65.63038 14.89483 -8.76257 1.000 189.33249 138 SER H CA 1
ATOM 23872 C C . SER H 2 77 ? -66.81949 14.49619 -7.90611 1.000 190.31683 138 SER H C 1
ATOM 23873 O O . SER H 2 77 ? -66.86756 13.40299 -7.33724 1.000 190.52807 138 SER H O 1
ATOM 23881 N N . LEU H 2 78 ? -67.78241 15.40219 -7.82222 1.000 160.08120 139 LEU H N 1
ATOM 23882 C CA . LEU H 2 78 ? -69.03347 15.15316 -7.12576 1.000 141.86638 139 LEU H CA 1
ATOM 23883 C C . LEU H 2 78 ? -70.12056 15.36561 -8.16174 1.000 177.22982 139 LEU H C 1
ATOM 23884 O O . LEU H 2 78 ? -70.27905 16.47476 -8.68208 1.000 202.60473 139 LEU H O 1
ATOM 23900 N N . THR H 2 79 ? -70.86620 14.30918 -8.45711 1.000 156.01896 140 THR H N 1
ATOM 23901 C CA . THR H 2 79 ? -71.90019 14.37002 -9.47857 1.000 158.11260 140 THR H CA 1
ATOM 23902 C C . THR H 2 79 ? -73.21063 13.91438 -8.86745 1.000 157.94774 140 THR H C 1
ATOM 23903 O O . THR H 2 79 ? -73.25274 13.44259 -7.73561 1.000 162.38811 140 THR H O 1
ATOM 23914 N N . LEU H 2 80 ? -74.28595 14.03941 -9.62761 1.000 169.10403 141 LEU H N 1
ATOM 23915 C CA . LEU H 2 80 ? -75.61218 13.71427 -9.12516 1.000 170.34728 141 LEU H CA 1
ATOM 23916 C C . LEU H 2 80 ? -76.08907 12.36874 -9.65580 1.000 170.95002 141 LEU H C 1
ATOM 23917 O O . LEU H 2 80 ? -75.70379 11.93392 -10.74538 1.000 170.62268 141 LEU H O 1
ATOM 23933 N N . GLY H 2 81 ? -76.94838 11.71736 -8.86776 1.000 185.76802 142 GLY H N 1
ATOM 23934 C CA . GLY H 2 81 ? -77.36266 10.36742 -9.19541 1.000 217.79324 142 GLY H CA 1
ATOM 23935 C C . GLY H 2 81 ? -78.11427 10.26656 -10.50496 1.000 150.08804 142 GLY H C 1
ATOM 23936 O O . GLY H 2 81 ? -78.02686 9.24854 -11.19858 1.000 150.24965 142 GLY H O 1
ATOM 23940 N N . SER H 2 82 ? -78.86536 11.30647 -10.86090 1.000 175.39782 143 SER H N 1
ATOM 23941 C CA . SER H 2 82 ? -79.68625 11.23032 -12.06182 1.000 181.13001 143 SER H CA 1
ATOM 23942 C C . SER H 2 82 ? -78.85464 10.89401 -13.29446 1.000 175.47800 143 SER H C 1
ATOM 23943 O O . SER H 2 82 ? -79.34343 10.19508 -14.18814 1.000 223.23084 143 SER H O 1
ATOM 23951 N N . HIS H 2 83 ? -77.61040 11.37020 -13.37375 1.000 174.75252 144 HIS H N 1
ATOM 23952 C CA . HIS H 2 83 ? -76.82722 11.20482 -14.59416 1.000 177.03776 144 HIS H CA 1
ATOM 23953 C C . HIS H 2 83 ? -75.41442 10.70239 -14.32025 1.000 178.64668 144 HIS H C 1
ATOM 23954 O O . HIS H 2 83 ? -74.44112 11.19331 -14.89948 1.000 192.92263 144 HIS H O 1
ATOM 23968 N N . CYS H 2 84 ? -75.27035 9.72142 -13.43141 1.000 185.34490 145 CYS H N 1
ATOM 23969 C CA . CYS H 2 84 ? -74.01734 8.99296 -13.23344 1.000 161.71305 145 CYS H CA 1
ATOM 23970 C C . CYS H 2 84 ? -74.20681 7.57143 -13.74829 1.000 179.07256 145 CYS H C 1
ATOM 23971 O O . CYS H 2 84 ? -74.92530 6.77937 -13.12621 1.000 210.37229 145 CYS H O 1
ATOM 23978 N N . GLU H 2 85 ? -73.57459 7.24985 -14.88405 1.000 195.86591 146 GLU H N 1
ATOM 23979 C CA . GLU H 2 85 ? -73.80511 5.94545 -15.49648 1.000 200.72832 146 GLU H CA 1
ATOM 23980 C C . GLU H 2 85 ? -73.53793 4.82371 -14.50030 1.000 210.98704 146 GLU H C 1
ATOM 23981 O O . GLU H 2 85 ? -74.38748 3.95573 -14.27785 1.000 211.74396 146 GLU H O 1
ATOM 23993 N N . ILE H 2 86 ? -72.38971 4.88127 -13.82412 1.000 220.70128 147 ILE H N 1
ATOM 23994 C CA . ILE H 2 86 ? -71.99791 3.79500 -12.93157 1.000 180.62359 147 ILE H CA 1
ATOM 23995 C C . ILE H 2 86 ? -72.97213 3.68079 -11.76645 1.000 205.99599 147 ILE H C 1
ATOM 23996 O O . ILE H 2 86 ? -73.28785 2.57287 -11.31038 1.000 218.90246 147 ILE H O 1
ATOM 24012 N N . CYS H 2 87 ? -73.46691 4.81736 -11.26524 1.000 211.82089 148 CYS H N 1
ATOM 24013 C CA . CYS H 2 87 ? -74.36979 4.77214 -10.12371 1.000 231.41456 148 CYS H CA 1
ATOM 24014 C C . CYS H 2 87 ? -75.69712 4.09540 -10.42943 1.000 240.07200 148 CYS H C 1
ATOM 24015 O O . CYS H 2 87 ? -76.40930 3.71776 -9.49208 1.000 232.33090 148 CYS H O 1
ATOM 24022 N N . ILE H 2 88 ? -76.02743 3.87609 -11.70185 1.000 229.39766 149 ILE H N 1
ATOM 24023 C CA . ILE H 2 88 ? -77.33042 3.31400 -12.03673 1.000 239.21698 149 ILE H CA 1
ATOM 24024 C C . ILE H 2 88 ? -77.31369 2.56798 -13.36354 1.000 241.81726 149 ILE H C 1
ATOM 24025 O O . ILE H 2 88 ? -78.36252 2.11278 -13.83354 1.000 266.15257 149 ILE H O 1
ATOM 24041 N N . ASN H 2 89 ? -76.13448 2.41064 -13.96780 1.000 233.19899 150 ASN H N 1
ATOM 24042 C CA . ASN H 2 89 ? -76.06402 1.72188 -15.25389 1.000 236.90022 150 ASN H CA 1
ATOM 24043 C C . ASN H 2 89 ? -76.57014 0.29104 -15.12061 1.000 235.37280 150 ASN H C 1
ATOM 24044 O O . ASN H 2 89 ? -77.55530 -0.09952 -15.75570 1.000 234.68680 150 ASN H O 1
ATOM 24055 N N . ARG H 2 90 ? -75.90675 -0.50485 -14.28785 1.000 234.21223 151 ARG H N 1
ATOM 24056 C CA . ARG H 2 90 ? -76.42259 -1.79632 -13.85736 1.000 237.07574 151 ARG H CA 1
ATOM 24057 C C . ARG H 2 90 ? -76.65093 -1.81583 -12.35128 1.000 233.60117 151 ARG H C 1
ATOM 24058 O O . ARG H 2 90 ? -76.99588 -2.86450 -11.79290 1.000 217.21305 151 ARG H O 1
ATOM 24079 N N . SER H 2 91 ? -76.46759 -0.67966 -11.68766 1.000 251.26637 152 SER H N 1
ATOM 24080 C CA . SER H 2 91 ? -76.63351 -0.53679 -10.25041 1.000 238.67896 152 SER H CA 1
ATOM 24081 C C . SER H 2 91 ? -78.00244 0.05894 -9.94743 1.000 218.14708 152 SER H C 1
ATOM 24082 O O . SER H 2 91 ? -78.75636 0.43551 -10.84660 1.000 221.06471 152 SER H O 1
ATOM 24090 N N . GLN H 2 92 ? -78.32519 0.13993 -8.65774 1.000 225.29578 153 GLN H N 1
ATOM 24091 C CA . GLN H 2 92 ? -79.61634 0.62546 -8.18252 1.000 226.39339 153 GLN H CA 1
ATOM 24092 C C . GLN H 2 92 ? -80.74738 -0.32523 -8.55276 1.000 264.91821 153 GLN H C 1
ATOM 24093 O O . GLN H 2 92 ? -81.92567 0.02873 -8.41365 1.000 252.14141 153 GLN H O 1
ATOM 24107 N N . VAL H 2 93 ? -80.41855 -1.52554 -9.02539 1.000 259.07614 154 VAL H N 1
ATOM 24108 C CA . VAL H 2 93 ? -81.39044 -2.57610 -9.31178 1.000 252.76677 154 VAL H CA 1
ATOM 24109 C C . VAL H 2 93 ? -80.82787 -3.87913 -8.76233 1.000 264.36930 154 VAL H C 1
ATOM 24110 O O . VAL H 2 93 ? -79.66052 -4.20601 -9.00227 1.000 251.12803 154 VAL H O 1
ATOM 24123 N N . HIS H 2 94 ? -81.64967 -4.61649 -8.01802 1.000 264.75391 155 HIS H N 1
ATOM 24124 C CA . HIS H 2 94 ? -81.22203 -5.81253 -7.30242 1.000 268.26764 155 HIS H CA 1
ATOM 24125 C C . HIS H 2 94 ? -80.24063 -5.48809 -6.18248 1.000 283.11654 155 HIS H C 1
ATOM 24126 O O . HIS H 2 94 ? -79.48863 -6.36514 -5.74036 1.000 269.35552 155 HIS H O 1
ATOM 24140 N N . VAL H 2 95 ? -80.23179 -4.24021 -5.71906 1.000 298.19314 156 VAL H N 1
ATOM 24141 C CA . VAL H 2 95 ? -79.35903 -3.81427 -4.63239 1.000 266.28168 156 VAL H CA 1
ATOM 24142 C C . VAL H 2 95 ? -80.12983 -3.32174 -3.40811 1.000 239.64015 156 VAL H C 1
ATOM 24143 O O . VAL H 2 95 ? -79.53581 -2.63603 -2.56279 1.000 175.26334 156 VAL H O 1
ATOM 24156 N N . PRO H 2 96 ? -81.41800 -3.63703 -3.23646 1.000 253.94118 157 PRO H N 1
ATOM 24157 C CA . PRO H 2 96 ? -82.15280 -3.07218 -2.09260 1.000 253.14636 157 PRO H CA 1
ATOM 24158 C C . PRO H 2 96 ? -81.90920 -3.85875 -0.81230 1.000 250.70089 157 PRO H C 1
ATOM 24159 O O . PRO H 2 96 ? -82.15316 -5.06651 -0.75853 1.000 251.02618 157 PRO H O 1
ATOM 24170 N N . GLN H 2 97 ? -81.38349 -3.17851 0.20654 1.000 206.44827 158 GLN H N 1
ATOM 24171 C CA . GLN H 2 97 ? -81.07368 -3.80414 1.48194 1.000 194.29639 158 GLN H CA 1
ATOM 24172 C C . GLN H 2 97 ? -81.71407 -2.98917 2.59988 1.000 177.42571 158 GLN H C 1
ATOM 24173 O O . GLN H 2 97 ? -81.85635 -1.76784 2.49077 1.000 176.78409 158 GLN H O 1
ATOM 24187 N N . GLU H 2 98 ? -82.08971 -3.66869 3.68266 1.000 192.38975 159 GLU H N 1
ATOM 24188 C CA . GLU H 2 98 ? -82.70450 -3.01465 4.83788 1.000 164.34130 159 GLU H CA 1
ATOM 24189 C C . GLU H 2 98 ? -81.63546 -2.68090 5.87464 1.000 163.46464 159 GLU H C 1
ATOM 24190 O O . GLU H 2 98 ? -81.22571 -3.53750 6.66398 1.000 163.95356 159 GLU H O 1
ATOM 24202 N N . PHE H 2 99 ? -81.18362 -1.42728 5.87455 1.000 200.87517 160 PHE H N 1
ATOM 24203 C CA . PHE H 2 99 ? -80.33594 -0.89434 6.93273 1.000 213.27214 160 PHE H CA 1
ATOM 24204 C C . PHE H 2 99 ? -81.08306 0.14537 7.75755 1.000 190.48084 160 PHE H C 1
ATOM 24205 O O . PHE H 2 99 ? -81.16996 0.02518 8.98230 1.000 188.74639 160 PHE H O 1
ATOM 24222 N N . SER H 2 100 ? -81.64245 1.16466 7.09427 1.000 161.87885 161 SER H N 1
ATOM 24223 C CA . SER H 2 100 ? -82.54823 2.12429 7.71930 1.000 162.65221 161 SER H CA 1
ATOM 24224 C C . SER H 2 100 ? -82.00237 2.61913 9.05312 1.000 163.45076 161 SER H C 1
ATOM 24225 O O . SER H 2 100 ? -80.90782 3.18697 9.09733 1.000 203.86594 161 SER H O 1
ATOM 24233 N N . SER H 2 101 ? -82.75122 2.42466 10.13881 1.000 181.58770 162 SER H N 1
ATOM 24234 C CA . SER H 2 101 ? -82.29588 2.85513 11.45718 1.000 165.40846 162 SER H CA 1
ATOM 24235 C C . SER H 2 101 ? -80.92208 2.26301 11.75014 1.000 164.13718 162 SER H C 1
ATOM 24236 O O . SER H 2 101 ? -80.54970 1.23489 11.17690 1.000 163.00360 162 SER H O 1
ATOM 24244 N N . THR H 2 102 ? -80.15857 2.90109 12.63715 1.000 208.36793 163 THR H N 1
ATOM 24245 C CA . THR H 2 102 ? -78.79513 2.44862 12.89128 1.000 184.58200 163 THR H CA 1
ATOM 24246 C C . THR H 2 102 ? -78.75817 1.32514 13.92231 1.000 164.35871 163 THR H C 1
ATOM 24247 O O . THR H 2 102 ? -78.03874 0.33348 13.74264 1.000 185.50604 163 THR H O 1
ATOM 24258 N N . GLN H 2 103 ? -79.52543 1.46192 15.00471 1.000 166.80371 164 GLN H N 1
ATOM 24259 C CA . GLN H 2 103 ? -79.52436 0.44275 16.04631 1.000 168.07835 164 GLN H CA 1
ATOM 24260 C C . GLN H 2 103 ? -80.04250 -0.89225 15.53125 1.000 174.45932 164 GLN H C 1
ATOM 24261 O O . GLN H 2 103 ? -79.60061 -1.94561 16.00125 1.000 209.02900 164 GLN H O 1
ATOM 24275 N N . LEU H 2 104 ? -80.99900 -0.87875 14.59974 1.000 192.42604 165 LEU H N 1
ATOM 24276 C CA . LEU H 2 104 ? -81.48399 -2.13798 14.04172 1.000 179.60052 165 LEU H CA 1
ATOM 24277 C C . LEU H 2 104 ? -80.34663 -2.90755 13.37795 1.000 215.35583 165 LEU H C 1
ATOM 24278 O O . LEU H 2 104 ? -80.14997 -4.09800 13.64694 1.000 247.82680 165 LEU H O 1
ATOM 24294 N N . SER H 2 105 ? -79.57723 -2.24498 12.50791 1.000 211.76267 166 SER H N 1
ATOM 24295 C CA . SER H 2 105 ? -78.46350 -2.94067 11.87169 1.000 197.26197 166 SER H CA 1
ATOM 24296 C C . SER H 2 105 ? -77.39486 -3.31297 12.89069 1.000 163.51920 166 SER H C 1
ATOM 24297 O O . SER H 2 105 ? -76.74342 -4.35765 12.75660 1.000 185.25435 166 SER H O 1
ATOM 24305 N N . PHE H 2 106 ? -77.21799 -2.48618 13.92367 1.000 163.54644 167 PHE H N 1
ATOM 24306 C CA . PHE H 2 106 ? -76.25679 -2.81093 14.97126 1.000 163.55572 167 PHE H CA 1
ATOM 24307 C C . PHE H 2 106 ? -76.62146 -4.12007 15.65843 1.000 183.37771 167 PHE H C 1
ATOM 24308 O O . PHE H 2 106 ? -75.79853 -5.03678 15.75510 1.000 193.49992 167 PHE H O 1
ATOM 24325 N N . PHE H 2 107 ? -77.85947 -4.23062 16.13248 1.000 176.37302 168 PHE H N 1
ATOM 24326 C CA . PHE H 2 107 ? -78.30080 -5.44316 16.80772 1.000 168.57237 168 PHE H CA 1
ATOM 24327 C C . PHE H 2 107 ? -78.59449 -6.57558 15.83662 1.000 168.92404 168 PHE H C 1
ATOM 24328 O O . PHE H 2 107 ? -78.83319 -7.70564 16.27477 1.000 207.51663 168 PHE H O 1
ATOM 24345 N N . ASN H 2 108 ? -78.52185 -6.31228 14.53413 1.000 167.72900 169 ASN H N 1
ATOM 24346 C CA . ASN H 2 108 ? -78.59429 -7.38283 13.55044 1.000 167.89335 169 ASN H CA 1
ATOM 24347 C C . ASN H 2 108 ? -77.22568 -8.01693 13.33143 1.000 185.57088 169 ASN H C 1
ATOM 24348 O O . ASN H 2 108 ? -77.11885 -9.24434 13.22696 1.000 167.59438 169 ASN H O 1
ATOM 24359 N N . ASN H 2 109 ? -76.16839 -7.19506 13.24977 1.000 190.08527 170 ASN H N 1
ATOM 24360 C CA . ASN H 2 109 ? -74.84203 -7.68584 12.89517 1.000 188.92414 170 ASN H CA 1
ATOM 24361 C C . ASN H 2 109 ? -73.75512 -7.33261 13.90709 1.000 188.33388 170 ASN H C 1
ATOM 24362 O O . ASN H 2 109 ? -72.57153 -7.36465 13.55338 1.000 211.42183 170 ASN H O 1
ATOM 24373 N N . VAL H 2 110 ? -74.10305 -7.06453 15.16593 1.000 181.49901 171 VAL H N 1
ATOM 24374 C CA . VAL H 2 110 ? -73.06004 -6.88585 16.17084 1.000 164.07585 171 VAL H CA 1
ATOM 24375 C C . VAL H 2 110 ? -72.54323 -8.23367 16.64423 1.000 164.91558 171 VAL H C 1
ATOM 24376 O O . VAL H 2 110 ? -71.32998 -8.45660 16.72448 1.000 171.45675 171 VAL H O 1
ATOM 24389 N N . HIS H 2 111 ? -73.45376 -9.16136 16.93856 1.000 166.66533 172 HIS H N 1
ATOM 24390 C CA . HIS H 2 111 ? -73.03486 -10.46836 17.42704 1.000 167.66267 172 HIS H CA 1
ATOM 24391 C C . HIS H 2 111 ? -72.39669 -11.29878 16.32171 1.000 166.88069 172 HIS H C 1
ATOM 24392 O O . HIS H 2 111 ? -71.49510 -12.09803 16.59601 1.000 166.91242 172 HIS H O 1
ATOM 24406 N N . LYS H 2 112 ? -72.83062 -11.11653 15.07426 1.000 182.86917 173 LYS H N 1
ATOM 24407 C CA . LYS H 2 112 ? -72.17615 -11.74783 13.93227 1.000 181.96393 173 LYS H CA 1
ATOM 24408 C C . LYS H 2 112 ? -70.69119 -11.41333 13.95221 1.000 209.42332 173 LYS H C 1
ATOM 24409 O O . LYS H 2 112 ? -70.32176 -10.25080 13.74790 1.000 215.01868 173 LYS H O 1
ATOM 24428 N N . ILE H 2 113 ? -69.80990 -12.38724 14.19261 1.000 209.15831 174 ILE H N 1
ATOM 24429 C CA . ILE H 2 113 ? -68.42254 -12.09720 14.49814 1.000 162.62999 174 ILE H CA 1
ATOM 24430 C C . ILE H 2 113 ? -67.44778 -12.80205 13.56022 1.000 161.70981 174 ILE H C 1
ATOM 24431 O O . ILE H 2 113 ? -66.46216 -12.18926 13.12766 1.000 160.08521 174 ILE H O 1
ATOM 24447 N N . ILE H 2 114 ? -67.63941 -14.08925 13.25314 1.000 167.95745 175 ILE H N 1
ATOM 24448 C CA . ILE H 2 114 ? -66.74649 -14.75705 12.29856 1.000 206.33345 175 ILE H CA 1
ATOM 24449 C C . ILE H 2 114 ? -66.81856 -14.04309 10.94916 1.000 212.78657 175 ILE H C 1
ATOM 24450 O O . ILE H 2 114 ? -65.76864 -13.85453 10.32232 1.000 194.50484 175 ILE H O 1
ATOM 24466 N N . PRO H 2 115 ? -67.98580 -13.64830 10.43599 1.000 217.79972 176 PRO H N 1
ATOM 24467 C CA . PRO H 2 115 ? -68.00150 -12.61149 9.40333 1.000 159.38879 176 PRO H CA 1
ATOM 24468 C C . PRO H 2 115 ? -67.79621 -11.28334 10.11660 1.000 183.76095 176 PRO H C 1
ATOM 24469 O O . PRO H 2 115 ? -67.95388 -11.17691 11.33443 1.000 184.47764 176 PRO H O 1
ATOM 24480 N N . ASN H 2 116 ? -67.45528 -10.25700 9.35239 1.000 183.08082 177 ASN H N 1
ATOM 24481 C CA . ASN H 2 116 ? -67.13492 -8.96061 9.94384 1.000 196.22917 177 ASN H CA 1
ATOM 24482 C C . ASN H 2 116 ? -65.90931 -9.05955 10.85159 1.000 177.61788 177 ASN H C 1
ATOM 24483 O O . ASN H 2 116 ? -65.65105 -8.16443 11.65926 1.000 190.06885 177 ASN H O 1
ATOM 24494 N N . LYS H 2 117 ? -65.15263 -10.15233 10.71437 1.000 181.70863 178 LYS H N 1
ATOM 24495 C CA . LYS H 2 117 ? -64.05208 -10.43423 11.63263 1.000 181.00077 178 LYS H CA 1
ATOM 24496 C C . LYS H 2 117 ? -63.03276 -9.30638 11.61262 1.000 170.21292 178 LYS H C 1
ATOM 24497 O O . LYS H 2 117 ? -62.43312 -8.98529 12.64286 1.000 170.21728 178 LYS H O 1
ATOM 24516 N N . THR H 2 118 ? -62.81046 -8.70845 10.44017 1.000 152.85296 179 THR H N 1
ATOM 24517 C CA . THR H 2 118 ? -61.79611 -7.66945 10.31652 1.000 151.32598 179 THR H CA 1
ATOM 24518 C C . THR H 2 118 ? -62.10062 -6.49189 11.23603 1.000 151.37497 179 THR H C 1
ATOM 24519 O O . THR H 2 118 ? -61.18782 -5.91880 11.84069 1.000 150.75820 179 THR H O 1
ATOM 24530 N N . PHE H 2 119 ? -63.37261 -6.09216 11.32786 1.000 155.84039 180 PHE H N 1
ATOM 24531 C CA . PHE H 2 119 ? -63.73708 -4.98836 12.21257 1.000 167.26211 180 PHE H CA 1
ATOM 24532 C C . PHE H 2 119 ? -63.33448 -5.27958 13.65364 1.000 175.84025 180 PHE H C 1
ATOM 24533 O O . PHE H 2 119 ? -62.63716 -4.47707 14.29020 1.000 159.44547 180 PHE H O 1
ATOM 24550 N N . TYR H 2 120 ? -63.77515 -6.42235 14.18874 1.000 188.70181 181 TYR H N 1
ATOM 24551 C CA . TYR H 2 120 ? -63.42170 -6.76831 15.55939 1.000 155.53026 181 TYR H CA 1
ATOM 24552 C C . TYR H 2 120 ? -61.91989 -6.90220 15.73296 1.000 167.42554 181 TYR H C 1
ATOM 24553 O O . TYR H 2 120 ? -61.37482 -6.47461 16.74846 1.000 167.89178 181 TYR H O 1
ATOM 24571 N N . VAL H 2 121 ? -61.22980 -7.46353 14.74501 1.000 171.51358 182 VAL H N 1
ATOM 24572 C CA . VAL H 2 121 ? -59.78627 -7.64801 14.86441 1.000 160.80739 182 VAL H CA 1
ATOM 24573 C C . VAL H 2 121 ? -59.08125 -6.29894 14.95723 1.000 165.48157 182 VAL H C 1
ATOM 24574 O O . VAL H 2 121 ? -58.22412 -6.08381 15.82563 1.000 167.70687 182 VAL H O 1
ATOM 24587 N N . SER H 2 122 ? -59.43039 -5.36990 14.06562 1.000 160.96127 183 SER H N 1
ATOM 24588 C CA . SER H 2 122 ? -58.80769 -4.05021 14.09368 1.000 159.83314 183 SER H CA 1
ATOM 24589 C C . SER H 2 122 ? -59.13085 -3.32368 15.39108 1.000 185.36877 183 SER H C 1
ATOM 24590 O O . SER H 2 122 ? -58.24826 -2.72894 16.02294 1.000 193.50694 183 SER H O 1
ATOM 24598 N N . LEU H 2 123 ? -60.40056 -3.35363 15.79693 1.000 178.93938 184 LEU H N 1
ATOM 24599 C CA . LEU H 2 123 ? -60.78541 -2.75423 17.06776 1.000 157.08575 184 LEU H CA 1
ATOM 24600 C C . LEU H 2 123 ? -59.99476 -3.38269 18.20609 1.000 193.88828 184 LEU H C 1
ATOM 24601 O O . LEU H 2 123 ? -59.56794 -2.69211 19.13889 1.000 204.05620 184 LEU H O 1
ATOM 24617 N N . LEU H 2 124 ? -59.77484 -4.69468 18.12296 1.000 191.44719 185 LEU H N 1
ATOM 24618 C CA . LEU H 2 124 ? -59.06242 -5.43967 19.14937 1.000 160.16001 185 LEU H CA 1
ATOM 24619 C C . LEU H 2 124 ? -57.60814 -5.01658 19.23961 1.000 196.50041 185 LEU H C 1
ATOM 24620 O O . LEU H 2 124 ? -57.03817 -4.99162 20.33753 1.000 194.80538 185 LEU H O 1
ATOM 24636 N N . SER H 2 125 ? -56.97966 -4.70598 18.10098 1.000 190.95494 186 SER H N 1
ATOM 24637 C CA . SER H 2 125 ? -55.57501 -4.31055 18.15296 1.000 180.29688 186 SER H CA 1
ATOM 24638 C C . SER H 2 125 ? -55.38465 -3.22944 19.20734 1.000 203.04735 186 SER H C 1
ATOM 24639 O O . SER H 2 125 ? -54.41335 -3.25348 19.97036 1.000 219.79570 186 SER H O 1
ATOM 24647 N N . SER H 2 126 ? -56.31230 -2.27568 19.26316 1.000 203.14970 187 SER H N 1
ATOM 24648 C CA . SER H 2 126 ? -56.39593 -1.32120 20.36276 1.000 188.83420 187 SER H CA 1
ATOM 24649 C C . SER H 2 126 ? -57.14668 -1.93024 21.55044 1.000 211.59575 187 SER H C 1
ATOM 24650 O O . SER H 2 126 ? -58.22967 -1.48255 21.91979 1.000 256.90746 187 SER H O 1
ATOM 24658 N N . SER H 2 127 ? -56.56673 -2.98887 22.13833 1.000 218.54204 188 SER H N 1
ATOM 24659 C CA . SER H 2 127 ? -57.16003 -3.60841 23.32294 1.000 219.32800 188 SER H CA 1
ATOM 24660 C C . SER H 2 127 ? -57.69121 -2.50477 24.25084 1.000 258.56600 188 SER H C 1
ATOM 24661 O O . SER H 2 127 ? -58.77991 -2.64583 24.80539 1.000 221.54729 188 SER H O 1
ATOM 24669 N N . PRO H 2 128 ? -56.91986 -1.40348 24.46445 1.000 326.11980 189 PRO H N 1
ATOM 24670 C CA . PRO H 2 128 ? -57.50171 -0.19678 25.07681 1.000 333.52808 189 PRO H CA 1
ATOM 24671 C C . PRO H 2 128 ? -58.99814 -0.02930 24.84145 1.000 322.59824 189 PRO H C 1
ATOM 24672 O O . PRO H 2 128 ? -59.42539 0.58874 23.85963 1.000 295.19840 189 PRO H O 1
ATOM 24683 N N . SER H 2 129 ? -59.79365 -0.53262 25.79276 1.000 244.76436 190 SER H N 1
ATOM 24684 C CA . SER H 2 129 ? -61.24551 -0.60477 25.68014 1.000 197.99284 190 SER H CA 1
ATOM 24685 C C . SER H 2 129 ? -61.67550 -0.82945 24.23947 1.000 224.32553 190 SER H C 1
ATOM 24686 O O . SER H 2 129 ? -62.61144 -0.18336 23.74812 1.000 244.52721 190 SER H O 1
ATOM 24694 N N . ALA H 2 130 ? -60.97694 -1.74243 23.55707 1.000 211.07853 191 ALA H N 1
ATOM 24695 C CA . ALA H 2 130 ? -61.32470 -2.09846 22.18848 1.000 194.06156 191 ALA H CA 1
ATOM 24696 C C . ALA H 2 130 ? -62.82239 -2.23436 21.98077 1.000 191.20059 191 ALA H C 1
ATOM 24697 O O . ALA H 2 130 ? -63.41106 -1.53871 21.15217 1.000 202.31898 191 ALA H O 1
ATOM 24704 N N . VAL H 2 131 ? -63.46765 -3.05343 22.80013 1.000 175.62764 192 VAL H N 1
ATOM 24705 C CA . VAL H 2 131 ? -64.89804 -3.30287 22.68378 1.000 169.78790 192 VAL H CA 1
ATOM 24706 C C . VAL H 2 131 ? -65.66917 -2.85434 23.91156 1.000 183.93313 192 VAL H C 1
ATOM 24707 O O . VAL H 2 131 ? -66.90681 -2.78191 23.85412 1.000 216.47390 192 VAL H O 1
ATOM 24720 N N . LYS H 2 132 ? -64.98763 -2.57840 25.02279 1.000 168.68060 193 LYS H N 1
ATOM 24721 C CA . LYS H 2 132 ? -65.68527 -2.15287 26.22788 1.000 200.66072 193 LYS H CA 1
ATOM 24722 C C . LYS H 2 132 ? -66.52904 -0.91758 25.94407 1.000 224.90514 193 LYS H C 1
ATOM 24723 O O . LYS H 2 132 ? -67.65747 -0.79772 26.43517 1.000 193.32612 193 LYS H O 1
ATOM 24742 N N . ALA H 2 133 ? -66.00791 -0.00655 25.12174 1.000 203.35409 194 ALA H N 1
ATOM 24743 C CA . ALA H 2 133 ? -66.71610 1.18787 24.68803 1.000 202.91869 194 ALA H CA 1
ATOM 24744 C C . ALA H 2 133 ? -67.04050 1.16096 23.20291 1.000 201.73422 194 ALA H C 1
ATOM 24745 O O . ALA H 2 133 ? -67.93565 1.89256 22.76636 1.000 211.82967 194 ALA H O 1
ATOM 24752 N N . GLY H 2 134 ? -66.34799 0.32618 22.42480 1.000 159.63587 195 GLY H N 1
ATOM 24753 C CA . GLY H 2 134 ? -66.64161 0.24827 21.00549 1.000 160.89778 195 GLY H CA 1
ATOM 24754 C C . GLY H 2 134 ? -68.06307 -0.19069 20.72375 1.000 163.38325 195 GLY H C 1
ATOM 24755 O O . GLY H 2 134 ? -68.71283 0.33508 19.81710 1.000 187.37965 195 GLY H O 1
ATOM 24759 N N . LEU H 2 135 ? -68.56553 -1.16119 21.48667 1.000 161.20708 196 LEU H N 1
ATOM 24760 C CA . LEU H 2 135 ? -69.95633 -1.56809 21.32024 1.000 175.68673 196 LEU H CA 1
ATOM 24761 C C . LEU H 2 135 ? -70.89762 -0.44872 21.74591 1.000 198.16516 196 LEU H C 1
ATOM 24762 O O . LEU H 2 135 ? -71.95631 -0.24897 21.13728 1.000 202.46877 196 LEU H O 1
ATOM 24778 N N . SER H 2 136 ? -70.51058 0.30027 22.78510 1.000 189.97683 197 SER H N 1
ATOM 24779 C CA . SER H 2 136 ? -71.35773 1.36885 23.30406 1.000 190.66922 197 SER H CA 1
ATOM 24780 C C . SER H 2 136 ? -71.62939 2.41744 22.23519 1.000 189.44021 197 SER H C 1
ATOM 24781 O O . SER H 2 136 ? -72.65943 3.09769 22.27589 1.000 208.54999 197 SER H O 1
ATOM 24789 N N . GLN H 2 137 ? -70.71027 2.57274 21.27730 1.000 171.34658 198 GLN H N 1
ATOM 24790 C CA . GLN H 2 137 ? -70.82533 3.52431 20.17306 1.000 202.59887 198 GLN H CA 1
ATOM 24791 C C . GLN H 2 137 ? -71.06232 2.70610 18.90929 1.000 169.83809 198 GLN H C 1
ATOM 24792 O O . GLN H 2 137 ? -70.10536 2.27289 18.24905 1.000 168.39267 198 GLN H O 1
ATOM 24806 N N . PRO H 2 138 ? -72.32393 2.46994 18.52718 1.000 168.14054 199 PRO H N 1
ATOM 24807 C CA . PRO H 2 138 ? -72.59540 1.57518 17.39019 1.000 176.83857 199 PRO H CA 1
ATOM 24808 C C . PRO H 2 138 ? -72.44695 2.18055 16.00611 1.000 173.43680 199 PRO H C 1
ATOM 24809 O O . PRO H 2 138 ? -72.28580 1.41659 15.04447 1.000 178.35628 199 PRO H O 1
ATOM 24820 N N . SER H 2 139 ? -72.51041 3.50561 15.86297 1.000 163.14285 200 SER H N 1
ATOM 24821 C CA . SER H 2 139 ? -72.42959 4.11631 14.53740 1.000 167.87806 200 SER H CA 1
ATOM 24822 C C . SER H 2 139 ? -71.27034 3.54856 13.72726 1.000 190.24634 200 SER H C 1
ATOM 24823 O O . SER H 2 139 ? -71.39138 3.32898 12.51544 1.000 157.07367 200 SER H O 1
ATOM 24831 N N . LEU H 2 140 ? -70.12733 3.34107 14.38159 1.000 199.87967 201 LEU H N 1
ATOM 24832 C CA . LEU H 2 140 ? -68.92129 2.88033 13.70014 1.000 183.45698 201 LEU H CA 1
ATOM 24833 C C . LEU H 2 140 ? -69.18037 1.58833 12.92938 1.000 185.53186 201 LEU H C 1
ATOM 24834 O O . LEU H 2 140 ? -68.86947 1.48361 11.73213 1.000 152.66391 201 LEU H O 1
ATOM 24850 N N . LEU H 2 141 ? -69.70994 0.57364 13.61760 1.000 184.85869 202 LEU H N 1
ATOM 24851 C CA . LEU H 2 141 ? -70.00444 -0.69676 12.96199 1.000 203.37452 202 LEU H CA 1
ATOM 24852 C C . LEU H 2 141 ? -70.94792 -0.49588 11.78235 1.000 186.08569 202 LEU H C 1
ATOM 24853 O O . LEU H 2 141 ? -70.76709 -1.09951 10.71576 1.000 154.83084 202 LEU H O 1
ATOM 24869 N N . TYR H 2 142 ? -71.99136 0.31269 11.98038 1.000 175.29010 203 TYR H N 1
ATOM 24870 C CA . TYR H 2 142 ? -72.94231 0.61080 10.91411 1.000 175.30156 203 TYR H CA 1
ATOM 24871 C C . TYR H 2 142 ? -72.18845 1.10557 9.68681 1.000 173.67190 203 TYR H C 1
ATOM 24872 O O . TYR H 2 142 ? -72.43134 0.65384 8.55949 1.000 173.45463 203 TYR H O 1
ATOM 24890 N N . ALA H 2 143 ? -71.28880 2.07003 9.89720 1.000 154.44655 204 ALA H N 1
ATOM 24891 C CA . ALA H 2 143 ? -70.45094 2.57395 8.81675 1.000 181.74332 204 ALA H CA 1
ATOM 24892 C C . ALA H 2 143 ? -69.73340 1.42890 8.11689 1.000 151.23821 204 ALA H C 1
ATOM 24893 O O . ALA H 2 143 ? -69.72419 1.34531 6.88513 1.000 150.61401 204 ALA H O 1
ATOM 24900 N N . TYR H 2 144 ? -69.06342 0.57191 8.89111 1.000 155.13659 205 TYR H N 1
ATOM 24901 C CA . TYR H 2 144 ? -68.32414 -0.53142 8.27776 1.000 193.43908 205 TYR H CA 1
ATOM 24902 C C . TYR H 2 144 ? -69.22895 -1.34524 7.35542 1.000 170.52671 205 TYR H C 1
ATOM 24903 O O . TYR H 2 144 ? -68.89340 -1.59303 6.19146 1.000 151.00239 205 TYR H O 1
ATOM 24921 N N . LEU H 2 145 ? -70.39333 -1.76091 7.86443 1.000 153.21858 206 LEU H N 1
ATOM 24922 C CA . LEU H 2 145 ? -71.30663 -2.56549 7.05224 1.000 154.02136 206 LEU H CA 1
ATOM 24923 C C . LEU H 2 145 ? -71.73075 -1.82909 5.78346 1.000 173.27389 206 LEU H C 1
ATOM 24924 O O . LEU H 2 145 ? -71.74821 -2.41832 4.69375 1.000 168.47949 206 LEU H O 1
ATOM 24940 N N . VAL H 2 146 ? -72.08096 -0.54308 5.89757 1.000 201.53053 207 VAL H N 1
ATOM 24941 C CA . VAL H 2 146 ? -72.64074 0.15164 4.73915 1.000 201.37697 207 VAL H CA 1
ATOM 24942 C C . VAL H 2 146 ? -71.55824 0.37093 3.69242 1.000 177.12506 207 VAL H C 1
ATOM 24943 O O . VAL H 2 146 ? -71.75685 0.11454 2.48725 1.000 172.69230 207 VAL H O 1
ATOM 24956 N N . THR H 2 147 ? -70.37978 0.79904 4.14578 1.000 182.63543 208 THR H N 1
ATOM 24957 C CA . THR H 2 147 ? -69.25677 0.99968 3.24737 1.000 167.63962 208 THR H CA 1
ATOM 24958 C C . THR H 2 147 ? -68.83283 -0.31195 2.61484 1.000 180.72628 208 THR H C 1
ATOM 24959 O O . THR H 2 147 ? -68.28549 -0.31210 1.50905 1.000 173.47493 208 THR H O 1
ATOM 24970 N N . GLY H 2 148 ? -69.07268 -1.43448 3.29415 1.000 169.00136 209 GLY H N 1
ATOM 24971 C CA . GLY H 2 148 ? -68.71459 -2.72950 2.75271 1.000 177.87924 209 GLY H CA 1
ATOM 24972 C C . GLY H 2 148 ? -69.68787 -3.15937 1.67832 1.000 192.74146 209 GLY H C 1
ATOM 24973 O O . GLY H 2 148 ? -69.28465 -3.71319 0.65130 1.000 224.43626 209 GLY H O 1
ATOM 24977 N N . HIS H 2 149 ? -70.98044 -2.92327 1.91058 1.000 167.93008 210 HIS H N 1
ATOM 24978 C CA . HIS H 2 149 ? -71.96678 -3.25040 0.88798 1.000 168.62196 210 HIS H CA 1
ATOM 24979 C C . HIS H 2 149 ? -71.66977 -2.47352 -0.38891 1.000 167.48129 210 HIS H C 1
ATOM 24980 O O . HIS H 2 149 ? -71.40595 -3.05679 -1.44679 1.000 167.25798 210 HIS H O 1
ATOM 24994 N N . PHE H 2 150 ? -71.72145 -1.13976 -0.30838 1.000 163.68910 211 PHE H N 1
ATOM 24995 C CA . PHE H 2 150 ? -71.61070 -0.34124 -1.52655 1.000 183.24221 211 PHE H CA 1
ATOM 24996 C C . PHE H 2 150 ? -70.18961 -0.30378 -2.07414 1.000 178.11498 211 PHE H C 1
ATOM 24997 O O . PHE H 2 150 ? -70.00691 -0.03247 -3.26624 1.000 166.48457 211 PHE H O 1
ATOM 25014 N N . CYS H 2 151 ? -69.18812 -0.58349 -1.24558 1.000 183.31057 212 CYS H N 1
ATOM 25015 C CA . CYS H 2 151 ? -67.78438 -0.54215 -1.64669 1.000 200.96593 212 CYS H CA 1
ATOM 25016 C C . CYS H 2 151 ? -67.12000 -1.76412 -1.02341 1.000 239.31693 212 CYS H C 1
ATOM 25017 O O . CYS H 2 151 ? -67.27485 -2.01491 0.17559 1.000 241.03907 212 CYS H O 1
ATOM 25025 N N . GLY H 2 152 ? -66.39692 -2.53032 -1.82371 1.000 227.15802 213 GLY H N 1
ATOM 25026 C CA . GLY H 2 152 ? -65.78338 -3.73720 -1.32628 1.000 222.09061 213 GLY H CA 1
ATOM 25027 C C . GLY H 2 152 ? -64.44440 -3.54876 -0.64779 1.000 221.14427 213 GLY H C 1
ATOM 25028 O O . GLY H 2 152 ? -63.78486 -2.51979 -0.77522 1.000 220.68158 213 GLY H O 1
ATOM 25032 N N . THR H 2 153 ? -64.07027 -4.58198 0.10084 1.000 168.32403 214 THR H N 1
ATOM 25033 C CA . THR H 2 153 ? -62.79171 -4.67362 0.79529 1.000 198.75429 214 THR H CA 1
ATOM 25034 C C . THR H 2 153 ? -62.47620 -3.39756 1.58692 1.000 224.88383 214 THR H C 1
ATOM 25035 O O . THR H 2 153 ? -61.50127 -2.69463 1.32666 1.000 209.59632 214 THR H O 1
ATOM 25046 N N . ILE H 2 154 ? -63.27549 -3.17176 2.64446 1.000 184.24971 215 ILE H N 1
ATOM 25047 C CA . ILE H 2 154 ? -63.03167 -2.03155 3.52262 1.000 178.85161 215 ILE H CA 1
ATOM 25048 C C . ILE H 2 154 ? -62.13901 -2.52548 4.65832 1.000 189.60390 215 ILE H C 1
ATOM 25049 O O . ILE H 2 154 ? -62.22525 -3.69094 5.06557 1.000 209.13608 215 ILE H O 1
ATOM 25065 N N . CYS H 2 155 ? -61.26710 -1.66076 5.15744 1.000 176.13176 216 CYS H N 1
ATOM 25066 C CA . CYS H 2 155 ? -60.38568 -1.98265 6.28762 1.000 152.77009 216 CYS H CA 1
ATOM 25067 C C . CYS H 2 155 ? -60.36141 -0.90138 7.36063 1.000 152.25395 216 CYS H C 1
ATOM 25068 O O . CYS H 2 155 ? -59.76044 0.17668 7.13295 1.000 166.84163 216 CYS H O 1
ATOM 25076 N N . PRO H 2 156 ? -61.00257 -1.11358 8.50826 1.000 146.01694 217 PRO H N 1
ATOM 25077 C CA . PRO H 2 156 ? -61.03554 -0.08055 9.55151 1.000 154.42602 217 PRO H CA 1
ATOM 25078 C C . PRO H 2 156 ? -59.76037 -0.02300 10.38654 1.000 145.80986 217 PRO H C 1
ATOM 25079 O O . PRO H 2 156 ? -59.00447 -0.98891 10.49271 1.000 149.64922 217 PRO H O 1
ATOM 25090 N N . ILE H 2 157 ? -59.52559 1.15879 10.96705 1.000 161.20101 218 ILE H N 1
ATOM 25091 C CA . ILE H 2 157 ? -58.47326 1.39069 11.95554 1.000 145.41667 218 ILE H CA 1
ATOM 25092 C C . ILE H 2 157 ? -59.06196 2.29894 13.03137 1.000 146.17750 218 ILE H C 1
ATOM 25093 O O . ILE H 2 157 ? -59.90537 3.15305 12.74967 1.000 146.21691 218 ILE H O 1
ATOM 25109 N N . PHE H 2 158 ? -58.63136 2.10319 14.27574 1.000 146.86306 219 PHE H N 1
ATOM 25110 C CA . PHE H 2 158 ? -59.24176 2.76600 15.42386 1.000 153.12137 219 PHE H CA 1
ATOM 25111 C C . PHE H 2 158 ? -58.24058 3.55866 16.25019 1.000 147.61021 219 PHE H C 1
ATOM 25112 O O . PHE H 2 158 ? -57.15862 3.06148 16.57146 1.000 152.15925 219 PHE H O 1
ATOM 25129 N N . SER H 2 159 ? -58.61736 4.79295 16.59276 1.000 147.72768 220 SER H N 1
ATOM 25130 C CA . SER H 2 159 ? -57.83786 5.70700 17.41008 1.000 147.66679 220 SER H CA 1
ATOM 25131 C C . SER H 2 159 ? -58.71406 6.23521 18.53906 1.000 148.98056 220 SER H C 1
ATOM 25132 O O . SER H 2 159 ? -59.92674 6.01601 18.56078 1.000 149.78939 220 SER H O 1
ATOM 25140 N N . THR H 2 160 ? -58.10512 6.99029 19.45462 1.000 149.22419 221 THR H N 1
ATOM 25141 C CA . THR H 2 160 ? -58.77356 7.46373 20.66102 1.000 150.57171 221 THR H CA 1
ATOM 25142 C C . THR H 2 160 ? -59.04824 8.95820 20.55212 1.000 155.60961 221 THR H C 1
ATOM 25143 O O . THR H 2 160 ? -58.15484 9.74264 20.21693 1.000 149.40082 221 THR H O 1
ATOM 25154 N N . ASN H 2 161 ? -60.29344 9.33936 20.81592 1.000 184.78716 222 ASN H N 1
ATOM 25155 C CA . ASN H 2 161 ? -60.68250 10.74143 20.88547 1.000 184.86647 222 ASN H CA 1
ATOM 25156 C C . ASN H 2 161 ? -60.26564 11.31999 22.23067 1.000 185.78121 222 ASN H C 1
ATOM 25157 O O . ASN H 2 161 ? -60.44838 10.67472 23.27033 1.000 186.95992 222 ASN H O 1
ATOM 25168 N N . GLY H 2 162 ? -59.56400 12.45171 22.18753 1.000 170.70169 223 GLY H N 1
ATOM 25169 C CA . GLY H 2 162 ? -59.24894 13.24324 23.35857 1.000 181.07842 223 GLY H CA 1
ATOM 25170 C C . GLY H 2 162 ? -59.92247 12.72446 24.60733 1.000 218.26503 223 GLY H C 1
ATOM 25171 O O . GLY H 2 162 ? -59.30200 12.14996 25.50021 1.000 211.16502 223 GLY H O 1
ATOM 25175 N N . LYS H 2 163 ? -61.23060 12.97764 24.68471 1.000 207.89490 224 LYS H N 1
ATOM 25176 C CA . LYS H 2 163 ? -62.04249 12.57844 25.82760 1.000 229.87729 224 LYS H CA 1
ATOM 25177 C C . LYS H 2 163 ? -62.79159 11.28158 25.55513 1.000 235.16187 224 LYS H C 1
ATOM 25178 O O . LYS H 2 163 ? -63.42798 11.13615 24.50842 1.000 220.55258 224 LYS H O 1
ATOM 25197 N N . GLY H 2 164 ? -62.75457 10.36934 26.53182 1.000 231.00892 225 GLY H N 1
ATOM 25198 C CA . GLY H 2 164 ? -63.43930 9.08618 26.48635 1.000 229.89532 225 GLY H CA 1
ATOM 25199 C C . GLY H 2 164 ? -64.37253 8.80925 25.32287 1.000 229.36891 225 GLY H C 1
ATOM 25200 O O . GLY H 2 164 ? -65.58537 8.69562 25.51797 1.000 230.41348 225 GLY H O 1
ATOM 25204 N N . ARG H 2 165 ? -63.82747 8.72153 24.11353 1.000 215.41030 226 ARG H N 1
ATOM 25205 C CA . ARG H 2 165 ? -64.57438 8.33544 22.92305 1.000 177.67718 226 ARG H CA 1
ATOM 25206 C C . ARG H 2 165 ? -63.57305 7.79289 21.91197 1.000 172.45694 226 ARG H C 1
ATOM 25207 O O . ARG H 2 165 ? -62.36092 7.93812 22.07433 1.000 171.78201 226 ARG H O 1
ATOM 25228 N N . LEU H 2 166 ? -64.09674 7.16190 20.86133 1.000 154.18677 227 LEU H N 1
ATOM 25229 C CA . LEU H 2 166 ? -63.29129 6.40470 19.90899 1.000 167.83775 227 LEU H CA 1
ATOM 25230 C C . LEU H 2 166 ? -63.51378 6.89668 18.48575 1.000 151.81011 227 LEU H C 1
ATOM 25231 O O . LEU H 2 166 ? -64.64388 6.88536 17.99252 1.000 157.91327 227 LEU H O 1
ATOM 25247 N N . ILE H 2 167 ? -62.42837 7.35714 17.83625 1.000 150.44000 228 ILE H N 1
ATOM 25248 C CA . ILE H 2 167 ? -62.44686 7.78603 16.43823 1.000 149.23557 228 ILE H CA 1
ATOM 25249 C C . ILE H 2 167 ? -62.08131 6.61758 15.53561 1.000 148.58820 228 ILE H C 1
ATOM 25250 O O . ILE H 2 167 ? -61.25743 5.77207 15.89983 1.000 156.16642 228 ILE H O 1
ATOM 25266 N N . MET H 2 168 ? -62.69824 6.55989 14.35116 1.000 148.13450 229 MET H N 1
ATOM 25267 C CA . MET H 2 168 ? -62.44991 5.49745 13.38741 1.000 147.57878 229 MET H CA 1
ATOM 25268 C C . MET H 2 168 ? -61.98794 6.08030 12.05773 1.000 146.20003 229 MET H C 1
ATOM 25269 O O . MET H 2 168 ? -62.35244 7.20081 11.68947 1.000 152.27523 229 MET H O 1
ATOM 25283 N N . HIS H 2 169 ? -61.19053 5.29259 11.33656 1.000 145.42681 230 HIS H N 1
ATOM 25284 C CA . HIS H 2 169 ? -60.65656 5.65154 10.02429 1.000 189.95868 230 HIS H CA 1
ATOM 25285 C C . HIS H 2 169 ? -60.86942 4.43230 9.12938 1.000 177.33353 230 HIS H C 1
ATOM 25286 O O . HIS H 2 169 ? -60.16017 3.43124 9.26645 1.000 156.24416 230 HIS H O 1
ATOM 25300 N N . LEU H 2 170 ? -61.85886 4.48817 8.24280 1.000 164.21108 231 LEU H N 1
ATOM 25301 C CA . LEU H 2 170 ? -62.10066 3.40198 7.29826 1.000 155.52324 231 LEU H CA 1
ATOM 25302 C C . LEU H 2 170 ? -61.30706 3.64729 6.02032 1.000 154.23464 231 LEU H C 1
ATOM 25303 O O . LEU H 2 170 ? -61.52609 4.65848 5.34559 1.000 166.10061 231 LEU H O 1
ATOM 25319 N N . LEU H 2 171 ? -60.39000 2.73156 5.68092 1.000 144.93275 232 LEU H N 1
ATOM 25320 C CA . LEU H 2 171 ? -59.55631 2.89472 4.49782 1.000 168.86187 232 LEU H CA 1
ATOM 25321 C C . LEU H 2 171 ? -59.88728 1.87192 3.41962 1.000 154.41001 232 LEU H C 1
ATOM 25322 O O . LEU H 2 171 ? -60.17254 0.70771 3.72498 1.000 160.99855 232 LEU H O 1
ATOM 25338 N N . LEU H 2 172 ? -59.83546 2.30616 2.15731 1.000 148.24434 233 LEU H N 1
ATOM 25339 C CA . LEU H 2 172 ? -59.95340 1.40335 1.01525 1.000 152.16846 233 LEU H CA 1
ATOM 25340 C C . LEU H 2 172 ? -58.78998 1.65968 0.06444 1.000 197.27684 233 LEU H C 1
ATOM 25341 O O . LEU H 2 172 ? -58.46640 2.81746 -0.23258 1.000 196.54942 233 LEU H O 1
ATOM 25357 N N . GLN H 2 173 ? -58.20448 0.57750 -0.44766 1.000 246.90626 234 GLN H N 1
ATOM 25358 C CA . GLN H 2 173 ? -57.00574 0.63585 -1.29383 1.000 267.46428 234 GLN H CA 1
ATOM 25359 C C . GLN H 2 173 ? -57.41037 0.61209 -2.76819 1.000 254.03714 234 GLN H C 1
ATOM 25360 O O . GLN H 2 173 ? -57.27466 -0.38395 -3.47505 1.000 265.26984 234 GLN H O 1
ATOM 25374 N N . GLY H 2 174 ? -57.95634 1.74003 -3.20772 1.000 215.24231 235 GLY H N 1
ATOM 25375 C CA . GLY H 2 174 ? -58.51771 1.86186 -4.54707 1.000 200.90185 235 GLY H CA 1
ATOM 25376 C C . GLY H 2 174 ? -57.77397 2.87428 -5.39551 1.000 207.56165 235 GLY H C 1
ATOM 25377 O O . GLY H 2 174 ? -57.32888 3.90794 -4.89413 1.000 196.93395 235 GLY H O 1
ATOM 25381 N N . THR H 2 175 ? -57.62010 2.55646 -6.68042 1.000 213.29830 236 THR H N 1
ATOM 25382 C CA . THR H 2 175 ? -57.01459 3.49773 -7.61646 1.000 188.82647 236 THR H CA 1
ATOM 25383 C C . THR H 2 175 ? -58.00566 4.59748 -7.98456 1.000 170.24012 236 THR H C 1
ATOM 25384 O O . THR H 2 175 ? -57.72877 5.78772 -7.81072 1.000 151.48279 236 THR H O 1
ATOM 25395 N N . SER H 2 176 ? -59.17412 4.20183 -8.48281 1.000 166.96665 237 SER H N 1
ATOM 25396 C CA . SER H 2 176 ? -60.24819 5.11438 -8.87226 1.000 165.51172 237 SER H CA 1
ATOM 25397 C C . SER H 2 176 ? -61.53005 4.62924 -8.19896 1.000 176.32122 237 SER H C 1
ATOM 25398 O O . SER H 2 176 ? -62.14395 3.65879 -8.65293 1.000 208.40523 237 SER H O 1
ATOM 25406 N N . LEU H 2 177 ? -61.92192 5.28693 -7.10929 1.000 169.09924 238 LEU H N 1
ATOM 25407 C CA . LEU H 2 177 ? -63.06103 4.86378 -6.30831 1.000 175.07333 238 LEU H CA 1
ATOM 25408 C C . LEU H 2 177 ? -64.29854 5.70391 -6.58474 1.000 193.09122 238 LEU H C 1
ATOM 25409 O O . LEU H 2 177 ? -64.22223 6.92718 -6.72280 1.000 187.65895 238 LEU H O 1
ATOM 25425 N N . HIS H 2 178 ? -65.43755 5.02236 -6.69501 1.000 185.68675 239 HIS H N 1
ATOM 25426 C CA . HIS H 2 178 ? -66.73903 5.64473 -6.93323 1.000 171.72509 239 HIS H CA 1
ATOM 25427 C C . HIS H 2 178 ? -67.63764 5.29228 -5.75080 1.000 172.74183 239 HIS H C 1
ATOM 25428 O O . HIS H 2 178 ? -68.24381 4.21595 -5.73028 1.000 173.60252 239 HIS H O 1
ATOM 25442 N N . ILE H 2 179 ? -67.73428 6.18545 -4.76807 1.000 142.96116 240 ILE H N 1
ATOM 25443 C CA . ILE H 2 179 ? -68.63798 5.96131 -3.64151 1.000 143.99998 240 ILE H CA 1
ATOM 25444 C C . ILE H 2 179 ? -70.01565 6.44171 -4.08973 1.000 144.86097 240 ILE H C 1
ATOM 25445 O O . ILE H 2 179 ? -70.20682 7.64069 -4.37733 1.000 177.40559 240 ILE H O 1
ATOM 25461 N N . PRO H 2 180 ? -70.99062 5.53434 -4.18270 1.000 145.94748 241 PRO H N 1
ATOM 25462 C CA . PRO H 2 180 ? -72.28688 5.87085 -4.79059 1.000 160.08239 241 PRO H CA 1
ATOM 25463 C C . PRO H 2 180 ? -73.15448 6.75060 -3.90176 1.000 195.54634 241 PRO H C 1
ATOM 25464 O O . PRO H 2 180 ? -72.84164 7.03658 -2.74347 1.000 182.86410 241 PRO H O 1
ATOM 25475 N N . GLU H 2 181 ? -74.29728 7.15046 -4.47425 1.000 179.56430 242 GLU H N 1
ATOM 25476 C CA . GLU H 2 181 ? -75.21055 8.05368 -3.78447 1.000 180.25769 242 GLU H CA 1
ATOM 25477 C C . GLU H 2 181 ? -75.91390 7.38599 -2.61327 1.000 181.38233 242 GLU H C 1
ATOM 25478 O O . GLU H 2 181 ? -76.03844 7.97980 -1.53849 1.000 181.60329 242 GLU H O 1
ATOM 25490 N N . THR H 2 182 ? -76.42506 6.17073 -2.80951 1.000 155.29063 243 THR H N 1
ATOM 25491 C CA . THR H 2 182 ? -77.22496 5.55708 -1.75479 1.000 152.11757 243 THR H CA 1
ATOM 25492 C C . THR H 2 182 ? -76.39913 5.43353 -0.48118 1.000 175.29530 243 THR H C 1
ATOM 25493 O O . THR H 2 182 ? -76.88411 5.73672 0.61905 1.000 152.46101 243 THR H O 1
ATOM 25504 N N . CYS H 2 183 ? -75.11479 5.09558 -0.63207 1.000 196.64091 244 CYS H N 1
ATOM 25505 C CA . CYS H 2 183 ? -74.22549 4.95648 0.51494 1.000 187.74850 244 CYS H CA 1
ATOM 25506 C C . CYS H 2 183 ? -74.05527 6.28492 1.23372 1.000 170.99548 244 CYS H C 1
ATOM 25507 O O . CYS H 2 183 ? -74.25947 6.37976 2.45122 1.000 171.60192 244 CYS H O 1
ATOM 25515 N N . LEU H 2 184 ? -73.69414 7.32729 0.48644 1.000 162.28837 245 LEU H N 1
ATOM 25516 C CA . LEU H 2 184 ? -73.46938 8.63341 1.09168 1.000 192.58192 245 LEU H CA 1
ATOM 25517 C C . LEU H 2 184 ? -74.72922 9.17090 1.75377 1.000 169.38477 245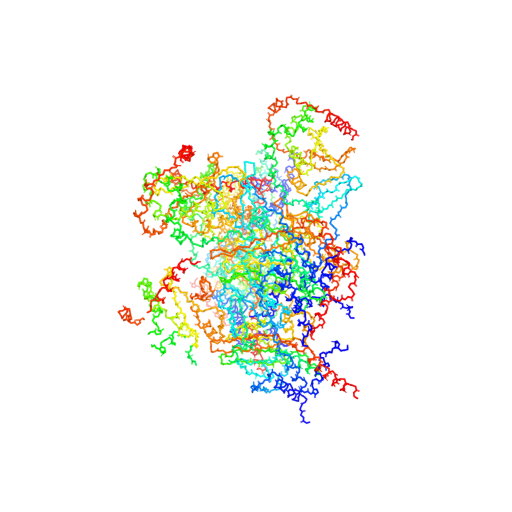 LEU H C 1
ATOM 25518 O O . LEU H 2 184 ? -74.67443 9.70058 2.87093 1.000 160.54303 245 LEU H O 1
ATOM 25534 N N . LYS H 2 185 ? -75.87338 9.01929 1.09120 1.000 154.27185 246 LYS H N 1
ATOM 25535 C CA . LYS H 2 185 ? -77.14091 9.46966 1.65606 1.000 195.23204 246 LYS H CA 1
ATOM 25536 C C . LYS H 2 185 ? -77.44097 8.77581 2.97294 1.000 161.86674 246 LYS H C 1
ATOM 25537 O O . LYS H 2 185 ? -77.70488 9.43541 3.99291 1.000 156.96666 246 LYS H O 1
ATOM 25556 N N . LEU H 2 186 ? -77.43660 7.44467 2.96215 1.000 165.52075 247 LEU H N 1
ATOM 25557 C CA . LEU H 2 186 ? -77.70219 6.70224 4.18488 1.000 154.26220 247 LEU H CA 1
ATOM 25558 C C . LEU H 2 186 ? -76.76297 7.15353 5.29101 1.000 153.73480 247 LEU H C 1
ATOM 25559 O O . LEU H 2 186 ? -77.18930 7.42577 6.42614 1.000 154.58253 247 LEU H O 1
ATOM 25575 N N . LEU H 2 187 ? -75.47184 7.24180 4.96717 1.000 152.38547 248 LEU H N 1
ATOM 25576 C CA . LEU H 2 187 ? -74.47215 7.58604 5.96866 1.000 192.72470 248 LEU H CA 1
ATOM 25577 C C . LEU H 2 187 ? -74.77404 8.93971 6.59005 1.000 152.05259 248 LEU H C 1
ATOM 25578 O O . LEU H 2 187 ? -74.86855 9.06730 7.81838 1.000 152.73716 248 LEU H O 1
ATOM 25594 N N . CYS H 2 188 ? -74.91855 9.96818 5.75392 1.000 151.51046 249 CYS H N 1
ATOM 25595 C CA . CYS H 2 188 ? -75.11362 11.30894 6.28601 1.000 151.64462 249 CYS H CA 1
ATOM 25596 C C . CYS H 2 188 ? -76.37602 11.38262 7.13053 1.000 200.65597 249 CYS H C 1
ATOM 25597 O O . CYS H 2 188 ? -76.38661 12.03135 8.18517 1.000 195.49018 249 CYS H O 1
ATOM 25605 N N . GLU H 2 189 ? -77.45461 10.72394 6.69284 1.000 185.02271 250 GLU H N 1
ATOM 25606 C CA . GLU H 2 189 ? -78.70447 10.87281 7.42788 1.000 168.32441 250 GLU H CA 1
ATOM 25607 C C . GLU H 2 189 ? -78.63069 10.19905 8.79121 1.000 169.14908 250 GLU H C 1
ATOM 25608 O O . GLU H 2 189 ? -79.01650 10.79173 9.80576 1.000 169.93981 250 GLU H O 1
ATOM 25620 N N . ASN H 2 190 ? -78.12954 8.96702 8.85015 1.000 192.93194 251 ASN H N 1
ATOM 25621 C CA . ASN H 2 190 ? -78.25253 8.26578 10.12171 1.000 206.11022 251 ASN H CA 1
ATOM 25622 C C . ASN H 2 190 ? -77.10411 8.55118 11.07653 1.000 211.97038 251 ASN H C 1
ATOM 25623 O O . ASN H 2 190 ? -77.30821 8.53009 12.29684 1.000 161.30316 251 ASN H O 1
ATOM 25634 N N . ILE H 2 191 ? -75.90380 8.80459 10.57313 1.000 180.94786 252 ILE H N 1
ATOM 25635 C CA . ILE H 2 191 ? -74.75826 9.06913 11.42338 1.000 180.39814 252 ILE H CA 1
ATOM 25636 C C . ILE H 2 191 ? -74.52708 10.55623 11.63278 1.000 179.97702 252 ILE H C 1
ATOM 25637 O O . ILE H 2 191 ? -74.13944 10.97820 12.72104 1.000 193.36106 252 ILE H O 1
ATOM 25653 N N . GLY H 2 192 ? -74.76843 11.33474 10.58380 1.000 168.32745 253 GLY H N 1
ATOM 25654 C CA . GLY H 2 192 ? -74.60336 12.76913 10.57003 1.000 182.20562 253 GLY H CA 1
ATOM 25655 C C . GLY H 2 192 ? -74.57688 13.43076 11.93058 1.000 168.65581 253 GLY H C 1
ATOM 25656 O O . GLY H 2 192 ? -73.52244 13.75269 12.48760 1.000 187.72760 253 GLY H O 1
ATOM 25660 N N . PRO H 2 193 ? -75.77010 13.68060 12.46955 1.000 171.53942 254 PRO H N 1
ATOM 25661 C CA . PRO H 2 193 ? -75.86894 14.43432 13.73101 1.000 206.94153 254 PRO H CA 1
ATOM 25662 C C . PRO H 2 193 ? -75.01802 13.87102 14.85636 1.000 187.29448 254 PRO H C 1
ATOM 25663 O O . PRO H 2 193 ? -74.37371 14.63921 15.58188 1.000 179.32930 254 PRO H O 1
ATOM 25674 N N . THR H 2 194 ? -74.98852 12.54768 15.01782 1.000 193.24703 255 THR H N 1
ATOM 25675 C CA . THR H 2 194 ? -74.30015 11.96748 16.16486 1.000 193.61681 255 THR H CA 1
ATOM 25676 C C . THR H 2 194 ? -72.78620 12.06981 16.02130 1.000 192.24687 255 THR H C 1
ATOM 25677 O O . THR H 2 194 ? -72.07823 12.27346 17.01358 1.000 192.40920 255 THR H O 1
ATOM 25688 N N . TYR H 2 195 ? -72.27278 11.93600 14.79945 1.000 184.29677 256 TYR H N 1
ATOM 25689 C CA . TYR H 2 195 ? -70.84378 11.77530 14.56785 1.000 183.02648 256 TYR H CA 1
ATOM 25690 C C . TYR H 2 195 ? -70.40075 12.62508 13.38817 1.000 181.72511 256 TYR H C 1
ATOM 25691 O O . TYR H 2 195 ? -71.05056 12.61867 12.33925 1.000 181.52239 256 TYR H O 1
ATOM 25709 N N . GLU H 2 196 ? -69.30063 13.35538 13.56315 1.000 165.64136 257 GLU H N 1
ATOM 25710 C CA . GLU H 2 196 ? -68.68597 14.06815 12.45371 1.000 184.87415 257 GLU H CA 1
ATOM 25711 C C . GLU H 2 196 ? -68.12431 13.07791 11.44161 1.000 163.38771 257 GLU H C 1
ATOM 25712 O O . GLU H 2 196 ? -67.56030 12.03997 11.80579 1.000 163.34424 257 GLU H O 1
ATOM 25724 N N . LEU H 2 197 ? -68.25054 13.42752 10.16408 1.000 164.92008 258 LEU H N 1
ATOM 25725 C CA . LEU H 2 197 ? -67.85118 12.57234 9.05621 1.000 150.01174 258 LEU H CA 1
ATOM 25726 C C . LEU H 2 197 ? -67.03600 13.38719 8.06539 1.000 165.26489 258 LEU H C 1
ATOM 25727 O O . LEU H 2 197 ? -67.43076 14.50074 7.70457 1.000 169.00518 258 LEU H O 1
ATOM 25743 N N . ALA H 2 198 ? -65.90272 12.84025 7.62833 1.000 144.88880 259 ALA H N 1
ATOM 25744 C CA . ALA H 2 198 ? -65.07841 13.53493 6.64964 1.000 179.40494 259 ALA H CA 1
ATOM 25745 C C . ALA H 2 198 ? -64.39054 12.51504 5.75529 1.000 142.91089 259 ALA H C 1
ATOM 25746 O O . ALA H 2 198 ? -64.26974 11.33833 6.10119 1.000 147.43486 259 ALA H O 1
ATOM 25753 N N . VAL H 2 199 ? -63.91889 12.99092 4.60402 1.000 197.78095 260 VAL H N 1
ATOM 25754 C CA . VAL H 2 199 ? -63.20824 12.17065 3.63147 1.000 159.19137 260 VAL H CA 1
ATOM 25755 C C . VAL H 2 199 ? -61.83264 12.77611 3.40133 1.000 159.04971 260 VAL H C 1
ATOM 25756 O O . VAL H 2 199 ? -61.69815 13.99865 3.27591 1.000 180.07228 260 VAL H O 1
ATOM 25769 N N . ASP H 2 200 ? -60.81048 11.92521 3.35078 1.000 174.72195 261 ASP H N 1
ATOM 25770 C CA . ASP H 2 200 ? -59.45545 12.39559 3.10385 1.000 173.74053 261 ASP H CA 1
ATOM 25771 C C . ASP H 2 200 ? -58.65433 11.26269 2.47236 1.000 173.11276 261 ASP H C 1
ATOM 25772 O O . ASP H 2 200 ? -59.16836 10.16772 2.22708 1.000 173.46478 261 ASP H O 1
ATOM 25781 N N . LEU H 2 201 ? -57.38759 11.54508 2.18755 1.000 161.28587 262 LEU H N 1
ATOM 25782 C CA . LEU H 2 201 ? -56.49014 10.61124 1.52335 1.000 161.96224 262 LEU H CA 1
ATOM 25783 C C . LEU H 2 201 ? -55.33309 10.30030 2.46091 1.000 191.17826 262 LEU H C 1
ATOM 25784 O O . LEU H 2 201 ? -54.83931 11.18770 3.16469 1.000 203.43519 262 LEU H O 1
ATOM 25800 N N . VAL H 2 202 ? -54.91619 9.03749 2.49222 1.000 190.01492 263 VAL H N 1
ATOM 25801 C CA . VAL H 2 202 ? -53.70286 8.62346 3.18301 1.000 193.70437 263 VAL H CA 1
ATOM 25802 C C . VAL H 2 202 ? -52.85499 7.88189 2.15610 1.000 194.58208 263 VAL H C 1
ATOM 25803 O O . VAL H 2 202 ? -53.09767 6.70355 1.86321 1.000 189.15836 263 VAL H O 1
ATOM 25816 N N . GLY H 2 203 ? -51.87453 8.58091 1.58956 1.000 200.08935 264 GLY H N 1
ATOM 25817 C CA . GLY H 2 203 ? -51.00080 8.02325 0.58426 1.000 188.25384 264 GLY H CA 1
ATOM 25818 C C . GLY H 2 203 ? -51.68905 7.20559 -0.48835 1.000 197.60981 264 GLY H C 1
ATOM 25819 O O . GLY H 2 203 ? -52.45362 7.72845 -1.30939 1.000 168.39816 264 GLY H O 1
ATOM 25823 N N . ASP H 2 204 ? -51.39765 5.90755 -0.48937 1.000 205.73891 265 ASP H N 1
ATOM 25824 C CA . ASP H 2 204 ? -51.90731 5.01633 -1.52010 1.000 222.65204 265 ASP H CA 1
ATOM 25825 C C . ASP H 2 204 ? -53.42272 4.85648 -1.48239 1.000 213.39566 265 ASP H C 1
ATOM 25826 O O . ASP H 2 204 ? -54.02847 4.57448 -2.52274 1.000 206.81228 265 ASP H O 1
ATOM 25835 N N . ALA H 2 205 ? -54.06287 5.04132 -0.32757 1.000 193.88986 266 ALA H N 1
ATOM 25836 C CA . ALA H 2 205 ? -55.46527 4.67532 -0.20160 1.000 187.32219 266 ALA H CA 1
ATOM 25837 C C . ALA H 2 205 ? -56.32615 5.80826 0.33498 1.000 191.37463 266 ALA H C 1
ATOM 25838 O O . ALA H 2 205 ? -55.83545 6.78278 0.91164 1.000 180.31626 266 ALA H O 1
ATOM 25845 N N . PHE H 2 206 ? -57.62619 5.69575 0.03896 1.000 221.08676 267 PHE H N 1
ATOM 25846 C CA . PHE H 2 206 ? -58.61717 6.67401 0.46176 1.000 154.83909 267 PHE H CA 1
ATOM 25847 C C . PHE H 2 206 ? -59.09691 6.32754 1.86753 1.000 149.03917 267 PHE H C 1
ATOM 25848 O O . PHE H 2 206 ? -59.06681 5.16346 2.28057 1.000 186.47064 267 PHE H O 1
ATOM 25865 N N . CYS H 2 207 ? -59.61226 7.33225 2.57713 1.000 139.22545 268 CYS H N 1
ATOM 25866 C CA . CYS H 2 207 ? -59.99358 7.13610 3.96444 1.000 140.11593 268 CYS H CA 1
ATOM 25867 C C . CYS H 2 207 ? -61.21649 7.97642 4.29516 1.000 159.22713 268 CYS H C 1
ATOM 25868 O O . CYS H 2 207 ? -61.42521 9.06015 3.73784 1.000 167.08185 268 CYS H O 1
ATOM 25876 N N . ILE H 2 208 ? -61.98998 7.47242 5.25360 1.000 162.24430 269 ILE H N 1
ATOM 25877 C CA . ILE H 2 208 ? -63.17395 8.12885 5.79028 1.000 142.84281 269 ILE H CA 1
ATOM 25878 C C . ILE H 2 208 ? -62.95518 8.24648 7.29120 1.000 143.44494 269 ILE H C 1
ATOM 25879 O O . ILE H 2 208 ? -62.84897 7.22846 7.98957 1.000 146.06609 269 ILE H O 1
ATOM 25895 N N . LYS H 2 209 ? -62.84377 9.47703 7.78287 1.000 143.38708 270 LYS H N 1
ATOM 25896 C CA . LYS H 2 209 ? -62.67914 9.72730 9.20905 1.000 144.04533 270 LYS H CA 1
ATOM 25897 C C . LYS H 2 209 ? -64.06366 9.90242 9.82035 1.000 145.30429 270 LYS H C 1
ATOM 25898 O O . LYS H 2 209 ? -64.78762 10.84766 9.48322 1.000 167.88548 270 LYS H O 1
ATOM 25917 N N . VAL H 2 210 ? -64.43573 8.97966 10.70121 1.000 146.27946 271 VAL H N 1
ATOM 25918 C CA . VAL H 2 210 ? -65.65173 9.06402 11.49687 1.000 162.07268 271 VAL H CA 1
ATOM 25919 C C . VAL H 2 210 ? -65.22594 9.41492 12.91688 1.000 162.35141 271 VAL H C 1
ATOM 25920 O O . VAL H 2 210 ? -64.68486 8.56285 13.63710 1.000 175.78819 271 VAL H O 1
ATOM 25933 N N . SER H 2 211 ? -65.44554 10.66315 13.32463 1.000 148.39407 272 SER H N 1
ATOM 25934 C CA . SER H 2 211 ? -64.99893 11.08526 14.64414 1.000 148.95865 272 SER H CA 1
ATOM 25935 C C . SER H 2 211 ? -66.16796 11.62374 15.45786 1.000 151.25674 272 SER H C 1
ATOM 25936 O O . SER H 2 211 ? -67.00801 12.34544 14.91901 1.000 180.84838 272 SER H O 1
ATOM 25944 N N . PRO H 2 212 ? -66.24764 11.31079 16.75049 1.000 162.35600 273 PRO H N 1
ATOM 25945 C CA . PRO H 2 212 ? -67.40624 11.75951 17.53402 1.000 163.73056 273 PRO H CA 1
ATOM 25946 C C . PRO H 2 212 ? -67.51259 13.27472 17.55956 1.000 163.78721 273 PRO H C 1
ATOM 25947 O O . PRO H 2 212 ? -66.56227 14.00110 17.25955 1.000 209.22001 273 PRO H O 1
ATOM 25958 N N . ARG H 2 213 ? -68.68898 13.74643 17.94888 1.000 153.77457 274 ARG H N 1
ATOM 25959 C CA . ARG H 2 213 ? -68.92236 15.15386 18.22481 1.000 192.33337 274 ARG H CA 1
ATOM 25960 C C . ARG H 2 213 ? -68.77451 15.39259 19.72379 1.000 221.92454 274 ARG H C 1
ATOM 25961 O O . ARG H 2 213 ? -68.99675 14.49029 20.53523 1.000 223.48419 274 ARG H O 1
ATOM 25982 N N . ASP H 2 214 ? -68.39789 16.61655 20.08882 1.000 212.07495 275 ASP H N 1
ATOM 25983 C CA . ASP H 2 214 ? -68.11367 16.91696 21.48697 1.000 219.29969 275 ASP H CA 1
ATOM 25984 C C . ASP H 2 214 ? -69.35544 16.74057 22.35396 1.000 218.07712 275 ASP H C 1
ATOM 25985 O O . ASP H 2 214 ? -69.39481 15.85739 23.21751 1.000 214.39086 275 ASP H O 1
ATOM 25994 N N . THR H 2 215 ? -70.37173 17.57180 22.13308 1.000 203.81023 276 THR H N 1
ATOM 25995 C CA . THR H 2 215 ? -71.58583 17.57346 22.94145 1.000 221.35865 276 THR H CA 1
ATOM 25996 C C . THR H 2 215 ? -72.76697 16.96664 22.18747 1.000 209.78181 276 THR H C 1
ATOM 25997 O O . THR H 2 215 ? -73.89108 17.47042 22.24949 1.000 214.03159 276 THR H O 1
ATOM 26008 N N . VAL H 2 216 ? -72.52091 15.87576 21.46324 1.000 211.26962 277 VAL H N 1
ATOM 26009 C CA . VAL H 2 216 ? -73.57477 15.15544 20.75699 1.000 207.88435 277 VAL H CA 1
ATOM 26010 C C . VAL H 2 216 ? -73.22900 13.67150 20.76529 1.000 203.76743 277 VAL H C 1
ATOM 26011 O O . VAL H 2 216 ? -72.44175 13.20424 19.93394 1.000 204.15748 277 VAL H O 1
ATOM 26024 N N . TYR H 2 217 ? -73.81138 12.92283 21.70014 1.000 183.97073 278 TYR H N 1
ATOM 26025 C CA . TYR H 2 217 ? -73.52163 11.50570 21.87166 1.000 182.62734 278 TYR H CA 1
ATOM 26026 C C . TYR H 2 217 ? -74.77798 10.68530 21.62116 1.000 183.60424 278 TYR H C 1
ATOM 26027 O O . TYR H 2 217 ? -75.84868 10.99944 22.15222 1.000 184.92850 278 TYR H O 1
ATOM 26045 N N . GLU H 2 218 ? -74.63851 9.63448 20.81633 1.000 194.68672 279 GLU H N 1
ATOM 26046 C CA . GLU H 2 218 ? -75.73538 8.71838 20.54895 1.000 194.09931 279 GLU H CA 1
ATOM 26047 C C . GLU H 2 218 ? -76.08770 7.93812 21.81629 1.000 213.70754 279 GLU H C 1
ATOM 26048 O O . GLU H 2 218 ? -75.52045 8.14912 22.89213 1.000 217.47476 279 GLU H O 1
ATOM 26060 N N . LYS H 2 219 ? -77.04067 7.02085 21.68517 1.000 215.34754 280 LYS H N 1
ATOM 26061 C CA . LYS H 2 219 ? -77.50517 6.20874 22.79994 1.000 217.64994 280 LYS H CA 1
ATOM 26062 C C . LYS H 2 219 ? -76.93847 4.79530 22.70576 1.000 193.74139 280 LYS H C 1
ATOM 26063 O O . LYS H 2 219 ? -76.46634 4.35588 21.65402 1.000 186.85147 280 LYS H O 1
ATOM 26082 N N . ALA H 2 220 ? -76.99806 4.08401 23.82750 1.000 231.15677 281 ALA H N 1
ATOM 26083 C CA . ALA H 2 220 ? -76.41023 2.75936 23.95599 1.000 244.38663 281 ALA H CA 1
ATOM 26084 C C . ALA H 2 220 ? -77.46603 1.66986 23.80210 1.000 236.69593 281 ALA H C 1
ATOM 26085 O O . ALA H 2 220 ? -78.66965 1.91200 23.91906 1.000 233.75597 281 ALA H O 1
ATOM 26092 N N . VAL H 2 221 ? -76.98988 0.45202 23.54099 1.000 255.77425 282 VAL H N 1
ATOM 26093 C CA . VAL H 2 221 ? -77.84707 -0.71847 23.37469 1.000 234.88300 282 VAL H CA 1
ATOM 26094 C C . VAL H 2 221 ? -77.21933 -1.87244 24.14555 1.000 227.88843 282 VAL H C 1
ATOM 26095 O O . VAL H 2 221 ? -76.07595 -2.25693 23.87263 1.000 256.59008 282 VAL H O 1
ATOM 26108 N N . ASN H 2 222 ? -77.96422 -2.42597 25.10121 1.000 184.89478 283 ASN H N 1
ATOM 26109 C CA . ASN H 2 222 ? -77.45699 -3.47973 25.97468 1.000 238.99882 283 ASN H CA 1
ATOM 26110 C C . ASN H 2 222 ? -77.51541 -4.83622 25.28476 1.000 231.25291 283 ASN H C 1
ATOM 26111 O O . ASN H 2 222 ? -78.59696 -5.41310 25.13019 1.000 199.42427 283 ASN H O 1
ATOM 26122 N N . VAL H 2 223 ? -76.35775 -5.32986 24.84163 1.000 207.15044 284 VAL H N 1
ATOM 26123 C CA . VAL H 2 223 ? -76.25083 -6.64926 24.22628 1.000 197.59197 284 VAL H CA 1
ATOM 26124 C C . VAL H 2 223 ? -75.63115 -7.62747 25.21889 1.000 206.77747 284 VAL H C 1
ATOM 26125 O O . VAL H 2 223 ? -75.34397 -7.26523 26.36484 1.000 214.91132 284 VAL H O 1
ATOM 26138 N N . ASP H 2 224 ? -75.40995 -8.87203 24.77650 1.000 190.65570 285 ASP H N 1
ATOM 26139 C CA . ASP H 2 224 ? -74.75741 -9.91363 25.57642 1.000 176.10837 285 ASP H CA 1
ATOM 26140 C C . ASP H 2 224 ? -73.23389 -9.79268 25.45496 1.000 192.93728 285 ASP H C 1
ATOM 26141 O O . ASP H 2 224 ? -72.56519 -10.56422 24.76491 1.000 189.53280 285 ASP H O 1
ATOM 26150 N N . GLU H 2 225 ? -72.70812 -8.70678 26.01661 1.000 221.81111 286 GLU H N 1
ATOM 26151 C CA . GLU H 2 225 ? -71.26990 -8.46527 26.03408 1.000 201.76374 286 GLU H CA 1
ATOM 26152 C C . GLU H 2 225 ? -70.45007 -9.74600 26.17360 1.000 189.47511 286 GLU H C 1
ATOM 26153 O O . GLU H 2 225 ? -69.46429 -9.94037 25.45060 1.000 190.24985 286 GLU H O 1
ATOM 26165 N N . ASP H 2 226 ? -70.86114 -10.63133 27.08614 1.000 190.62678 287 ASP H N 1
ATOM 26166 C CA . ASP H 2 226 ? -70.05046 -11.81610 27.33636 1.000 191.11731 287 ASP H CA 1
ATOM 26167 C C . ASP H 2 226 ? -70.07531 -12.77585 26.15756 1.000 190.70470 287 ASP H C 1
ATOM 26168 O O . ASP H 2 226 ? -69.07518 -13.44840 25.89282 1.000 194.90590 287 ASP H O 1
ATOM 26177 N N . ALA H 2 227 ? -71.17866 -12.82417 25.41277 1.000 175.00301 288 ALA H N 1
ATOM 26178 C CA . ALA H 2 227 ? -71.24196 -13.72969 24.27180 1.000 174.71071 288 ALA H CA 1
ATOM 26179 C C . ALA H 2 227 ? -70.17399 -13.38618 23.24418 1.000 172.47660 288 ALA H C 1
ATOM 26180 O O . ALA H 2 227 ? -69.37006 -14.24269 22.84640 1.000 179.40382 288 ALA H O 1
ATOM 26187 N N . ILE H 2 228 ? -70.09354 -12.10735 22.86736 1.000 195.86768 289 ILE H N 1
ATOM 26188 C CA . ILE H 2 228 ? -69.12919 -11.74784 21.84046 1.000 207.90136 289 ILE H CA 1
ATOM 26189 C C . ILE H 2 228 ? -67.73215 -11.68040 22.43784 1.000 209.00851 289 ILE H C 1
ATOM 26190 O O . ILE H 2 228 ? -66.75386 -11.90280 21.73146 1.000 191.81334 289 ILE H O 1
ATOM 26206 N N . TYR H 2 229 ? -67.59489 -11.42608 23.74687 1.000 204.03555 290 TYR H N 1
ATOM 26207 C CA . TYR H 2 229 ? -66.26463 -11.50013 24.35123 1.000 189.69585 290 TYR H CA 1
ATOM 26208 C C . TYR H 2 229 ? -65.71452 -12.92245 24.27346 1.000 190.30746 290 TYR H C 1
ATOM 26209 O O . TYR H 2 229 ? -64.58463 -13.14980 23.80580 1.000 206.50010 290 TYR H O 1
ATOM 26227 N N . GLU H 2 230 ? -66.51366 -13.89862 24.71416 1.000 172.73069 291 GLU H N 1
ATOM 26228 C CA . GLU H 2 230 ? -66.11968 -15.29274 24.58016 1.000 172.08665 291 GLU H CA 1
ATOM 26229 C C . GLU H 2 230 ? -65.80117 -15.62196 23.13507 1.000 174.64151 291 GLU H C 1
ATOM 26230 O O . GLU H 2 230 ? -64.85849 -16.37365 22.85394 1.000 211.81289 291 GLU H O 1
ATOM 26242 N N . ALA H 2 231 ? -66.56718 -15.05499 22.20361 1.000 169.84154 292 ALA H N 1
ATOM 26243 C CA . ALA H 2 231 ? -66.29616 -15.31312 20.79595 1.000 188.26957 292 ALA H CA 1
ATOM 26244 C C . ALA H 2 231 ? -64.96505 -14.70240 20.36148 1.000 195.44498 292 ALA H C 1
ATOM 26245 O O . ALA H 2 231 ? -64.21751 -15.32538 19.59989 1.000 197.83268 292 ALA H O 1
ATOM 26252 N N . ILE H 2 232 ? -64.64336 -13.49117 20.83210 1.000 219.00006 293 ILE H N 1
ATOM 26253 C CA . ILE H 2 232 ? -63.40629 -12.85588 20.38807 1.000 217.12073 293 ILE H CA 1
ATOM 26254 C C . ILE H 2 232 ? -62.21076 -13.64739 20.90083 1.000 217.63190 293 ILE H C 1
ATOM 26255 O O . ILE H 2 232 ? -61.15360 -13.67958 20.25674 1.000 215.96675 293 ILE H O 1
ATOM 26271 N N . LYS H 2 233 ? -62.34345 -14.28103 22.07085 1.000 245.94660 294 LYS H N 1
ATOM 26272 C CA . LYS H 2 233 ? -61.21574 -15.05178 22.59233 1.000 205.71817 294 LYS H CA 1
ATOM 26273 C C . LYS H 2 233 ? -60.70336 -16.04994 21.55452 1.000 206.20723 294 LYS H C 1
ATOM 26274 O O . LYS H 2 233 ? -59.49038 -16.23496 21.40493 1.000 222.75694 294 LYS H O 1
ATOM 26293 N N . ASP H 2 234 ? -61.60916 -16.69030 20.82175 1.000 201.09173 295 ASP H N 1
ATOM 26294 C CA . ASP H 2 234 ? -61.24679 -17.71785 19.84222 1.000 188.58249 295 ASP H CA 1
ATOM 26295 C C . ASP H 2 234 ? -61.33514 -17.18797 18.41538 1.000 180.63531 295 ASP H C 1
ATOM 26296 O O . ASP H 2 234 ? -61.96645 -17.79601 17.55095 1.000 192.73627 295 ASP H O 1
ATOM 26305 N N . LEU H 2 235 ? -60.69562 -16.05355 18.14444 1.000 165.10022 296 LEU H N 1
ATOM 26306 C CA . LEU H 2 235 ? -60.75184 -15.42194 16.83368 1.000 176.85385 296 LEU H CA 1
ATOM 26307 C C . LEU H 2 235 ? -59.46580 -15.67069 16.05568 1.000 196.03736 296 LEU H C 1
ATOM 26308 O O . LEU H 2 235 ? -58.36342 -15.58040 16.60501 1.000 216.52870 296 LEU H O 1
ATOM 26324 N N . GLU H 2 236 ? -59.61928 -15.97860 14.76991 1.000 221.26771 297 GLU H N 1
ATOM 26325 C CA . GLU H 2 236 ? -58.47274 -16.15621 13.88915 1.000 219.95496 297 GLU H CA 1
ATOM 26326 C C . GLU H 2 236 ? -57.80651 -14.81551 13.60571 1.000 218.14687 297 GLU H C 1
ATOM 26327 O O . GLU H 2 236 ? -58.47551 -13.78657 13.46984 1.000 236.08969 297 GLU H O 1
ATOM 26339 N N . CYS H 2 237 ? -56.47730 -14.83231 13.51750 1.000 181.61296 298 CYS H N 1
ATOM 26340 C CA . CYS H 2 237 ? -55.67895 -13.63759 13.24777 1.000 227.30809 298 CYS H CA 1
ATOM 26341 C C . CYS H 2 237 ? -54.96959 -13.82171 11.90717 1.000 235.65061 298 CYS H C 1
ATOM 26342 O O . CYS H 2 237 ? -53.81115 -14.24196 11.84811 1.000 244.80786 298 CYS H O 1
ATOM 26350 N N . GLY H 2 238 ? -55.68014 -13.50458 10.82894 1.000 217.44374 299 GLY H N 1
ATOM 26351 C CA . GLY H 2 238 ? -55.11961 -13.48947 9.49334 1.000 214.87408 299 GLY H CA 1
ATOM 26352 C C . GLY H 2 238 ? -53.80260 -12.74770 9.38937 1.000 229.50680 299 GLY H C 1
ATOM 26353 O O . GLY H 2 238 ? -53.78075 -11.51277 9.40671 1.000 235.26971 299 GLY H O 1
ATOM 26357 N N . ASP H 2 239 ? -52.69486 -13.49055 9.31874 1.000 238.62684 300 ASP H N 1
ATOM 26358 C CA . ASP H 2 239 ? -51.37288 -12.86990 9.27571 1.000 227.84367 300 ASP H CA 1
ATOM 26359 C C . ASP H 2 239 ? -51.29400 -11.77338 8.21363 1.000 231.62167 300 ASP H C 1
ATOM 26360 O O . ASP H 2 239 ? -50.85229 -10.65692 8.49867 1.000 204.22725 300 ASP H O 1
ATOM 26369 N N . GLU H 2 240 ? -51.66968 -12.08381 6.96920 1.000 238.91130 301 GLU H N 1
ATOM 26370 C CA . GLU H 2 240 ? -51.66921 -11.05547 5.92858 1.000 215.11095 301 GLU H CA 1
ATOM 26371 C C . GLU H 2 240 ? -52.58857 -9.89268 6.30082 1.000 208.02830 301 GLU H C 1
ATOM 26372 O O . GLU H 2 240 ? -52.23961 -8.71655 6.10602 1.000 210.97904 301 GLU H O 1
ATOM 26384 N N . LEU H 2 241 ? -53.77245 -10.20255 6.83493 1.000 213.82286 302 LEU H N 1
ATOM 26385 C CA . LEU H 2 241 ? -54.66488 -9.15349 7.31092 1.000 208.63767 302 LEU H CA 1
ATOM 26386 C C . LEU H 2 241 ? -53.97743 -8.34599 8.40271 1.000 208.30758 302 LEU H C 1
ATOM 26387 O O . LEU H 2 241 ? -54.12297 -7.11841 8.47756 1.000 207.68498 302 LEU H O 1
ATOM 26403 N N . ARG H 2 242 ? -53.22779 -9.03549 9.26685 1.000 223.48274 303 ARG H N 1
ATOM 26404 C CA . ARG H 2 242 ? -52.46744 -8.36504 10.31231 1.000 196.68911 303 ARG H CA 1
ATOM 26405 C C . ARG H 2 242 ? -51.46443 -7.38957 9.71465 1.000 200.79783 303 ARG H C 1
ATOM 26406 O O . ARG H 2 242 ? -51.32805 -6.26369 10.19464 1.000 207.47532 303 ARG H O 1
ATOM 26427 N N . LEU H 2 243 ? -50.74972 -7.80766 8.66857 1.000 221.66729 304 LEU H N 1
ATOM 26428 C CA . LEU H 2 243 ? -49.78388 -6.92420 8.02018 1.000 222.42319 304 LEU H CA 1
ATOM 26429 C C . LEU H 2 243 ? -50.46260 -5.68051 7.45815 1.000 219.61038 304 LEU H C 1
ATOM 26430 O O . LEU H 2 243 ? -49.94650 -4.56376 7.60042 1.000 218.83601 304 LEU H O 1
ATOM 26446 N N . GLN H 2 244 ? -51.60721 -5.85388 6.79232 1.000 223.26796 305 GLN H N 1
ATOM 26447 C CA . GLN H 2 244 ? -52.33249 -4.68968 6.28018 1.000 192.62868 305 GLN H CA 1
ATOM 26448 C C . GLN H 2 244 ? -52.71767 -3.74620 7.41853 1.000 188.86344 305 GLN H C 1
ATOM 26449 O O . GLN H 2 244 ? -52.52701 -2.52166 7.32925 1.000 188.12035 305 GLN H O 1
ATOM 26463 N N . ILE H 2 245 ? -53.28678 -4.30288 8.49198 1.000 201.73680 306 ILE H N 1
ATOM 26464 C CA . ILE H 2 245 ? -53.67406 -3.48564 9.63763 1.000 174.14211 306 ILE H CA 1
ATOM 26465 C C . ILE H 2 245 ? -52.46201 -2.73891 10.16990 1.000 177.85012 306 ILE H C 1
ATOM 26466 O O . ILE H 2 245 ? -52.54011 -1.55692 10.52167 1.000 170.16461 306 ILE H O 1
ATOM 26482 N N . ILE H 2 246 ? -51.32467 -3.42796 10.24074 1.000 191.64274 307 ILE H N 1
ATOM 26483 C CA . ILE H 2 246 ? -50.10517 -2.84393 10.78319 1.000 199.69405 307 ILE H CA 1
ATOM 26484 C C . ILE H 2 246 ? -49.67429 -1.65462 9.93421 1.000 203.95914 307 ILE H C 1
ATOM 26485 O O . ILE H 2 246 ? -49.31471 -0.59190 10.45465 1.000 180.66011 307 ILE H O 1
ATOM 26501 N N . ASN H 2 247 ? -49.67332 -1.83001 8.61045 1.000 208.95907 308 ASN H N 1
ATOM 26502 C CA . ASN H 2 247 ? -49.25515 -0.74588 7.72723 1.000 209.42868 308 ASN H CA 1
ATOM 26503 C C . ASN H 2 247 ? -50.16952 0.46783 7.87470 1.000 183.32075 308 ASN H C 1
ATOM 26504 O O . ASN H 2 247 ? -49.69997 1.61285 7.95551 1.000 176.24033 308 ASN H O 1
ATOM 26515 N N . TYR H 2 248 ? -51.48213 0.24225 7.94009 1.000 208.33637 309 TYR H N 1
ATOM 26516 C CA . TYR H 2 248 ? -52.37895 1.39037 8.06339 1.000 193.54283 309 TYR H CA 1
ATOM 26517 C C . TYR H 2 248 ? -52.23819 2.05030 9.43445 1.000 185.84787 309 TYR H C 1
ATOM 26518 O O . TYR H 2 248 ? -52.33941 3.28214 9.55168 1.000 206.46745 309 TYR H O 1
ATOM 26536 N N . THR H 2 249 ? -51.96289 1.25927 10.47468 1.000 177.68025 310 THR H N 1
ATOM 26537 C CA . THR H 2 249 ? -51.66763 1.84207 11.77780 1.000 169.15672 310 THR H CA 1
ATOM 26538 C C . THR H 2 249 ? -50.42405 2.71630 11.69479 1.000 180.32154 310 THR H C 1
ATOM 26539 O O . THR H 2 249 ? -50.37916 3.80200 12.27664 1.000 164.38774 310 THR H O 1
ATOM 26550 N N . GLN H 2 250 ? -49.39604 2.25097 10.98568 1.000 214.14220 311 GLN H N 1
ATOM 26551 C CA . GLN H 2 250 ? -48.22766 3.09085 10.74173 1.000 214.92402 311 GLN H CA 1
ATOM 26552 C C . GLN H 2 250 ? -48.64741 4.42654 10.14694 1.000 212.64842 311 GLN H C 1
ATOM 26553 O O . GLN H 2 250 ? -48.20650 5.49201 10.59346 1.000 212.49192 311 GLN H O 1
ATOM 26567 N N . LEU H 2 251 ? -49.50217 4.38266 9.12316 1.000 212.70147 312 LEU H N 1
ATOM 26568 C CA . LEU H 2 251 ? -49.92836 5.62685 8.49027 1.000 196.65899 312 LEU H CA 1
ATOM 26569 C C . LEU H 2 251 ? -50.69949 6.52046 9.45640 1.000 197.87475 312 LEU H C 1
ATOM 26570 O O . LEU H 2 251 ? -50.73341 7.74011 9.25514 1.000 206.08213 312 LEU H O 1
ATOM 26586 N N . ILE H 2 252 ? -51.32633 5.95421 10.49108 1.000 181.20565 313 ILE H N 1
ATOM 26587 C CA . ILE H 2 252 ? -51.97409 6.82700 11.47338 1.000 182.50390 313 ILE H CA 1
ATOM 26588 C C . ILE H 2 252 ? -50.94193 7.78231 12.07278 1.000 192.75379 313 ILE H C 1
ATOM 26589 O O . ILE H 2 252 ? -51.24047 8.95403 12.33483 1.000 216.01441 313 ILE H O 1
ATOM 26605 N N . LEU H 2 253 ? -49.71465 7.29866 12.31025 1.000 181.64476 314 LEU H N 1
ATOM 26606 C CA . LEU H 2 253 ? -48.66137 8.19537 12.77862 1.000 196.26559 314 LEU H CA 1
ATOM 26607 C C . LEU H 2 253 ? -48.43533 9.31830 11.77547 1.000 224.90931 314 LEU H C 1
ATOM 26608 O O . LEU H 2 253 ? -48.01957 10.41967 12.15355 1.000 224.69816 314 LEU H O 1
ATOM 26624 N N . GLU H 2 254 ? -48.72055 9.06508 10.50086 1.000 212.79571 315 GLU H N 1
ATOM 26625 C CA . GLU H 2 254 ? -48.66319 10.12189 9.50784 1.000 214.37635 315 GLU H CA 1
ATOM 26626 C C . GLU H 2 254 ? -49.84892 11.05187 9.73328 1.000 219.80869 315 GLU H C 1
ATOM 26627 O O . GLU H 2 254 ? -50.80784 10.71231 10.43282 1.000 212.84300 315 GLU H O 1
ATOM 26639 N N . ASN H 2 255 ? -49.76139 12.24606 9.15408 1.000 235.35031 316 ASN H N 1
ATOM 26640 C CA . ASN H 2 255 ? -50.76026 13.29759 9.29072 1.000 243.62061 316 ASN H CA 1
ATOM 26641 C C . ASN H 2 255 ? -50.59590 14.00719 10.63010 1.000 254.93857 316 ASN H C 1
ATOM 26642 O O . ASN H 2 255 ? -51.52727 14.66575 11.10715 1.000 255.48524 316 ASN H O 1
ATOM 26653 N N . LYS H 2 256 ? -49.42872 13.84700 11.26545 1.000 251.50035 317 LYS H N 1
ATOM 26654 C CA . LYS H 2 256 ? -49.12781 14.44559 12.56784 1.000 255.64447 317 LYS H CA 1
ATOM 26655 C C . LYS H 2 256 ? -49.96017 13.80634 13.67879 1.000 250.24048 317 LYS H C 1
ATOM 26656 O O . LYS H 2 256 ? -50.45078 14.49105 14.57767 1.000 246.07982 317 LYS H O 1
ATOM 26675 N N . GLN H 2 257 ? -50.11230 12.48698 13.62102 1.000 240.31375 318 GLN H N 1
ATOM 26676 C CA . GLN H 2 257 ? -50.87448 11.75792 14.62768 1.000 245.15681 318 GLN H CA 1
ATOM 26677 C C . GLN H 2 257 ? -50.26352 10.38800 14.89285 1.000 211.89789 318 GLN H C 1
ATOM 26678 O O . GLN H 2 257 ? -49.14451 10.28278 15.39396 1.000 191.47146 318 GLN H O 1
ATOM 26692 N N . PRO I 1 9 ? -62.43985 44.89712 39.87144 1.000 245.60193 4 PRO I N 1
ATOM 26693 C CA . PRO I 1 9 ? -62.94879 44.22357 41.07357 1.000 244.04039 4 PRO I CA 1
ATOM 26694 C C . PRO I 1 9 ? -64.17867 43.36657 40.78763 1.000 257.94317 4 PRO I C 1
ATOM 26695 O O . PRO I 1 9 ? -64.49912 43.12369 39.62428 1.000 256.11989 4 PRO I O 1
ATOM 26706 N N . GLU I 1 10 ? -64.85729 42.91153 41.84340 1.000 253.81350 5 GLU I N 1
ATOM 26707 C CA . GLU I 1 10 ? -66.09753 42.16339 41.67281 1.000 242.38855 5 GLU I CA 1
ATOM 26708 C C . GLU I 1 10 ? -67.18322 42.98849 40.99336 1.000 242.38779 5 GLU I C 1
ATOM 26709 O O . GLU I 1 10 ? -68.20826 42.42418 40.59493 1.000 254.45509 5 GLU I O 1
ATOM 26721 N N . GLU I 1 11 ? -66.98676 44.30354 40.85658 1.000 249.65629 6 GLU I N 1
ATOM 26722 C CA . GLU I 1 11 ? -67.92084 45.12442 40.09275 1.000 249.67850 6 GLU I CA 1
ATOM 26723 C C . GLU I 1 11 ? -67.82346 44.83316 38.60029 1.000 264.38372 6 GLU I C 1
ATOM 26724 O O . GLU I 1 11 ? -68.81088 44.98969 37.86903 1.000 274.80084 6 GLU I O 1
ATOM 26736 N N . ARG I 1 12 ? -66.64575 44.41367 38.13096 1.000 263.72748 7 ARG I N 1
ATOM 26737 C CA . ARG I 1 12 ? -66.48980 44.08891 36.71819 1.000 262.63156 7 ARG I CA 1
ATOM 26738 C C . ARG I 1 12 ? -67.38266 42.92437 36.31395 1.000 286.26356 7 ARG I C 1
ATOM 26739 O O . ARG I 1 12 ? -67.82822 42.85479 35.16367 1.000 302.56196 7 ARG I O 1
ATOM 26760 N N . LEU I 1 13 ? -67.66936 42.00808 37.24061 1.000 282.55511 8 LEU I N 1
ATOM 26761 C CA . LEU I 1 13 ? -68.62271 40.94650 36.93526 1.000 271.51038 8 LEU I CA 1
ATOM 26762 C C . LEU I 1 13 ? -70.02204 41.51686 36.74107 1.000 260.13198 8 LEU I C 1
ATOM 26763 O O . LEU I 1 13 ? -70.76733 41.06325 35.86573 1.000 259.12766 8 LEU I O 1
ATOM 26779 N N . LEU I 1 14 ? -70.39760 42.51178 37.54903 1.000 261.28191 9 LEU I N 1
ATOM 26780 C CA . LEU I 1 14 ? -71.66046 43.20470 37.32011 1.000 268.70868 9 LEU I CA 1
ATOM 26781 C C . LEU I 1 14 ? -71.67646 43.85034 35.93997 1.000 277.10297 9 LEU I C 1
ATOM 26782 O O . LEU I 1 14 ? -72.67572 43.76752 35.21304 1.000 303.14867 9 LEU I O 1
ATOM 26798 N N . ASP I 1 15 ? -70.56942 44.49421 35.56088 1.000 260.16932 10 ASP I N 1
ATOM 26799 C CA . ASP I 1 15 ? -70.48591 45.10711 34.23874 1.000 258.90942 10 ASP I CA 1
ATOM 26800 C C . ASP I 1 15 ? -70.63788 44.06424 33.13624 1.000 256.85685 10 ASP I C 1
ATOM 26801 O O . ASP I 1 15 ? -71.28093 44.31855 32.11052 1.000 257.32641 10 ASP I O 1
ATOM 26810 N N . GLU I 1 16 ? -70.05384 42.88082 33.33006 1.000 255.34760 11 GLU I N 1
ATOM 26811 C CA . GLU I 1 16 ? -70.12568 41.84995 32.29860 1.000 258.89446 11 GLU I CA 1
ATOM 26812 C C . GLU I 1 16 ? -71.52577 41.25397 32.21024 1.000 262.12532 11 GLU I C 1
ATOM 26813 O O . GLU I 1 16 ? -72.00023 40.93949 31.11447 1.000 270.90555 11 GLU I O 1
ATOM 26825 N N . LEU I 1 17 ? -72.20442 41.08674 33.34806 1.000 284.28375 12 LEU I N 1
ATOM 26826 C CA . LEU I 1 17 ? -73.59665 40.64739 33.30144 1.000 267.94063 12 LEU I CA 1
ATOM 26827 C C . LEU I 1 17 ? -74.46136 41.68303 32.58837 1.000 259.87920 12 LEU I C 1
ATOM 26828 O O . LEU I 1 17 ? -75.36547 41.33154 31.81918 1.000 228.08471 12 LEU I O 1
ATOM 26844 N N . ASN I 1 18 ? -74.19878 42.96838 32.83836 1.000 269.48028 13 ASN I N 1
ATOM 26845 C CA . ASN I 1 18 ? -74.86921 44.02777 32.08985 1.000 245.86931 13 ASN I CA 1
ATOM 26846 C C . ASN I 1 18 ? -74.64861 43.85359 30.59154 1.000 259.04612 13 ASN I C 1
ATOM 26847 O O . ASN I 1 18 ? -75.60608 43.82457 29.80502 1.000 259.73703 13 ASN I O 1
ATOM 26858 N N . ASN I 1 19 ? -73.38216 43.74483 30.18166 1.000 256.53454 14 ASN I N 1
ATOM 26859 C CA . ASN I 1 19 ? -73.06480 43.58856 28.76635 1.000 252.71057 14 ASN I CA 1
ATOM 26860 C C . ASN I 1 19 ? -73.75566 42.36496 28.17861 1.000 262.04679 14 ASN I C 1
ATOM 26861 O O . ASN I 1 19 ? -74.20266 42.38837 27.02702 1.000 274.52140 14 ASN I O 1
ATOM 26872 N N . VAL I 1 20 ? -73.85204 41.28577 28.95523 1.000 270.39311 15 VAL I N 1
ATOM 26873 C CA . VAL I 1 20 ? -74.48396 40.06710 28.46209 1.000 241.91228 15 VAL I CA 1
ATOM 26874 C C . VAL I 1 20 ? -75.97207 40.29444 28.23454 1.000 229.66391 15 VAL I C 1
ATOM 26875 O O . VAL I 1 20 ? -76.49436 40.04547 27.14129 1.000 239.48454 15 VAL I O 1
ATOM 26888 N N . ILE I 1 21 ? -76.68047 40.76401 29.26531 1.000 264.45150 16 ILE I N 1
ATOM 26889 C CA . ILE I 1 21 ? -78.11673 40.98014 29.11699 1.000 245.98270 16 ILE I CA 1
ATOM 26890 C C . ILE I 1 21 ? -78.39177 41.95026 27.97587 1.000 242.66591 16 ILE I C 1
ATOM 26891 O O . ILE I 1 21 ? -79.43480 41.86361 27.31646 1.000 202.78619 16 ILE I O 1
ATOM 26907 N N . VAL I 1 22 ? -77.47155 42.87882 27.71292 1.000 235.97312 17 VAL I N 1
ATOM 26908 C CA . VAL I 1 22 ? -77.69674 43.83730 26.63501 1.000 240.68655 17 VAL I CA 1
ATOM 26909 C C . VAL I 1 22 ? -77.46430 43.18915 25.27404 1.000 231.95280 17 VAL I C 1
ATOM 26910 O O . VAL I 1 22 ? -78.29313 43.30885 24.36442 1.000 231.72885 17 VAL I O 1
ATOM 26923 N N . SER I 1 23 ? -76.34390 42.49091 25.11010 1.000 250.01891 18 SER I N 1
ATOM 26924 C CA . SER I 1 23 ? -75.96650 41.95307 23.80955 1.000 219.24421 18 SER I CA 1
ATOM 26925 C C . SER I 1 23 ? -76.70087 40.66834 23.45110 1.000 236.27694 18 SER I C 1
ATOM 26926 O O . SER I 1 23 ? -76.51681 40.16675 22.33642 1.000 243.11807 18 SER I O 1
ATOM 26934 N N . PHE I 1 24 ? -77.51637 40.12139 24.35340 1.000 231.77400 19 PHE I N 1
ATOM 26935 C CA . PHE I 1 24 ? -78.26431 38.90031 24.07374 1.000 217.90387 19 PHE I CA 1
ATOM 26936 C C . PHE I 1 24 ? -79.76745 39.11018 24.19261 1.000 182.34020 19 PHE I C 1
ATOM 26937 O O . PHE I 1 24 ? -80.48116 38.97935 23.19291 1.000 180.19263 19 PHE I O 1
ATOM 26954 N N . LEU I 1 25 ? -80.27201 39.42656 25.38128 1.000 184.39543 20 LEU I N 1
ATOM 26955 C CA . LEU I 1 25 ? -81.70877 39.57711 25.59034 1.000 225.71808 20 LEU I CA 1
ATOM 26956 C C . LEU I 1 25 ? -82.28765 40.61534 24.63338 1.000 242.80339 20 LEU I C 1
ATOM 26957 O O . LEU I 1 25 ? -83.30943 40.37741 23.98790 1.000 228.84265 20 LEU I O 1
ATOM 26973 N N . SER I 1 47 ? -81.56746 42.99147 48.54143 1.000 208.38048 42 SER I N 1
ATOM 26974 C CA . SER I 1 47 ? -82.86629 43.45793 48.07077 1.000 243.75272 42 SER I CA 1
ATOM 26975 C C . SER I 1 47 ? -82.71026 44.59424 47.05836 1.000 236.56208 42 SER I C 1
ATOM 26976 O O . SER I 1 47 ? -83.49432 45.54059 47.05031 1.000 211.43760 42 SER I O 1
ATOM 26983 N N . GLN I 1 48 ? -81.68980 44.48952 46.21026 1.000 235.27265 43 GLN I N 1
ATOM 26984 C CA . GLN I 1 48 ? -81.43628 45.45720 45.15178 1.000 234.14035 43 GLN I CA 1
ATOM 26985 C C . GLN I 1 48 ? -81.11909 44.68776 43.87363 1.000 231.44004 43 GLN I C 1
ATOM 26986 O O . GLN I 1 48 ? -80.16070 43.91506 43.84246 1.000 233.20450 43 GLN I O 1
ATOM 27000 N N . PRO I 1 49 ? -81.91088 44.85771 42.80274 1.000 248.56703 44 PRO I N 1
ATOM 27001 C CA . PRO I 1 49 ? -81.66055 44.07349 41.58506 1.000 251.72638 44 PRO I CA 1
ATOM 27002 C C . PRO I 1 49 ? -80.49371 44.60147 40.76550 1.000 231.39664 44 PRO I C 1
ATOM 27003 O O . PRO I 1 49 ? -79.77760 45.51134 41.19640 1.000 224.11109 44 PRO I O 1
ATOM 27014 N N . LEU I 1 50 ? -80.30152 44.03015 39.57527 1.000 211.30050 45 LEU I N 1
ATOM 27015 C CA . LEU I 1 50 ? -79.23190 44.43565 38.67242 1.000 209.43717 45 LEU I CA 1
ATOM 27016 C C . LEU I 1 50 ? -79.66885 45.56265 37.74125 1.000 233.37595 45 LEU I C 1
ATOM 27017 O O . LEU I 1 50 ? -78.98938 46.58972 37.64808 1.000 255.87732 45 LEU I O 1
ATOM 27033 N N . CYS I 1 51 ? -80.79331 45.38974 37.04793 1.000 229.22552 46 CYS I N 1
ATOM 27034 C CA . CYS I 1 51 ? -81.27290 46.39388 36.10977 1.000 262.56906 46 CYS I CA 1
ATOM 27035 C C . CYS I 1 51 ? -82.78944 46.29310 35.99538 1.000 260.61294 46 CYS I C 1
ATOM 27036 O O . CYS I 1 51 ? -83.42573 45.43174 36.60872 1.000 231.03032 46 CYS I O 1
ATOM 27044 N N . THR I 1 52 ? -83.36537 47.18997 35.19568 1.000 263.25734 47 THR I N 1
ATOM 27045 C CA . THR I 1 52 ? -84.79902 47.22577 34.93714 1.000 264.09013 47 THR I CA 1
ATOM 27046 C C . THR I 1 52 ? -85.01930 47.23422 33.43207 1.000 262.42743 47 THR I C 1
ATOM 27047 O O . THR I 1 52 ? -84.37401 48.00367 32.71214 1.000 261.63100 47 THR I O 1
ATOM 27058 N N . VAL I 1 53 ? -85.92073 46.37836 32.96063 1.000 270.52757 48 VAL I N 1
ATOM 27059 C CA . VAL I 1 53 ? -86.18587 46.26196 31.53256 1.000 233.24617 48 VAL I CA 1
ATOM 27060 C C . VAL I 1 53 ? -87.68296 46.12729 31.28248 1.000 214.05423 48 VAL I C 1
ATOM 27061 O O . VAL I 1 53 ? -88.49736 46.52655 32.11236 1.000 193.57760 48 VAL I O 1
ATOM 27074 N N . ARG I 1 56 ? -91.66842 45.20105 26.71048 1.000 231.81407 51 ARG I N 1
ATOM 27075 C CA . ARG I 1 56 ? -92.19039 46.05342 25.64459 1.000 236.80168 51 ARG I CA 1
ATOM 27076 C C . ARG I 1 56 ? -93.47308 45.42573 25.08383 1.000 232.75845 51 ARG I C 1
ATOM 27077 O O . ARG I 1 56 ? -94.40491 45.15026 25.83896 1.000 245.72363 51 ARG I O 1
ATOM 27097 N N . HIS I 1 57 ? -93.52576 45.19545 23.77286 1.000 227.78530 52 HIS I N 1
ATOM 27098 C CA . HIS I 1 57 ? -94.71520 44.62241 23.15382 1.000 232.91203 52 HIS I CA 1
ATOM 27099 C C . HIS I 1 57 ? -94.31739 43.77249 21.95830 1.000 246.90669 52 HIS I C 1
ATOM 27100 O O . HIS I 1 57 ? -93.55652 44.22605 21.09896 1.000 252.87094 52 HIS I O 1
ATOM 27114 N N . GLY I 1 58 ? -94.83305 42.54560 21.91125 1.000 245.48901 53 GLY I N 1
ATOM 27115 C CA . GLY I 1 58 ? -94.64488 41.67280 20.76913 1.000 221.84331 53 GLY I CA 1
ATOM 27116 C C . GLY I 1 58 ? -93.20138 41.38084 20.41803 1.000 208.96544 53 GLY I C 1
ATOM 27117 O O . GLY I 1 58 ? -92.92225 40.81480 19.35693 1.000 207.50288 53 GLY I O 1
ATOM 27121 N N . GLN I 1 59 ? -92.27558 41.75116 21.29646 1.000 208.15261 54 GLN I N 1
ATOM 27122 C CA . GLN I 1 59 ? -90.85488 41.56693 21.04057 1.000 201.50352 54 GLN I CA 1
ATOM 27123 C C . GLN I 1 59 ? -90.38377 40.24447 21.63031 1.000 232.56977 54 GLN I C 1
ATOM 27124 O O . GLN I 1 59 ? -90.85430 39.82025 22.69066 1.000 219.95699 54 GLN I O 1
ATOM 27138 N N . ILE I 1 60 ? -89.44996 39.59593 20.93050 1.000 252.64569 55 ILE I N 1
ATOM 27139 C CA . ILE I 1 60 ? -88.91775 38.31773 21.38943 1.000 241.62257 55 ILE I CA 1
ATOM 27140 C C . ILE I 1 60 ? -87.97500 38.57080 22.55719 1.000 250.58384 55 ILE I C 1
ATOM 27141 O O . ILE I 1 60 ? -86.96378 39.27119 22.42075 1.000 239.84694 55 ILE I O 1
ATOM 27157 N N . TYR I 1 61 ? -88.31071 38.01268 23.71984 1.000 246.21417 56 TYR I N 1
ATOM 27158 C CA . TYR I 1 61 ? -87.53770 38.21471 24.94132 1.000 246.77166 56 TYR I CA 1
ATOM 27159 C C . TYR I 1 61 ? -87.14990 36.85655 25.51317 1.000 246.35426 56 TYR I C 1
ATOM 27160 O O . TYR I 1 61 ? -88.01128 36.09457 25.97503 1.000 247.27693 56 TYR I O 1
ATOM 27178 N N . HIS I 1 62 ? -85.85191 36.56111 25.47445 1.000 218.74266 57 HIS I N 1
ATOM 27179 C CA . HIS I 1 62 ? -85.32580 35.34631 26.07500 1.000 218.69743 57 HIS I CA 1
ATOM 27180 C C . HIS I 1 62 ? -85.31306 35.47814 27.59355 1.000 227.35073 57 HIS I C 1
ATOM 27181 O O . HIS I 1 62 ? -85.15078 36.57075 28.14410 1.000 241.03178 57 HIS I O 1
ATOM 27195 N N . LEU I 1 63 ? -85.48153 34.34486 28.27361 1.000 233.69019 58 LEU I N 1
ATOM 27196 C CA . LEU I 1 63 ? -85.54514 34.34064 29.73312 1.000 242.00614 58 LEU I CA 1
ATOM 27197 C C . LEU I 1 63 ? -84.73930 33.23132 30.39101 1.000 213.97522 58 LEU I C 1
ATOM 27198 O O . LEU I 1 63 ? -84.37332 33.38540 31.56141 1.000 236.70577 58 LEU I O 1
ATOM 27214 N N . GLU I 1 64 ? -84.44382 32.12756 29.70482 1.000 199.52405 59 GLU I N 1
ATOM 27215 C CA . GLU I 1 64 ? -83.60688 31.06662 30.25186 1.000 199.06224 59 GLU I CA 1
ATOM 27216 C C . GLU I 1 64 ? -82.14895 31.19911 29.83466 1.000 233.17364 59 GLU I C 1
ATOM 27217 O O . GLU I 1 64 ? -81.25119 30.93829 30.64324 1.000 246.92245 59 GLU I O 1
ATOM 27229 N N . PHE I 1 65 ? -81.89659 31.58647 28.58178 1.000 234.07386 60 PHE I N 1
ATOM 27230 C CA . PHE I 1 65 ? -80.53551 31.88280 28.14561 1.000 230.65575 60 PHE I CA 1
ATOM 27231 C C . PHE I 1 65 ? -79.86777 32.85933 29.10458 1.000 259.82167 60 PHE I C 1
ATOM 27232 O O . PHE I 1 65 ? -78.74375 32.62988 29.57477 1.000 239.60326 60 PHE I O 1
ATOM 27249 N N . VAL I 1 66 ? -80.56009 33.96034 29.40699 1.000 274.91709 61 VAL I N 1
ATOM 27250 C CA . VAL I 1 66 ? -80.00235 34.97487 30.29354 1.000 259.61501 61 VAL I CA 1
ATOM 27251 C C . VAL I 1 66 ? -79.68942 34.37184 31.65477 1.000 260.67233 61 VAL I C 1
ATOM 27252 O O . VAL I 1 66 ? -78.58155 34.52443 32.17550 1.000 260.48790 61 VAL I O 1
ATOM 27265 N N . TYR I 1 67 ? -80.66696 33.69323 32.26055 1.000 250.21467 62 TYR I N 1
ATOM 27266 C CA . TYR I 1 67 ? -80.47053 33.18884 33.61609 1.000 229.41216 62 TYR I CA 1
ATOM 27267 C C . TYR I 1 67 ? -79.30814 32.20697 33.67260 1.000 222.98408 62 TYR I C 1
ATOM 27268 O O . TYR I 1 67 ? -78.49645 32.24595 34.60493 1.000 220.64924 62 TYR I O 1
ATOM 27286 N N . LYS I 1 68 ? -79.19507 31.33080 32.67336 1.000 214.35730 63 LYS I N 1
ATOM 27287 C CA . LYS I 1 68 ? -78.14522 30.31869 32.71861 1.000 248.20558 63 LYS I CA 1
ATOM 27288 C C . LYS I 1 68 ? -76.76952 30.93214 32.47395 1.000 232.94057 63 LYS I C 1
ATOM 27289 O O . LYS I 1 68 ? -75.79201 30.54305 33.12406 1.000 223.73315 63 LYS I O 1
ATOM 27308 N N . PHE I 1 69 ? -76.66380 31.90708 31.56404 1.000 224.42776 64 PHE I N 1
ATOM 27309 C CA . PHE I 1 69 ? -75.36686 32.55478 31.37420 1.000 230.29549 64 PHE I CA 1
ATOM 27310 C C . PHE I 1 69 ? -74.98796 33.38745 32.59692 1.000 232.91766 64 PHE I C 1
ATOM 27311 O O . PHE I 1 69 ? -73.80697 33.46253 32.96872 1.000 245.38676 64 PHE I O 1
ATOM 27328 N N . LEU I 1 70 ? -75.97618 34.02148 33.23568 1.000 229.83422 65 LEU I N 1
ATOM 27329 C CA . LEU I 1 70 ? -75.70900 34.73817 34.47557 1.000 231.47899 65 LEU I CA 1
ATOM 27330 C C . LEU I 1 70 ? -75.19427 33.78494 35.54515 1.000 232.04416 65 LEU I C 1
ATOM 27331 O O . LEU I 1 70 ? -74.23902 34.10111 36.25957 1.000 233.18352 65 LEU I O 1
ATOM 27347 N N . ALA I 1 71 ? -75.81566 32.60876 35.66883 1.000 239.63509 66 ALA I N 1
ATOM 27348 C CA . ALA I 1 71 ? -75.33933 31.62396 36.63472 1.000 210.85225 66 ALA I CA 1
ATOM 27349 C C . ALA I 1 71 ? -73.92468 31.16739 36.29847 1.000 226.86294 66 ALA I C 1
ATOM 27350 O O . ALA I 1 71 ? -73.09898 30.96493 37.19701 1.000 229.32552 66 ALA I O 1
ATOM 27357 N N . PHE I 1 72 ? -73.62813 30.99162 35.00886 1.000 232.73596 67 PHE I N 1
ATOM 27358 C CA . PHE I 1 72 ? -72.26770 30.65584 34.60068 1.000 215.81491 67 PHE I CA 1
ATOM 27359 C C . PHE I 1 72 ? -71.27967 31.69441 35.11621 1.000 215.59893 67 PHE I C 1
ATOM 27360 O O . PHE I 1 72 ? -70.31821 31.36728 35.82151 1.000 208.22833 67 PHE I O 1
ATOM 27377 N N . LYS I 1 73 ? -71.50617 32.96299 34.76918 1.000 226.63896 68 LYS I N 1
ATOM 27378 C CA . LYS I 1 73 ? -70.60695 34.01764 35.22521 1.000 226.53572 68 LYS I CA 1
ATOM 27379 C C . LYS I 1 73 ? -70.59937 34.15068 36.74446 1.000 215.60507 68 LYS I C 1
ATOM 27380 O O . LYS I 1 73 ? -69.61624 34.64221 37.30899 1.000 241.44786 68 LYS I O 1
ATOM 27399 N N . LEU I 1 74 ? -71.66600 33.71358 37.41540 1.000 204.98790 69 LEU I N 1
ATOM 27400 C CA . LEU I 1 74 ? -71.80232 33.93222 38.84993 1.000 205.51145 69 LEU I CA 1
ATOM 27401 C C . LEU I 1 74 ? -71.04776 32.88416 39.65698 1.000 252.49170 69 LEU I C 1
ATOM 27402 O O . LEU I 1 74 ? -70.26288 33.22587 40.54865 1.000 269.17058 69 LEU I O 1
ATOM 27418 N N . LYS I 1 75 ? -71.27208 31.60582 39.36328 1.000 262.48366 70 LYS I N 1
ATOM 27419 C CA . LYS I 1 75 ? -70.74334 30.52546 40.18404 1.000 229.14454 70 LYS I CA 1
ATOM 27420 C C . LYS I 1 75 ? -69.40660 29.98631 39.68671 1.000 215.87602 70 LYS I C 1
ATOM 27421 O O . LYS I 1 75 ? -68.97971 28.91880 40.13809 1.000 182.42165 70 LYS I O 1
ATOM 27440 N N . ASN I 1 76 ? -68.73458 30.69131 38.77415 1.000 219.55629 71 ASN I N 1
ATOM 27441 C CA . ASN I 1 76 ? -67.32818 30.38946 38.52557 1.000 208.99416 71 ASN I CA 1
ATOM 27442 C C . ASN I 1 76 ? -66.48350 30.77977 39.73125 1.000 221.00938 71 ASN I C 1
ATOM 27443 O O . ASN I 1 76 ? -65.57972 30.03856 40.13463 1.000 202.74694 71 ASN I O 1
ATOM 27454 N N . CYS I 1 77 ? -66.76567 31.94198 40.31351 1.000 235.94938 72 CYS I N 1
ATOM 27455 C CA . CYS I 1 77 ? -66.28541 32.30973 41.63880 1.000 244.22409 72 CYS I CA 1
ATOM 27456 C C . CYS I 1 77 ? -67.41345 32.03666 42.62795 1.000 240.22069 72 CYS I C 1
ATOM 27457 O O . CYS I 1 77 ? -68.49201 32.63190 42.52003 1.000 251.48003 72 CYS I O 1
ATOM 27465 N N . ASN I 1 78 ? -67.16651 31.13103 43.57437 1.000 212.24902 73 ASN I N 1
ATOM 27466 C CA . ASN I 1 78 ? -68.19689 30.65828 44.49267 1.000 238.43260 73 ASN I CA 1
ATOM 27467 C C . ASN I 1 78 ? -69.08718 31.79875 44.97016 1.000 274.27829 73 ASN I C 1
ATOM 27468 O O . ASN I 1 78 ? -68.60083 32.85726 45.37572 1.000 292.63146 73 ASN I O 1
ATOM 27479 N N . TYR I 1 79 ? -70.40019 31.57204 44.91643 1.000 257.48366 74 TYR I N 1
ATOM 27480 C CA . TYR I 1 79 ? -71.39409 32.58202 45.24266 1.000 259.01405 74 TYR I CA 1
ATOM 27481 C C . TYR I 1 79 ? -72.35744 32.05907 46.29804 1.000 261.05370 74 TYR I C 1
ATOM 27482 O O . TYR I 1 79 ? -72.75657 30.88940 46.25075 1.000 260.79905 74 TYR I O 1
ATOM 27500 N N . PRO I 1 80 ? -72.74890 32.90057 47.26997 1.000 284.79610 75 PRO I N 1
ATOM 27501 C CA . PRO I 1 80 ? -73.77277 32.49393 48.24105 1.000 284.32066 75 PRO I CA 1
ATOM 27502 C C . PRO I 1 80 ? -75.16633 32.42490 47.62233 1.000 255.07833 75 PRO I C 1
ATOM 27503 O O . PRO I 1 80 ? -76.14933 32.65491 48.32623 1.000 226.03190 75 PRO I O 1
ATOM 27514 N N . PHE I 1 85 ? -84.99271 36.43536 38.71508 1.000 210.99879 80 PHE I N 1
ATOM 27515 C CA . PHE I 1 85 ? -85.48920 37.23025 37.59054 1.000 210.29461 80 PHE I CA 1
ATOM 27516 C C . PHE I 1 85 ? -86.99046 37.46226 37.77299 1.000 227.96696 80 PHE I C 1
ATOM 27517 O O . PHE I 1 85 ? -87.79908 36.57231 37.50291 1.000 228.91330 80 PHE I O 1
ATOM 27533 N N . VAL I 1 86 ? -87.35904 38.65633 38.23073 1.000 251.69927 81 VAL I N 1
ATOM 27534 C CA . VAL I 1 86 ? -88.74629 38.99737 38.52665 1.000 202.69675 81 VAL I CA 1
ATOM 27535 C C . VAL I 1 86 ? -89.28493 39.87699 37.40879 1.000 216.34043 81 VAL I C 1
ATOM 27536 O O . VAL I 1 86 ? -88.67186 40.89397 37.06073 1.000 246.97733 81 VAL I O 1
ATOM 27549 N N . ILE I 1 87 ? -90.43834 39.50141 36.86048 1.000 224.27189 82 ILE I N 1
ATOM 27550 C CA . ILE I 1 87 ? -91.05294 40.26961 35.78555 1.000 235.35305 82 ILE I CA 1
ATOM 27551 C C . ILE I 1 87 ? -91.47153 41.64284 36.31114 1.000 233.49367 82 ILE I C 1
ATOM 27552 O O . ILE I 1 87 ? -92.25077 42.35142 35.67416 1.000 224.55741 82 ILE I O 1
ATOM 27568 N N . ASN I 1 90 ? -95.85732 47.99786 37.24038 1.000 256.65634 85 ASN I N 1
ATOM 27569 C CA . ASN I 1 90 ? -95.72320 49.34965 37.76796 1.000 247.31149 85 ASN I CA 1
ATOM 27570 C C . ASN I 1 90 ? -97.01630 50.13794 37.60029 1.000 244.46070 85 ASN I C 1
ATOM 27571 O O . ASN I 1 90 ? -97.35538 50.97908 38.43279 1.000 246.53655 85 ASN I O 1
ATOM 27581 N N . GLY I 1 91 ? -97.73703 49.85532 36.51288 1.000 251.99485 86 GLY I N 1
ATOM 27582 C CA . GLY I 1 91 ? -98.93468 50.57494 36.13984 1.000 261.24935 86 GLY I CA 1
ATOM 27583 C C . GLY I 1 91 ? -98.77599 51.38911 34.87186 1.000 259.86509 86 GLY I C 1
ATOM 27584 O O . GLY I 1 91 ? -99.73947 51.52298 34.10636 1.000 231.87151 86 GLY I O 1
ATOM 27588 N N . LEU I 1 92 ? -97.58300 51.93307 34.63521 1.000 258.83083 87 LEU I N 1
ATOM 27589 C CA . LEU I 1 92 ? -97.28581 52.67025 33.41684 1.000 244.53517 87 LEU I CA 1
ATOM 27590 C C . LEU I 1 92 ? -96.28737 51.94637 32.52438 1.000 222.57023 87 LEU I C 1
ATOM 27591 O O . LEU I 1 92 ? -95.98313 52.43737 31.43207 1.000 221.41817 87 LEU I O 1
ATOM 27607 N N . ALA I 1 93 ? -95.77034 50.79666 32.95774 1.000 228.34178 88 ALA I N 1
ATOM 27608 C CA . ALA I 1 93 ? -94.82189 50.02937 32.16037 1.000 251.45678 88 ALA I CA 1
ATOM 27609 C C . ALA I 1 93 ? -94.57598 48.66578 32.79373 1.000 250.14680 88 ALA I C 1
ATOM 27610 O O . ALA I 1 93 ? -94.37471 48.56670 34.00843 1.000 225.75019 88 ALA I O 1
ATOM 27617 N N . THR I 1 94 ? -94.59341 47.61072 31.98247 1.000 245.83520 89 THR I N 1
ATOM 27618 C CA . THR I 1 94 ? -94.33340 46.25283 32.46077 1.000 245.20773 89 THR I CA 1
ATOM 27619 C C . THR I 1 94 ? -92.83094 46.11512 32.67496 1.000 260.19461 89 THR I C 1
ATOM 27620 O O . THR I 1 94 ? -92.07831 45.75137 31.76917 1.000 241.91879 89 THR I O 1
ATOM 27631 N N . THR I 1 95 ? -92.38900 46.40762 33.89492 1.000 278.70075 90 THR I N 1
ATOM 27632 C CA . THR I 1 95 ? -90.97067 46.48504 34.22028 1.000 243.24611 90 THR I CA 1
ATOM 27633 C C . THR I 1 95 ? -90.50514 45.16994 34.83340 1.000 219.27588 90 THR I C 1
ATOM 27634 O O . THR I 1 95 ? -91.00895 44.75488 35.88294 1.000 220.77592 90 THR I O 1
ATOM 27645 N N . LEU I 1 96 ? -89.54227 44.52456 34.17959 1.000 233.52271 91 LEU I N 1
ATOM 27646 C CA . LEU I 1 96 ? -88.91162 43.31149 34.68697 1.000 232.81632 91 LEU I CA 1
ATOM 27647 C C . LEU I 1 96 ? -87.59720 43.69732 35.35642 1.000 236.63429 91 LEU I C 1
ATOM 27648 O O . LEU I 1 96 ? -86.72996 44.31103 34.72362 1.000 246.64852 91 LEU I O 1
ATOM 27664 N N . ARG I 1 97 ? -87.45476 43.34356 36.63154 1.000 271.56680 92 ARG I N 1
ATOM 27665 C CA . ARG I 1 97 ? -86.28347 43.69536 37.42215 1.000 242.49152 92 ARG I CA 1
ATOM 27666 C C . ARG I 1 97 ? -85.56688 42.42888 37.86407 1.000 215.35652 92 ARG I C 1
ATOM 27667 O O . ARG I 1 97 ? -86.18639 41.52586 38.43628 1.000 218.47381 92 ARG I O 1
ATOM 27688 N N . CYS I 1 98 ? -84.26558 42.37122 37.60102 1.000 210.48215 93 CYS I N 1
ATOM 27689 C CA . CYS I 1 98 ? -83.44828 41.22637 37.98148 1.000 208.99508 93 CYS I CA 1
ATOM 27690 C C . CYS I 1 98 ? -83.50857 40.99081 39.48757 1.000 196.89533 93 CYS I C 1
ATOM 27691 O O . CYS I 1 98 ? -82.47855 40.86526 40.14978 1.000 219.91837 93 CYS I O 1
ATOM 27699 N N . HIS I 1 101 ? -79.33043 36.82530 44.29292 1.000 196.59390 96 HIS I N 1
ATOM 27700 C CA . HIS I 1 101 ? -80.05053 36.96059 45.55236 1.000 199.11039 96 HIS I CA 1
ATOM 27701 C C . HIS I 1 101 ? -81.55782 36.96230 45.31804 1.000 238.43452 96 HIS I C 1
ATOM 27702 O O . HIS I 1 101 ? -82.06138 37.68810 44.46121 1.000 239.08048 96 HIS I O 1
ATOM 27715 N N . GLU I 1 102 ? -82.26965 36.14322 46.07758 1.000 256.55790 97 GLU I N 1
ATOM 27716 C CA . GLU I 1 102 ? -83.72643 36.11186 45.99800 1.000 257.60321 97 GLU I CA 1
ATOM 27717 C C . GLU I 1 102 ? -84.29780 37.34891 46.67770 1.000 259.69832 97 GLU I C 1
ATOM 27718 O O . GLU I 1 102 ? -84.03343 37.56449 47.86795 1.000 261.45468 97 GLU I O 1
ATOM 27730 N N . PRO I 1 103 ? -85.07279 38.18680 45.97905 1.000 266.07437 98 PRO I N 1
ATOM 27731 C CA . PRO I 1 103 ? -85.67393 39.34831 46.65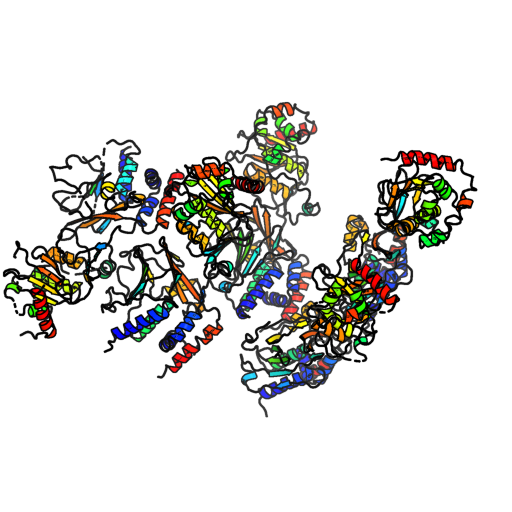087 1.000 268.20985 98 PRO I CA 1
ATOM 27732 C C . PRO I 1 103 ? -86.60028 38.93326 47.78314 1.000 270.55401 98 PRO I C 1
ATOM 27733 O O . PRO I 1 103 ? -87.75615 38.56756 47.54647 1.000 270.99891 98 PRO I O 1
ATOM 27744 N N . SER I 1 104 ? -86.10289 38.97644 49.01546 1.000 263.72611 99 SER I N 1
ATOM 27745 C CA . SER I 1 104 ? -86.92469 38.61416 50.16029 1.000 271.22542 99 SER I CA 1
ATOM 27746 C C . SER I 1 104 ? -87.95848 39.70021 50.43567 1.000 257.62693 99 SER I C 1
ATOM 27747 O O . SER I 1 104 ? -87.74163 40.88422 50.16186 1.000 251.66645 99 SER I O 1
ATOM 27755 N N . GLY I 1 105 ? -89.09466 39.28246 50.99018 1.000 253.29389 100 GLY I N 1
ATOM 27756 C CA . GLY I 1 105 ? -90.22511 40.15578 51.18187 1.000 260.28595 100 GLY I CA 1
ATOM 27757 C C . GLY I 1 105 ? -91.19755 40.18554 50.02361 1.000 263.96180 100 GLY I C 1
ATOM 27758 O O . GLY I 1 105 ? -92.35862 40.56625 50.21544 1.000 269.68917 100 GLY I O 1
ATOM 27762 N N . LEU I 1 106 ? -90.75551 39.79921 48.82691 1.000 263.65179 101 LEU I N 1
ATOM 27763 C CA . LEU I 1 106 ? -91.62336 39.67545 47.66622 1.000 277.10866 101 LEU I CA 1
ATOM 27764 C C . LEU I 1 106 ? -92.16179 38.25758 47.49017 1.000 235.85131 101 LEU I C 1
ATOM 27765 O O . LEU I 1 106 ? -92.62113 37.90836 46.39584 1.000 220.37316 101 LEU I O 1
ATOM 27781 N N . ARG I 1 107 ? -92.11249 37.43444 48.54005 1.000 225.42320 102 ARG I N 1
ATOM 27782 C CA . ARG I 1 107 ? -92.60256 36.06476 48.43320 1.000 225.15091 102 ARG I CA 1
ATOM 27783 C C . ARG I 1 107 ? -94.11222 35.99951 48.63638 1.000 244.50294 102 ARG I C 1
ATOM 27784 O O . ARG I 1 107 ? -94.81904 35.32822 47.87675 1.000 254.75010 102 ARG I O 1
ATOM 27805 N N . SER I 1 108 ? -94.62382 36.69079 49.65169 1.000 259.42230 103 SER I N 1
ATOM 27806 C CA . SER I 1 108 ? -96.05190 36.67550 49.93628 1.000 242.20630 103 SER I CA 1
ATOM 27807 C C . SER I 1 108 ? -96.38182 37.83215 50.86789 1.000 254.27329 103 SER I C 1
ATOM 27808 O O . SER I 1 108 ? -95.49420 38.48567 51.42107 1.000 222.81266 103 SER I O 1
ATOM 27816 N N . GLY I 1 109 ? -97.68044 38.07599 51.03174 1.000 279.79069 104 GLY I N 1
ATOM 27817 C CA . GLY I 1 109 ? -98.15293 39.10110 51.94031 1.000 267.65877 104 GLY I CA 1
ATOM 27818 C C . GLY I 1 109 ? -98.18683 40.48569 51.32952 1.000 291.25498 104 GLY I C 1
ATOM 27819 O O . GLY I 1 109 ? -99.26004 41.07448 51.16641 1.000 227.50814 104 GLY I O 1
ATOM 27823 N N . GLN I 1 110 ? -97.01055 41.01932 50.99440 1.000 298.75693 105 GLN I N 1
ATOM 27824 C CA . GLN I 1 110 ? -96.93636 42.35206 50.40471 1.000 299.48923 105 GLN I CA 1
ATOM 27825 C C . GLN I 1 110 ? -97.81186 42.45227 49.16169 1.000 309.54531 105 GLN I C 1
ATOM 27826 O O . GLN I 1 110 ? -98.65194 43.35226 49.04782 1.000 299.30992 105 GLN I O 1
ATOM 27840 N N . SER I 1 111 ? -97.62569 41.53181 48.21606 1.000 312.35436 106 SER I N 1
ATOM 27841 C CA . SER I 1 111 ? -98.34141 41.55377 46.94771 1.000 308.83597 106 SER I CA 1
ATOM 27842 C C . SER I 1 111 ? -99.32736 40.39930 46.82743 1.000 301.63748 106 SER I C 1
ATOM 27843 O O . SER I 1 111 ? -100.53368 40.62563 46.69364 1.000 302.84108 106 SER I O 1
ATOM 27851 N N . GLY I 1 112 ? -98.84397 39.16118 46.86987 1.000 293.70290 107 GLY I N 1
ATOM 27852 C CA . GLY I 1 112 ? -99.69990 38.00591 46.75809 1.000 287.85200 107 GLY I CA 1
ATOM 27853 C C . GLY I 1 112 ? -98.91209 36.72969 46.55145 1.000 279.35852 107 GLY I C 1
ATOM 27854 O O . GLY I 1 112 ? -97.70555 36.66866 46.80906 1.000 278.43929 107 GLY I O 1
ATOM 27858 N N . PRO I 1 113 ? -99.58843 35.67411 46.08873 1.000 291.21323 108 PRO I N 1
ATOM 27859 C CA . PRO I 1 113 ? -98.86389 34.41711 45.82034 1.000 269.21547 108 PRO I CA 1
ATOM 27860 C C . PRO I 1 113 ? -97.70227 34.59162 44.85654 1.000 278.44774 108 PRO I C 1
ATOM 27861 O O . PRO I 1 113 ? -96.58768 34.13376 45.14087 1.000 295.39431 108 PRO I O 1
ATOM 27872 N N . CYS I 1 114 ? -97.93372 35.24245 43.71587 1.000 288.54810 109 CYS I N 1
ATOM 27873 C CA . CYS I 1 114 ? -96.88346 35.50868 42.73324 1.000 286.10377 109 CYS I CA 1
ATOM 27874 C C . CYS I 1 114 ? -96.28393 34.20806 42.19908 1.000 284.26242 109 CYS I C 1
ATOM 27875 O O . CYS I 1 114 ? -95.06877 33.99799 42.22414 1.000 282.95914 109 CYS I O 1
ATOM 27883 N N . LEU I 1 115 ? -97.15341 33.32966 41.70861 1.000 297.59023 110 LEU I N 1
ATOM 27884 C CA . LEU I 1 115 ? -96.71743 32.08227 41.09029 1.000 289.93967 110 LEU I CA 1
ATOM 27885 C C . LEU I 1 115 ? -97.24335 31.98745 39.66087 1.000 258.40970 110 LEU I C 1
ATOM 27886 O O . LEU I 1 115 ? -98.40400 32.30340 39.39586 1.000 259.60392 110 LEU I O 1
ATOM 27902 N N . SER I 1 118 ? -96.67010 29.43168 34.14252 1.000 196.37031 113 SER I N 1
ATOM 27903 C CA . SER I 1 118 ? -97.77616 28.88915 33.36292 1.000 196.66599 113 SER I CA 1
ATOM 27904 C C . SER I 1 118 ? -97.58264 29.18828 31.88032 1.000 231.78911 113 SER I C 1
ATOM 27905 O O . SER I 1 118 ? -96.75934 30.02441 31.50928 1.000 233.30887 113 SER I O 1
ATOM 27912 N N . THR I 1 119 ? -98.34764 28.49748 31.03257 1.000 234.05203 114 THR I N 1
ATOM 27913 C CA . THR I 1 119 ? -98.25744 28.74134 29.59671 1.000 230.93149 114 THR I CA 1
ATOM 27914 C C . THR I 1 119 ? -98.75255 30.13906 29.24592 1.000 237.85609 114 THR I C 1
ATOM 27915 O O . THR I 1 119 ? -98.12684 30.84352 28.44538 1.000 245.12027 114 THR I O 1
ATOM 27926 N N . ASP I 1 120 ? -99.87276 30.55564 29.83150 1.000 245.03537 115 ASP I N 1
ATOM 27927 C CA . ASP I 1 120 ? -100.41354 31.89654 29.64292 1.000 246.66656 115 ASP I CA 1
ATOM 27928 C C . ASP I 1 120 ? -100.72974 32.47552 31.01232 1.000 262.59673 115 ASP I C 1
ATOM 27929 O O . ASP I 1 120 ? -101.51886 31.89536 31.76645 1.000 265.14521 115 ASP I O 1
ATOM 27938 N N . VAL I 1 121 ? -100.11393 33.61137 31.33165 1.000 277.47874 116 VAL I N 1
ATOM 27939 C CA . VAL I 1 121 ? -100.25263 34.25148 32.63307 1.000 269.41524 116 VAL I CA 1
ATOM 27940 C C . VAL I 1 121 ? -100.87438 35.62603 32.43598 1.000 272.60205 116 VAL I C 1
ATOM 27941 O O . VAL I 1 121 ? -100.40312 36.41351 31.60761 1.000 277.79620 116 VAL I O 1
ATOM 27954 N N . ASP I 1 122 ? -101.92885 35.91313 33.19339 1.000 260.68752 117 ASP I N 1
ATOM 27955 C CA . ASP I 1 122 ? -102.44514 37.27101 33.23613 1.000 258.04678 117 ASP I CA 1
ATOM 27956 C C . ASP I 1 122 ? -101.37506 38.20560 33.79460 1.000 289.72106 117 ASP I C 1
ATOM 27957 O O . ASP I 1 122 ? -100.41576 37.77813 34.44375 1.000 302.36789 117 ASP I O 1
ATOM 27966 N N . LEU I 1 123 ? -101.54334 39.50160 33.53003 1.000 286.73647 118 LEU I N 1
ATOM 27967 C CA . LEU I 1 123 ? -100.61160 40.52267 34.00131 1.000 286.81251 118 LEU I CA 1
ATOM 27968 C C . LEU I 1 123 ? -101.32800 41.42716 34.99508 1.000 291.03057 118 LEU I C 1
ATOM 27969 O O . LEU I 1 123 ? -101.94484 42.42812 34.59997 1.000 292.85022 118 LEU I O 1
ATOM 27985 N N . PRO I 1 124 ? -101.28369 41.12419 36.29051 1.000 302.14757 119 PRO I N 1
ATOM 27986 C CA . PRO I 1 124 ? -101.92212 41.99616 37.27863 1.000 300.09382 119 PRO I CA 1
ATOM 27987 C C . PRO I 1 124 ? -101.00435 43.11934 37.73105 1.000 295.05369 119 PRO I C 1
ATOM 27988 O O . PRO I 1 124 ? -99.77963 42.98984 37.77699 1.000 285.48004 119 PRO I O 1
ATOM 27999 N N . LYS I 1 125 ? -101.63005 44.24658 38.06920 1.000 289.84615 120 LYS I N 1
ATOM 28000 C CA . LYS I 1 125 ? -100.87446 45.39028 38.56524 1.000 293.00113 120 LYS I CA 1
ATOM 28001 C C . LYS I 1 125 ? -100.54780 45.23668 40.04560 1.000 300.50362 120 LYS I C 1
ATOM 28002 O O . LYS I 1 125 ? -99.47497 45.65589 40.49500 1.000 301.70332 120 LYS I O 1
ATOM 28021 N N . ASN I 1 126 ? -101.45823 44.63490 40.81324 1.000 294.48477 121 ASN I N 1
ATOM 28022 C CA . ASN I 1 126 ? -101.20750 44.41499 42.23347 1.000 283.10299 121 ASN I CA 1
ATOM 28023 C C . ASN I 1 126 ? -99.96341 43.56078 42.44696 1.000 286.03435 121 ASN I C 1
ATOM 28024 O O . ASN I 1 126 ? -99.10662 43.88618 43.27748 1.000 286.92194 121 ASN I O 1
ATOM 28035 N N . SER I 1 127 ? -99.84686 42.46215 41.70398 1.000 313.20519 122 SER I N 1
ATOM 28036 C CA . SER I 1 127 ? -98.73517 41.53525 41.84548 1.000 271.03885 122 SER I CA 1
ATOM 28037 C C . SER I 1 127 ? -98.12984 41.23653 40.48250 1.000 243.41769 122 SER I C 1
ATOM 28038 O O . SER I 1 127 ? -98.81903 41.25578 39.45969 1.000 255.50529 122 SER I O 1
ATOM 28046 N N . ILE I 1 128 ? -96.82864 40.95983 40.48052 1.000 235.94182 123 ILE I N 1
ATOM 28047 C CA . ILE I 1 128 ? -96.09958 40.55921 39.28311 1.000 235.37982 123 ILE I CA 1
ATOM 28048 C C . ILE I 1 128 ? -95.43709 39.21778 39.56723 1.000 257.88046 123 ILE I C 1
ATOM 28049 O O . ILE I 1 128 ? -94.76126 39.05876 40.59077 1.000 250.96692 123 ILE I O 1
ATOM 28065 N N . ILE I 1 129 ? -95.63586 38.25421 38.66298 1.000 269.42884 124 ILE I N 1
ATOM 28066 C CA . ILE I 1 129 ? -95.20068 36.88877 38.92794 1.000 262.55964 124 ILE I CA 1
ATOM 28067 C C . ILE I 1 129 ? -93.68962 36.84587 39.14713 1.000 227.44361 124 ILE I C 1
ATOM 28068 O O . ILE I 1 129 ? -92.93873 37.70498 38.66718 1.000 210.02326 124 ILE I O 1
ATOM 28084 N N . MET I 1 130 ? -93.24373 35.83032 39.88456 1.000 231.30928 125 MET I N 1
ATOM 28085 C CA . MET I 1 130 ? -91.84722 35.66829 40.26608 1.000 223.04864 125 MET I CA 1
ATOM 28086 C C . MET I 1 130 ? -91.35414 34.30807 39.79575 1.000 231.91349 125 MET I C 1
ATOM 28087 O O . MET I 1 130 ? -91.97252 33.28162 40.09739 1.000 249.09246 125 MET I O 1
ATOM 28101 N N . LEU I 1 131 ? -90.24681 34.30374 39.05960 1.000 226.08781 126 LEU I N 1
ATOM 28102 C CA . LEU I 1 131 ? -89.64122 33.06165 38.58791 1.000 209.43746 126 LEU I CA 1
ATOM 28103 C C . LEU I 1 131 ? -88.11911 33.14485 38.66032 1.000 202.98185 126 LEU I C 1
ATOM 28104 O O . LEU I 1 131 ? -87.56477 34.09594 39.21074 1.000 227.63422 126 LEU I O 1
ATOM 28120 N N . ASP I 1 134 ? -84.24409 23.98926 39.50480 1.000 211.13144 129 ASP I N 1
ATOM 28121 C CA . ASP I 1 134 ? -84.57879 25.09864 38.61897 1.000 210.37598 129 ASP I CA 1
ATOM 28122 C C . ASP I 1 134 ? -86.07215 25.09447 38.31127 1.000 235.55269 129 ASP I C 1
ATOM 28123 O O . ASP I 1 134 ? -86.68281 24.03265 38.18525 1.000 251.23969 129 ASP I O 1
ATOM 28131 N N . ASP I 1 135 ? -86.65742 26.28666 38.19031 1.000 246.55327 130 ASP I N 1
ATOM 28132 C CA . ASP I 1 135 ? -88.08077 26.41158 37.90388 1.000 248.96175 130 ASP I CA 1
ATOM 28133 C C . ASP I 1 135 ? -88.39023 26.45418 36.41360 1.000 241.52409 130 ASP I C 1
ATOM 28134 O O . ASP I 1 135 ? -89.51346 26.11709 36.02078 1.000 211.05459 130 ASP I 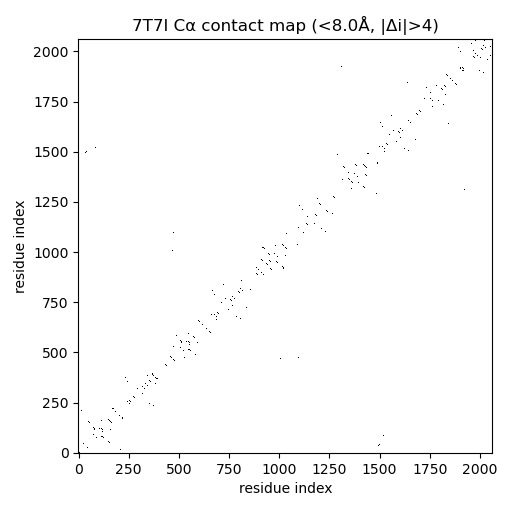O 1
ATOM 28143 N N . PHE I 1 136 ? -87.43414 26.86596 35.57819 1.000 257.97911 131 PHE I N 1
ATOM 28144 C CA . PHE I 1 136 ? -87.62681 26.77684 34.13466 1.000 225.57755 131 PHE I CA 1
ATOM 28145 C C . PHE I 1 136 ? -87.96228 25.34554 33.72906 1.000 236.29369 131 PHE I C 1
ATOM 28146 O O . PHE I 1 136 ? -89.04828 25.06427 33.20703 1.000 248.62319 131 PHE I O 1
ATOM 28163 N N . ILE I 1 137 ? -87.03268 24.41887 33.97628 1.000 239.94586 132 ILE I N 1
ATOM 28164 C CA . ILE I 1 137 ? -87.25169 23.01923 33.63789 1.000 211.16673 132 ILE I CA 1
ATOM 28165 C C . ILE I 1 137 ? -88.33921 22.37221 34.47930 1.000 231.23306 132 ILE I C 1
ATOM 28166 O O . ILE I 1 137 ? -88.80359 21.27943 34.13603 1.000 254.31153 132 ILE I O 1
ATOM 28182 N N . LYS I 1 138 ? -88.76256 23.01463 35.57111 1.000 249.33315 133 LYS I N 1
ATOM 28183 C CA . LYS I 1 138 ? -89.78169 22.40993 36.42174 1.000 245.60046 133 LYS I CA 1
ATOM 28184 C C . LYS I 1 138 ? -91.13649 22.36313 35.72540 1.000 250.75059 133 LYS I C 1
ATOM 28185 O O . LYS I 1 138 ? -91.91673 21.43242 35.95929 1.000 258.95650 133 LYS I O 1
ATOM 28204 N N . PHE I 1 139 ? -91.43675 23.34676 34.87574 1.000 232.95935 134 PHE I N 1
ATOM 28205 C CA . PHE I 1 139 ? -92.63173 23.30997 34.04546 1.000 233.20390 134 PHE I CA 1
ATOM 28206 C C . PHE I 1 139 ? -92.31383 23.18263 32.56123 1.000 231.10211 134 PHE I C 1
ATOM 28207 O O . PHE I 1 139 ? -93.24009 23.07378 31.74988 1.000 262.23230 134 PHE I O 1
ATOM 28224 N N . LYS I 1 140 ? -91.03572 23.19234 32.17735 1.000 223.52010 135 LYS I N 1
ATOM 28225 C CA . LYS I 1 140 ? -90.69728 22.85613 30.80104 1.000 215.59790 135 LYS I CA 1
ATOM 28226 C C . LYS I 1 140 ? -90.93935 21.38088 30.50471 1.000 228.88404 135 LYS I C 1
ATOM 28227 O O . LYS I 1 140 ? -91.01765 21.00117 29.33213 1.000 245.72520 135 LYS I O 1
ATOM 28246 N N . SER I 1 141 ? -91.07502 20.54693 31.53785 1.000 233.80585 136 SER I N 1
ATOM 28247 C CA . SER I 1 141 ? -91.14521 19.10242 31.35838 1.000 233.74024 136 SER I CA 1
ATOM 28248 C C . SER I 1 141 ? -92.54663 18.65267 30.95924 1.000 234.83215 136 SER I C 1
ATOM 28249 O O . SER I 1 141 ? -92.69056 17.91199 29.97795 1.000 233.97226 136 SER I O 1
ATOM 28257 N N . PRO I 1 142 ? -93.60045 19.06295 31.67417 1.000 243.72998 137 PRO I N 1
ATOM 28258 C CA . PRO I 1 142 ? -94.95049 18.62186 31.28015 1.000 243.16148 137 PRO I CA 1
ATOM 28259 C C . PRO I 1 142 ? -95.27877 18.90492 29.82551 1.000 213.90854 137 PRO I C 1
ATOM 28260 O O . PRO I 1 142 ? -96.10283 18.19657 29.23204 1.000 204.08305 137 PRO I O 1
ATOM 28271 N N . LEU I 1 143 ? -94.65558 19.92125 29.23045 1.000 230.10733 138 LEU I N 1
ATOM 28272 C CA . LEU I 1 143 ? -94.92533 20.28934 27.84751 1.000 238.49474 138 LEU I CA 1
ATOM 28273 C C . LEU I 1 143 ? -93.99859 19.57416 26.86847 1.000 199.48479 138 LEU I C 1
ATOM 28274 O O . LEU I 1 143 ? -94.46280 18.99404 25.88215 1.000 214.03569 138 LEU I O 1
ATOM 28290 N N . VAL I 1 144 ? -92.69164 19.60642 27.12591 1.000 183.56364 139 VAL I N 1
ATOM 28291 C CA . VAL I 1 144 ? -91.70236 19.12027 26.17000 1.000 223.01806 139 VAL I CA 1
ATOM 28292 C C . VAL I 1 144 ? -91.47155 17.62770 26.36443 1.000 253.44795 139 VAL I C 1
ATOM 28293 O O . VAL I 1 144 ? -91.92641 17.03905 27.35123 1.000 256.59606 139 VAL I O 1
ATOM 28306 N N . PHE I 1 145 ? -90.76157 17.00602 25.41709 1.000 269.05039 140 PHE I N 1
ATOM 28307 C CA . PHE I 1 145 ? -90.40976 15.59399 25.51254 1.000 268.96312 140 PHE I CA 1
ATOM 28308 C C . PHE I 1 145 ? -89.26352 15.41148 26.50632 1.000 268.75605 140 PHE I C 1
ATOM 28309 O O . PHE I 1 145 ? -88.31787 16.20343 26.51200 1.000 267.65712 140 PHE I O 1
ATOM 28326 N N . PRO I 1 146 ? -89.31992 14.38318 27.35848 1.000 250.28231 141 PRO I N 1
ATOM 28327 C CA . PRO I 1 146 ? -88.28446 14.24337 28.39836 1.000 242.29345 141 PRO I CA 1
ATOM 28328 C C . PRO I 1 146 ? -86.86640 14.15172 27.86015 1.000 245.94685 141 PRO I C 1
ATOM 28329 O O . PRO I 1 146 ? -85.92257 14.45378 28.60155 1.000 242.15182 141 PRO I O 1
ATOM 28340 N N . ALA I 1 147 ? -86.67912 13.74812 26.60233 1.000 240.24006 142 ALA I N 1
ATOM 28341 C CA . ALA I 1 147 ? -85.32961 13.56060 26.08250 1.000 240.00131 142 ALA I CA 1
ATOM 28342 C C . ALA I 1 147 ? -84.65195 14.88071 25.73788 1.000 275.61985 142 ALA I C 1
ATOM 28343 O O . ALA I 1 147 ? -83.42192 14.97810 25.81634 1.000 231.01773 142 ALA I O 1
ATOM 28350 N N . GLU I 1 148 ? -85.42473 15.89672 25.35544 1.000 289.50700 143 GLU I N 1
ATOM 28351 C CA . GLU I 1 148 ? -84.86208 17.18239 24.95979 1.000 246.38492 143 GLU I CA 1
ATOM 28352 C C . GLU I 1 148 ? -85.25673 18.26686 25.95463 1.000 247.07590 143 GLU I C 1
ATOM 28353 O O . GLU I 1 148 ? -85.79428 19.31038 25.57070 1.000 252.40278 143 GLU I O 1
ATOM 28365 N N . LEU I 1 149 ? -84.98756 18.02559 27.23636 1.000 254.30948 144 LEU I N 1
ATOM 28366 C CA . LEU I 1 149 ? -85.30296 18.96946 28.30040 1.000 255.68299 144 LEU I CA 1
ATOM 28367 C C . LEU I 1 149 ? -84.18002 19.96550 28.55948 1.000 255.87025 144 LEU I C 1
ATOM 28368 O O . LEU I 1 149 ? -84.39857 20.94928 29.27423 1.000 267.31678 144 LEU I O 1
ATOM 28384 N N . ASP I 1 150 ? -82.99880 19.74916 27.98711 1.000 241.60134 145 ASP I N 1
ATOM 28385 C CA . ASP I 1 150 ? -81.87188 20.63964 28.21276 1.000 232.79133 145 ASP I CA 1
ATOM 28386 C C . ASP I 1 150 ? -82.09218 21.97148 27.49759 1.000 222.14178 145 ASP I C 1
ATOM 28387 O O . ASP I 1 150 ? -82.82293 22.06602 26.50884 1.000 228.47726 145 ASP I O 1
ATOM 28396 N N . LEU I 1 151 ? -81.43726 23.01574 28.01478 1.000 236.18867 146 LEU I N 1
ATOM 28397 C CA . LEU I 1 151 ? -81.59209 24.34489 27.42947 1.000 231.95040 146 LEU I CA 1
ATOM 28398 C C . LEU I 1 151 ? -81.10257 24.37493 25.98673 1.000 246.80718 146 LEU I C 1
ATOM 28399 O O . LEU I 1 151 ? -81.67802 25.07228 25.14291 1.000 253.48406 146 LEU I O 1
ATOM 28415 N N . LEU I 1 152 ? -80.03748 23.62942 25.68335 1.000 240.87985 147 LEU I N 1
ATOM 28416 C CA . LEU I 1 152 ? -79.51764 23.61523 24.32018 1.000 223.68012 147 LEU I CA 1
ATOM 28417 C C . LEU I 1 152 ? -80.57408 23.15772 23.32398 1.000 246.32407 147 LEU I C 1
ATOM 28418 O O . LEU I 1 152 ? -80.56997 23.59853 22.16860 1.000 240.62444 147 LEU I O 1
ATOM 28434 N N . LYS I 1 153 ? -81.48380 22.28149 23.74801 1.000 247.88911 148 LYS I N 1
ATOM 28435 C CA . LYS I 1 153 ? -82.50503 21.74616 22.85697 1.000 241.57791 148 LYS I CA 1
ATOM 28436 C C . LYS I 1 153 ? -83.74278 22.63357 22.79495 1.000 233.50993 148 LYS I C 1
ATOM 28437 O O . LYS I 1 153 ? -84.33306 22.79404 21.72159 1.000 227.21498 148 LYS I O 1
ATOM 28456 N N . SER I 1 154 ? -84.14958 23.21582 23.92124 1.000 250.48014 149 SER I N 1
ATOM 28457 C CA . SER I 1 154 ? -85.33291 24.06713 23.95826 1.000 251.70666 149 SER I CA 1
ATOM 28458 C C . SER I 1 154 ? -85.12311 25.16636 24.98729 1.000 252.62802 149 SER I C 1
ATOM 28459 O O . SER I 1 154 ? -84.66545 24.89188 26.10086 1.000 253.26961 149 SER I O 1
ATOM 28467 N N . MET I 1 155 ? -85.46029 26.40235 24.61771 1.000 251.13776 150 MET I N 1
ATOM 28468 C CA . MET I 1 155 ? -85.30141 27.54771 25.50565 1.000 217.51612 150 MET I CA 1
ATOM 28469 C C . MET I 1 155 ? -86.65952 28.16694 25.80630 1.000 222.01272 150 MET I C 1
ATOM 28470 O O . MET I 1 155 ? -87.53124 28.22228 24.93592 1.000 260.27140 150 MET I O 1
ATOM 28484 N N . VAL I 1 156 ? -86.83090 28.64788 27.03289 1.000 207.51517 151 VAL I N 1
ATOM 28485 C CA . VAL I 1 156 ? -88.05919 29.32316 27.43722 1.000 215.21774 151 VAL I CA 1
ATOM 28486 C C . VAL I 1 156 ? -87.95728 30.79364 27.05717 1.000 221.67248 151 VAL I C 1
ATOM 28487 O O . VAL I 1 156 ? -86.89436 31.41243 27.19226 1.000 250.23936 151 VAL I O 1
ATOM 28500 N N . VAL I 1 157 ? -89.06759 31.36003 26.57789 1.000 197.68922 152 VAL I N 1
ATOM 28501 C CA . VAL I 1 157 ? -89.12604 32.75440 26.16156 1.000 212.33437 152 VAL I CA 1
ATOM 28502 C C . VAL I 1 157 ? -90.47334 33.33216 26.57203 1.000 242.66937 152 VAL I C 1
ATOM 28503 O O . VAL I 1 157 ? -91.44339 32.60603 26.81064 1.000 242.80866 152 VAL I O 1
ATOM 28516 N N . CYS I 1 158 ? -90.52340 34.66166 26.65200 1.000 224.42779 153 CYS I N 1
ATOM 28517 C CA . CYS I 1 158 ? -91.73305 35.37874 27.03439 1.000 215.92824 153 CYS I CA 1
ATOM 28518 C C . CYS I 1 158 ? -92.11041 36.35837 25.93381 1.000 232.19631 153 CYS I C 1
ATOM 28519 O O . CYS I 1 158 ? -91.27753 37.15893 25.49545 1.000 235.84006 153 CYS I O 1
ATOM 28527 N N . ARG I 1 159 ? -93.36620 36.29409 25.49662 1.000 244.03582 154 ARG I N 1
ATOM 28528 C CA . ARG I 1 159 ? -93.87643 37.13373 24.41758 1.000 256.46255 154 ARG I CA 1
ATOM 28529 C C . ARG I 1 159 ? -94.66252 38.28735 25.03049 1.000 257.21697 154 ARG I C 1
ATOM 28530 O O . ARG I 1 159 ? -95.71655 38.07623 25.63922 1.000 264.65458 154 ARG I O 1
ATOM 28551 N N . ALA I 1 160 ? -94.14652 39.50343 24.87059 1.000 246.57428 155 ALA I N 1
ATOM 28552 C CA . ALA I 1 160 ? -94.80493 40.67806 25.42477 1.000 248.36360 155 ALA I CA 1
ATOM 28553 C C . ALA I 1 160 ? -96.15166 40.90482 24.74966 1.000 249.21500 155 ALA I C 1
ATOM 28554 O O . ALA I 1 160 ? -96.28919 40.74703 23.53346 1.000 248.13329 155 ALA I O 1
ATOM 28561 N N . TYR I 1 161 ? -97.15502 41.28562 25.54869 1.000 247.26412 156 TYR I N 1
ATOM 28562 C CA . TYR I 1 161 ? -98.50319 41.51882 25.03220 1.000 256.30100 156 TYR I CA 1
ATOM 28563 C C . TYR I 1 161 ? -99.18782 42.58168 25.89773 1.000 298.49579 156 TYR I C 1
ATOM 28564 O O . TYR I 1 161 ? -100.08783 42.31974 26.70259 1.000 315.11219 156 TYR I O 1
ATOM 28582 N N . ILE I 1 162 ? -98.75767 43.82891 25.72626 1.000 274.86799 157 ILE I N 1
ATOM 28583 C CA . ILE I 1 162 ? -99.41060 44.98159 26.33559 1.000 276.68631 157 ILE I CA 1
ATOM 28584 C C . ILE I 1 162 ? -100.24827 45.66116 25.26119 1.000 265.85851 157 ILE I C 1
ATOM 28585 O O . ILE I 1 162 ? -99.73959 45.99382 24.18236 1.000 264.48629 157 ILE I O 1
ATOM 28601 N N . THR I 1 163 ? -101.53213 45.84733 25.54133 1.000 264.59892 158 THR I N 1
ATOM 28602 C CA . THR I 1 163 ? -102.48604 46.35017 24.56389 1.000 262.85196 158 THR I CA 1
ATOM 28603 C C . THR I 1 163 ? -103.04745 47.69348 25.02123 1.000 264.03433 158 THR I C 1
ATOM 28604 O O . THR I 1 163 ? -102.67525 48.22886 26.06818 1.000 265.54673 158 THR I O 1
ATOM 28615 N N . GLU I 1 164 ? -103.96304 48.23402 24.21396 1.000 257.00580 159 GLU I N 1
ATOM 28616 C CA . GLU I 1 164 ? -104.51659 49.55492 24.48648 1.000 243.33093 159 GLU I CA 1
ATOM 28617 C C . GLU I 1 164 ? -105.54075 49.51842 25.61336 1.000 253.77820 159 GLU I C 1
ATOM 28618 O O . GLU I 1 164 ? -105.57015 50.42197 26.45653 1.000 257.47383 159 GLU I O 1
ATOM 28630 N N . HIS I 1 165 ? -106.38748 48.48806 25.64311 1.000 264.16618 160 HIS I N 1
ATOM 28631 C CA . HIS I 1 165 ? -107.46355 48.38604 26.62200 1.000 284.47597 160 HIS I CA 1
ATOM 28632 C C . HIS I 1 165 ? -107.29316 47.17532 27.53256 1.000 281.67545 160 HIS I C 1
ATOM 28633 O O . HIS I 1 165 ? -108.27562 46.68665 28.10092 1.000 284.83423 160 HIS I O 1
ATOM 28647 N N . ARG I 1 166 ? -106.06465 46.68839 27.68834 1.000 263.84040 161 ARG I N 1
ATOM 28648 C CA . ARG I 1 166 ? -105.78439 45.49066 28.46891 1.000 269.16107 161 ARG I CA 1
ATOM 28649 C C . ARG I 1 166 ? -104.27960 45.27035 28.46231 1.000 281.02071 161 ARG I C 1
ATOM 28650 O O . ARG I 1 166 ? -103.56102 45.80342 27.61202 1.000 280.73955 161 ARG I O 1
ATOM 28671 N N . THR I 1 167 ? -103.81270 44.48883 29.43048 1.000 287.40313 162 THR I N 1
ATOM 28672 C CA . THR I 1 167 ? -102.43213 44.03664 29.48561 1.000 298.50915 162 THR I CA 1
ATOM 28673 C C . THR I 1 167 ? -102.42564 42.52926 29.69148 1.000 285.69911 162 THR I C 1
ATOM 28674 O O . THR I 1 167 ? -103.40499 41.94594 30.16317 1.000 277.86796 162 THR I O 1
ATOM 28685 N N . THR I 1 168 ? -101.30996 41.89699 29.34032 1.000 310.68870 163 THR I N 1
ATOM 28686 C CA . THR I 1 168 ? -101.15225 40.47074 29.59010 1.000 310.08178 163 THR I CA 1
ATOM 28687 C C . THR I 1 168 ? -99.74352 40.07888 29.16661 1.000 307.87454 163 THR I C 1
ATOM 28688 O O . THR I 1 168 ? -98.99654 40.88051 28.59801 1.000 306.83746 163 THR I O 1
ATOM 28699 N N . MET I 1 169 ? -99.38975 38.83117 29.45726 1.000 280.73965 164 MET I N 1
ATOM 28700 C CA . MET I 1 169 ? -98.09415 38.28986 29.07978 1.000 271.14028 164 MET I CA 1
ATOM 28701 C C . MET I 1 169 ? -98.23748 36.78200 28.95414 1.000 272.01812 164 MET I C 1
ATOM 28702 O O . MET I 1 169 ? -99.19353 36.18593 29.45519 1.000 260.05079 164 MET I O 1
ATOM 28716 N N . GLN I 1 170 ? -97.27997 36.16794 28.26833 1.000 255.38813 165 GLN I N 1
ATOM 28717 C CA . GLN I 1 170 ? -97.36157 34.74520 27.97874 1.000 247.45939 165 GLN I CA 1
ATOM 28718 C C . GLN I 1 170 ? -95.96153 34.16811 27.85758 1.000 245.03543 165 GLN I C 1
ATOM 28719 O O . GLN I 1 170 ? -95.04605 34.82889 27.35925 1.000 243.77005 165 GLN I O 1
ATOM 28733 N N . PHE I 1 171 ? -95.80507 32.93827 28.33705 1.000 250.73145 166 PHE I N 1
ATOM 28734 C CA . PHE I 1 171 ? -94.55184 32.20555 28.25910 1.000 211.43831 166 PHE I CA 1
ATOM 28735 C C . PHE I 1 171 ? -94.72409 31.01024 27.33365 1.000 206.96031 166 PHE I C 1
ATOM 28736 O O . PHE I 1 171 ? -95.75411 30.32953 27.37109 1.000 225.93998 166 PHE I O 1
ATOM 28753 N N . LEU I 1 172 ? -93.71708 30.75353 26.50513 1.000 191.99476 167 LEU I N 1
ATOM 28754 C CA . LEU I 1 172 ? -93.71181 29.55448 25.67885 1.000 223.56183 167 LEU I CA 1
ATOM 28755 C C . LEU I 1 172 ? -92.27210 29.08133 25.53470 1.000 252.98697 167 LEU I C 1
ATOM 28756 O O . LEU I 1 172 ? -91.35032 29.64003 26.13594 1.000 262.32873 167 LEU I O 1
ATOM 28772 N N . VAL I 1 173 ? -92.08553 28.02316 24.74762 1.000 239.75425 168 VAL I N 1
ATOM 28773 C CA . VAL I 1 173 ? -90.78231 27.39818 24.58182 1.000 218.88118 168 VAL I CA 1
ATOM 28774 C C . VAL I 1 173 ? -90.45974 27.33174 23.09616 1.000 216.57788 168 VAL I C 1
ATOM 28775 O O . VAL I 1 173 ? -91.34464 27.36880 22.23851 1.000 234.64237 168 VAL I O 1
ATOM 28788 N N . PHE I 1 174 ? -89.16599 27.23416 22.80254 1.000 236.31745 169 PHE I N 1
ATOM 28789 C CA . PHE I 1 174 ? -88.66060 27.26455 21.43920 1.000 234.59804 169 PHE I CA 1
ATOM 28790 C C . PHE I 1 174 ? -87.69848 26.10896 21.22406 1.000 233.86146 169 PHE I C 1
ATOM 28791 O O . PHE I 1 174 ? -86.73631 25.94706 21.98385 1.000 247.66599 169 PHE I O 1
ATOM 28808 N N . GLN I 1 175 ? -87.97187 25.31061 20.19504 1.000 237.85295 170 GLN I N 1
ATOM 28809 C CA . GLN I 1 175 ? -87.06008 24.30883 19.67421 1.000 239.09034 170 GLN I CA 1
ATOM 28810 C C . GLN I 1 175 ? -86.34077 24.90115 18.46049 1.000 243.03484 170 GLN I C 1
ATOM 28811 O O . GLN I 1 175 ? -86.38226 26.11207 18.21817 1.000 243.20826 170 GLN I O 1
ATOM 28825 N N . ALA I 1 176 ? -85.68142 24.04896 17.67975 1.000 241.46004 171 ALA I N 1
ATOM 28826 C CA . ALA I 1 176 ? -84.98932 24.47316 16.47279 1.000 235.34602 171 ALA I CA 1
ATOM 28827 C C . ALA I 1 176 ? -85.51863 23.70753 15.26807 1.000 249.58114 171 ALA I C 1
ATOM 28828 O O . ALA I 1 176 ? -85.89852 22.53710 15.37186 1.000 256.09286 171 ALA I O 1
ATOM 28835 N N . ALA I 1 177 ? -85.54119 24.38416 14.12015 1.000 244.42581 172 ALA I N 1
ATOM 28836 C CA . ALA I 1 177 ? -85.94135 23.76674 12.86272 1.000 226.54756 172 ALA I CA 1
ATOM 28837 C C . ALA I 1 177 ? -84.75828 23.28763 12.03549 1.000 236.22679 172 ALA I C 1
ATOM 28838 O O . ALA I 1 177 ? -84.87608 22.27664 11.33525 1.000 227.85960 172 ALA I O 1
ATOM 28845 N N . ASN I 1 178 ? -83.62511 23.98537 12.10092 1.000 241.99462 173 ASN I N 1
ATOM 28846 C CA . ASN I 1 178 ? -82.41298 23.58236 11.39150 1.000 241.60260 173 ASN I CA 1
ATOM 28847 C C . ASN I 1 178 ? -81.55248 22.75538 12.33894 1.000 250.37233 173 ASN I C 1
ATOM 28848 O O . ASN I 1 178 ? -80.85315 23.30084 13.19697 1.000 263.28451 173 ASN I O 1
ATOM 28859 N N . ALA I 1 179 ? -81.60240 21.43018 12.18687 1.000 262.58190 174 ALA I N 1
ATOM 28860 C CA . ALA I 1 179 ? -80.70120 20.57452 12.95087 1.000 217.38356 174 ALA I CA 1
ATOM 28861 C C . ALA I 1 179 ? -79.26871 20.71306 12.45071 1.000 246.99729 174 ALA I C 1
ATOM 28862 O O . ALA I 1 179 ? -78.32096 20.68980 13.24553 1.000 272.18821 174 ALA I O 1
ATOM 28869 N N . GLN I 1 180 ? -79.09432 20.86653 11.13593 1.000 246.50763 175 GLN I N 1
ATOM 28870 C CA . GLN I 1 180 ? -77.76112 21.04451 10.57116 1.000 250.78452 175 GLN I CA 1
ATOM 28871 C C . GLN I 1 180 ? -77.05917 22.24590 11.19313 1.000 245.22932 175 GLN I C 1
ATOM 28872 O O . GLN I 1 180 ? -75.98864 22.11523 11.79759 1.000 252.39326 175 GLN I O 1
ATOM 28886 N N . LYS I 1 181 ? -77.65180 23.43343 11.04656 1.000 228.34647 176 LYS I N 1
ATOM 28887 C CA . LYS I 1 181 ? -77.02731 24.64536 11.56598 1.000 237.07256 176 LYS I CA 1
ATOM 28888 C C . LYS I 1 181 ? -76.95741 24.62992 13.08712 1.000 233.43718 176 LYS I C 1
ATOM 28889 O O . LYS I 1 181 ? -76.00797 25.16987 13.66910 1.000 253.85145 176 LYS I O 1
ATOM 28908 N N . ALA I 1 182 ? -77.93829 24.00806 13.74456 1.000 230.29838 177 ALA I N 1
ATOM 28909 C CA . ALA I 1 182 ? -77.88842 23.87575 15.19623 1.000 217.07144 177 ALA I CA 1
ATOM 28910 C C . ALA I 1 182 ? -76.63607 23.12470 15.62993 1.000 269.07440 177 ALA I C 1
ATOM 28911 O O . ALA I 1 182 ? -75.85603 23.61446 16.45717 1.000 275.48463 177 ALA I O 1
ATOM 28918 N N . SER I 1 183 ? -76.42727 21.92548 15.07966 1.000 259.54872 178 SER I N 1
ATOM 28919 C CA . SER I 1 183 ? -75.24353 21.15643 15.44195 1.000 242.71360 178 SER I CA 1
ATOM 28920 C C . SER I 1 183 ? -73.97032 21.84557 14.97018 1.000 240.77414 178 SER I C 1
ATOM 28921 O O . SER I 1 183 ? -72.92439 21.70515 15.60855 1.000 240.42573 178 SER I O 1
ATOM 28929 N N . ARG I 1 184 ? -74.03610 22.60533 13.87402 1.000 245.38988 179 ARG I N 1
ATOM 28930 C CA . ARG I 1 184 ? -72.85883 23.34116 13.42457 1.000 244.09009 179 ARG I CA 1
ATOM 28931 C C . ARG I 1 184 ? -72.43547 24.36898 14.46671 1.000 234.85611 179 ARG I C 1
ATOM 28932 O O . ARG I 1 184 ? -71.25683 24.45748 14.82766 1.000 231.77833 179 ARG I O 1
ATOM 28953 N N . VAL I 1 185 ? -73.39001 25.15943 14.96138 1.000 243.56200 180 VAL I N 1
ATOM 28954 C CA . VAL I 1 185 ? -73.06584 26.15501 15.97850 1.000 220.04451 180 VAL I CA 1
ATOM 28955 C C . VAL I 1 185 ? -72.62215 25.47142 17.26690 1.000 238.39954 180 VAL I C 1
ATOM 28956 O O . VAL I 1 185 ? -71.68764 25.92777 17.93963 1.000 274.80860 180 VAL I O 1
ATOM 28969 N N . MET I 1 186 ? -73.28052 24.36795 17.63163 1.000 212.50496 181 MET I N 1
ATOM 28970 C CA . MET I 1 186 ? -72.87445 23.62323 18.81955 1.000 219.45515 181 MET I CA 1
ATOM 28971 C C . MET I 1 186 ? -71.42249 23.17213 18.70943 1.000 234.18876 181 MET I C 1
ATOM 28972 O O . MET I 1 186 ? -70.63442 23.33085 19.64917 1.000 240.15493 181 MET I O 1
ATOM 28986 N N . ASP I 1 187 ? -71.04678 22.61643 17.55607 1.000 254.21584 182 ASP I N 1
ATOM 28987 C CA . ASP I 1 187 ? -69.69143 22.11221 17.38231 1.000 253.04770 182 ASP I CA 1
ATOM 28988 C C . ASP I 1 187 ? -68.68235 23.24678 17.28013 1.000 252.43704 182 ASP I C 1
ATOM 28989 O O . ASP I 1 187 ? -67.54076 23.09555 17.72319 1.000 257.93958 182 ASP I O 1
ATOM 28998 N N . MET I 1 188 ? -69.07907 24.39118 16.71934 1.000 228.54442 183 MET I N 1
ATOM 28999 C CA . MET I 1 188 ? -68.18516 25.54382 16.71700 1.000 231.29084 183 MET I CA 1
ATOM 29000 C C . MET I 1 188 ? -67.91609 26.02366 18.13774 1.000 232.64505 183 MET I C 1
ATOM 29001 O O . MET I 1 188 ? -66.77779 26.35684 18.48432 1.000 243.31820 183 MET I O 1
ATOM 29015 N N . ILE I 1 189 ? -68.95200 26.06422 18.97778 1.000 245.52662 184 ILE I N 1
ATOM 29016 C CA . ILE I 1 189 ? -68.75176 26.47456 20.36477 1.000 227.95428 184 ILE I CA 1
ATOM 29017 C C . ILE I 1 189 ? -67.90100 25.44721 21.10392 1.000 276.29066 184 ILE I C 1
ATOM 29018 O O . ILE I 1 189 ? -67.04954 25.80072 21.92977 1.000 287.21486 184 ILE I O 1
ATOM 29034 N N . SER I 1 190 ? -68.10231 24.16115 20.81039 1.000 248.88939 185 SER I N 1
ATOM 29035 C CA . SER I 1 190 ? -67.26416 23.13212 21.41891 1.000 246.02724 185 SER I CA 1
ATOM 29036 C C . SER I 1 190 ? -65.81052 23.28061 20.98398 1.000 245.49877 185 SER I C 1
ATOM 29037 O O . SER I 1 190 ? -64.89009 23.05282 21.77730 1.000 241.39956 185 SER I O 1
ATOM 29045 N N . ASP I 1 191 ? -65.58560 23.66754 19.72690 1.000 255.32419 186 ASP I N 1
ATOM 29046 C CA . ASP I 1 191 ? -64.22466 23.88231 19.24649 1.000 254.12803 186 ASP I CA 1
ATOM 29047 C C . ASP I 1 191 ? -63.60620 25.11705 19.89105 1.000 254.60118 186 ASP I C 1
ATOM 29048 O O . ASP I 1 191 ? -62.40170 25.14656 20.16548 1.000 254.16810 186 ASP I O 1
ATOM 29057 N N . MET I 1 192 ? -64.41379 26.15455 20.12895 1.000 251.53276 187 MET I N 1
ATOM 29058 C CA . MET I 1 192 ? -63.91997 27.31402 20.86493 1.000 253.70384 187 MET I CA 1
ATOM 29059 C C . MET I 1 192 ? -63.56949 26.94312 22.30075 1.000 238.38723 187 MET I C 1
ATOM 29060 O O . MET I 1 192 ? -62.64422 27.51967 22.88364 1.000 235.08111 187 MET I O 1
ATOM 29074 N N . SER I 1 193 ? -64.29873 25.98949 22.88460 1.000 245.29366 188 SER I N 1
ATOM 29075 C CA . SER I 1 193 ? -63.98594 25.55442 24.24208 1.000 239.22273 188 SER I CA 1
ATOM 29076 C C . SER I 1 193 ? -62.71711 24.70815 24.27474 1.000 268.50556 188 SER I C 1
ATOM 29077 O O . SER I 1 193 ? -61.88338 24.86634 25.17415 1.000 261.92389 188 SER I O 1
ATOM 29085 N N . GLN I 1 194 ? -62.55051 23.80286 23.30700 1.000 267.54035 189 GLN I N 1
ATOM 29086 C CA . GLN I 1 194 ? -61.36678 22.95057 23.28716 1.000 262.25604 189 GLN I CA 1
ATOM 29087 C C . GLN I 1 194 ? -60.12424 23.69205 22.80910 1.000 254.61325 189 GLN I C 1
ATOM 29088 O O . GLN I 1 194 ? -59.00784 23.21839 23.04725 1.000 247.19104 189 GLN I O 1
ATOM 29102 N N . GLN I 1 195 ? -60.28898 24.83496 22.14048 1.000 284.48976 190 GLN I N 1
ATOM 29103 C CA . GLN I 1 195 ? -59.16005 25.70622 21.84185 1.000 253.98003 190 GLN I CA 1
ATOM 29104 C C . GLN I 1 195 ? -58.70273 26.50173 23.05798 1.000 237.16657 190 GLN I C 1
ATOM 29105 O O . GLN I 1 195 ? -57.63321 27.11899 23.00853 1.000 204.83479 190 GLN I O 1
ATOM 29119 N N . LEU I 1 196 ? -59.48182 26.50024 24.13641 1.000 260.90125 191 LEU I N 1
ATOM 29120 C CA . LEU I 1 196 ? -59.13002 27.21525 25.35719 1.000 234.87401 191 LEU I CA 1
ATOM 29121 C C . LEU I 1 196 ? -58.82148 26.22894 26.47937 1.000 206.64161 191 LEU I C 1
ATOM 29122 O O . LEU I 1 196 ? -57.74190 26.26011 27.06817 1.000 203.55171 191 LEU I O 1
ATOM 29138 N N . SER J 2 22 ? -71.54352 19.92378 27.09819 1.000 188.20534 83 SER J N 1
ATOM 29139 C CA . SER J 2 22 ? -71.94174 20.33961 28.43769 1.000 227.74511 83 SER J CA 1
ATOM 29140 C C . SER J 2 22 ? -72.38585 21.79993 28.43462 1.000 244.79781 83 SER J C 1
ATOM 29141 O O . SER J 2 22 ? -72.29843 22.48314 27.41406 1.000 249.81235 83 SER J O 1
ATOM 29148 N N . LEU J 2 23 ? -72.85925 22.27145 29.58777 1.000 234.61284 84 LEU J N 1
ATOM 29149 C CA . LEU J 2 23 ? -73.39900 23.61983 29.71725 1.000 234.04566 84 LEU J CA 1
ATOM 29150 C C . LEU J 2 23 ? -72.30968 24.65201 29.99177 1.000 239.04756 84 LEU J C 1
ATOM 29151 O O . LEU J 2 23 ? -72.24061 25.68737 29.31336 1.000 228.48981 84 LEU J O 1
ATOM 29167 N N . ARG J 2 24 ? -71.46898 24.39511 30.99785 1.000 241.85049 85 ARG J N 1
ATOM 29168 C CA . ARG J 2 24 ? -70.38187 25.32033 31.28894 1.000 241.59399 85 ARG J CA 1
ATOM 29169 C C . ARG J 2 24 ? -69.49325 25.50639 30.06793 1.000 242.17658 85 ARG J C 1
ATOM 29170 O O . ARG J 2 24 ? -69.01697 26.61281 29.80624 1.000 254.36902 85 ARG J O 1
ATOM 29191 N N . ASP J 2 25 ? -69.26218 24.43637 29.30323 1.000 225.67432 86 ASP J N 1
ATOM 29192 C CA . ASP J 2 25 ? -68.55231 24.58727 28.03723 1.000 231.58020 86 ASP J CA 1
ATOM 29193 C C . ASP J 2 25 ? -69.29588 25.53943 27.10971 1.000 234.62370 86 ASP J C 1
ATOM 29194 O O . ASP J 2 25 ? -68.68165 26.38669 26.44914 1.000 243.57422 86 ASP J O 1
ATOM 29203 N N . PHE J 2 26 ? -70.62322 25.41801 27.05548 1.000 234.90739 87 PHE J N 1
ATOM 29204 C CA . PHE J 2 26 ? -71.42594 26.28208 26.19734 1.000 248.09969 87 PHE J CA 1
ATOM 29205 C C . PHE J 2 26 ? -71.19884 27.74910 26.54020 1.000 252.98371 87 PHE J C 1
ATOM 29206 O O . PHE J 2 26 ? -70.82243 28.55575 25.68026 1.000 275.62958 87 PHE J O 1
ATOM 29223 N N . PHE J 2 27 ? -71.41361 28.11095 27.80465 1.000 234.78436 88 PHE J N 1
ATOM 29224 C CA . PHE J 2 27 ? -71.29723 29.50778 28.21068 1.000 229.63668 88 PHE J CA 1
ATOM 29225 C C . PHE J 2 27 ? -69.85279 29.97207 28.35283 1.000 241.04644 88 PHE J C 1
ATOM 29226 O O . PHE J 2 27 ? -69.61627 31.18097 28.45343 1.000 238.42094 88 PHE J O 1
ATOM 29243 N N . ARG J 2 28 ? -68.88841 29.05078 28.36019 1.000 232.24407 89 ARG J N 1
ATOM 29244 C CA . ARG J 2 28 ? -67.47990 29.42114 28.35160 1.000 225.27171 89 ARG J CA 1
ATOM 29245 C C . ARG J 2 28 ? -66.99919 29.71436 26.94012 1.000 245.78547 89 ARG J C 1
ATOM 29246 O O . ARG J 2 28 ? -66.11744 30.55989 26.75106 1.000 277.90812 89 ARG J O 1
ATOM 29267 N N . GLY J 2 29 ? -67.56654 29.03373 25.94711 1.000 248.04011 90 GLY J N 1
ATOM 29268 C CA . GLY J 2 29 ? -67.27957 29.33757 24.56154 1.000 246.56529 90 GLY J CA 1
ATOM 29269 C C . GLY J 2 29 ? -68.01714 30.57245 24.08796 1.000 256.40203 90 GLY J C 1
ATOM 29270 O O . GLY J 2 29 ? -67.47965 31.36017 23.30341 1.000 264.08253 90 GLY J O 1
ATOM 29274 N N . ILE J 2 30 ? -69.25267 30.75731 24.55984 1.000 263.68846 91 ILE J N 1
ATOM 29275 C CA . ILE J 2 30 ? -70.01363 31.93979 24.16826 1.000 264.24452 91 ILE J CA 1
ATOM 29276 C C . ILE J 2 30 ? -69.38569 33.19689 24.75694 1.000 264.95302 91 ILE J C 1
ATOM 29277 O O . ILE J 2 30 ? -69.27857 34.22712 24.08115 1.000 264.68377 91 ILE J O 1
ATOM 29293 N N . SER J 2 31 ? -68.96534 33.14038 26.01823 1.000 278.92822 92 SER J N 1
ATOM 29294 C CA . SER J 2 31 ? -68.20592 34.24497 26.58722 1.000 233.40787 92 SER J CA 1
ATOM 29295 C C . SER J 2 31 ? -66.90360 34.41495 25.81377 1.000 238.70731 92 SER J C 1
ATOM 29296 O O . SER J 2 31 ? -66.22890 33.43342 25.49042 1.000 232.55167 92 SER J O 1
ATOM 29304 N N . ALA J 2 32 ? -66.55766 35.67631 25.53079 1.000 218.94673 93 ALA J N 1
ATOM 29305 C CA . ALA J 2 32 ? -65.44229 36.07759 24.67325 1.000 235.38397 93 ALA J CA 1
ATOM 29306 C C . ALA J 2 32 ? -65.99723 36.52799 23.32214 1.000 235.42663 93 ALA J C 1
ATOM 29307 O O . ALA J 2 32 ? -66.26421 37.71745 23.12215 1.000 230.53633 93 ALA J O 1
ATOM 29314 N N . ASN J 2 33 ? -66.18179 35.59042 22.39067 1.000 227.05393 94 ASN J N 1
ATOM 29315 C CA . ASN J 2 33 ? -66.81457 35.88953 21.10464 1.000 235.18244 94 ASN J CA 1
ATOM 29316 C C . ASN J 2 33 ? -68.30736 35.63036 21.26603 1.000 244.60503 94 ASN J C 1
ATOM 29317 O O . ASN J 2 33 ? -68.79721 34.51846 21.05931 1.000 233.58245 94 ASN J O 1
ATOM 29328 N N . PHE J 2 34 ? -69.04021 36.67542 21.65169 1.000 260.15966 95 PHE J N 1
ATOM 29329 C CA . PHE J 2 34 ? -70.46817 36.54831 21.91202 1.000 239.44999 95 PHE J CA 1
ATOM 29330 C C . PHE J 2 34 ? -71.28177 36.33720 20.64290 1.000 223.09611 95 PHE J C 1
ATOM 29331 O O . PHE J 2 34 ? -72.46300 35.97784 20.73504 1.000 246.01559 95 PHE J O 1
ATOM 29348 N N . GLU J 2 35 ? -70.68056 36.53174 19.46711 1.000 214.51646 96 GLU J N 1
ATOM 29349 C CA . GLU J 2 35 ? -71.42403 36.34486 18.22793 1.000 223.90792 96 GLU J CA 1
ATOM 29350 C C . GLU J 2 35 ? -71.81247 34.88564 18.02152 1.000 242.05471 96 GLU J C 1
ATOM 29351 O O . GLU J 2 35 ? -72.83196 34.60765 17.38787 1.000 238.42585 96 GLU J O 1
ATOM 29363 N N . LEU J 2 36 ? -71.03308 33.94053 18.55433 1.000 251.94925 97 LEU J N 1
ATOM 29364 C CA . LEU J 2 36 ? -71.43354 32.53735 18.47232 1.000 250.05998 97 LEU J CA 1
ATOM 29365 C C . LEU J 2 36 ? -72.67110 32.26847 19.32415 1.000 224.62009 97 LEU J C 1
ATOM 29366 O O . LEU J 2 36 ? -73.59894 31.56942 18.88985 1.000 229.82935 97 LEU J O 1
ATOM 29382 N N . GLY J 2 37 ? -72.70055 32.81035 20.54298 1.000 223.83843 98 GLY J N 1
ATOM 29383 C CA . GLY J 2 37 ? -73.88954 32.68748 21.36448 1.000 236.39173 98 GLY J CA 1
ATOM 29384 C C . GLY J 2 37 ? -75.09597 33.36404 20.74907 1.000 250.91349 98 GLY J C 1
ATOM 29385 O O . GLY J 2 37 ? -76.23060 32.91915 20.94425 1.000 246.57594 98 GLY J O 1
ATOM 29389 N N . LYS J 2 38 ? -74.87475 34.45010 20.00474 1.000 247.06908 99 LYS J N 1
ATOM 29390 C CA . LYS J 2 38 ? -75.98250 35.07994 19.29253 1.000 245.30516 99 LYS J CA 1
ATOM 29391 C C . LYS J 2 38 ? -76.40062 34.26004 18.07761 1.000 248.93758 99 LYS J C 1
ATOM 29392 O O . LYS J 2 38 ? -77.57611 34.26902 17.69811 1.000 247.26220 99 LYS J O 1
ATOM 29411 N N . ASP J 2 39 ? -75.45643 33.55287 17.45689 1.000 254.21276 100 ASP J N 1
ATOM 29412 C CA . ASP J 2 39 ? -75.79177 32.66981 16.34704 1.000 257.52315 100 ASP J CA 1
ATOM 29413 C C . ASP J 2 39 ? -76.65227 31.50800 16.82130 1.000 239.63986 100 ASP J C 1
ATOM 29414 O O . ASP J 2 39 ? -77.55988 31.06475 16.10793 1.000 229.96177 100 ASP J O 1
ATOM 29423 N N . PHE J 2 40 ? -76.37916 31.00294 18.02548 1.000 258.17774 101 PHE J N 1
ATOM 29424 C CA . PHE J 2 40 ? -77.16089 29.88603 18.54555 1.000 239.69049 101 PHE J CA 1
ATOM 29425 C C . PHE J 2 40 ? -78.64314 30.22336 18.69179 1.000 269.88911 101 PHE J C 1
ATOM 29426 O O . PHE J 2 40 ? -79.47735 29.31103 18.66543 1.000 281.05915 101 PHE J O 1
ATOM 29443 N N . LEU J 2 41 ? -78.99272 31.50847 18.83686 1.000 261.18848 102 LEU J N 1
ATOM 29444 C CA . LEU J 2 41 ? -80.38016 31.87173 19.11748 1.000 261.18139 102 LEU J CA 1
ATOM 29445 C C . LEU J 2 41 ? -81.22605 31.99235 17.85256 1.000 261.43230 102 LEU J C 1
ATOM 29446 O O . LEU J 2 41 ? -82.43786 31.75565 17.90500 1.000 261.90235 102 LEU J O 1
ATOM 29462 N N . ARG J 2 42 ? -80.62670 32.37237 16.72130 1.000 271.93999 103 ARG J N 1
ATOM 29463 C CA . ARG J 2 42 ? -81.40208 32.51775 15.49162 1.000 274.76718 103 ARG J CA 1
ATOM 29464 C C . ARG J 2 42 ? -81.98603 31.18005 15.05281 1.000 265.07026 103 ARG J C 1
ATOM 29465 O O . ARG J 2 42 ? -83.17899 31.08037 14.74375 1.000 265.86513 103 ARG J O 1
ATOM 29486 N N . GLU J 2 43 ? -81.15759 30.13520 15.02223 1.000 268.58887 104 GLU J N 1
ATOM 29487 C CA . GLU J 2 43 ? -81.60625 28.82337 14.56884 1.000 273.49564 104 GLU J CA 1
ATOM 29488 C C . GLU J 2 43 ? -82.62901 28.18851 15.50220 1.000 269.72493 104 GLU J C 1
ATOM 29489 O O . GLU J 2 43 ? -83.07240 27.06715 15.23082 1.000 269.69156 104 GLU J O 1
ATOM 29501 N N . MET J 2 44 ? -83.00620 28.86616 16.58584 1.000 254.29565 105 MET J N 1
ATOM 29502 C CA . MET J 2 44 ? -84.10904 28.43705 17.44490 1.000 274.16789 105 MET J CA 1
ATOM 29503 C C . MET J 2 44 ? -85.33785 29.23008 17.00538 1.000 267.69531 105 MET J C 1
ATOM 29504 O O . MET J 2 44 ? -85.71402 30.23809 17.60603 1.000 234.94528 105 MET J O 1
ATOM 29518 N N . ASN J 2 45 ? -85.96232 28.76409 15.92547 1.000 260.37676 106 ASN J N 1
ATOM 29519 C CA . ASN J 2 45 ? -86.99103 29.53362 15.23181 1.000 233.56336 106 ASN J CA 1
ATOM 29520 C C . ASN J 2 45 ? -88.18428 28.65664 14.86427 1.000 224.58499 106 ASN J C 1
ATOM 29521 O O . ASN J 2 45 ? -88.70355 28.70542 13.75189 1.000 208.51670 106 ASN J O 1
ATOM 29532 N N . THR J 2 46 ? -88.63957 27.84117 15.81472 1.000 228.97059 107 THR J N 1
ATOM 29533 C CA . THR J 2 46 ? -89.86389 27.07046 15.61973 1.000 229.93346 107 THR J CA 1
ATOM 29534 C C . THR J 2 46 ? -90.60558 26.94476 16.94633 1.000 231.65774 107 THR J C 1
ATOM 29535 O O . THR J 2 46 ? -90.07427 26.36152 17.89969 1.000 234.79718 107 THR J O 1
ATOM 29546 N N . PRO J 2 47 ? -91.81731 27.48891 17.06317 1.000 235.86392 108 PRO J N 1
ATOM 29547 C CA . PRO J 2 47 ? -92.55814 27.34915 18.32234 1.000 216.90590 108 PRO J CA 1
ATOM 29548 C C . PRO J 2 47 ? -92.89370 25.89236 18.60454 1.000 210.50727 108 PRO J C 1
ATOM 29549 O O . PRO J 2 47 ? -92.98984 25.05825 17.70185 1.000 223.34314 108 PRO J O 1
ATOM 29560 N N . ILE J 2 48 ? -93.07785 25.59014 19.89337 1.000 197.31197 109 ILE J N 1
ATOM 29561 C CA . ILE J 2 48 ? -93.33614 24.21076 20.29442 1.000 193.68803 109 ILE J CA 1
ATOM 29562 C C . ILE J 2 48 ? -94.73057 23.77441 19.85990 1.000 229.64125 109 ILE J C 1
ATOM 29563 O O . ILE J 2 48 ? -94.92739 22.63871 19.41113 1.000 204.83346 109 ILE J O 1
ATOM 29579 N N . HIS J 2 49 ? -95.71983 24.66069 19.98423 1.000 238.71444 110 HIS J N 1
ATOM 29580 C CA . HIS J 2 49 ? -97.09408 24.32787 19.60094 1.000 217.82884 110 HIS J CA 1
ATOM 29581 C C . HIS J 2 49 ? -97.79334 25.62730 19.19691 1.000 217.77619 110 HIS J C 1
ATOM 29582 O O . HIS J 2 49 ? -98.37835 26.32055 20.03266 1.000 237.93610 110 HIS J O 1
ATOM 29596 N N . VAL J 2 50 ? -97.72370 25.94141 17.90065 1.000 208.86708 111 VAL J N 1
ATOM 29597 C CA . VAL J 2 50 ? -98.41809 27.10966 17.38405 1.000 208.45418 111 VAL J CA 1
ATOM 29598 C C . VAL J 2 50 ? -99.92761 26.90991 17.38754 1.000 238.54927 111 VAL J C 1
ATOM 29599 O O . VAL J 2 50 ? -100.67902 27.89214 17.39979 1.000 229.02680 111 VAL J O 1
ATOM 29612 N N . SER J 2 51 ? -100.39249 25.66374 17.38205 1.000 252.75025 112 SER J N 1
ATOM 29613 C CA . SER J 2 51 ? -101.80282 25.35032 17.22410 1.000 226.99230 112 SER J CA 1
ATOM 29614 C C . SER J 2 51 ? -102.34825 24.66144 18.46886 1.000 202.28509 112 SER J C 1
ATOM 29615 O O . SER J 2 51 ? -101.62070 24.34703 19.41378 1.000 207.61448 112 SER J O 1
ATOM 29623 N N . GLU J 2 52 ? -103.65988 24.43582 18.44781 1.000 215.44122 113 GLU J N 1
ATOM 29624 C CA . GLU J 2 52 ? -104.37339 23.84554 19.57078 1.000 224.38185 113 GLU J CA 1
ATOM 29625 C C . GLU J 2 52 ? -105.70095 23.30097 19.06137 1.000 266.06623 113 GLU J C 1
ATOM 29626 O O . GLU J 2 52 ? -106.31787 23.89333 18.17194 1.000 270.46489 113 GLU J O 1
ATOM 29638 N N . ALA J 2 53 ? -106.13392 22.17814 19.62907 1.000 256.64472 114 ALA J N 1
ATOM 29639 C CA . ALA J 2 53 ? -107.41574 21.58090 19.27940 1.000 251.94341 114 ALA J CA 1
ATOM 29640 C C . ALA J 2 53 ? -108.52734 22.21794 20.10409 1.000 254.05896 114 ALA J C 1
ATOM 29641 O O . ALA J 2 53 ? -108.34417 22.52154 21.28685 1.000 254.76809 114 ALA J O 1
ATOM 29648 N N . VAL J 2 54 ? -109.68477 22.41202 19.47243 1.000 219.81526 115 VAL J N 1
ATOM 29649 C CA . VAL J 2 54 ? -110.79241 23.14529 20.06980 1.000 216.68344 115 VAL J CA 1
ATOM 29650 C C . VAL J 2 54 ? -112.06131 22.30947 19.98642 1.000 211.76480 115 VAL J C 1
ATOM 29651 O O . VAL J 2 54 ? -112.23018 21.48684 19.08100 1.000 224.18189 115 VAL J O 1
ATOM 29664 N N . PHE J 2 55 ? -112.95723 22.52775 20.94591 1.000 212.56463 116 PHE J N 1
ATOM 29665 C CA . PHE J 2 55 ? -114.24643 21.85624 20.98472 1.000 214.53032 116 PHE J CA 1
ATOM 29666 C C . PHE J 2 55 ? -115.27325 22.62276 20.15231 1.000 224.84018 116 PHE J C 1
ATOM 29667 O O . PHE J 2 55 ? -115.09446 23.79858 19.82386 1.000 214.65623 116 PHE J O 1
ATOM 29684 N N . LEU J 2 56 ? -116.37072 21.93582 19.82070 1.000 260.58377 117 LEU J N 1
ATOM 29685 C CA . LEU J 2 56 ? -117.43987 22.57924 19.05821 1.000 259.78492 117 LEU J CA 1
ATOM 29686 C C . LEU J 2 56 ? -118.05700 23.74228 19.82698 1.000 253.75123 117 LEU J C 1
ATOM 29687 O O . LEU J 2 56 ? -117.96056 24.88965 19.35667 1.000 241.52423 117 LEU J O 1
ATOM 29703 N N . PRO J 2 57 ? -118.69169 23.54137 20.98703 1.000 271.56500 118 PRO J N 1
ATOM 29704 C CA . PRO J 2 57 ? -119.05491 24.69966 21.81921 1.000 271.00571 118 PRO J CA 1
ATOM 29705 C C . PRO J 2 57 ? -117.80389 25.34819 22.39421 1.000 287.33374 118 PRO J C 1
ATOM 29706 O O . PRO J 2 57 ? -116.91272 24.66381 22.90276 1.000 291.02039 118 PRO J O 1
ATOM 29717 N N . LEU J 2 58 ? -117.74034 26.67472 22.31364 1.000 270.05661 119 LEU J N 1
ATOM 29718 C CA . LEU J 2 58 ? -116.58778 27.39984 22.83016 1.000 246.97779 119 LEU J CA 1
ATOM 29719 C C . LEU J 2 58 ? -116.99421 28.81918 23.18617 1.000 274.51471 119 LEU J C 1
ATOM 29720 O O . LEU J 2 58 ? -117.54275 29.53901 22.34740 1.000 272.07789 119 LEU J O 1
ATOM 29736 N N . SER J 2 59 ? -116.71960 29.21266 24.42592 1.000 310.23158 120 SER J N 1
ATOM 29737 C CA . SER J 2 59 ? -116.88070 30.59372 24.86057 1.000 309.74948 120 SER J CA 1
ATOM 29738 C C . SER J 2 59 ? -115.60011 31.35127 24.52991 1.000 304.72222 120 SER J C 1
ATOM 29739 O O . SER J 2 59 ? -114.51825 30.98566 25.00279 1.000 303.57478 120 SER J O 1
ATOM 29747 N N . LEU J 2 60 ? -115.71989 32.39579 23.71624 1.000 262.12452 121 LEU J N 1
ATOM 29748 C CA . LEU J 2 60 ? -114.56276 33.14402 23.24597 1.000 258.94134 121 LEU J CA 1
ATOM 29749 C C . LEU J 2 60 ? -114.16917 34.28531 24.17468 1.000 242.29419 121 LEU J C 1
ATOM 29750 O O . LEU J 2 60 ? -113.25056 35.04089 23.84409 1.000 272.84085 121 LEU J O 1
ATOM 29766 N N . CYS J 2 61 ? -114.82604 34.42342 25.32568 1.000 239.55065 122 CYS J N 1
ATOM 29767 C CA . CYS J 2 61 ? -114.50103 35.45788 26.29653 1.000 243.96172 122 CYS J CA 1
ATOM 29768 C C . CYS J 2 61 ? -113.63667 34.92947 27.43557 1.000 251.14814 122 CYS J C 1
ATOM 29769 O O . CYS J 2 61 ? -113.63289 35.50651 28.52827 1.000 243.19268 122 CYS J O 1
ATOM 29777 N N . THR J 2 62 ? -112.90555 33.84417 27.20161 1.000 243.73149 123 THR J N 1
ATOM 29778 C CA . THR J 2 62 ? -112.04971 33.27567 28.23181 1.000 234.47536 123 THR J CA 1
ATOM 29779 C C . THR J 2 62 ? -110.95022 34.24710 28.63192 1.000 244.90794 123 THR J C 1
ATOM 29780 O O . THR J 2 62 ? -110.81301 35.32903 28.03553 1.000 248.15187 123 THR J O 1
ATOM 29791 N N . LEU J 2 63 ? -110.16606 33.86907 29.63728 1.000 263.44281 124 LEU J N 1
ATOM 29792 C CA . LEU J 2 63 ? -109.07207 34.70520 30.10452 1.000 246.77084 124 LEU J CA 1
ATOM 29793 C C . LEU J 2 63 ? -107.84804 34.59455 29.20599 1.000 288.57458 124 LEU J C 1
ATOM 29794 O O . LEU J 2 63 ? -107.03596 35.52588 29.15814 1.000 297.81421 124 LEU J O 1
ATOM 29810 N N . SER J 2 64 ? -107.69295 33.48125 28.49937 1.000 256.79564 125 SER J N 1
ATOM 29811 C CA . SER J 2 64 ? -106.53588 33.31442 27.63197 1.000 254.39546 125 SER J CA 1
ATOM 29812 C C . SER J 2 64 ? -106.54822 34.38759 26.54507 1.000 253.59921 125 SER J C 1
ATOM 29813 O O . SER J 2 64 ? -107.61494 34.72213 26.01398 1.000 254.51679 125 SER J O 1
ATOM 29821 N N . PRO J 2 65 ? -105.39236 34.94248 26.18532 1.000 258.74397 126 PRO J N 1
ATOM 29822 C CA . PRO J 2 65 ? -105.37686 36.07580 25.25262 1.000 225.09688 126 PRO J CA 1
ATOM 29823 C C . PRO J 2 65 ? -105.82129 35.66409 23.85733 1.000 259.13627 126 PRO J C 1
ATOM 29824 O O . PRO J 2 65 ? -105.90265 34.48441 23.50970 1.000 285.74735 126 PRO J O 1
ATOM 29835 N N . GLY J 2 66 ? -106.10989 36.68018 23.04814 1.000 254.06329 127 GLY J N 1
ATOM 29836 C CA . GLY J 2 66 ? -106.56784 36.47062 21.69111 1.000 252.66043 127 GLY J CA 1
ATOM 29837 C C . GLY J 2 66 ? -105.62425 35.63837 20.84898 1.000 260.85392 127 GLY J C 1
ATOM 29838 O O . GLY J 2 66 ? -104.40771 35.85076 20.85960 1.000 235.15689 127 GLY J O 1
ATOM 29842 N N . ARG J 2 67 ? -106.18348 34.67996 20.11515 1.000 288.61014 128 ARG J N 1
ATOM 29843 C CA . ARG J 2 67 ? -105.41292 33.84356 19.20096 1.000 264.67759 128 ARG J CA 1
ATOM 29844 C C . ARG J 2 67 ? -106.34130 33.42924 18.07055 1.000 277.01357 128 ARG J C 1
ATOM 29845 O O . ARG J 2 67 ? -107.39463 32.83693 18.32519 1.000 283.95179 128 ARG J O 1
ATOM 29866 N N . CYS J 2 68 ? -105.96071 33.75061 16.83266 1.000 298.19586 129 CYS J N 1
ATOM 29867 C CA . CYS J 2 68 ? -106.80885 33.47989 15.67785 1.000 298.37802 129 CYS J CA 1
ATOM 29868 C C . CYS J 2 68 ? -107.27967 32.03183 15.68755 1.000 298.66762 129 CYS J C 1
ATOM 29869 O O . CYS J 2 68 ? -106.62787 31.16772 16.28307 1.000 298.08198 129 CYS J O 1
ATOM 29876 N N . LEU J 2 69 ? -108.39837 31.75067 15.02429 1.000 275.54885 130 LEU J N 1
ATOM 29877 C CA . LEU J 2 69 ? -108.97064 30.41085 15.03392 1.000 269.32558 130 LEU J CA 1
ATOM 29878 C C . LEU J 2 69 ? -109.43210 30.06502 13.62707 1.000 268.63807 130 LEU J C 1
ATOM 29879 O O . LEU J 2 69 ? -109.64007 30.94209 12.78953 1.000 279.34335 130 LEU J O 1
ATOM 29895 N N . ARG J 2 70 ? -109.56167 28.76747 13.36281 1.000 255.28048 131 ARG J N 1
ATOM 29896 C CA . ARG J 2 70 ? -110.03428 28.27431 12.07412 1.000 251.56265 131 ARG J CA 1
ATOM 29897 C C . ARG J 2 70 ? -111.14176 27.26462 12.32821 1.000 255.64359 131 ARG J C 1
ATOM 29898 O O . ARG J 2 70 ? -110.91373 26.25194 12.99827 1.000 263.99934 131 ARG J O 1
ATOM 29919 N N . LEU J 2 71 ? -112.33491 27.53257 11.80158 1.000 260.30143 132 LEU J N 1
ATOM 29920 C CA . LEU J 2 71 ? -113.47115 26.63714 11.96486 1.000 241.76999 132 LEU J CA 1
ATOM 29921 C C . LEU J 2 71 ? -113.63903 25.81663 10.69248 1.000 265.79044 132 LEU J C 1
ATOM 29922 O O . LEU J 2 71 ? -113.82977 26.37286 9.60440 1.000 285.13735 132 LEU J O 1
ATOM 29938 N N . SER J 2 72 ? -113.54301 24.49456 10.83258 1.000 259.78718 133 SER J N 1
ATOM 29939 C CA . SER J 2 72 ? -113.74655 23.54268 9.75652 1.000 273.22258 133 SER J CA 1
ATOM 29940 C C . SER J 2 72 ? -114.16513 22.24408 10.43209 1.000 282.26008 133 SER J C 1
ATOM 29941 O O . SER J 2 72 ? -113.55229 21.86098 11.43736 1.000 265.15533 133 SER J O 1
ATOM 29949 N N . PRO J 2 73 ? -115.18418 21.53859 9.91137 1.000 277.09310 134 PRO J N 1
ATOM 29950 C CA . PRO J 2 73 ? -115.65902 20.33841 10.61155 1.000 271.41619 134 PRO J CA 1
ATOM 29951 C C . PRO J 2 73 ? -114.56456 19.31496 10.89847 1.000 269.99469 134 PRO J C 1
ATOM 29952 O O . PRO J 2 73 ? -114.73724 18.45781 11.76552 1.000 270.91893 134 PRO J O 1
ATOM 29963 N N . PHE J 2 74 ? -113.44188 19.39676 10.18987 1.000 252.80059 135 PHE J N 1
ATOM 29964 C CA . PHE J 2 74 ? -112.33939 18.45954 10.39791 1.000 245.84458 135 PHE J CA 1
ATOM 29965 C C . PHE J 2 74 ? -111.02342 19.21112 10.57156 1.000 270.81453 135 PHE J C 1
ATOM 29966 O O . PHE J 2 74 ? -111.00693 20.35654 11.02412 1.000 271.93369 135 PHE J O 1
ATOM 29983 N N . HIS J 2 76 ? -112.06346 22.72989 13.56592 1.000 196.56007 137 HIS J N 1
ATOM 29984 C CA . HIS J 2 76 ? -111.94966 23.64649 14.69431 1.000 197.06857 137 HIS J CA 1
ATOM 29985 C C . HIS J 2 76 ? -110.54333 23.57700 15.28264 1.000 221.71980 137 HIS J C 1
ATOM 29986 O O . HIS J 2 76 ? -110.19724 22.61571 15.96922 1.000 206.89834 137 HIS J O 1
ATOM 29999 N N . SER J 2 77 ? -109.73275 24.59724 15.00990 1.000 238.64519 138 SER J N 1
ATOM 30000 C CA . SER J 2 77 ? -108.35562 24.62161 15.48435 1.000 221.41377 138 SER J CA 1
ATOM 30001 C C . SER J 2 77 ? -107.93661 26.05725 15.75624 1.000 228.00952 138 SER J C 1
ATOM 30002 O O . SER J 2 77 ? -108.11455 26.93176 14.90337 1.000 245.50483 138 SER J O 1
ATOM 30010 N N . LEU J 2 78 ? -107.38397 26.28866 16.94253 1.000 230.04034 139 LEU J N 1
ATOM 30011 C CA . LEU J 2 78 ? -106.84742 27.58647 17.32018 1.000 245.32650 139 LEU J CA 1
ATOM 30012 C C . LEU J 2 78 ? -105.37394 27.66403 16.94034 1.000 247.79131 139 LEU J C 1
ATOM 30013 O O . LEU J 2 78 ? -104.66601 26.65509 16.92449 1.000 248.22009 139 LEU J O 1
ATOM 30029 N N . THR J 2 79 ? -104.91699 28.87592 16.63297 1.000 228.11204 140 THR J N 1
ATOM 30030 C CA . THR J 2 79 ? -103.51242 29.11122 16.33162 1.000 216.93188 140 THR J CA 1
ATOM 30031 C C . THR J 2 79 ? -103.12375 30.49601 16.82719 1.000 235.15846 140 THR J C 1
ATOM 30032 O O . THR J 2 79 ? -103.96375 31.39534 16.92181 1.000 246.90671 140 THR J O 1
ATOM 30043 N N . LEU J 2 80 ? -101.84040 30.65801 17.14085 1.000 238.14589 141 LEU J N 1
ATOM 30044 C CA . LEU J 2 80 ? -101.35158 31.93200 17.64629 1.000 200.75078 141 LEU J CA 1
ATOM 30045 C C . LEU J 2 80 ? -101.30489 32.97418 16.53418 1.000 248.05166 141 LEU J C 1
ATOM 30046 O O . LEU J 2 80 ? -101.04541 32.66463 15.36764 1.000 251.74108 141 LEU J O 1
ATOM 30062 N N . GLY J 2 81 ? -101.55944 34.22869 16.91357 1.000 225.33402 142 GLY J N 1
ATOM 30063 C CA . GLY J 2 81 ? -101.55816 35.30418 15.93867 1.000 227.54668 142 GLY J CA 1
ATOM 30064 C C . GLY J 2 81 ? -100.19364 35.56773 15.33780 1.000 229.56729 142 GLY J C 1
ATOM 30065 O O . GLY J 2 81 ? -100.09271 36.00568 14.18766 1.000 228.98197 142 GLY J O 1
ATOM 30069 N N . SER J 2 82 ? -99.12804 35.30749 16.09733 1.000 218.31505 143 SER J N 1
ATOM 30070 C CA . SER J 2 82 ? -97.78545 35.52752 15.57479 1.000 220.56401 143 SER J CA 1
ATOM 30071 C C . SER J 2 82 ? -97.39432 34.46040 14.56147 1.000 227.57320 143 SER J C 1
ATOM 30072 O O . SER J 2 82 ? -96.57604 34.72409 13.67256 1.000 238.09684 143 SER J O 1
ATOM 30080 N N . HIS J 2 83 ? -97.96340 33.25970 14.67340 1.000 269.47414 144 HIS J N 1
ATOM 30081 C CA . HIS J 2 83 ? -97.59694 32.16075 13.78830 1.000 278.57756 144 HIS J CA 1
ATOM 30082 C C . HIS J 2 83 ? -98.80916 31.63188 13.03265 1.000 244.49279 144 HIS J C 1
ATOM 30083 O O . HIS J 2 83 ? -99.18396 30.46335 13.17268 1.000 205.85705 144 HIS J O 1
ATOM 30097 N N . CYS J 2 84 ? -99.42669 32.49693 12.23197 1.000 285.46972 145 CYS J N 1
ATOM 30098 C CA . CYS J 2 84 ? -100.48342 32.10797 11.30514 1.000 286.05122 145 CYS J CA 1
ATOM 30099 C C . CYS J 2 84 ? -100.24269 32.85099 10.00128 1.000 285.19988 145 CYS J C 1
ATOM 30100 O O . CYS J 2 84 ? -100.17768 34.08461 9.99471 1.000 285.46188 145 CYS J O 1
ATOM 30107 N N . GLU J 2 85 ? -100.10552 32.10583 8.90346 1.000 292.08923 146 GLU J N 1
ATOM 30108 C CA . GLU J 2 85 ? -99.76753 32.73089 7.62937 1.000 276.45567 146 GLU J CA 1
ATOM 30109 C C . GLU J 2 85 ? -100.80500 33.77577 7.23825 1.000 262.50194 146 GLU J C 1
ATOM 30110 O O . GLU J 2 85 ? -100.46562 34.93277 6.96603 1.000 250.08623 146 GLU J O 1
ATOM 30122 N N . ILE J 2 86 ? -102.08104 33.38679 7.21454 1.000 294.77922 147 ILE J N 1
ATOM 30123 C CA . ILE J 2 86 ? -103.12388 34.29720 6.75042 1.000 296.07757 147 ILE J CA 1
ATOM 30124 C C . ILE J 2 86 ? -103.19779 35.52898 7.64434 1.000 296.96917 147 ILE J C 1
ATOM 30125 O O . ILE J 2 86 ? -103.40133 36.64927 7.16363 1.000 297.35493 147 ILE J O 1
ATOM 30141 N N . CYS J 2 87 ? -103.02177 35.34823 8.95391 1.000 315.04150 148 CYS J N 1
ATOM 30142 C CA . CYS J 2 87 ? -103.15343 36.46911 9.87924 1.000 286.74892 148 CYS J CA 1
ATOM 30143 C C . CYS J 2 87 ? -102.09245 37.53200 9.61809 1.000 273.78593 148 CYS J C 1
ATOM 30144 O O . CYS J 2 87 ? -102.41239 38.68420 9.30287 1.000 264.73079 148 CYS J O 1
ATOM 30151 N N . ILE J 2 88 ? -100.81641 37.16591 9.76397 1.000 258.98773 149 ILE J N 1
ATOM 30152 C CA . ILE J 2 88 ? -99.74640 38.13876 9.56677 1.000 233.38624 149 ILE J CA 1
ATOM 30153 C C . ILE J 2 88 ? -99.74181 38.64031 8.13046 1.000 256.32315 149 ILE J C 1
ATOM 30154 O O . ILE J 2 88 ? -99.33856 39.77813 7.85937 1.000 255.07030 149 ILE J O 1
ATOM 30170 N N . ASN J 2 89 ? -100.18783 37.80675 7.19092 1.000 246.70376 150 ASN J N 1
ATOM 30171 C CA . ASN J 2 89 ? -100.28918 38.21722 5.79500 1.000 242.08567 150 ASN J CA 1
ATOM 30172 C C . ASN J 2 89 ? -101.27667 39.36786 5.63926 1.000 242.44292 150 ASN J C 1
ATOM 30173 O O . ASN J 2 89 ? -100.91743 40.45504 5.17198 1.000 242.30801 150 ASN J O 1
ATOM 30184 N N . ARG J 2 90 ? -102.53100 39.14554 6.02904 1.000 245.80941 151 ARG J N 1
ATOM 30185 C CA . ARG J 2 90 ? -103.57384 40.13662 5.80280 1.000 234.09942 151 ARG J CA 1
ATOM 30186 C C . ARG J 2 90 ? -103.45760 41.33215 6.73737 1.000 241.36087 151 ARG J C 1
ATOM 30187 O O . ARG J 2 90 ? -103.98283 42.40365 6.41625 1.000 234.09715 151 ARG J O 1
ATOM 30208 N N . SER J 2 91 ? -102.78052 41.18199 7.87716 1.000 242.80687 152 SER J N 1
ATOM 30209 C CA . SER J 2 91 ? -102.58835 42.32138 8.76771 1.000 241.57299 152 SER J CA 1
ATOM 30210 C C . SER J 2 91 ? -101.54902 43.28619 8.21045 1.000 248.53323 152 SER J C 1
ATOM 30211 O O . SER J 2 91 ? -101.72996 44.50812 8.27332 1.000 222.41354 152 SER J O 1
ATOM 30219 N N . GLN J 2 92 ? -100.45922 42.75920 7.66213 1.000 242.86512 153 GLN J N 1
ATOM 30220 C CA . GLN J 2 92 ? -99.38963 43.59323 7.12854 1.000 232.65524 153 GLN J CA 1
ATOM 30221 C C . GLN J 2 92 ? -99.86154 44.34013 5.88501 1.000 239.58812 153 GLN J C 1
ATOM 30222 O O . GLN J 2 92 ? -99.80465 45.56871 5.82770 1.000 215.09049 153 GLN J O 1
ATOM 30236 N N . PHE J 2 99 ? -113.56015 50.13304 14.02583 1.000 220.06048 160 PHE J N 1
ATOM 30237 C CA . PHE J 2 99 ? -112.49374 50.64052 14.87988 1.000 259.46088 160 PHE J CA 1
ATOM 30238 C C . PHE J 2 99 ? -112.75851 50.29640 16.34528 1.000 250.79567 160 PHE J C 1
ATOM 30239 O O . PHE J 2 99 ? -113.80310 49.73958 16.68477 1.000 235.46008 160 PHE J O 1
ATOM 30255 N N . SER J 2 100 ? -111.80196 50.63922 17.21075 1.000 266.55929 161 SER J N 1
ATOM 30256 C CA . SER J 2 100 ? -111.89742 50.29689 18.62414 1.000 244.64443 161 SER J CA 1
ATOM 30257 C C . SER J 2 100 ? -113.03533 51.02014 19.33200 1.000 226.21593 161 SER J C 1
ATOM 30258 O O . SER J 2 100 ? -113.36360 50.65741 20.46700 1.000 237.22470 161 SER J O 1
ATOM 30266 N N . SER J 2 101 ? -113.63435 52.02763 18.70216 1.000 235.74134 162 SER J N 1
ATOM 30267 C CA . SER J 2 101 ? -114.81375 52.66451 19.26988 1.000 238.18227 162 SER J CA 1
ATOM 30268 C C . SER J 2 101 ? -115.93101 51.64259 19.43947 1.000 257.55909 162 SER J C 1
ATOM 30269 O O . SER J 2 101 ? -116.11485 50.75525 18.60171 1.000 289.85851 162 SER J O 1
ATOM 30277 N N . THR J 2 102 ? -116.67696 51.76696 20.53341 1.000 251.40954 163 THR J N 1
ATOM 30278 C CA . THR J 2 102 ? -117.82798 50.90843 20.78994 1.000 251.85339 163 THR J CA 1
ATOM 30279 C C . THR J 2 102 ? -119.12455 51.68758 20.93596 1.000 262.61633 163 THR J C 1
ATOM 30280 O O . THR J 2 102 ? -120.15099 51.27161 20.39272 1.000 255.43036 163 THR J O 1
ATOM 30291 N N . GLN J 2 103 ? -119.10916 52.80863 21.65588 1.000 278.76138 164 GLN J N 1
ATOM 30292 C CA . GLN J 2 103 ? -120.24152 53.72635 21.65834 1.000 285.05093 164 GLN J CA 1
ATOM 30293 C C . GLN J 2 103 ? -120.12361 54.74372 20.53060 1.000 287.13738 164 GLN J C 1
ATOM 30294 O O . GLN J 2 103 ? -121.11852 55.06039 19.86651 1.000 281.86150 164 GLN J O 1
ATOM 30308 N N . LEU J 2 104 ? -118.91195 55.25425 20.29467 1.000 298.94069 165 LEU J N 1
ATOM 30309 C CA . LEU J 2 104 ? -118.70614 56.16053 19.17274 1.000 298.48739 165 LEU J CA 1
ATOM 30310 C C . LEU J 2 104 ? -118.88159 55.43961 17.84244 1.000 297.13641 165 LEU J C 1
ATOM 30311 O O . LEU J 2 104 ? -119.23605 56.07018 16.84312 1.000 297.39007 165 LEU J O 1
ATOM 30327 N N . SER J 2 105 ? -118.66311 54.12223 17.80875 1.000 288.35782 166 SER J N 1
ATOM 30328 C CA . SER J 2 105 ? -118.98611 53.36325 16.60415 1.000 270.72753 166 SER J CA 1
ATOM 30329 C C . SER J 2 105 ? -120.49540 53.28759 16.40139 1.000 270.97821 166 SER J C 1
ATOM 30330 O O . SER J 2 105 ? -120.98734 53.43604 15.27622 1.000 262.72300 166 SER J O 1
ATOM 30338 N N . PHE J 2 106 ? -121.24544 53.05091 17.48161 1.000 275.17078 167 PHE J N 1
ATOM 30339 C CA . PHE J 2 106 ? -122.70118 53.11463 17.40447 1.000 262.25688 167 PHE J CA 1
ATOM 30340 C C . PHE J 2 106 ? -123.16595 54.48791 16.94069 1.000 273.61662 167 PHE J C 1
ATOM 30341 O O . PHE J 2 106 ? -124.19703 54.60283 16.26826 1.000 261.27881 167 PHE J O 1
ATOM 3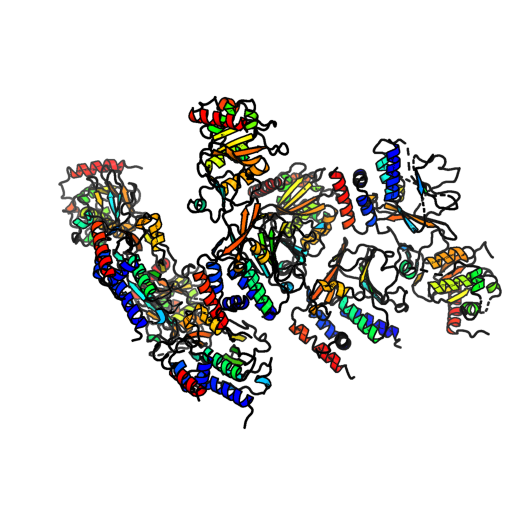0358 N N . PHE J 2 107 ? -122.41694 55.53652 17.28482 1.000 275.86914 168 PHE J N 1
ATOM 30359 C CA . PHE J 2 107 ? -122.77044 56.88329 16.84538 1.000 274.53258 168 PHE J CA 1
ATOM 30360 C C . PHE J 2 107 ? -122.46901 57.07813 15.36295 1.000 273.33933 168 PHE J C 1
ATOM 30361 O O . PHE J 2 107 ? -123.30990 57.58114 14.60792 1.000 271.25759 168 PHE J O 1
ATOM 30378 N N . ASN J 2 108 ? -121.27205 56.68157 14.92828 1.000 292.24845 169 ASN J N 1
ATOM 30379 C CA . ASN J 2 108 ? -120.87000 56.88821 13.54124 1.000 278.88771 169 ASN J CA 1
ATOM 30380 C C . ASN J 2 108 ? -121.72706 56.06114 12.58970 1.000 272.28699 169 ASN J C 1
ATOM 30381 O O . ASN J 2 108 ? -122.34347 56.59738 11.66138 1.000 257.41680 169 ASN J O 1
ATOM 30392 N N . ASN J 2 109 ? -121.77225 54.74572 12.80276 1.000 263.12945 170 ASN J N 1
ATOM 30393 C CA . ASN J 2 109 ? -122.43055 53.84128 11.86834 1.000 239.58665 170 ASN J CA 1
ATOM 30394 C C . ASN J 2 109 ? -123.90390 54.19074 11.69388 1.000 259.46440 170 ASN J C 1
ATOM 30395 O O . ASN J 2 109 ? -124.31468 54.64299 10.62032 1.000 260.64526 170 ASN J O 1
ATOM 30406 N N . VAL J 2 110 ? -124.70535 53.98264 12.73303 1.000 286.86464 171 VAL J N 1
ATOM 30407 C CA . VAL J 2 110 ? -126.13369 54.28071 12.67344 1.000 246.41369 171 VAL J CA 1
ATOM 30408 C C . VAL J 2 110 ? -126.36457 55.73201 13.07582 1.000 229.68907 171 VAL J C 1
ATOM 30409 O O . VAL J 2 110 ? -125.61191 56.29270 13.87146 1.000 236.12421 171 VAL J O 1
ATOM 30422 N N . ILE J 2 113 ? -130.19352 53.14025 8.09719 1.000 241.18244 174 ILE J N 1
ATOM 30423 C CA . ILE J 2 113 ? -129.31420 53.58443 7.02165 1.000 278.23925 174 ILE J CA 1
ATOM 30424 C C . ILE J 2 113 ? -129.20590 52.45827 5.99456 1.000 283.41460 174 ILE J C 1
ATOM 30425 O O . ILE J 2 113 ? -129.29215 51.28119 6.34565 1.000 270.29361 174 ILE J O 1
ATOM 30440 N N . ILE J 2 114 ? -129.01821 52.81790 4.72878 1.000 288.28063 175 ILE J N 1
ATOM 30441 C CA . ILE J 2 114 ? -128.99854 51.83679 3.64486 1.000 285.21027 175 ILE J CA 1
ATOM 30442 C C . ILE J 2 114 ? -127.76270 50.95407 3.79010 1.000 282.77194 175 ILE J C 1
ATOM 30443 O O . ILE J 2 114 ? -127.86809 49.72793 3.64872 1.000 284.98402 175 ILE J O 1
ATOM 30459 N N . PRO J 2 115 ? -126.57738 51.50788 4.04308 1.000 296.00040 176 PRO J N 1
ATOM 30460 C CA . PRO J 2 115 ? -125.48790 50.66900 4.55435 1.000 259.42082 176 PRO J CA 1
ATOM 30461 C C . PRO J 2 115 ? -125.94763 49.93375 5.80563 1.000 278.92353 176 PRO J C 1
ATOM 30462 O O . PRO J 2 115 ? -126.79444 50.42182 6.55684 1.000 283.38065 176 PRO J O 1
ATOM 30473 N N . ASN J 2 116 ? -125.38807 48.74121 6.01245 1.000 267.63873 177 ASN J N 1
ATOM 30474 C CA . ASN J 2 116 ? -125.81013 47.83775 7.08646 1.000 268.25727 177 ASN J CA 1
ATOM 30475 C C . ASN J 2 116 ? -127.33340 47.72114 7.14762 1.000 270.59126 177 ASN J C 1
ATOM 30476 O O . ASN J 2 116 ? -127.93056 47.61766 8.22199 1.000 271.97257 177 ASN J O 1
ATOM 30487 N N . LYS J 2 117 ? -127.97001 47.72194 5.97149 1.000 270.68672 178 LYS J N 1
ATOM 30488 C CA . LYS J 2 117 ? -129.41899 47.55922 5.91725 1.000 266.27534 178 LYS J CA 1
ATOM 30489 C C . LYS J 2 117 ? -129.85930 46.26225 6.57918 1.000 251.43222 178 LYS J C 1
ATOM 30490 O O . LYS J 2 117 ? -130.94891 46.19910 7.16360 1.000 241.34988 178 LYS J O 1
ATOM 30509 N N . THR J 2 118 ? -129.03009 45.21877 6.49445 1.000 284.06508 179 THR J N 1
ATOM 30510 C CA . THR J 2 118 ? -129.43130 43.92204 7.02196 1.000 279.72576 179 THR J CA 1
ATOM 30511 C C . THR J 2 118 ? -129.78654 44.01017 8.49876 1.000 282.41590 179 THR J C 1
ATOM 30512 O O . THR J 2 118 ? -130.60626 43.22758 8.98090 1.000 267.87488 179 THR J O 1
ATOM 30523 N N . PHE J 2 119 ? -129.21027 44.96693 9.22713 1.000 289.03950 180 PHE J N 1
ATOM 30524 C CA . PHE J 2 119 ? -129.56655 45.12386 10.63372 1.000 284.40675 180 PHE J CA 1
ATOM 30525 C C . PHE J 2 119 ? -131.02677 45.53745 10.78064 1.000 262.46613 180 PHE J C 1
ATOM 30526 O O . PHE J 2 119 ? -131.80501 44.87700 11.48179 1.000 250.52657 180 PHE J O 1
ATOM 30543 N N . TYR J 2 120 ? -131.41673 46.63141 10.12002 1.000 252.71441 181 TYR J N 1
ATOM 30544 C CA . TYR J 2 120 ? -132.80798 47.06552 10.16277 1.000 277.05957 181 TYR J CA 1
ATOM 30545 C C . TYR J 2 120 ? -133.74481 45.99778 9.61253 1.000 290.58085 181 TYR J C 1
ATOM 30546 O O . TYR J 2 120 ? -134.88413 45.87152 10.07760 1.000 294.61218 181 TYR J O 1
ATOM 30564 N N . VAL J 2 121 ? -133.28844 45.22179 8.62799 1.000 278.59767 182 VAL J N 1
ATOM 30565 C CA . VAL J 2 121 ? -134.16698 44.24114 7.99746 1.000 274.94946 182 VAL J CA 1
ATOM 30566 C C . VAL J 2 121 ? -134.34326 43.01375 8.88563 1.000 266.31490 182 VAL J C 1
ATOM 30567 O O . VAL J 2 121 ? -135.42316 42.41317 8.92260 1.000 258.08615 182 VAL J O 1
ATOM 30580 N N . SER J 2 122 ? -133.29525 42.61947 9.61270 1.000 266.33388 183 SER J N 1
ATOM 30581 C CA . SER J 2 122 ? -133.40863 41.48800 10.52454 1.000 253.40425 183 SER J CA 1
ATOM 30582 C C . SER J 2 122 ? -134.18981 41.87476 11.77181 1.000 265.55776 183 SER J C 1
ATOM 30583 O O . SER J 2 122 ? -134.95612 41.06529 12.30713 1.000 239.49456 183 SER J O 1
ATOM 30591 N N . LEU J 2 123 ? -134.00821 43.10795 12.25280 1.000 266.99193 184 LEU J N 1
ATOM 30592 C CA . LEU J 2 123 ? -134.87343 43.60418 13.31663 1.000 269.27281 184 LEU J CA 1
ATOM 30593 C C . LEU J 2 123 ? -136.33709 43.54847 12.89894 1.000 271.52674 184 LEU J C 1
ATOM 30594 O O . LEU J 2 123 ? -137.22078 43.38388 13.74792 1.000 278.68567 184 LEU J O 1
ATOM 30610 N N . LEU J 2 124 ? -136.60975 43.68229 11.60354 1.000 282.73202 185 LEU J N 1
ATOM 30611 C CA . LEU J 2 124 ? -137.96073 43.54650 11.07416 1.000 268.07278 185 LEU J CA 1
ATOM 30612 C C . LEU J 2 124 ? -138.07627 42.27923 10.23138 1.000 260.03504 185 LEU J C 1
ATOM 30613 O O . LEU J 2 124 ? -137.42511 41.27289 10.51218 1.000 237.36466 185 LEU J O 1
ATOM 30629 N N . VAL J 2 131 ? -137.60303 44.67874 19.11965 1.000 285.20997 192 VAL J N 1
ATOM 30630 C CA . VAL J 2 131 ? -137.24158 45.61635 18.06423 1.000 293.63926 192 VAL J CA 1
ATOM 30631 C C . VAL J 2 131 ? -137.01402 46.99802 18.66920 1.000 285.97984 192 VAL J C 1
ATOM 30632 O O . VAL J 2 131 ? -136.05920 47.69102 18.31649 1.000 278.15290 192 VAL J O 1
ATOM 30644 N N . LYS J 2 132 ? -137.89860 47.39417 19.58800 1.000 318.77124 193 LYS J N 1
ATOM 30645 C CA . LYS J 2 132 ? -137.71398 48.66245 20.28391 1.000 280.46759 193 LYS J CA 1
ATOM 30646 C C . LYS J 2 132 ? -136.44516 48.64606 21.12401 1.000 269.71147 193 LYS J C 1
ATOM 30647 O O . LYS J 2 132 ? -135.82172 49.69341 21.33145 1.000 245.31193 193 LYS J O 1
ATOM 30666 N N . ALA J 2 133 ? -136.04834 47.47002 21.61295 1.000 280.04476 194 ALA J N 1
ATOM 30667 C CA . ALA J 2 133 ? -134.79059 47.33033 22.33241 1.000 270.46304 194 ALA J CA 1
ATOM 30668 C C . ALA J 2 133 ? -133.58016 47.39446 21.41229 1.000 272.08542 194 ALA J C 1
ATOM 30669 O O . ALA J 2 133 ? -132.45512 47.51956 21.90769 1.000 297.48594 194 ALA J O 1
ATOM 30676 N N . GLY J 2 134 ? -133.78123 47.31536 20.09509 1.000 258.04219 195 GLY J N 1
ATOM 30677 C CA . GLY J 2 134 ? -132.65466 47.34116 19.17936 1.000 287.68787 195 GLY J CA 1
ATOM 30678 C C . GLY J 2 134 ? -131.82353 48.60323 19.28434 1.000 308.93579 195 GLY J C 1
ATOM 30679 O O . GLY J 2 134 ? -130.61015 48.57257 19.05833 1.000 278.27352 195 GLY J O 1
ATOM 30683 N N . LEU J 2 135 ? -132.45638 49.72800 19.62303 1.000 296.74677 196 LEU J N 1
ATOM 30684 C CA . LEU J 2 135 ? -131.71708 50.97590 19.77317 1.000 296.38684 196 LEU J CA 1
ATOM 30685 C C . LEU J 2 135 ? -131.03396 51.06920 21.13103 1.000 296.42887 196 LEU J C 1
ATOM 30686 O O . LEU J 2 135 ? -129.93378 51.62416 21.22905 1.000 295.10836 196 LEU J O 1
ATOM 30702 N N . SER J 2 136 ? -131.65669 50.52984 22.17904 1.000 311.53543 197 SER J N 1
ATOM 30703 C CA . SER J 2 136 ? -131.09770 50.61057 23.52278 1.000 289.68756 197 SER J CA 1
ATOM 30704 C C . SER J 2 136 ? -129.91313 49.67696 23.73704 1.000 287.61383 197 SER J C 1
ATOM 30705 O O . SER J 2 136 ? -129.34024 49.68507 24.83229 1.000 283.54834 197 SER J O 1
ATOM 30713 N N . GLN J 2 137 ? -129.53852 48.88010 22.74324 1.000 285.41171 198 GLN J N 1
ATOM 30714 C CA . GLN J 2 137 ? -128.36243 48.01241 22.82821 1.000 285.87430 198 GLN J CA 1
ATOM 30715 C C . GLN J 2 137 ? -127.41808 48.34796 21.68339 1.000 276.20398 198 GLN J C 1
ATOM 30716 O O . GLN J 2 137 ? -127.72790 48.03345 20.51795 1.000 275.56168 198 GLN J O 1
ATOM 30730 N N . PRO J 2 138 ? -126.26485 48.97714 21.94603 1.000 270.68591 199 PRO J N 1
ATOM 30731 C CA . PRO J 2 138 ? -125.42851 49.45972 20.84009 1.000 268.78430 199 PRO J CA 1
ATOM 30732 C C . PRO J 2 138 ? -124.39757 48.45397 20.35576 1.000 289.26004 199 PRO J C 1
ATOM 30733 O O . PRO J 2 138 ? -123.85470 48.60047 19.25601 1.000 296.40260 199 PRO J O 1
ATOM 30744 N N . SER J 2 139 ? -124.12174 47.42735 21.15982 1.000 298.77023 200 SER J N 1
ATOM 30745 C CA . SER J 2 139 ? -122.98144 46.56072 20.88281 1.000 280.06406 200 SER J CA 1
ATOM 30746 C C . SER J 2 139 ? -123.26760 45.54316 19.78499 1.000 274.97844 200 SER J C 1
ATOM 30747 O O . SER J 2 139 ? -122.34049 45.12731 19.08254 1.000 242.90594 200 SER J O 1
ATOM 30755 N N . LEU J 2 140 ? -124.52408 45.12230 19.62473 1.000 277.38352 201 LEU J N 1
ATOM 30756 C CA . LEU J 2 140 ? -124.85287 44.17917 18.55856 1.000 272.86586 201 LEU J CA 1
ATOM 30757 C C . LEU J 2 140 ? -124.59775 44.79557 17.18702 1.000 266.95637 201 LEU J C 1
ATOM 30758 O O . LEU J 2 140 ? -124.13526 44.11363 16.25849 1.000 265.55649 201 LEU J O 1
ATOM 30774 N N . LEU J 2 141 ? -124.90369 46.08646 17.04055 1.000 273.30742 202 LEU J N 1
ATOM 30775 C CA . LEU J 2 141 ? -124.58469 46.79571 15.80781 1.000 259.62221 202 LEU J CA 1
ATOM 30776 C C . LEU J 2 141 ? -123.10439 46.65532 15.47592 1.000 253.31858 202 LEU J C 1
ATOM 30777 O O . LEU J 2 141 ? -122.73225 46.34948 14.33594 1.000 260.69846 202 LEU J O 1
ATOM 30793 N N . TYR J 2 142 ? -122.24066 46.85607 16.47299 1.000 245.95450 203 TYR J N 1
ATOM 30794 C CA . TYR J 2 142 ? -120.81064 46.74804 16.21894 1.000 259.43957 203 TYR J CA 1
ATOM 30795 C C . TYR J 2 142 ? -120.40559 45.30456 15.95215 1.000 288.70511 203 TYR J C 1
ATOM 30796 O O . TYR J 2 142 ? -119.49829 45.04717 15.15301 1.000 293.30797 203 TYR J O 1
ATOM 30814 N N . ALA J 2 143 ? -121.04707 44.34911 16.62650 1.000 272.96000 204 ALA J N 1
ATOM 30815 C CA . ALA J 2 143 ? -120.76766 42.94679 16.34127 1.000 249.26176 204 ALA J CA 1
ATOM 30816 C C . ALA J 2 143 ? -120.97712 42.66007 14.86187 1.000 253.96676 204 ALA J C 1
ATOM 30817 O O . ALA J 2 143 ? -120.11391 42.07255 14.19937 1.000 255.01893 204 ALA J O 1
ATOM 30824 N N . TYR J 2 144 ? -122.11962 43.08536 14.32097 1.000 273.41708 205 TYR J N 1
ATOM 30825 C CA . TYR J 2 144 ? -122.33123 42.95486 12.88278 1.000 270.02065 205 TYR J CA 1
ATOM 30826 C C . TYR J 2 144 ? -121.22138 43.66372 12.11179 1.000 267.75899 205 TYR J C 1
ATOM 30827 O O . TYR J 2 144 ? -120.50854 43.05267 11.30425 1.000 282.35112 205 TYR J O 1
ATOM 30845 N N . LEU J 2 145 ? -121.05273 44.96400 12.36433 1.000 272.38616 206 LEU J N 1
ATOM 30846 C CA . LEU J 2 145 ? -120.16124 45.79614 11.56448 1.000 241.97905 206 LEU J CA 1
ATOM 30847 C C . LEU J 2 145 ? -118.68405 45.44612 11.72310 1.000 261.64393 206 LEU J C 1
ATOM 30848 O O . LEU J 2 145 ? -117.85679 46.08740 11.06395 1.000 230.90281 206 LEU J O 1
ATOM 30864 N N . VAL J 2 146 ? -118.32279 44.48223 12.56536 1.000 252.45344 207 VAL J N 1
ATOM 30865 C CA . VAL J 2 146 ? -116.93918 44.02193 12.68963 1.000 250.35280 207 VAL J CA 1
ATOM 30866 C C . VAL J 2 146 ? -116.78360 42.57766 12.21839 1.000 253.34883 207 VAL J C 1
ATOM 30867 O O . VAL J 2 146 ? -115.85555 42.25602 11.47239 1.000 249.05256 207 VAL J O 1
ATOM 30880 N N . THR J 2 147 ? -117.66546 41.68288 12.67563 1.000 271.20239 208 THR J N 1
ATOM 30881 C CA . THR J 2 147 ? -117.59946 40.30530 12.21147 1.000 268.52152 208 THR J CA 1
ATOM 30882 C C . THR J 2 147 ? -117.79498 40.23110 10.70533 1.000 280.67660 208 THR J C 1
ATOM 30883 O O . THR J 2 147 ? -117.17541 39.39204 10.04372 1.000 274.17364 208 THR J O 1
ATOM 30894 N N . GLY J 2 148 ? -118.63131 41.10507 10.13817 1.000 303.51525 209 GLY J N 1
ATOM 30895 C CA . GLY J 2 148 ? -118.76781 41.13410 8.69290 1.000 302.97439 209 GLY J CA 1
ATOM 30896 C C . GLY J 2 148 ? -117.49980 41.59485 8.00218 1.000 300.98981 209 GLY J C 1
ATOM 30897 O O . GLY J 2 148 ? -117.08302 41.01202 6.99726 1.000 299.68669 209 GLY J O 1
ATOM 30901 N N . HIS J 2 149 ? -116.86486 42.64261 8.53266 1.000 257.26899 210 HIS J N 1
ATOM 30902 C CA . HIS J 2 149 ? -115.63358 43.13653 7.92769 1.000 255.94507 210 HIS J CA 1
ATOM 30903 C C . HIS J 2 149 ? -114.55929 42.05845 7.91276 1.000 238.33504 210 HIS J C 1
ATOM 30904 O O . HIS J 2 149 ? -113.86828 41.87263 6.90387 1.000 214.55603 210 HIS J O 1
ATOM 30918 N N . PHE J 2 150 ? -114.40400 41.33352 9.02171 1.000 241.01708 211 PHE J N 1
ATOM 30919 C CA . PHE J 2 150 ? -113.30467 40.37445 9.09367 1.000 250.49352 211 PHE J CA 1
ATOM 30920 C C . PHE J 2 150 ? -113.63443 39.06223 8.38666 1.000 257.43234 211 PHE J C 1
ATOM 30921 O O . PHE J 2 150 ? -112.76791 38.48490 7.71942 1.000 250.09681 211 PHE J O 1
ATOM 30938 N N . CYS J 2 151 ? -114.86938 38.57427 8.51155 1.000 247.67637 212 CYS J N 1
ATOM 30939 C CA . CYS J 2 151 ? -115.26524 37.29874 7.93139 1.000 252.21095 212 CYS J CA 1
ATOM 30940 C C . CYS J 2 151 ? -116.12930 37.46319 6.68485 1.000 248.23592 212 CYS J C 1
ATOM 30941 O O . CYS J 2 151 ? -116.85102 36.53185 6.31116 1.000 248.84157 212 CYS J O 1
ATOM 30949 N N . GLY J 2 152 ? -116.06744 38.61920 6.03292 1.000 261.27504 213 GLY J N 1
ATOM 30950 C CA . GLY J 2 152 ? -116.89135 38.87072 4.86730 1.000 259.65453 213 GLY J CA 1
ATOM 30951 C C . GLY J 2 152 ? -118.35062 39.05592 5.24569 1.000 270.57020 213 GLY J C 1
ATOM 30952 O O . GLY J 2 152 ? -118.75170 38.93334 6.40060 1.000 268.80869 213 GLY J O 1
ATOM 30956 N N . THR J 2 153 ? -119.15738 39.36156 4.23133 1.000 248.69934 214 THR J N 1
ATOM 30957 C CA . THR J 2 153 ? -120.58155 39.58629 4.44665 1.000 265.28105 214 THR J CA 1
ATOM 30958 C C . THR J 2 153 ? -121.21206 38.40147 5.16802 1.000 268.62836 214 THR J C 1
ATOM 30959 O O . THR J 2 153 ? -120.99736 37.24366 4.79810 1.000 265.32671 214 THR J O 1
ATOM 30970 N N . ILE J 2 154 ? -121.99295 38.70408 6.20472 1.000 258.43928 215 ILE J N 1
ATOM 30971 C CA . ILE J 2 154 ? -122.64767 37.69136 7.02527 1.000 259.37876 215 ILE J CA 1
ATOM 30972 C C . ILE J 2 154 ? -124.13955 37.99250 7.06001 1.000 261.79398 215 ILE J C 1
ATOM 30973 O O . ILE J 2 154 ? -124.62067 38.86626 6.32948 1.000 262.47732 215 ILE J O 1
ATOM 30989 N N . CYS J 2 155 ? -124.88363 37.27854 7.90748 1.000 241.52991 216 CYS J N 1
ATOM 30990 C CA . CYS J 2 155 ? -126.30546 37.57629 8.06353 1.000 263.05306 216 CYS J CA 1
ATOM 30991 C C . CYS J 2 155 ? -126.71540 37.48673 9.52879 1.000 239.26735 216 CYS J C 1
ATOM 30992 O O . CYS J 2 155 ? -126.53738 36.43875 10.15698 1.000 264.40513 216 CYS J O 1
ATOM 31000 N N . PRO J 2 156 ? -127.25545 38.55802 10.11776 1.000 226.89895 217 PRO J N 1
ATOM 31001 C CA . PRO J 2 156 ? -127.65712 38.48069 11.52758 1.000 221.18519 217 PRO J CA 1
ATOM 31002 C C . PRO J 2 156 ? -129.11881 38.11132 11.71304 1.000 222.97369 217 PRO J C 1
ATOM 31003 O O . PRO J 2 156 ? -129.99346 38.69145 11.06292 1.000 228.88414 217 PRO J O 1
ATOM 31014 N N . ILE J 2 157 ? -129.39869 37.15190 12.59342 1.000 239.28076 218 ILE J N 1
ATOM 31015 C CA . ILE J 2 157 ? -130.75986 36.84825 13.01982 1.000 234.54988 218 ILE J CA 1
ATOM 31016 C C . ILE J 2 157 ? -130.84353 37.09898 14.51903 1.000 231.20072 218 ILE J C 1
ATOM 31017 O O . ILE J 2 157 ? -130.00440 36.60835 15.28562 1.000 249.84036 218 ILE J O 1
ATOM 31033 N N . PHE J 2 158 ? -131.84515 37.87457 14.93078 1.000 241.16860 219 PHE J N 1
ATOM 31034 C CA . PHE J 2 158 ? -132.02785 38.23481 16.33502 1.000 261.82388 219 PHE J CA 1
ATOM 31035 C C . PHE J 2 158 ? -133.00712 37.25098 16.96095 1.000 251.05021 219 PHE J C 1
ATOM 31036 O O . PHE J 2 158 ? -134.22541 37.42328 16.89559 1.000 234.67213 219 PHE J O 1
ATOM 31053 N N . SER J 2 159 ? -132.46730 36.20231 17.57560 1.000 259.72031 220 SER J N 1
ATOM 31054 C CA . SER J 2 159 ? -133.30260 35.27495 18.32457 1.000 252.87729 220 SER J CA 1
ATOM 31055 C C . SER J 2 159 ? -133.92740 35.98812 19.51784 1.000 235.79308 220 SER J C 1
ATOM 31056 O O . SER J 2 159 ? -133.26393 36.75043 20.22639 1.000 256.54202 220 SER J O 1
ATOM 31064 N N . THR J 2 160 ? -135.21512 35.74386 19.73244 1.000 238.15271 221 THR J N 1
ATOM 31065 C CA . THR J 2 160 ? -135.95046 36.41516 20.79595 1.000 240.38025 221 THR J CA 1
ATOM 31066 C C . THR J 2 160 ? -135.89644 35.61140 22.08857 1.000 241.20240 221 THR J C 1
ATOM 31067 O O . THR J 2 160 ? -135.68435 36.16685 23.16557 1.000 241.82544 221 THR J O 1
ATOM 31078 N N . GLY J 2 162 ? -133.94861 34.62306 25.60437 1.000 240.74756 223 GLY J N 1
ATOM 31079 C CA . GLY J 2 162 ? -133.12756 34.91762 26.76278 1.000 240.46875 223 GLY J CA 1
ATOM 31080 C C . GLY J 2 162 ? -133.94452 35.35494 27.96096 1.000 252.54606 223 GLY J C 1
ATOM 31081 O O . GLY J 2 162 ? -133.49107 36.16189 28.77231 1.000 281.56938 223 GLY J O 1
ATOM 31084 N N . LYS J 2 163 ? -135.15697 34.81405 28.07440 1.000 265.77229 224 LYS J N 1
ATOM 31085 C CA . LYS J 2 163 ? -136.08405 35.17427 29.14451 1.000 277.27945 224 LYS J CA 1
ATOM 31086 C C . LYS J 2 163 ? -136.35304 36.68064 29.13151 1.000 279.94968 224 LYS J C 1
ATOM 31087 O O . LYS J 2 163 ? -136.12018 37.39577 30.10847 1.000 304.09532 224 LYS J O 1
ATOM 31106 N N . GLY J 2 164 ? -136.84656 37.15528 27.98899 1.000 268.45586 225 GLY J N 1
ATOM 31107 C CA . GLY J 2 164 ? -137.11820 38.56092 27.80127 1.000 260.60209 225 GLY J CA 1
ATOM 31108 C C . GLY J 2 164 ? -135.91772 39.40733 27.44518 1.000 271.75063 225 GLY J C 1
ATOM 31109 O O . GLY J 2 164 ? -136.08456 40.60375 27.17407 1.000 271.04686 225 GLY J O 1
ATOM 31113 N N . ARG J 2 165 ? -134.71693 38.83784 27.43618 1.000 271.58012 226 ARG J N 1
ATOM 31114 C CA . ARG J 2 165 ? -133.50023 39.55641 27.08444 1.000 269.78637 226 ARG J CA 1
ATOM 31115 C C . ARG J 2 165 ? -133.04776 39.13964 25.69162 1.000 267.16779 226 ARG J C 1
ATOM 31116 O O . ARG J 2 165 ? -133.05364 37.95147 25.35363 1.000 266.57140 226 ARG J O 1
ATOM 31137 N N . LEU J 2 166 ? -132.65678 40.12510 24.88912 1.000 248.26076 227 LEU J N 1
ATOM 31138 C CA . LEU J 2 166 ? -132.39762 39.88939 23.47652 1.000 237.32034 227 LEU J CA 1
ATOM 31139 C C . LEU J 2 166 ? -131.08757 39.13517 23.27491 1.000 276.34784 227 LEU J C 1
ATOM 31140 O O . LEU J 2 166 ? -130.12801 39.28688 24.03554 1.000 270.15019 227 LEU J O 1
ATOM 31156 N N . ILE J 2 167 ? -131.05970 38.31311 22.22551 1.000 293.85479 228 ILE J N 1
ATOM 31157 C CA . ILE J 2 167 ? -129.90912 37.48296 21.88875 1.000 231.21550 228 ILE J CA 1
ATOM 31158 C C . ILE J 2 167 ? -129.76345 37.46566 20.37270 1.000 229.74203 228 ILE J C 1
ATOM 31159 O O . ILE J 2 167 ? -130.74618 37.58326 19.63505 1.000 272.88123 228 ILE J O 1
ATOM 31175 N N . MET J 2 168 ? -128.52350 37.31983 19.90720 1.000 253.37890 229 MET J N 1
ATOM 31176 C CA . MET J 2 168 ? -128.18833 37.51322 18.50277 1.000 253.30831 229 MET J CA 1
ATOM 31177 C C . MET J 2 168 ? -127.31220 36.37805 17.99617 1.000 274.02029 229 MET J C 1
ATOM 31178 O O . MET J 2 168 ? -126.41733 35.90727 18.70456 1.000 281.70227 229 MET J O 1
ATOM 31192 N N . HIS J 2 169 ? -127.57197 35.94834 16.76137 1.000 273.54102 230 HIS J N 1
ATOM 31193 C CA . HIS J 2 169 ? -126.73819 34.97562 16.06640 1.000 264.96591 230 HIS J CA 1
ATOM 31194 C C . HIS J 2 169 ? -126.24954 35.58892 14.76043 1.000 263.42914 230 HIS J C 1
ATOM 31195 O O . HIS J 2 169 ? -127.04068 36.16513 14.00382 1.000 264.33755 230 HIS J O 1
ATOM 31209 N N . LEU J 2 170 ? -124.94993 35.46525 14.50064 1.000 293.54095 231 LEU J N 1
ATOM 31210 C CA . LEU J 2 170 ? -124.30752 36.02802 13.31338 1.000 291.90335 231 LEU J CA 1
ATOM 31211 C C . LEU J 2 170 ? -123.93066 34.87456 12.38541 1.000 290.51695 231 LEU J C 1
ATOM 31212 O O . LEU J 2 170 ? -122.84951 34.29414 12.49835 1.000 288.78665 231 LEU J O 1
ATOM 31228 N N . LEU J 2 171 ? -124.83461 34.54366 11.46635 1.000 282.45331 232 LEU J N 1
ATOM 31229 C CA . LEU J 2 171 ? -124.60521 33.45714 10.52635 1.000 249.29998 232 LEU J CA 1
ATOM 31230 C C . LEU J 2 171 ? -123.46372 33.81648 9.58277 1.000 265.98394 232 LEU J C 1
ATOM 31231 O O . LEU J 2 171 ? -123.55098 34.79930 8.83364 1.000 261.62235 232 LEU J O 1
ATOM 31247 N N . LEU J 2 172 ? -122.39336 33.01503 9.62457 1.000 266.51618 233 LEU J N 1
ATOM 31248 C CA . LEU J 2 172 ? -121.27230 33.21422 8.71418 1.000 260.21711 233 LEU J CA 1
ATOM 31249 C C . LEU J 2 172 ? -121.65208 32.89630 7.27360 1.000 289.84224 233 LEU J C 1
ATOM 31250 O O . LEU J 2 172 ? -121.04295 33.43363 6.34089 1.000 280.99750 233 LEU J O 1
ATOM 31266 N N . GLN J 2 173 ? -122.64488 32.02787 7.07123 1.000 292.89230 234 GLN J N 1
ATOM 31267 C CA . GLN J 2 173 ? -123.06343 31.60560 5.73458 1.000 291.15336 234 GLN J CA 1
ATOM 31268 C C . GLN J 2 173 ? -121.94612 30.86113 5.00624 1.000 275.88467 234 GLN J C 1
ATOM 31269 O O . GLN J 2 173 ? -121.80509 30.96291 3.78444 1.000 278.38491 234 GLN J O 1
ATOM 31283 N N . GLY J 2 174 ? -121.14718 30.09826 5.75046 1.000 263.15102 235 GLY J N 1
ATOM 31284 C CA . GLY J 2 174 ? -120.07024 29.33543 5.15837 1.000 252.72545 235 GLY J CA 1
ATOM 31285 C C . GLY J 2 174 ? -119.94534 27.97543 5.81468 1.000 269.00075 235 GLY J C 1
ATOM 31286 O O . GLY J 2 174 ? -120.39530 27.75695 6.94195 1.000 264.38285 235 GLY J O 1
ATOM 31290 N N . THR J 2 175 ? -119.32053 27.05600 5.07951 1.000 276.44363 236 THR J N 1
ATOM 31291 C CA . THR J 2 175 ? -119.08332 25.70826 5.57794 1.000 266.83618 236 THR J CA 1
ATOM 31292 C C . THR J 2 175 ? -117.76032 25.57773 6.32139 1.000 257.27870 236 THR J C 1
ATOM 31293 O O . THR J 2 175 ? -117.56435 24.59186 7.04186 1.000 247.37125 236 THR J O 1
ATOM 31304 N N . SER J 2 176 ? -116.85635 26.54512 6.16438 1.000 272.70696 237 SER J N 1
ATOM 31305 C CA . SER J 2 176 ? -115.57562 26.54752 6.86248 1.000 271.10652 237 SER J CA 1
ATOM 31306 C C . SER J 2 176 ? -114.82638 27.83352 6.53427 1.000 269.88929 237 SER J C 1
ATOM 31307 O O . SER J 2 176 ? -114.87620 28.30743 5.39394 1.000 269.49535 237 SER J O 1
ATOM 31315 N N . LEU J 2 177 ? -114.13001 28.40573 7.51315 1.000 274.26936 238 LEU J N 1
ATOM 31316 C CA . LEU J 2 177 ? -113.44737 29.67703 7.29376 1.000 271.59515 238 LEU J CA 1
ATOM 31317 C C . LEU J 2 177 ? -112.53487 29.97581 8.47582 1.000 257.79158 238 LEU J C 1
ATOM 31318 O O . LEU J 2 177 ? -112.60582 29.33027 9.52477 1.000 253.84673 238 LEU J O 1
ATOM 31334 N N . HIS J 2 178 ? -111.68602 30.98725 8.29126 1.000 258.26328 239 HIS J N 1
ATOM 31335 C CA . HIS J 2 178 ? -110.66038 31.37483 9.25559 1.000 257.40464 239 HIS J CA 1
ATOM 31336 C C . HIS J 2 178 ? -111.08569 32.66403 9.94904 1.000 258.58837 239 HIS J C 1
ATOM 31337 O O . HIS J 2 178 ? -111.13612 33.72708 9.32167 1.000 258.54740 239 HIS J O 1
ATOM 31351 N N . ILE J 2 179 ? -111.39176 32.56436 11.23973 1.000 262.46833 240 ILE J N 1
ATOM 31352 C CA . ILE J 2 179 ? -111.74977 33.71346 12.06668 1.000 263.68318 240 ILE J CA 1
ATOM 31353 C C . ILE J 2 179 ? -110.45954 34.38650 12.52365 1.000 270.30765 240 ILE J C 1
ATOM 31354 O O . ILE J 2 179 ? -109.69186 33.78687 13.29699 1.000 295.20725 240 ILE J O 1
ATOM 31370 N N . PRO J 2 180 ? -110.17438 35.61247 12.07860 1.000 284.36421 241 PRO J N 1
ATOM 31371 C CA . PRO J 2 180 ? -108.92047 36.26955 12.47171 1.000 261.53938 241 PRO J CA 1
ATOM 31372 C C . PRO J 2 180 ? -108.83526 36.47676 13.97588 1.000 259.08617 241 PRO J C 1
ATOM 31373 O O . PRO J 2 180 ? -109.78791 36.25947 14.72824 1.000 266.31859 241 PRO J O 1
ATOM 31384 N N . GLU J 2 181 ? -107.65350 36.91943 14.41240 1.000 252.54044 242 GLU J N 1
ATOM 31385 C CA . GLU J 2 181 ? -107.42681 37.16281 15.83135 1.000 252.72213 242 GLU J CA 1
ATOM 31386 C C . GLU J 2 181 ? -107.97171 38.52114 16.25476 1.000 254.20387 242 GLU J C 1
ATOM 31387 O O . GLU J 2 181 ? -108.65453 38.63147 17.27839 1.000 255.86248 242 GLU J O 1
ATOM 31399 N N . THR J 2 182 ? -107.67182 39.56777 15.48193 1.000 262.24030 243 THR J N 1
ATOM 31400 C CA . THR J 2 182 ? -108.06094 40.91359 15.88809 1.000 261.34991 243 THR J CA 1
ATOM 31401 C C . THR J 2 182 ? -109.57430 41.06379 15.96035 1.000 251.80367 243 THR J C 1
ATOM 31402 O O . THR J 2 182 ? -110.07790 41.83270 16.78368 1.000 236.60801 243 THR J O 1
ATOM 31413 N N . CYS J 2 183 ? -110.31547 40.33622 15.12418 1.000 231.90443 244 CYS J N 1
ATOM 31414 C CA . CYS J 2 183 ? -111.77049 40.33850 15.23476 1.000 227.43603 244 CYS J CA 1
ATOM 31415 C C . CYS J 2 183 ? -112.20594 39.94707 16.64240 1.000 238.75967 244 CYS J C 1
ATOM 31416 O O . CYS J 2 183 ? -112.88031 40.71474 17.34227 1.000 239.56875 244 CYS J O 1
ATOM 31424 N N . LEU J 2 184 ? -111.82358 38.74137 17.06979 1.000 240.21701 245 LEU J N 1
ATOM 31425 C CA . LEU J 2 184 ? -112.20810 38.25627 18.38971 1.000 241.77622 245 LEU J CA 1
ATOM 31426 C C . LEU J 2 184 ? -111.65116 39.15103 19.48925 1.000 251.12843 245 LEU J C 1
ATOM 31427 O O . LEU J 2 184 ? -112.30622 39.36927 20.51460 1.000 266.75032 245 LEU J O 1
ATOM 31443 N N . LYS J 2 185 ? -110.44324 39.68231 19.29204 1.000 242.18737 246 LYS J N 1
ATOM 31444 C CA . LYS J 2 185 ? -109.82750 40.52592 20.31113 1.000 239.37801 246 LYS J CA 1
ATOM 31445 C C . LYS J 2 185 ? -110.62657 41.80713 20.51502 1.000 239.52889 246 LYS J C 1
ATOM 31446 O O . LYS J 2 185 ? -110.92966 42.19100 21.65043 1.000 240.25320 246 LYS J O 1
ATOM 31465 N N . LEU J 2 186 ? -110.97019 42.48847 19.41991 1.000 242.47881 247 LEU J N 1
ATOM 31466 C CA . LEU J 2 186 ? -111.76556 43.70513 19.51567 1.000 243.04052 247 LEU J CA 1
ATOM 31467 C C . LEU J 2 186 ? -113.16778 43.40990 20.02759 1.000 259.05843 247 LEU J C 1
ATOM 31468 O O . LEU J 2 186 ? -113.76830 44.25212 20.70508 1.000 256.56356 247 LEU J O 1
ATOM 31484 N N . LEU J 2 187 ? -113.70308 42.22447 19.72369 1.000 247.26179 248 LEU J N 1
ATOM 31485 C CA . LEU J 2 187 ? -115.02478 41.86918 20.23027 1.000 238.41839 248 LEU J CA 1
ATOM 31486 C C . LEU J 2 187 ? -114.99660 41.64030 21.73728 1.000 254.86346 248 LEU J C 1
ATOM 31487 O O . LEU J 2 187 ? -115.93050 42.02837 22.44792 1.000 261.47552 248 LEU J O 1
ATOM 31503 N N . CYS J 2 188 ? -113.93248 41.01936 22.24518 1.000 256.11750 249 CYS J N 1
ATOM 31504 C CA . CYS J 2 188 ? -113.84803 40.75234 23.67654 1.000 252.99868 249 CYS J CA 1
ATOM 31505 C C . CYS J 2 188 ? -113.48015 42.00407 24.46370 1.000 249.46652 249 CYS J C 1
ATOM 31506 O O . CYS J 2 188 ? -113.96352 42.19883 25.58502 1.000 251.38933 249 CYS J O 1
ATOM 31514 N N . GLU J 2 189 ? -112.63318 42.86423 23.89337 1.000 240.65420 250 GLU J N 1
ATOM 31515 C CA . GLU J 2 189 ? -112.16884 44.03548 24.62660 1.000 225.57721 250 GLU J CA 1
ATOM 31516 C C . GLU J 2 189 ? -113.24347 45.11184 24.72656 1.000 236.45052 250 GLU J C 1
ATOM 31517 O O . GLU J 2 189 ? -113.26823 45.86350 25.70801 1.000 257.05688 250 GLU J O 1
ATOM 31529 N N . ASN J 2 190 ? -114.13748 45.20096 23.74099 1.000 255.61499 251 ASN J N 1
ATOM 31530 C CA . ASN J 2 190 ? -115.12177 46.27724 23.68154 1.000 243.03859 251 ASN J CA 1
ATOM 31531 C C . ASN J 2 190 ? -116.53242 45.76041 23.92652 1.000 273.35259 251 ASN J C 1
ATOM 31532 O O . ASN J 2 190 ? -117.14138 46.10459 24.94407 1.000 287.25577 251 ASN J O 1
ATOM 31543 N N . ILE J 2 191 ? -117.08551 44.93898 23.02435 1.000 268.31096 252 ILE J N 1
ATOM 31544 C CA . ILE J 2 191 ? -118.45855 44.47163 23.18708 1.000 270.13948 252 ILE J CA 1
ATOM 31545 C C . ILE J 2 191 ? -118.54317 43.14240 23.92626 1.000 270.29642 252 ILE J C 1
ATOM 31546 O O . ILE J 2 191 ? -119.64886 42.61516 24.11164 1.000 271.81020 252 ILE J O 1
ATOM 31562 N N . GLY J 2 192 ? -117.41482 42.58899 24.36011 1.000 269.65813 253 GLY J N 1
ATOM 31563 C CA . GLY J 2 192 ? -117.39054 41.32935 25.06203 1.000 261.97275 253 GLY J CA 1
ATOM 31564 C C . GLY J 2 192 ? -117.89274 41.37560 26.49429 1.000 269.63655 253 GLY J C 1
ATOM 31565 O O . GLY J 2 192 ? -118.62821 40.48474 26.93142 1.000 290.94702 253 GLY J O 1
ATOM 31569 N N . PRO J 2 193 ? -117.49876 42.39437 27.26812 1.000 266.79724 254 PRO J N 1
ATOM 31570 C CA . PRO J 2 193 ? -117.86171 42.37842 28.69529 1.000 267.88488 254 PRO J CA 1
ATOM 31571 C C . PRO J 2 193 ? -119.35523 42.49118 28.94406 1.000 285.55298 254 PRO J C 1
ATOM 31572 O O . PRO J 2 193 ? -119.84319 41.94788 29.94264 1.000 290.10277 254 PRO J O 1
ATOM 31583 N N . THR J 2 194 ? -120.09964 43.17146 28.07152 1.000 289.28771 255 THR J N 1
ATOM 31584 C CA . THR J 2 194 ? -121.53325 43.32596 28.28112 1.000 291.64519 255 THR J CA 1
ATOM 31585 C C . THR J 2 194 ? -122.34033 42.14389 27.76139 1.000 291.80941 255 THR J C 1
ATOM 31586 O O . THR J 2 194 ? -123.45530 41.91600 28.24291 1.000 293.86487 255 THR J O 1
ATOM 31597 N N . TYR J 2 195 ? -121.81214 41.38992 26.80040 1.000 289.44589 256 TYR J N 1
ATOM 31598 C CA . TYR J 2 195 ? -122.53385 40.26655 26.22175 1.000 277.39319 256 TYR J CA 1
ATOM 31599 C C . TYR J 2 195 ? -121.57790 39.10573 25.99192 1.000 294.82713 256 TYR J C 1
ATOM 31600 O O . TYR J 2 195 ? -120.45549 39.29831 25.51689 1.000 311.02977 256 TYR J O 1
ATOM 31618 N N . GLU J 2 196 ? -122.03367 37.90197 26.32862 1.000 283.10759 257 GLU J N 1
ATOM 31619 C CA . GLU J 2 196 ? -121.24105 36.70592 26.09071 1.000 252.78437 257 GLU J CA 1
ATOM 31620 C C . GLU J 2 196 ? -121.05775 36.47737 24.59384 1.000 232.99517 257 GLU J C 1
ATOM 31621 O O . GLU J 2 196 ? -121.91176 36.83636 23.77871 1.000 271.16546 257 GLU J O 1
ATOM 31633 N N . LEU J 2 197 ? -119.94065 35.84548 24.24101 1.000 217.30438 258 LEU J N 1
ATOM 31634 C CA . LEU J 2 197 ? -119.63638 35.46991 22.86754 1.000 233.28953 258 LEU J CA 1
ATOM 31635 C C . LEU J 2 197 ? -119.28298 33.99120 22.82794 1.000 264.64938 258 LEU J C 1
ATOM 31636 O O . LEU J 2 197 ? -118.53905 33.50517 23.68492 1.000 274.71962 258 LEU J O 1
ATOM 31652 N N . ALA J 2 198 ? -119.81207 33.27266 21.83830 1.000 238.47752 259 ALA J N 1
ATOM 31653 C CA . ALA J 2 198 ? -119.46289 31.86380 21.71301 1.000 245.50222 259 ALA J CA 1
ATOM 31654 C C . ALA J 2 198 ? -119.75023 31.37573 20.30239 1.000 269.98221 259 ALA J C 1
ATOM 31655 O O . ALA J 2 198 ? -120.76219 31.74389 19.70848 1.000 271.94358 259 ALA J O 1
ATOM 31662 N N . VAL J 2 199 ? -118.85889 30.53318 19.77940 1.000 272.52501 260 VAL J N 1
ATOM 31663 C CA . VAL J 2 199 ? -119.08893 29.91933 18.47673 1.000 266.19909 260 VAL J CA 1
ATOM 31664 C C . VAL J 2 199 ? -120.15272 28.83944 18.62347 1.000 292.84066 260 VAL J C 1
ATOM 31665 O O . VAL J 2 199 ? -120.09106 28.00169 19.53381 1.000 297.03404 260 VAL J O 1
ATOM 31678 N N . ASP J 2 200 ? -121.13692 28.85587 17.72883 1.000 321.16734 261 ASP J N 1
ATOM 31679 C CA . ASP J 2 200 ? -122.31483 28.00963 17.83027 1.000 323.05422 261 ASP J CA 1
ATOM 31680 C C . ASP J 2 200 ? -122.46963 27.16826 16.57155 1.000 322.39709 261 ASP J C 1
ATOM 31681 O O . ASP J 2 200 ? -122.23453 27.64571 15.45039 1.000 321.25673 261 ASP J O 1
ATOM 31690 N N . LEU J 2 201 ? -122.89753 25.92037 16.78301 1.000 277.27673 262 LEU J N 1
ATOM 31691 C CA . LEU J 2 201 ? -122.92469 24.87692 15.77009 1.000 264.63168 262 LEU J CA 1
ATOM 31692 C C . LEU J 2 201 ? -124.32782 24.54320 15.28814 1.000 300.43210 262 LEU J C 1
ATOM 31693 O O . LEU J 2 201 ? -124.48663 23.62460 14.47565 1.000 295.85097 262 LEU J O 1
ATOM 31709 N N . VAL J 2 202 ? -125.34894 25.25417 15.76764 1.000 313.14809 263 VAL J N 1
ATOM 31710 C CA . VAL J 2 202 ? -126.72533 24.84827 15.50125 1.000 285.28185 263 VAL J CA 1
ATOM 31711 C C . VAL J 2 202 ? -127.06019 25.01072 14.02264 1.000 269.16225 263 VAL J C 1
ATOM 31712 O O . VAL J 2 202 ? -127.60571 24.09814 13.39144 1.000 249.49144 263 VAL J O 1
ATOM 31725 N N . GLY J 2 203 ? -126.74616 26.16841 13.44859 1.000 265.74483 264 GLY J N 1
ATOM 31726 C CA . GLY J 2 203 ? -127.03299 26.38924 12.04840 1.000 254.67931 264 GLY J CA 1
ATOM 31727 C C . GLY J 2 203 ? -126.18537 25.51911 11.14089 1.000 283.02481 264 GLY J C 1
ATOM 31728 O O . GLY J 2 203 ? -125.09935 25.06088 11.49814 1.000 301.98876 264 GLY J O 1
ATOM 31732 N N . ASP J 2 204 ? -126.70233 25.28279 9.93169 1.000 270.18718 265 ASP J N 1
ATOM 31733 C CA . ASP J 2 204 ? -125.93362 24.54220 8.93748 1.000 268.51735 265 ASP J CA 1
ATOM 31734 C C . ASP J 2 204 ? -124.57132 25.17660 8.69153 1.000 277.03743 265 ASP J C 1
ATOM 31735 O O . ASP J 2 204 ? -123.64689 24.48650 8.24957 1.000 281.49535 265 ASP J O 1
ATOM 31744 N N . ALA J 2 205 ? -124.43071 26.47022 8.96463 1.000 273.05377 266 ALA J N 1
ATOM 31745 C CA . ALA J 2 205 ? -123.14978 27.15589 8.95741 1.000 270.95976 266 ALA J CA 1
ATOM 31746 C C . ALA J 2 205 ? -122.85539 27.65543 10.36528 1.000 273.64545 266 ALA J C 1
ATOM 31747 O O . ALA J 2 205 ? -123.76631 28.03791 11.10500 1.000 284.24140 266 ALA J O 1
ATOM 31754 N N . PHE J 2 206 ? -121.57307 27.63474 10.73780 1.000 266.75688 267 PHE J N 1
ATOM 31755 C CA . PHE J 2 206 ? -121.16520 28.15619 12.03608 1.000 257.71314 267 PHE J CA 1
ATOM 31756 C C . PHE J 2 206 ? -121.76830 29.53837 12.25410 1.000 282.77368 267 PHE J C 1
ATOM 31757 O O . PHE J 2 206 ? -122.08477 30.25484 11.29950 1.000 295.57465 267 PHE J O 1
ATOM 31774 N N . CYS J 2 207 ? -121.93226 29.92127 13.51930 1.000 281.10796 268 CYS J N 1
ATOM 31775 C CA . CYS J 2 207 ? -122.34463 31.28576 13.82663 1.000 274.79205 268 CYS J CA 1
ATOM 31776 C C . CYS J 2 207 ? -121.59347 31.78482 15.05199 1.000 278.32100 268 CYS J C 1
ATOM 31777 O O . CYS J 2 207 ? -121.06939 31.00200 15.84495 1.000 288.81625 268 CYS J O 1
ATOM 31785 N N . ILE J 2 208 ? -121.52547 33.10970 15.18512 1.000 276.17705 269 ILE J N 1
ATOM 31786 C CA . ILE J 2 208 ? -120.90344 33.72929 16.34992 1.000 243.15294 269 ILE J CA 1
ATOM 31787 C C . ILE J 2 208 ? -122.01112 34.19001 17.28786 1.000 251.89050 269 ILE J C 1
ATOM 31788 O O . ILE J 2 208 ? -122.37780 35.37130 17.30070 1.000 259.16005 269 ILE J O 1
ATOM 31804 N N . LYS J 2 209 ? -122.55941 33.26406 18.07046 1.000 251.92289 270 LYS J N 1
ATOM 31805 C CA . LYS J 2 209 ? -123.66989 33.59390 18.94933 1.000 249.79720 270 LYS J CA 1
ATOM 31806 C C . LYS J 2 209 ? -123.24810 34.61768 19.99495 1.000 240.34180 270 LYS J C 1
ATOM 31807 O O . LYS J 2 209 ? -122.41818 34.32899 20.86950 1.000 246.05219 270 LYS J O 1
ATOM 31826 N N . VAL J 2 210 ? -123.78631 35.82958 19.87193 1.000 228.62545 271 VAL J N 1
ATOM 31827 C CA . VAL J 2 210 ? -123.80909 36.78301 20.97155 1.000 233.26193 271 VAL J CA 1
ATOM 31828 C C . VAL J 2 210 ? -124.92832 36.36545 21.91516 1.000 251.17165 271 VAL J C 1
ATOM 31829 O O . VAL J 2 210 ? -125.95204 35.82329 21.48579 1.000 305.09949 271 VAL J O 1
ATOM 31842 N N . SER J 2 211 ? -124.74117 36.59890 23.20761 1.000 238.76288 272 SER J N 1
ATOM 31843 C CA . SER J 2 211 ? -125.71712 36.16851 24.19827 1.000 261.21429 272 SER J CA 1
ATOM 31844 C C . SER J 2 211 ? -125.74642 37.18157 25.32770 1.000 256.30813 272 SER J C 1
ATOM 31845 O O . SER J 2 211 ? -124.77173 37.90939 25.53806 1.000 252.04679 272 SER J O 1
ATOM 31853 N N . PRO J 2 212 ? -126.83974 37.24307 26.08327 1.000 278.91708 273 PRO J N 1
ATOM 31854 C CA . PRO J 2 212 ? -126.91188 38.19751 27.19503 1.000 280.34647 273 PRO J CA 1
ATOM 31855 C C . PRO J 2 212 ? -126.28214 37.64952 28.46622 1.000 283.32033 273 PRO J C 1
ATOM 31856 O O . PRO J 2 212 ? -126.49720 36.49681 28.84861 1.000 301.38529 273 PRO J O 1
ATOM 31867 N N . ARG J 2 213 ? -125.49311 38.49519 29.12325 1.000 283.87207 274 ARG J N 1
ATOM 31868 C CA . ARG J 2 213 ? -124.91711 38.14026 30.41102 1.000 269.84333 274 ARG J CA 1
ATOM 31869 C C . ARG J 2 213 ? -125.96704 38.28136 31.50781 1.000 303.57645 274 ARG J C 1
ATOM 31870 O O . ARG J 2 213 ? -126.87768 39.11182 31.42482 1.000 315.53684 274 ARG J O 1
ATOM 31891 N N . ASP J 2 214 ? -125.83058 37.45664 32.54836 1.000 295.86085 275 ASP J N 1
ATOM 31892 C CA . ASP J 2 214 ? -126.81653 37.46444 33.62351 1.000 300.92890 275 ASP J CA 1
ATOM 31893 C C . ASP J 2 214 ? -126.71681 38.71995 34.47998 1.000 284.74679 275 ASP J C 1
ATOM 31894 O O . ASP J 2 214 ? -127.72916 39.17812 35.02332 1.000 273.39816 275 ASP J O 1
ATOM 31903 N N . THR J 2 215 ? -125.51903 39.29019 34.60993 1.000 302.49160 276 THR J N 1
ATOM 31904 C CA . THR J 2 215 ? -125.30172 40.41052 35.51925 1.000 283.50790 276 THR J CA 1
ATOM 31905 C C . THR J 2 215 ? -125.44328 41.75884 34.81531 1.000 276.82172 276 THR J C 1
ATOM 31906 O O . THR J 2 215 ? -126.34934 42.53655 35.12630 1.000 278.87893 276 THR J O 1
ATOM 31917 N N . VAL J 2 216 ? -124.55954 42.04952 33.87064 1.000 277.61241 277 VAL J N 1
ATOM 31918 C CA . VAL J 2 216 ? -124.49475 43.38286 33.28452 1.000 240.97341 277 VAL J CA 1
ATOM 31919 C C . VAL J 2 216 ? -125.59610 43.55006 32.24670 1.000 251.96493 277 VAL J C 1
ATOM 31920 O O . VAL J 2 216 ? -125.88832 42.63417 31.46786 1.000 264.46371 277 VAL J O 1
ATOM 31933 N N . TYR J 2 217 ? -126.21012 44.73459 32.23621 1.000 243.75092 278 TYR J N 1
ATOM 31934 C CA . TYR J 2 217 ? -127.26513 45.06994 31.28516 1.000 244.47980 278 TYR J CA 1
ATOM 31935 C C . TYR J 2 217 ? -126.81203 46.18313 30.34798 1.000 243.30620 278 TYR J C 1
ATOM 31936 O O . TYR J 2 217 ? -126.56932 45.93317 29.16464 1.000 241.57369 278 TYR J O 1
ATOM 31954 N N . GLU J 2 218 ? -126.69085 47.41193 30.84483 1.000 255.70174 279 GLU J N 1
ATOM 31955 C CA . GLU J 2 218 ? -126.34634 48.56092 30.01144 1.000 266.95350 279 GLU J CA 1
ATOM 31956 C C . GLU J 2 218 ? -127.32144 48.68852 28.84456 1.000 250.43048 279 GLU J C 1
ATOM 31957 O O . GLU J 2 218 ? -127.91561 49.74563 28.63339 1.000 239.29318 279 GLU J O 1
ATOM 31969 N N . ASP J 2 234 ? -141.57445 50.47962 3.73997 1.000 251.55298 295 ASP J N 1
ATOM 31970 C CA . ASP J 2 234 ? -140.54332 51.49483 3.92011 1.000 244.41741 295 ASP J CA 1
ATOM 31971 C C . ASP J 2 234 ? -139.20203 51.00483 3.38407 1.000 263.21297 295 ASP J C 1
ATOM 31972 O O . ASP J 2 234 ? -138.49747 51.73839 2.69078 1.000 261.04647 295 ASP J O 1
ATOM 31980 N N . LEU J 2 235 ? -138.85409 49.76207 3.70989 1.000 253.72815 296 LEU J N 1
ATOM 31981 C CA . LEU J 2 235 ? -137.62673 49.13229 3.23919 1.000 262.02987 296 LEU J CA 1
ATOM 31982 C C . LEU J 2 235 ? -137.99273 47.93009 2.38091 1.000 267.70203 296 LEU J C 1
ATOM 31983 O O . LEU J 2 235 ? -138.67460 47.01336 2.85279 1.000 238.49621 296 LEU J O 1
ATOM 31999 N N . GLU J 2 236 ? -137.54307 47.93249 1.12649 1.000 280.98010 297 GLU J N 1
ATOM 32000 C CA . GLU J 2 236 ? -137.74830 46.77135 0.27024 1.000 280.58314 297 GLU J CA 1
ATOM 32001 C C . GLU J 2 236 ? -137.01526 45.56996 0.85851 1.000 284.42703 297 GLU J C 1
ATOM 32002 O O . GLU J 2 236 ? -135.82763 45.64906 1.18981 1.000 280.97049 297 GLU J O 1
ATOM 32014 N N . CYS J 2 237 ? -137.73104 44.45790 0.99788 1.000 281.32260 298 CYS J N 1
ATOM 32015 C CA . CYS J 2 237 ? -137.21495 43.29407 1.70269 1.000 281.04470 298 CYS J CA 1
ATOM 32016 C C . CYS J 2 237 ? -136.54796 42.32064 0.74132 1.000 284.13299 298 CYS J C 1
ATOM 32017 O O . CYS J 2 237 ? -137.00121 42.13495 -0.39166 1.000 293.60774 298 CYS J O 1
ATOM 32025 N N . GLY J 2 238 ? -135.46411 41.70170 1.20511 1.000 275.60987 299 GLY J N 1
ATOM 32026 C CA . GLY J 2 238 ? -134.82818 40.62854 0.46805 1.000 265.40929 299 GLY J CA 1
ATOM 32027 C C . GLY J 2 238 ? -135.50948 39.30297 0.73746 1.000 280.00740 299 GLY J C 1
ATOM 32028 O O . GLY J 2 238 ? -135.55358 38.84341 1.88234 1.000 296.89817 299 GLY J O 1
ATOM 32032 N N . ASP J 2 239 ? -136.04576 38.67481 -0.30967 1.000 276.67613 300 ASP J N 1
ATOM 32033 C CA . ASP J 2 239 ? -136.87637 37.49102 -0.11144 1.000 277.64609 300 ASP J CA 1
ATOM 32034 C C . ASP J 2 239 ? -136.03911 36.28694 0.30077 1.000 276.03314 300 ASP J C 1
ATOM 32035 O O . ASP J 2 239 ? -136.40650 35.55166 1.22701 1.000 276.82346 300 ASP J O 1
ATOM 32044 N N . GLU J 2 240 ? -134.91362 36.05797 -0.38018 1.000 264.62489 301 GLU J N 1
ATOM 32045 C CA . GLU J 2 240 ? -134.04472 34.95732 0.02160 1.000 252.12971 301 GLU J CA 1
ATOM 32046 C C . GLU J 2 240 ? -133.54537 35.16821 1.44482 1.000 258.64580 301 GLU J C 1
ATOM 32047 O O . GLU J 2 240 ? -133.42493 34.21206 2.21790 1.000 237.39052 301 GLU J O 1
ATOM 32059 N N . LEU J 2 241 ? -133.27788 36.42226 1.81770 1.000 275.03379 302 LEU J N 1
ATOM 32060 C CA . LEU J 2 241 ? -132.87807 36.71408 3.18977 1.000 268.59071 302 LEU J CA 1
ATOM 32061 C C . LEU J 2 241 ? -134.01611 36.43462 4.16503 1.000 280.37990 302 LEU J C 1
ATOM 32062 O O . LEU J 2 241 ? -133.77854 35.97168 5.28380 1.000 265.65535 302 LEU J O 1
ATOM 32078 N N . ARG J 2 242 ? -135.25908 36.70572 3.76004 1.000 298.88925 303 ARG J N 1
ATOM 32079 C CA . ARG J 2 242 ? -136.40530 36.39084 4.61036 1.000 266.05344 303 ARG J CA 1
ATOM 32080 C C . ARG J 2 242 ? -136.50480 34.88928 4.85484 1.000 263.81323 303 ARG J C 1
ATOM 32081 O O . ARG J 2 242 ? -136.65129 34.43590 6.00006 1.000 272.71696 303 ARG J O 1
ATOM 32102 N N . LEU J 2 243 ? -136.45402 34.10318 3.77739 1.000 259.16856 304 LEU J N 1
ATOM 32103 C CA . LEU J 2 243 ? -136.48564 32.65089 3.91478 1.000 259.15476 304 LEU J CA 1
ATOM 32104 C C . LEU J 2 243 ? -135.33556 32.16126 4.78448 1.000 280.90555 304 LEU J C 1
ATOM 32105 O O . LEU J 2 243 ? -135.51716 31.27929 5.63468 1.000 298.82973 304 LEU J O 1
ATOM 32121 N N . GLN J 2 244 ? -134.14194 32.72307 4.58094 1.000 276.70935 305 GLN J N 1
ATOM 32122 C CA . GLN J 2 244 ? -132.98732 32.35661 5.39097 1.000 260.20740 305 GLN J CA 1
ATOM 32123 C C . GLN J 2 244 ? -133.24371 32.63884 6.86414 1.000 261.83512 305 GLN J C 1
ATOM 32124 O O . GLN J 2 244 ? -132.96989 31.79737 7.72648 1.000 249.90962 305 GLN J O 1
ATOM 32138 N N . ILE J 2 245 ? -133.76419 33.82819 7.17010 1.000 271.73282 306 ILE J N 1
ATOM 32139 C CA . ILE J 2 245 ? -134.02562 34.19799 8.55704 1.000 253.71238 306 ILE J CA 1
ATOM 32140 C C . ILE J 2 245 ? -134.99880 33.21380 9.18895 1.000 283.54634 306 ILE J C 1
ATOM 32141 O O . ILE J 2 245 ? -134.77889 32.72460 10.30240 1.000 310.88486 306 ILE J O 1
ATOM 32157 N N . ILE J 2 246 ? -136.08989 32.90472 8.48615 1.000 285.10771 307 ILE J N 1
ATOM 32158 C CA . ILE J 2 246 ? -137.10825 32.04119 9.08013 1.000 255.63337 307 ILE J CA 1
ATOM 32159 C C . ILE J 2 246 ? -136.56207 30.63124 9.29013 1.000 301.09961 307 ILE J C 1
ATOM 32160 O O . ILE J 2 246 ? -136.76033 30.02623 10.35403 1.000 303.75285 307 ILE J O 1
ATOM 32176 N N . ASN J 2 247 ? -135.85764 30.08655 8.29324 1.000 293.01290 308 ASN J N 1
ATOM 32177 C CA . ASN J 2 247 ? -135.30943 28.74075 8.43888 1.000 292.12054 308 ASN J CA 1
ATOM 32178 C C . ASN J 2 247 ? -134.28109 28.68297 9.56188 1.000 290.81770 308 ASN J C 1
ATOM 32179 O O . ASN J 2 247 ? -134.26946 27.73458 10.35979 1.000 291.24649 308 ASN J O 1
ATOM 32190 N N . TYR J 2 248 ? -133.40827 29.69036 9.64475 1.000 236.38501 309 TYR J N 1
ATOM 32191 C CA . TYR J 2 248 ? -132.40513 29.69764 10.69781 1.000 238.39783 309 TYR J CA 1
ATOM 32192 C C . TYR J 2 248 ? -133.04203 29.85775 12.06818 1.000 278.18675 309 TYR J C 1
ATOM 32193 O O . TYR J 2 248 ? -132.56513 29.26248 13.03327 1.000 280.96340 309 TYR J O 1
ATOM 32211 N N . THR J 2 249 ? -134.12595 30.62482 12.17629 1.000 304.78644 310 THR J N 1
ATOM 32212 C CA . THR J 2 249 ? -134.81162 30.72811 13.45977 1.000 306.75137 310 THR J CA 1
ATOM 32213 C C . THR J 2 249 ? -135.44559 29.39749 13.84774 1.000 308.11769 310 THR J C 1
ATOM 32214 O O . THR J 2 249 ? -135.42244 29.00769 15.02373 1.000 308.81927 310 THR J O 1
ATOM 32225 N N . GLN J 2 250 ? -136.01722 28.68478 12.87427 1.000 321.09855 311 GLN J N 1
ATOM 32226 C CA . GLN J 2 250 ? -136.55781 27.36055 13.16577 1.000 315.56885 311 GLN J CA 1
ATOM 32227 C C . GLN J 2 250 ? -135.46151 26.43183 13.67829 1.000 314.33645 311 GLN J C 1
ATOM 32228 O O . GLN J 2 250 ? -135.64330 25.72627 14.67824 1.000 319.71779 311 GLN J O 1
ATOM 32242 N N . LEU J 2 251 ? -134.30834 26.42107 13.00397 1.000 292.09930 312 LEU J N 1
ATOM 32243 C CA . LEU J 2 251 ? -133.22017 25.54768 13.43628 1.000 286.81206 312 LEU J CA 1
ATOM 32244 C C . LEU J 2 251 ? -132.56319 26.03141 14.72602 1.000 286.39434 312 LEU J C 1
ATOM 32245 O O . LEU J 2 251 ? -131.90614 25.23654 15.40673 1.000 285.76281 312 LEU J O 1
ATOM 32261 N N . ILE J 2 252 ? -132.71883 27.31051 15.07206 1.000 286.61005 313 ILE J N 1
ATOM 32262 C CA . ILE J 2 252 ? -132.28102 27.79021 16.37898 1.000 286.88666 313 ILE J CA 1
ATOM 32263 C C . ILE J 2 252 ? -133.18934 27.23156 17.46574 1.000 286.17066 313 ILE J C 1
ATOM 32264 O O . ILE J 2 252 ? -132.72364 26.72587 18.49380 1.000 303.74198 313 ILE J O 1
ATOM 32280 N N . LEU J 2 253 ? -134.50434 27.31910 17.25233 1.000 300.24541 314 LEU J N 1
ATOM 32281 C CA . LEU J 2 253 ? -135.44634 26.76373 18.21926 1.000 273.78451 314 LEU J CA 1
ATOM 32282 C C . LEU J 2 253 ? -135.22907 25.26459 18.39310 1.000 295.98593 314 LEU J C 1
ATOM 32283 O O . LEU J 2 253 ? -135.18367 24.75773 19.52005 1.000 291.23542 314 LEU J O 1
ATOM 32299 N N . GLU J 2 254 ? -135.08948 24.53559 17.28277 1.000 294.31415 315 GLU J N 1
ATOM 32300 C CA . GLU J 2 254 ? -134.91079 23.09029 17.37694 1.000 287.56978 315 GLU J CA 1
ATOM 32301 C C . GLU J 2 254 ? -133.58277 22.72310 18.02720 1.000 262.20670 315 GLU J C 1
ATOM 32302 O O . GLU J 2 254 ? -133.49680 21.70156 18.71892 1.000 262.76766 315 GLU J O 1
ATOM 32314 N N . ASN J 2 255 ? -132.54692 23.53046 17.82176 1.000 253.88765 316 ASN J N 1
ATOM 32315 C CA . ASN J 2 255 ? -131.23279 23.24447 18.38429 1.000 256.86860 316 ASN J CA 1
ATOM 32316 C C . ASN J 2 255 ? -130.87035 24.25844 19.46267 1.000 249.49113 316 ASN J C 1
ATOM 32317 O O . ASN J 2 255 ? -131.74453 24.78969 20.14592 1.000 248.21546 316 ASN J O 1
#

InterPro domains:
  IPR007626 Herpesvirus viron egress-type [MF_04024] (10-335)
  IPR007626 Herpesvirus viron egress-type [PF04541] (6-185)

Foldseek 3Di:
DVCLPPVLLVVLVVLQCPAFFPDDDWDKDADDDPLLLPPQRPAFRMKTFADAPTKTQPQVSQVVNQVSCVVSVNPAGKKWKWAAQPPTTMIGIRRHDHPQDQPPRWAGQDADDQKFWHDHRGMHMDTDCSQLVHCVVPDDPVQSDCLFKTKMWHWHDDPVTTMIGIDIDGDPPVVVSVVVVVVVVVVVVPDDDD/DVPPCDVVVVVVVCVVPVVVVVVVVVVPDDDDPFKAFDDPWDFLLPDDQAWKWWCADVTTIIGGLVPDVVCVVPDVPHDDDPLQALVVVLVVPVVVCVPVVQVVLQLVVPVVVCVQLVQFDSLVVSLLVLCCVQQNDWHKHWADDPDSRIKIKIFGQDRITMGHRVSSNRSCVHPVVQWGWIWDAFDRGIIIITGGPPPPDDDGGDDPDCVVVVVSVNDDQPVVSVVVRVVVVVRVVVD/DPCVQVVLLVVLVVLQLPAFWPDDDKDKDADDPSCQLPPQAQDFRIKTFADAFTKTQPQVSQVVNQVSCVVSVRPFHKKWKWAAQPVTIMITIRRHDNDVCVVVPWAGADADDQKAWHDHRHMHMDTDCSQLVHCVVPDDPVCSDCLFKTKMWHWHDDNVTTMIGIDIDGDPPVVVSVVVVVVVVVVVVPDPDD/DDPVPCDVVVVVVVCVVPVVVVVVVVVVPQDDDDFKDADDQWWWLLPDDAQKKFFFFPPGNIIGHAVPPVVNCVQPVPHDPDDPVAQVVVLVVCVLVCVVVVQVLVQLVVVVDCRVVLCQQAVNVVSLLVLCCSQANHWHKHAFQPPPPGGKIKTWHADGRGMGHRVSSVSSCVHSVVQWTWTWHPLDVTIIIITGGDVPDHDGGPPPPSPVCVVVSVPDDPPDVSVVVHVVVVVSVVVRDD/DDDPVVVLLVVLQVLQCPQFFPDDDWAKAADDDPCLLPAQDPTFRIKTFADAPTKTQPQVSQVVNQVSCVVVVRPAGKKWKWADQVVTIIITIRRHDHNDQPQLVPVSAVADDQKDFHDHSHMHMDTDCRQLVHCVVPDDPVQSDCLFKGKMWHWHDDPVTTMIGIDIDGDDPVVVSVVVVVVVVVVVCVVVVD/DVVDDDPVNVVVVCVVPVVVVVVVVVVPDDDPPFKDFDDFFWKCPPPDFQWKWFAFPVGTIIGGLVPDPVNPVDDDDAPVCLPVDDVLPVQVQVLQLVPDVLLVQLCAVDVLVSVCVVCPQPPHFDKHKHWDDDPDSHIKIKIFGDDGRDMGGRPSVVRCNVRSVQWTKADQPVTTTIIHHPPPVVVVVPPDVSVVVRVVSNVSVVVD/DADPVNVLLVVLVCLQLPAFFPDDHWPKDADDPVCLLPAQDDHFSIKTFADAFTKTQPQVSQVVNVVSCVVVPRPFHKKWKWAAQLPTIMITIRRHDHPPQVPADLHAADEDDQKDWHDHSYMHMDTDCSQLVHCVVPDDPVQSDCLAKTKMWHWHDDNVTIMIGIDIDGDPPVVVSVVVVVVVVVVVVVVPPD/DVVPCDVVVVVVVCVVPVVVVVVVVVVPDDDDDFKDFDDDWFWLLPDDAAWKWKDAPVGIIIGGLVPDCVLVVVPPPPQDDDCPAQVVVCVVCVLVDLPVVQQLVQLCVCVVPSPVCVQQARLVVSLVVLCCSQPNDKHKHWDQDPPPDIKIKIKDQDRIDIRHRVSSVSSSVRCVQQWTWIWDDQPRITIIITGGDDPHHDGGDDDPVVSSVVVNVPGDDPPVSVVVSVVVVVSVVPPVD/DVVVLLVVLVVVCVVPACAFSDKDDAQDWHFDFVSVVVNVVSAPVPPDPWWFAVVDGIITHVPNPPLCDDQQHNQDDQWWFDDPSHTHDCVVQLVVLDVPDPPVQSDCLAKGKIKGFHCDDVGGTIGIDMDGDDDPPVSVVVVVVVVVVVVVD/DVVVVVVVCPPVVVVVVVVVVVVPDDPDQKDADDQKDWLLDPDAFFWWKDAPVTMTGHLVPDCVNVVVVCDLDQVVCLVVPPPPVVVLLVQLCCDVCSNQDRRVVVLQVLQCVQLNHWHKHWACAVNDIKIKTFSVDNIGIGHRVSSNSCNVHVPVQWIWIWHDQDNGIITITGGDPPHHRVDDHDPVSVVVNVVVNVSVVVD

GO terms:
  GO:0046765 viral budding from nuclear membrane (P, IDA)
  GO:0044201 host cell nuclear inner membrane (C, EXP)
  GO:0005515 protein binding (F, IPI)

Radius of gyration: 51.5 Å; Cα contacts (8 Å, |Δi|>4): 3383; chains: 10; bounding box: 146×119×130 Å

Secondary structure (DSSP, 8-state):
--HHHHHHHHHHHHHHHHHSSSSS---EEE---GGGTSSS--S-SEEEE--TT-EE-HHHHHHHHHHHHHHTT--S--EEEEEE-SS-EEEEEESS--S--TTTSSS-EE---SEEE--TTEEEEE-SSHHHHHHGGGS-GGG-STTT-EEEEEEEEETTEEEEEEEEEEES-HHHHHHHHHHHHHHHHHSPP-/--S---HHHHHHHHHH-HHHHHHHHHHEEEES---EE--SSEESTTS-SS-EEEE-SS-EEEE-GGG-HHHHHS-SS-------SHHHHHHHSSS--SSSHHHHHHHHHH-SSTHHHHHH-THHHHHHHHHHHHH--EEEEEEE-SSSSEEEEEEE--SSEEE-HHHHHHIIIIITTTEEEEEEEETTEEEEEEEE-TTT--------THHHHHHHTT----HHHHHHHHHHHHHHHT-/--HHHHHHHHHHHHHHHHHSBSSS---EEE---GGGGSTT---EEEEEE--TT-EE-HHHHHHHHHHHHHHTT-----EEEEEE-SS-EEEEEESS--S-GGG--SS-EE---SEEE--TT-EEEE-SSHHHHHHGGGS-GGGGSTTT-EEEEEEEEETTEEEEEEEEEEESSHHHHHHHHHHHHHHHHH----/--GGG--HHHHHHHHHH-HHHHHHHHHHEEEES---EE--SSEETTSS-SSEEEEE-TTT-EEEESTT-HHHHHSTTS------S-HHHHHHHHSS-TTTTHHHHHHHHHSTTTTHHHHHH-THHHHHHHHHHHHH---EEEEE--STT--EEEEEE-SSSEEE-HHHHHHIIIIIGGGEEEEEE-SSSSEEEEEEE-SSPPPPP---STTHHHHHHHS----SHHHHHHHHHHHHHHTS--/---HHHHHHHHHHHHHHHHSBSSS---EEE--SGGGGSTT----SEEEE--TT-EE-HHHHHHHHHHHHHHTT--S--EEEEEE-SS-EEEEEESS--S---TT-SSTTB---SEEE--TT-EEEE-SSHHHHHHGGGS-GGG-STTTEEEEEEEEEETTEEEEEEEEEEES-HHHHHHHHHHHHHHHHHHHH-/--S---HHHHHHHHHH-HHHHHHHHHHEEEESS--EE--SSEE-TT--SSEEEEE-SS-EEEEEGGG-HHHH------HHHHTT---TTHHHHHHHHHS-HHHHHHHHH-THHHHHHHHTTTTS----EEEEE-SSSSEEEEEE-S-SSEEE-HHHHHHHHHHT---EEEEETTEEEEE-----HHHHH--HHHHHHHHHHHHHHHH-/---HHHHHHHHHHHHHHHHSSSSS---EEE---SGGGSTT----SEEEE--TT-EE-HHHHHHHHHHHHHHTT-----EEEEEE-SS-EEEEEESSPPSSTTTTSSS-EE---SEEE--TTEEEEE-SSHHHHHHGGGS-GGG-STTT-EEEEEEEEETTEEEEEEEEEE-S-HHHHHHHHHHHHHHHHHHTT-/--TT--HHHHHHHHHH-HHHHHHHHHH--EES---EE--SSB-TTTS-SSEEEEE-SS-EEEEEGGG-HHHHSS-SSS------SHHHHHHHHSS--STTHHHHHHHHHS-TTTTTTTTT-THHHHHHHHHHHHSSS-EEEEEEETTTEEEEEEEE--SSEEE-HHHHHHHHHHHTTTEEEEEEEETTEEEEEEEEBTTB--------HHHHHHHHHT----HHHHHHHHHHHHHHHTTT-/-THHHHHHHHHHHHHT----S-B---S-EEESHHHHHHHHHHHHTS----B---SS---B----TT-SSSSS------EEE--SS---B---HHHHHHHHS-GGG-STTT-EEEEEEEE-SS-EEEEEEEEE-S-HHHHHHHHHHHHHHHHT-/-HHHHHHHHTTSHHHHHHHHHT--EES-SEEE--SSEETT-SSPP--EEE----EEE-STT-HHHHHHH----SHHHHHHH---TTHHHHHHH--THHHH--HHHHHHHHHHHHH-S-EEE-----SS--BEEE--SSSEEE-HHHHHHIIIIITTTEEEEEE-SSSS-EEEEEE-SS-----PPPHHHHHHHHHHHHHHHH-

Solvent-accessible surface area: 104345 Å² total; per-residue (Å²): 76,63,15,115,83,86,139,16,20,65,66,0,4,68,0,1,64,32,2,1,14,90,68,57,86,39,61,37,86,143,32,124,20,65,36,3,29,17,97,22,1,30,18,24,1,0,11,0,64,6,91,97,40,43,49,3,6,1,0,0,3,1,33,0,1,14,18,29,1,134,75,70,140,28,112,33,26,3,15,1,4,1,11,12,13,31,61,14,1,2,1,50,3,6,4,12,106,21,71,34,96,155,81,75,88,35,14,66,39,54,47,38,50,72,30,12,54,0,80,82,39,5,24,0,33,0,17,86,77,44,0,57,149,21,0,62,107,59,19,158,123,88,41,43,65,3,27,92,0,0,0,0,2,23,0,12,49,32,183,130,130,26,1,2,1,2,22,1,11,33,25,73,64,58,139,76,12,48,132,4,28,47,59,0,19,77,17,0,103,102,17,49,144,162,138,155,73,153,43,52,57,114,18,0,3,32,0,0,35,12,31,60,87,20,0,78,33,2,11,139,22,4,80,50,23,46,110,20,72,99,71,20,158,45,107,32,47,8,34,119,41,42,32,0,21,0,6,73,5,31,82,211,40,31,35,12,1,4,13,56,74,0,90,87,36,78,106,150,70,138,95,58,77,99,87,128,30,74,51,42,106,73,4,41,134,62,41,35,118,106,57,138,58,16,62,26,12,15,8,4,7,24,55,49,61,61,98,21,14,126,25,6,54,41,14,17,4,1,5,2,0,24,28,0,0,26,68,44,14,38,91,5,11,1,3,16,24,97,72,85,79,70,38,9,28,0,13,0,11,3,120,24,116,75,19,42,6,19,26,64,1,13,47,34,6,36,61,31,3,3,84,38,23,70,2,24,4,58,73,16,69,109,10,13,4,11,80,1,11,12,84,74,85,96,120,131,115,64,112,96,101,80,93,96,60,39,100,124,41,11,160,103,70,150,52,28,109,114,44,80,93,61,7,87,66,18,50,100,57,28,154,112,143,194,54,36,108,68,69,183,21,7,56,79,0,26,78,1,0,69,28,0,1,8,68,72,57,102,33,82,39,75,81,33,93,18,60,29,2,26,17,81,56,3,7,13,28,1,0,10,0,70,3,100,88,38,41,42,3,12,2,0,0,1,1,36,0,4,16,24,31,2,142,75,71,139,25,101,24,50,5,12,2,0,2,4,9,8,20,82,11,0,1,2,8,4,1,7,20,78,13,35,30,0,192,90,51,80,34,3,73,56,64,53,42,47,61,44,8,86,1,77,96,29,4,8,0,40,0,16,78,80,36,0,51,148,23,0,64,108,59,19,161,118,84,55,50,62,4,26,97,0,0,0,2,3,31,3,43,50,37,180,179,89,23,3,2,4,0,12,0,12,45,30,74,69,71,148,75,14,60,147,8,39,38,77,0,12,75,43,7,82,125,20,99,161,141,125,96,173,95,123,28,57,58,150,36,0,4,82,0,0,35,41,67,73,87,20,0,63,28,2,6,130,23,8,55,53,12,41,100,44,72,72,88,29,138,43,93,15,36,8,62,101,52,45,14,19,15,0,8,95,8,22,62,182,38,35,20,13,11,1,6,42,79,4,151,89,22,80,84,163,49,143,130,94,46,115,84,128,33,76,39,12,74,116,8,13,113,75,54,20,103,80,10,121,92,8,65,25,6,8,36,4,8,58,75,28,85,86,59,15,16,94,13,15,23,43,4,2,2,10,4,2,7,30,32,0,8,21,72,37,14,47,121,4,23,1,4,31,41,57,94,48,190,16,115,33,16,0,7,2,8,7,110,61,68,75,27,30,22,21,48,58,0,15,100,31,9,45,95,30,6,10,92,23,3,43,6,14,16,24,68,68,5,107,2,13,1,21,64,6,14,19,78,151,63,130,70,26,157,44,39,86,53,90,59,99,60,24,59,117,42,10,132,128,49,149,89,39,105,114,71,154,120,63,10,84,68,18,54,97,61,20,142,131,46,174,214,245,54,58,94,95,102,123,20,23,65,68,0,22,66,0,0,69,36,3,2,14,79,73,56,96,40,104,38,120,101,38,98,40,88,113,5,33,50,222,43,16,86,46,20,2,0,29,0,87,3,97,90,40,40,56,5,7,1,1,1,1,0,46,0,2,22,14,29,2,117,94,65,136,39,124,36,41,3,10,2,1,1,6,16,84,42,175,30,2,25,2,72,5,6,4,6,98,8,90,30,23,120,91,35,78,55,26,23,67,60,50,34,47,77,47,11,88,0,77,132,89,1,12,0,18,0,15,50,27,37,0,20,103,18,0,11,71,38,2,46,95,86,40,10,69,19,28,87,0,0,1,1,2,33,2,12,52,27,179,99,69,23,3,1,3,1,32,3,12,33,23,64,66,64,106,70,10,60,139,8,28,74,76,0,25,76,52,3,96,115,81,80,202,128,147,226,87,156,24,42,93,119,44,3,2,75,0,0,45,47,71,72,91,20,0,82,25,3,12,135,23,4,90,30,4,6,36,10,23,74,16,14,16,6,49,47,45,23,67,149,40,16,4,15,24,0,9,90,16,6,31,48,15,12,37,10,29,7,12,52,84,10,132,103,27,116,171,180,71,129,35,45,102,125,14,66,128,66,129,142,155,116,57,72,16,6,83,31,2,5,64,69,20,73,103,88,7,5,124,24,8,64,76,93,27,34,22,20,9,9,43,94,30,34,16,95,193,106,54,88,12,8,0,3,8,26,94,74,89,124,58,164,17,59,3,9,3,16,21,112,16,82,61,36,39,57,27,24,70,23,24,40,55,26,30,36,27,34,56,139,59,25,10,43,30,15,32,98,15,17,2,38,61,42,160,135,126,52,90,59,52,199,152,79,68,117,102,43,129,118,53,6,101,52,32,30,106,73,11,126,141,137,234,57,23,110,84,91,142,12,6,59,66,0,27,80,1,1,56,32,2,2,5,96,72,48,97,46,112,37,118,74,54,113,23,85,78,7,24,58,166,55,22,20,26,32,1,0,23,0,98,7,106,90,40,37,55,6,13,2,0,0,2,1,39,0,2,23,20,32,6,159,72,70,126,68,108,10,46,4,6,2,0,2,7,14,75,39,171,22,0,27,2,32,5,12,6,14,74,3,50,5,4,146,52,65,83,27,10,47,39,72,47,41,49,73,34,7,46,1,20,70,43,1,8,0,12,0,7,97,68,41,0,50,144,27,0,61,75,55,4,48,118,85,51,52,75,9,30,95,0,0,0,2,2,46,3,22,40,25,182,126,55,14,1,0,13,1,28,3,23,38,25,72,54,70,103,94,15,59,145,14,32,82,84,0,11,66,58,6,68,137,78,47,212,121,99,192,86,150,24,58,64,132,38,3,4,85,0,0,44,46,59,67,88,17,0,72,39,4,15,141,27,6,81,35,5,15,41,14,26,86,49,22,94,3,95,28,42,3,31,96,38,39,17,12,31,0,0,63,6,13,25,44,23,7,37,8,11,11,11,63,83,4,141,102,6,84,112,191,37,98,99,172,50,112,88,152,33,63,55,19,68,66,4,3,130,93,31,0,63,88,24,141,60,25,66,32,11,4,29,3,4,58,81,34,74,107,65,4,7,159,37,9,18,36,5,1,2,2,9,2,2,26,29,0,6,30,82,48,11,44,108,20,16,1,8,19,37,113,33,85,166,75,54,16,24,0,39,2,7,15,92,18,110,78,31,34,17,19,42,59,0,8,76,24,7,34,40,42,2,5,63,30,1,42,4,15,6,39,23,14,44,108,1,7,4,23,84,0,16,15,22,58,42,35,101,14,147,71,49,142,13,76,72,97,41,4,65,111,28,22,154,117,37,102,66,7,109,90,46,148,110,64,13,88,57,15,58,99,44,72,130,86,72,189,154,111,137,107,157,36,87,83,41,13,82,65,0,19,113,30,15,47,103,170,60,63,67,80,88,168,79,45,78,118,56,18,4,0,6,0,107,31,0,16,35,19,47,52,116,79,58,152,64,151,31,9,7,97,59,161,55,36,40,24,126,38,149,116,29,79,50,46,206,78,70,134,33,13,111,13,175,75,48,60,15,79,26,55,141,113,15,56,20,25,79,117,79,20,52,157,89,4,43,96,74,20,132,106,81,48,50,80,4,37,96,0,2,16,14,9,60,2,20,57,34,151,97,85,67,6,18,11,14,19,5,34,38,28,26,15,71,61,73,18,20,115,1,22,50,65,2,8,49,58,22,134,118,159,93,72,122,41,18,0,106,3,0,18,81,83,48,114,26,0,83,53,5,38,138,25,12,27,6,7,48,76,33,54,85,95,25,167,89,94,49,56,33,45,74,127,35,12,23,57,0,9,77,4,27,90,205,43,38,22,13,14,11,34,59,4,64,42,16,18,4,113,96,116,205,48,37,34,88,120,7,43,158,100,54,60,108,126,91,22,102,27,11,77,20,14,39,128,96,183,38,11,142,64,40,10,6,10,3,8,0,26,58,6,1,12,152,52,13,34,132,6,21,3,0,24,21,141,42,163,86,60,43,26,0,6,0,0,15,98,23,111,53,65,18,10,12,26,60,1,16,51,27,2,34,37,25,0,2,76,24,18,70,2,25,21,14,83,30,7,115,6,27,0,8,58,2,14,24,68,115,123,58,130,138,183,78,146,59,21,114,114,44,101,114,27,28,96,64,16,42,112,70,20,143,144,100

Sequence (2062 aa):
MASPEERLLDELNNVIVSFLCDSGSLEVERCSGAHVFSRGSSQPLCTVKLRHGQIYHLEFVYKFLAFKLKNCNYPSSPVFVISNNGLATTLRCFLHEPSGLRSGQSGPCLGLSTDVDLPKNSIIMLGQDDFIKFKSPLVFPAELDLLKSMVVCRAYITEHRTTMQFLVFQAANAQKASRVMDMISDMSQQLSRSDRSHFSLRDFFRGISANFELGKDFLREMNTPIHVSEAVFLPLSLCTLSPGRCLRLSPFGHSLTLGSHCEICINRSQVHVPQEFSSTQLSFFNNVHKIIPNKTFYVSLLSSSPSAVKAGLSQPSLLYAYLVTGHFCGTICPIFSTNGKGRLIMHLLLQGTSLHIPETCLKLLCENIGPTYELAVDLVGDAFCIKVSPRDTVYEKAVNVDEDAIYEAIKDLECGDELRLQIINYTQLILENMASPEERLLDELNNVIVSFLCDSGSLEVERCSGAHVFSRGSSQPLCTVKLRHGQIYHLEFVYKFLAFKLKNCNYPSSPVFVISNNGLATTLRCFLHEPSGLRSGQSGPCLGLSTDVDLPKNSIIMLGQDDFIKFKSPLVFPAELDLLKSMVVCRAYITEHRTTMQFLVFQAANAQKASRVMDMISDMSQQLSRSVDRSHFSLRDFFRGISANFELGKDFLREMNTPIHVSEAVFLPLSLCTLSPGRCLRLSPFGHSLTLGSHCEICINRSQVHVPQEFSSTQLSFFNNVHKIIPNKTFYVSLLSSSPSAVKAGLSQPSLLYAYLVTGHFCGTICPIFSTNGKGRLIMHLLLQGTSLHIPETCLKLLCENIGPTYELAVDLVGDAFCIKVSPRDTVYEKAVNVDEDAIYEAIKDLECGDELRLQIINYTQLILENKQMASPEERLLDELNNVIVSFLCDSGSLEVERCSGAHVFSRGSSQPLCTVKLRHGQIYHLEFVYKFLAFKLKNCNYPSSPVFVISNNGLATTLRCFLHEPSGLRSGQSGPCLGLSTDVDLPKNSIIMLGQDDFIKFKSPLVFPAELDLLKSMVVCRAYITEHRTTMQFLVFQAANAQQKASRVMMDMISDMSQQLSRSDRSHFSLRDFFRGISANFELGKDFLREMNTPIHVSEAVFLPLSLCTLSPGRCLRLSPFGHSLTLGSHCEICINPQEFTQLSFFNNVIPNKTFYVSLLSSSPSAVKAGLSQPSLLYAYLVTGHFCGTICPIFSTNGKGRLIMHLLLQGTSLHIPETCLKLLCENIGPLAVDLVGDAFCIKVNVDEDAIYEAGDELRLQIINYTQLILENMASPEERLLDELNNVIVSFLCDSGSLEVERCSGAHVFSRGSSQPLCTVKLRHGQIYHLEFVYKFLAFKLKNCNYPSSPVFVISNNGLATTLRCFLHEPSGLRSGQSGPCLGLSTDVDLPKNSIIMLGQDDFIKFKSPLVFPAELDLLKSMVVCRAYITEHRTTMQFLVFQAANAQKASRVMMDMISDMSQQLSRSDRSHFSLRDFFRGISANFELGKDFLREMNTPIHVSEAVFLPLSLCTLSPGRCLRLSPFGHSLTLGSHCEICINRSQVHVPQEFSSTQLSFFNNVHKIIPNKTFYVSLLSSSPSAVKAGLSQPSLLYAYLVTGHFCGTICPIFSTNGKGRLIMHLLLQGTSLHIPETCLKLLCENIGPTYELAVDLVGDAFCIKVSPRDTVYEKAVNVDEDAIYEAIKDLECGDELRLQIINYTQLILENKQPEERLLDELNNVIVSFLSQPLCTVRHGQIYHLEFVYKFLAFKLKNCNYPFVINGLATTLRCHEPSGLRSGQSGPCLSTDVDLPKNSIIMLDDFIKFKSPLVFPAELDLLKSMVVCRAYITEHRTTMQFLVFQAANAQKASRVMDMISDMSQQLSLRDFFRGISANFELGKDFLREMNTPIHVSEAVFLPLSLCTLSPGRCLRLSPFHSLTLGSHCEICINRSQFSSTQLSFFNNVIIPNKTFYVSLLVKAGLSQPSLLYAYLVTGHFCGTICPIFSTGKGRLIMHLLLQGTSLHIPETCLKLLCENIGPTYELAVDLVGDAFCIKVSPRDTVYEDLECGDELRLQIINYTQLILEN

Organism: Epstein-Barr virus (strain B95-8) (NCBI:txid10377)

Nearest PDB structures (foldseek):
  7t7i-assembly4_D  TM=1.004E+00  e=1.825E-47  Human herpesvirus 4 strain B95-8
  7t7i-assembly2_H  TM=9.343E-01  e=5.917E-37  Human herpesvirus 4 strain B95-8
  7pab-assembly1_A  TM=7.673E-01  e=2.410E-12  Human alphaherpesvirus 3
  5e8c-assembly1_A  TM=7.699E-01  e=5.164E-12  Suid alphaherpesvirus 1
  4z3u-assembly2_D  TM=7.498E-01  e=8.252E-12  Suid alphaherpesvirus 1